Protein 2YT8 (pdb70)

Nearest PDB structures (foldseek):
  2yt8-assembly1_A  TM=9.691E-01  e=4.100E-15  Homo sapiens
  1y7n-assembly1_A  TM=8.977E-01  e=2.865E-09  Homo sapiens
  1u39-assembly1_A  TM=8.922E-01  e=2.865E-09  Homo sapiens
  1u3b-assembly1_A  TM=8.133E-01  e=4.862E-09  Homo sapiens
  1r6j-assembly1_A  TM=8.477E-01  e=3.308E-06  Homo sapiens

InterPro domains:
  IPR001478 PDZ domain [PF00595] (394-477)
  IPR001478 PDZ domain [PF00595] (493-557)
  IPR001478 PDZ domain [PS50106] (394-479)
  IPR001478 PDZ domain [PS50106] (485-561)
  IPR001478 PDZ domain [SM00228] (403-481)
  IPR001478 PDZ domain [SM00228] (495-561)
  IPR006020 PTB/PI domain [PF00640] (221-358)
  IPR006020 PTB/PI domain [PS01179] (217-364)
  IPR006020 PTB/PI domain [SM00462] (216-362)
  IPR011993 PH-like domain superfamily [G3DSA:2.30.29.30] (211-359)
  IPR036034 PDZ superfamily [G3DSA:2.30.42.10] (388-481)
  IPR036034 PDZ superfamily [G3DSA:2.30.42.10] (482-569)
  IPR036034 PDZ superfamily [SSF50156] (380-490)
  IPR036034 PDZ superfamily [SSF50156] (484-567)
  IPR051230 Amyloid-beta A4 Precursor Protein-Binding [PTHR12345] (122-575)

Secondary structure (DSSP, 8-state):
------SSEEEEEEE--SSS--SEEEETTEEEEE-TTSSHHHHT--TTPEEEEETTEE-TTS-HHHHHHHHHH--EEEEEEEE-HHHHHHHTT-

Solvent-accessible surface area: 6339 Å² total; per-residue (Å²): 140,119,118,73,112,126,59,52,63,79,0,50,0,118,20,122,100,60,215,86,125,40,20,14,66,17,102,123,3,57,3,77,64,38,84,224,70,14,38,0,110,207,21,28,3,155,54,52,48,68,3,17,52,1,52,56,100,83,4,51,99,33,87,58,67,126,3,71,103,33,7,59,116,18,104,27,113,1,78,2,75,1,14,34,33,68,58,48,147,145,99,82,59,212

Sequence (94 aa):
GSSGSSGVTTAIIHRPHAREQLGFCVEDGIICSLLRGGIAERGGIRVGHRIIEINGQSVVATPHARIIELLTEAYGEVHIKTMPAATYRLLTGQGSSGSSGVTTAIIHRPHAREQLGFCVEDGIICSLLRGGIAERGGIRVGHRIIEINGQSVVATPHARIIELLTEAYGEVHIKTMPAATYRLLTGQGSSGSSGVTTAIIHRPHAREQLGFCVEDGIICSLLRGGIAERGGIRVGHRIIEINGQSVVATPHARIIELLTEAYGEVHIKTMPAATYRLLTGQGSSGSSGVTTAIIHRPHAREQLGFCVEDGIICSLLRGGIAERGGIRVGHRIIEINGQSVVATPHARIIELLTEAYGEVHIKTMPAATYRLLTGQGSSGSSGVTTAIIHRPHAREQLGFCVEDGIICSLLRGGIAERGGIRVGHRIIEINGQSVVATPHARIIELLTEAYGEVHIKTMPAATYRLLTGQGSSGSSGVTTAIIHRPHAREQLGFCVEDGIICSLLRGGIAERGGIRVGHRIIEINGQSVVATPHARIIELLTEAYGEVHIKTMPAATYRLLTGQGSSGSSGVTTAIIHRPHAREQLGFCVEDGIICSLLRGGIAERGGIRVGHRIIEINGQSVVATPHARIIELLTEAYGEVHIKTMPAATYRLLTGQGSSGSSGVTTAIIHRPHAREQLGFCVEDGIICSLLRGGIAERGGIRVGHRIIEINGQSVVATPHARIIELLTEAYGEVHIKTMPAATYRLLTGQGSSGSSGVTTAIIHRPHAREQLGFCVEDGIICSLLRGGIAERGGIRVGHRIIEINGQSVVATPHARIIELLTEAYGEVHIKTMPAATYRLLTGQGSSGSSGVTTAIIHRPHAREQLGFCVEDGIICSLLRGGIAERGGIRVGHRIIEINGQSVVATPHARIIELLTEAYGEVHIKTMPAATYRLLTGQGSSGSSGVTTAIIHRPHAREQLGFCVEDGIICSLLRGGIAERGGIRVGHRIIEINGQSVVATPHARIIELLTEAYGEVHIKTMPAATYRLLTGQGSSGSSGVTTAIIHRPHAREQLGFCVEDGIICSLLRGGIAERGGIRVGHRIIEINGQSVVATPHARIIELLTEAYGEVHIKTMPAATYRLLTGQGSSGSSGVTTAIIHRPHAREQLGFCVEDGIICSLLRGGIAERGGIRVGHRIIEINGQSVVATPHARIIELLTEAYGEVHIKTMPAATYRLLTGQGSSGSSGVTTAIIHRPHAREQLGFCVEDGIICSLLRGGIAERGGIRVGHRIIEINGQSVVATPHARIIELLTEAYGEVHIKTMPAATYRLLTGQGSSGSSGVTTAIIHRPHAREQLGFCVEDGIICSLLRGGIAERGGIRVGHRIIEINGQSVVATPHARIIELLTEAYGEVHIKTMPAATYRLLTGQGSSGSSGVTTAIIHRPHAREQLGFCVEDGIICSLLRGGIAERGGIRVGHRIIEINGQSVVATPHARIIELLTEAYGEVHIKTMPAATYRLLTGQGSSGSSGVTTAIIHRPHAREQLGFCVEDGIICSLLRGGIAERGGIRVGHRIIEINGQSVVATPHARIIELLTEAYGEVHIKTMPAATYRLLTGQGSSGSSGVTTAIIHRPHAREQLGFCVEDGIICSLLRGGIAERGGIRVGHRIIEINGQSVVATPHARIIELLTEAYGEVHIKTMPAATYRLLTGQGSSGSSGVTTAIIHRPHAREQLGFCVEDGIICSLLRGGIAERGGIRVGHRIIEINGQSVVATPHARIIELLTEAYGEVHIKTMPAATYRLLTGQGSSGSSGVTTAIIHRPHAREQLGFCVEDGIICSLLRGGIAERGGIRVGHRIIEINGQSVVATPHARIIELLTEAYGEVHIKTMPAATYRLLTGQ

Organism: Homo sapiens (NCBI:txid9606)

CATH classification: 2.30.42.10

Radius of gyration: 13.21 Å; Cα contacts (8 Å, |Δi|>4): 154; chains: 1; bounding box: 25×32×44 Å

GO terms:
  GO:0005515 protein binding (F, IPI)
  GO:0004857 enzyme inhibitor activity (F, IDA)
  GO:0048471 perinuclear region of cytoplasm (C, IDA)
  GO:0043086 negative regulation of catalytic activity (P, IDA)
  GO:0019899 enzyme binding (F, IPI)

Structure (mmCIF, N/CA/C/O backbone):
data_2YT8
#
_entry.id   2YT8
#
loop_
_atom_site.group_PDB
_atom_site.id
_atom_site.type_symbol
_atom_site.label_atom_id
_atom_site.label_alt_id
_atom_site.label_comp_id
_atom_site.label_asym_id
_atom_site.label_entity_id
_atom_site.label_seq_id
_atom_site.pdbx_PDB_ins_code
_atom_site.Cartn_x
_atom_site.Cartn_y
_atom_site.Cartn_z
_atom_site.occupancy
_atom_site.B_iso_or_equiv
_atom_site.auth_seq_id
_atom_site.auth_comp_id
_atom_site.auth_asym_id
_atom_site.auth_atom_id
_atom_site.pdbx_PDB_model_num
ATOM 1 N N . GLY A 1 1 ? -7.570 20.904 -5.277 1.00 0.00 1 GLY A N 1
ATOM 2 C CA . GLY A 1 1 ? -6.829 20.905 -6.524 1.00 0.00 1 GLY A CA 1
ATOM 3 C C . GLY A 1 1 ? -7.736 20.902 -7.738 1.00 0.00 1 GLY A C 1
ATOM 4 O O . GLY A 1 1 ? -8.906 20.530 -7.647 1.00 0.00 1 GLY A O 1
ATOM 8 N N . SER A 1 2 ? -7.197 21.320 -8.879 1.00 0.00 2 SER A N 1
ATOM 9 C CA . SER A 1 2 ? -7.968 21.370 -10.116 1.00 0.00 2 SER A CA 1
ATOM 10 C C . SER A 1 2 ? -7.462 20.332 -11.113 1.00 0.00 2 SER A C 1
ATOM 11 O O . SER A 1 2 ? -8.248 19.608 -11.724 1.00 0.00 2 SER A O 1
ATOM 19 N N . SER A 1 3 ? -6.144 20.266 -11.272 1.00 0.00 3 SER A N 1
ATOM 20 C CA . SER A 1 3 ? -5.532 19.320 -12.198 1.00 0.00 3 SER A CA 1
ATOM 21 C C . SER A 1 3 ? -5.491 17.919 -11.595 1.00 0.00 3 SER A C 1
ATOM 22 O O . SER A 1 3 ? -4.606 17.598 -10.804 1.00 0.00 3 SER A O 1
ATOM 30 N N . GLY A 1 4 ? -6.458 17.089 -11.976 1.00 0.00 4 GLY A N 1
ATOM 31 C CA . GLY A 1 4 ? -6.515 15.733 -11.464 1.00 0.00 4 GLY A CA 1
ATOM 32 C C . GLY A 1 4 ? -6.383 14.693 -12.559 1.00 0.00 4 GLY A C 1
ATOM 33 O O . GLY A 1 4 ? -7.158 14.688 -13.515 1.00 0.00 4 GLY A O 1
ATOM 37 N N . SER A 1 5 ? -5.397 13.812 -12.421 1.00 0.00 5 SER A N 1
ATOM 38 C CA . SER A 1 5 ? -5.163 12.766 -13.410 1.00 0.00 5 SER A CA 1
ATOM 39 C C . SER A 1 5 ? -5.630 11.411 -12.888 1.00 0.00 5 SER A C 1
ATOM 40 O O . SER A 1 5 ? -4.839 10.632 -12.356 1.00 0.00 5 SER A O 1
ATOM 48 N N . SER A 1 6 ? -6.921 11.136 -13.046 1.00 0.00 6 SER A N 1
ATOM 49 C CA . SER A 1 6 ? -7.495 9.876 -12.587 1.00 0.00 6 SER A CA 1
ATOM 50 C C . SER A 1 6 ? -6.743 8.688 -13.180 1.00 0.00 6 SER A C 1
ATOM 51 O O . SER A 1 6 ? -6.726 8.494 -14.395 1.00 0.00 6 SER A O 1
ATOM 59 N N . GLY A 1 7 ? -6.121 7.897 -12.312 1.00 0.00 7 GLY A N 1
ATOM 60 C CA . GLY A 1 7 ? -5.375 6.738 -12.767 1.00 0.00 7 GLY A CA 1
ATOM 61 C C . GLY A 1 7 ? -4.936 5.845 -11.623 1.00 0.00 7 GLY A C 1
ATOM 62 O O . GLY A 1 7 ? -5.506 4.776 -11.406 1.00 0.00 7 GLY A O 1
ATOM 66 N N . VAL A 1 8 ? -3.918 6.284 -10.890 1.00 0.00 8 VAL A N 1
ATOM 67 C CA . VAL A 1 8 ? -3.401 5.517 -9.762 1.00 0.00 8 VAL A CA 1
ATOM 68 C C . VAL A 1 8 ? -4.059 5.949 -8.457 1.00 0.00 8 VAL A C 1
ATOM 69 O O . VAL A 1 8 ? -4.156 7.141 -8.162 1.00 0.00 8 VAL A O 1
ATOM 82 N N . THR A 1 9 ? -4.510 4.972 -7.676 1.00 0.00 9 THR A N 1
ATOM 83 C CA . THR A 1 9 ? -5.159 5.251 -6.401 1.00 0.00 9 THR A CA 1
ATOM 84 C C . THR A 1 9 ? -4.132 5.429 -5.288 1.00 0.00 9 THR A C 1
ATOM 85 O O . THR A 1 9 ? -3.245 4.593 -5.108 1.00 0.00 9 THR A O 1
ATOM 96 N N . THR A 1 10 ? -4.258 6.522 -4.542 1.00 0.00 10 THR A N 1
ATOM 97 C CA . THR A 1 10 ? -3.340 6.809 -3.447 1.00 0.00 10 THR A CA 1
ATOM 98 C C . THR A 1 10 ? -4.083 6.913 -2.120 1.00 0.00 10 THR A C 1
ATOM 99 O O . THR A 1 10 ? -5.032 7.686 -1.988 1.00 0.00 10 THR A O 1
ATOM 110 N N . ALA A 1 11 ? -3.646 6.131 -1.139 1.00 0.00 11 ALA A N 1
ATOM 111 C CA . ALA A 1 11 ? -4.268 6.137 0.179 1.00 0.00 11 ALA A CA 1
ATOM 112 C C . ALA A 1 11 ? -3.282 6.589 1.250 1.00 0.00 11 ALA A C 1
ATOM 113 O O . ALA A 1 11 ? -2.068 6.471 1.078 1.00 0.00 11 ALA A O 1
ATOM 120 N N . ILE A 1 12 ? -3.810 7.108 2.353 1.00 0.00 12 ILE A N 1
ATOM 121 C CA . ILE A 1 12 ? -2.975 7.577 3.452 1.00 0.00 12 ILE A CA 1
ATOM 122 C C . ILE A 1 12 ? -3.356 6.896 4.762 1.00 0.00 12 ILE A C 1
ATOM 123 O O . ILE A 1 12 ? -4.472 7.060 5.256 1.00 0.00 12 ILE A O 1
ATOM 139 N N . ILE A 1 13 ? -2.422 6.134 5.320 1.00 0.00 13 ILE A N 1
ATOM 140 C CA . ILE A 1 13 ? -2.660 5.431 6.575 1.00 0.00 13 ILE A CA 1
ATOM 141 C C . ILE A 1 13 ? -2.162 6.246 7.764 1.00 0.00 13 ILE A C 1
ATOM 142 O O . ILE A 1 13 ? -1.079 6.829 7.721 1.00 0.00 13 ILE A O 1
ATOM 158 N N . HIS A 1 14 ? -2.961 6.280 8.826 1.00 0.00 14 HIS A N 1
ATOM 159 C CA . HIS A 1 14 ? -2.601 7.021 10.030 1.00 0.00 14 HIS A CA 1
ATOM 160 C C . HIS A 1 14 ? -2.094 6.078 11.117 1.00 0.00 14 HIS A C 1
ATOM 161 O O . HIS A 1 14 ? -2.881 5.434 11.810 1.00 0.00 14 HIS A O 1
ATOM 175 N N . ARG A 1 15 ? -0.775 6.003 11.260 1.00 0.00 15 ARG A N 1
ATOM 176 C CA . ARG A 1 15 ? -0.163 5.138 12.262 1.00 0.00 15 ARG A CA 1
ATOM 177 C C . ARG A 1 15 ? 0.416 5.960 13.410 1.00 0.00 15 ARG A C 1
ATOM 178 O O . ARG A 1 15 ? 1.610 6.258 13.451 1.00 0.00 15 ARG A O 1
ATOM 199 N N . PRO A 1 16 ? -0.448 6.335 14.364 1.00 0.00 16 PRO A N 1
ATOM 200 C CA . PRO A 1 16 ? -0.045 7.127 15.530 1.00 0.00 16 PRO A CA 1
ATOM 201 C C . PRO A 1 16 ? 0.829 6.334 16.496 1.00 0.00 16 PRO A C 1
ATOM 202 O O . PRO A 1 16 ? 1.614 6.907 17.252 1.00 0.00 16 PRO A O 1
ATOM 213 N N . HIS A 1 17 ? 0.688 5.013 16.465 1.00 0.00 17 HIS A N 1
ATOM 214 C CA . HIS A 1 17 ? 1.466 4.141 17.338 1.00 0.00 17 HIS A CA 1
ATOM 215 C C . HIS A 1 17 ? 2.204 3.079 16.527 1.00 0.00 17 HIS A C 1
ATOM 216 O O . HIS A 1 17 ? 1.778 2.714 15.432 1.00 0.00 17 HIS A O 1
ATOM 230 N N . ALA A 1 18 ? 3.312 2.588 17.073 1.00 0.00 18 ALA A N 1
ATOM 231 C CA . ALA A 1 18 ? 4.107 1.568 16.402 1.00 0.00 18 ALA A CA 1
ATOM 232 C C . ALA A 1 18 ? 3.678 0.169 16.828 1.00 0.00 18 ALA A C 1
ATOM 233 O O . ALA A 1 18 ? 3.745 -0.777 16.042 1.00 0.00 18 ALA A O 1
ATOM 240 N N . ARG A 1 19 ? 3.238 0.044 18.075 1.00 0.00 19 ARG A N 1
ATOM 241 C CA . ARG A 1 19 ? 2.799 -1.242 18.606 1.00 0.00 19 ARG A CA 1
ATOM 242 C C . ARG A 1 19 ? 1.345 -1.516 18.233 1.00 0.00 19 ARG A C 1
ATOM 243 O O . ARG A 1 19 ? 0.629 -2.206 18.958 1.00 0.00 19 ARG A O 1
ATOM 264 N N . GLU A 1 20 ? 0.917 -0.970 17.099 1.00 0.00 20 GLU A N 1
ATOM 265 C CA . GLU A 1 20 ? -0.452 -1.156 16.632 1.00 0.00 20 GLU A CA 1
ATOM 266 C C . GLU A 1 20 ? -0.474 -1.867 15.282 1.00 0.00 20 GLU A C 1
ATOM 267 O O . GLU A 1 20 ? 0.361 -1.606 14.418 1.00 0.00 20 GLU A O 1
ATOM 279 N N . GLN A 1 21 ? -1.437 -2.768 15.111 1.00 0.00 21 GLN A N 1
ATOM 280 C CA . GLN A 1 21 ? -1.567 -3.518 13.867 1.00 0.00 21 GLN A CA 1
ATOM 281 C C . GLN A 1 21 ? -1.816 -2.581 12.690 1.00 0.00 21 GLN A C 1
ATOM 282 O O . GLN A 1 21 ? -1.868 -1.362 12.853 1.00 0.00 21 GLN A O 1
ATOM 296 N N . LEU A 1 22 ? -1.969 -3.159 11.503 1.00 0.00 22 LEU A N 1
ATOM 297 C CA . LEU A 1 22 ? -2.213 -2.375 10.297 1.00 0.00 22 LEU A CA 1
ATOM 298 C C . LEU A 1 22 ? -3.640 -2.575 9.797 1.00 0.00 22 LEU A C 1
ATOM 299 O O . LEU A 1 22 ? -4.288 -1.632 9.346 1.00 0.00 22 LEU A O 1
ATOM 315 N N . GLY A 1 23 ? -4.124 -3.810 9.882 1.00 0.00 23 GLY A N 1
ATOM 316 C CA . GLY A 1 23 ? -5.472 -4.111 9.436 1.00 0.00 23 GLY A CA 1
ATOM 317 C C . GLY A 1 23 ? -5.499 -4.750 8.061 1.00 0.00 23 GLY A C 1
ATOM 318 O O . GLY A 1 23 ? -6.193 -5.743 7.844 1.00 0.00 23 GLY A O 1
ATOM 322 N N . PHE A 1 24 ? -4.743 -4.178 7.130 1.00 0.00 24 PHE A N 1
ATOM 323 C CA . PHE A 1 24 ? -4.685 -4.696 5.768 1.00 0.00 24 PHE A CA 1
ATOM 324 C C . PHE A 1 24 ? -3.594 -5.754 5.634 1.00 0.00 24 PHE A C 1
ATOM 325 O O . PHE A 1 24 ? -2.462 -5.553 6.076 1.00 0.00 24 PHE A O 1
ATOM 342 N N . CYS A 1 25 ? -3.942 -6.881 5.023 1.00 0.00 25 CYS A N 1
ATOM 343 C CA . CYS A 1 25 ? -2.993 -7.972 4.832 1.00 0.00 25 CYS A CA 1
ATOM 344 C C . CYS A 1 25 ? -2.431 -7.961 3.415 1.00 0.00 25 CYS A C 1
ATOM 345 O O . CYS A 1 25 ? -3.177 -8.038 2.439 1.00 0.00 25 CYS A O 1
ATOM 353 N N . VAL A 1 26 ? -1.109 -7.864 3.309 1.00 0.00 26 VAL A N 1
ATOM 354 C CA . VAL A 1 26 ? -0.446 -7.842 2.011 1.00 0.00 26 VAL A CA 1
ATOM 355 C C . VAL A 1 26 ? 0.199 -9.188 1.701 1.00 0.00 26 VAL A C 1
ATOM 356 O O . VAL A 1 26 ? 0.811 -9.809 2.569 1.00 0.00 26 VAL A O 1
ATOM 369 N N . GLU A 1 27 ? 0.057 -9.634 0.456 1.00 0.00 27 GLU A N 1
ATOM 370 C CA . GLU A 1 27 ? 0.626 -10.908 0.032 1.00 0.00 27 GLU A CA 1
ATOM 371 C C . GLU A 1 27 ? 1.380 -10.755 -1.286 1.00 0.00 27 GLU A C 1
ATOM 372 O O . GLU A 1 27 ? 0.782 -10.483 -2.327 1.00 0.00 27 GLU A O 1
ATOM 384 N N . ASP A 1 28 ? 2.695 -10.931 -1.232 1.00 0.00 28 ASP A N 1
ATOM 385 C CA . ASP A 1 28 ? 3.532 -10.813 -2.420 1.00 0.00 28 ASP A CA 1
ATOM 386 C C . ASP A 1 28 ? 3.409 -9.423 -3.037 1.00 0.00 28 ASP A C 1
ATOM 387 O O . ASP A 1 28 ? 3.487 -9.263 -4.254 1.00 0.00 28 ASP A O 1
ATOM 396 N N . GLY A 1 29 ? 3.213 -8.419 -2.187 1.00 0.00 29 GLY A N 1
ATOM 397 C CA . GLY A 1 29 ? 3.080 -7.056 -2.666 1.00 0.00 29 GLY A CA 1
ATOM 398 C C . GLY A 1 29 ? 1.686 -6.755 -3.179 1.00 0.00 29 GLY A C 1
ATOM 399 O O . GLY A 1 29 ? 1.481 -5.781 -3.904 1.00 0.00 29 GLY A O 1
ATOM 403 N N . ILE A 1 30 ? 0.726 -7.594 -2.804 1.00 0.00 30 ILE A N 1
ATOM 404 C CA . ILE A 1 30 ? -0.656 -7.412 -3.231 1.00 0.00 30 ILE A CA 1
ATOM 405 C C . ILE A 1 30 ? -1.625 -7.661 -2.080 1.00 0.00 30 ILE A C 1
ATOM 406 O O . ILE A 1 30 ? -1.683 -8.762 -1.532 1.00 0.00 30 ILE A O 1
ATOM 422 N N . ILE A 1 31 ? -2.384 -6.632 -1.721 1.00 0.00 31 ILE A N 1
ATOM 423 C CA . ILE A 1 31 ? -3.353 -6.741 -0.637 1.00 0.00 31 ILE A CA 1
ATOM 424 C C . ILE A 1 31 ? -4.430 -7.770 -0.963 1.00 0.00 31 ILE A C 1
ATOM 425 O O . ILE A 1 31 ? -4.905 -7.849 -2.096 1.00 0.00 31 ILE A O 1
ATOM 441 N N . CYS A 1 32 ? -4.811 -8.556 0.038 1.00 0.00 32 CYS A N 1
ATOM 442 C CA . CYS A 1 32 ? -5.834 -9.581 -0.142 1.00 0.00 32 CYS A CA 1
ATOM 443 C C . CYS A 1 32 ? -7.031 -9.319 0.766 1.00 0.00 32 CYS A C 1
ATOM 444 O O . CYS A 1 32 ? -8.157 -9.157 0.295 1.00 0.00 32 CYS A O 1
ATOM 452 N N . SER A 1 33 ? -6.781 -9.280 2.071 1.00 0.00 33 SER A N 1
ATOM 453 C CA . SER A 1 33 ? -7.839 -9.044 3.046 1.00 0.00 33 SER A CA 1
ATOM 454 C C . SER A 1 33 ? -7.648 -7.698 3.739 1.00 0.00 33 SER A C 1
ATOM 455 O O . SER A 1 33 ? -6.540 -7.163 3.789 1.00 0.00 33 SER A O 1
ATOM 463 N N . LEU A 1 34 ? -8.737 -7.155 4.273 1.00 0.00 34 LEU A N 1
ATOM 464 C CA . LEU A 1 34 ? -8.692 -5.871 4.964 1.00 0.00 34 LEU A CA 1
ATOM 465 C C . LEU A 1 34 ? -9.471 -5.930 6.274 1.00 0.00 34 LEU A C 1
ATOM 466 O O . LEU A 1 34 ? -10.602 -6.415 6.315 1.00 0.00 34 LEU A O 1
ATOM 482 N N . LEU A 1 35 ? -8.859 -5.433 7.343 1.00 0.00 35 LEU A N 1
ATOM 483 C CA . LEU A 1 35 ? -9.496 -5.427 8.656 1.00 0.00 35 LEU A CA 1
ATOM 484 C C . LEU A 1 35 ? -10.706 -4.498 8.669 1.00 0.00 35 LEU A C 1
ATOM 485 O O . LEU A 1 35 ? -10.584 -3.300 8.415 1.00 0.00 35 LEU A O 1
ATOM 501 N N . ARG A 1 36 ? -11.872 -5.059 8.970 1.00 0.00 36 ARG A N 1
ATOM 502 C CA . ARG A 1 36 ? -13.104 -4.281 9.018 1.00 0.00 36 ARG A CA 1
ATOM 503 C C . ARG A 1 36 ? -13.071 -3.281 10.169 1.00 0.00 36 ARG A C 1
ATOM 504 O O . ARG A 1 36 ? -12.812 -3.646 11.315 1.00 0.00 36 ARG A O 1
ATOM 525 N N . GLY A 1 37 ? -13.334 -2.016 9.855 1.00 0.00 37 GLY A N 1
ATOM 526 C CA . GLY A 1 37 ? -13.328 -0.982 10.873 1.00 0.00 37 GLY A CA 1
ATOM 527 C C . GLY A 1 37 ? -11.934 -0.681 11.386 1.00 0.00 37 GLY A C 1
ATOM 528 O O . GLY A 1 37 ? -11.711 -0.608 12.594 1.00 0.00 37 GLY A O 1
ATOM 532 N N . GLY A 1 38 ? -10.991 -0.506 10.465 1.00 0.00 38 GLY A N 1
ATOM 533 C CA . GLY A 1 38 ? -9.622 -0.216 10.850 1.00 0.00 38 GLY A CA 1
ATOM 534 C C . GLY A 1 38 ? -9.101 1.060 10.219 1.00 0.00 38 GLY A C 1
ATOM 535 O O . GLY A 1 38 ? -9.853 2.015 10.021 1.00 0.00 38 GLY A O 1
ATOM 539 N N . ILE A 1 39 ? -7.810 1.078 9.904 1.00 0.00 39 ILE A N 1
ATOM 540 C CA . ILE A 1 39 ? -7.190 2.246 9.292 1.00 0.00 39 ILE A CA 1
ATOM 541 C C . ILE A 1 39 ? -7.206 2.144 7.771 1.00 0.00 39 ILE A C 1
ATOM 542 O O . ILE A 1 39 ? -7.664 3.055 7.082 1.00 0.00 39 ILE A O 1
ATOM 558 N N . ALA A 1 40 ? -6.703 1.028 7.253 1.00 0.00 40 ALA A N 1
ATOM 559 C CA . ALA A 1 40 ? -6.663 0.805 5.813 1.00 0.00 40 ALA A CA 1
ATOM 560 C C . ALA A 1 40 ? -7.895 1.393 5.132 1.00 0.00 40 ALA A C 1
ATOM 561 O O . ALA A 1 40 ? -7.782 2.274 4.280 1.00 0.00 40 ALA A O 1
ATOM 568 N N . GLU A 1 41 ? -9.069 0.899 5.513 1.00 0.00 41 GLU A N 1
ATOM 569 C CA . GLU A 1 41 ? -10.320 1.375 4.937 1.00 0.00 41 GLU A CA 1
ATOM 570 C C . GLU A 1 41 ? -10.396 2.899 4.983 1.00 0.00 41 GLU A C 1
ATOM 571 O O . GLU A 1 41 ? -10.825 3.539 4.023 1.00 0.00 41 GLU A O 1
ATOM 583 N N . ARG A 1 42 ? -9.976 3.472 6.106 1.00 0.00 42 ARG A N 1
ATOM 584 C CA . ARG A 1 42 ? -9.997 4.919 6.279 1.00 0.00 42 ARG A CA 1
ATOM 585 C C . ARG A 1 42 ? -9.047 5.598 5.297 1.00 0.00 42 ARG A C 1
ATOM 586 O O . ARG A 1 42 ? -9.430 6.531 4.592 1.00 0.00 42 ARG A O 1
ATOM 607 N N . GLY A 1 43 ? -7.806 5.124 5.258 1.00 0.00 43 GLY A N 1
ATOM 608 C CA . GLY A 1 43 ? -6.820 5.697 4.360 1.00 0.00 43 GLY A CA 1
ATOM 609 C C . GLY A 1 43 ? -7.232 5.594 2.905 1.00 0.00 43 GLY A C 1
ATOM 610 O O . GLY A 1 43 ? -7.193 6.580 2.170 1.00 0.00 43 GLY A O 1
ATOM 614 N N . GLY A 1 44 ? -7.627 4.395 2.487 1.00 0.00 44 GLY A N 1
ATOM 615 C CA . GLY A 1 44 ? -8.040 4.189 1.111 1.00 0.00 44 GLY A CA 1
ATOM 616 C C . GLY A 1 44 ? -7.487 2.904 0.526 1.00 0.00 44 GLY A C 1
ATOM 617 O O . GLY A 1 44 ? -7.231 2.821 -0.675 1.00 0.00 44 GLY A O 1
ATOM 621 N N . ILE A 1 45 ? -7.300 1.901 1.377 1.00 0.00 45 ILE A N 1
ATOM 622 C CA . ILE A 1 45 ? -6.773 0.615 0.937 1.00 0.00 45 ILE A CA 1
ATOM 623 C C . ILE A 1 45 ? -7.893 -0.309 0.473 1.00 0.00 45 ILE A C 1
ATOM 624 O O . ILE A 1 45 ? -8.906 -0.465 1.155 1.00 0.00 45 ILE A O 1
ATOM 640 N N . ARG A 1 46 ? -7.704 -0.919 -0.693 1.00 0.00 46 ARG A N 1
ATOM 641 C CA . ARG A 1 46 ? -8.699 -1.829 -1.249 1.00 0.00 46 ARG A CA 1
ATOM 642 C C . ARG A 1 46 ? -8.038 -3.095 -1.785 1.00 0.00 46 ARG A C 1
ATOM 643 O O . ARG A 1 46 ? -7.155 -3.033 -2.640 1.00 0.00 46 ARG A O 1
ATOM 664 N N . VAL A 1 47 ? -8.473 -4.244 -1.277 1.00 0.00 47 VAL A N 1
ATOM 665 C CA . VAL A 1 47 ? -7.924 -5.525 -1.704 1.00 0.00 47 VAL A CA 1
ATOM 666 C C . VAL A 1 47 ? -7.981 -5.668 -3.221 1.00 0.00 47 VAL A C 1
ATOM 667 O O . VAL A 1 47 ? -8.810 -5.046 -3.884 1.00 0.00 47 VAL A O 1
ATOM 680 N N . GLY A 1 48 ? -7.092 -6.494 -3.766 1.00 0.00 48 GLY A N 1
ATOM 681 C CA . GLY A 1 48 ? -7.058 -6.705 -5.201 1.00 0.00 48 GLY 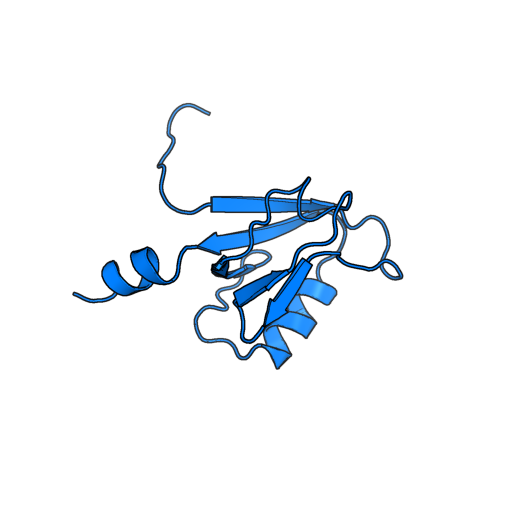A CA 1
ATOM 682 C C . GLY A 1 48 ? -6.017 -5.843 -5.889 1.00 0.00 48 GLY A C 1
ATOM 683 O O . GLY A 1 48 ? -5.431 -6.247 -6.894 1.00 0.00 48 GLY A O 1
ATOM 687 N N . HIS A 1 49 ? -5.788 -4.650 -5.348 1.00 0.00 49 HIS A N 1
ATOM 688 C CA . HIS A 1 49 ? -4.811 -3.728 -5.917 1.00 0.00 49 HIS A CA 1
ATOM 689 C C . HIS A 1 49 ? -3.395 -4.107 -5.494 1.00 0.00 49 HIS A C 1
ATOM 690 O O . HIS A 1 49 ? -3.169 -4.536 -4.363 1.00 0.00 49 HIS A O 1
ATOM 704 N N . ARG A 1 50 ? -2.446 -3.946 -6.411 1.00 0.00 50 ARG A N 1
ATOM 705 C CA . ARG A 1 50 ? -1.053 -4.274 -6.133 1.00 0.00 50 ARG A CA 1
ATOM 706 C C . ARG A 1 50 ? -0.263 -3.021 -5.763 1.00 0.00 50 ARG A C 1
ATOM 707 O O . ARG A 1 50 ? -0.590 -1.918 -6.201 1.00 0.00 50 ARG A O 1
ATOM 728 N N . ILE A 1 51 ? 0.775 -3.200 -4.954 1.00 0.00 51 ILE A N 1
ATOM 729 C CA . ILE A 1 51 ? 1.611 -2.085 -4.526 1.00 0.00 51 ILE A CA 1
ATOM 730 C C . ILE A 1 51 ? 2.742 -1.834 -5.517 1.00 0.00 51 ILE A C 1
ATOM 731 O O . ILE A 1 51 ? 3.433 -2.763 -5.935 1.00 0.00 51 ILE A O 1
ATOM 747 N N . ILE A 1 52 ? 2.926 -0.571 -5.888 1.00 0.00 52 ILE A N 1
ATOM 748 C CA . ILE A 1 52 ? 3.975 -0.197 -6.828 1.00 0.00 52 ILE A CA 1
ATOM 749 C C . ILE A 1 52 ? 4.906 0.850 -6.224 1.00 0.00 52 ILE A C 1
ATOM 750 O O . ILE A 1 52 ? 6.004 1.082 -6.729 1.00 0.00 52 ILE A O 1
ATOM 766 N N . GLU A 1 53 ? 4.459 1.476 -5.140 1.00 0.00 53 GLU A N 1
ATOM 767 C CA . GLU A 1 53 ? 5.254 2.497 -4.467 1.00 0.00 53 GLU A CA 1
ATOM 768 C C . GLU A 1 53 ? 4.755 2.724 -3.043 1.00 0.00 53 GLU A C 1
ATOM 769 O O . GLU A 1 53 ? 3.562 2.598 -2.765 1.00 0.00 53 GLU A O 1
ATOM 781 N N . ILE A 1 54 ? 5.677 3.057 -2.146 1.00 0.00 54 ILE A N 1
ATOM 782 C CA . ILE A 1 54 ? 5.331 3.301 -0.751 1.00 0.00 54 ILE A CA 1
ATOM 783 C C . ILE A 1 54 ? 6.237 4.364 -0.138 1.00 0.00 54 ILE A C 1
ATOM 784 O O . ILE A 1 54 ? 7.437 4.398 -0.404 1.00 0.00 54 ILE A O 1
ATOM 800 N N . ASN A 1 55 ? 5.652 5.228 0.685 1.00 0.00 55 ASN A N 1
ATOM 801 C CA . ASN A 1 55 ? 6.407 6.292 1.337 1.00 0.00 55 ASN A CA 1
ATOM 802 C C . ASN A 1 55 ? 7.374 6.952 0.359 1.00 0.00 55 ASN A C 1
ATOM 803 O O . ASN A 1 55 ? 8.433 7.440 0.751 1.00 0.00 55 ASN A O 1
ATOM 814 N N . GLY A 1 56 ? 7.001 6.963 -0.917 1.00 0.00 56 GLY A N 1
ATOM 815 C CA . GLY A 1 56 ? 7.845 7.566 -1.932 1.00 0.00 56 GLY A CA 1
ATOM 816 C C . GLY A 1 56 ? 9.007 6.674 -2.323 1.00 0.00 56 GLY A C 1
ATOM 817 O O . GLY A 1 56 ? 10.121 7.154 -2.534 1.00 0.00 56 GLY A O 1
ATOM 821 N N . GLN A 1 57 ? 8.748 5.374 -2.419 1.00 0.00 57 GLN A N 1
ATOM 822 C CA . GLN A 1 57 ? 9.782 4.414 -2.785 1.00 0.00 57 GLN A CA 1
ATOM 823 C C . GLN A 1 57 ? 9.226 3.345 -3.720 1.00 0.00 57 GLN A C 1
ATOM 824 O O . GLN A 1 57 ? 8.299 2.618 -3.365 1.00 0.00 57 GLN A O 1
ATOM 838 N N . SER A 1 58 ? 9.799 3.256 -4.916 1.00 0.00 58 SER A N 1
ATOM 839 C CA . SER A 1 58 ? 9.358 2.278 -5.904 1.00 0.00 58 SER A CA 1
ATOM 840 C C . SER A 1 58 ? 9.612 0.856 -5.412 1.00 0.00 58 SER A C 1
ATOM 841 O O . SER A 1 58 ? 10.758 0.447 -5.225 1.00 0.00 58 SER A O 1
ATOM 849 N N . VAL A 1 59 ? 8.534 0.108 -5.203 1.00 0.00 59 VAL A N 1
ATOM 850 C CA . VAL A 1 59 ? 8.638 -1.269 -4.734 1.00 0.00 59 VAL A CA 1
ATOM 851 C C . VAL A 1 59 ? 8.012 -2.238 -5.731 1.00 0.00 59 VAL A C 1
ATOM 852 O O . VAL A 1 59 ? 7.764 -3.400 -5.411 1.00 0.00 59 VAL A O 1
ATOM 865 N N . VAL A 1 60 ? 7.761 -1.752 -6.942 1.00 0.00 60 VAL A N 1
ATOM 866 C CA . VAL A 1 60 ? 7.166 -2.575 -7.988 1.00 0.00 60 VAL A CA 1
ATOM 867 C C . VAL A 1 60 ? 7.985 -3.839 -8.225 1.00 0.00 60 VAL A C 1
ATOM 868 O O . VAL A 1 60 ? 7.434 -4.907 -8.491 1.00 0.00 60 VAL A O 1
ATOM 881 N N . ALA A 1 61 ? 9.304 -3.710 -8.126 1.00 0.00 61 ALA A N 1
ATOM 882 C CA . ALA A 1 61 ? 10.199 -4.842 -8.327 1.00 0.00 61 ALA A CA 1
ATOM 883 C C . ALA A 1 61 ? 10.889 -5.234 -7.025 1.00 0.00 61 ALA A C 1
ATOM 884 O O . ALA A 1 61 ? 11.915 -5.916 -7.034 1.00 0.00 61 ALA A O 1
ATOM 891 N N . THR A 1 62 ? 10.320 -4.800 -5.905 1.00 0.00 62 THR A N 1
ATOM 892 C CA . THR A 1 62 ? 10.881 -5.104 -4.595 1.00 0.00 62 THR A CA 1
ATOM 893 C C . THR A 1 62 ? 10.183 -6.303 -3.963 1.00 0.00 62 THR A C 1
ATOM 894 O O . THR A 1 62 ? 8.962 -6.446 -4.028 1.00 0.00 62 THR A O 1
ATOM 905 N N . PRO A 1 63 ? 10.973 -7.186 -3.335 1.00 0.00 63 PRO A N 1
ATOM 906 C CA . PRO A 1 63 ? 10.452 -8.388 -2.678 1.00 0.00 63 PRO A CA 1
ATOM 907 C C . PRO A 1 63 ? 9.654 -8.061 -1.420 1.00 0.00 63 PRO A C 1
ATOM 908 O O . PRO A 1 63 ? 10.084 -7.259 -0.591 1.00 0.00 63 PRO A O 1
ATOM 919 N N . HIS A 1 64 ? 8.490 -8.688 -1.284 1.00 0.00 64 HIS A N 1
ATOM 920 C CA . HIS A 1 64 ? 7.632 -8.464 -0.126 1.00 0.00 64 HIS A CA 1
ATOM 921 C C . HIS A 1 64 ? 8.464 -8.263 1.136 1.00 0.00 64 HIS A C 1
ATOM 922 O O . HIS A 1 64 ? 8.310 -7.267 1.841 1.00 0.00 64 HIS A O 1
ATOM 936 N N . ALA A 1 65 ? 9.347 -9.217 1.415 1.00 0.00 65 ALA A N 1
ATOM 937 C CA . ALA A 1 65 ? 10.204 -9.144 2.592 1.00 0.00 65 ALA A CA 1
ATOM 938 C C . ALA A 1 65 ? 10.597 -7.703 2.896 1.00 0.00 65 ALA A C 1
ATOM 939 O O . ALA A 1 65 ? 10.321 -7.190 3.980 1.00 0.00 65 ALA A O 1
ATOM 946 N N . ARG A 1 66 ? 11.244 -7.055 1.933 1.00 0.00 66 ARG A N 1
ATOM 947 C CA . ARG A 1 66 ? 11.677 -5.673 2.099 1.00 0.00 66 ARG A CA 1
ATOM 948 C C . ARG A 1 66 ? 10.479 -4.746 2.283 1.00 0.00 66 ARG A C 1
ATOM 949 O O . ARG A 1 66 ? 10.435 -3.951 3.222 1.00 0.00 66 ARG A O 1
ATOM 970 N N . ILE A 1 67 ? 9.511 -4.854 1.380 1.00 0.00 67 ILE A N 1
ATOM 971 C CA . ILE A 1 67 ? 8.312 -4.026 1.443 1.00 0.00 67 ILE A CA 1
ATOM 972 C C . ILE A 1 67 ? 7.796 -3.915 2.874 1.00 0.00 67 ILE A C 1
ATOM 973 O O . ILE A 1 67 ? 7.390 -2.839 3.315 1.00 0.00 67 ILE A O 1
ATOM 989 N N . ILE A 1 68 ? 7.817 -5.032 3.593 1.00 0.00 68 ILE A N 1
ATOM 990 C CA . ILE A 1 68 ? 7.354 -5.058 4.975 1.00 0.00 68 ILE A CA 1
ATOM 991 C C . ILE A 1 68 ? 8.237 -4.193 5.867 1.00 0.00 68 ILE A C 1
ATOM 992 O O . ILE A 1 68 ? 7.740 -3.403 6.669 1.00 0.00 68 ILE A O 1
ATOM 1008 N N . GLU A 1 69 ? 9.549 -4.348 5.721 1.00 0.00 69 GLU A N 1
ATOM 1009 C CA . GLU A 1 69 ? 10.501 -3.579 6.513 1.00 0.00 69 GLU A CA 1
ATOM 1010 C C . GLU A 1 69 ? 10.314 -2.081 6.288 1.00 0.00 69 GLU A C 1
ATOM 1011 O O . GLU A 1 69 ? 10.476 -1.278 7.207 1.00 0.00 69 GLU A O 1
ATOM 1023 N N . LEU A 1 70 ? 9.972 -1.713 5.058 1.00 0.00 70 LEU A N 1
ATOM 1024 C CA . LEU A 1 70 ? 9.763 -0.312 4.709 1.00 0.00 70 LEU A CA 1
ATOM 1025 C C . LEU A 1 70 ? 8.495 0.228 5.363 1.00 0.00 70 LEU A C 1
ATOM 1026 O O . LEU A 1 70 ? 8.555 1.090 6.241 1.00 0.00 70 LEU A O 1
ATOM 1042 N N . LEU A 1 71 ? 7.348 -0.285 4.932 1.00 0.00 71 LEU A N 1
ATOM 1043 C CA . LEU A 1 71 ? 6.065 0.144 5.477 1.00 0.00 71 LEU A CA 1
ATOM 1044 C C . LEU A 1 71 ? 6.136 0.278 6.995 1.00 0.00 71 LEU A C 1
ATOM 1045 O O . LEU A 1 71 ? 5.648 1.254 7.566 1.00 0.00 71 LEU A O 1
ATOM 1061 N N . THR A 1 72 ? 6.748 -0.708 7.643 1.00 0.00 72 THR A N 1
ATOM 1062 C CA . THR A 1 72 ? 6.884 -0.700 9.094 1.00 0.00 72 THR A CA 1
ATOM 1063 C C . THR A 1 72 ? 7.660 0.524 9.567 1.00 0.00 72 THR A C 1
ATOM 1064 O O . THR A 1 72 ? 7.236 1.221 10.487 1.00 0.00 72 THR A O 1
ATOM 1075 N N . GLU A 1 73 ? 8.799 0.778 8.931 1.00 0.00 73 GLU A N 1
ATOM 1076 C CA . GLU A 1 73 ? 9.634 1.919 9.288 1.00 0.00 73 GLU A CA 1
ATOM 1077 C C . GLU A 1 73 ? 8.852 3.224 9.170 1.00 0.00 73 GLU A C 1
ATOM 1078 O O . GLU A 1 73 ? 9.122 4.188 9.886 1.00 0.00 73 GLU A O 1
ATOM 1090 N N . ALA A 1 74 ? 7.882 3.246 8.262 1.00 0.00 74 ALA A N 1
ATOM 1091 C CA . ALA A 1 74 ? 7.060 4.431 8.052 1.00 0.00 74 ALA A CA 1
ATOM 1092 C C . ALA A 1 74 ? 5.917 4.492 9.059 1.00 0.00 74 ALA A C 1
ATOM 1093 O O . ALA A 1 74 ? 5.011 3.658 9.036 1.00 0.00 74 ALA A O 1
ATOM 1100 N N . TYR A 1 75 ? 5.965 5.483 9.942 1.00 0.00 75 TYR A N 1
ATOM 1101 C CA . TYR A 1 75 ? 4.934 5.650 10.960 1.00 0.00 75 TYR A CA 1
ATOM 1102 C C . TYR A 1 75 ? 4.161 6.948 10.745 1.00 0.00 75 TYR A C 1
ATOM 1103 O O . TYR A 1 75 ? 4.564 7.800 9.954 1.00 0.00 75 TYR A O 1
ATOM 1121 N N . GLY A 1 76 ? 3.047 7.091 11.456 1.00 0.00 76 GLY A N 1
ATOM 1122 C CA . GLY A 1 76 ? 2.234 8.286 11.330 1.00 0.00 76 GLY A CA 1
ATOM 1123 C C . GLY A 1 76 ? 1.607 8.419 9.956 1.00 0.00 76 GLY A C 1
ATOM 1124 O O . GLY A 1 76 ? 0.727 7.640 9.592 1.00 0.00 76 GLY A O 1
ATOM 1128 N N . GLU A 1 77 ? 2.060 9.409 9.193 1.00 0.00 77 GLU A N 1
ATOM 1129 C CA . GLU A 1 77 ? 1.534 9.641 7.853 1.00 0.00 77 GLU A CA 1
ATOM 1130 C C . GLU A 1 77 ? 2.208 8.724 6.838 1.00 0.00 77 GLU A C 1
ATOM 1131 O O . GLU A 1 77 ? 3.294 9.022 6.339 1.00 0.00 77 GLU A O 1
ATOM 1143 N N . VAL A 1 78 ? 1.557 7.605 6.536 1.00 0.00 78 VAL A N 1
ATOM 1144 C CA . VAL A 1 78 ? 2.092 6.643 5.580 1.00 0.00 78 VAL A CA 1
ATOM 1145 C C . VAL A 1 78 ? 1.392 6.761 4.231 1.00 0.00 78 VAL A C 1
ATOM 1146 O O . VAL A 1 78 ? 0.167 6.667 4.145 1.00 0.00 78 VAL A O 1
ATOM 1159 N N . HIS A 1 79 ? 2.177 6.967 3.178 1.00 0.00 79 HIS A N 1
ATOM 1160 C CA . HIS A 1 79 ? 1.632 7.097 1.832 1.00 0.00 79 HIS A CA 1
ATOM 1161 C C . HIS A 1 79 ? 1.814 5.803 1.045 1.00 0.00 79 HIS A C 1
ATOM 1162 O O . HIS A 1 79 ? 2.927 5.459 0.645 1.00 0.00 79 HIS A O 1
ATOM 1176 N N . ILE A 1 80 ? 0.714 5.090 0.827 1.00 0.00 80 ILE A N 1
ATOM 1177 C CA . ILE A 1 80 ? 0.753 3.834 0.088 1.00 0.00 80 ILE A CA 1
ATOM 1178 C C . ILE A 1 80 ? 0.103 3.983 -1.284 1.00 0.00 80 ILE A C 1
ATOM 1179 O O . ILE A 1 80 ? -1.102 4.209 -1.391 1.00 0.00 80 ILE A O 1
ATOM 1195 N N . LYS A 1 81 ? 0.910 3.854 -2.332 1.00 0.00 81 LYS A N 1
ATOM 1196 C CA . LYS A 1 81 ? 0.415 3.971 -3.698 1.00 0.00 81 LYS A CA 1
ATOM 1197 C C . LYS A 1 81 ? -0.049 2.617 -4.226 1.00 0.00 81 LYS A C 1
ATOM 1198 O O . LYS A 1 81 ? 0.764 1.737 -4.510 1.00 0.00 81 LYS A O 1
ATOM 1217 N N . THR A 1 82 ? -1.363 2.457 -4.358 1.00 0.00 82 THR A N 1
ATOM 1218 C CA . THR A 1 82 ? -1.935 1.211 -4.852 1.00 0.00 82 THR A CA 1
ATOM 1219 C C . THR A 1 82 ? -2.281 1.315 -6.333 1.00 0.00 82 THR A C 1
ATOM 1220 O O . THR A 1 82 ? -2.604 2.393 -6.831 1.00 0.00 82 THR A O 1
ATOM 1231 N N . MET A 1 83 ? -2.212 0.186 -7.033 1.00 0.00 83 MET A N 1
ATOM 1232 C CA . MET A 1 83 ? -2.520 0.151 -8.458 1.00 0.00 83 MET A CA 1
ATOM 1233 C C . MET A 1 83 ? -2.945 -1.250 -8.887 1.00 0.00 83 MET A C 1
ATOM 1234 O O . MET A 1 83 ? -2.381 -2.255 -8.455 1.00 0.00 83 MET A O 1
ATOM 1248 N N . PRO A 1 84 ? -3.964 -1.319 -9.757 1.00 0.00 84 PRO A N 1
ATOM 1249 C CA . PRO A 1 84 ? -4.487 -2.591 -10.263 1.00 0.00 84 PRO A CA 1
ATOM 1250 C C . PRO A 1 84 ? -3.508 -3.287 -11.203 1.00 0.00 84 PRO A C 1
ATOM 1251 O O . PRO A 1 84 ? -3.206 -2.783 -12.284 1.00 0.00 84 PRO A O 1
ATOM 1262 N N . ALA A 1 85 ? -3.017 -4.449 -10.784 1.00 0.00 85 ALA A N 1
ATOM 1263 C CA . ALA A 1 85 ? -2.074 -5.215 -11.590 1.00 0.00 85 ALA A CA 1
ATOM 1264 C C . ALA A 1 85 ? -2.479 -5.211 -13.060 1.00 0.00 85 ALA A C 1
ATOM 1265 O O . ALA A 1 85 ? -1.634 -5.078 -13.945 1.00 0.00 85 ALA A O 1
ATOM 1272 N N . ALA A 1 86 ? -3.775 -5.357 -13.312 1.00 0.00 86 ALA A N 1
ATOM 1273 C CA . ALA A 1 86 ? -4.291 -5.369 -14.675 1.00 0.00 86 ALA A CA 1
ATOM 1274 C C . ALA A 1 86 ? -3.840 -4.131 -15.444 1.00 0.00 86 ALA A C 1
ATOM 1275 O O . ALA A 1 86 ? -3.093 -4.230 -16.418 1.00 0.00 86 ALA A O 1
ATOM 1282 N N . THR A 1 87 ? -4.299 -2.965 -15.001 1.00 0.00 87 THR A N 1
ATOM 1283 C CA . THR A 1 87 ? -3.944 -1.708 -15.648 1.00 0.00 87 THR A CA 1
ATOM 1284 C C . THR A 1 87 ? -2.432 -1.548 -15.745 1.00 0.00 87 THR A C 1
ATOM 1285 O O . THR A 1 87 ? -1.881 -1.410 -16.837 1.00 0.00 87 THR A O 1
ATOM 1296 N N . TYR A 1 88 ? -1.765 -1.567 -14.596 1.00 0.00 88 TYR A N 1
ATOM 1297 C CA . TYR A 1 88 ? -0.314 -1.422 -14.552 1.00 0.00 88 TYR A CA 1
ATOM 1298 C C . TYR A 1 88 ? 0.349 -2.244 -15.652 1.00 0.00 88 TYR A C 1
ATOM 1299 O O . TYR A 1 88 ? 1.024 -1.702 -16.527 1.00 0.00 88 TYR A O 1
ATOM 1317 N N . ARG A 1 89 ? 0.152 -3.558 -15.601 1.00 0.00 89 ARG A N 1
ATOM 1318 C CA . ARG A 1 89 ? 0.731 -4.457 -16.592 1.00 0.00 89 ARG A CA 1
ATOM 1319 C C . ARG A 1 89 ? 0.419 -3.980 -18.007 1.00 0.00 89 ARG A C 1
ATOM 1320 O O . ARG A 1 89 ? 1.323 -3.775 -18.818 1.00 0.00 89 ARG A O 1
ATOM 1341 N N . LEU A 1 90 ? -0.866 -3.805 -18.297 1.00 0.00 90 LEU A N 1
ATOM 1342 C CA . LEU A 1 90 ? -1.298 -3.353 -19.614 1.00 0.00 90 LEU A CA 1
ATOM 1343 C C . LEU A 1 90 ? -0.563 -2.079 -20.021 1.00 0.00 90 LEU A C 1
ATOM 1344 O O . LEU A 1 90 ? -0.210 -1.899 -21.187 1.00 0.00 90 LEU A O 1
ATOM 1360 N N . LEU A 1 91 ? -0.334 -1.200 -19.052 1.00 0.00 91 LEU A N 1
ATOM 1361 C CA . LEU A 1 91 ? 0.361 0.057 -19.308 1.00 0.00 91 LEU A CA 1
ATOM 1362 C C . LEU A 1 91 ? 1.816 -0.195 -19.692 1.00 0.00 91 LEU A C 1
ATOM 1363 O O . LEU A 1 91 ? 2.302 0.319 -20.700 1.00 0.00 91 LEU A O 1
ATOM 1379 N N . THR A 1 92 ? 2.508 -0.990 -18.881 1.00 0.00 92 THR A N 1
ATOM 1380 C CA . THR A 1 92 ? 3.906 -1.311 -19.136 1.00 0.00 92 THR A CA 1
ATOM 1381 C C . THR A 1 92 ? 4.036 -2.565 -19.993 1.00 0.00 92 THR A C 1
ATOM 1382 O O . THR A 1 92 ? 5.059 -3.247 -19.961 1.00 0.00 92 THR A O 1
ATOM 1393 N N . GLY A 1 93 ? 2.991 -2.864 -20.759 1.00 0.00 93 GLY A N 1
ATOM 1394 C CA . GLY A 1 93 ? 3.009 -4.036 -21.614 1.00 0.00 93 GLY A CA 1
ATOM 1395 C C . GLY A 1 93 ? 3.588 -3.745 -22.984 1.00 0.00 93 GLY A C 1
ATOM 1396 O O . GLY A 1 93 ? 4.377 -4.530 -23.510 1.00 0.00 93 GLY A O 1
ATOM 1400 N N . GLN A 1 94 ? 3.194 -2.616 -23.564 1.00 0.00 94 GLN A N 1
ATOM 1401 C CA . GLN A 1 94 ? 3.679 -2.225 -24.883 1.00 0.00 94 GLN A CA 1
ATOM 1402 C C . GLN A 1 94 ? 5.203 -2.234 -24.927 1.00 0.00 94 GLN A C 1
ATOM 1403 O O . GLN A 1 94 ? 5.806 -1.941 -25.960 1.00 0.00 94 GLN A O 1
ATOM 1417 N N . GLY A 1 1 ? -2.707 27.423 -8.963 1.00 0.00 1 GLY A N 2
ATOM 1418 C CA . GLY A 1 1 ? -3.833 26.667 -9.479 1.00 0.00 1 GLY A CA 2
ATOM 1419 C C . GLY A 1 1 ? -3.841 25.232 -8.991 1.00 0.00 1 GLY A C 2
ATOM 1420 O O . GLY A 1 1 ? -2.824 24.726 -8.514 1.00 0.00 1 GLY A O 2
ATOM 1424 N N . SER A 1 2 ? -4.990 24.575 -9.107 1.00 0.00 2 SER A N 2
ATOM 1425 C CA . SER A 1 2 ? -5.127 23.191 -8.669 1.00 0.00 2 SER A CA 2
ATOM 1426 C C . SER A 1 2 ? -5.900 22.369 -9.696 1.00 0.00 2 SER A C 2
ATOM 1427 O O . SER A 1 2 ? -6.864 22.849 -10.292 1.00 0.00 2 SER A O 2
ATOM 1435 N N . SER A 1 3 ? -5.470 21.128 -9.897 1.00 0.00 3 SER A N 2
ATOM 1436 C CA . SER A 1 3 ? -6.118 20.240 -10.854 1.00 0.00 3 SER A CA 2
ATOM 1437 C C . SER A 1 3 ? -6.022 18.787 -10.399 1.00 0.00 3 SER A C 2
ATOM 1438 O O . SER A 1 3 ? -5.340 18.474 -9.424 1.00 0.00 3 SER A O 2
ATOM 1446 N N . GLY A 1 4 ? -6.711 17.902 -11.114 1.00 0.00 4 GLY A N 2
ATOM 1447 C CA . GLY A 1 4 ? -6.690 16.492 -10.769 1.00 0.00 4 GLY A CA 2
ATOM 1448 C C . GLY A 1 4 ? -6.805 15.596 -11.986 1.00 0.00 4 GLY A C 2
ATOM 1449 O O . GLY A 1 4 ? -7.342 16.002 -13.016 1.00 0.00 4 GLY A O 2
ATOM 1453 N N . SER A 1 5 ? -6.297 14.373 -11.868 1.00 0.00 5 SER A N 2
ATOM 1454 C CA . SER A 1 5 ? -6.340 13.418 -12.969 1.00 0.00 5 SER A CA 2
ATOM 1455 C C . SER A 1 5 ? -6.821 12.053 -12.486 1.00 0.00 5 SER A C 2
ATOM 1456 O O . SER A 1 5 ? -6.915 11.806 -11.284 1.00 0.00 5 SER A O 2
ATOM 1464 N N . SER A 1 6 ? -7.122 11.170 -13.433 1.00 0.00 6 SER A N 2
ATOM 1465 C CA . SER A 1 6 ? -7.597 9.831 -13.105 1.00 0.00 6 SER A CA 2
ATOM 1466 C C . SER A 1 6 ? -6.615 8.771 -13.598 1.00 0.00 6 SER A C 2
ATOM 1467 O O . SER A 1 6 ? -6.180 8.800 -14.748 1.00 0.00 6 SER A O 2
ATOM 1475 N N . GLY A 1 7 ? -6.272 7.836 -12.718 1.00 0.00 7 GLY A N 2
ATOM 1476 C CA . GLY A 1 7 ? -5.344 6.780 -13.081 1.00 0.00 7 GLY A CA 2
ATOM 1477 C C . GLY A 1 7 ? -4.859 5.997 -11.878 1.00 0.00 7 GLY A C 2
ATOM 1478 O O . GLY A 1 7 ? -5.430 4.963 -11.529 1.00 0.00 7 GLY A O 2
ATOM 1482 N N . VAL A 1 8 ? -3.800 6.487 -11.242 1.00 0.00 8 VAL A N 2
ATOM 1483 C CA . VAL A 1 8 ? -3.237 5.825 -10.071 1.00 0.00 8 VAL A CA 2
ATOM 1484 C C . VAL A 1 8 ? -3.996 6.207 -8.805 1.00 0.00 8 VAL A C 2
ATOM 1485 O O . VAL A 1 8 ? -4.235 7.386 -8.542 1.00 0.00 8 VAL A O 2
ATOM 1498 N N . THR A 1 9 ? -4.374 5.201 -8.022 1.00 0.00 9 THR A N 2
ATOM 1499 C CA . THR A 1 9 ? -5.107 5.431 -6.784 1.00 0.00 9 THR A CA 2
ATOM 1500 C C . THR A 1 9 ? -4.158 5.545 -5.596 1.00 0.00 9 THR A C 2
ATOM 1501 O O . THR A 1 9 ? -3.421 4.609 -5.283 1.00 0.00 9 THR A O 2
ATOM 1512 N N . THR A 1 10 ? -4.180 6.698 -4.935 1.00 0.00 10 THR A N 2
ATOM 1513 C CA . THR A 1 10 ? -3.322 6.936 -3.782 1.00 0.00 10 THR A CA 2
ATOM 1514 C C . THR A 1 10 ? -4.104 6.812 -2.480 1.00 0.00 10 THR A C 2
ATOM 1515 O O . THR A 1 10 ? -5.287 7.148 -2.421 1.00 0.00 10 THR A O 2
ATOM 1526 N N . ALA A 1 11 ? -3.436 6.329 -1.437 1.00 0.00 11 ALA A N 2
ATOM 1527 C CA . ALA A 1 11 ? -4.069 6.165 -0.134 1.00 0.00 11 ALA A CA 2
ATOM 1528 C C . ALA A 1 11 ? -3.103 6.512 0.993 1.00 0.00 11 ALA A C 2
ATOM 1529 O O . ALA A 1 11 ? -1.894 6.307 0.873 1.00 0.00 11 ALA A O 2
ATOM 1536 N N . ILE A 1 12 ? -3.642 7.038 2.088 1.00 0.00 12 ILE A N 2
ATOM 1537 C CA . ILE A 1 12 ? -2.827 7.413 3.236 1.00 0.00 12 ILE A CA 2
ATOM 1538 C C . ILE A 1 12 ? -3.310 6.717 4.504 1.00 0.00 12 ILE A C 2
ATOM 1539 O O . ILE A 1 12 ? -4.511 6.647 4.766 1.00 0.00 12 ILE A O 2
ATOM 1555 N N . ILE A 1 13 ? -2.367 6.206 5.288 1.00 0.00 13 ILE A N 2
ATOM 1556 C CA . ILE A 1 13 ? -2.697 5.518 6.530 1.00 0.00 13 ILE A CA 2
ATOM 1557 C C . ILE A 1 13 ? -2.123 6.255 7.736 1.00 0.00 13 ILE A C 2
ATOM 1558 O O . ILE A 1 13 ? -1.060 6.872 7.651 1.00 0.00 13 ILE A O 2
ATOM 1574 N N . HIS A 1 14 ? -2.831 6.184 8.858 1.00 0.00 14 HIS A N 2
ATOM 1575 C CA . HIS A 1 14 ? -2.390 6.843 10.083 1.00 0.00 14 HIS A CA 2
ATOM 1576 C C . HIS A 1 14 ? -1.816 5.829 11.068 1.00 0.00 14 HIS A C 2
ATOM 1577 O O . HIS A 1 14 ? -2.558 5.117 11.744 1.00 0.00 14 HIS A O 2
ATOM 1591 N N . ARG A 1 15 ? -0.490 5.770 11.143 1.00 0.00 15 ARG A N 2
ATOM 1592 C CA . ARG A 1 15 ? 0.183 4.842 12.044 1.00 0.00 15 ARG A CA 2
ATOM 1593 C C . ARG A 1 15 ? 1.005 5.596 13.085 1.00 0.00 15 ARG A C 2
ATOM 1594 O O . ARG A 1 15 ? 2.218 5.765 12.952 1.00 0.00 15 ARG A O 2
ATOM 1615 N N . PRO A 1 16 ? 0.331 6.061 14.148 1.00 0.00 16 PRO A N 2
ATOM 1616 C CA . PRO A 1 16 ? 0.979 6.804 15.232 1.00 0.00 16 PRO A CA 2
ATOM 1617 C C . PRO A 1 16 ? 1.893 5.921 16.075 1.00 0.00 16 PRO A C 2
ATOM 1618 O O . PRO A 1 16 ? 2.797 6.412 16.751 1.00 0.00 16 PRO A O 2
ATOM 1629 N N . HIS A 1 17 ? 1.651 4.615 16.031 1.00 0.00 17 HIS A N 2
ATOM 1630 C CA . HIS A 1 17 ? 2.453 3.662 16.790 1.00 0.00 17 HIS A CA 2
ATOM 1631 C C . HIS A 1 17 ? 3.095 2.633 15.865 1.00 0.00 17 HIS A C 2
ATOM 1632 O O . HIS A 1 17 ? 2.506 2.233 14.862 1.00 0.00 17 HIS A O 2
ATOM 1646 N N . ALA A 1 18 ? 4.307 2.209 16.209 1.00 0.00 18 ALA A N 2
ATOM 1647 C CA . ALA A 1 18 ? 5.028 1.226 15.410 1.00 0.00 18 ALA A CA 2
ATOM 1648 C C . ALA A 1 18 ? 4.678 -0.194 15.840 1.00 0.00 18 ALA A C 2
ATOM 1649 O O . ALA A 1 18 ? 4.588 -1.100 15.011 1.00 0.00 18 ALA A O 2
ATOM 1656 N N . ARG A 1 19 ? 4.482 -0.382 17.141 1.00 0.00 19 ARG A N 2
ATOM 1657 C CA . ARG A 1 19 ? 4.143 -1.694 17.681 1.00 0.00 19 ARG A CA 2
ATOM 1658 C C . ARG A 1 19 ? 2.643 -1.953 17.578 1.00 0.00 19 ARG A C 2
ATOM 1659 O O . ARG A 1 19 ? 2.073 -2.680 18.391 1.00 0.00 19 ARG A O 2
ATOM 1680 N N . GLU A 1 20 ? 2.012 -1.354 16.574 1.00 0.00 20 GLU A N 2
ATOM 1681 C CA . GLU A 1 20 ? 0.578 -1.519 16.367 1.00 0.00 20 GLU A CA 2
ATOM 1682 C C . GLU A 1 20 ? 0.294 -2.145 15.004 1.00 0.00 20 GLU A C 2
ATOM 1683 O O . GLU A 1 20 ? 0.833 -1.710 13.987 1.00 0.00 20 GLU A O 2
ATOM 1695 N N . GLN A 1 21 ? -0.555 -3.167 14.994 1.00 0.00 21 GLN A N 2
ATOM 1696 C CA . GLN A 1 21 ? -0.910 -3.853 13.757 1.00 0.00 21 GLN A CA 2
ATOM 1697 C C . GLN A 1 21 ? -1.218 -2.852 12.648 1.00 0.00 21 GLN A C 2
ATOM 1698 O O . GLN A 1 21 ? -1.309 -1.648 12.892 1.00 0.00 21 GLN A O 2
ATOM 1712 N N . LEU A 1 22 ? -1.376 -3.356 11.430 1.00 0.00 22 LEU A N 2
ATOM 1713 C CA . LEU A 1 22 ? -1.673 -2.506 10.282 1.00 0.00 22 LEU A CA 2
ATOM 1714 C C . LEU A 1 22 ? -3.145 -2.610 9.894 1.00 0.00 22 LEU A C 2
ATOM 1715 O O . LEU A 1 22 ? -3.814 -1.600 9.681 1.00 0.00 22 LEU A O 2
ATOM 1731 N N . GLY A 1 23 ? -3.643 -3.839 9.806 1.00 0.00 23 GLY A N 2
ATOM 1732 C CA . GLY A 1 23 ? -5.033 -4.053 9.447 1.00 0.00 23 GLY A CA 2
ATOM 1733 C C . GLY A 1 23 ? -5.186 -4.733 8.101 1.00 0.00 23 GLY A C 2
ATOM 1734 O O . GLY A 1 23 ? -5.992 -5.651 7.949 1.00 0.00 23 GLY A O 2
ATOM 1738 N N . PHE A 1 24 ? -4.411 -4.282 7.120 1.00 0.00 24 PHE A N 2
ATOM 1739 C CA . PHE A 1 24 ? -4.465 -4.852 5.779 1.00 0.00 24 PHE A CA 2
ATOM 1740 C C . PHE A 1 24 ? -3.355 -5.879 5.579 1.00 0.00 24 PHE A C 2
ATOM 1741 O O . PHE A 1 24 ? -2.233 -5.697 6.054 1.00 0.00 24 PHE A O 2
ATOM 1758 N N . CYS A 1 25 ? -3.675 -6.958 4.873 1.00 0.00 25 CYS A N 2
ATOM 1759 C CA . CYS A 1 25 ? -2.706 -8.016 4.611 1.00 0.00 25 CYS A CA 2
ATOM 1760 C C . CYS A 1 25 ? -2.173 -7.923 3.185 1.00 0.00 25 CYS A C 2
ATOM 1761 O O . CYS A 1 25 ? -2.940 -7.929 2.222 1.00 0.00 25 CYS A O 2
ATOM 1769 N N . VAL A 1 26 ? -0.852 -7.835 3.057 1.00 0.00 26 VAL A N 2
ATOM 1770 C CA . VAL A 1 26 ? -0.216 -7.740 1.748 1.00 0.00 26 VAL A CA 2
ATOM 1771 C C . VAL A 1 26 ? 0.528 -9.026 1.404 1.00 0.00 26 VAL A C 2
ATOM 1772 O O . VAL A 1 26 ? 1.343 -9.511 2.188 1.00 0.00 26 VAL A O 2
ATOM 1785 N N . GLU A 1 27 ? 0.241 -9.572 0.227 1.00 0.00 27 GLU A N 2
ATOM 1786 C CA . GLU A 1 27 ? 0.884 -10.802 -0.220 1.00 0.00 27 GLU A CA 2
ATOM 1787 C C . GLU A 1 27 ? 1.648 -10.575 -1.522 1.00 0.00 27 GLU A C 2
ATOM 1788 O O . GLU A 1 27 ? 1.054 -10.281 -2.559 1.00 0.00 27 GLU A O 2
ATOM 1800 N N . ASP A 1 28 ? 2.967 -10.713 -1.458 1.00 0.00 28 ASP A N 2
ATOM 1801 C CA . ASP A 1 28 ? 3.814 -10.524 -2.630 1.00 0.00 28 ASP A CA 2
ATOM 1802 C C . ASP A 1 28 ? 3.676 -9.106 -3.177 1.00 0.00 28 ASP A C 2
ATOM 1803 O O . ASP A 1 28 ? 3.899 -8.863 -4.362 1.00 0.00 28 ASP A O 2
ATOM 1812 N N . GLY A 1 29 ? 3.305 -8.174 -2.304 1.00 0.00 29 GLY A N 2
ATOM 1813 C CA . GLY A 1 29 ? 3.142 -6.793 -2.718 1.00 0.00 29 GLY A CA 2
ATOM 1814 C C . GLY A 1 29 ? 1.747 -6.503 -3.236 1.00 0.00 29 GLY A C 2
ATOM 1815 O O . GLY A 1 29 ? 1.539 -5.539 -3.972 1.00 0.00 29 GLY A O 2
ATOM 1819 N N . ILE A 1 30 ? 0.790 -7.341 -2.852 1.00 0.00 30 ILE A N 2
ATOM 1820 C CA . ILE A 1 30 ? -0.592 -7.170 -3.283 1.00 0.00 30 ILE A CA 2
ATOM 1821 C C . ILE A 1 30 ? -1.563 -7.456 -2.142 1.00 0.00 30 ILE A C 2
ATOM 1822 O O . ILE A 1 30 ? -1.644 -8.582 -1.650 1.00 0.00 30 ILE A O 2
ATOM 1838 N N . ILE A 1 31 ? -2.299 -6.430 -1.728 1.00 0.00 31 ILE A N 2
ATOM 1839 C CA . ILE A 1 31 ? -3.267 -6.572 -0.648 1.00 0.00 31 ILE A CA 2
ATOM 1840 C C . ILE A 1 31 ? -4.345 -7.589 -1.006 1.00 0.00 31 ILE A C 2
ATOM 1841 O O . ILE A 1 31 ? -4.781 -7.669 -2.155 1.00 0.00 31 ILE A O 2
ATOM 1857 N N . CYS A 1 32 ? -4.773 -8.363 -0.014 1.00 0.00 32 CYS A N 2
ATOM 1858 C CA . CYS A 1 32 ? -5.802 -9.376 -0.224 1.00 0.00 32 CYS A CA 2
ATOM 1859 C C . CYS A 1 32 ? -6.971 -9.169 0.733 1.00 0.00 32 CYS A C 2
ATOM 1860 O O . CYS A 1 32 ? -8.131 -9.170 0.322 1.00 0.00 32 CYS A O 2
ATOM 1868 N N . SER A 1 33 ? -6.657 -8.992 2.013 1.00 0.00 33 SER A N 2
ATOM 1869 C CA . SER A 1 33 ? -7.682 -8.790 3.030 1.00 0.00 33 SER A CA 2
ATOM 1870 C C . SER A 1 33 ? -7.460 -7.475 3.771 1.00 0.00 33 SER A C 2
ATOM 1871 O O . SER A 1 33 ? -6.340 -6.964 3.831 1.00 0.00 33 SER A O 2
ATOM 1879 N N . LEU A 1 34 ? -8.533 -6.932 4.335 1.00 0.00 34 LEU A N 2
ATOM 1880 C CA . LEU A 1 34 ? -8.457 -5.676 5.073 1.00 0.00 34 LEU A CA 2
ATOM 1881 C C . LEU A 1 34 ? -9.223 -5.770 6.389 1.00 0.00 34 LEU A C 2
ATOM 1882 O O . LEU A 1 34 ? -10.338 -6.292 6.434 1.00 0.00 34 LEU A O 2
ATOM 1898 N N . LEU A 1 35 ? -8.619 -5.260 7.457 1.00 0.00 35 LEU A N 2
ATOM 1899 C CA . LEU A 1 35 ? -9.245 -5.285 8.774 1.00 0.00 35 LEU A CA 2
ATOM 1900 C C . LEU A 1 35 ? -10.469 -4.376 8.812 1.00 0.00 35 LEU A C 2
ATOM 1901 O O . LEU A 1 35 ? -10.357 -3.160 8.652 1.00 0.00 35 LEU A O 2
ATOM 1917 N N . ARG A 1 36 ? -11.637 -4.973 9.027 1.00 0.00 36 ARG A N 2
ATOM 1918 C CA . ARG A 1 36 ? -12.882 -4.217 9.087 1.00 0.00 36 ARG A CA 2
ATOM 1919 C C . ARG A 1 36 ? -12.962 -3.403 10.376 1.00 0.00 36 ARG A C 2
ATOM 1920 O O . ARG A 1 36 ? -13.178 -3.952 11.456 1.00 0.00 36 ARG A O 2
ATOM 1941 N N . GLY A 1 37 ? -12.787 -2.091 10.253 1.00 0.00 37 GLY A N 2
ATOM 1942 C CA . GLY A 1 37 ? -12.842 -1.223 11.415 1.00 0.00 37 GLY A CA 2
ATOM 1943 C C . GLY A 1 37 ? -11.466 -0.889 11.956 1.00 0.00 37 GLY A C 2
ATOM 1944 O O . GLY A 1 37 ? -11.247 -0.901 13.166 1.00 0.00 37 GLY A O 2
ATOM 1948 N N . GLY A 1 38 ? -10.534 -0.592 11.055 1.00 0.00 38 GLY A N 2
ATOM 1949 C CA . GLY A 1 38 ? -9.183 -0.260 11.468 1.00 0.00 38 GLY A CA 2
ATOM 1950 C C . GLY A 1 38 ? -8.710 1.062 10.895 1.00 0.00 38 GLY A C 2
ATOM 1951 O O . GLY A 1 38 ? -9.502 1.988 10.718 1.00 0.00 38 GLY A O 2
ATOM 1955 N N . ILE A 1 39 ? -7.417 1.150 10.605 1.00 0.00 39 ILE A N 2
ATOM 1956 C CA . ILE A 1 39 ? -6.840 2.368 10.049 1.00 0.00 39 ILE A CA 2
ATOM 1957 C C . ILE A 1 39 ? -6.909 2.363 8.525 1.00 0.00 39 ILE A C 2
ATOM 1958 O O . ILE A 1 39 ? -7.341 3.337 7.911 1.00 0.00 39 ILE A O 2
ATOM 1974 N N . ALA A 1 40 ? -6.482 1.259 7.923 1.00 0.00 40 ALA A N 2
ATOM 1975 C CA . ALA A 1 40 ? -6.498 1.125 6.471 1.00 0.00 40 ALA A CA 2
ATOM 1976 C C . ALA A 1 40 ? -7.838 1.570 5.894 1.00 0.00 40 ALA A C 2
ATOM 1977 O O . ALA A 1 40 ? -7.906 2.534 5.134 1.00 0.00 40 ALA A O 2
ATOM 1984 N N . GLU A 1 41 ? -8.900 0.860 6.261 1.00 0.00 41 GLU A N 2
ATOM 1985 C CA . GLU A 1 41 ? -10.237 1.182 5.778 1.00 0.00 41 GLU A CA 2
ATOM 1986 C C . GLU A 1 41 ? -10.465 2.691 5.772 1.00 0.00 41 GLU A C 2
ATOM 1987 O O . GLU A 1 41 ? -10.899 3.260 4.770 1.00 0.00 41 GLU A O 2
ATOM 1999 N N . ARG A 1 42 ? -10.170 3.332 6.898 1.00 0.00 42 ARG A N 2
ATOM 2000 C CA . ARG A 1 42 ? -10.344 4.774 7.025 1.00 0.00 42 ARG A CA 2
ATOM 2001 C C . ARG A 1 42 ? -9.387 5.520 6.099 1.00 0.00 42 ARG A C 2
ATOM 2002 O O . ARG A 1 42 ? -9.725 6.572 5.558 1.00 0.00 42 ARG A O 2
ATOM 2023 N N . GLY A 1 43 ? -8.191 4.968 5.924 1.00 0.00 43 GLY A N 2
ATOM 2024 C CA . GLY A 1 43 ? -7.204 5.595 5.064 1.00 0.00 43 GLY A CA 2
ATOM 2025 C C . GLY A 1 43 ? -7.630 5.614 3.610 1.00 0.00 43 GLY A C 2
ATOM 2026 O O . GLY A 1 43 ? -7.523 6.639 2.938 1.00 0.00 43 GLY A O 2
ATOM 2030 N N . GLY A 1 44 ? -8.114 4.476 3.121 1.00 0.00 44 GLY A N 2
ATOM 2031 C CA . GLY A 1 44 ? -8.549 4.388 1.739 1.00 0.00 44 GLY A CA 2
ATOM 2032 C C . GLY A 1 44 ? -7.945 3.200 1.016 1.00 0.00 44 GLY A C 2
ATOM 2033 O O . GLY A 1 44 ? -7.767 3.232 -0.202 1.00 0.00 44 GLY A O 2
ATOM 2037 N N . ILE A 1 45 ? -7.629 2.151 1.767 1.00 0.00 45 ILE A N 2
ATOM 2038 C CA . ILE A 1 45 ? -7.042 0.948 1.190 1.00 0.00 45 ILE A CA 2
ATOM 2039 C C . ILE A 1 45 ? -8.112 0.055 0.573 1.00 0.00 45 ILE A C 2
ATOM 2040 O O . ILE A 1 45 ? -9.216 -0.067 1.106 1.00 0.00 45 ILE A O 2
ATOM 2056 N N . ARG A 1 46 ? -7.779 -0.568 -0.553 1.00 0.00 46 ARG A N 2
ATOM 2057 C CA . ARG A 1 46 ? -8.712 -1.451 -1.242 1.00 0.00 46 ARG A CA 2
ATOM 2058 C C . ARG A 1 46 ? -8.028 -2.752 -1.652 1.00 0.00 46 ARG A C 2
ATOM 2059 O O . ARG A 1 46 ? -7.090 -2.749 -2.449 1.00 0.00 46 ARG A O 2
ATOM 2080 N N . VAL A 1 47 ? -8.503 -3.864 -1.099 1.00 0.00 47 VAL A N 2
ATOM 2081 C CA . VAL A 1 47 ? -7.938 -5.172 -1.407 1.00 0.00 47 VAL A CA 2
ATOM 2082 C C . VAL A 1 47 ? -8.095 -5.505 -2.887 1.00 0.00 47 VAL A C 2
ATOM 2083 O O . VAL A 1 47 ? -9.038 -5.057 -3.537 1.00 0.00 47 VAL A O 2
ATOM 2096 N N . GLY A 1 48 ? -7.164 -6.295 -3.412 1.00 0.00 48 GLY A N 2
ATOM 2097 C CA . GLY A 1 48 ? -7.217 -6.675 -4.812 1.00 0.00 48 GLY A CA 2
ATOM 2098 C C . GLY A 1 48 ? -6.271 -5.859 -5.671 1.00 0.00 48 GLY A C 2
ATOM 2099 O O . GLY A 1 48 ? -6.033 -6.191 -6.832 1.00 0.00 48 GLY A O 2
ATOM 2103 N N . HIS A 1 49 ? -5.732 -4.787 -5.100 1.00 0.00 49 HIS A N 2
ATOM 2104 C CA . HIS A 1 49 ? -4.807 -3.920 -5.822 1.00 0.00 49 HIS A CA 2
ATOM 2105 C C . HIS A 1 49 ? -3.361 -4.335 -5.565 1.00 0.00 49 HIS A C 2
ATOM 2106 O O . HIS A 1 49 ? -3.078 -5.094 -4.638 1.00 0.00 49 HIS A O 2
ATOM 2120 N N . ARG A 1 50 ? -2.450 -3.832 -6.392 1.00 0.00 50 ARG A N 2
ATOM 2121 C CA . ARG A 1 50 ? -1.035 -4.152 -6.255 1.00 0.00 50 ARG A CA 2
ATOM 2122 C C . ARG A 1 50 ? -0.238 -2.922 -5.830 1.00 0.00 50 ARG A C 2
ATOM 2123 O O . ARG A 1 50 ? -0.425 -1.831 -6.371 1.00 0.00 50 ARG A O 2
ATOM 2144 N N . ILE A 1 51 ? 0.650 -3.105 -4.859 1.00 0.00 51 ILE A N 2
ATOM 2145 C CA . ILE A 1 51 ? 1.475 -2.010 -4.362 1.00 0.00 51 ILE A CA 2
ATOM 2146 C C . ILE A 1 51 ? 2.677 -1.773 -5.269 1.00 0.00 51 ILE A C 2
ATOM 2147 O O . ILE A 1 51 ? 3.619 -2.566 -5.288 1.00 0.00 51 ILE A O 2
ATOM 2163 N N . ILE A 1 52 ? 2.640 -0.676 -6.017 1.00 0.00 52 ILE A N 2
ATOM 2164 C CA . ILE A 1 52 ? 3.728 -0.332 -6.924 1.00 0.00 52 ILE A CA 2
ATOM 2165 C C . ILE A 1 52 ? 4.715 0.622 -6.261 1.00 0.00 52 ILE A C 2
ATOM 2166 O O . ILE A 1 52 ? 5.890 0.664 -6.623 1.00 0.00 52 ILE A O 2
ATOM 2182 N N . GLU A 1 53 ? 4.229 1.386 -5.288 1.00 0.00 53 GLU A N 2
ATOM 2183 C CA . GLU A 1 53 ? 5.070 2.340 -4.574 1.00 0.00 53 GLU A CA 2
ATOM 2184 C C . GLU A 1 53 ? 4.589 2.519 -3.136 1.00 0.00 53 GLU A C 2
ATOM 2185 O O . GLU A 1 53 ? 3.424 2.271 -2.825 1.00 0.00 53 GLU A O 2
ATOM 2197 N N . ILE A 1 54 ? 5.495 2.951 -2.266 1.00 0.00 54 ILE A N 2
ATOM 2198 C CA . ILE A 1 54 ? 5.164 3.164 -0.862 1.00 0.00 54 ILE A CA 2
ATOM 2199 C C . ILE A 1 54 ? 5.994 4.297 -0.268 1.00 0.00 54 ILE A C 2
ATOM 2200 O O . ILE A 1 54 ? 7.198 4.389 -0.504 1.00 0.00 54 ILE A O 2
ATOM 2216 N N . ASN A 1 55 ? 5.341 5.158 0.506 1.00 0.00 55 ASN A N 2
ATOM 2217 C CA . ASN A 1 55 ? 6.018 6.285 1.137 1.00 0.00 55 ASN A CA 2
ATOM 2218 C C . ASN A 1 55 ? 7.083 6.867 0.211 1.00 0.00 55 ASN A C 2
ATOM 2219 O O . ASN A 1 55 ? 8.154 7.273 0.658 1.00 0.00 55 ASN A O 2
ATOM 2230 N N . GLY A 1 56 ? 6.778 6.904 -1.083 1.00 0.00 56 GLY A N 2
ATOM 2231 C CA . GLY A 1 56 ? 7.718 7.438 -2.051 1.00 0.00 56 GLY A CA 2
ATOM 2232 C C . GLY A 1 56 ? 8.870 6.491 -2.324 1.00 0.00 56 GLY A C 2
ATOM 2233 O O . GLY A 1 56 ? 10.032 6.896 -2.307 1.00 0.00 56 GLY A O 2
ATOM 2237 N N . GLN A 1 57 ? 8.547 5.226 -2.574 1.00 0.00 57 GLN A N 2
ATOM 2238 C CA . GLN A 1 57 ? 9.565 4.219 -2.849 1.00 0.00 57 GLN A CA 2
ATOM 2239 C C . GLN A 1 57 ? 9.021 3.133 -3.771 1.00 0.00 57 GLN A C 2
ATOM 2240 O O . GLN A 1 57 ? 8.070 2.432 -3.427 1.00 0.00 57 GLN A O 2
ATOM 2254 N N . SER A 1 58 ? 9.632 2.999 -4.944 1.00 0.00 58 SER A N 2
ATOM 2255 C CA . SER A 1 58 ? 9.206 2.001 -5.918 1.00 0.00 58 SER A CA 2
ATOM 2256 C C . SER A 1 58 ? 9.444 0.590 -5.389 1.00 0.00 58 SER A C 2
ATOM 2257 O O . SER A 1 58 ? 10.584 0.180 -5.170 1.00 0.00 58 SER A O 2
ATOM 2265 N N . VAL A 1 59 ? 8.358 -0.150 -5.186 1.00 0.00 59 VAL A N 2
ATOM 2266 C CA . VAL A 1 59 ? 8.447 -1.516 -4.684 1.00 0.00 59 VAL A CA 2
ATOM 2267 C C . VAL A 1 59 ? 7.963 -2.518 -5.726 1.00 0.00 59 VAL A C 2
ATOM 2268 O O . VAL A 1 59 ? 7.966 -3.726 -5.491 1.00 0.00 59 VAL A O 2
ATOM 2281 N N . VAL A 1 60 ? 7.547 -2.007 -6.881 1.00 0.00 60 VAL A N 2
ATOM 2282 C CA . VAL A 1 60 ? 7.060 -2.857 -7.961 1.00 0.00 60 VAL A CA 2
ATOM 2283 C C . VAL A 1 60 ? 7.987 -4.047 -8.184 1.00 0.00 60 VAL A C 2
ATOM 2284 O O . VAL A 1 60 ? 7.571 -5.080 -8.707 1.00 0.00 60 VAL A O 2
ATOM 2297 N N . ALA A 1 61 ? 9.244 -3.894 -7.783 1.00 0.00 61 ALA A N 2
ATOM 2298 C CA . ALA A 1 61 ? 10.230 -4.957 -7.936 1.00 0.00 61 ALA A CA 2
ATOM 2299 C C . ALA A 1 61 ? 10.726 -5.445 -6.579 1.00 0.00 61 ALA A C 2
ATOM 2300 O O . ALA A 1 61 ? 11.087 -6.612 -6.422 1.00 0.00 61 ALA A O 2
ATOM 2307 N N . THR A 1 62 ? 10.742 -4.546 -5.601 1.00 0.00 62 THR A N 2
ATOM 2308 C CA . THR A 1 62 ? 11.195 -4.885 -4.258 1.00 0.00 62 THR A CA 2
ATOM 2309 C C . THR A 1 62 ? 10.435 -6.086 -3.708 1.00 0.00 62 THR A C 2
ATOM 2310 O O . THR A 1 62 ? 9.219 -6.206 -3.864 1.00 0.00 62 THR A O 2
ATOM 2321 N N . PRO A 1 63 ? 11.164 -6.997 -3.047 1.00 0.00 63 PRO A N 2
ATOM 2322 C CA . PRO A 1 63 ? 10.578 -8.205 -2.459 1.00 0.00 63 PRO A CA 2
ATOM 2323 C C . PRO A 1 63 ? 9.696 -7.894 -1.254 1.00 0.00 63 PRO A C 2
ATOM 2324 O O . PRO A 1 63 ? 9.970 -6.963 -0.495 1.00 0.00 63 PRO A O 2
ATOM 2335 N N . HIS A 1 64 ? 8.637 -8.679 -1.084 1.00 0.00 64 HIS A N 2
ATOM 2336 C CA . HIS A 1 64 ? 7.715 -8.487 0.030 1.00 0.00 64 HIS A CA 2
ATOM 2337 C C . HIS A 1 64 ? 8.476 -8.288 1.337 1.00 0.00 64 HIS A C 2
ATOM 2338 O O . HIS A 1 64 ? 8.286 -7.289 2.031 1.00 0.00 64 HIS A O 2
ATOM 2352 N N . ALA A 1 65 ? 9.338 -9.244 1.667 1.00 0.00 65 ALA A N 2
ATOM 2353 C CA . ALA A 1 65 ? 10.128 -9.173 2.889 1.00 0.00 65 ALA A CA 2
ATOM 2354 C C . ALA A 1 65 ? 10.500 -7.731 3.219 1.00 0.00 65 ALA A C 2
ATOM 2355 O O . ALA A 1 65 ? 10.097 -7.197 4.253 1.00 0.00 65 ALA A O 2
ATOM 2362 N N . ARG A 1 66 ? 11.271 -7.107 2.335 1.00 0.00 66 ARG A N 2
ATOM 2363 C CA . ARG A 1 66 ? 11.698 -5.727 2.533 1.00 0.00 66 ARG A CA 2
ATOM 2364 C C . ARG A 1 66 ? 10.495 -4.796 2.648 1.00 0.00 66 ARG A C 2
ATOM 2365 O O . ARG A 1 66 ? 10.387 -4.019 3.597 1.00 0.00 66 ARG A O 2
ATOM 2386 N N . ILE A 1 67 ? 9.593 -4.880 1.676 1.00 0.00 67 ILE A N 2
ATOM 2387 C CA . ILE A 1 67 ? 8.398 -4.046 1.668 1.00 0.00 67 ILE A CA 2
ATOM 2388 C C . ILE A 1 67 ? 7.784 -3.953 3.061 1.00 0.00 67 ILE A C 2
ATOM 2389 O O . ILE A 1 67 ? 7.321 -2.890 3.476 1.00 0.00 67 ILE A O 2
ATOM 2405 N N . ILE A 1 68 ? 7.786 -5.071 3.778 1.00 0.00 68 ILE A N 2
ATOM 2406 C CA . ILE A 1 68 ? 7.232 -5.115 5.126 1.00 0.00 68 ILE A CA 2
ATOM 2407 C C . ILE A 1 68 ? 8.030 -4.231 6.077 1.00 0.00 68 ILE A C 2
ATOM 2408 O O . ILE A 1 68 ? 7.465 -3.573 6.950 1.00 0.00 68 ILE A O 2
ATOM 2424 N N . GLU A 1 69 ? 9.348 -4.220 5.901 1.00 0.00 69 GLU A N 2
ATOM 2425 C CA . GLU A 1 69 ? 10.224 -3.415 6.744 1.00 0.00 69 GLU A CA 2
ATOM 2426 C C . GLU A 1 69 ? 10.001 -1.926 6.495 1.00 0.00 69 GLU A C 2
ATOM 2427 O O . GLU A 1 69 ? 10.009 -1.122 7.428 1.00 0.00 69 GLU A O 2
ATOM 2439 N N . LEU A 1 70 ? 9.804 -1.567 5.232 1.00 0.00 70 LEU A N 2
ATOM 2440 C CA . LEU A 1 70 ? 9.580 -0.174 4.859 1.00 0.00 70 LEU A CA 2
ATOM 2441 C C . LEU A 1 70 ? 8.259 0.335 5.427 1.00 0.00 70 LEU A C 2
ATOM 2442 O O . LEU A 1 70 ? 8.242 1.182 6.322 1.00 0.00 70 LEU A O 2
ATOM 2458 N N . LEU A 1 71 ? 7.155 -0.187 4.904 1.00 0.00 71 LEU A N 2
ATOM 2459 C CA . LEU A 1 71 ? 5.829 0.214 5.361 1.00 0.00 71 LEU A CA 2
ATOM 2460 C C . LEU A 1 71 ? 5.798 0.365 6.879 1.00 0.00 71 LEU A C 2
ATOM 2461 O O . LEU A 1 71 ? 5.388 1.401 7.403 1.00 0.00 71 LEU A O 2
ATOM 2477 N N . THR A 1 72 ? 6.237 -0.675 7.581 1.00 0.00 72 THR A N 2
ATOM 2478 C CA . THR A 1 72 ? 6.261 -0.658 9.038 1.00 0.00 72 THR A CA 2
ATOM 2479 C C . THR A 1 72 ? 7.167 0.451 9.560 1.00 0.00 72 THR A C 2
ATOM 2480 O O . THR A 1 72 ? 6.808 1.169 10.493 1.00 0.00 72 THR A O 2
ATOM 2491 N N . GLU A 1 73 ? 8.341 0.585 8.952 1.00 0.00 73 GLU A N 2
ATOM 2492 C CA . GLU A 1 73 ? 9.298 1.608 9.358 1.00 0.00 73 GLU A CA 2
ATOM 2493 C C . GLU A 1 73 ? 8.675 2.999 9.275 1.00 0.00 73 GLU A C 2
ATOM 2494 O O . GLU A 1 73 ? 9.016 3.890 10.052 1.00 0.00 73 GLU A O 2
ATOM 2506 N N . ALA A 1 74 ? 7.762 3.176 8.326 1.00 0.00 74 ALA A N 2
ATOM 2507 C CA . ALA A 1 74 ? 7.090 4.456 8.142 1.00 0.00 74 ALA A CA 2
ATOM 2508 C C . ALA A 1 74 ? 6.059 4.698 9.239 1.00 0.00 74 ALA A C 2
ATOM 2509 O O . ALA A 1 74 ? 5.130 3.910 9.416 1.00 0.00 74 ALA A O 2
ATOM 2516 N N . TYR A 1 75 ? 6.229 5.792 9.973 1.00 0.00 75 TYR A N 2
ATOM 2517 C CA . TYR A 1 75 ? 5.315 6.136 11.056 1.00 0.00 75 TYR A CA 2
ATOM 2518 C C . TYR A 1 75 ? 4.418 7.305 10.660 1.00 0.00 75 TYR A C 2
ATOM 2519 O O . TYR A 1 75 ? 4.614 7.928 9.618 1.00 0.00 75 TYR A O 2
ATOM 2537 N N . GLY A 1 76 ? 3.431 7.597 11.503 1.00 0.00 76 GLY A N 2
ATOM 2538 C CA . GLY A 1 76 ? 2.518 8.690 11.225 1.00 0.00 76 GLY A CA 2
ATOM 2539 C C . GLY A 1 76 ? 1.903 8.595 9.843 1.00 0.00 76 GLY A C 2
ATOM 2540 O O . GLY A 1 76 ? 1.162 7.658 9.550 1.00 0.00 76 GLY A O 2
ATOM 2544 N N . GLU A 1 77 ? 2.210 9.569 8.992 1.00 0.00 77 GLU A N 2
ATOM 2545 C CA . GLU A 1 77 ? 1.679 9.592 7.634 1.00 0.00 77 GLU A CA 2
ATOM 2546 C C . GLU A 1 77 ? 2.339 8.518 6.774 1.00 0.00 77 GLU A C 2
ATOM 2547 O O . GLU A 1 77 ? 3.520 8.612 6.441 1.00 0.00 77 GLU A O 2
ATOM 2559 N N . VAL A 1 78 ? 1.566 7.496 6.419 1.00 0.00 78 VAL A N 2
ATOM 2560 C CA . VAL A 1 78 ? 2.074 6.403 5.598 1.00 0.00 78 VAL A CA 2
ATOM 2561 C C . VAL A 1 78 ? 1.405 6.388 4.228 1.00 0.00 78 VAL A C 2
ATOM 2562 O O . VAL A 1 78 ? 0.280 5.910 4.080 1.00 0.00 78 VAL A O 2
ATOM 2575 N N . HIS A 1 79 ? 2.105 6.915 3.229 1.00 0.00 79 HIS A N 2
ATOM 2576 C CA . HIS A 1 79 ? 1.580 6.962 1.869 1.00 0.00 79 HIS A CA 2
ATOM 2577 C C . HIS A 1 79 ? 1.700 5.600 1.193 1.00 0.00 79 HIS A C 2
ATOM 2578 O O . HIS A 1 79 ? 2.713 4.914 1.333 1.00 0.00 79 HIS A O 2
ATOM 2592 N N . ILE A 1 80 ? 0.661 5.215 0.460 1.00 0.00 80 ILE A N 2
ATOM 2593 C CA . ILE A 1 80 ? 0.652 3.935 -0.238 1.00 0.00 80 ILE A CA 2
ATOM 2594 C C . ILE A 1 80 ? 0.015 4.066 -1.617 1.00 0.00 80 ILE A C 2
ATOM 2595 O O . ILE A 1 80 ? -1.147 4.453 -1.743 1.00 0.00 80 ILE A O 2
ATOM 2611 N N . LYS A 1 81 ? 0.782 3.737 -2.651 1.00 0.00 81 LYS A N 2
ATOM 2612 C CA . LYS A 1 81 ? 0.293 3.814 -4.023 1.00 0.00 81 LYS A CA 2
ATOM 2613 C C . LYS A 1 81 ? -0.257 2.467 -4.480 1.00 0.00 81 LYS A C 2
ATOM 2614 O O . LYS A 1 81 ? 0.499 1.528 -4.731 1.00 0.00 81 LYS A O 2
ATOM 2633 N N . THR A 1 82 ? -1.579 2.380 -4.589 1.00 0.00 82 THR A N 2
ATOM 2634 C CA . THR A 1 82 ? -2.231 1.148 -5.017 1.00 0.00 82 THR A CA 2
ATOM 2635 C C . THR A 1 82 ? -2.626 1.218 -6.488 1.00 0.00 82 THR A C 2
ATOM 2636 O O . THR A 1 82 ? -3.214 2.201 -6.936 1.00 0.00 82 THR A O 2
ATOM 2647 N N . MET A 1 83 ? -2.300 0.167 -7.234 1.00 0.00 83 MET A N 2
ATOM 2648 C CA . MET A 1 83 ? -2.623 0.109 -8.655 1.00 0.00 83 MET A CA 2
ATOM 2649 C C . MET A 1 83 ? -3.025 -1.304 -9.063 1.00 0.00 83 MET A C 2
ATOM 2650 O O . MET A 1 83 ? -2.437 -2.294 -8.627 1.00 0.00 83 MET A O 2
ATOM 2664 N N . PRO A 1 84 ? -4.052 -1.404 -9.921 1.00 0.00 84 PRO A N 2
ATOM 2665 C CA . PRO A 1 84 ? -4.555 -2.692 -10.407 1.00 0.00 84 PRO A CA 2
ATOM 2666 C C . PRO A 1 84 ? -3.573 -3.379 -11.350 1.00 0.00 84 PRO A C 2
ATOM 2667 O O . PRO A 1 84 ? -3.352 -2.923 -12.471 1.00 0.00 84 PRO A O 2
ATOM 2678 N N . ALA A 1 85 ? -2.988 -4.479 -10.888 1.00 0.00 85 ALA A N 2
ATOM 2679 C CA . ALA A 1 85 ? -2.032 -5.230 -11.692 1.00 0.00 85 ALA A CA 2
ATOM 2680 C C . ALA A 1 85 ? -2.431 -5.230 -13.163 1.00 0.00 85 ALA A C 2
ATOM 2681 O O . ALA A 1 85 ? -1.577 -5.209 -14.048 1.00 0.00 85 ALA A O 2
ATOM 2688 N N . ALA A 1 86 ? -3.736 -5.253 -13.417 1.00 0.00 86 ALA A N 2
ATOM 2689 C CA . ALA A 1 86 ? -4.248 -5.254 -14.782 1.00 0.00 86 ALA A CA 2
ATOM 2690 C C . ALA A 1 86 ? -3.760 -4.032 -15.552 1.00 0.00 86 ALA A C 2
ATOM 2691 O O . ALA A 1 86 ? -2.995 -4.153 -16.510 1.00 0.00 86 ALA A O 2
ATOM 2698 N N . THR A 1 87 ? -4.209 -2.854 -15.130 1.00 0.00 87 THR A N 2
ATOM 2699 C CA . THR A 1 87 ? -3.819 -1.610 -15.781 1.00 0.00 87 THR A CA 2
ATOM 2700 C C . THR A 1 87 ? -2.303 -1.490 -15.876 1.00 0.00 87 THR A C 2
ATOM 2701 O O . THR A 1 87 ? -1.744 -1.409 -16.971 1.00 0.00 87 THR A O 2
ATOM 2712 N N . TYR A 1 88 ? -1.641 -1.480 -14.724 1.00 0.00 88 TYR A N 2
ATOM 2713 C CA . TYR A 1 88 ? -0.188 -1.368 -14.678 1.00 0.00 88 TYR A CA 2
ATOM 2714 C C . TYR A 1 88 ? 0.460 -2.253 -15.739 1.00 0.00 88 TYR A C 2
ATOM 2715 O O . TYR A 1 88 ? 1.195 -1.772 -16.601 1.00 0.00 88 TYR A O 2
ATOM 2733 N N . ARG A 1 89 ? 0.181 -3.551 -15.668 1.00 0.00 89 ARG A N 2
ATOM 2734 C CA . ARG A 1 89 ? 0.736 -4.505 -16.620 1.00 0.00 89 ARG A CA 2
ATOM 2735 C C . ARG A 1 89 ? 0.486 -4.049 -18.055 1.00 0.00 89 ARG A C 2
ATOM 2736 O O . ARG A 1 89 ? 1.405 -4.008 -18.874 1.00 0.00 89 ARG A O 2
ATOM 2757 N N . LEU A 1 90 ? -0.763 -3.708 -18.352 1.00 0.00 90 LEU A N 2
ATOM 2758 C CA . LEU A 1 90 ? -1.135 -3.255 -19.688 1.00 0.00 90 LEU A CA 2
ATOM 2759 C C . LEU A 1 90 ? -0.334 -2.020 -20.087 1.00 0.00 90 LEU A C 2
ATOM 2760 O O . LEU A 1 90 ? 0.036 -1.856 -21.250 1.00 0.00 90 LEU A O 2
ATOM 2776 N N . LEU A 1 91 ? -0.069 -1.154 -19.115 1.00 0.00 91 LEU A N 2
ATOM 2777 C CA . LEU A 1 91 ? 0.690 0.067 -19.364 1.00 0.00 91 LEU A CA 2
ATOM 2778 C C . LEU A 1 91 ? 2.137 -0.256 -19.724 1.00 0.00 91 LEU A C 2
ATOM 2779 O O . LEU A 1 91 ? 2.664 0.233 -20.724 1.00 0.00 91 LEU A O 2
ATOM 2795 N N . THR A 1 92 ? 2.775 -1.085 -18.904 1.00 0.00 92 THR A N 2
ATOM 2796 C CA . THR A 1 92 ? 4.160 -1.474 -19.136 1.00 0.00 92 THR A CA 2
ATOM 2797 C C . THR A 1 92 ? 4.241 -2.728 -19.998 1.00 0.00 92 THR A C 2
ATOM 2798 O O . THR A 1 92 ? 5.243 -3.443 -19.978 1.00 0.00 92 THR A O 2
ATOM 2809 N N . GLY A 1 93 ? 3.181 -2.990 -20.756 1.00 0.00 93 GLY A N 2
ATOM 2810 C CA . GLY A 1 93 ? 3.154 -4.158 -21.616 1.00 0.00 93 GLY A CA 2
ATOM 2811 C C . GLY A 1 93 ? 3.531 -3.834 -23.048 1.00 0.00 93 GLY A C 2
ATOM 2812 O O . GLY A 1 93 ? 4.662 -3.434 -23.322 1.00 0.00 93 GLY A O 2
ATOM 2816 N N . GLN A 1 94 ? 2.582 -4.007 -23.962 1.00 0.00 94 GLN A N 2
ATOM 2817 C CA . GLN A 1 94 ? 2.823 -3.732 -25.373 1.00 0.00 94 GLN A CA 2
ATOM 2818 C C . GLN A 1 94 ? 2.528 -2.272 -25.701 1.00 0.00 94 GLN A C 2
ATOM 2819 O O . GLN A 1 94 ? 1.972 -1.540 -24.881 1.00 0.00 94 GLN A O 2
ATOM 2833 N N . GLY A 1 1 ? 4.325 22.315 -16.213 1.00 0.00 1 GLY A N 3
ATOM 2834 C CA . GLY A 1 1 ? 4.283 21.011 -16.849 1.00 0.00 1 GLY A CA 3
ATOM 2835 C C . GLY A 1 1 ? 2.907 20.672 -17.387 1.00 0.00 1 GLY A C 3
ATOM 2836 O O . GLY A 1 1 ? 2.262 21.501 -18.028 1.00 0.00 1 GLY A O 3
ATOM 2840 N N . SER A 1 2 ? 2.457 19.449 -17.126 1.00 0.00 2 SER A N 3
ATOM 2841 C CA . SER A 1 2 ? 1.150 19.000 -17.593 1.00 0.00 2 SER A CA 3
ATOM 2842 C C . SER A 1 2 ? 0.202 18.773 -16.419 1.00 0.00 2 SER A C 3
ATOM 2843 O O . SER A 1 2 ? 0.631 18.684 -15.269 1.00 0.00 2 SER A O 3
ATOM 2851 N N . SER A 1 3 ? -1.089 18.681 -16.719 1.00 0.00 3 SER A N 3
ATOM 2852 C CA . SER A 1 3 ? -2.100 18.469 -15.690 1.00 0.00 3 SER A CA 3
ATOM 2853 C C . SER A 1 3 ? -2.772 17.110 -15.860 1.00 0.00 3 SER A C 3
ATOM 2854 O O . SER A 1 3 ? -2.872 16.589 -16.970 1.00 0.00 3 SER A O 3
ATOM 2862 N N . GLY A 1 4 ? -3.232 16.541 -14.750 1.00 0.00 4 GLY A N 3
ATOM 2863 C CA . GLY A 1 4 ? -3.888 15.247 -14.796 1.00 0.00 4 GLY A CA 3
ATOM 2864 C C . GLY A 1 4 ? -5.218 15.246 -14.069 1.00 0.00 4 GLY A C 3
ATOM 2865 O O . GLY A 1 4 ? -5.565 16.214 -13.392 1.00 0.00 4 GLY A O 3
ATOM 2869 N N . SER A 1 5 ? -5.967 14.157 -14.211 1.00 0.00 5 SER A N 3
ATOM 2870 C CA . SER A 1 5 ? -7.270 14.035 -13.567 1.00 0.00 5 SER A CA 3
ATOM 2871 C C . SER A 1 5 ? -7.279 12.877 -12.573 1.00 0.00 5 SER A C 3
ATOM 2872 O O . SER A 1 5 ? -7.656 13.043 -11.413 1.00 0.00 5 SER A O 3
ATOM 2880 N N . SER A 1 6 ? -6.861 11.704 -13.038 1.00 0.00 6 SER A N 3
ATOM 2881 C CA . SER A 1 6 ? -6.824 10.517 -12.193 1.00 0.00 6 SER A CA 3
ATOM 2882 C C . SER A 1 6 ? -6.157 9.353 -12.920 1.00 0.00 6 SER A C 3
ATOM 2883 O O . SER A 1 6 ? -6.631 8.903 -13.962 1.00 0.00 6 SER A O 3
ATOM 2891 N N . GLY A 1 7 ? -5.051 8.869 -12.361 1.00 0.00 7 GLY A N 3
ATOM 2892 C CA . GLY A 1 7 ? -4.336 7.763 -12.968 1.00 0.00 7 GLY A CA 3
ATOM 2893 C C . GLY A 1 7 ? -4.027 6.658 -11.977 1.00 0.00 7 GLY A C 3
ATOM 2894 O O . GLY A 1 7 ? -4.163 5.476 -12.292 1.00 0.00 7 GLY A O 3
ATOM 2898 N N . VAL A 1 8 ? -3.609 7.043 -10.776 1.00 0.00 8 VAL A N 3
ATOM 2899 C CA . VAL A 1 8 ? -3.280 6.076 -9.735 1.00 0.00 8 VAL A CA 3
ATOM 2900 C C . VAL A 1 8 ? -4.007 6.399 -8.435 1.00 0.00 8 VAL A C 3
ATOM 2901 O O . VAL A 1 8 ? -4.078 7.557 -8.020 1.00 0.00 8 VAL A O 3
ATOM 2914 N N . THR A 1 9 ? -4.547 5.367 -7.793 1.00 0.00 9 THR A N 3
ATOM 2915 C CA . THR A 1 9 ? -5.270 5.541 -6.539 1.00 0.00 9 THR A CA 3
ATOM 2916 C C . THR A 1 9 ? -4.309 5.644 -5.360 1.00 0.00 9 THR A C 3
ATOM 2917 O O . THR A 1 9 ? -3.753 4.642 -4.908 1.00 0.00 9 THR A O 3
ATOM 2928 N N . THR A 1 10 ? -4.116 6.862 -4.864 1.00 0.00 10 THR A N 3
ATOM 2929 C CA . THR A 1 10 ? -3.222 7.096 -3.737 1.00 0.00 10 THR A CA 3
ATOM 2930 C C . THR A 1 10 ? -3.980 7.055 -2.416 1.00 0.00 10 THR A C 3
ATOM 2931 O O . THR A 1 10 ? -5.011 7.710 -2.260 1.00 0.00 10 THR A O 3
ATOM 2942 N N . ALA A 1 11 ? -3.463 6.282 -1.466 1.00 0.00 11 ALA A N 3
ATOM 2943 C CA . ALA A 1 11 ? -4.091 6.158 -0.156 1.00 0.00 11 ALA A CA 3
ATOM 2944 C C . ALA A 1 11 ? -3.101 6.477 0.959 1.00 0.00 11 ALA A C 3
ATOM 2945 O O . ALA A 1 11 ? -1.908 6.197 0.841 1.00 0.00 11 ALA A O 3
ATOM 2952 N N . ILE A 1 12 ? -3.603 7.065 2.039 1.00 0.00 12 ILE A N 3
ATOM 2953 C CA . ILE A 1 12 ? -2.763 7.421 3.175 1.00 0.00 12 ILE A CA 3
ATOM 2954 C C . ILE A 1 12 ? -3.203 6.687 4.437 1.00 0.00 12 ILE A C 3
ATOM 2955 O O . ILE A 1 12 ? -4.394 6.615 4.742 1.00 0.00 12 ILE A O 3
ATOM 2971 N N . ILE A 1 13 ? -2.235 6.144 5.168 1.00 0.00 13 ILE A N 3
ATOM 2972 C CA . ILE A 1 13 ? -2.522 5.418 6.398 1.00 0.00 13 ILE A CA 3
ATOM 2973 C C . ILE A 1 13 ? -2.069 6.208 7.621 1.00 0.00 13 ILE A C 3
ATOM 2974 O O . ILE A 1 13 ? -0.970 6.762 7.644 1.00 0.00 13 ILE A O 3
ATOM 2990 N N . HIS A 1 14 ? -2.923 6.253 8.639 1.00 0.00 14 HIS A N 3
ATOM 2991 C CA . HIS A 1 14 ? -2.609 6.973 9.868 1.00 0.00 14 HIS A CA 3
ATOM 2992 C C . HIS A 1 14 ? -2.067 6.023 10.932 1.00 0.00 14 HIS A C 3
ATOM 2993 O O . HIS A 1 14 ? -2.826 5.292 11.570 1.00 0.00 14 HIS A O 3
ATOM 3007 N N . ARG A 1 15 ? -0.751 6.037 11.116 1.00 0.00 15 ARG A N 3
ATOM 3008 C CA . ARG A 1 15 ? -0.108 5.175 12.100 1.00 0.00 15 ARG A CA 3
ATOM 3009 C C . ARG A 1 15 ? 0.458 5.996 13.255 1.00 0.00 15 ARG A C 3
ATOM 3010 O O . ARG A 1 15 ? 1.649 6.306 13.304 1.00 0.00 15 ARG A O 3
ATOM 3031 N N . PRO A 1 16 ? -0.415 6.359 14.207 1.00 0.00 16 PRO A N 3
ATOM 3032 C CA . PRO A 1 16 ? -0.025 7.149 15.378 1.00 0.00 16 PRO A CA 3
ATOM 3033 C C . PRO A 1 16 ? 0.851 6.359 16.345 1.00 0.00 16 PRO A C 3
ATOM 3034 O O . PRO A 1 16 ? 1.653 6.933 17.082 1.00 0.00 16 PRO A O 3
ATOM 3045 N N . HIS A 1 17 ? 0.693 5.039 16.336 1.00 0.00 17 HIS A N 3
ATOM 3046 C CA . HIS A 1 17 ? 1.471 4.170 17.212 1.00 0.00 17 HIS A CA 3
ATOM 3047 C C . HIS A 1 17 ? 2.249 3.138 16.401 1.00 0.00 17 HIS A C 3
ATOM 3048 O O . HIS A 1 17 ? 1.802 2.703 15.341 1.00 0.00 17 HIS A O 3
ATOM 3062 N N . ALA A 1 18 ? 3.415 2.751 16.908 1.00 0.00 18 ALA A N 3
ATOM 3063 C CA . ALA A 1 18 ? 4.254 1.769 16.232 1.00 0.00 18 ALA A CA 3
ATOM 3064 C C . ALA A 1 18 ? 3.879 0.350 16.644 1.00 0.00 18 ALA A C 3
ATOM 3065 O O . ALA A 1 18 ? 3.912 -0.572 15.829 1.00 0.00 18 ALA A O 3
ATOM 3072 N N . ARG A 1 19 ? 3.524 0.182 17.914 1.00 0.00 19 ARG A N 3
ATOM 3073 C CA . ARG A 1 19 ? 3.145 -1.126 18.434 1.00 0.00 19 ARG A CA 3
ATOM 3074 C C . ARG A 1 19 ? 1.676 -1.421 18.148 1.00 0.00 19 ARG A C 3
ATOM 3075 O O . ARG A 1 19 ? 1.021 -2.144 18.898 1.00 0.00 19 ARG A O 3
ATOM 3096 N N . GLU A 1 20 ? 1.165 -0.854 17.060 1.00 0.00 20 GLU A N 3
ATOM 3097 C CA . GLU A 1 20 ? -0.227 -1.055 16.676 1.00 0.00 20 GLU A CA 3
ATOM 3098 C C . GLU A 1 20 ? -0.324 -1.767 15.330 1.00 0.00 20 GLU A C 3
ATOM 3099 O O . GLU A 1 20 ? 0.292 -1.350 14.350 1.00 0.00 20 GLU A O 3
ATOM 3111 N N . GLN A 1 21 ? -1.100 -2.845 15.293 1.00 0.00 21 GLN A N 3
ATOM 3112 C CA . GLN A 1 21 ? -1.276 -3.617 14.068 1.00 0.00 21 GLN A CA 3
ATOM 3113 C C . GLN A 1 21 ? -1.609 -2.704 12.892 1.00 0.00 21 GLN A C 3
ATOM 3114 O O . GLN A 1 21 ? -1.744 -1.491 13.054 1.00 0.00 21 GLN A O 3
ATOM 3128 N N . LEU A 1 22 ? -1.741 -3.295 11.710 1.00 0.00 22 LEU A N 3
ATOM 3129 C CA . LEU A 1 22 ? -2.059 -2.535 10.506 1.00 0.00 22 LEU A CA 3
ATOM 3130 C C . LEU A 1 22 ? -3.515 -2.738 10.102 1.00 0.00 22 LEU A C 3
ATOM 3131 O O . LEU A 1 22 ? -4.294 -1.787 10.049 1.00 0.00 22 LEU A O 3
ATOM 3147 N N . GLY A 1 23 ? -3.877 -3.986 9.819 1.00 0.00 23 GLY A N 3
ATOM 3148 C CA . GLY A 1 23 ? -5.240 -4.292 9.426 1.00 0.00 23 GLY A CA 3
ATOM 3149 C C . GLY A 1 23 ? -5.318 -4.925 8.051 1.00 0.00 23 GLY A C 3
ATOM 3150 O O . GLY A 1 23 ? -6.067 -5.879 7.840 1.00 0.00 23 GLY A O 3
ATOM 3154 N N . PHE A 1 24 ? -4.543 -4.393 7.111 1.00 0.00 24 PHE A N 3
ATOM 3155 C CA . PHE A 1 24 ? -4.530 -4.910 5.748 1.00 0.00 24 PHE A CA 3
ATOM 3156 C C . PHE A 1 24 ? -3.458 -5.984 5.584 1.00 0.00 24 PHE A C 3
ATOM 3157 O O . PHE A 1 24 ? -2.315 -5.804 6.004 1.00 0.00 24 PHE A O 3
ATOM 3174 N N . CYS A 1 25 ? -3.836 -7.100 4.971 1.00 0.00 25 CYS A N 3
ATOM 3175 C CA . CYS A 1 25 ? -2.909 -8.204 4.752 1.00 0.00 25 CYS A CA 3
ATOM 3176 C C . CYS A 1 25 ? -2.327 -8.154 3.343 1.00 0.00 25 CYS A C 3
ATOM 3177 O O . CYS A 1 25 ? -3.060 -8.196 2.355 1.00 0.00 25 CYS A O 3
ATOM 3185 N N . VAL A 1 26 ? -1.003 -8.062 3.258 1.00 0.00 26 VAL A N 3
ATOM 3186 C CA . VAL A 1 26 ? -0.322 -8.006 1.971 1.00 0.00 26 VAL A CA 3
ATOM 3187 C C . VAL A 1 26 ? 0.316 -9.347 1.627 1.00 0.00 26 VAL A C 3
ATOM 3188 O O . VAL A 1 26 ? 0.880 -10.016 2.492 1.00 0.00 26 VAL A O 3
ATOM 3201 N N . GLU A 1 27 ? 0.224 -9.733 0.358 1.00 0.00 27 GLU A N 3
ATOM 3202 C CA . GLU A 1 27 ? 0.793 -10.995 -0.099 1.00 0.00 27 GLU A CA 3
ATOM 3203 C C . GLU A 1 27 ? 1.532 -10.811 -1.421 1.00 0.00 27 GLU A C 3
ATOM 3204 O O . GLU A 1 27 ? 0.953 -10.364 -2.411 1.00 0.00 27 GLU A O 3
ATOM 3216 N N . ASP A 1 28 ? 2.814 -11.159 -1.429 1.00 0.00 28 ASP A N 3
ATOM 3217 C CA . ASP A 1 28 ? 3.634 -11.034 -2.628 1.00 0.00 28 ASP A CA 3
ATOM 3218 C C . ASP A 1 28 ? 3.570 -9.614 -3.184 1.00 0.00 28 ASP A C 3
ATOM 3219 O O . ASP A 1 28 ? 3.773 -9.394 -4.377 1.00 0.00 28 ASP A O 3
ATOM 3228 N N . GLY A 1 29 ? 3.287 -8.654 -2.309 1.00 0.00 29 GLY A N 3
ATOM 3229 C CA . GLY A 1 29 ? 3.200 -7.268 -2.731 1.00 0.00 29 GLY A CA 3
ATOM 3230 C C . GLY A 1 29 ? 1.815 -6.897 -3.221 1.00 0.00 29 GLY A C 3
ATOM 3231 O O . GLY A 1 29 ? 1.644 -5.899 -3.922 1.00 0.00 29 GLY A O 3
ATOM 3235 N N . ILE A 1 30 ? 0.823 -7.701 -2.853 1.00 0.00 30 ILE A N 3
ATOM 3236 C CA . ILE A 1 30 ? -0.554 -7.451 -3.260 1.00 0.00 30 ILE A CA 3
ATOM 3237 C C . ILE A 1 30 ? -1.522 -7.700 -2.109 1.00 0.00 30 ILE A C 3
ATOM 3238 O O . ILE A 1 30 ? -1.580 -8.801 -1.560 1.00 0.00 30 ILE A O 3
ATOM 3254 N N . ILE A 1 31 ? -2.281 -6.671 -1.748 1.00 0.00 31 ILE A N 3
ATOM 3255 C CA . ILE A 1 31 ? -3.249 -6.779 -0.664 1.00 0.00 31 ILE A CA 3
ATOM 3256 C C . ILE A 1 31 ? -4.325 -7.810 -0.988 1.00 0.00 31 ILE A C 3
ATOM 3257 O O . ILE A 1 31 ? -4.835 -7.858 -2.108 1.00 0.00 31 ILE A O 3
ATOM 3273 N N . CYS A 1 32 ? -4.666 -8.630 -0.001 1.00 0.00 32 CYS A N 3
ATOM 3274 C CA . CYS A 1 32 ? -5.683 -9.660 -0.180 1.00 0.00 32 CYS A CA 3
ATOM 3275 C C . CYS A 1 32 ? -6.858 -9.435 0.766 1.00 0.00 32 CYS A C 3
ATOM 3276 O O . CYS A 1 32 ? -8.000 -9.290 0.331 1.00 0.00 32 CYS A O 3
ATOM 3284 N N . SER A 1 33 ? -6.569 -9.410 2.063 1.00 0.00 33 SER A N 3
ATOM 3285 C CA . SER A 1 33 ? -7.603 -9.208 3.073 1.00 0.00 33 SER A CA 3
ATOM 3286 C C . SER A 1 33 ? -7.448 -7.847 3.744 1.00 0.00 33 SER A C 3
ATOM 3287 O O . SER A 1 33 ? -6.356 -7.278 3.778 1.00 0.00 33 SER A O 3
ATOM 3295 N N . LEU A 1 34 ? -8.549 -7.329 4.277 1.00 0.00 34 LEU A N 3
ATOM 3296 C CA . LEU A 1 34 ? -8.538 -6.034 4.948 1.00 0.00 34 LEU A CA 3
ATOM 3297 C C . LEU A 1 34 ? -9.323 -6.091 6.254 1.00 0.00 34 LEU A C 3
ATOM 3298 O O . LEU A 1 34 ? -10.465 -6.552 6.286 1.00 0.00 34 LEU A O 3
ATOM 3314 N N . LEU A 1 35 ? -8.705 -5.617 7.331 1.00 0.00 35 LEU A N 3
ATOM 3315 C CA . LEU A 1 35 ? -9.346 -5.612 8.641 1.00 0.00 35 LEU A CA 3
ATOM 3316 C C . LEU A 1 35 ? -10.533 -4.653 8.663 1.00 0.00 35 LEU A C 3
ATOM 3317 O O . LEU A 1 35 ? -10.458 -3.545 8.132 1.00 0.00 35 LEU A O 3
ATOM 3333 N N . ARG A 1 36 ? -11.626 -5.086 9.282 1.00 0.00 36 ARG A N 3
ATOM 3334 C CA . ARG A 1 36 ? -12.827 -4.266 9.374 1.00 0.00 36 ARG A CA 3
ATOM 3335 C C . ARG A 1 36 ? -12.698 -3.236 10.493 1.00 0.00 36 ARG A C 3
ATOM 3336 O O . ARG A 1 36 ? -12.208 -3.542 11.579 1.00 0.00 36 ARG A O 3
ATOM 3357 N N . GLY A 1 37 ? -13.142 -2.013 10.218 1.00 0.00 37 GLY A N 3
ATOM 3358 C CA . GLY A 1 37 ? -13.066 -0.957 11.210 1.00 0.00 37 GLY A CA 3
ATOM 3359 C C . GLY A 1 37 ? -11.645 -0.687 11.663 1.00 0.00 37 GLY A C 3
ATOM 3360 O O . GLY A 1 37 ? -11.385 -0.537 12.856 1.00 0.00 37 GLY A O 3
ATOM 3364 N N . GLY A 1 38 ? -10.722 -0.628 10.708 1.00 0.00 38 GLY A N 3
ATOM 3365 C CA . GLY A 1 38 ? -9.331 -0.377 11.036 1.00 0.00 38 GLY A CA 3
ATOM 3366 C C . GLY A 1 38 ? -8.822 0.924 10.447 1.00 0.00 38 GLY A C 3
ATOM 3367 O O . GLY A 1 38 ? -9.610 1.773 10.027 1.00 0.00 38 GLY A O 3
ATOM 3371 N N . ILE A 1 39 ? -7.503 1.082 10.416 1.00 0.00 39 ILE A N 3
ATOM 3372 C CA . ILE A 1 39 ? -6.891 2.289 9.875 1.00 0.00 39 ILE A CA 3
ATOM 3373 C C . ILE A 1 39 ? -6.842 2.245 8.351 1.00 0.00 39 ILE A C 3
ATOM 3374 O O . ILE A 1 39 ? -7.076 3.251 7.683 1.00 0.00 39 ILE A O 3
ATOM 3390 N N . ALA A 1 40 ? -6.537 1.070 7.809 1.00 0.00 40 ALA A N 3
ATOM 3391 C CA . ALA A 1 40 ? -6.461 0.893 6.364 1.00 0.00 40 ALA A CA 3
ATOM 3392 C C . ALA A 1 40 ? -7.726 1.402 5.681 1.00 0.00 40 ALA A C 3
ATOM 3393 O O . ALA A 1 40 ? -7.701 2.417 4.987 1.00 0.00 40 ALA A O 3
ATOM 3400 N N . GLU A 1 41 ? -8.829 0.688 5.883 1.00 0.00 41 GLU A N 3
ATOM 3401 C CA . GLU A 1 41 ? -10.104 1.068 5.284 1.00 0.00 41 GLU A CA 3
ATOM 3402 C C . GLU A 1 41 ? -10.323 2.575 5.381 1.00 0.00 41 GLU A C 3
ATOM 3403 O O . GLU A 1 41 ? -10.803 3.205 4.439 1.00 0.00 41 GLU A O 3
ATOM 3415 N N . ARG A 1 42 ? -9.968 3.146 6.528 1.00 0.00 42 ARG A N 3
ATOM 3416 C CA . ARG A 1 42 ? -10.127 4.578 6.749 1.00 0.00 42 ARG A CA 3
ATOM 3417 C C . ARG A 1 42 ? -9.144 5.373 5.895 1.00 0.00 42 ARG A C 3
ATOM 3418 O O . ARG A 1 42 ? -9.466 6.455 5.405 1.00 0.00 42 ARG A O 3
ATOM 3439 N N . GLY A 1 43 ? -7.944 4.829 5.720 1.00 0.00 43 GLY A N 3
ATOM 3440 C CA . GLY A 1 43 ? -6.933 5.501 4.925 1.00 0.00 43 GLY A CA 3
ATOM 3441 C C . GLY A 1 43 ? -7.260 5.495 3.445 1.00 0.00 43 GLY A C 3
ATOM 3442 O O . GLY A 1 43 ? -7.072 6.497 2.756 1.00 0.00 43 GLY A O 3
ATOM 3446 N N . GLY A 1 44 ? -7.751 4.361 2.954 1.00 0.00 44 GLY A N 3
ATOM 3447 C CA . GLY A 1 44 ? -8.095 4.249 1.548 1.00 0.00 44 GLY A CA 3
ATOM 3448 C C . GLY A 1 44 ? -7.469 3.035 0.892 1.00 0.00 44 GLY A C 3
ATOM 3449 O O . GLY A 1 44 ? -7.088 3.081 -0.278 1.00 0.00 44 GLY A O 3
ATOM 3453 N N . ILE A 1 45 ? -7.360 1.947 1.647 1.00 0.00 45 ILE A N 3
ATOM 3454 C CA . ILE A 1 45 ? -6.774 0.715 1.132 1.00 0.00 45 ILE A CA 3
ATOM 3455 C C . ILE A 1 45 ? -7.847 -0.207 0.563 1.00 0.00 45 ILE A C 3
ATOM 3456 O O . ILE A 1 45 ? -8.914 -0.374 1.154 1.00 0.00 45 ILE A O 3
ATOM 3472 N N . ARG A 1 46 ? -7.555 -0.806 -0.587 1.00 0.00 46 ARG A N 3
ATOM 3473 C CA . ARG A 1 46 ? -8.494 -1.713 -1.236 1.00 0.00 46 ARG A CA 3
ATOM 3474 C C . ARG A 1 46 ? -7.790 -2.985 -1.700 1.00 0.00 46 ARG A C 3
ATOM 3475 O O . ARG A 1 46 ? -6.924 -2.943 -2.574 1.00 0.00 46 ARG A O 3
ATOM 3496 N N . VAL A 1 47 ? -8.167 -4.114 -1.109 1.00 0.00 47 VAL A N 3
ATOM 3497 C CA . VAL A 1 47 ? -7.572 -5.397 -1.462 1.00 0.00 47 VAL A CA 3
ATOM 3498 C C . VAL A 1 47 ? -7.687 -5.663 -2.959 1.00 0.00 47 VAL A C 3
ATOM 3499 O O . VAL A 1 47 ? -8.615 -5.190 -3.614 1.00 0.00 47 VAL A O 3
ATOM 3512 N N . GLY A 1 48 ? -6.738 -6.425 -3.494 1.00 0.00 48 GLY A N 3
ATOM 3513 C CA . GLY A 1 48 ? -6.751 -6.742 -4.910 1.00 0.00 48 GLY A CA 3
ATOM 3514 C C . GLY A 1 48 ? -5.879 -5.805 -5.722 1.00 0.00 48 GLY A C 3
ATOM 3515 O O . GLY A 1 48 ? -5.477 -6.131 -6.840 1.00 0.00 48 GLY A O 3
ATOM 3519 N N . HIS A 1 49 ? -5.586 -4.636 -5.161 1.00 0.00 49 HIS A N 3
ATOM 3520 C CA . HIS A 1 49 ? -4.757 -3.648 -5.841 1.00 0.00 49 HIS A CA 3
ATOM 3521 C C . HIS A 1 49 ? -3.275 -3.940 -5.624 1.00 0.00 49 HIS A C 3
ATOM 3522 O O . HIS A 1 49 ? -2.843 -4.204 -4.502 1.00 0.00 49 HIS A O 3
ATOM 3536 N N . ARG A 1 50 ? -2.503 -3.892 -6.704 1.00 0.00 50 ARG A N 3
ATOM 3537 C CA . ARG A 1 50 ? -1.070 -4.154 -6.631 1.00 0.00 50 ARG A CA 3
ATOM 3538 C C . ARG A 1 50 ? -0.303 -2.885 -6.270 1.00 0.00 50 ARG A C 3
ATOM 3539 O O . ARG A 1 50 ? -0.506 -1.832 -6.875 1.00 0.00 50 ARG A O 3
ATOM 3560 N N . ILE A 1 51 ? 0.576 -2.993 -5.280 1.00 0.00 51 ILE A N 3
ATOM 3561 C CA . ILE A 1 51 ? 1.373 -1.856 -4.838 1.00 0.00 51 ILE A CA 3
ATOM 3562 C C . ILE A 1 51 ? 2.538 -1.599 -5.788 1.00 0.00 51 ILE A C 3
ATOM 3563 O O . ILE A 1 51 ? 3.199 -2.534 -6.241 1.00 0.00 51 ILE A O 3
ATOM 3579 N N . ILE A 1 52 ? 2.785 -0.327 -6.082 1.00 0.00 52 ILE A N 3
ATOM 3580 C CA . ILE A 1 52 ? 3.873 0.052 -6.975 1.00 0.00 52 ILE A CA 3
ATOM 3581 C C . ILE A 1 52 ? 4.835 1.017 -6.291 1.00 0.00 52 ILE A C 3
ATOM 3582 O O . ILE A 1 52 ? 5.934 1.267 -6.784 1.00 0.00 52 ILE A O 3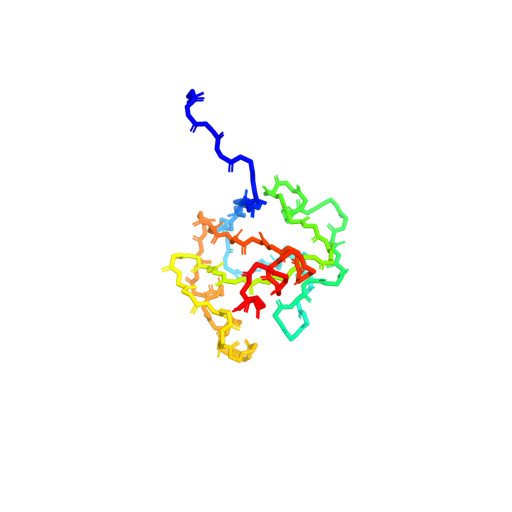
ATOM 3598 N N . GLU A 1 53 ? 4.414 1.554 -5.150 1.00 0.00 53 GLU A N 3
ATOM 3599 C CA . GLU A 1 53 ? 5.240 2.491 -4.397 1.00 0.00 53 GLU A CA 3
ATOM 3600 C C . GLU A 1 53 ? 4.705 2.670 -2.979 1.00 0.00 53 GLU A C 3
ATOM 3601 O O . GLU A 1 53 ? 3.499 2.589 -2.745 1.00 0.00 53 GLU A O 3
ATOM 3613 N N . ILE A 1 54 ? 5.611 2.912 -2.038 1.00 0.00 54 ILE A N 3
ATOM 3614 C CA . ILE A 1 54 ? 5.230 3.103 -0.643 1.00 0.00 54 ILE A CA 3
ATOM 3615 C C . ILE A 1 54 ? 6.151 4.105 0.045 1.00 0.00 54 ILE A C 3
ATOM 3616 O O .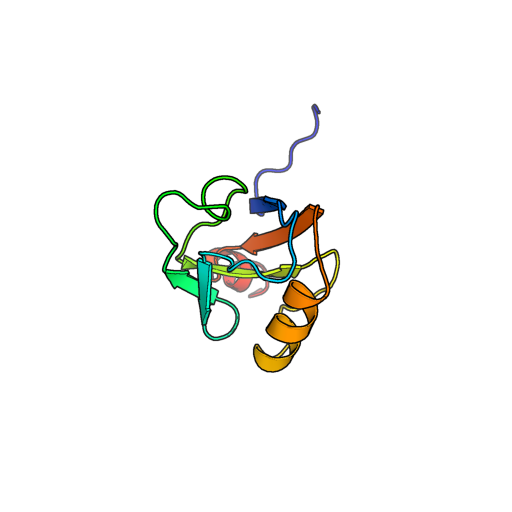 ILE A 1 54 ? 7.373 4.022 -0.071 1.00 0.00 54 ILE A O 3
ATOM 3632 N N . ASN A 1 55 ? 5.555 5.050 0.765 1.00 0.00 55 ASN A N 3
ATOM 3633 C CA . ASN A 1 55 ? 6.321 6.068 1.474 1.00 0.00 55 ASN A CA 3
ATOM 3634 C C . ASN A 1 55 ? 7.353 6.713 0.553 1.00 0.00 55 ASN A C 3
ATOM 3635 O O . ASN A 1 55 ? 8.399 7.177 1.004 1.00 0.00 55 ASN A O 3
ATOM 3646 N N . GLY A 1 56 ? 7.049 6.739 -0.741 1.00 0.00 56 GLY A N 3
ATOM 3647 C CA . GLY A 1 56 ? 7.958 7.329 -1.705 1.00 0.00 56 GLY A CA 3
ATOM 3648 C C . GLY A 1 56 ? 9.095 6.397 -2.076 1.00 0.00 56 GLY A C 3
ATOM 3649 O O . GLY A 1 56 ? 10.238 6.829 -2.220 1.00 0.00 56 GLY A O 3
ATOM 3653 N N . GLN A 1 57 ? 8.781 5.114 -2.228 1.00 0.00 57 GLN A N 3
ATOM 3654 C CA . GLN A 1 57 ? 9.786 4.119 -2.581 1.00 0.00 57 GLN A CA 3
ATOM 3655 C C . GLN A 1 57 ? 9.209 3.077 -3.534 1.00 0.00 57 GLN A C 3
ATOM 3656 O O . GLN A 1 57 ? 8.178 2.466 -3.251 1.00 0.00 57 GLN A O 3
ATOM 3670 N N . SER A 1 58 ? 9.881 2.879 -4.664 1.00 0.00 58 SER A N 3
ATOM 3671 C CA . SER A 1 58 ? 9.432 1.913 -5.660 1.00 0.00 58 SER A CA 3
ATOM 3672 C C . SER A 1 58 ? 9.547 0.488 -5.126 1.00 0.00 58 SER A C 3
ATOM 3673 O O . SER A 1 58 ? 10.645 -0.002 -4.863 1.00 0.00 58 SER A O 3
ATOM 3681 N N . VAL A 1 59 ? 8.404 -0.172 -4.968 1.00 0.00 59 VAL A N 3
ATOM 3682 C CA . VAL A 1 59 ? 8.374 -1.540 -4.467 1.00 0.00 59 VAL A CA 3
ATOM 3683 C C . VAL A 1 59 ? 8.048 -2.527 -5.582 1.00 0.00 59 VAL A C 3
ATOM 3684 O O . VAL A 1 59 ? 8.076 -3.741 -5.379 1.00 0.00 59 VAL A O 3
ATOM 3697 N N . VAL A 1 60 ? 7.740 -1.998 -6.762 1.00 0.00 60 VAL A N 3
ATOM 3698 C CA . VAL A 1 60 ? 7.410 -2.832 -7.911 1.00 0.00 60 VAL A CA 3
ATOM 3699 C C . VAL A 1 60 ? 8.499 -3.867 -8.170 1.00 0.00 60 VAL A C 3
ATOM 3700 O O . VAL A 1 60 ? 8.226 -4.957 -8.672 1.00 0.00 60 VAL A O 3
ATOM 3713 N N . ALA A 1 61 ? 9.733 -3.518 -7.822 1.00 0.00 61 ALA A N 3
ATOM 3714 C CA . ALA A 1 61 ? 10.864 -4.418 -8.015 1.00 0.00 61 ALA A CA 3
ATOM 3715 C C . ALA A 1 61 ? 11.495 -4.799 -6.680 1.00 0.00 61 ALA A C 3
ATOM 3716 O O . ALA A 1 61 ? 12.675 -5.148 -6.616 1.00 0.00 61 ALA A O 3
ATOM 3723 N N . THR A 1 62 ? 10.704 -4.728 -5.614 1.00 0.00 62 THR A N 3
ATOM 3724 C CA . THR A 1 62 ? 11.186 -5.064 -4.280 1.00 0.00 62 THR A CA 3
ATOM 3725 C C . THR A 1 62 ? 10.421 -6.248 -3.701 1.00 0.00 62 THR A C 3
ATOM 3726 O O . THR A 1 62 ? 9.203 -6.361 -3.843 1.00 0.00 62 THR A O 3
ATOM 3737 N N . PRO A 1 63 ? 11.150 -7.153 -3.030 1.00 0.00 63 PRO A N 3
ATOM 3738 C CA . PRO A 1 63 ? 10.559 -8.345 -2.414 1.00 0.00 63 PRO A CA 3
ATOM 3739 C C . PRO A 1 63 ? 9.691 -8.004 -1.207 1.00 0.00 63 PRO A C 3
ATOM 3740 O O . PRO A 1 63 ? 9.952 -7.033 -0.497 1.00 0.00 63 PRO A O 3
ATOM 3751 N N . HIS A 1 64 ? 8.659 -8.810 -0.980 1.00 0.00 64 HIS A N 3
ATOM 3752 C CA . HIS A 1 64 ? 7.753 -8.595 0.142 1.00 0.00 64 HIS A CA 3
ATOM 3753 C C . HIS A 1 64 ? 8.532 -8.303 1.421 1.00 0.00 64 HIS A C 3
ATOM 3754 O O . HIS A 1 64 ? 8.308 -7.287 2.079 1.00 0.00 64 HIS A O 3
ATOM 3768 N N . ALA A 1 65 ? 9.448 -9.202 1.768 1.00 0.00 65 ALA A N 3
ATOM 3769 C CA . ALA A 1 65 ? 10.261 -9.040 2.967 1.00 0.00 65 ALA A CA 3
ATOM 3770 C C . ALA A 1 65 ? 10.593 -7.572 3.212 1.00 0.00 65 ALA A C 3
ATOM 3771 O O . ALA A 1 65 ? 10.303 -7.029 4.278 1.00 0.00 65 ALA A O 3
ATOM 3778 N N . ARG A 1 66 ? 11.205 -6.935 2.218 1.00 0.00 66 ARG A N 3
ATOM 3779 C CA . ARG A 1 66 ? 11.578 -5.530 2.326 1.00 0.00 66 ARG A CA 3
ATOM 3780 C C . ARG A 1 66 ? 10.340 -4.646 2.437 1.00 0.00 66 ARG A C 3
ATOM 3781 O O . ARG A 1 66 ? 10.255 -3.786 3.314 1.00 0.00 66 ARG A O 3
ATOM 3802 N N . ILE A 1 67 ? 9.383 -4.862 1.541 1.00 0.00 67 ILE A N 3
ATOM 3803 C CA . ILE A 1 67 ? 8.150 -4.085 1.538 1.00 0.00 67 ILE A CA 3
ATOM 3804 C C . ILE A 1 67 ? 7.586 -3.943 2.948 1.00 0.00 67 ILE A C 3
ATOM 3805 O O . ILE A 1 67 ? 7.156 -2.861 3.350 1.00 0.00 67 ILE A O 3
ATOM 3821 N N . ILE A 1 68 ? 7.593 -5.042 3.695 1.00 0.00 68 ILE A N 3
ATOM 3822 C CA . ILE A 1 68 ? 7.085 -5.040 5.061 1.00 0.00 68 ILE A CA 3
ATOM 3823 C C . ILE A 1 68 ? 7.946 -4.165 5.966 1.00 0.00 68 ILE A C 3
ATOM 3824 O O . ILE A 1 68 ? 7.430 -3.371 6.751 1.00 0.00 68 ILE A O 3
ATOM 3840 N N . GLU A 1 69 ? 9.261 -4.317 5.848 1.00 0.00 69 GLU A N 3
ATOM 3841 C CA . GLU A 1 69 ? 10.194 -3.539 6.656 1.00 0.00 69 GLU A CA 3
ATOM 3842 C C . GLU A 1 69 ? 10.016 -2.045 6.406 1.00 0.00 69 GLU A C 3
ATOM 3843 O O . GLU A 1 69 ? 10.039 -1.240 7.338 1.00 0.00 69 GLU A O 3
ATOM 3855 N N . LEU A 1 70 ? 9.839 -1.680 5.141 1.00 0.00 70 LEU A N 3
ATOM 3856 C CA . LEU A 1 70 ? 9.657 -0.281 4.766 1.00 0.00 70 LEU A CA 3
ATOM 3857 C C . LEU A 1 70 ? 8.354 0.270 5.336 1.00 0.00 70 LEU A C 3
ATOM 3858 O O . LEU A 1 70 ? 8.365 1.151 6.197 1.00 0.00 70 LEU A O 3
ATOM 3874 N N . LEU A 1 71 ? 7.234 -0.255 4.853 1.00 0.00 71 LEU A N 3
ATOM 3875 C CA . LEU A 1 71 ? 5.922 0.182 5.316 1.00 0.00 71 LEU A CA 3
ATOM 3876 C C . LEU A 1 71 ? 5.905 0.342 6.833 1.00 0.00 71 LEU A C 3
ATOM 3877 O O . LEU A 1 71 ? 5.453 1.361 7.357 1.00 0.00 71 LEU A O 3
ATOM 3893 N N . THR A 1 72 ? 6.402 -0.671 7.536 1.00 0.00 72 THR A N 3
ATOM 3894 C CA . THR A 1 72 ? 6.446 -0.643 8.992 1.00 0.00 72 THR A CA 3
ATOM 3895 C C . THR A 1 72 ? 7.317 0.503 9.494 1.00 0.00 72 THR A C 3
ATOM 3896 O O . THR A 1 72 ? 6.932 1.231 10.408 1.00 0.00 72 THR A O 3
ATOM 3907 N N . GLU A 1 73 ? 8.491 0.656 8.890 1.00 0.00 73 GLU A N 3
ATOM 3908 C CA . GLU A 1 73 ? 9.416 1.715 9.278 1.00 0.00 73 GLU A CA 3
ATOM 3909 C C . GLU A 1 73 ? 8.741 3.082 9.201 1.00 0.00 73 GLU A C 3
ATOM 3910 O O . GLU A 1 73 ? 9.064 3.989 9.967 1.00 0.00 73 GLU A O 3
ATOM 3922 N N . ALA A 1 74 ? 7.803 3.221 8.270 1.00 0.00 74 ALA A N 3
ATOM 3923 C CA . ALA A 1 74 ? 7.082 4.475 8.093 1.00 0.00 74 ALA A CA 3
ATOM 3924 C C . ALA A 1 74 ? 5.925 4.587 9.081 1.00 0.00 74 ALA A C 3
ATOM 3925 O O . ALA A 1 74 ? 5.046 3.726 9.122 1.00 0.00 74 ALA A O 3
ATOM 3932 N N . TYR A 1 75 ? 5.932 5.652 9.874 1.00 0.00 75 TYR A N 3
ATOM 3933 C CA . TYR A 1 75 ? 4.884 5.875 10.864 1.00 0.00 75 TYR A CA 3
ATOM 3934 C C . TYR A 1 75 ? 4.165 7.195 10.608 1.00 0.00 75 TYR A C 3
ATOM 3935 O O . TYR A 1 75 ? 4.637 8.035 9.843 1.00 0.00 75 TYR A O 3
ATOM 3953 N N . GLY A 1 76 ? 3.017 7.371 11.255 1.00 0.00 76 GLY A N 3
ATOM 3954 C CA . GLY A 1 76 ? 2.249 8.591 11.086 1.00 0.00 76 GLY A CA 3
ATOM 3955 C C . GLY A 1 76 ? 1.570 8.666 9.733 1.00 0.00 76 GLY A C 3
ATOM 3956 O O . GLY A 1 76 ? 0.585 7.971 9.487 1.00 0.00 76 GLY A O 3
ATOM 3960 N N . GLU A 1 77 ? 2.097 9.513 8.854 1.00 0.00 77 GLU A N 3
ATOM 3961 C CA . GLU A 1 77 ? 1.532 9.677 7.520 1.00 0.00 77 GLU A CA 3
ATOM 3962 C C . GLU A 1 77 ? 2.262 8.798 6.508 1.00 0.00 77 GLU A C 3
ATOM 3963 O O . GLU A 1 77 ? 3.348 9.141 6.040 1.00 0.00 77 GLU A O 3
ATOM 3975 N N . VAL A 1 78 ? 1.658 7.661 6.176 1.00 0.00 78 VAL A N 3
ATOM 3976 C CA . VAL A 1 78 ? 2.249 6.732 5.221 1.00 0.00 78 VAL A CA 3
ATOM 3977 C C . VAL A 1 78 ? 1.541 6.807 3.872 1.00 0.00 78 VAL A C 3
ATOM 3978 O O . VAL A 1 78 ? 0.350 6.512 3.767 1.00 0.00 78 VAL A O 3
ATOM 3991 N N . HIS A 1 79 ? 2.283 7.203 2.842 1.00 0.00 79 HIS A N 3
ATOM 3992 C CA . HIS A 1 79 ? 1.726 7.316 1.499 1.00 0.00 79 HIS A CA 3
ATOM 3993 C C . HIS A 1 79 ? 1.883 6.005 0.734 1.00 0.00 79 HIS A C 3
ATOM 3994 O O . HIS A 1 79 ? 2.970 5.681 0.255 1.00 0.00 79 HIS A O 3
ATOM 4008 N N . ILE A 1 80 ? 0.792 5.255 0.625 1.00 0.00 80 ILE A N 3
ATOM 4009 C CA . ILE A 1 80 ? 0.809 3.980 -0.082 1.00 0.00 80 ILE A CA 3
ATOM 4010 C C . ILE A 1 80 ? 0.165 4.105 -1.458 1.00 0.00 80 ILE A C 3
ATOM 4011 O O . ILE A 1 80 ? -1.046 4.299 -1.574 1.00 0.00 80 ILE A O 3
ATOM 4027 N N . LYS A 1 81 ? 0.982 3.992 -2.500 1.00 0.00 81 LYS A N 3
ATOM 4028 C CA . LYS A 1 81 ? 0.493 4.090 -3.870 1.00 0.00 81 LYS A CA 3
ATOM 4029 C C . LYS A 1 81 ? 0.003 2.735 -4.371 1.00 0.00 81 LYS A C 3
ATOM 4030 O O . LYS A 1 81 ? 0.800 1.841 -4.657 1.00 0.00 81 LYS A O 3
ATOM 4049 N N . THR A 1 82 ? -1.315 2.588 -4.475 1.00 0.00 82 THR A N 3
ATOM 4050 C CA . THR A 1 82 ? -1.911 1.343 -4.941 1.00 0.00 82 THR A CA 3
ATOM 4051 C C . THR A 1 82 ? -2.268 1.424 -6.421 1.00 0.00 82 THR A C 3
ATOM 4052 O O . THR A 1 82 ? -2.563 2.501 -6.939 1.00 0.00 82 THR A O 3
ATOM 4063 N N . MET A 1 83 ? -2.242 0.280 -7.095 1.00 0.00 83 MET A N 3
ATOM 4064 C CA . MET A 1 83 ? -2.566 0.222 -8.516 1.00 0.00 83 MET A CA 3
ATOM 4065 C C . MET A 1 83 ? -3.036 -1.174 -8.910 1.00 0.00 83 MET A C 3
ATOM 4066 O O . MET A 1 83 ? -2.469 -2.186 -8.498 1.00 0.00 83 MET A O 3
ATOM 4080 N N . PRO A 1 84 ? -4.099 -1.233 -9.727 1.00 0.00 84 PRO A N 3
ATOM 4081 C CA . PRO A 1 84 ? -4.668 -2.500 -10.195 1.00 0.00 84 PRO A CA 3
ATOM 4082 C C . PRO A 1 84 ? -3.750 -3.221 -11.176 1.00 0.00 84 PRO A C 3
ATOM 4083 O O . PRO A 1 84 ? -3.487 -2.726 -12.272 1.00 0.00 84 PRO A O 3
ATOM 4094 N N . ALA A 1 85 ? -3.268 -4.393 -10.776 1.00 0.00 85 ALA A N 3
ATOM 4095 C CA . ALA A 1 85 ? -2.381 -5.182 -11.622 1.00 0.00 85 ALA A CA 3
ATOM 4096 C C . ALA A 1 85 ? -2.809 -5.110 -13.084 1.00 0.00 85 ALA A C 3
ATOM 4097 O O . ALA A 1 85 ? -1.973 -5.136 -13.987 1.00 0.00 85 ALA A O 3
ATOM 4104 N N . ALA A 1 86 ? -4.116 -5.020 -13.310 1.00 0.00 86 ALA A N 3
ATOM 4105 C CA . ALA A 1 86 ? -4.654 -4.943 -14.662 1.00 0.00 86 ALA A CA 3
ATOM 4106 C C . ALA A 1 86 ? -4.055 -3.766 -15.425 1.00 0.00 86 ALA A C 3
ATOM 4107 O O . ALA A 1 86 ? -3.338 -3.950 -16.410 1.00 0.00 86 ALA A O 3
ATOM 4114 N N . THR A 1 87 ? -4.353 -2.555 -14.965 1.00 0.00 87 THR A N 3
ATOM 4115 C CA . THR A 1 87 ? -3.845 -1.348 -15.605 1.00 0.00 87 THR A CA 3
ATOM 4116 C C . THR A 1 87 ? -2.322 -1.352 -15.656 1.00 0.00 87 THR A C 3
ATOM 4117 O O . THR A 1 87 ? -1.727 -1.257 -16.730 1.00 0.00 87 THR A O 3
ATOM 4128 N N . TYR A 1 88 ? -1.696 -1.462 -14.490 1.00 0.00 88 TYR A N 3
ATOM 4129 C CA . TYR A 1 88 ? -0.241 -1.477 -14.402 1.00 0.00 88 TYR A CA 3
ATOM 4130 C C . TYR A 1 88 ? 0.359 -2.410 -15.449 1.00 0.00 88 TYR A C 3
ATOM 4131 O O . TYR A 1 88 ? 1.189 -1.999 -16.260 1.00 0.00 88 TYR A O 3
ATOM 4149 N N . ARG A 1 89 ? -0.068 -3.668 -15.425 1.00 0.00 89 ARG A N 3
ATOM 4150 C CA . ARG A 1 89 ? 0.427 -4.661 -16.372 1.00 0.00 89 ARG A CA 3
ATOM 4151 C C . ARG A 1 89 ? 0.232 -4.187 -17.809 1.00 0.00 89 ARG A C 3
ATOM 4152 O O . ARG A 1 89 ? 1.137 -4.292 -18.637 1.00 0.00 89 ARG A O 3
ATOM 4173 N N . LEU A 1 90 ? -0.955 -3.665 -18.098 1.00 0.00 90 LEU A N 3
ATOM 4174 C CA . LEU A 1 90 ? -1.270 -3.174 -19.435 1.00 0.00 90 LEU A CA 3
ATOM 4175 C C . LEU A 1 90 ? -0.369 -2.002 -19.812 1.00 0.00 90 LEU A C 3
ATOM 4176 O O . LEU A 1 90 ? -0.028 -1.818 -20.981 1.00 0.00 90 LEU A O 3
ATOM 4192 N N . LEU A 1 91 ? 0.015 -1.214 -18.814 1.00 0.00 91 LEU A N 3
ATOM 4193 C CA . LEU A 1 91 ? 0.879 -0.060 -19.039 1.00 0.00 91 LEU A CA 3
ATOM 4194 C C . LEU A 1 91 ? 2.306 -0.501 -19.348 1.00 0.00 91 LEU A C 3
ATOM 4195 O O . LEU A 1 91 ? 2.914 -0.041 -20.315 1.00 0.00 91 LEU A O 3
ATOM 4211 N N . THR A 1 92 ? 2.835 -1.397 -18.521 1.00 0.00 92 THR A N 3
ATOM 4212 C CA . THR A 1 92 ? 4.190 -1.901 -18.705 1.00 0.00 92 THR A CA 3
ATOM 4213 C C . THR A 1 92 ? 4.269 -2.838 -19.905 1.00 0.00 92 THR A C 3
ATOM 4214 O O . THR A 1 92 ? 5.357 -3.196 -20.355 1.00 0.00 92 THR A O 3
ATOM 4225 N N . GLY A 1 93 ? 3.108 -3.233 -20.420 1.00 0.00 93 GLY A N 3
ATOM 4226 C CA . GLY A 1 93 ? 3.069 -4.125 -21.564 1.00 0.00 93 GLY A CA 3
ATOM 4227 C C . GLY A 1 93 ? 3.066 -3.377 -22.882 1.00 0.00 93 GLY A C 3
ATOM 4228 O O . GLY A 1 93 ? 4.107 -3.228 -23.521 1.00 0.00 93 GLY A O 3
ATOM 4232 N N . GLN A 1 94 ? 1.891 -2.907 -23.291 1.00 0.00 94 GLN A N 3
ATOM 4233 C CA . GLN A 1 94 ? 1.757 -2.173 -24.544 1.00 0.00 94 GLN A CA 3
ATOM 4234 C C . GLN A 1 94 ? 2.994 -1.323 -24.812 1.00 0.00 94 GLN A C 3
ATOM 4235 O O . GLN A 1 94 ? 3.161 -0.776 -25.903 1.00 0.00 94 GLN A O 3
ATOM 4249 N N . GLY A 1 1 ? -15.668 17.082 -22.429 1.00 0.00 1 GLY A N 4
ATOM 4250 C CA . GLY A 1 1 ? -14.594 17.458 -21.528 1.00 0.00 1 GLY A CA 4
ATOM 4251 C C . GLY A 1 1 ? -15.056 17.563 -20.088 1.00 0.00 1 GLY A C 4
ATOM 4252 O O . GLY A 1 1 ? -15.036 18.645 -19.501 1.00 0.00 1 GLY A O 4
ATOM 4256 N N . SER A 1 2 ? -15.473 16.438 -19.518 1.00 0.00 2 SER A N 4
ATOM 4257 C CA . SER A 1 2 ? -15.947 16.409 -18.139 1.00 0.00 2 SER A CA 4
ATOM 4258 C C . SER A 1 2 ? -14.802 16.108 -17.177 1.00 0.00 2 SER A C 4
ATOM 4259 O O . SER A 1 2 ? -13.696 15.768 -17.598 1.00 0.00 2 SER A O 4
ATOM 4267 N N . SER A 1 3 ? -15.075 16.235 -15.883 1.00 0.00 3 SER A N 4
ATOM 4268 C CA . SER A 1 3 ? -14.068 15.980 -14.860 1.00 0.00 3 SER A CA 4
ATOM 4269 C C . SER A 1 3 ? -13.730 14.494 -14.789 1.00 0.00 3 SER A C 4
ATOM 4270 O O . SER A 1 3 ? -14.610 13.640 -14.888 1.00 0.00 3 SER A O 4
ATOM 4278 N N . GLY A 1 4 ? -12.446 14.193 -14.615 1.00 0.00 4 GLY A N 4
ATOM 4279 C CA . GLY A 1 4 ? -12.013 12.811 -14.534 1.00 0.00 4 GLY A CA 4
ATOM 4280 C C . GLY A 1 4 ? -10.649 12.668 -13.889 1.00 0.00 4 GLY A C 4
ATOM 4281 O O . GLY A 1 4 ? -10.462 13.035 -12.729 1.00 0.00 4 GLY A O 4
ATOM 4285 N N . SER A 1 5 ? -9.693 12.131 -14.641 1.00 0.00 5 SER A N 4
ATOM 4286 C CA . SER A 1 5 ? -8.340 11.935 -14.133 1.00 0.00 5 SER A CA 4
ATOM 4287 C C . SER A 1 5 ? -8.313 10.843 -13.067 1.00 0.00 5 SER A C 4
ATOM 4288 O O . SER A 1 5 ? -7.674 10.993 -12.026 1.00 0.00 5 SER A O 4
ATOM 4296 N N . SER A 1 6 ? -9.011 9.744 -13.337 1.00 0.00 6 SER A N 4
ATOM 4297 C CA . SER A 1 6 ? -9.071 8.628 -12.400 1.00 0.00 6 SER A CA 4
ATOM 4298 C C . SER A 1 6 ? -8.205 7.468 -12.882 1.00 0.00 6 SER A C 4
ATOM 4299 O O . SER A 1 6 ? -8.641 6.645 -13.687 1.00 0.00 6 SER A O 4
ATOM 4307 N N . GLY A 1 7 ? -6.974 7.409 -12.383 1.00 0.00 7 GLY A N 4
ATOM 4308 C CA . GLY A 1 7 ? -6.065 6.348 -12.774 1.00 0.00 7 GLY A CA 4
ATOM 4309 C C . GLY A 1 7 ? -5.475 5.621 -11.581 1.00 0.00 7 GLY A C 4
ATOM 4310 O O . GLY A 1 7 ? -6.011 4.606 -11.136 1.00 0.00 7 GLY A O 4
ATOM 4314 N N . VAL A 1 8 ? -4.367 6.140 -11.062 1.00 0.00 8 VAL A N 4
ATOM 4315 C CA . VAL A 1 8 ? -3.704 5.534 -9.914 1.00 0.00 8 VAL A CA 4
ATOM 4316 C C . VAL A 1 8 ? -4.374 5.950 -8.609 1.00 0.00 8 VAL A C 4
ATOM 4317 O O . VAL A 1 8 ? -4.504 7.139 -8.315 1.00 0.00 8 VAL A O 4
ATOM 4330 N N . THR A 1 9 ? -4.800 4.962 -7.828 1.00 0.00 9 THR A N 4
ATOM 4331 C CA . THR A 1 9 ? -5.458 5.224 -6.555 1.00 0.00 9 THR A CA 4
ATOM 4332 C C . THR A 1 9 ? -4.439 5.391 -5.433 1.00 0.00 9 THR A C 4
ATOM 4333 O O . THR A 1 9 ? -3.602 4.516 -5.204 1.00 0.00 9 THR A O 4
ATOM 4344 N N . THR A 1 10 ? -4.514 6.519 -4.735 1.00 0.00 10 THR A N 4
ATOM 4345 C CA . THR A 1 10 ? -3.598 6.801 -3.637 1.00 0.00 10 THR A CA 4
ATOM 4346 C C . THR A 1 10 ? -4.321 6.769 -2.295 1.00 0.00 10 THR A C 4
ATOM 4347 O O . THR A 1 10 ? -5.468 7.204 -2.187 1.00 0.00 10 THR A O 4
ATOM 4358 N N . ALA A 1 11 ? -3.644 6.253 -1.275 1.00 0.00 11 ALA A N 4
ATOM 4359 C CA . ALA A 1 11 ? -4.222 6.167 0.060 1.00 0.00 11 ALA A CA 4
ATOM 4360 C C . ALA A 1 11 ? -3.237 6.657 1.117 1.00 0.00 11 ALA A C 4
ATOM 4361 O O . ALA A 1 11 ? -2.024 6.632 0.907 1.00 0.00 11 ALA A O 4
ATOM 4368 N N . ILE A 1 12 ? -3.767 7.103 2.251 1.00 0.00 12 ILE A N 4
ATOM 4369 C CA . ILE A 1 12 ? -2.934 7.598 3.340 1.00 0.00 12 ILE A CA 4
ATOM 4370 C C . ILE A 1 12 ? -3.281 6.908 4.655 1.00 0.00 12 ILE A C 4
ATOM 4371 O O . ILE A 1 12 ? -4.392 7.048 5.166 1.00 0.00 12 ILE A O 4
ATOM 4387 N N . ILE A 1 13 ? -2.322 6.166 5.198 1.00 0.00 13 ILE A N 4
ATOM 4388 C CA . ILE A 1 13 ? -2.525 5.458 6.456 1.00 0.00 13 ILE A CA 4
ATOM 4389 C C . ILE A 1 13 ? -1.893 6.212 7.620 1.00 0.00 13 ILE A C 4
ATOM 4390 O O . ILE A 1 13 ? -0.741 6.640 7.545 1.00 0.00 13 ILE A O 4
ATOM 4406 N N . HIS A 1 14 ? -2.655 6.371 8.699 1.00 0.00 14 HIS A N 4
ATOM 4407 C CA . HIS A 1 14 ? -2.168 7.072 9.882 1.00 0.00 14 HIS A CA 4
ATOM 4408 C C . HIS A 1 14 ? -1.620 6.087 10.910 1.00 0.00 14 HIS A C 4
ATOM 4409 O O . HIS A 1 14 ? -2.379 5.463 11.652 1.00 0.00 14 HIS A O 4
ATOM 4423 N N . ARG A 1 15 ? -0.298 5.951 10.946 1.00 0.00 15 ARG A N 4
ATOM 4424 C CA . ARG A 1 15 ? 0.351 5.041 11.882 1.00 0.00 15 ARG A CA 4
ATOM 4425 C C . ARG A 1 15 ? 1.051 5.814 12.995 1.00 0.00 15 ARG A C 4
ATOM 4426 O O . ARG A 1 15 ? 2.252 6.080 12.940 1.00 0.00 15 ARG A O 4
ATOM 4447 N N . PRO A 1 16 ? 0.284 6.185 14.031 1.00 0.00 16 PRO A N 4
ATOM 4448 C CA . PRO A 1 16 ? 0.809 6.932 15.178 1.00 0.00 16 PRO A CA 4
ATOM 4449 C C . PRO A 1 16 ? 1.740 6.089 16.042 1.00 0.00 16 PRO A C 4
ATOM 4450 O O . PRO A 1 16 ? 2.656 6.612 16.678 1.00 0.00 16 PRO A O 4
ATOM 4461 N N . HIS A 1 17 ? 1.500 4.782 16.061 1.00 0.00 17 HIS A N 4
ATOM 4462 C CA . HIS A 1 17 ? 2.319 3.866 16.848 1.00 0.00 17 HIS A CA 4
ATOM 4463 C C . HIS A 1 17 ? 2.891 2.758 15.969 1.00 0.00 17 HIS A C 4
ATOM 4464 O O . HIS A 1 17 ? 2.209 2.236 15.088 1.00 0.00 17 HIS A O 4
ATOM 4478 N N . ALA A 1 18 ? 4.148 2.403 16.215 1.00 0.00 18 ALA A N 4
ATOM 4479 C CA . ALA A 1 18 ? 4.811 1.357 15.447 1.00 0.00 18 ALA A CA 4
ATOM 4480 C C . ALA A 1 18 ? 4.442 -0.027 15.972 1.00 0.00 18 ALA A C 4
ATOM 4481 O O . ALA A 1 18 ? 4.393 -0.996 15.214 1.00 0.00 18 ALA A O 4
ATOM 4488 N N . ARG A 1 19 ? 4.183 -0.112 17.273 1.00 0.00 19 ARG A N 4
ATOM 4489 C CA . ARG A 1 19 ? 3.820 -1.377 17.898 1.00 0.00 19 ARG A CA 4
ATOM 4490 C C . ARG A 1 19 ? 2.328 -1.654 17.739 1.00 0.00 19 ARG A C 4
ATOM 4491 O O . ARG A 1 19 ? 1.717 -2.317 18.577 1.00 0.00 19 ARG A O 4
ATOM 4512 N N . GLU A 1 20 ? 1.748 -1.141 16.658 1.00 0.00 20 GLU A N 4
ATOM 4513 C CA . GLU A 1 20 ? 0.327 -1.332 16.391 1.00 0.00 20 GLU A CA 4
ATOM 4514 C C . GLU A 1 20 ? 0.115 -2.051 15.062 1.00 0.00 20 GLU A C 4
ATOM 4515 O O . GLU A 1 20 ? 0.778 -1.750 14.070 1.00 0.00 20 GLU A O 4
ATOM 4527 N N . GLN A 1 21 ? -0.812 -3.003 15.051 1.00 0.00 21 GLN A N 4
ATOM 4528 C CA . GLN A 1 21 ? -1.110 -3.765 13.845 1.00 0.00 21 GLN A CA 4
ATOM 4529 C C . GLN A 1 21 ? -1.503 -2.839 12.699 1.00 0.00 21 GLN A C 4
ATOM 4530 O O . GLN A 1 21 ? -1.662 -1.633 12.888 1.00 0.00 21 GLN A O 4
ATOM 4544 N N . LEU A 1 22 ? -1.658 -3.411 11.510 1.00 0.00 22 LEU A N 4
ATOM 4545 C CA . LEU A 1 22 ? -2.032 -2.636 10.331 1.00 0.00 22 LEU A CA 4
ATOM 4546 C C . LEU A 1 22 ? -3.492 -2.878 9.962 1.00 0.00 22 LEU A C 4
ATOM 4547 O O . LEU A 1 22 ? -4.290 -1.944 9.898 1.00 0.00 22 LEU A O 4
ATOM 4563 N N . GLY A 1 23 ? -3.835 -4.140 9.721 1.00 0.00 23 GLY A N 4
ATOM 4564 C CA . GLY A 1 23 ? -5.199 -4.483 9.363 1.00 0.00 23 GLY A CA 4
ATOM 4565 C C . GLY A 1 23 ? -5.308 -5.033 7.955 1.00 0.00 23 GLY A C 4
ATOM 4566 O O . GLY A 1 23 ? -6.077 -5.961 7.701 1.00 0.00 23 GLY A O 4
ATOM 4570 N N . PHE A 1 24 ? -4.539 -4.460 7.036 1.00 0.00 24 PHE A N 4
ATOM 4571 C CA . PHE A 1 24 ? -4.554 -4.897 5.645 1.00 0.00 24 PHE A CA 4
ATOM 4572 C C . PHE A 1 24 ? -3.469 -5.939 5.390 1.00 0.00 24 PHE A C 4
ATOM 4573 O O . PHE A 1 24 ? -2.285 -5.688 5.622 1.00 0.00 24 PHE A O 4
ATOM 4590 N N . CYS A 1 25 ? -3.880 -7.109 4.913 1.00 0.00 25 CYS A N 4
ATOM 4591 C CA . CYS A 1 25 ? -2.944 -8.190 4.628 1.00 0.00 25 CYS A CA 4
ATOM 4592 C C . CYS A 1 25 ? -2.377 -8.060 3.218 1.00 0.00 25 CYS A C 4
ATOM 4593 O O . CYS A 1 25 ? -3.114 -7.830 2.260 1.00 0.00 25 CYS A O 4
ATOM 4601 N N . VAL A 1 26 ? -1.061 -8.208 3.100 1.00 0.00 26 VAL A N 4
ATOM 4602 C CA . VAL A 1 26 ? -0.394 -8.107 1.807 1.00 0.00 26 VAL A CA 4
ATOM 4603 C C . VAL A 1 26 ? 0.387 -9.378 1.491 1.00 0.00 26 VAL A C 4
ATOM 4604 O O . VAL A 1 26 ? 0.961 -10.003 2.382 1.00 0.00 26 VAL A O 4
ATOM 4617 N N . GLU A 1 27 ? 0.404 -9.753 0.215 1.00 0.00 27 GLU A N 4
ATOM 4618 C CA . GLU A 1 27 ? 1.114 -10.951 -0.218 1.00 0.00 27 GLU A CA 4
ATOM 4619 C C . GLU A 1 27 ? 1.757 -10.737 -1.586 1.00 0.00 27 GLU A C 4
ATOM 4620 O O . GLU A 1 27 ? 1.076 -10.420 -2.561 1.00 0.00 27 GLU A O 4
ATOM 4632 N N . ASP A 1 28 ? 3.072 -10.911 -1.648 1.00 0.00 28 ASP A N 4
ATOM 4633 C CA . ASP A 1 28 ? 3.808 -10.738 -2.895 1.00 0.00 28 ASP A CA 4
ATOM 4634 C C . ASP A 1 28 ? 3.579 -9.345 -3.472 1.00 0.00 28 ASP A C 4
ATOM 4635 O O . ASP A 1 28 ? 3.668 -9.140 -4.682 1.00 0.00 28 ASP A O 4
ATOM 4644 N N . GLY A 1 29 ? 3.283 -8.388 -2.597 1.00 0.00 29 GLY A N 4
ATOM 4645 C CA . GLY A 1 29 ? 3.044 -7.027 -3.039 1.00 0.00 29 GLY A CA 4
ATOM 4646 C C . GLY A 1 29 ? 1.616 -6.808 -3.497 1.00 0.00 29 GLY A C 4
ATOM 4647 O O . GLY A 1 29 ? 1.338 -5.888 -4.267 1.00 0.00 29 GLY A O 4
ATOM 4651 N N . ILE A 1 30 ? 0.708 -7.655 -3.024 1.00 0.00 30 ILE A N 4
ATOM 4652 C CA . ILE A 1 30 ? -0.699 -7.549 -3.390 1.00 0.00 30 ILE A CA 4
ATOM 4653 C C . ILE A 1 30 ? -1.601 -7.800 -2.187 1.00 0.00 30 ILE A C 4
ATOM 4654 O O . ILE A 1 30 ? -1.549 -8.865 -1.571 1.00 0.00 30 ILE A O 4
ATOM 4670 N N . ILE A 1 31 ? -2.428 -6.813 -1.858 1.00 0.00 31 ILE A N 4
ATOM 4671 C CA . ILE A 1 31 ? -3.343 -6.927 -0.730 1.00 0.00 31 ILE A CA 4
ATOM 4672 C C . ILE A 1 31 ? -4.424 -7.969 -1.003 1.00 0.00 31 ILE A C 4
ATOM 4673 O O . ILE A 1 31 ? -4.900 -8.103 -2.131 1.00 0.00 31 ILE A O 4
ATOM 4689 N N . CYS A 1 32 ? -4.808 -8.701 0.037 1.00 0.00 32 CYS A N 4
ATOM 4690 C CA . CYS A 1 32 ? -5.834 -9.730 -0.090 1.00 0.00 32 CYS A CA 4
ATOM 4691 C C . CYS A 1 32 ? -7.047 -9.397 0.773 1.00 0.00 32 CYS A C 4
ATOM 4692 O O . CYS A 1 32 ? -8.158 -9.245 0.266 1.00 0.00 32 CYS A O 4
ATOM 4700 N N . SER A 1 33 ? -6.826 -9.286 2.078 1.00 0.00 33 SER A N 4
ATOM 4701 C CA . SER A 1 33 ? -7.902 -8.976 3.012 1.00 0.00 33 SER A CA 4
ATOM 4702 C C . SER A 1 33 ? -7.655 -7.638 3.702 1.00 0.00 33 SER A C 4
ATOM 4703 O O . SER A 1 33 ? -6.534 -7.128 3.710 1.00 0.00 33 SER A O 4
ATOM 4711 N N . LEU A 1 34 ? -8.710 -7.074 4.279 1.00 0.00 34 LEU A N 4
ATOM 4712 C CA . LEU A 1 34 ? -8.610 -5.794 4.972 1.00 0.00 34 LEU A CA 4
ATOM 4713 C C . LEU A 1 34 ? -9.351 -5.836 6.304 1.00 0.00 34 LEU A C 4
ATOM 4714 O O . LEU A 1 34 ? -10.499 -6.279 6.375 1.00 0.00 34 LEU A O 4
ATOM 4730 N N . LEU A 1 35 ? -8.690 -5.372 7.358 1.00 0.00 35 LEU A N 4
ATOM 4731 C CA . LEU A 1 35 ? -9.287 -5.354 8.689 1.00 0.00 35 LEU A CA 4
ATOM 4732 C C . LEU A 1 35 ? -10.405 -4.320 8.771 1.00 0.00 35 LEU A C 4
ATOM 4733 O O . LEU A 1 35 ? -10.149 -3.127 8.930 1.00 0.00 35 LEU A O 4
ATOM 4749 N N . ARG A 1 36 ? -11.644 -4.787 8.664 1.00 0.00 36 ARG A N 4
ATOM 4750 C CA . ARG A 1 36 ? -12.802 -3.903 8.726 1.00 0.00 36 ARG A CA 4
ATOM 4751 C C . ARG A 1 36 ? -12.850 -3.164 10.060 1.00 0.00 36 ARG A C 4
ATOM 4752 O O . ARG A 1 36 ? -12.864 -3.782 11.124 1.00 0.00 36 ARG A O 4
ATOM 4773 N N . GLY A 1 37 ? -12.873 -1.836 9.995 1.00 0.00 37 GLY A N 4
ATOM 4774 C CA . GLY A 1 37 ? -12.918 -1.034 11.203 1.00 0.00 37 GLY A CA 4
ATOM 4775 C C . GLY A 1 37 ? -11.538 -0.633 11.685 1.00 0.00 37 GLY A C 4
ATOM 4776 O O . GLY A 1 37 ? -11.317 -0.456 12.882 1.00 0.00 37 GLY A O 4
ATOM 4780 N N . GLY A 1 38 ? -10.604 -0.492 10.749 1.00 0.00 38 GLY A N 4
ATOM 4781 C CA . GLY A 1 38 ? -9.249 -0.112 11.104 1.00 0.00 38 GLY A CA 4
ATOM 4782 C C . GLY A 1 38 ? -8.801 1.157 10.407 1.00 0.00 38 GLY A C 4
ATOM 4783 O O . GLY A 1 38 ? -9.576 2.104 10.268 1.00 0.00 38 GLY A O 4
ATOM 4787 N N . ILE A 1 39 ? -7.547 1.178 9.969 1.00 0.00 39 ILE A N 4
ATOM 4788 C CA . ILE A 1 39 ? -6.997 2.341 9.283 1.00 0.00 39 ILE A CA 4
ATOM 4789 C C . ILE A 1 39 ? -7.091 2.183 7.770 1.00 0.00 39 ILE A C 4
ATOM 4790 O O . ILE A 1 39 ? -7.579 3.071 7.071 1.00 0.00 39 ILE A O 4
ATOM 4806 N N . ALA A 1 40 ? -6.621 1.044 7.270 1.00 0.00 40 ALA A N 4
ATOM 4807 C CA . ALA A 1 40 ? -6.656 0.767 5.839 1.00 0.00 40 ALA A CA 4
ATOM 4808 C C . ALA A 1 40 ? -7.916 1.339 5.199 1.00 0.00 40 ALA A C 4
ATOM 4809 O O . ALA A 1 40 ? -7.841 2.171 4.296 1.00 0.00 40 ALA A O 4
ATOM 4816 N N . GLU A 1 41 ? -9.073 0.887 5.673 1.00 0.00 41 GLU A N 4
ATOM 4817 C CA . GLU A 1 41 ? -10.349 1.354 5.145 1.00 0.00 41 GLU A CA 4
ATOM 4818 C C . GLU A 1 41 ? -10.423 2.878 5.169 1.00 0.00 41 GLU A C 4
ATOM 4819 O O . GLU A 1 41 ? -10.853 3.505 4.201 1.00 0.00 41 GLU A O 4
ATOM 4831 N N . ARG A 1 42 ? -10.001 3.467 6.283 1.00 0.00 42 ARG A N 4
ATOM 4832 C CA . ARG A 1 42 ? -10.020 4.917 6.436 1.00 0.00 42 ARG A CA 4
ATOM 4833 C C . ARG A 1 42 ? -9.165 5.588 5.365 1.00 0.00 42 ARG A C 4
ATOM 4834 O O . ARG A 1 42 ? -9.636 6.461 4.637 1.00 0.00 42 ARG A O 4
ATOM 4855 N N . GLY A 1 43 ? -7.905 5.173 5.275 1.00 0.00 43 GLY A N 4
ATOM 4856 C CA . GLY A 1 43 ? -7.005 5.745 4.291 1.00 0.00 43 GLY A CA 4
ATOM 4857 C C . GLY A 1 43 ? -7.499 5.553 2.871 1.00 0.00 43 GLY A C 4
ATOM 4858 O O . GLY A 1 43 ? -7.392 6.454 2.041 1.00 0.00 43 GLY A O 4
ATOM 4862 N N . GLY A 1 44 ? -8.042 4.372 2.590 1.00 0.00 44 GLY A N 4
ATOM 4863 C CA . GLY A 1 44 ? -8.545 4.085 1.259 1.00 0.00 44 GLY A CA 4
ATOM 4864 C C . GLY A 1 44 ? -7.886 2.868 0.640 1.00 0.00 44 GLY A C 4
ATOM 4865 O O . GLY A 1 44 ? -7.723 2.795 -0.578 1.00 0.00 44 GLY A O 4
ATOM 4869 N N . ILE A 1 45 ? -7.503 1.913 1.480 1.00 0.00 45 ILE A N 4
ATOM 4870 C CA . ILE A 1 45 ? -6.857 0.694 1.008 1.00 0.00 45 ILE A CA 4
ATOM 4871 C C . ILE A 1 45 ? -7.862 -0.235 0.336 1.00 0.00 45 ILE A C 4
ATOM 4872 O O . ILE A 1 45 ? -8.922 -0.526 0.891 1.00 0.00 45 ILE A O 4
ATOM 4888 N N . ARG A 1 46 ? -7.520 -0.700 -0.861 1.00 0.00 46 ARG A N 4
ATOM 4889 C CA . ARG A 1 46 ? -8.392 -1.598 -1.610 1.00 0.00 46 ARG A CA 4
ATOM 4890 C C . ARG A 1 46 ? -7.669 -2.898 -1.951 1.00 0.00 46 ARG A C 4
ATOM 4891 O O . ARG A 1 46 ? -6.721 -2.906 -2.736 1.00 0.00 46 ARG A O 4
ATOM 4912 N N . VAL A 1 47 ? -8.124 -3.996 -1.356 1.00 0.00 47 VAL A N 4
ATOM 4913 C CA . VAL A 1 47 ? -7.522 -5.302 -1.597 1.00 0.00 47 VAL A CA 4
ATOM 4914 C C . VAL A 1 47 ? -7.506 -5.633 -3.085 1.00 0.00 47 VAL A C 4
ATOM 4915 O O . VAL A 1 47 ? -8.364 -5.182 -3.841 1.00 0.00 47 VAL A O 4
ATOM 4928 N N . GLY A 1 48 ? -6.522 -6.426 -3.498 1.00 0.00 48 GLY A N 4
ATOM 4929 C CA . GLY A 1 48 ? -6.412 -6.806 -4.895 1.00 0.00 48 GLY A CA 4
ATOM 4930 C C . GLY A 1 48 ? -5.509 -5.874 -5.679 1.00 0.00 48 GLY A C 4
ATOM 4931 O O . GLY A 1 48 ? -4.914 -6.273 -6.681 1.00 0.00 48 GLY A O 4
ATOM 4935 N N . HIS A 1 49 ? -5.406 -4.630 -5.224 1.00 0.00 49 HIS A N 4
ATOM 4936 C CA . HIS A 1 49 ? -4.569 -3.639 -5.891 1.00 0.00 49 HIS A CA 4
ATOM 4937 C C . HIS A 1 49 ? -3.092 -3.897 -5.610 1.00 0.00 49 HIS A C 4
ATOM 4938 O O . HIS A 1 49 ? -2.693 -4.091 -4.462 1.00 0.00 49 HIS A O 4
ATOM 4952 N N . ARG A 1 50 ? -2.286 -3.900 -6.667 1.00 0.00 50 ARG A N 4
ATOM 4953 C CA . ARG A 1 50 ? -0.853 -4.138 -6.534 1.00 0.00 50 ARG A CA 4
ATOM 4954 C C . ARG A 1 50 ? -0.119 -2.847 -6.183 1.00 0.00 50 ARG A C 4
ATOM 4955 O O . ARG A 1 50 ? -0.349 -1.804 -6.795 1.00 0.00 50 ARG A O 4
ATOM 4976 N N . ILE A 1 51 ? 0.765 -2.925 -5.194 1.00 0.00 51 ILE A N 4
ATOM 4977 C CA . ILE A 1 51 ? 1.533 -1.764 -4.762 1.00 0.00 51 ILE A CA 4
ATOM 4978 C C . ILE A 1 51 ? 2.649 -1.444 -5.751 1.00 0.00 51 ILE A C 4
ATOM 4979 O O . ILE A 1 51 ? 3.268 -2.346 -6.316 1.00 0.00 51 ILE A O 4
ATOM 4995 N N . ILE A 1 52 ? 2.900 -0.156 -5.954 1.00 0.00 52 ILE A N 4
ATOM 4996 C CA . ILE A 1 52 ? 3.943 0.283 -6.873 1.00 0.00 52 ILE A CA 4
ATOM 4997 C C . ILE A 1 52 ? 4.916 1.235 -6.186 1.00 0.00 52 ILE A C 4
ATOM 4998 O O . ILE A 1 52 ? 6.089 1.308 -6.550 1.00 0.00 52 ILE A O 4
ATOM 5014 N N . GLU A 1 53 ? 4.420 1.961 -5.189 1.00 0.00 53 GLU A N 4
ATOM 5015 C CA . GLU A 1 53 ? 5.247 2.908 -4.450 1.00 0.00 53 GLU A CA 4
ATOM 5016 C C . GLU A 1 53 ? 4.703 3.121 -3.040 1.00 0.00 53 GLU A C 4
ATOM 5017 O O . GLU A 1 53 ? 3.509 3.361 -2.854 1.00 0.00 53 GLU A O 4
ATOM 5029 N N . ILE A 1 54 ? 5.586 3.031 -2.052 1.00 0.00 54 ILE A N 4
ATOM 5030 C CA . ILE A 1 54 ? 5.195 3.214 -0.659 1.00 0.00 54 ILE A CA 4
ATOM 5031 C C . ILE A 1 54 ? 6.016 4.316 0.002 1.00 0.00 54 ILE A C 4
ATOM 5032 O O . ILE A 1 54 ? 7.202 4.476 -0.283 1.00 0.00 54 ILE A O 4
ATOM 5048 N N . ASN A 1 55 ? 5.377 5.072 0.888 1.00 0.00 55 ASN A N 4
ATOM 5049 C CA . ASN A 1 55 ? 6.048 6.158 1.592 1.00 0.00 55 ASN A CA 4
ATOM 5050 C C . ASN A 1 55 ? 7.034 6.874 0.674 1.00 0.00 55 ASN A C 4
ATOM 5051 O O . ASN A 1 55 ? 8.043 7.412 1.128 1.00 0.00 55 ASN A O 4
ATOM 5062 N N . GLY A 1 56 ? 6.734 6.876 -0.621 1.00 0.00 56 GLY A N 4
ATOM 5063 C CA . GLY A 1 56 ? 7.603 7.529 -1.583 1.00 0.00 56 GLY A CA 4
ATOM 5064 C C . GLY A 1 56 ? 8.817 6.690 -1.931 1.00 0.00 56 GLY A C 4
ATOM 5065 O O . GLY A 1 56 ? 9.930 7.206 -2.022 1.00 0.00 56 GLY A O 4
ATOM 5069 N N . GLN A 1 57 ? 8.602 5.392 -2.123 1.00 0.00 57 GLN A N 4
ATOM 5070 C CA . GLN A 1 57 ? 9.689 4.480 -2.459 1.00 0.00 57 GLN A CA 4
ATOM 5071 C C . GLN A 1 57 ? 9.205 3.381 -3.399 1.00 0.00 57 GLN A C 4
ATOM 5072 O O . GLN A 1 57 ? 8.190 2.734 -3.144 1.00 0.00 57 GLN A O 4
ATOM 5086 N N . SER A 1 58 ? 9.940 3.175 -4.488 1.00 0.00 58 SER A N 4
ATOM 5087 C CA . SER A 1 58 ? 9.583 2.156 -5.469 1.00 0.00 58 SER A CA 4
ATOM 5088 C C . SER A 1 58 ? 9.670 0.761 -4.859 1.00 0.00 58 SER A C 4
ATOM 5089 O O . SER A 1 58 ? 10.715 0.356 -4.350 1.00 0.00 58 SER A O 4
ATOM 5097 N N . VAL A 1 59 ? 8.562 0.028 -4.913 1.00 0.00 59 VAL A N 4
ATOM 5098 C CA . VAL A 1 59 ? 8.511 -1.323 -4.367 1.00 0.00 59 VAL A CA 4
ATOM 5099 C C . VAL A 1 59 ? 8.131 -2.336 -5.441 1.00 0.00 59 VAL A C 4
ATOM 5100 O O . VAL A 1 59 ? 8.258 -3.544 -5.243 1.00 0.00 59 VAL A O 4
ATOM 5113 N N . VAL A 1 60 ? 7.664 -1.835 -6.580 1.00 0.00 60 VAL A N 4
ATOM 5114 C CA . VAL A 1 60 ? 7.266 -2.695 -7.688 1.00 0.00 60 VAL A CA 4
ATOM 5115 C C . VAL A 1 60 ? 8.297 -3.793 -7.929 1.00 0.00 60 VAL A C 4
ATOM 5116 O O . VAL A 1 60 ? 7.977 -4.852 -8.466 1.00 0.00 60 VAL A O 4
ATOM 5129 N N . ALA A 1 61 ? 9.536 -3.531 -7.526 1.00 0.00 61 ALA A N 4
ATOM 5130 C CA . ALA A 1 61 ? 10.614 -4.497 -7.695 1.00 0.00 61 ALA A CA 4
ATOM 5131 C C . ALA A 1 61 ? 11.120 -4.998 -6.347 1.00 0.00 61 ALA A C 4
ATOM 5132 O O . ALA A 1 61 ? 11.500 -6.161 -6.207 1.00 0.00 61 ALA A O 4
ATOM 5139 N N . THR A 1 62 ? 11.122 -4.113 -5.355 1.00 0.00 62 THR A N 4
ATOM 5140 C CA . THR A 1 62 ? 11.583 -4.464 -4.018 1.00 0.00 62 THR A CA 4
ATOM 5141 C C . THR A 1 62 ? 10.957 -5.772 -3.547 1.00 0.00 62 THR A C 4
ATOM 5142 O O . THR A 1 62 ? 9.773 -6.035 -3.761 1.00 0.00 62 THR A O 4
ATOM 5153 N N . PRO A 1 63 ? 11.768 -6.614 -2.889 1.00 0.00 63 PRO A N 4
ATOM 5154 C CA . PRO A 1 63 ? 11.314 -7.909 -2.373 1.00 0.00 63 PRO A CA 4
ATOM 5155 C C . PRO A 1 63 ? 10.354 -7.761 -1.198 1.00 0.00 63 PRO A C 4
ATOM 5156 O O . PRO A 1 63 ? 10.596 -6.976 -0.280 1.00 0.00 63 PRO A O 4
ATOM 5167 N N . HIS A 1 64 ? 9.263 -8.519 -1.232 1.00 0.00 64 HIS A N 4
ATOM 5168 C CA . HIS A 1 64 ? 8.266 -8.473 -0.168 1.00 0.00 64 HIS A CA 4
ATOM 5169 C C . HIS A 1 64 ? 8.930 -8.270 1.190 1.00 0.00 64 HIS A C 4
ATOM 5170 O O . HIS A 1 64 ? 8.580 -7.353 1.932 1.00 0.00 64 HIS A O 4
ATOM 5184 N N . ALA A 1 65 ? 9.890 -9.132 1.509 1.00 0.00 65 ALA A N 4
ATOM 5185 C CA . ALA A 1 65 ? 10.603 -9.047 2.777 1.00 0.00 65 ALA A CA 4
ATOM 5186 C C . ALA A 1 65 ? 10.886 -7.596 3.151 1.00 0.00 65 ALA A C 4
ATOM 5187 O O . ALA A 1 65 ? 10.578 -7.159 4.261 1.00 0.00 65 ALA A O 4
ATOM 5194 N N . ARG A 1 66 ? 11.474 -6.853 2.219 1.00 0.00 66 ARG A N 4
ATOM 5195 C CA . ARG A 1 66 ? 11.800 -5.451 2.452 1.00 0.00 66 ARG A CA 4
ATOM 5196 C C . ARG A 1 66 ? 10.534 -4.603 2.523 1.00 0.00 66 ARG A C 4
ATOM 5197 O O . ARG A 1 66 ? 10.376 -3.780 3.426 1.00 0.00 66 ARG A O 4
ATOM 5218 N N . ILE A 1 67 ? 9.635 -4.809 1.567 1.00 0.00 67 ILE A N 4
ATOM 5219 C CA . ILE A 1 67 ? 8.383 -4.064 1.521 1.00 0.00 67 ILE A CA 4
ATOM 5220 C C . ILE A 1 67 ? 7.712 -4.034 2.890 1.00 0.00 67 ILE A C 4
ATOM 5221 O O . ILE A 1 67 ? 7.199 -3.000 3.318 1.00 0.00 67 ILE A O 4
ATOM 5237 N N . ILE A 1 68 ? 7.720 -5.175 3.572 1.00 0.00 68 ILE A N 4
ATOM 5238 C CA . ILE A 1 68 ? 7.115 -5.278 4.894 1.00 0.00 68 ILE A CA 4
ATOM 5239 C C . ILE A 1 68 ? 7.885 -4.451 5.918 1.00 0.00 68 ILE A C 4
ATOM 5240 O O . ILE A 1 68 ? 7.291 -3.797 6.774 1.00 0.00 68 ILE A O 4
ATOM 5256 N N . GLU A 1 69 ? 9.210 -4.485 5.821 1.00 0.00 69 GLU A N 4
ATOM 5257 C CA . GLU A 1 69 ? 10.062 -3.737 6.739 1.00 0.00 69 GLU A CA 4
ATOM 5258 C C . GLU A 1 69 ? 9.844 -2.235 6.582 1.00 0.00 69 GLU A C 4
ATOM 5259 O O . GLU A 1 69 ? 9.736 -1.505 7.569 1.00 0.00 69 GLU A O 4
ATOM 5271 N N . LEU A 1 70 ? 9.780 -1.779 5.336 1.00 0.00 70 LEU A N 4
ATOM 5272 C CA . LEU A 1 70 ? 9.576 -0.364 5.048 1.00 0.00 70 LEU A CA 4
ATOM 5273 C C . LEU A 1 70 ? 8.243 0.119 5.611 1.00 0.00 70 LEU A C 4
ATOM 5274 O O . LEU A 1 70 ? 8.206 0.917 6.549 1.00 0.00 70 LEU A O 4
ATOM 5290 N N . LEU A 1 71 ? 7.151 -0.371 5.035 1.00 0.00 71 LEU A N 4
ATOM 5291 C CA . LEU A 1 71 ? 5.815 0.008 5.481 1.00 0.00 71 LEU A CA 4
ATOM 5292 C C . LEU A 1 71 ? 5.742 0.058 7.004 1.00 0.00 71 LEU A C 4
ATOM 5293 O O . LEU A 1 71 ? 5.194 0.998 7.580 1.00 0.00 71 LEU A O 4
ATOM 5309 N N . THR A 1 72 ? 6.302 -0.959 7.652 1.00 0.00 72 THR A N 4
ATOM 5310 C CA . THR A 1 72 ? 6.302 -1.031 9.107 1.00 0.00 72 THR A CA 4
ATOM 5311 C C . THR A 1 72 ? 7.130 0.097 9.713 1.00 0.00 72 THR A C 4
ATOM 5312 O O . THR A 1 72 ? 6.665 0.811 10.602 1.00 0.00 72 THR A O 4
ATOM 5323 N N . GLU A 1 73 ? 8.357 0.253 9.226 1.00 0.00 73 GLU A N 4
ATOM 5324 C CA . GLU A 1 73 ? 9.248 1.295 9.721 1.00 0.00 73 GLU A CA 4
ATOM 5325 C C . GLU A 1 73 ? 8.603 2.672 9.586 1.00 0.00 73 GLU A C 4
ATOM 5326 O O . GLU A 1 73 ? 8.805 3.549 10.426 1.00 0.00 73 GLU A O 4
ATOM 5338 N N . ALA A 1 74 ? 7.827 2.853 8.522 1.00 0.00 74 ALA A N 4
ATOM 5339 C CA . ALA A 1 74 ? 7.152 4.122 8.277 1.00 0.00 74 ALA A CA 4
ATOM 5340 C C . ALA A 1 74 ? 6.185 4.456 9.407 1.00 0.00 74 ALA A C 4
ATOM 5341 O O . ALA A 1 74 ? 5.322 3.651 9.757 1.00 0.00 74 ALA A O 4
ATOM 5348 N N . TYR A 1 75 ? 6.335 5.648 9.974 1.00 0.00 75 TYR A N 4
ATOM 5349 C CA . TYR A 1 75 ? 5.476 6.087 11.067 1.00 0.00 75 TYR A CA 4
ATOM 5350 C C . TYR A 1 75 ? 4.619 7.276 10.643 1.00 0.00 75 TYR A C 4
ATOM 5351 O O . TYR A 1 75 ? 4.801 7.832 9.561 1.00 0.00 75 TYR A O 4
ATOM 5369 N N . GLY A 1 76 ? 3.682 7.660 11.505 1.00 0.00 76 GLY A N 4
ATOM 5370 C CA . GLY A 1 76 ? 2.811 8.781 11.204 1.00 0.00 76 GLY A CA 4
ATOM 5371 C C . GLY A 1 76 ? 2.135 8.642 9.854 1.00 0.00 76 GLY A C 4
ATOM 5372 O O . GLY A 1 76 ? 1.421 7.670 9.608 1.00 0.00 76 GLY A O 4
ATOM 5376 N N . GLU A 1 77 ? 2.359 9.617 8.978 1.00 0.00 77 GLU A N 4
ATOM 5377 C CA . GLU A 1 77 ? 1.764 9.600 7.647 1.00 0.00 77 GLU A CA 4
ATOM 5378 C C . GLU A 1 77 ? 2.426 8.542 6.769 1.00 0.00 77 GLU A C 4
ATOM 5379 O O . GLU A 1 77 ? 3.652 8.458 6.697 1.00 0.00 77 GLU A O 4
ATOM 5391 N N . VAL A 1 78 ? 1.606 7.737 6.102 1.00 0.00 78 VAL A N 4
ATOM 5392 C CA . VAL A 1 78 ? 2.111 6.685 5.227 1.00 0.00 78 VAL A CA 4
ATOM 5393 C C . VAL A 1 78 ? 1.452 6.749 3.854 1.00 0.00 78 VAL A C 4
ATOM 5394 O O . VAL A 1 78 ? 0.299 6.349 3.687 1.00 0.00 78 VAL A O 4
ATOM 5407 N N . HIS A 1 79 ? 2.191 7.255 2.872 1.00 0.00 79 HIS A N 4
ATOM 5408 C CA . HIS A 1 79 ? 1.679 7.370 1.511 1.00 0.00 79 HIS A CA 4
ATOM 5409 C C . HIS A 1 79 ? 1.825 6.049 0.762 1.00 0.00 79 HIS A C 4
ATOM 5410 O O . HIS A 1 79 ? 2.919 5.688 0.327 1.00 0.00 79 HIS A O 4
ATOM 5424 N N . ILE A 1 80 ? 0.715 5.332 0.615 1.00 0.00 80 ILE A N 4
ATOM 5425 C CA . ILE A 1 80 ? 0.720 4.052 -0.082 1.00 0.00 80 ILE A CA 4
ATOM 5426 C C . ILE A 1 80 ? 0.008 4.155 -1.426 1.00 0.00 80 ILE A C 4
ATOM 5427 O O . ILE A 1 80 ? -1.211 4.314 -1.486 1.00 0.00 80 ILE A O 4
ATOM 5443 N N . LYS A 1 81 ? 0.778 4.062 -2.506 1.00 0.00 81 LYS A N 4
ATOM 5444 C CA . LYS A 1 81 ? 0.222 4.141 -3.851 1.00 0.00 81 LYS A CA 4
ATOM 5445 C C . LYS A 1 81 ? -0.240 2.769 -4.331 1.00 0.00 81 LYS A C 4
ATOM 5446 O O . LYS A 1 81 ? 0.576 1.910 -4.668 1.00 0.00 81 LYS A O 4
ATOM 5465 N N . THR A 1 82 ? -1.554 2.569 -4.361 1.00 0.00 82 THR A N 4
ATOM 5466 C CA . THR A 1 82 ? -2.124 1.301 -4.800 1.00 0.00 82 THR A CA 4
ATOM 5467 C C . THR A 1 82 ? -2.553 1.368 -6.261 1.00 0.00 82 THR A C 4
ATOM 5468 O O . THR A 1 82 ? -3.161 2.345 -6.695 1.00 0.00 82 THR A O 4
ATOM 5479 N N . MET A 1 83 ? -2.231 0.322 -7.016 1.00 0.00 83 MET A N 4
ATOM 5480 C CA . MET A 1 83 ? -2.586 0.262 -8.429 1.00 0.00 83 MET A CA 4
ATOM 5481 C C . MET A 1 83 ? -3.044 -1.141 -8.815 1.00 0.00 83 MET A C 4
ATOM 5482 O O . MET A 1 83 ? -2.487 -2.146 -8.373 1.00 0.00 83 MET A O 4
ATOM 5496 N N . PRO A 1 84 ? -4.084 -1.213 -9.659 1.00 0.00 84 PRO A N 4
ATOM 5497 C CA . PRO A 1 84 ? -4.640 -2.488 -10.124 1.00 0.00 84 PRO A CA 4
ATOM 5498 C C . PRO A 1 84 ? -3.695 -3.222 -11.069 1.00 0.00 84 PRO A C 4
ATOM 5499 O O . PRO A 1 84 ? -3.413 -2.750 -12.170 1.00 0.00 84 PRO A O 4
ATOM 5510 N N . ALA A 1 85 ? -3.210 -4.379 -10.632 1.00 0.00 85 ALA A N 4
ATOM 5511 C CA . ALA A 1 85 ? -2.299 -5.180 -11.441 1.00 0.00 85 ALA A CA 4
ATOM 5512 C C . ALA A 1 85 ? -2.718 -5.175 -12.907 1.00 0.00 85 ALA A C 4
ATOM 5513 O O . ALA A 1 85 ? -1.881 -5.060 -13.801 1.00 0.00 85 ALA A O 4
ATOM 5520 N N . ALA A 1 86 ? -4.020 -5.302 -13.146 1.00 0.00 86 ALA A N 4
ATOM 5521 C CA . ALA A 1 86 ? -4.550 -5.310 -14.504 1.00 0.00 86 ALA A CA 4
ATOM 5522 C C . ALA A 1 86 ? -4.017 -4.129 -15.309 1.00 0.00 86 ALA A C 4
ATOM 5523 O O . ALA A 1 86 ? -3.238 -4.304 -16.246 1.00 0.00 86 ALA A O 4
ATOM 5530 N N . THR A 1 87 ? -4.444 -2.926 -14.938 1.00 0.00 87 THR A N 4
ATOM 5531 C CA . THR A 1 87 ? -4.012 -1.716 -15.626 1.00 0.00 87 THR A CA 4
ATOM 5532 C C . THR A 1 87 ? -2.491 -1.629 -15.682 1.00 0.00 87 THR A C 4
ATOM 5533 O O . THR A 1 87 ? -1.896 -1.672 -16.759 1.00 0.00 87 THR A O 4
ATOM 5544 N N . TYR A 1 88 ? -1.867 -1.507 -14.516 1.00 0.00 88 TYR A N 4
ATOM 5545 C CA . TYR A 1 88 ? -0.415 -1.412 -14.432 1.00 0.00 88 TYR A CA 4
ATOM 5546 C C . TYR A 1 88 ? 0.251 -2.318 -15.463 1.00 0.00 88 TYR A C 4
ATOM 5547 O O . TYR A 1 88 ? 0.965 -1.849 -16.349 1.00 0.00 88 TYR A O 4
ATOM 5565 N N . ARG A 1 89 ? 0.011 -3.619 -15.340 1.00 0.00 89 ARG A N 4
ATOM 5566 C CA . ARG A 1 89 ? 0.586 -4.593 -16.260 1.00 0.00 89 ARG A CA 4
ATOM 5567 C C . ARG A 1 89 ? 0.330 -4.189 -17.709 1.00 0.00 89 ARG A C 4
ATOM 5568 O O . ARG A 1 89 ? 1.240 -4.202 -18.539 1.00 0.00 89 ARG A O 4
ATOM 5589 N N . LEU A 1 90 ? -0.914 -3.832 -18.007 1.00 0.00 90 LEU A N 4
ATOM 5590 C CA . LEU A 1 90 ? -1.292 -3.425 -19.356 1.00 0.00 90 LEU A CA 4
ATOM 5591 C C . LEU A 1 90 ? -0.452 -2.239 -19.822 1.00 0.00 90 LEU A C 4
ATOM 5592 O O . LEU A 1 90 ? -0.046 -2.171 -20.983 1.00 0.00 90 LEU A O 4
ATOM 5608 N N . LEU A 1 91 ? -0.194 -1.309 -18.909 1.00 0.00 91 LEU A N 4
ATOM 5609 C CA . LEU A 1 91 ? 0.600 -0.127 -19.226 1.00 0.00 91 LEU A CA 4
ATOM 5610 C C . LEU A 1 91 ? 2.044 -0.507 -19.536 1.00 0.00 91 LEU A C 4
ATOM 5611 O O . LEU A 1 91 ? 2.575 -0.164 -20.593 1.00 0.00 91 LEU A O 4
ATOM 5627 N N . THR A 1 92 ? 2.675 -1.221 -18.609 1.00 0.00 92 THR A N 4
ATOM 5628 C CA . THR A 1 92 ? 4.057 -1.650 -18.783 1.00 0.00 92 THR A CA 4
ATOM 5629 C C . THR A 1 92 ? 4.128 -3.031 -19.424 1.00 0.00 92 THR A C 4
ATOM 5630 O O . THR A 1 92 ? 5.096 -3.766 -19.234 1.00 0.00 92 THR A O 4
ATOM 5641 N N . GLY A 1 93 ? 3.095 -3.378 -20.186 1.00 0.00 93 GLY A N 4
ATOM 5642 C CA . GLY A 1 93 ? 3.060 -4.671 -20.844 1.00 0.00 93 GLY A CA 4
ATOM 5643 C C . GLY A 1 93 ? 4.382 -5.026 -21.494 1.00 0.00 93 GLY A C 4
ATOM 5644 O O . GLY A 1 93 ? 5.042 -4.169 -22.081 1.00 0.00 93 GLY A O 4
ATOM 5648 N N . GLN A 1 94 ? 4.771 -6.293 -21.388 1.00 0.00 94 GLN A N 4
ATOM 5649 C CA . GLN A 1 94 ? 6.025 -6.758 -21.968 1.00 0.00 94 GLN A CA 4
ATOM 5650 C C . GLN A 1 94 ? 5.803 -8.006 -22.816 1.00 0.00 94 GLN A C 4
ATOM 5651 O O . GLN A 1 94 ? 4.690 -8.528 -22.891 1.00 0.00 94 GLN A O 4
ATOM 5665 N N . GLY A 1 1 ? -4.424 26.375 -6.643 1.00 0.00 1 GLY A N 5
ATOM 5666 C CA . GLY A 1 1 ? -3.685 26.287 -7.889 1.00 0.00 1 GLY A CA 5
ATOM 5667 C C . GLY A 1 1 ? -4.516 25.706 -9.016 1.00 0.00 1 GLY A C 5
ATOM 5668 O O . GLY A 1 1 ? -5.524 26.289 -9.417 1.00 0.00 1 GLY A O 5
ATOM 5672 N N . SER A 1 2 ? -4.093 24.555 -9.529 1.00 0.00 2 SER A N 5
ATOM 5673 C CA . SER A 1 2 ? -4.803 23.898 -10.620 1.00 0.00 2 SER A CA 5
ATOM 5674 C C . SER A 1 2 ? -4.538 22.395 -10.613 1.00 0.00 2 SER A C 5
ATOM 5675 O O . SER A 1 2 ? -3.409 21.952 -10.826 1.00 0.00 2 SER A O 5
ATOM 5683 N N . SER A 1 3 ? -5.587 21.617 -10.366 1.00 0.00 3 SER A N 5
ATOM 5684 C CA . SER A 1 3 ? -5.468 20.164 -10.327 1.00 0.00 3 SER A CA 5
ATOM 5685 C C . SER A 1 3 ? -5.394 19.587 -11.737 1.00 0.00 3 SER A C 5
ATOM 5686 O O . SER A 1 3 ? -6.185 19.945 -12.609 1.00 0.00 3 SER A O 5
ATOM 5694 N N . GLY A 1 4 ? -4.436 18.690 -11.953 1.00 0.00 4 GLY A N 5
ATOM 5695 C CA . GLY A 1 4 ? -4.275 18.077 -13.259 1.00 0.00 4 GLY A CA 5
ATOM 5696 C C . GLY A 1 4 ? -3.567 16.739 -13.188 1.00 0.00 4 GLY A C 5
ATOM 5697 O O . GLY A 1 4 ? -2.522 16.548 -13.809 1.00 0.00 4 GLY A O 5
ATOM 5701 N N . SER A 1 5 ? -4.137 15.810 -12.426 1.00 0.00 5 SER A N 5
ATOM 5702 C CA . SER A 1 5 ? -3.550 14.484 -12.271 1.00 0.00 5 SER A CA 5
ATOM 5703 C C . SER A 1 5 ? -4.623 13.451 -11.941 1.00 0.00 5 SER A C 5
ATOM 5704 O O . SER A 1 5 ? -5.401 13.625 -11.002 1.00 0.00 5 SER A O 5
ATOM 5712 N N . SER A 1 6 ? -4.659 12.374 -12.719 1.00 0.00 6 SER A N 5
ATOM 5713 C CA . SER A 1 6 ? -5.638 11.313 -12.512 1.00 0.00 6 SER A CA 5
ATOM 5714 C C . SER A 1 6 ? -5.162 10.005 -13.136 1.00 0.00 6 SER A C 5
ATOM 5715 O O . SER A 1 6 ? -4.686 9.982 -14.271 1.00 0.00 6 SER A O 5
ATOM 5723 N N . GLY A 1 7 ? -5.294 8.916 -12.385 1.00 0.00 7 GLY A N 5
ATOM 5724 C CA . GLY A 1 7 ? -4.873 7.618 -12.880 1.00 0.00 7 GLY A CA 5
ATOM 5725 C C . GLY A 1 7 ? -4.493 6.667 -11.762 1.00 0.00 7 GLY A C 5
ATOM 5726 O O . GLY A 1 7 ? -5.219 5.716 -11.472 1.00 0.00 7 GLY A O 5
ATOM 5730 N N . VAL A 1 8 ? -3.350 6.922 -11.133 1.00 0.00 8 VAL A N 5
ATOM 5731 C CA . VAL A 1 8 ? -2.874 6.081 -10.041 1.00 0.00 8 VAL A CA 5
ATOM 5732 C C . VAL A 1 8 ? -3.610 6.396 -8.744 1.00 0.00 8 VAL A C 5
ATOM 5733 O O . VAL A 1 8 ? -3.784 7.560 -8.382 1.00 0.00 8 VAL A O 5
ATOM 5746 N N . THR A 1 9 ? -4.040 5.350 -8.045 1.00 0.00 9 THR A N 5
ATOM 5747 C CA . THR A 1 9 ? -4.758 5.515 -6.787 1.00 0.00 9 THR A CA 5
ATOM 5748 C C . THR A 1 9 ? -3.793 5.731 -5.627 1.00 0.00 9 THR A C 5
ATOM 5749 O O . THR A 1 9 ? -2.904 4.914 -5.385 1.00 0.00 9 THR A O 5
ATOM 5760 N N . THR A 1 10 ? -3.973 6.836 -4.911 1.00 0.00 10 THR A N 5
ATOM 5761 C CA . THR A 1 10 ? -3.118 7.160 -3.777 1.00 0.00 10 THR A CA 5
ATOM 5762 C C . THR A 1 10 ? -3.915 7.185 -2.477 1.00 0.00 10 THR A C 5
ATOM 5763 O O . THR A 1 10 ? -4.950 7.843 -2.385 1.00 0.00 10 THR A O 5
ATOM 5774 N N . ALA A 1 11 ? -3.424 6.464 -1.474 1.00 0.00 11 ALA A N 5
ATOM 5775 C CA . ALA A 1 11 ? -4.090 6.405 -0.179 1.00 0.00 11 ALA A CA 5
ATOM 5776 C C . ALA A 1 11 ? -3.098 6.627 0.958 1.00 0.00 11 ALA A C 5
ATOM 5777 O O . ALA A 1 11 ? -1.931 6.247 0.859 1.00 0.00 11 ALA A O 5
ATOM 5784 N N . ILE A 1 12 ? -3.569 7.245 2.036 1.00 0.00 12 ILE A N 5
ATOM 5785 C CA . ILE A 1 12 ? -2.723 7.516 3.192 1.00 0.00 12 ILE A CA 5
ATOM 5786 C C . ILE A 1 12 ? -3.265 6.833 4.443 1.00 0.00 12 ILE A C 5
ATOM 5787 O O . ILE A 1 12 ? -4.476 6.791 4.664 1.00 0.00 12 ILE A O 5
ATOM 5803 N N . ILE A 1 13 ? -2.361 6.302 5.259 1.00 0.00 13 ILE A N 5
ATOM 5804 C CA . ILE A 1 13 ? -2.749 5.624 6.490 1.00 0.00 13 ILE A CA 5
ATOM 5805 C C . ILE A 1 13 ? -2.167 6.328 7.712 1.00 0.00 13 ILE A C 5
ATOM 5806 O O . ILE A 1 13 ? -1.104 6.945 7.639 1.00 0.00 13 ILE A O 5
ATOM 5822 N N . HIS A 1 14 ? -2.871 6.230 8.835 1.00 0.00 14 HIS A N 5
ATOM 5823 C CA . HIS A 1 14 ? -2.423 6.855 10.075 1.00 0.00 14 HIS A CA 5
ATOM 5824 C C . HIS A 1 14 ? -1.838 5.816 11.026 1.00 0.00 14 HIS A C 5
ATOM 5825 O O . HIS A 1 14 ? -2.572 5.088 11.695 1.00 0.00 14 HIS A O 5
ATOM 5839 N N . ARG A 1 15 ? -0.511 5.752 11.081 1.00 0.00 15 ARG A N 5
ATOM 5840 C CA . ARG A 1 15 ? 0.172 4.801 11.949 1.00 0.00 15 ARG A CA 5
ATOM 5841 C C . ARG A 1 15 ? 0.963 5.526 13.035 1.00 0.00 15 ARG A C 5
ATOM 5842 O O . ARG A 1 15 ? 2.166 5.755 12.913 1.00 0.00 15 ARG A O 5
ATOM 5863 N N . PRO A 1 16 ? 0.271 5.897 14.122 1.00 0.00 16 PRO A N 5
ATOM 5864 C CA . PRO A 1 16 ? 0.888 6.602 15.250 1.00 0.00 16 PRO A CA 5
ATOM 5865 C C . PRO A 1 16 ? 1.840 5.710 16.040 1.00 0.00 16 PRO A C 5
ATOM 5866 O O . PRO A 1 16 ? 2.701 6.200 16.772 1.00 0.00 16 PRO A O 5
ATOM 5877 N N . HIS A 1 17 ? 1.681 4.400 15.886 1.00 0.00 17 HIS A N 5
ATOM 5878 C CA . HIS A 1 17 ? 2.528 3.440 16.585 1.00 0.00 17 HIS A CA 5
ATOM 5879 C C . HIS A 1 17 ? 3.137 2.440 15.606 1.00 0.00 17 HIS A C 5
ATOM 5880 O O . HIS A 1 17 ? 2.461 1.952 14.701 1.00 0.00 17 HIS A O 5
ATOM 5894 N N . ALA A 1 18 ? 4.419 2.142 15.794 1.00 0.00 18 ALA A N 5
ATOM 5895 C CA . ALA A 1 18 ? 5.118 1.200 14.929 1.00 0.00 18 ALA A CA 5
ATOM 5896 C C . ALA A 1 18 ? 4.888 -0.238 15.382 1.00 0.00 18 ALA A C 5
ATOM 5897 O O . ALA A 1 18 ? 4.826 -1.155 14.563 1.00 0.00 18 ALA A O 5
ATOM 5904 N N . ARG A 1 19 ? 4.763 -0.427 16.692 1.00 0.00 19 ARG A N 5
ATOM 5905 C CA . ARG A 1 19 ? 4.542 -1.754 17.254 1.00 0.00 19 ARG A CA 5
ATOM 5906 C C . ARG A 1 19 ? 3.061 -2.119 17.220 1.00 0.00 19 ARG A C 5
ATOM 5907 O O . ARG A 1 19 ? 2.579 -2.875 18.063 1.00 0.00 19 ARG A O 5
ATOM 5928 N N . GLU A 1 20 ? 2.345 -1.575 16.240 1.00 0.00 20 GLU A N 5
ATOM 5929 C CA . GLU A 1 20 ? 0.919 -1.843 16.098 1.00 0.00 20 GLU A CA 5
ATOM 5930 C C . GLU A 1 20 ? 0.625 -2.536 14.771 1.00 0.00 20 GLU A C 5
ATOM 5931 O O . GLU A 1 20 ? 1.295 -2.289 13.769 1.00 0.00 20 GLU A O 5
ATOM 5943 N N . GLN A 1 21 ? -0.381 -3.406 14.774 1.00 0.00 21 GLN A N 5
ATOM 5944 C CA . GLN A 1 21 ? -0.762 -4.136 13.571 1.00 0.00 21 GLN A CA 5
ATOM 5945 C C . GLN A 1 21 ? -1.003 -3.180 12.407 1.00 0.00 21 GLN A C 5
ATOM 5946 O O . GLN A 1 21 ? -0.821 -1.968 12.537 1.00 0.00 21 GLN A O 5
ATOM 5960 N N . LEU A 1 22 ? -1.412 -3.731 11.270 1.00 0.00 22 LEU A N 5
ATOM 5961 C CA . LEU A 1 22 ? -1.678 -2.927 10.082 1.00 0.00 22 LEU A CA 5
ATOM 5962 C C . LEU A 1 22 ? -3.144 -3.027 9.674 1.00 0.00 22 LEU A C 5
ATOM 5963 O O . LEU A 1 22 ? -3.814 -2.015 9.475 1.00 0.00 22 LEU A O 5
ATOM 5979 N N . GLY A 1 23 ? -3.637 -4.256 9.552 1.00 0.00 23 GLY A N 5
ATOM 5980 C CA . GLY A 1 23 ? -5.021 -4.466 9.170 1.00 0.00 23 GLY A CA 5
ATOM 5981 C C . GLY A 1 23 ? -5.156 -5.042 7.774 1.00 0.00 23 GLY A C 5
ATOM 5982 O O . GLY A 1 23 ? -5.946 -5.959 7.547 1.00 0.00 23 GLY A O 5
ATOM 5986 N N . PHE A 1 24 ? -4.386 -4.502 6.836 1.00 0.00 24 PHE A N 5
ATOM 5987 C CA . PHE A 1 24 ? -4.425 -4.966 5.454 1.00 0.00 24 PHE A CA 5
ATOM 5988 C C . PHE A 1 24 ? -3.367 -6.038 5.210 1.00 0.00 24 PHE A C 5
ATOM 5989 O O . PHE A 1 24 ? -2.176 -5.812 5.432 1.00 0.00 24 PHE A O 5
ATOM 6006 N N . CYS A 1 25 ? -3.809 -7.204 4.753 1.00 0.00 25 CYS A N 5
ATOM 6007 C CA . CYS A 1 25 ? -2.902 -8.312 4.480 1.00 0.00 25 CYS A CA 5
ATOM 6008 C C . CYS A 1 25 ? -2.299 -8.190 3.084 1.00 0.00 25 CYS A C 5
ATOM 6009 O O . CYS A 1 25 ? -3.019 -8.163 2.086 1.00 0.00 25 CYS A O 5
ATOM 6017 N N . VAL A 1 26 ? -0.973 -8.115 3.022 1.00 0.00 26 VAL A N 5
ATOM 6018 C CA . VAL A 1 26 ? -0.273 -7.995 1.749 1.00 0.00 26 VAL A CA 5
ATOM 6019 C C . VAL A 1 26 ? 0.438 -9.295 1.388 1.00 0.00 26 VAL A C 5
ATOM 6020 O O . VAL A 1 26 ? 1.184 -9.850 2.194 1.00 0.00 26 VAL A O 5
ATOM 6033 N N . GLU A 1 27 ? 0.201 -9.774 0.171 1.00 0.00 27 GLU A N 5
ATOM 6034 C CA . GLU A 1 27 ? 0.819 -11.010 -0.297 1.00 0.00 27 GLU A CA 5
ATOM 6035 C C . GLU A 1 27 ? 1.681 -10.754 -1.530 1.00 0.00 27 GLU A C 5
ATOM 6036 O O . GLU A 1 27 ? 1.169 -10.428 -2.601 1.00 0.00 27 GLU A O 5
ATOM 6048 N N . ASP A 1 28 ? 2.991 -10.904 -1.370 1.00 0.00 28 ASP A N 5
ATOM 6049 C CA . ASP A 1 28 ? 3.925 -10.691 -2.469 1.00 0.00 28 ASP A CA 5
ATOM 6050 C C . ASP A 1 28 ? 3.779 -9.284 -3.041 1.00 0.00 28 ASP A C 5
ATOM 6051 O O . ASP A 1 28 ? 4.027 -9.055 -4.224 1.00 0.00 28 ASP A O 5
ATOM 6060 N N . GLY A 1 29 ? 3.373 -8.345 -2.192 1.00 0.00 29 GLY A N 5
ATOM 6061 C CA . GLY A 1 29 ? 3.200 -6.972 -2.631 1.00 0.00 29 GLY A CA 5
ATOM 6062 C C . GLY A 1 29 ? 1.812 -6.711 -3.182 1.00 0.00 29 GLY A C 5
ATOM 6063 O O . GLY A 1 29 ? 1.589 -5.717 -3.874 1.00 0.00 29 GLY A O 5
ATOM 6067 N N . ILE A 1 30 ? 0.878 -7.606 -2.877 1.00 0.00 30 ILE A N 5
ATOM 6068 C CA . ILE A 1 30 ? -0.494 -7.467 -3.348 1.00 0.00 30 ILE A CA 5
ATOM 6069 C C . ILE A 1 30 ? -1.490 -7.722 -2.221 1.00 0.00 30 ILE A C 5
ATOM 6070 O O . ILE A 1 30 ? -1.597 -8.839 -1.714 1.00 0.00 30 ILE A O 5
ATOM 6086 N N . ILE A 1 31 ? -2.218 -6.679 -1.836 1.00 0.00 31 ILE A N 5
ATOM 6087 C CA . ILE A 1 31 ? -3.208 -6.791 -0.772 1.00 0.00 31 ILE A CA 5
ATOM 6088 C C . ILE A 1 31 ? -4.343 -7.727 -1.172 1.00 0.00 31 ILE A C 5
ATOM 6089 O O . ILE A 1 31 ? -4.917 -7.595 -2.254 1.00 0.00 31 ILE A O 5
ATOM 6105 N N . CYS A 1 32 ? -4.662 -8.671 -0.294 1.00 0.00 32 CYS A N 5
ATOM 6106 C CA . CYS A 1 32 ? -5.731 -9.629 -0.555 1.00 0.00 32 CYS A CA 5
ATOM 6107 C C . CYS A 1 32 ? -6.932 -9.363 0.346 1.00 0.00 32 CYS A C 5
ATOM 6108 O O . CYS A 1 32 ? -8.064 -9.257 -0.127 1.00 0.00 32 CYS A O 5
ATOM 6116 N N . SER A 1 33 ? -6.678 -9.257 1.647 1.00 0.00 33 SER A N 5
ATOM 6117 C CA . SER A 1 33 ? -7.740 -9.009 2.615 1.00 0.00 33 SER A CA 5
ATOM 6118 C C . SER A 1 33 ? -7.486 -7.713 3.379 1.00 0.00 33 SER A C 5
ATOM 6119 O O . SER A 1 33 ? -6.363 -7.209 3.414 1.00 0.00 33 SER A O 5
ATOM 6127 N N . LEU A 1 34 ? -8.537 -7.179 3.991 1.00 0.00 34 LEU A N 5
ATOM 6128 C CA . LEU A 1 34 ? -8.430 -5.942 4.757 1.00 0.00 34 LEU A CA 5
ATOM 6129 C C . LEU A 1 34 ? -9.204 -6.043 6.067 1.00 0.00 34 LEU A C 5
ATOM 6130 O O . LEU A 1 34 ? -10.334 -6.531 6.097 1.00 0.00 34 LEU A O 5
ATOM 6146 N N . LEU A 1 35 ? -8.588 -5.578 7.149 1.00 0.00 35 LEU A N 5
ATOM 6147 C CA . LEU A 1 35 ? -9.220 -5.614 8.463 1.00 0.00 35 LEU A CA 5
ATOM 6148 C C . LEU A 1 35 ? -10.394 -4.642 8.530 1.00 0.00 35 LEU A C 5
ATOM 6149 O O . LEU A 1 35 ? -10.217 -3.429 8.416 1.00 0.00 35 LEU A O 5
ATOM 6165 N N . ARG A 1 36 ? -11.594 -5.184 8.716 1.00 0.00 36 ARG A N 5
ATOM 6166 C CA . ARG A 1 36 ? -12.797 -4.365 8.799 1.00 0.00 36 ARG A CA 5
ATOM 6167 C C . ARG A 1 36 ? -12.865 -3.633 10.136 1.00 0.00 36 ARG A C 5
ATOM 6168 O O . ARG A 1 36 ? -13.069 -4.247 11.182 1.00 0.00 36 ARG A O 5
ATOM 6189 N N . GLY A 1 37 ? -12.693 -2.315 10.092 1.00 0.00 37 GLY A N 5
ATOM 6190 C CA . GLY A 1 37 ? -12.738 -1.521 11.306 1.00 0.00 37 GLY A CA 5
ATOM 6191 C C . GLY A 1 37 ? -11.356 -1.170 11.821 1.00 0.00 37 GLY A C 5
ATOM 6192 O O . GLY A 1 37 ? -11.126 -1.137 13.029 1.00 0.00 37 GLY A O 5
ATOM 6196 N N . GLY A 1 38 ? -10.432 -0.909 10.902 1.00 0.00 38 GLY A N 5
ATOM 6197 C CA . GLY A 1 38 ? -9.076 -0.565 11.289 1.00 0.00 38 GLY A CA 5
ATOM 6198 C C . GLY A 1 38 ? -8.652 0.795 10.770 1.00 0.00 38 GLY A C 5
ATOM 6199 O O . GLY A 1 38 ? -9.480 1.693 10.617 1.00 0.00 38 GLY A O 5
ATOM 6203 N N . ILE A 1 39 ? -7.360 0.947 10.501 1.00 0.00 39 ILE A N 5
ATOM 6204 C CA . ILE A 1 39 ? -6.828 2.207 9.997 1.00 0.00 39 ILE A CA 5
ATOM 6205 C C . ILE A 1 39 ? -6.862 2.247 8.473 1.00 0.00 39 ILE A C 5
ATOM 6206 O O . ILE A 1 39 ? -7.293 3.235 7.878 1.00 0.00 39 ILE A O 5
ATOM 6222 N N . ALA A 1 40 ? -6.407 1.167 7.847 1.00 0.00 40 ALA A N 5
ATOM 6223 C CA . ALA A 1 40 ? -6.389 1.077 6.392 1.00 0.00 40 ALA A CA 5
ATOM 6224 C C . ALA A 1 40 ? -7.741 1.461 5.802 1.00 0.00 40 ALA A C 5
ATOM 6225 O O . ALA A 1 40 ? -7.861 2.467 5.104 1.00 0.00 40 ALA A O 5
ATOM 6232 N N . GLU A 1 41 ? -8.757 0.651 6.086 1.00 0.00 41 GLU A N 5
ATOM 6233 C CA . GLU A 1 41 ? -10.101 0.906 5.580 1.00 0.00 41 GLU A CA 5
ATOM 6234 C C . GLU A 1 41 ? -10.413 2.399 5.595 1.00 0.00 41 GLU A C 5
ATOM 6235 O O . GLU A 1 41 ? -10.941 2.943 4.625 1.00 0.00 41 GLU A O 5
ATOM 6247 N N . ARG A 1 42 ? -10.085 3.055 6.703 1.00 0.00 42 ARG A N 5
ATOM 6248 C CA . ARG A 1 42 ? -10.332 4.485 6.846 1.00 0.00 42 ARG A CA 5
ATOM 6249 C C . ARG A 1 42 ? -9.366 5.292 5.984 1.00 0.00 42 ARG A C 5
ATOM 6250 O O . ARG A 1 42 ? -9.731 6.327 5.427 1.00 0.00 42 ARG A O 5
ATOM 6271 N N . GLY A 1 43 ? -8.131 4.812 5.879 1.00 0.00 43 GLY A N 5
ATOM 6272 C CA . GLY A 1 43 ? -7.132 5.502 5.084 1.00 0.00 43 GLY A CA 5
ATOM 6273 C C . GLY A 1 43 ? -7.485 5.536 3.611 1.00 0.00 43 GLY A C 5
ATOM 6274 O O . GLY A 1 43 ? -7.419 6.586 2.973 1.00 0.00 43 GLY A O 5
ATOM 6278 N N . GLY A 1 44 ? -7.862 4.382 3.067 1.00 0.00 44 GLY A N 5
ATOM 6279 C CA . GLY A 1 44 ? -8.220 4.306 1.663 1.00 0.00 44 GLY A CA 5
ATOM 6280 C C . GLY A 1 44 ? -7.578 3.124 0.964 1.00 0.00 44 GLY A C 5
ATOM 6281 O O . GLY A 1 44 ? -7.249 3.198 -0.220 1.00 0.00 44 GLY A O 5
ATOM 6285 N N . ILE A 1 45 ? -7.399 2.031 1.698 1.00 0.00 45 ILE A N 5
ATOM 6286 C CA . ILE A 1 45 ? -6.792 0.828 1.142 1.00 0.00 45 ILE A CA 5
ATOM 6287 C C . ILE A 1 45 ? -7.855 -0.140 0.635 1.00 0.00 45 ILE A C 5
ATOM 6288 O O . ILE A 1 45 ? -8.834 -0.421 1.326 1.00 0.00 45 ILE A O 5
ATOM 6304 N N . ARG A 1 46 ? -7.654 -0.650 -0.576 1.00 0.00 46 ARG A N 5
ATOM 6305 C CA . ARG A 1 46 ? -8.595 -1.589 -1.176 1.00 0.00 46 ARG A CA 5
ATOM 6306 C C . ARG A 1 46 ? -7.868 -2.818 -1.714 1.00 0.00 46 ARG A C 5
ATOM 6307 O O . ARG A 1 46 ? -6.944 -2.703 -2.519 1.00 0.00 46 ARG A O 5
ATOM 6328 N N . VAL A 1 47 ? -8.292 -3.994 -1.262 1.00 0.00 47 VAL A N 5
ATOM 6329 C CA . VAL A 1 47 ? -7.683 -5.245 -1.698 1.00 0.00 47 VAL A CA 5
ATOM 6330 C C . VAL A 1 47 ? -7.739 -5.384 -3.215 1.00 0.00 47 VAL A C 5
ATOM 6331 O O . VAL A 1 47 ? -8.505 -4.692 -3.885 1.00 0.00 47 VAL A O 5
ATOM 6344 N N . GLY A 1 48 ? -6.921 -6.285 -3.752 1.00 0.00 48 GLY A N 5
ATOM 6345 C CA . GLY A 1 48 ? -6.894 -6.499 -5.187 1.00 0.00 48 GLY A CA 5
ATOM 6346 C C . GLY A 1 48 ? -5.874 -5.621 -5.885 1.00 0.00 48 GLY A C 5
ATOM 6347 O O . GLY A 1 48 ? -5.262 -6.031 -6.872 1.00 0.00 48 GLY A O 5
ATOM 6351 N N . HIS A 1 49 ? -5.691 -4.408 -5.373 1.00 0.00 49 HIS A N 5
ATOM 6352 C CA . HIS A 1 49 ? -4.739 -3.468 -5.955 1.00 0.00 49 HIS A CA 5
ATOM 6353 C C . HIS A 1 49 ? -3.313 -3.806 -5.529 1.00 0.00 49 HIS A C 5
ATOM 6354 O O . HIS A 1 49 ? -3.051 -4.065 -4.354 1.00 0.00 49 HIS A O 5
ATOM 6368 N N . ARG A 1 50 ? -2.396 -3.802 -6.491 1.00 0.00 50 ARG A N 5
ATOM 6369 C CA . ARG A 1 50 ? -0.998 -4.110 -6.215 1.00 0.00 50 ARG A CA 5
ATOM 6370 C C . ARG A 1 50 ? -0.224 -2.845 -5.852 1.00 0.00 50 ARG A C 5
ATOM 6371 O O . ARG A 1 50 ? -0.472 -1.774 -6.406 1.00 0.00 50 ARG A O 5
ATOM 6392 N N . ILE A 1 51 ? 0.712 -2.978 -4.919 1.00 0.00 51 ILE A N 5
ATOM 6393 C CA . ILE A 1 51 ? 1.522 -1.847 -4.483 1.00 0.00 51 ILE A CA 5
ATOM 6394 C C . ILE A 1 51 ? 2.687 -1.606 -5.437 1.00 0.00 51 ILE A C 5
ATOM 6395 O O . ILE A 1 51 ? 3.408 -2.536 -5.800 1.00 0.00 51 ILE A O 5
ATOM 6411 N N . ILE A 1 52 ? 2.867 -0.352 -5.837 1.00 0.00 52 ILE A N 5
ATOM 6412 C CA . ILE A 1 52 ? 3.947 0.012 -6.745 1.00 0.00 52 ILE A CA 5
ATOM 6413 C C . ILE A 1 52 ? 4.851 1.074 -6.128 1.00 0.00 52 ILE A C 5
ATOM 6414 O O . ILE A 1 52 ? 5.941 1.343 -6.630 1.00 0.00 52 ILE A O 5
ATOM 6430 N N . GLU A 1 53 ? 4.390 1.672 -5.034 1.00 0.00 53 GLU A N 5
ATOM 6431 C CA . GLU A 1 53 ? 5.158 2.704 -4.347 1.00 0.00 53 GLU A CA 5
ATOM 6432 C C . GLU A 1 53 ? 4.642 2.911 -2.926 1.00 0.00 53 GLU A C 5
ATOM 6433 O O . GLU A 1 53 ? 3.434 2.978 -2.696 1.00 0.00 53 GLU A O 5
ATOM 6445 N N . ILE A 1 54 ? 5.566 3.010 -1.976 1.00 0.00 54 ILE A N 5
ATOM 6446 C CA . ILE A 1 54 ? 5.205 3.210 -0.578 1.00 0.00 54 ILE A CA 5
ATOM 6447 C C . ILE A 1 54 ? 6.118 4.236 0.085 1.00 0.00 54 ILE A C 5
ATOM 6448 O O . ILE A 1 54 ? 7.302 4.327 -0.236 1.00 0.00 54 ILE A O 5
ATOM 6464 N N . ASN A 1 55 ? 5.559 5.006 1.012 1.00 0.00 55 ASN A N 5
ATOM 6465 C CA . ASN A 1 55 ? 6.323 6.026 1.721 1.00 0.00 55 ASN A CA 5
ATOM 6466 C C . ASN A 1 55 ? 7.308 6.717 0.784 1.00 0.00 55 ASN A C 5
ATOM 6467 O O . ASN A 1 55 ? 8.406 7.096 1.190 1.00 0.00 55 ASN A O 5
ATOM 6478 N N . GLY A 1 56 ? 6.907 6.879 -0.473 1.00 0.00 56 GLY A N 5
ATOM 6479 C CA . GLY A 1 56 ? 7.766 7.525 -1.449 1.00 0.00 56 GLY A CA 5
ATOM 6480 C C . GLY A 1 56 ? 8.942 6.658 -1.851 1.00 0.00 56 GLY A C 5
ATOM 6481 O O . GLY A 1 56 ? 10.067 7.143 -1.968 1.00 0.00 56 GLY A O 5
ATOM 6485 N N . GLN A 1 57 ? 8.681 5.371 -2.061 1.00 0.00 57 GLN A N 5
ATOM 6486 C CA . GLN A 1 57 ? 9.729 4.434 -2.449 1.00 0.00 57 GLN A CA 5
ATOM 6487 C C . GLN A 1 57 ? 9.195 3.398 -3.432 1.00 0.00 57 GLN A C 5
ATOM 6488 O O . GLN A 1 57 ? 8.251 2.668 -3.129 1.00 0.00 57 GLN A O 5
ATOM 6502 N N . SER A 1 58 ? 9.804 3.339 -4.612 1.00 0.00 58 SER A N 5
ATOM 6503 C CA . SER A 1 58 ? 9.387 2.395 -5.642 1.00 0.00 58 SER A CA 5
ATOM 6504 C C . SER A 1 58 ? 9.596 0.957 -5.178 1.00 0.00 58 SER A C 5
ATOM 6505 O O . SER A 1 58 ? 10.729 0.510 -4.995 1.00 0.00 58 SER A O 5
ATOM 6513 N N . VAL A 1 59 ? 8.496 0.237 -4.988 1.00 0.00 59 VAL A N 5
ATOM 6514 C CA . VAL A 1 59 ? 8.557 -1.151 -4.546 1.00 0.00 59 VAL A CA 5
ATOM 6515 C C . VAL A 1 59 ? 7.944 -2.086 -5.583 1.00 0.00 59 VAL A C 5
ATOM 6516 O O . VAL A 1 59 ? 7.728 -3.269 -5.318 1.00 0.00 59 VAL A O 5
ATOM 6529 N N . VAL A 1 60 ? 7.666 -1.548 -6.766 1.00 0.00 60 VAL A N 5
ATOM 6530 C CA . VAL A 1 60 ? 7.078 -2.333 -7.845 1.00 0.00 60 VAL A CA 5
ATOM 6531 C C . VAL A 1 60 ? 7.847 -3.633 -8.059 1.00 0.00 60 VAL A C 5
ATOM 6532 O O . VAL A 1 60 ? 7.295 -4.618 -8.548 1.00 0.00 60 VAL A O 5
ATOM 6545 N N . ALA A 1 61 ? 9.123 -3.627 -7.689 1.00 0.00 61 ALA A N 5
ATOM 6546 C CA . ALA A 1 61 ? 9.967 -4.805 -7.839 1.00 0.00 61 ALA A CA 5
ATOM 6547 C C . ALA A 1 61 ? 10.447 -5.313 -6.483 1.00 0.00 61 ALA A C 5
ATOM 6548 O O . ALA A 1 61 ? 10.539 -6.520 -6.257 1.00 0.00 61 ALA A O 5
ATOM 6555 N N . THR A 1 62 ? 10.752 -4.383 -5.583 1.00 0.00 62 THR A N 5
ATOM 6556 C CA . THR A 1 62 ? 11.224 -4.736 -4.250 1.00 0.00 62 THR A CA 5
ATOM 6557 C C . THR A 1 62 ? 10.501 -5.969 -3.719 1.00 0.00 62 THR A C 5
ATOM 6558 O O . THR A 1 62 ? 9.292 -6.129 -3.887 1.00 0.00 62 THR A O 5
ATOM 6569 N N . PRO A 1 63 ? 11.257 -6.862 -3.062 1.00 0.00 63 PRO A N 5
ATOM 6570 C CA . PRO A 1 63 ? 10.708 -8.096 -2.492 1.00 0.00 63 PRO A CA 5
ATOM 6571 C C . PRO A 1 63 ? 9.806 -7.829 -1.292 1.00 0.00 63 PRO A C 5
ATOM 6572 O O . PRO A 1 63 ? 10.104 -6.975 -0.456 1.00 0.00 63 PRO A O 5
ATOM 6583 N N . HIS A 1 64 ? 8.702 -8.564 -1.212 1.00 0.00 64 HIS A N 5
ATOM 6584 C CA . HIS A 1 64 ? 7.756 -8.407 -0.112 1.00 0.00 64 HIS A CA 5
ATOM 6585 C C . HIS A 1 64 ? 8.490 -8.207 1.211 1.00 0.00 64 HIS A C 5
ATOM 6586 O O . HIS A 1 64 ? 8.286 -7.209 1.900 1.00 0.00 64 HIS A O 5
ATOM 6600 N N . ALA A 1 65 ? 9.344 -9.164 1.558 1.00 0.00 65 ALA A N 5
ATOM 6601 C CA . ALA A 1 65 ? 10.109 -9.093 2.797 1.00 0.00 65 ALA A CA 5
ATOM 6602 C C . ALA A 1 65 ? 10.508 -7.655 3.114 1.00 0.00 65 ALA A C 5
ATOM 6603 O O . ALA A 1 65 ? 10.188 -7.133 4.182 1.00 0.00 65 ALA A O 5
ATOM 6610 N N . ARG A 1 66 ? 11.208 -7.021 2.179 1.00 0.00 66 ARG A N 5
ATOM 6611 C CA . ARG A 1 66 ? 11.652 -5.644 2.360 1.00 0.00 66 ARG A CA 5
ATOM 6612 C C . ARG A 1 66 ? 10.460 -4.701 2.494 1.00 0.00 66 ARG A C 5
ATOM 6613 O O . ARG A 1 66 ? 10.423 -3.855 3.388 1.00 0.00 66 ARG A O 5
ATOM 6634 N N . ILE A 1 67 ? 9.489 -4.853 1.600 1.00 0.00 67 ILE A N 5
ATOM 6635 C CA . ILE A 1 67 ? 8.296 -4.016 1.619 1.00 0.00 67 ILE A CA 5
ATOM 6636 C C . ILE A 1 67 ? 7.730 -3.898 3.030 1.00 0.00 67 ILE A C 5
ATOM 6637 O O . ILE A 1 67 ? 7.358 -2.810 3.471 1.00 0.00 67 ILE A O 5
ATOM 6653 N N . ILE A 1 68 ? 7.668 -5.024 3.732 1.00 0.00 68 ILE A N 5
ATOM 6654 C CA . ILE A 1 68 ? 7.150 -5.047 5.095 1.00 0.00 68 ILE A CA 5
ATOM 6655 C C . ILE A 1 68 ? 8.004 -4.190 6.022 1.00 0.00 68 ILE A C 5
ATOM 6656 O O . ILE A 1 68 ? 7.482 -3.447 6.853 1.00 0.00 68 ILE A O 5
ATOM 6672 N N . GLU A 1 69 ? 9.321 -4.297 5.872 1.00 0.00 69 GLU A N 5
ATOM 6673 C CA . GLU A 1 69 ? 10.248 -3.531 6.696 1.00 0.00 69 GLU A CA 5
ATOM 6674 C C . GLU A 1 69 ? 10.045 -2.032 6.493 1.00 0.00 69 GLU A C 5
ATOM 6675 O O . GLU A 1 69 ? 10.133 -1.248 7.439 1.00 0.00 69 GLU A O 5
ATOM 6687 N N . LEU A 1 70 ? 9.774 -1.640 5.253 1.00 0.00 70 LEU A N 5
ATOM 6688 C CA . LEU A 1 70 ? 9.559 -0.236 4.924 1.00 0.00 70 LEU A CA 5
ATOM 6689 C C . LEU A 1 70 ? 8.243 0.266 5.510 1.00 0.00 70 LEU A C 5
ATOM 6690 O O . LEU A 1 70 ? 8.231 1.114 6.402 1.00 0.00 70 LEU A O 5
ATOM 6706 N N . LEU A 1 71 ? 7.135 -0.266 5.003 1.00 0.00 71 LEU A N 5
ATOM 6707 C CA . LEU A 1 71 ? 5.813 0.126 5.477 1.00 0.00 71 LEU A CA 5
ATOM 6708 C C . LEU A 1 71 ? 5.791 0.240 6.998 1.00 0.00 71 LEU A C 5
ATOM 6709 O O . LEU A 1 71 ? 5.204 1.169 7.554 1.00 0.00 71 LEU A O 5
ATOM 6725 N N . THR A 1 72 ? 6.437 -0.710 7.667 1.00 0.00 72 THR A N 5
ATOM 6726 C CA . THR A 1 72 ? 6.493 -0.716 9.123 1.00 0.00 72 THR A CA 5
ATOM 6727 C C . THR A 1 72 ? 7.262 0.491 9.649 1.00 0.00 72 THR A C 5
ATOM 6728 O O . THR A 1 72 ? 6.796 1.191 10.548 1.00 0.00 72 THR A O 5
ATOM 6739 N N . GLU A 1 73 ? 8.440 0.729 9.082 1.00 0.00 73 GLU A N 5
ATOM 6740 C CA . GLU A 1 73 ? 9.273 1.853 9.495 1.00 0.00 73 GLU A CA 5
ATOM 6741 C C . GLU A 1 73 ? 8.515 3.170 9.357 1.00 0.00 73 GLU A C 5
ATOM 6742 O O . GLU A 1 73 ? 8.698 4.090 10.154 1.00 0.00 73 GLU A O 5
ATOM 6754 N N . ALA A 1 74 ? 7.665 3.254 8.339 1.00 0.00 74 ALA A N 5
ATOM 6755 C CA . ALA A 1 74 ? 6.879 4.457 8.097 1.00 0.00 74 ALA A CA 5
ATOM 6756 C C . ALA A 1 74 ? 5.933 4.738 9.259 1.00 0.00 74 ALA A C 5
ATOM 6757 O O . ALA A 1 74 ? 5.010 3.966 9.522 1.00 0.00 74 ALA A O 5
ATOM 6764 N N . TYR A 1 75 ? 6.168 5.846 9.952 1.00 0.00 75 TYR A N 5
ATOM 6765 C CA . TYR A 1 75 ? 5.338 6.227 11.089 1.00 0.00 75 TYR A CA 5
ATOM 6766 C C . TYR A 1 75 ? 4.427 7.397 10.730 1.00 0.00 75 TYR A C 5
ATOM 6767 O O . TYR A 1 75 ? 4.641 8.083 9.731 1.00 0.00 75 TYR A O 5
ATOM 6785 N N . GLY A 1 76 ? 3.408 7.620 11.555 1.00 0.00 76 GLY A N 5
ATOM 6786 C CA . GLY A 1 76 ? 2.479 8.707 11.310 1.00 0.00 76 GLY A CA 5
ATOM 6787 C C . GLY A 1 76 ? 1.886 8.660 9.916 1.00 0.00 76 GLY A C 5
ATOM 6788 O O . GLY A 1 76 ? 1.096 7.771 9.600 1.00 0.00 76 GLY A O 5
ATOM 6792 N N . GLU A 1 77 ? 2.268 9.621 9.080 1.00 0.00 77 GLU A N 5
ATOM 6793 C CA . GLU A 1 77 ? 1.766 9.686 7.712 1.00 0.00 77 GLU A CA 5
ATOM 6794 C C . GLU A 1 77 ? 2.390 8.592 6.851 1.00 0.00 77 GLU A C 5
ATOM 6795 O O . GLU A 1 77 ? 3.613 8.488 6.749 1.00 0.00 77 GLU A O 5
ATOM 6807 N N . VAL A 1 78 ? 1.541 7.777 6.232 1.00 0.00 78 VAL A N 5
ATOM 6808 C CA . VAL A 1 78 ? 2.008 6.691 5.380 1.00 0.00 78 VAL A CA 5
ATOM 6809 C C . VAL A 1 78 ? 1.381 6.773 3.992 1.00 0.00 78 VAL A C 5
ATOM 6810 O O . VAL A 1 78 ? 0.207 6.445 3.809 1.00 0.00 78 VAL A O 5
ATOM 6823 N N . HIS A 1 79 ? 2.170 7.211 3.017 1.00 0.00 79 HIS A N 5
ATOM 6824 C CA . HIS A 1 79 ? 1.692 7.335 1.644 1.00 0.00 79 HIS A CA 5
ATOM 6825 C C . HIS A 1 79 ? 1.841 6.014 0.896 1.00 0.00 79 HIS A C 5
ATOM 6826 O O . HIS A 1 79 ? 2.954 5.590 0.582 1.00 0.00 79 HIS A O 5
ATOM 6840 N N . ILE A 1 80 ? 0.714 5.369 0.614 1.00 0.00 80 ILE A N 5
ATOM 6841 C CA . ILE A 1 80 ? 0.720 4.097 -0.098 1.00 0.00 80 ILE A CA 5
ATOM 6842 C C . ILE A 1 80 ? 0.102 4.239 -1.484 1.00 0.00 80 ILE A C 5
ATOM 6843 O O . ILE A 1 80 ? -1.089 4.519 -1.619 1.00 0.00 80 ILE A O 5
ATOM 6859 N N . LYS A 1 81 ? 0.919 4.043 -2.513 1.00 0.00 81 LYS A N 5
ATOM 6860 C CA . LYS A 1 81 ? 0.453 4.146 -3.891 1.00 0.00 81 LYS A CA 5
ATOM 6861 C C . LYS A 1 81 ? -0.056 2.800 -4.395 1.00 0.00 81 LYS A C 5
ATOM 6862 O O . LYS A 1 81 ? 0.728 1.892 -4.675 1.00 0.00 81 LYS A O 5
ATOM 6881 N N . THR A 1 82 ? -1.375 2.677 -4.511 1.00 0.00 82 THR A N 5
ATOM 6882 C CA . THR A 1 82 ? -1.989 1.442 -4.982 1.00 0.00 82 THR A CA 5
ATOM 6883 C C . THR A 1 82 ? -2.285 1.510 -6.476 1.00 0.00 82 THR A C 5
ATOM 6884 O O . THR A 1 82 ? -2.611 2.572 -7.006 1.00 0.00 82 THR A O 5
ATOM 6895 N N . MET A 1 83 ? -2.170 0.370 -7.150 1.00 0.00 83 MET A N 5
ATOM 6896 C CA . MET A 1 83 ? -2.428 0.301 -8.584 1.00 0.00 83 MET A CA 5
ATOM 6897 C C . MET A 1 83 ? -3.029 -1.048 -8.964 1.00 0.00 83 MET A C 5
ATOM 6898 O O . MET A 1 83 ? -2.588 -2.102 -8.505 1.00 0.00 83 MET A O 5
ATOM 6912 N N . PRO A 1 84 ? -4.060 -1.017 -9.821 1.00 0.00 84 PRO A N 5
ATOM 6913 C CA . PRO A 1 84 ? -4.744 -2.230 -10.282 1.00 0.00 84 PRO A CA 5
ATOM 6914 C C . PRO A 1 84 ? -3.872 -3.070 -11.208 1.00 0.00 84 PRO A C 5
ATOM 6915 O O . PRO A 1 84 ? -3.415 -2.595 -12.247 1.00 0.00 84 PRO A O 5
ATOM 6926 N N . ALA A 1 85 ? -3.644 -4.322 -10.824 1.00 0.00 85 ALA A N 5
ATOM 6927 C CA . ALA A 1 85 ? -2.829 -5.230 -11.622 1.00 0.00 85 ALA A CA 5
ATOM 6928 C C . ALA A 1 85 ? -3.206 -5.153 -13.097 1.00 0.00 85 ALA A C 5
ATOM 6929 O O . ALA A 1 85 ? -2.342 -5.203 -13.972 1.00 0.00 85 ALA A O 5
ATOM 6936 N N . ALA A 1 86 ? -4.502 -5.032 -13.367 1.00 0.00 86 ALA A N 5
ATOM 6937 C CA . ALA A 1 86 ? -4.993 -4.948 -14.736 1.00 0.00 86 ALA A CA 5
ATOM 6938 C C . ALA A 1 86 ? -4.287 -3.836 -15.505 1.00 0.00 86 ALA A C 5
ATOM 6939 O O . ALA A 1 86 ? -3.507 -4.098 -16.421 1.00 0.00 86 ALA A O 5
ATOM 6946 N N . THR A 1 87 ? -4.565 -2.592 -15.127 1.00 0.00 87 THR A N 5
ATOM 6947 C CA . THR A 1 87 ? -3.958 -1.440 -15.781 1.00 0.00 87 THR A CA 5
ATOM 6948 C C . THR A 1 87 ? -2.440 -1.572 -15.830 1.00 0.00 87 THR A C 5
ATOM 6949 O O . THR A 1 87 ? -1.848 -1.660 -16.906 1.00 0.00 87 THR A O 5
ATOM 6960 N N . TYR A 1 88 ? -1.815 -1.585 -14.658 1.00 0.00 88 TYR A N 5
ATOM 6961 C CA . TYR A 1 88 ? -0.364 -1.704 -14.567 1.00 0.00 88 TYR A CA 5
ATOM 6962 C C . TYR A 1 88 ? 0.156 -2.774 -15.522 1.00 0.00 88 TYR A C 5
ATOM 6963 O O . TYR A 1 88 ? 0.989 -2.500 -16.385 1.00 0.00 88 TYR A O 5
ATOM 6981 N N . ARG A 1 89 ? -0.344 -3.995 -15.360 1.00 0.00 89 ARG A N 5
ATOM 6982 C CA . ARG A 1 89 ? 0.069 -5.108 -16.207 1.00 0.00 89 ARG A CA 5
ATOM 6983 C C . ARG A 1 89 ? 0.019 -4.717 -17.681 1.00 0.00 89 ARG A C 5
ATOM 6984 O O . ARG A 1 89 ? 0.959 -4.973 -18.435 1.00 0.00 89 ARG A O 5
ATOM 7005 N N . LEU A 1 90 ? -1.084 -4.097 -18.086 1.00 0.00 90 LEU A N 5
ATOM 7006 C CA . LEU A 1 90 ? -1.258 -3.671 -19.470 1.00 0.00 90 LEU A CA 5
ATOM 7007 C C . LEU A 1 90 ? -0.174 -2.676 -19.874 1.00 0.00 90 LEU A C 5
ATOM 7008 O O . LEU A 1 90 ? 0.324 -2.707 -21.001 1.00 0.00 90 LEU A O 5
ATOM 7024 N N . LEU A 1 91 ? 0.190 -1.797 -18.948 1.00 0.00 91 LEU A N 5
ATOM 7025 C CA . LEU A 1 91 ? 1.217 -0.794 -19.206 1.00 0.00 91 LEU A CA 5
ATOM 7026 C C . LEU A 1 91 ? 2.594 -1.441 -19.320 1.00 0.00 91 LEU A C 5
ATOM 7027 O O . LEU A 1 91 ? 3.430 -1.013 -20.116 1.00 0.00 91 LEU A O 5
ATOM 7043 N N . THR A 1 92 ? 2.822 -2.478 -18.520 1.00 0.00 92 THR A N 5
ATOM 7044 C CA . THR A 1 92 ? 4.096 -3.186 -18.532 1.00 0.00 92 THR A CA 5
ATOM 7045 C C . THR A 1 92 ? 4.049 -4.387 -19.469 1.00 0.00 92 THR A C 5
ATOM 7046 O O . THR A 1 92 ? 4.893 -5.280 -19.393 1.00 0.00 92 THR A O 5
ATOM 7057 N N . GLY A 1 93 ? 3.058 -4.403 -20.355 1.00 0.00 93 GLY A N 5
ATOM 7058 C CA . GLY A 1 93 ? 2.920 -5.500 -21.295 1.00 0.00 93 GLY A CA 5
ATOM 7059 C C . GLY A 1 93 ? 4.198 -5.767 -22.065 1.00 0.00 93 GLY A C 5
ATOM 7060 O O . GLY A 1 93 ? 5.221 -5.127 -21.822 1.00 0.00 93 GLY A O 5
ATOM 7064 N N . GLN A 1 94 ? 4.139 -6.715 -22.995 1.00 0.00 94 GLN A N 5
ATOM 7065 C CA . GLN A 1 94 ? 5.302 -7.066 -23.801 1.00 0.00 94 GLN A CA 5
ATOM 7066 C C . GLN A 1 94 ? 5.971 -5.817 -24.366 1.00 0.00 94 GLN A C 5
ATOM 7067 O O . GLN A 1 94 ? 7.069 -5.884 -24.920 1.00 0.00 94 GLN A O 5
ATOM 7081 N N . GLY A 1 1 ? -1.130 20.077 -17.461 1.00 0.00 1 GLY A N 6
ATOM 7082 C CA . GLY A 1 1 ? -2.037 19.220 -16.721 1.00 0.00 1 GLY A CA 6
ATOM 7083 C C . GLY A 1 1 ? -2.157 19.623 -15.265 1.00 0.00 1 GLY A C 6
ATOM 7084 O O . GLY A 1 1 ? -1.155 19.720 -14.556 1.00 0.00 1 GLY A O 6
ATOM 7088 N N . SER A 1 2 ? -3.385 19.859 -14.816 1.00 0.00 2 SER A N 6
ATOM 7089 C CA . SER A 1 2 ? -3.632 20.259 -13.436 1.00 0.00 2 SER A CA 6
ATOM 7090 C C . SER A 1 2 ? -4.656 19.339 -12.778 1.00 0.00 2 SER A C 6
ATOM 7091 O O . SER A 1 2 ? -5.545 19.795 -12.059 1.00 0.00 2 SER A O 6
ATOM 7099 N N . SER A 1 3 ? -4.525 18.041 -13.031 1.00 0.00 3 SER A N 6
ATOM 7100 C CA . SER A 1 3 ? -5.440 17.056 -12.468 1.00 0.00 3 SER A CA 6
ATOM 7101 C C . SER A 1 3 ? -4.965 16.596 -11.093 1.00 0.00 3 SER A C 6
ATOM 7102 O O . SER A 1 3 ? -3.901 16.999 -10.625 1.00 0.00 3 SER A O 6
ATOM 7110 N N . GLY A 1 4 ? -5.762 15.747 -10.451 1.00 0.00 4 GLY A N 6
ATOM 7111 C CA . GLY A 1 4 ? -5.407 15.246 -9.136 1.00 0.00 4 GLY A CA 6
ATOM 7112 C C . GLY A 1 4 ? -5.044 13.774 -9.156 1.00 0.00 4 GLY A C 6
ATOM 7113 O O . GLY A 1 4 ? -3.941 13.406 -9.559 1.00 0.00 4 GLY A O 6
ATOM 7117 N N . SER A 1 5 ? -5.973 12.931 -8.717 1.00 0.00 5 SER A N 6
ATOM 7118 C CA . SER A 1 5 ? -5.742 11.492 -8.681 1.00 0.00 5 SER A CA 6
ATOM 7119 C C . SER A 1 5 ? -6.393 10.807 -9.879 1.00 0.00 5 SER A C 6
ATOM 7120 O O . SER A 1 5 ? -7.613 10.643 -9.927 1.00 0.00 5 SER A O 6
ATOM 7128 N N . SER A 1 6 ? -5.571 10.408 -10.843 1.00 0.00 6 SER A N 6
ATOM 7129 C CA . SER A 1 6 ? -6.066 9.744 -12.044 1.00 0.00 6 SER A CA 6
ATOM 7130 C C . SER A 1 6 ? -5.141 8.601 -12.453 1.00 0.00 6 SER A C 6
ATOM 7131 O O . SER A 1 6 ? -3.921 8.755 -12.482 1.00 0.00 6 SER A O 6
ATOM 7139 N N . GLY A 1 7 ? -5.733 7.453 -12.769 1.00 0.00 7 GLY A N 6
ATOM 7140 C CA . GLY A 1 7 ? -4.948 6.301 -13.172 1.00 0.00 7 GLY A CA 6
ATOM 7141 C C . GLY A 1 7 ? -4.378 5.545 -11.988 1.00 0.00 7 GLY A C 6
ATOM 7142 O O . GLY A 1 7 ? -4.631 4.352 -11.824 1.00 0.00 7 GLY A O 6
ATOM 7146 N N . VAL A 1 8 ? -3.604 6.240 -11.161 1.00 0.00 8 VAL A N 6
ATOM 7147 C CA . VAL A 1 8 ? -2.995 5.627 -9.987 1.00 0.00 8 VAL A CA 6
ATOM 7148 C C . VAL A 1 8 ? -3.720 6.042 -8.712 1.00 0.00 8 VAL A C 6
ATOM 7149 O O . VAL A 1 8 ? -3.812 7.229 -8.394 1.00 0.00 8 VAL A O 6
ATOM 7162 N N . THR A 1 9 ? -4.236 5.057 -7.983 1.00 0.00 9 THR A N 6
ATOM 7163 C CA . THR A 1 9 ? -4.954 5.319 -6.743 1.00 0.00 9 THR A CA 6
ATOM 7164 C C . THR A 1 9 ? -3.989 5.534 -5.583 1.00 0.00 9 THR A C 6
ATOM 7165 O O . THR A 1 9 ? -3.219 4.640 -5.228 1.00 0.00 9 THR A O 6
ATOM 7176 N N . THR A 1 10 ? -4.034 6.725 -4.994 1.00 0.00 10 THR A N 6
ATOM 7177 C CA . THR A 1 10 ? -3.163 7.057 -3.874 1.00 0.00 10 THR A CA 6
ATOM 7178 C C . THR A 1 10 ? -3.931 7.046 -2.558 1.00 0.00 10 THR A C 6
ATOM 7179 O O . THR A 1 10 ? -4.947 7.726 -2.416 1.00 0.00 10 THR A O 6
ATOM 7190 N N . ALA A 1 11 ? -3.439 6.271 -1.597 1.00 0.00 11 ALA A N 6
ATOM 7191 C CA . ALA A 1 11 ? -4.079 6.175 -0.291 1.00 0.00 11 ALA A CA 6
ATOM 7192 C C . ALA A 1 11 ? -3.094 6.500 0.828 1.00 0.00 11 ALA A C 6
ATOM 7193 O O . ALA A 1 11 ? -1.895 6.248 0.705 1.00 0.00 11 ALA A O 6
ATOM 7200 N N . ILE A 1 12 ? -3.608 7.060 1.918 1.00 0.00 12 ILE A N 6
ATOM 7201 C CA . ILE A 1 12 ? -2.773 7.419 3.058 1.00 0.00 12 ILE A CA 6
ATOM 7202 C C . ILE A 1 12 ? -3.277 6.760 4.337 1.00 0.00 12 ILE A C 6
ATOM 7203 O O . ILE A 1 12 ? -4.476 6.763 4.618 1.00 0.00 12 ILE A O 6
ATOM 7219 N N . ILE A 1 13 ? -2.354 6.196 5.109 1.00 0.00 13 ILE A N 6
ATOM 7220 C CA . ILE A 1 13 ? -2.705 5.536 6.360 1.00 0.00 13 ILE A CA 6
ATOM 7221 C C . ILE A 1 13 ? -2.114 6.275 7.556 1.00 0.00 13 ILE A C 6
ATOM 7222 O O . ILE A 1 13 ? -1.078 6.932 7.444 1.00 0.00 13 ILE A O 6
ATOM 7238 N N . HIS A 1 14 ? -2.779 6.162 8.702 1.00 0.00 14 HIS A N 6
ATOM 7239 C CA . HIS A 1 14 ? -2.318 6.817 9.921 1.00 0.00 14 HIS A CA 6
ATOM 7240 C C . HIS A 1 14 ? -1.823 5.791 10.936 1.00 0.00 14 HIS A C 6
ATOM 7241 O O . HIS A 1 14 ? -2.618 5.098 11.570 1.00 0.00 14 HIS A O 6
ATOM 7255 N N . ARG A 1 15 ? -0.505 5.700 11.083 1.00 0.00 15 ARG A N 6
ATOM 7256 C CA . ARG A 1 15 ? 0.095 4.757 12.019 1.00 0.00 15 ARG A CA 6
ATOM 7257 C C . ARG A 1 15 ? 0.857 5.493 13.118 1.00 0.00 15 ARG A C 6
ATOM 7258 O O . ARG A 1 15 ? 2.059 5.738 13.017 1.00 0.00 15 ARG A O 6
ATOM 7279 N N . PRO A 1 16 ? 0.141 5.854 14.194 1.00 0.00 16 PRO A N 6
ATOM 7280 C CA . PRO A 1 16 ? 0.729 6.567 15.332 1.00 0.00 16 PRO A CA 6
ATOM 7281 C C . PRO A 1 16 ? 1.680 5.688 16.138 1.00 0.00 16 PRO A C 6
ATOM 7282 O O . PRO A 1 16 ? 2.691 6.163 16.656 1.00 0.00 16 PRO A O 6
ATOM 7293 N N . HIS A 1 17 ? 1.350 4.405 16.239 1.00 0.00 17 HIS A N 6
ATOM 7294 C CA . HIS A 1 17 ? 2.176 3.459 16.982 1.00 0.00 17 HIS A CA 6
ATOM 7295 C C . HIS A 1 17 ? 2.755 2.397 16.052 1.00 0.00 17 HIS A C 6
ATOM 7296 O O . HIS A 1 17 ? 2.145 2.042 15.044 1.00 0.00 17 HIS A O 6
ATOM 7310 N N . ALA A 1 18 ? 3.936 1.896 16.397 1.00 0.00 18 ALA A N 6
ATOM 7311 C CA . ALA A 1 18 ? 4.597 0.874 15.595 1.00 0.00 18 ALA A CA 6
ATOM 7312 C C . ALA A 1 18 ? 4.177 -0.525 16.032 1.00 0.00 18 ALA A C 6
ATOM 7313 O O . ALA A 1 18 ? 4.133 -1.452 15.223 1.00 0.00 18 ALA A O 6
ATOM 7320 N N . ARG A 1 19 ? 3.870 -0.670 17.317 1.00 0.00 19 ARG A N 6
ATOM 7321 C CA . ARG A 1 19 ? 3.455 -1.957 17.862 1.00 0.00 19 ARG A CA 6
ATOM 7322 C C . ARG A 1 19 ? 1.963 -2.186 17.642 1.00 0.00 19 ARG A C 6
ATOM 7323 O O . ARG A 1 19 ? 1.309 -2.875 18.424 1.00 0.00 19 ARG A O 6
ATOM 7344 N N . GLU A 1 20 ? 1.431 -1.601 16.573 1.00 0.00 20 GLU A N 6
ATOM 7345 C CA . GLU A 1 20 ? 0.016 -1.741 16.252 1.00 0.00 20 GLU A CA 6
ATOM 7346 C C . GLU A 1 20 ? -0.170 -2.337 14.860 1.00 0.00 20 GLU A C 6
ATOM 7347 O O . GLU A 1 20 ? 0.372 -1.829 13.879 1.00 0.00 20 GLU A O 6
ATOM 7359 N N . GLN A 1 21 ? -0.940 -3.418 14.783 1.00 0.00 21 GLN A N 6
ATOM 7360 C CA . GLN A 1 21 ? -1.197 -4.084 13.512 1.00 0.00 21 GLN A CA 6
ATOM 7361 C C . GLN A 1 21 ? -1.534 -3.070 12.424 1.00 0.00 21 GLN A C 6
ATOM 7362 O O . GLN A 1 21 ? -1.753 -1.891 12.706 1.00 0.00 21 GLN A O 6
ATOM 7376 N N . LEU A 1 22 ? -1.574 -3.535 11.180 1.00 0.00 22 LEU A N 6
ATOM 7377 C CA . LEU A 1 22 ? -1.885 -2.669 10.049 1.00 0.00 22 LEU A CA 6
ATOM 7378 C C . LEU A 1 22 ? -3.342 -2.826 9.626 1.00 0.00 22 LEU A C 6
ATOM 7379 O O . LEU A 1 22 ? -4.048 -1.841 9.416 1.00 0.00 22 LEU A O 6
ATOM 7395 N N . GLY A 1 23 ? -3.786 -4.074 9.505 1.00 0.00 23 GLY A N 6
ATOM 7396 C CA . GLY A 1 23 ? -5.157 -4.338 9.110 1.00 0.00 23 GLY A CA 6
ATOM 7397 C C . GLY A 1 23 ? -5.254 -4.966 7.734 1.00 0.00 23 GLY A C 6
ATOM 7398 O O . GLY A 1 23 ? -6.002 -5.923 7.532 1.00 0.00 23 GLY A O 6
ATOM 7402 N N . PHE A 1 24 ? -4.496 -4.427 6.785 1.00 0.00 24 PHE A N 6
ATOM 7403 C CA . PHE A 1 24 ? -4.502 -4.939 5.420 1.00 0.00 24 PHE A CA 6
ATOM 7404 C C . PHE A 1 24 ? -3.438 -6.018 5.240 1.00 0.00 24 PHE A C 6
ATOM 7405 O O . PHE A 1 24 ? -2.289 -5.847 5.651 1.00 0.00 24 PHE A O 6
ATOM 7422 N N . CYS A 1 25 ? -3.828 -7.128 4.623 1.00 0.00 25 CYS A N 6
ATOM 7423 C CA . CYS A 1 25 ? -2.909 -8.237 4.390 1.00 0.00 25 CYS A CA 6
ATOM 7424 C C . CYS A 1 25 ? -2.305 -8.157 2.991 1.00 0.00 25 CYS A C 6
ATOM 7425 O O . CYS A 1 25 ? -3.021 -8.203 1.991 1.00 0.00 25 CYS A O 6
ATOM 7433 N N . VAL A 1 26 ? -0.983 -8.034 2.929 1.00 0.00 26 VAL A N 6
ATOM 7434 C CA . VAL A 1 26 ? -0.282 -7.947 1.653 1.00 0.00 26 VAL A CA 6
ATOM 7435 C C . VAL A 1 26 ? 0.521 -9.213 1.380 1.00 0.00 26 VAL A C 6
ATOM 7436 O O . VAL A 1 26 ? 1.191 -9.738 2.268 1.00 0.00 26 VAL A O 6
ATOM 7449 N N . GLU A 1 27 ? 0.448 -9.698 0.144 1.00 0.00 27 GLU A N 6
ATOM 7450 C CA . GLU A 1 27 ? 1.169 -10.904 -0.246 1.00 0.00 27 GLU A CA 6
ATOM 7451 C C . GLU A 1 27 ? 1.969 -10.670 -1.524 1.00 0.00 27 GLU A C 6
ATOM 7452 O O . GLU A 1 27 ? 1.401 -10.508 -2.604 1.00 0.00 27 GLU A O 6
ATOM 7464 N N . ASP A 1 28 ? 3.291 -10.653 -1.392 1.00 0.00 28 ASP A N 6
ATOM 7465 C CA . ASP A 1 28 ? 4.171 -10.439 -2.535 1.00 0.00 28 ASP A CA 6
ATOM 7466 C C . ASP A 1 28 ? 3.935 -9.064 -3.153 1.00 0.00 28 ASP A C 6
ATOM 7467 O O . ASP A 1 28 ? 4.127 -8.870 -4.353 1.00 0.00 28 ASP A O 6
ATOM 7476 N N . GLY A 1 29 ? 3.515 -8.112 -2.325 1.00 0.00 29 GLY A N 6
ATOM 7477 C CA . GLY A 1 29 ? 3.258 -6.768 -2.808 1.00 0.00 29 GLY A CA 6
ATOM 7478 C C . GLY A 1 29 ? 1.864 -6.615 -3.382 1.00 0.00 29 GLY A C 6
ATOM 7479 O O . GLY A 1 29 ? 1.616 -5.728 -4.199 1.00 0.00 29 GLY A O 6
ATOM 7483 N N . ILE A 1 30 ? 0.952 -7.482 -2.956 1.00 0.00 30 ILE A N 6
ATOM 7484 C CA . ILE A 1 30 ? -0.425 -7.439 -3.433 1.00 0.00 30 ILE A CA 6
ATOM 7485 C C . ILE A 1 30 ? -1.409 -7.689 -2.296 1.00 0.00 30 ILE A C 6
ATOM 7486 O O . ILE A 1 30 ? -1.429 -8.769 -1.705 1.00 0.00 30 ILE A O 6
ATOM 7502 N N . ILE A 1 31 ? -2.226 -6.685 -1.996 1.00 0.00 31 ILE A N 6
ATOM 7503 C CA . ILE A 1 31 ? -3.215 -6.797 -0.932 1.00 0.00 31 ILE A CA 6
ATOM 7504 C C . ILE A 1 31 ? -4.317 -7.782 -1.308 1.00 0.00 31 ILE A C 6
ATOM 7505 O O . ILE A 1 31 ? -4.731 -7.854 -2.466 1.00 0.00 31 ILE A O 6
ATOM 7521 N N . CYS A 1 32 ? -4.789 -8.537 -0.322 1.00 0.00 32 CYS A N 6
ATOM 7522 C CA . CYS A 1 32 ? -5.845 -9.517 -0.549 1.00 0.00 32 CYS A CA 6
ATOM 7523 C C . CYS A 1 32 ? -7.000 -9.307 0.425 1.00 0.00 32 CYS A C 6
ATOM 7524 O O . CYS A 1 32 ? -8.165 -9.290 0.027 1.00 0.00 32 CYS A O 6
ATOM 7532 N N . SER A 1 33 ? -6.670 -9.150 1.702 1.00 0.00 33 SER A N 6
ATOM 7533 C CA . SER A 1 33 ? -7.680 -8.946 2.734 1.00 0.00 33 SER A CA 6
ATOM 7534 C C . SER A 1 33 ? -7.499 -7.592 3.412 1.00 0.00 33 SER A C 6
ATOM 7535 O O . SER A 1 33 ? -6.435 -6.977 3.323 1.00 0.00 33 SER A O 6
ATOM 7543 N N . LEU A 1 34 ? -8.545 -7.132 4.089 1.00 0.00 34 LEU A N 6
ATOM 7544 C CA . LEU A 1 34 ? -8.504 -5.850 4.783 1.00 0.00 34 LEU A CA 6
ATOM 7545 C C . LEU A 1 34 ? -9.266 -5.920 6.103 1.00 0.00 34 LEU A C 6
ATOM 7546 O O . LEU A 1 34 ? -10.399 -6.401 6.153 1.00 0.00 34 LEU A O 6
ATOM 7562 N N . LEU A 1 35 ? -8.638 -5.435 7.169 1.00 0.00 35 LEU A N 6
ATOM 7563 C CA . LEU A 1 35 ? -9.258 -5.440 8.490 1.00 0.00 35 LEU A CA 6
ATOM 7564 C C . LEU A 1 35 ? -10.466 -4.511 8.528 1.00 0.00 35 LEU A C 6
ATOM 7565 O O . LEU A 1 35 ? -10.323 -3.288 8.492 1.00 0.00 35 LEU A O 6
ATOM 7581 N N . ARG A 1 36 ? -11.656 -5.098 8.603 1.00 0.00 36 ARG A N 6
ATOM 7582 C CA . ARG A 1 36 ? -12.890 -4.322 8.648 1.00 0.00 36 ARG A CA 6
ATOM 7583 C C . ARG A 1 36 ? -13.001 -3.553 9.961 1.00 0.00 36 ARG A C 6
ATOM 7584 O O . ARG A 1 36 ? -13.287 -4.130 11.008 1.00 0.00 36 ARG A O 6
ATOM 7605 N N . GLY A 1 37 ? -12.772 -2.244 9.895 1.00 0.00 37 GLY A N 6
ATOM 7606 C CA . GLY A 1 37 ? -12.851 -1.417 11.085 1.00 0.00 37 GLY A CA 6
ATOM 7607 C C . GLY A 1 37 ? -11.484 -1.049 11.626 1.00 0.00 37 GLY A C 6
ATOM 7608 O O . GLY A 1 37 ? -11.263 -1.063 12.836 1.00 0.00 37 GLY A O 6
ATOM 7612 N N . GLY A 1 38 ? -10.562 -0.719 10.727 1.00 0.00 38 GLY A N 6
ATOM 7613 C CA . GLY A 1 38 ? -9.220 -0.351 11.140 1.00 0.00 38 GLY A CA 6
ATOM 7614 C C . GLY A 1 38 ? -8.794 0.997 10.593 1.00 0.00 38 GLY A C 6
ATOM 7615 O O . GLY A 1 38 ? -9.623 1.888 10.405 1.00 0.00 38 GLY A O 6
ATOM 7619 N N . ILE A 1 39 ? -7.498 1.148 10.340 1.00 0.00 39 ILE A N 6
ATOM 7620 C CA . ILE A 1 39 ? -6.964 2.397 9.813 1.00 0.00 39 ILE A CA 6
ATOM 7621 C C . ILE A 1 39 ? -6.991 2.407 8.288 1.00 0.00 39 ILE A C 6
ATOM 7622 O O . ILE A 1 39 ? -7.356 3.407 7.670 1.00 0.00 39 ILE A O 6
ATOM 7638 N N . ALA A 1 40 ? -6.605 1.286 7.688 1.00 0.00 40 ALA A N 6
ATOM 7639 C CA . ALA A 1 40 ? -6.589 1.164 6.235 1.00 0.00 40 ALA A CA 6
ATOM 7640 C C . ALA A 1 40 ? -7.907 1.634 5.630 1.00 0.00 40 ALA A C 6
ATOM 7641 O O . ALA A 1 40 ? -7.959 2.665 4.960 1.00 0.00 40 ALA A O 6
ATOM 7648 N N . GLU A 1 41 ? -8.969 0.872 5.870 1.00 0.00 41 GLU A N 6
ATOM 7649 C CA . GLU A 1 41 ? -10.287 1.211 5.347 1.00 0.00 41 GLU A CA 6
ATOM 7650 C C . GLU A 1 41 ? -10.505 2.721 5.361 1.00 0.00 41 GLU A C 6
ATOM 7651 O O . GLU A 1 41 ? -10.918 3.309 4.361 1.00 0.00 41 GLU A O 6
ATOM 7663 N N . ARG A 1 42 ? -10.226 3.343 6.502 1.00 0.00 42 ARG A N 6
ATOM 7664 C CA . ARG A 1 42 ? -10.393 4.784 6.648 1.00 0.00 42 ARG A CA 6
ATOM 7665 C C . ARG A 1 42 ? -9.400 5.538 5.769 1.00 0.00 42 ARG A C 6
ATOM 7666 O O . ARG A 1 42 ? -9.728 6.575 5.193 1.00 0.00 42 ARG A O 6
ATOM 7687 N N . GLY A 1 43 ? -8.184 5.011 5.672 1.00 0.00 43 GLY A N 6
ATOM 7688 C CA . GLY A 1 43 ? -7.161 5.648 4.863 1.00 0.00 43 GLY A CA 6
ATOM 7689 C C . GLY A 1 43 ? -7.522 5.678 3.391 1.00 0.00 43 GLY A C 6
ATOM 7690 O O . GLY A 1 43 ? -7.411 6.714 2.738 1.00 0.00 43 GLY A O 6
ATOM 7694 N N . GLY A 1 44 ? -7.955 4.535 2.866 1.00 0.00 44 GLY A N 6
ATOM 7695 C CA . GLY A 1 44 ? -8.325 4.456 1.465 1.00 0.00 44 GLY A CA 6
ATOM 7696 C C . GLY A 1 44 ? -7.723 3.249 0.774 1.00 0.00 44 GLY A C 6
ATOM 7697 O O . GLY A 1 44 ? -7.489 3.270 -0.435 1.00 0.00 44 GLY A O 6
ATOM 7701 N N . ILE A 1 45 ? -7.471 2.194 1.542 1.00 0.00 45 ILE A N 6
ATOM 7702 C CA . ILE A 1 45 ? -6.892 0.973 0.995 1.00 0.00 45 ILE A CA 6
ATOM 7703 C C . ILE A 1 45 ? -7.958 0.108 0.331 1.00 0.00 45 ILE A C 6
ATOM 7704 O O . ILE A 1 45 ? -9.090 0.024 0.809 1.00 0.00 45 ILE A O 6
ATOM 7720 N N . ARG A 1 46 ? -7.589 -0.534 -0.772 1.00 0.00 46 ARG A N 6
ATOM 7721 C CA . ARG A 1 46 ? -8.514 -1.393 -1.502 1.00 0.00 46 ARG A CA 6
ATOM 7722 C C . ARG A 1 46 ? -7.833 -2.693 -1.920 1.00 0.00 46 ARG A C 6
ATOM 7723 O O . ARG A 1 46 ? -6.920 -2.691 -2.746 1.00 0.00 46 ARG A O 6
ATOM 7744 N N . VAL A 1 47 ? -8.283 -3.803 -1.343 1.00 0.00 47 VAL A N 6
ATOM 7745 C CA . VAL A 1 47 ? -7.718 -5.110 -1.655 1.00 0.00 47 VAL A CA 6
ATOM 7746 C C . VAL A 1 47 ? -7.752 -5.379 -3.156 1.00 0.00 47 VAL A C 6
ATOM 7747 O O . VAL A 1 47 ? -8.506 -4.746 -3.893 1.00 0.00 47 VAL A O 6
ATOM 7760 N N . GLY A 1 48 ? -6.929 -6.324 -3.601 1.00 0.00 48 GLY A N 6
ATOM 7761 C CA . GLY A 1 48 ? -6.881 -6.661 -5.012 1.00 0.00 48 GLY A CA 6
ATOM 7762 C C . GLY A 1 48 ? -5.960 -5.746 -5.795 1.00 0.00 48 GLY A C 6
ATOM 7763 O O . GLY A 1 48 ? -5.631 -6.025 -6.948 1.00 0.00 48 GLY A O 6
ATOM 7767 N N . HIS A 1 49 ? -5.545 -4.650 -5.169 1.00 0.00 49 HIS A N 6
ATOM 7768 C CA . HIS A 1 49 ? -4.658 -3.690 -5.816 1.00 0.00 49 HIS A CA 6
ATOM 7769 C C . HIS A 1 49 ? -3.202 -3.964 -5.451 1.00 0.00 49 HIS A C 6
ATOM 7770 O O . HIS A 1 49 ? -2.873 -4.169 -4.283 1.00 0.00 49 HIS A O 6
ATOM 7784 N N . ARG A 1 50 ? -2.335 -3.968 -6.458 1.00 0.00 50 ARG A N 6
ATOM 7785 C CA . ARG A 1 50 ? -0.915 -4.219 -6.243 1.00 0.00 50 ARG A CA 6
ATOM 7786 C C . ARG A 1 50 ? -0.187 -2.934 -5.862 1.00 0.00 50 ARG A C 6
ATOM 7787 O O . ARG A 1 50 ? -0.492 -1.859 -6.380 1.00 0.00 50 ARG A O 6
ATOM 7808 N N . ILE A 1 51 ? 0.776 -3.052 -4.954 1.00 0.00 51 ILE A N 6
ATOM 7809 C CA . ILE A 1 51 ? 1.547 -1.900 -4.504 1.00 0.00 51 ILE A CA 6
ATOM 7810 C C . ILE A 1 51 ? 2.744 -1.650 -5.415 1.00 0.00 51 ILE A C 6
ATOM 7811 O O . ILE A 1 51 ? 3.465 -2.580 -5.779 1.00 0.00 51 ILE A O 6
ATOM 7827 N N . ILE A 1 52 ? 2.951 -0.389 -5.779 1.00 0.00 52 ILE A N 6
ATOM 7828 C CA . ILE A 1 52 ? 4.062 -0.017 -6.645 1.00 0.00 52 ILE A CA 6
ATOM 7829 C C . ILE A 1 52 ? 4.944 1.038 -5.986 1.00 0.00 52 ILE A C 6
ATOM 7830 O O . ILE A 1 52 ? 6.074 1.272 -6.413 1.00 0.00 52 ILE A O 6
ATOM 7846 N N . GLU A 1 53 ? 4.419 1.671 -4.941 1.00 0.00 53 GLU A N 6
ATOM 7847 C CA . GLU A 1 53 ? 5.160 2.701 -4.221 1.00 0.00 53 GLU A CA 6
ATOM 7848 C C . GLU A 1 53 ? 4.660 2.827 -2.785 1.00 0.00 53 GLU A C 6
ATOM 7849 O O . GLU A 1 53 ? 3.467 2.681 -2.517 1.00 0.00 53 GLU A O 6
ATOM 7861 N N . ILE A 1 54 ? 5.581 3.099 -1.866 1.00 0.00 54 ILE A N 6
ATOM 7862 C CA . ILE A 1 54 ? 5.234 3.245 -0.458 1.00 0.00 54 ILE A CA 6
ATOM 7863 C C . ILE A 1 54 ? 6.100 4.305 0.214 1.00 0.00 54 ILE A C 6
ATOM 7864 O O . ILE A 1 54 ? 7.290 4.423 -0.075 1.00 0.00 54 ILE A O 6
ATOM 7880 N N . ASN A 1 55 ? 5.494 5.074 1.113 1.00 0.00 55 ASN A N 6
ATOM 7881 C CA . ASN A 1 55 ? 6.210 6.125 1.827 1.00 0.00 55 ASN A CA 6
ATOM 7882 C C . ASN A 1 55 ? 7.229 6.804 0.918 1.00 0.00 55 ASN A C 6
ATOM 7883 O O . ASN A 1 55 ? 8.327 7.152 1.350 1.00 0.00 55 ASN A O 6
ATOM 7894 N N . GLY A 1 56 ? 6.857 6.989 -0.345 1.00 0.00 56 GLY A N 6
ATOM 7895 C CA . GLY A 1 56 ? 7.749 7.626 -1.296 1.00 0.00 56 GLY A CA 6
ATOM 7896 C C . GLY A 1 56 ? 8.926 6.746 -1.666 1.00 0.00 56 GLY A C 6
ATOM 7897 O O . GLY A 1 56 ? 10.075 7.184 -1.622 1.00 0.00 56 GLY A O 6
ATOM 7901 N N . GLN A 1 57 ? 8.639 5.500 -2.031 1.00 0.00 57 GLN A N 6
ATOM 7902 C CA . GLN A 1 57 ? 9.683 4.555 -2.409 1.00 0.00 57 GLN A CA 6
ATOM 7903 C C . GLN A 1 57 ? 9.169 3.561 -3.445 1.00 0.00 57 GLN A C 6
ATOM 7904 O O . GLN A 1 57 ? 8.167 2.881 -3.223 1.00 0.00 57 GLN A O 6
ATOM 7918 N N . SER A 1 58 ? 9.862 3.482 -4.577 1.00 0.00 58 SER A N 6
ATOM 7919 C CA . SER A 1 58 ? 9.473 2.574 -5.649 1.00 0.00 58 SER A CA 6
ATOM 7920 C C . SER A 1 58 ? 9.666 1.120 -5.226 1.00 0.00 58 SER A C 6
ATOM 7921 O O . SER A 1 58 ? 10.786 0.610 -5.209 1.00 0.00 58 SER A O 6
ATOM 7929 N N . VAL A 1 59 ? 8.564 0.459 -4.885 1.00 0.00 59 VAL A N 6
ATOM 7930 C CA . VAL A 1 59 ? 8.610 -0.936 -4.464 1.00 0.00 59 VAL A CA 6
ATOM 7931 C C . VAL A 1 59 ? 7.977 -1.848 -5.509 1.00 0.00 59 VAL A C 6
ATOM 7932 O O . VAL A 1 59 ? 7.724 -3.024 -5.251 1.00 0.00 59 VAL A O 6
ATOM 7945 N N . VAL A 1 60 ? 7.724 -1.296 -6.692 1.00 0.00 60 VAL A N 6
ATOM 7946 C CA . VAL A 1 60 ? 7.122 -2.059 -7.778 1.00 0.00 60 VAL A CA 6
ATOM 7947 C C . VAL A 1 60 ? 7.898 -3.345 -8.042 1.00 0.00 60 VAL A C 6
ATOM 7948 O O . VAL A 1 60 ? 7.342 -4.329 -8.530 1.00 0.00 60 VAL A O 6
ATOM 7961 N N . ALA A 1 61 ? 9.186 -3.330 -7.716 1.00 0.00 61 ALA A N 6
ATOM 7962 C CA . ALA A 1 61 ? 10.039 -4.495 -7.915 1.00 0.00 61 ALA A CA 6
ATOM 7963 C C . ALA A 1 61 ? 10.549 -5.036 -6.584 1.00 0.00 61 ALA A C 6
ATOM 7964 O O . ALA A 1 61 ? 10.727 -6.244 -6.420 1.00 0.00 61 ALA A O 6
ATOM 7971 N N . THR A 1 62 ? 10.783 -4.135 -5.635 1.00 0.00 62 THR A N 6
ATOM 7972 C CA . THR A 1 62 ? 11.275 -4.522 -4.319 1.00 0.00 62 THR A CA 6
ATOM 7973 C C . THR A 1 62 ? 10.520 -5.734 -3.784 1.00 0.00 62 THR A C 6
ATOM 7974 O O . THR A 1 62 ? 9.301 -5.844 -3.917 1.00 0.00 62 THR A O 6
ATOM 7985 N N . PRO A 1 63 ? 11.259 -6.665 -3.163 1.00 0.00 63 PRO A N 6
ATOM 7986 C CA . PRO A 1 63 ? 10.679 -7.886 -2.594 1.00 0.00 63 PRO A CA 6
ATOM 7987 C C . PRO A 1 63 ? 9.825 -7.603 -1.364 1.00 0.00 63 PRO A C 6
ATOM 7988 O O . PRO A 1 63 ? 10.190 -6.788 -0.516 1.00 0.00 63 PRO A O 6
ATOM 7999 N N . HIS A 1 64 ? 8.685 -8.281 -1.271 1.00 0.00 64 HIS A N 6
ATOM 8000 C CA . HIS A 1 64 ? 7.779 -8.102 -0.142 1.00 0.00 64 HIS A CA 6
ATOM 8001 C C . HIS A 1 64 ? 8.557 -7.965 1.163 1.00 0.00 64 HIS A C 6
ATOM 8002 O O . HIS A 1 64 ? 8.329 -7.036 1.938 1.00 0.00 64 HIS A O 6
ATOM 8016 N N . ALA A 1 65 ? 9.476 -8.896 1.399 1.00 0.00 65 ALA A N 6
ATOM 8017 C CA . ALA A 1 65 ? 10.288 -8.877 2.609 1.00 0.00 65 ALA A CA 6
ATOM 8018 C C . ALA A 1 65 ? 10.663 -7.451 2.998 1.00 0.00 65 ALA A C 6
ATOM 8019 O O . ALA A 1 65 ? 10.421 -7.021 4.126 1.00 0.00 65 ALA A O 6
ATOM 8026 N N . ARG A 1 66 ? 11.254 -6.722 2.057 1.00 0.00 66 ARG A N 6
ATOM 8027 C CA . ARG A 1 66 ? 11.664 -5.345 2.302 1.00 0.00 66 ARG A CA 6
ATOM 8028 C C . ARG A 1 66 ? 10.448 -4.443 2.500 1.00 0.00 66 ARG A C 6
ATOM 8029 O O . ARG A 1 66 ? 10.438 -3.584 3.381 1.00 0.00 66 ARG A O 6
ATOM 8050 N N . ILE A 1 67 ? 9.427 -4.646 1.675 1.00 0.00 67 ILE A N 6
ATOM 8051 C CA . ILE A 1 67 ? 8.208 -3.852 1.760 1.00 0.00 67 ILE A CA 6
ATOM 8052 C C . ILE A 1 67 ? 7.676 -3.813 3.189 1.00 0.00 67 ILE A C 6
ATOM 8053 O O . ILE A 1 67 ? 7.237 -2.768 3.669 1.00 0.00 67 ILE A O 6
ATOM 8069 N N . ILE A 1 68 ? 7.721 -4.957 3.863 1.00 0.00 68 ILE A N 6
ATOM 8070 C CA . ILE A 1 68 ? 7.247 -5.052 5.238 1.00 0.00 68 ILE A CA 6
ATOM 8071 C C . ILE A 1 68 ? 8.102 -4.205 6.174 1.00 0.00 68 ILE A C 6
ATOM 8072 O O . ILE A 1 68 ? 7.580 -3.484 7.023 1.00 0.00 68 ILE A O 6
ATOM 8088 N N . GLU A 1 69 ? 9.418 -4.297 6.010 1.00 0.00 69 GLU A N 6
ATOM 8089 C CA . GLU A 1 69 ? 10.345 -3.537 6.841 1.00 0.00 69 GLU A CA 6
ATOM 8090 C C . GLU A 1 69 ? 10.125 -2.037 6.670 1.00 0.00 69 GLU A C 6
ATOM 8091 O O . GLU A 1 69 ? 10.153 -1.279 7.640 1.00 0.00 69 GLU A O 6
ATOM 8103 N N . LEU A 1 70 ? 9.907 -1.615 5.429 1.00 0.00 70 LEU A N 6
ATOM 8104 C CA . LEU A 1 70 ? 9.682 -0.205 5.129 1.00 0.00 70 LEU A CA 6
ATOM 8105 C C . LEU A 1 70 ? 8.337 0.260 5.676 1.00 0.00 70 LEU A C 6
ATOM 8106 O O . LEU A 1 70 ? 8.277 1.082 6.591 1.00 0.00 70 LEU A O 6
ATOM 8122 N N . LEU A 1 71 ? 7.259 -0.272 5.111 1.00 0.00 71 LEU A N 6
ATOM 8123 C CA . LEU A 1 71 ? 5.912 0.087 5.543 1.00 0.00 71 LEU A CA 6
ATOM 8124 C C . LEU A 1 71 ? 5.821 0.125 7.065 1.00 0.00 71 LEU A C 6
ATOM 8125 O O . LEU A 1 71 ? 5.386 1.119 7.648 1.00 0.00 71 LEU A O 6
ATOM 8141 N N . THR A 1 72 ? 6.235 -0.965 7.705 1.00 0.00 72 THR A N 6
ATOM 8142 C CA . THR A 1 72 ? 6.201 -1.057 9.159 1.00 0.00 72 THR A CA 6
ATOM 8143 C C . THR A 1 72 ? 7.049 0.036 9.799 1.00 0.00 72 THR A C 6
ATOM 8144 O O . THR A 1 72 ? 6.620 0.692 10.747 1.00 0.00 72 THR A O 6
ATOM 8155 N N . GLU A 1 73 ? 8.255 0.227 9.273 1.00 0.00 73 GLU A N 6
ATOM 8156 C CA . GLU A 1 73 ? 9.164 1.241 9.795 1.00 0.00 73 GLU A CA 6
ATOM 8157 C C . GLU A 1 73 ? 8.593 2.641 9.587 1.00 0.00 73 GLU A C 6
ATOM 8158 O O . GLU A 1 73 ? 9.024 3.600 10.227 1.00 0.00 73 GLU A O 6
ATOM 8170 N N . ALA A 1 74 ? 7.622 2.750 8.686 1.00 0.00 74 ALA A N 6
ATOM 8171 C CA . ALA A 1 74 ? 6.991 4.031 8.394 1.00 0.00 74 ALA A CA 6
ATOM 8172 C C . ALA A 1 74 ? 5.936 4.375 9.440 1.00 0.00 74 ALA A C 6
ATOM 8173 O O . ALA A 1 74 ? 4.910 3.701 9.546 1.00 0.00 74 ALA A O 6
ATOM 8180 N N . TYR A 1 75 ? 6.194 5.425 10.211 1.00 0.00 75 TYR A N 6
ATOM 8181 C CA . TYR A 1 75 ? 5.267 5.856 11.251 1.00 0.00 75 TYR A CA 6
ATOM 8182 C C . TYR A 1 75 ? 4.535 7.129 10.836 1.00 0.00 75 TYR A C 6
ATOM 8183 O O . TYR A 1 75 ? 4.906 7.781 9.861 1.00 0.00 75 TYR A O 6
ATOM 8201 N N . GLY A 1 76 ? 3.493 7.475 11.585 1.00 0.00 76 GLY A N 6
ATOM 8202 C CA . GLY A 1 76 ? 2.725 8.668 11.280 1.00 0.00 76 GLY A CA 6
ATOM 8203 C C . GLY A 1 76 ? 2.056 8.596 9.922 1.00 0.00 76 GLY A C 6
ATOM 8204 O O . GLY A 1 76 ? 1.225 7.722 9.679 1.00 0.00 76 GLY A O 6
ATOM 8208 N N . GLU A 1 77 ? 2.418 9.519 9.036 1.00 0.00 77 GLU A N 6
ATOM 8209 C CA . GLU A 1 77 ? 1.844 9.557 7.696 1.00 0.00 77 GLU A CA 6
ATOM 8210 C C . GLU A 1 77 ? 2.488 8.505 6.798 1.00 0.00 77 GLU A C 6
ATOM 8211 O O . GLU A 1 77 ? 3.698 8.522 6.572 1.00 0.00 77 GLU A O 6
ATOM 8223 N N . VAL A 1 78 ? 1.670 7.588 6.290 1.00 0.00 78 VAL A N 6
ATOM 8224 C CA . VAL A 1 78 ? 2.159 6.528 5.417 1.00 0.00 78 VAL A CA 6
ATOM 8225 C C . VAL A 1 78 ? 1.548 6.638 4.024 1.00 0.00 78 VAL A C 6
ATOM 8226 O O . VAL A 1 78 ? 0.412 6.222 3.797 1.00 0.00 78 VAL A O 6
ATOM 8239 N N . HIS A 1 79 ? 2.311 7.202 3.092 1.00 0.00 79 HIS A N 6
ATOM 8240 C CA . HIS A 1 79 ? 1.846 7.366 1.720 1.00 0.00 79 HIS A CA 6
ATOM 8241 C C . HIS A 1 79 ? 1.987 6.063 0.939 1.00 0.00 79 HIS A C 6
ATOM 8242 O O . HIS A 1 79 ? 3.089 5.682 0.542 1.00 0.00 79 HIS A O 6
ATOM 8256 N N . ILE A 1 80 ? 0.865 5.384 0.723 1.00 0.00 80 ILE A N 6
ATOM 8257 C CA . ILE A 1 80 ? 0.865 4.124 -0.011 1.00 0.00 80 ILE A CA 6
ATOM 8258 C C . ILE A 1 80 ? 0.240 4.293 -1.392 1.00 0.00 80 ILE A C 6
ATOM 8259 O O . ILE A 1 80 ? -0.910 4.713 -1.518 1.00 0.00 80 ILE A O 6
ATOM 8275 N N . LYS A 1 81 ? 1.005 3.960 -2.426 1.00 0.00 81 LYS A N 6
ATOM 8276 C CA . LYS A 1 81 ? 0.527 4.070 -3.799 1.00 0.00 81 LYS A CA 6
ATOM 8277 C C . LYS A 1 81 ? 0.046 2.719 -4.318 1.00 0.00 81 LYS A C 6
ATOM 8278 O O . LYS A 1 81 ? 0.850 1.835 -4.618 1.00 0.00 81 LYS A O 6
ATOM 8297 N N . THR A 1 82 ? -1.270 2.565 -4.423 1.00 0.00 82 THR A N 6
ATOM 8298 C CA . THR A 1 82 ? -1.858 1.322 -4.907 1.00 0.00 82 THR A CA 6
ATOM 8299 C C . THR A 1 82 ? -2.199 1.415 -6.390 1.00 0.00 82 THR A C 6
ATOM 8300 O O . THR A 1 82 ? -2.448 2.501 -6.911 1.00 0.00 82 THR A O 6
ATOM 8311 N N . MET A 1 83 ? -2.208 0.270 -7.063 1.00 0.00 83 MET A N 6
ATOM 8312 C CA . MET A 1 83 ? -2.521 0.223 -8.486 1.00 0.00 83 MET A CA 6
ATOM 8313 C C . MET A 1 83 ? -3.101 -1.134 -8.871 1.00 0.00 83 MET A C 6
ATOM 8314 O O . MET A 1 83 ? -2.657 -2.182 -8.401 1.00 0.00 83 MET A O 6
ATOM 8328 N N . PRO A 1 84 ? -4.117 -1.118 -9.747 1.00 0.00 84 PRO A N 6
ATOM 8329 C CA . PRO A 1 84 ? -4.779 -2.340 -10.214 1.00 0.00 84 PRO A CA 6
ATOM 8330 C C . PRO A 1 84 ? -3.882 -3.175 -11.121 1.00 0.00 84 PRO A C 6
ATOM 8331 O O . PRO A 1 84 ? -3.429 -2.704 -12.164 1.00 0.00 84 PRO A O 6
ATOM 8342 N N . ALA A 1 85 ? -3.630 -4.415 -10.718 1.00 0.00 85 ALA A N 6
ATOM 8343 C CA . ALA A 1 85 ? -2.789 -5.316 -11.496 1.00 0.00 85 ALA A CA 6
ATOM 8344 C C . ALA A 1 85 ? -3.154 -5.266 -12.976 1.00 0.00 85 ALA A C 6
ATOM 8345 O O . ALA A 1 85 ? -2.279 -5.290 -13.841 1.00 0.00 85 ALA A O 6
ATOM 8352 N N . ALA A 1 86 ? -4.450 -5.196 -13.259 1.00 0.00 86 ALA A N 6
ATOM 8353 C CA . ALA A 1 86 ? -4.930 -5.141 -14.635 1.00 0.00 86 ALA A CA 6
ATOM 8354 C C . ALA A 1 86 ? -4.264 -4.004 -15.403 1.00 0.00 86 ALA A C 6
ATOM 8355 O O . ALA A 1 86 ? -3.505 -4.238 -16.345 1.00 0.00 86 ALA A O 6
ATOM 8362 N N . THR A 1 87 ? -4.553 -2.772 -14.996 1.00 0.00 87 THR A N 6
ATOM 8363 C CA . THR A 1 87 ? -3.983 -1.599 -15.648 1.00 0.00 87 THR A CA 6
ATOM 8364 C C . THR A 1 87 ? -2.468 -1.716 -15.765 1.00 0.00 87 THR A C 6
ATOM 8365 O O . THR A 1 87 ? -1.929 -1.846 -16.864 1.00 0.00 87 THR A O 6
ATOM 8376 N N . TYR A 1 88 ? -1.786 -1.670 -14.626 1.00 0.00 88 TYR A N 6
ATOM 8377 C CA . TYR A 1 88 ? -0.332 -1.770 -14.601 1.00 0.00 88 TYR A CA 6
ATOM 8378 C C . TYR A 1 88 ? 0.163 -2.778 -15.633 1.00 0.00 88 TYR A C 6
ATOM 8379 O O . TYR A 1 88 ? 0.931 -2.436 -16.533 1.00 0.00 88 TYR A O 6
ATOM 8397 N N . ARG A 1 89 ? -0.283 -4.022 -15.497 1.00 0.00 89 ARG A N 6
ATOM 8398 C CA . ARG A 1 89 ? 0.113 -5.081 -16.417 1.00 0.00 89 ARG A CA 6
ATOM 8399 C C . ARG A 1 89 ? -0.125 -4.662 -17.864 1.00 0.00 89 ARG A C 6
ATOM 8400 O O . ARG A 1 89 ? 0.706 -4.911 -18.739 1.00 0.00 89 ARG A O 6
ATOM 8421 N N . LEU A 1 90 ? -1.264 -4.024 -18.110 1.00 0.00 90 LEU A N 6
ATOM 8422 C CA . LEU A 1 90 ? -1.612 -3.570 -19.452 1.00 0.00 90 LEU A CA 6
ATOM 8423 C C . LEU A 1 90 ? -0.677 -2.455 -19.910 1.00 0.00 90 LEU A C 6
ATOM 8424 O O . LEU A 1 90 ? -0.387 -2.322 -21.099 1.00 0.00 90 LEU A O 6
ATOM 8440 N N . LEU A 1 91 ? -0.206 -1.658 -18.957 1.00 0.00 91 LEU A N 6
ATOM 8441 C CA . LEU A 1 91 ? 0.699 -0.555 -19.262 1.00 0.00 91 LEU A CA 6
ATOM 8442 C C . LEU A 1 91 ? 2.100 -1.071 -19.576 1.00 0.00 91 LEU A C 6
ATOM 8443 O O . LEU A 1 91 ? 2.811 -0.504 -20.406 1.00 0.00 91 LEU A O 6
ATOM 8459 N N . THR A 1 92 ? 2.490 -2.152 -18.908 1.00 0.00 92 THR A N 6
ATOM 8460 C CA . THR A 1 92 ? 3.805 -2.745 -19.116 1.00 0.00 92 THR A CA 6
ATOM 8461 C C . THR A 1 92 ? 3.746 -3.863 -20.151 1.00 0.00 92 THR A C 6
ATOM 8462 O O . THR A 1 92 ? 4.594 -4.754 -20.166 1.00 0.00 92 THR A O 6
ATOM 8473 N N . GLY A 1 93 ? 2.739 -3.808 -21.018 1.00 0.00 93 GLY A N 6
ATOM 8474 C CA . GLY A 1 93 ? 2.589 -4.822 -22.046 1.00 0.00 93 GLY A CA 6
ATOM 8475 C C . GLY A 1 93 ? 3.003 -4.324 -23.416 1.00 0.00 93 GLY A C 6
ATOM 8476 O O . GLY A 1 93 ? 4.097 -4.631 -23.890 1.00 0.00 93 GLY A O 6
ATOM 8480 N N . GLN A 1 94 ? 2.127 -3.554 -24.054 1.00 0.00 94 GLN A N 6
ATOM 8481 C CA . GLN A 1 94 ? 2.408 -3.015 -25.380 1.00 0.00 94 GLN A CA 6
ATOM 8482 C C . GLN A 1 94 ? 3.713 -2.225 -25.381 1.00 0.00 94 GLN A C 6
ATOM 8483 O O . GLN A 1 94 ? 4.127 -1.690 -24.352 1.00 0.00 94 GLN A O 6
ATOM 8497 N N . GLY A 1 1 ? -0.100 23.386 -4.635 1.00 0.00 1 GLY A N 7
ATOM 8498 C CA . GLY A 1 1 ? -1.471 23.547 -4.188 1.00 0.00 1 GLY A CA 7
ATOM 8499 C C . GLY A 1 1 ? -2.274 22.267 -4.309 1.00 0.00 1 GLY A C 7
ATOM 8500 O O . GLY A 1 1 ? -2.092 21.335 -3.525 1.00 0.00 1 GLY A O 7
ATOM 8504 N N . SER A 1 2 ? -3.167 22.222 -5.292 1.00 0.00 2 SER A N 7
ATOM 8505 C CA . SER A 1 2 ? -4.006 21.048 -5.509 1.00 0.00 2 SER A CA 7
ATOM 8506 C C . SER A 1 2 ? -3.344 20.081 -6.486 1.00 0.00 2 SER A C 7
ATOM 8507 O O . SER A 1 2 ? -3.346 20.305 -7.696 1.00 0.00 2 SER A O 7
ATOM 8515 N N . SER A 1 3 ? -2.778 19.004 -5.951 1.00 0.00 3 SER A N 7
ATOM 8516 C CA . SER A 1 3 ? -2.108 18.004 -6.773 1.00 0.00 3 SER A CA 7
ATOM 8517 C C . SER A 1 3 ? -2.809 16.653 -6.664 1.00 0.00 3 SER A C 7
ATOM 8518 O O . SER A 1 3 ? -3.327 16.293 -5.608 1.00 0.00 3 SER A O 7
ATOM 8526 N N . GLY A 1 4 ? -2.821 15.909 -7.766 1.00 0.00 4 GLY A N 7
ATOM 8527 C CA . GLY A 1 4 ? -3.461 14.606 -7.774 1.00 0.00 4 GLY A CA 7
ATOM 8528 C C . GLY A 1 4 ? -3.554 14.015 -9.166 1.00 0.00 4 GLY A C 7
ATOM 8529 O O . GLY A 1 4 ? -4.454 14.355 -9.934 1.00 0.00 4 GLY A O 7
ATOM 8533 N N . SER A 1 5 ? -2.621 13.127 -9.494 1.00 0.00 5 SER A N 7
ATOM 8534 C CA . SER A 1 5 ? -2.598 12.491 -10.806 1.00 0.00 5 SER A CA 7
ATOM 8535 C C . SER A 1 5 ? -3.953 11.871 -11.133 1.00 0.00 5 SER A C 7
ATOM 8536 O O . SER A 1 5 ? -4.831 11.782 -10.274 1.00 0.00 5 SER A O 7
ATOM 8544 N N . SER A 1 6 ? -4.117 11.445 -12.381 1.00 0.00 6 SER A N 7
ATOM 8545 C CA . SER A 1 6 ? -5.366 10.838 -12.825 1.00 0.00 6 SER A CA 7
ATOM 8546 C C . SER A 1 6 ? -5.112 9.472 -13.457 1.00 0.00 6 SER A C 7
ATOM 8547 O O . SER A 1 6 ? -5.621 9.171 -14.535 1.00 0.00 6 SER A O 7
ATOM 8555 N N . GLY A 1 7 ? -4.319 8.650 -12.776 1.00 0.00 7 GLY A N 7
ATOM 8556 C CA . GLY A 1 7 ? -4.010 7.327 -13.285 1.00 0.00 7 GLY A CA 7
ATOM 8557 C C . GLY A 1 7 ? -3.741 6.328 -12.177 1.00 0.00 7 GLY A C 7
ATOM 8558 O O . GLY A 1 7 ? -4.247 5.206 -12.207 1.00 0.00 7 GLY A O 7
ATOM 8562 N N . VAL A 1 8 ? -2.941 6.734 -11.197 1.00 0.00 8 VAL A N 7
ATOM 8563 C CA . VAL A 1 8 ? -2.605 5.866 -10.074 1.00 0.00 8 VAL A CA 7
ATOM 8564 C C . VAL A 1 8 ? -3.381 6.261 -8.823 1.00 0.00 8 VAL A C 7
ATOM 8565 O O . VAL A 1 8 ? -3.538 7.445 -8.522 1.00 0.00 8 VAL A O 7
ATOM 8578 N N . THR A 1 9 ? -3.867 5.260 -8.094 1.00 0.00 9 THR A N 7
ATOM 8579 C CA . THR A 1 9 ? -4.628 5.502 -6.875 1.00 0.00 9 THR A CA 7
ATOM 8580 C C . THR A 1 9 ? -3.703 5.682 -5.677 1.00 0.00 9 THR A C 7
ATOM 8581 O O . THR A 1 9 ? -2.821 4.859 -5.430 1.00 0.00 9 THR A O 7
ATOM 8592 N N . THR A 1 10 ? -3.911 6.764 -4.932 1.00 0.00 10 THR A N 7
ATOM 8593 C CA . THR A 1 10 ? -3.096 7.052 -3.759 1.00 0.00 10 THR A CA 7
ATOM 8594 C C . THR A 1 10 ? -3.912 6.925 -2.478 1.00 0.00 10 THR A C 7
ATOM 8595 O O . THR A 1 10 ? -5.010 7.471 -2.373 1.00 0.00 10 THR A O 7
ATOM 8606 N N . ALA A 1 11 ? -3.368 6.202 -1.504 1.00 0.00 11 ALA A N 7
ATOM 8607 C CA . ALA A 1 11 ? -4.045 6.006 -0.228 1.00 0.00 11 ALA A CA 7
ATOM 8608 C C . ALA A 1 11 ? -3.110 6.300 0.940 1.00 0.00 11 ALA A C 7
ATOM 8609 O O . ALA A 1 11 ? -2.015 5.743 1.026 1.00 0.00 11 ALA A O 7
ATOM 8616 N N . ILE A 1 12 ? -3.548 7.177 1.836 1.00 0.00 12 ILE A N 7
ATOM 8617 C CA . ILE A 1 12 ? -2.750 7.544 3.000 1.00 0.00 12 ILE A CA 7
ATOM 8618 C C . ILE A 1 12 ? -3.301 6.903 4.269 1.00 0.00 12 ILE A C 7
ATOM 8619 O O . ILE A 1 12 ? -4.509 6.917 4.510 1.00 0.00 12 ILE A O 7
ATOM 8635 N N . ILE A 1 13 ? -2.408 6.342 5.078 1.00 0.00 13 ILE A N 7
ATOM 8636 C CA . ILE A 1 13 ? -2.805 5.699 6.324 1.00 0.00 13 ILE A CA 7
ATOM 8637 C C . ILE A 1 13 ? -2.311 6.487 7.532 1.00 0.00 13 ILE A C 7
ATOM 8638 O O . ILE A 1 13 ? -1.323 7.217 7.448 1.00 0.00 13 ILE A O 7
ATOM 8654 N N . HIS A 1 14 ? -3.003 6.334 8.656 1.00 0.00 14 HIS A N 7
ATOM 8655 C CA . HIS A 1 14 ? -2.633 7.030 9.883 1.00 0.00 14 HIS A CA 7
ATOM 8656 C C . HIS A 1 14 ? -2.032 6.062 10.897 1.00 0.00 14 HIS A C 7
ATOM 8657 O O . HIS A 1 14 ? -2.754 5.339 11.584 1.00 0.00 14 HIS A O 7
ATOM 8671 N N . ARG A 1 15 ? -0.706 6.052 10.984 1.00 0.00 15 ARG A N 7
ATOM 8672 C CA . ARG A 1 15 ? -0.007 5.171 11.912 1.00 0.00 15 ARG A CA 7
ATOM 8673 C C . ARG A 1 15 ? 0.648 5.972 13.033 1.00 0.00 15 ARG A C 7
ATOM 8674 O O . ARG A 1 15 ? 1.847 6.250 13.012 1.00 0.00 15 ARG A O 7
ATOM 8695 N N . PRO A 1 16 ? -0.157 6.352 14.037 1.00 0.00 16 PRO A N 7
ATOM 8696 C CA . PRO A 1 16 ? 0.322 7.126 15.186 1.00 0.00 16 PRO A CA 7
ATOM 8697 C C . PRO A 1 16 ? 1.234 6.310 16.096 1.00 0.00 16 PRO A C 7
ATOM 8698 O O . PRO A 1 16 ? 1.910 6.857 16.967 1.00 0.00 16 PRO A O 7
ATOM 8709 N N . HIS A 1 17 ? 1.248 4.997 15.887 1.00 0.00 17 HIS A N 7
ATOM 8710 C CA . HIS A 1 17 ? 2.078 4.104 16.689 1.00 0.00 17 HIS A CA 7
ATOM 8711 C C . HIS A 1 17 ? 2.476 2.868 15.888 1.00 0.00 17 HIS A C 7
ATOM 8712 O O . HIS A 1 17 ? 1.701 2.368 15.074 1.00 0.00 17 HIS A O 7
ATOM 8726 N N . ALA A 1 18 ? 3.689 2.381 16.126 1.00 0.00 18 ALA A N 7
ATOM 8727 C CA . ALA A 1 18 ? 4.190 1.203 15.428 1.00 0.00 18 ALA A CA 7
ATOM 8728 C C . ALA A 1 18 ? 3.590 -0.074 16.008 1.00 0.00 18 ALA A C 7
ATOM 8729 O O . ALA A 1 18 ? 2.927 -0.835 15.303 1.00 0.00 18 ALA A O 7
ATOM 8736 N N . ARG A 1 19 ? 3.829 -0.303 17.295 1.00 0.00 19 ARG A N 7
ATOM 8737 C CA . ARG A 1 19 ? 3.314 -1.489 17.969 1.00 0.00 19 ARG A CA 7
ATOM 8738 C C . ARG A 1 19 ? 1.948 -1.880 17.413 1.00 0.00 19 ARG A C 7
ATOM 8739 O O . ARG A 1 19 ? 1.604 -3.060 17.357 1.00 0.00 19 ARG A O 7
ATOM 8760 N N . GLU A 1 20 ? 1.173 -0.880 17.005 1.00 0.00 20 GLU A N 7
ATOM 8761 C CA . GLU A 1 20 ? -0.156 -1.119 16.455 1.00 0.00 20 GLU A CA 7
ATOM 8762 C C . GLU A 1 20 ? -0.073 -1.530 14.988 1.00 0.00 20 GLU A C 7
ATOM 8763 O O . GLU A 1 20 ? 0.619 -0.893 14.194 1.00 0.00 20 GLU A O 7
ATOM 8775 N N . GLN A 1 21 ? -0.781 -2.598 14.637 1.00 0.00 21 GLN A N 7
ATOM 8776 C CA . GLN A 1 21 ? -0.786 -3.094 13.266 1.00 0.00 21 GLN A CA 7
ATOM 8777 C C . GLN A 1 21 ? -1.467 -2.100 12.330 1.00 0.00 21 GLN A C 7
ATOM 8778 O O . GLN A 1 21 ? -1.840 -1.001 12.740 1.00 0.00 21 GLN A O 7
ATOM 8792 N N . LEU A 1 22 ? -1.625 -2.494 11.071 1.00 0.00 22 LEU A N 7
ATOM 8793 C CA . LEU A 1 22 ? -2.260 -1.638 10.075 1.00 0.00 22 LEU A CA 7
ATOM 8794 C C . LEU A 1 22 ? -3.680 -2.110 9.778 1.00 0.00 22 LEU A C 7
ATOM 8795 O O . LEU A 1 22 ? -4.602 -1.303 9.663 1.00 0.00 22 LEU A O 7
ATOM 8811 N N . GLY A 1 23 ? -3.849 -3.423 9.657 1.00 0.00 23 GLY A N 7
ATOM 8812 C CA . GLY A 1 23 ? -5.159 -3.980 9.376 1.00 0.00 23 GLY A CA 7
ATOM 8813 C C . GLY A 1 23 ? -5.209 -4.702 8.044 1.00 0.00 23 GLY A C 7
ATOM 8814 O O . GLY A 1 23 ? -5.814 -5.769 7.930 1.00 0.00 23 GLY A O 7
ATOM 8818 N N . PHE A 1 24 ? -4.574 -4.120 7.033 1.00 0.00 24 PHE A N 7
ATOM 8819 C CA . PHE A 1 24 ? -4.551 -4.713 5.701 1.00 0.00 24 PHE A CA 7
ATOM 8820 C C . PHE A 1 24 ? -3.390 -5.694 5.563 1.00 0.00 24 PHE A C 7
ATOM 8821 O O . PHE A 1 24 ? -2.263 -5.399 5.960 1.00 0.00 24 PHE A O 7
ATOM 8838 N N . CYS A 1 25 ? -3.675 -6.862 4.998 1.00 0.00 25 CYS A N 7
ATOM 8839 C CA . CYS A 1 25 ? -2.656 -7.889 4.809 1.00 0.00 25 CYS A CA 7
ATOM 8840 C C . CYS A 1 25 ? -2.171 -7.913 3.363 1.00 0.00 25 CYS A C 7
ATOM 8841 O O . CYS A 1 25 ? -2.970 -7.995 2.430 1.00 0.00 25 CYS A O 7
ATOM 8849 N N . VAL A 1 26 ? -0.856 -7.838 3.184 1.00 0.00 26 VAL A N 7
ATOM 8850 C CA . VAL A 1 26 ? -0.264 -7.850 1.852 1.00 0.00 26 VAL A CA 7
ATOM 8851 C C . VAL A 1 26 ? 0.365 -9.204 1.543 1.00 0.00 26 VAL A C 7
ATOM 8852 O O . VAL A 1 26 ? 1.156 -9.726 2.328 1.00 0.00 26 VAL A O 7
ATOM 8865 N N . GLU A 1 27 ? 0.007 -9.768 0.393 1.00 0.00 27 GLU A N 7
ATOM 8866 C CA . GLU A 1 27 ? 0.537 -11.062 -0.020 1.00 0.00 27 GLU A CA 7
ATOM 8867 C C . GLU A 1 27 ? 1.168 -10.975 -1.407 1.00 0.00 27 GLU A C 7
ATOM 8868 O O . GLU A 1 27 ? 0.467 -10.941 -2.418 1.00 0.00 27 GLU A O 7
ATOM 8880 N N . ASP A 1 28 ? 2.495 -10.937 -1.444 1.00 0.00 28 ASP A N 7
ATOM 8881 C CA . ASP A 1 28 ? 3.222 -10.854 -2.706 1.00 0.00 28 ASP A CA 7
ATOM 8882 C C . ASP A 1 28 ? 3.118 -9.454 -3.302 1.00 0.00 28 ASP A C 7
ATOM 8883 O O . ASP A 1 28 ? 3.026 -9.291 -4.518 1.00 0.00 28 ASP A O 7
ATOM 8892 N N . GLY A 1 29 ? 3.133 -8.445 -2.436 1.00 0.00 29 GLY A N 7
ATOM 8893 C CA . GLY A 1 29 ? 3.038 -7.072 -2.895 1.00 0.00 29 GLY A CA 7
ATOM 8894 C C . GLY A 1 29 ? 1.636 -6.705 -3.341 1.00 0.00 29 GLY A C 7
ATOM 8895 O O . GLY A 1 29 ? 1.443 -5.720 -4.054 1.00 0.00 29 GLY A O 7
ATOM 8899 N N . ILE A 1 30 ? 0.657 -7.499 -2.921 1.00 0.00 30 ILE A N 7
ATOM 8900 C CA . ILE A 1 30 ? -0.733 -7.252 -3.282 1.00 0.00 30 ILE A CA 7
ATOM 8901 C C . ILE A 1 30 ? -1.662 -7.512 -2.101 1.00 0.00 30 ILE A C 7
ATOM 8902 O O . ILE A 1 30 ? -1.720 -8.625 -1.577 1.00 0.00 30 ILE A O 7
ATOM 8918 N N . ILE A 1 31 ? -2.389 -6.479 -1.688 1.00 0.00 31 ILE A N 7
ATOM 8919 C CA . ILE A 1 31 ? -3.317 -6.596 -0.571 1.00 0.00 31 ILE A CA 7
ATOM 8920 C C . ILE A 1 31 ? -4.411 -7.615 -0.870 1.00 0.00 31 ILE A C 7
ATOM 8921 O O . ILE A 1 31 ? -4.936 -7.669 -1.983 1.00 0.00 31 ILE A O 7
ATOM 8937 N N . CYS A 1 32 ? -4.752 -8.420 0.130 1.00 0.00 32 CYS A N 7
ATOM 8938 C CA . CYS A 1 32 ? -5.785 -9.438 -0.025 1.00 0.00 32 CYS A CA 7
ATOM 8939 C C . CYS A 1 32 ? -6.980 -9.142 0.876 1.00 0.00 32 CYS A C 7
ATOM 8940 O O . CYS A 1 32 ? -8.083 -8.882 0.396 1.00 0.00 32 CYS A O 7
ATOM 8948 N N . SER A 1 33 ? -6.752 -9.185 2.185 1.00 0.00 33 SER A N 7
ATOM 8949 C CA . SER A 1 33 ? -7.810 -8.927 3.154 1.00 0.00 33 SER A CA 7
ATOM 8950 C C . SER A 1 33 ? -7.558 -7.619 3.898 1.00 0.00 33 SER A C 7
ATOM 8951 O O . SER A 1 33 ? -6.424 -7.146 3.979 1.00 0.00 33 SER A O 7
ATOM 8959 N N . LEU A 1 34 ? -8.624 -7.040 4.441 1.00 0.00 34 LEU A N 7
ATOM 8960 C CA . LEU A 1 34 ? -8.520 -5.787 5.180 1.00 0.00 34 LEU A CA 7
ATOM 8961 C C . LEU A 1 34 ? -9.198 -5.899 6.541 1.00 0.00 34 LEU A C 7
ATOM 8962 O O . LEU A 1 34 ? -10.328 -6.380 6.647 1.00 0.00 34 LEU A O 7
ATOM 8978 N N . LEU A 1 35 ? -8.504 -5.451 7.581 1.00 0.00 35 LEU A N 7
ATOM 8979 C CA . LEU A 1 35 ? -9.040 -5.499 8.937 1.00 0.00 35 LEU A CA 7
ATOM 8980 C C . LEU A 1 35 ? -10.203 -4.525 9.098 1.00 0.00 35 LEU A C 7
ATOM 8981 O O . LEU A 1 35 ? -10.109 -3.361 8.709 1.00 0.00 35 LEU A O 7
ATOM 8997 N N . ARG A 1 36 ? -11.298 -5.009 9.676 1.00 0.00 36 ARG A N 7
ATOM 8998 C CA . ARG A 1 36 ? -12.479 -4.181 9.889 1.00 0.00 36 ARG A CA 7
ATOM 8999 C C . ARG A 1 36 ? -12.290 -3.266 11.095 1.00 0.00 36 ARG A C 7
ATOM 9000 O O . ARG A 1 36 ? -11.590 -3.611 12.046 1.00 0.00 36 ARG A O 7
ATOM 9021 N N . GLY A 1 37 ? -12.920 -2.096 11.048 1.00 0.00 37 GLY A N 7
ATOM 9022 C CA . GLY A 1 37 ? -12.809 -1.148 12.142 1.00 0.00 37 GLY A CA 7
ATOM 9023 C C . GLY A 1 37 ? -11.368 -0.865 12.519 1.00 0.00 37 GLY A C 7
ATOM 9024 O O . GLY A 1 37 ? -11.041 -0.739 13.698 1.00 0.00 37 GLY A O 7
ATOM 9028 N N . GLY A 1 38 ? -10.503 -0.767 11.514 1.00 0.00 38 GLY A N 7
ATOM 9029 C CA . GLY A 1 38 ? -9.099 -0.499 11.767 1.00 0.00 38 GLY A CA 7
ATOM 9030 C C . GLY A 1 38 ? -8.654 0.838 11.209 1.00 0.00 38 GLY A C 7
ATOM 9031 O O . GLY A 1 38 ? -9.426 1.798 11.190 1.00 0.00 38 GLY A O 7
ATOM 9035 N N . ILE A 1 39 ? -7.407 0.903 10.756 1.00 0.00 39 ILE A N 7
ATOM 9036 C CA . ILE A 1 39 ? -6.861 2.132 10.196 1.00 0.00 39 ILE A CA 7
ATOM 9037 C C . ILE A 1 39 ? -6.974 2.142 8.675 1.00 0.00 39 ILE A C 7
ATOM 9038 O O . ILE A 1 39 ? -7.351 3.149 8.077 1.00 0.00 39 ILE A O 7
ATOM 9054 N N . ALA A 1 40 ? -6.647 1.013 8.056 1.00 0.00 40 ALA A N 7
ATOM 9055 C CA . ALA A 1 40 ? -6.716 0.889 6.605 1.00 0.00 40 ALA A CA 7
ATOM 9056 C C . ALA A 1 40 ? -8.061 1.376 6.076 1.00 0.00 40 ALA A C 7
ATOM 9057 O O . ALA A 1 40 ? -8.130 2.369 5.352 1.00 0.00 40 ALA A O 7
ATOM 9064 N N . GLU A 1 41 ? -9.126 0.670 6.441 1.00 0.00 41 GLU A N 7
ATOM 9065 C CA . GLU A 1 41 ? -10.469 1.031 6.001 1.00 0.00 41 GLU A CA 7
ATOM 9066 C C . GLU A 1 41 ? -10.654 2.546 6.006 1.00 0.00 41 GLU A C 7
ATOM 9067 O O . GLU A 1 41 ? -11.097 3.131 5.018 1.00 0.00 41 GLU A O 7
ATOM 9079 N N . ARG A 1 42 ? -10.313 3.174 7.127 1.00 0.00 42 ARG A N 7
ATOM 9080 C CA . ARG A 1 42 ? -10.443 4.620 7.262 1.00 0.00 42 ARG A CA 7
ATOM 9081 C C . ARG A 1 42 ? -9.568 5.342 6.243 1.00 0.00 42 ARG A C 7
ATOM 9082 O O . ARG A 1 42 ? -9.968 6.356 5.673 1.00 0.00 42 ARG A O 7
ATOM 9103 N N . GLY A 1 43 ? -8.369 4.812 6.019 1.00 0.00 43 GLY A N 7
ATOM 9104 C CA . GLY A 1 43 ? -7.455 5.420 5.069 1.00 0.00 43 GLY A CA 7
ATOM 9105 C C . GLY A 1 43 ? -7.972 5.357 3.646 1.00 0.00 43 GLY A C 7
ATOM 9106 O O . GLY A 1 43 ? -7.960 6.357 2.929 1.00 0.00 43 GLY A O 7
ATOM 9110 N N . GLY A 1 44 ? -8.425 4.177 3.234 1.00 0.00 44 GLY A N 7
ATOM 9111 C CA . GLY A 1 44 ? -8.940 4.009 1.887 1.00 0.00 44 GLY A CA 7
ATOM 9112 C C . GLY A 1 44 ? -8.325 2.821 1.175 1.00 0.00 44 GLY A C 7
ATOM 9113 O O . GLY A 1 44 ? -8.535 2.631 -0.024 1.00 0.00 44 GLY A O 7
ATOM 9117 N N . ILE A 1 45 ? -7.563 2.021 1.913 1.00 0.00 45 ILE A N 7
ATOM 9118 C CA . ILE A 1 45 ? -6.916 0.845 1.343 1.00 0.00 45 ILE A CA 7
ATOM 9119 C C . ILE A 1 45 ? -7.937 -0.090 0.705 1.00 0.00 45 ILE A C 7
ATOM 9120 O O . ILE A 1 45 ? -8.966 -0.404 1.304 1.00 0.00 45 ILE A O 7
ATOM 9136 N N . ARG A 1 46 ? -7.644 -0.534 -0.513 1.00 0.00 46 ARG A N 7
ATOM 9137 C CA . ARG A 1 46 ? -8.536 -1.435 -1.232 1.00 0.00 46 ARG A CA 7
ATOM 9138 C C . ARG A 1 46 ? -7.797 -2.694 -1.675 1.00 0.00 46 ARG A C 7
ATOM 9139 O O . ARG A 1 46 ? -6.865 -2.630 -2.477 1.00 0.00 46 ARG A O 7
ATOM 9160 N N . VAL A 1 47 ? -8.218 -3.839 -1.146 1.00 0.00 47 VAL A N 7
ATOM 9161 C CA . VAL A 1 47 ? -7.597 -5.113 -1.487 1.00 0.00 47 VAL A CA 7
ATOM 9162 C C . VAL A 1 47 ? -7.636 -5.359 -2.991 1.00 0.00 47 VAL A C 7
ATOM 9163 O O . VAL A 1 47 ? -8.329 -4.658 -3.727 1.00 0.00 47 VAL A O 7
ATOM 9176 N N . GLY A 1 48 ? -6.887 -6.361 -3.441 1.00 0.00 48 GLY A N 7
ATOM 9177 C CA . GLY A 1 48 ? -6.851 -6.683 -4.855 1.00 0.00 48 GLY A CA 7
ATOM 9178 C C . GLY A 1 48 ? -5.861 -5.826 -5.619 1.00 0.00 48 GLY A C 7
ATOM 9179 O O . GLY A 1 48 ? -5.186 -6.307 -6.530 1.00 0.00 48 GLY A O 7
ATOM 9183 N N . HIS A 1 49 ? -5.774 -4.552 -5.250 1.00 0.00 49 HIS A N 7
ATOM 9184 C CA . HIS A 1 49 ? -4.860 -3.626 -5.908 1.00 0.00 49 HIS A CA 7
ATOM 9185 C C . HIS A 1 49 ? -3.416 -3.912 -5.509 1.00 0.00 49 HIS A C 7
ATOM 9186 O O . HIS A 1 49 ? -3.122 -4.158 -4.339 1.00 0.00 49 HIS A O 7
ATOM 9200 N N . ARG A 1 50 ? -2.518 -3.878 -6.488 1.00 0.00 50 ARG A N 7
ATOM 9201 C CA . ARG A 1 50 ? -1.105 -4.136 -6.239 1.00 0.00 50 ARG A CA 7
ATOM 9202 C C . ARG A 1 50 ? -0.365 -2.841 -5.914 1.00 0.00 50 ARG A C 7
ATOM 9203 O O . ARG A 1 50 ? -0.641 -1.794 -6.501 1.00 0.00 50 ARG A O 7
ATOM 9224 N N . ILE A 1 51 ? 0.574 -2.921 -4.977 1.00 0.00 51 ILE A N 7
ATOM 9225 C CA . ILE A 1 51 ? 1.353 -1.756 -4.576 1.00 0.00 51 ILE A CA 7
ATOM 9226 C C . ILE A 1 51 ? 2.488 -1.489 -5.558 1.00 0.00 51 ILE A C 7
ATOM 9227 O O . ILE A 1 51 ? 3.210 -2.406 -5.952 1.00 0.00 51 ILE A O 7
ATOM 9243 N N . ILE A 1 52 ? 2.641 -0.229 -5.949 1.00 0.00 52 ILE A N 7
ATOM 9244 C CA . ILE A 1 52 ? 3.691 0.159 -6.883 1.00 0.00 52 ILE A CA 7
ATOM 9245 C C . ILE A 1 52 ? 4.674 1.127 -6.234 1.00 0.00 52 ILE A C 7
ATOM 9246 O O . ILE A 1 52 ? 5.836 1.206 -6.631 1.00 0.00 52 ILE A O 7
ATOM 9262 N N . GLU A 1 53 ? 4.200 1.861 -5.232 1.00 0.00 53 GLU A N 7
ATOM 9263 C CA . GLU A 1 53 ? 5.038 2.823 -4.527 1.00 0.00 53 GLU A CA 7
ATOM 9264 C C . GLU A 1 53 ? 4.668 2.887 -3.047 1.00 0.00 53 GLU A C 7
ATOM 9265 O O . GLU A 1 53 ? 3.553 2.536 -2.661 1.00 0.00 53 GLU A O 7
ATOM 9277 N N . ILE A 1 54 ? 5.611 3.335 -2.226 1.00 0.00 54 ILE A N 7
ATOM 9278 C CA . ILE A 1 54 ? 5.385 3.444 -0.791 1.00 0.00 54 ILE A CA 7
ATOM 9279 C C . ILE A 1 54 ? 6.264 4.529 -0.177 1.00 0.00 54 ILE A C 7
ATOM 9280 O O . ILE A 1 54 ? 7.478 4.544 -0.375 1.00 0.00 54 ILE A O 7
ATOM 9296 N N . ASN A 1 55 ? 5.641 5.434 0.571 1.00 0.00 55 ASN A N 7
ATOM 9297 C CA . ASN A 1 55 ? 6.367 6.523 1.216 1.00 0.00 55 ASN A CA 7
ATOM 9298 C C . ASN A 1 55 ? 7.393 7.130 0.265 1.00 0.00 55 ASN A C 7
ATOM 9299 O O . ASN A 1 55 ? 8.468 7.557 0.686 1.00 0.00 55 ASN A O 7
ATOM 9310 N N . GLY A 1 56 ? 7.054 7.167 -1.020 1.00 0.00 56 GLY A N 7
ATOM 9311 C CA . GLY A 1 56 ? 7.956 7.724 -2.010 1.00 0.00 56 GLY A CA 7
ATOM 9312 C C . GLY A 1 56 ? 9.087 6.779 -2.361 1.00 0.00 56 GLY A C 7
ATOM 9313 O O . GLY A 1 56 ? 10.235 7.201 -2.504 1.00 0.00 56 GLY A O 7
ATOM 9317 N N . GLN A 1 57 ? 8.764 5.497 -2.498 1.00 0.00 57 GLN A N 7
ATOM 9318 C CA . GLN A 1 57 ? 9.764 4.489 -2.832 1.00 0.00 57 GLN A CA 7
ATOM 9319 C C . GLN A 1 57 ? 9.194 3.455 -3.797 1.00 0.00 57 GLN A C 7
ATOM 9320 O O . GLN A 1 57 ? 8.079 2.968 -3.612 1.00 0.00 57 GLN A O 7
ATOM 9334 N N . SER A 1 58 ? 9.966 3.125 -4.828 1.00 0.00 58 SER A N 7
ATOM 9335 C CA . SER A 1 58 ? 9.535 2.152 -5.824 1.00 0.00 58 SER A CA 7
ATOM 9336 C C . SER A 1 58 ? 9.542 0.741 -5.244 1.00 0.00 58 SER A C 7
ATOM 9337 O O . SER A 1 58 ? 10.596 0.202 -4.905 1.00 0.00 58 SER A O 7
ATOM 9345 N N . VAL A 1 59 ? 8.358 0.147 -5.133 1.00 0.00 59 VAL A N 7
ATOM 9346 C CA . VAL A 1 59 ? 8.226 -1.201 -4.595 1.00 0.00 59 VAL A CA 7
ATOM 9347 C C . VAL A 1 59 ? 7.892 -2.202 -5.696 1.00 0.00 59 VAL A C 7
ATOM 9348 O O . VAL A 1 59 ? 7.960 -3.414 -5.490 1.00 0.00 59 VAL A O 7
ATOM 9361 N N . VAL A 1 60 ? 7.531 -1.686 -6.867 1.00 0.00 60 VAL A N 7
ATOM 9362 C CA . VAL A 1 60 ? 7.187 -2.534 -8.002 1.00 0.00 60 VAL A CA 7
ATOM 9363 C C . VAL A 1 60 ? 8.241 -3.614 -8.220 1.00 0.00 60 VAL A C 7
ATOM 9364 O O . VAL A 1 60 ? 7.961 -4.661 -8.803 1.00 0.00 60 VAL A O 7
ATOM 9377 N N . ALA A 1 61 ? 9.455 -3.352 -7.747 1.00 0.00 61 ALA A N 7
ATOM 9378 C CA . ALA A 1 61 ? 10.551 -4.303 -7.888 1.00 0.00 61 ALA A CA 7
ATOM 9379 C C . ALA A 1 61 ? 11.038 -4.785 -6.525 1.00 0.00 61 ALA A C 7
ATOM 9380 O O . ALA A 1 61 ? 11.530 -5.906 -6.391 1.00 0.00 61 ALA A O 7
ATOM 9387 N N . THR A 1 62 ? 10.899 -3.931 -5.516 1.00 0.00 62 THR A N 7
ATOM 9388 C CA . THR A 1 62 ? 11.326 -4.270 -4.164 1.00 0.00 62 THR A CA 7
ATOM 9389 C C . THR A 1 62 ? 10.794 -5.635 -3.745 1.00 0.00 62 THR A C 7
ATOM 9390 O O . THR A 1 62 ? 9.647 -5.992 -4.017 1.00 0.00 62 THR A O 7
ATOM 9401 N N . PRO A 1 63 ? 11.644 -6.419 -3.065 1.00 0.00 63 PRO A N 7
ATOM 9402 C CA . PRO A 1 63 ? 11.280 -7.758 -2.592 1.00 0.00 63 PRO A CA 7
ATOM 9403 C C . PRO A 1 63 ? 10.259 -7.716 -1.460 1.00 0.00 63 PRO A C 7
ATOM 9404 O O . PRO A 1 63 ? 10.403 -6.945 -0.510 1.00 0.00 63 PRO A O 7
ATOM 9415 N N . HIS A 1 64 ? 9.229 -8.548 -1.567 1.00 0.00 64 HIS A N 7
ATOM 9416 C CA . HIS A 1 64 ? 8.184 -8.606 -0.550 1.00 0.00 64 HIS A CA 7
ATOM 9417 C C . HIS A 1 64 ? 8.764 -8.365 0.840 1.00 0.00 64 HIS A C 7
ATOM 9418 O O . HIS A 1 64 ? 8.252 -7.546 1.603 1.00 0.00 64 HIS A O 7
ATOM 9432 N N . ALA A 1 65 ? 9.835 -9.083 1.161 1.00 0.00 65 ALA A N 7
ATOM 9433 C CA . ALA A 1 65 ? 10.486 -8.945 2.459 1.00 0.00 65 ALA A CA 7
ATOM 9434 C C . ALA A 1 65 ? 10.653 -7.477 2.836 1.00 0.00 65 ALA A C 7
ATOM 9435 O O . ALA A 1 65 ? 10.005 -6.988 3.762 1.00 0.00 65 ALA A O 7
ATOM 9442 N N . ARG A 1 66 ? 11.525 -6.781 2.115 1.00 0.00 66 ARG A N 7
ATOM 9443 C CA . ARG A 1 66 ? 11.778 -5.369 2.376 1.00 0.00 66 ARG A CA 7
ATOM 9444 C C . ARG A 1 66 ? 10.468 -4.593 2.484 1.00 0.00 66 ARG A C 7
ATOM 9445 O O . ARG A 1 66 ? 10.245 -3.864 3.451 1.00 0.00 66 ARG A O 7
ATOM 9466 N N . ILE A 1 67 ? 9.607 -4.754 1.485 1.00 0.00 67 ILE A N 7
ATOM 9467 C CA . ILE A 1 67 ? 8.321 -4.070 1.468 1.00 0.00 67 ILE A CA 7
ATOM 9468 C C . ILE A 1 67 ? 7.677 -4.073 2.850 1.00 0.00 67 ILE A C 7
ATOM 9469 O O . ILE A 1 67 ? 7.088 -3.079 3.275 1.00 0.00 67 ILE A O 7
ATOM 9485 N N . ILE A 1 68 ? 7.796 -5.197 3.549 1.00 0.00 68 ILE A N 7
ATOM 9486 C CA . ILE A 1 68 ? 7.229 -5.329 4.885 1.00 0.00 68 ILE A CA 7
ATOM 9487 C C . ILE A 1 68 ? 7.994 -4.479 5.894 1.00 0.00 68 ILE A C 7
ATOM 9488 O O . ILE A 1 68 ? 7.396 -3.772 6.703 1.00 0.00 68 ILE A O 7
ATOM 9504 N N . GLU A 1 69 ? 9.320 -4.552 5.836 1.00 0.00 69 GLU A N 7
ATOM 9505 C CA . GLU A 1 69 ? 10.167 -3.787 6.745 1.00 0.00 69 GLU A CA 7
ATOM 9506 C C . GLU A 1 69 ? 9.951 -2.288 6.557 1.00 0.00 69 GLU A C 7
ATOM 9507 O O . GLU A 1 69 ? 9.937 -1.526 7.524 1.00 0.00 69 GLU A O 7
ATOM 9519 N N . LEU A 1 70 ? 9.783 -1.873 5.307 1.00 0.00 70 LEU A N 7
ATOM 9520 C CA . LEU A 1 70 ? 9.568 -0.465 4.990 1.00 0.00 70 LEU A CA 7
ATOM 9521 C C . LEU A 1 70 ? 8.231 0.019 5.542 1.00 0.00 70 LEU A C 7
ATOM 9522 O O . LEU A 1 70 ? 8.186 0.802 6.492 1.00 0.00 70 LEU A O 7
ATOM 9538 N N . LEU A 1 71 ? 7.144 -0.453 4.942 1.00 0.00 71 LEU A N 7
ATOM 9539 C CA . LEU A 1 71 ? 5.804 -0.070 5.375 1.00 0.00 71 LEU A CA 7
ATOM 9540 C C . LEU A 1 71 ? 5.728 0.019 6.896 1.00 0.00 71 LEU A C 7
ATOM 9541 O O . LEU A 1 71 ? 5.218 0.994 7.447 1.00 0.00 71 LEU A O 7
ATOM 9557 N N . THR A 1 72 ? 6.240 -1.006 7.570 1.00 0.00 72 THR A N 7
ATOM 9558 C CA . THR A 1 72 ? 6.231 -1.044 9.026 1.00 0.00 72 THR A CA 7
ATOM 9559 C C . THR A 1 72 ? 7.055 0.097 9.611 1.00 0.00 72 THR A C 7
ATOM 9560 O O . THR A 1 72 ? 6.593 0.819 10.494 1.00 0.00 72 THR A O 7
ATOM 9571 N N . GLU A 1 73 ? 8.278 0.254 9.113 1.00 0.00 73 GLU A N 7
ATOM 9572 C CA . GLU A 1 73 ? 9.166 1.309 9.588 1.00 0.00 73 GLU A CA 7
ATOM 9573 C C . GLU A 1 73 ? 8.521 2.681 9.416 1.00 0.00 73 GLU A C 7
ATOM 9574 O O . GLU A 1 73 ? 8.696 3.570 10.250 1.00 0.00 73 GLU A O 7
ATOM 9586 N N . ALA A 1 74 ? 7.774 2.846 8.329 1.00 0.00 74 ALA A N 7
ATOM 9587 C CA . ALA A 1 74 ? 7.102 4.108 8.048 1.00 0.00 74 ALA A CA 7
ATOM 9588 C C . ALA A 1 74 ? 6.055 4.421 9.112 1.00 0.00 74 ALA A C 7
ATOM 9589 O O . ALA A 1 74 ? 5.054 3.716 9.238 1.00 0.00 74 ALA A O 7
ATOM 9596 N N . TYR A 1 75 ? 6.293 5.482 9.875 1.00 0.00 75 TYR A N 7
ATOM 9597 C CA . TYR A 1 75 ? 5.372 5.887 10.930 1.00 0.00 75 TYR A CA 7
ATOM 9598 C C . TYR A 1 75 ? 4.650 7.178 10.558 1.00 0.00 75 TYR A C 7
ATOM 9599 O O . TYR A 1 75 ? 5.094 7.921 9.683 1.00 0.00 75 TYR A O 7
ATOM 9617 N N . GLY A 1 76 ? 3.533 7.440 11.231 1.00 0.00 76 GLY A N 7
ATOM 9618 C CA . GLY A 1 76 ? 2.767 8.642 10.958 1.00 0.00 76 GLY A CA 7
ATOM 9619 C C . GLY A 1 76 ? 2.061 8.588 9.618 1.00 0.00 76 GLY A C 7
ATOM 9620 O O . GLY A 1 76 ? 1.271 7.679 9.362 1.00 0.00 76 GLY A O 7
ATOM 9624 N N . GLU A 1 77 ? 2.345 9.564 8.761 1.00 0.00 77 GLU A N 7
ATOM 9625 C CA . GLU A 1 77 ? 1.729 9.624 7.441 1.00 0.00 77 GLU A CA 7
ATOM 9626 C C . GLU A 1 77 ? 2.343 8.586 6.506 1.00 0.00 77 GLU A C 7
ATOM 9627 O O . GLU A 1 77 ? 3.457 8.760 6.013 1.00 0.00 77 GLU A O 7
ATOM 9639 N N . VAL A 1 78 ? 1.607 7.505 6.266 1.00 0.00 78 VAL A N 7
ATOM 9640 C CA . VAL A 1 78 ? 2.078 6.439 5.390 1.00 0.00 78 VAL A CA 7
ATOM 9641 C C . VAL A 1 78 ? 1.398 6.507 4.028 1.00 0.00 78 VAL A C 7
ATOM 9642 O O . VAL A 1 78 ? 0.268 6.047 3.862 1.00 0.00 78 VAL A O 7
ATOM 9655 N N . HIS A 1 79 ? 2.094 7.083 3.053 1.00 0.00 79 HIS A N 7
ATOM 9656 C CA . HIS A 1 79 ? 1.558 7.210 1.702 1.00 0.00 79 HIS A CA 7
ATOM 9657 C C . HIS A 1 79 ? 1.727 5.907 0.926 1.00 0.00 79 HIS A C 7
ATOM 9658 O O . HIS A 1 79 ? 2.831 5.565 0.502 1.00 0.00 79 HIS A O 7
ATOM 9672 N N . ILE A 1 80 ? 0.626 5.185 0.745 1.00 0.00 80 ILE A N 7
ATOM 9673 C CA . ILE A 1 80 ? 0.653 3.921 0.020 1.00 0.00 80 ILE A CA 7
ATOM 9674 C C . ILE A 1 80 ? 0.042 4.071 -1.370 1.00 0.00 80 ILE A C 7
ATOM 9675 O O . ILE A 1 80 ? -1.142 4.378 -1.510 1.00 0.00 80 ILE A O 7
ATOM 9691 N N . LYS A 1 81 ? 0.858 3.851 -2.395 1.00 0.00 81 LYS A N 7
ATOM 9692 C CA . LYS A 1 81 ? 0.399 3.959 -3.775 1.00 0.00 81 LYS A CA 7
ATOM 9693 C C . LYS A 1 81 ? -0.139 2.622 -4.275 1.00 0.00 81 LYS A C 7
ATOM 9694 O O . LYS A 1 81 ? 0.621 1.679 -4.500 1.00 0.00 81 LYS A O 7
ATOM 9713 N N . THR A 1 82 ? -1.455 2.546 -4.449 1.00 0.00 82 THR A N 7
ATOM 9714 C CA . THR A 1 82 ? -2.094 1.325 -4.922 1.00 0.00 82 THR A CA 7
ATOM 9715 C C . THR A 1 82 ? -2.384 1.400 -6.417 1.00 0.00 82 THR A C 7
ATOM 9716 O O . THR A 1 82 ? -2.639 2.477 -6.955 1.00 0.00 82 THR A O 7
ATOM 9727 N N . MET A 1 83 ? -2.343 0.250 -7.082 1.00 0.00 83 MET A N 7
ATOM 9728 C CA . MET A 1 83 ? -2.603 0.187 -8.515 1.00 0.00 83 MET A CA 7
ATOM 9729 C C . MET A 1 83 ? -3.059 -1.210 -8.924 1.00 0.00 83 MET A C 7
ATOM 9730 O O . MET A 1 83 ? -2.546 -2.222 -8.444 1.00 0.00 83 MET A O 7
ATOM 9744 N N . PRO A 1 84 ? -4.045 -1.271 -9.831 1.00 0.00 84 PRO A N 7
ATOM 9745 C CA . PRO A 1 84 ? -4.591 -2.539 -10.324 1.00 0.00 84 PRO A CA 7
ATOM 9746 C C . PRO A 1 84 ? -3.601 -3.292 -11.205 1.00 0.00 84 PRO A C 7
ATOM 9747 O O . PRO A 1 84 ? -3.109 -2.758 -12.199 1.00 0.00 84 PRO A O 7
ATOM 9758 N N . ALA A 1 85 ? -3.313 -4.536 -10.835 1.00 0.00 85 ALA A N 7
ATOM 9759 C CA . ALA A 1 85 ? -2.384 -5.363 -11.594 1.00 0.00 85 ALA A CA 7
ATOM 9760 C C . ALA A 1 85 ? -2.686 -5.299 -13.088 1.00 0.00 85 ALA A C 7
ATOM 9761 O O . ALA A 1 85 ? -1.775 -5.227 -13.912 1.00 0.00 85 ALA A O 7
ATOM 9768 N N . ALA A 1 86 ? -3.970 -5.328 -13.429 1.00 0.00 86 ALA A N 7
ATOM 9769 C CA . ALA A 1 86 ? -4.391 -5.271 -14.823 1.00 0.00 86 ALA A CA 7
ATOM 9770 C C . ALA A 1 86 ? -3.809 -4.048 -15.524 1.00 0.00 86 ALA A C 7
ATOM 9771 O O . ALA A 1 86 ? -2.946 -4.169 -16.394 1.00 0.00 86 ALA A O 7
ATOM 9778 N N . THR A 1 87 ? -4.287 -2.869 -15.140 1.00 0.00 87 THR A N 7
ATOM 9779 C CA . THR A 1 87 ? -3.816 -1.623 -15.732 1.00 0.00 87 THR A CA 7
ATOM 9780 C C . THR A 1 87 ? -2.293 -1.581 -15.785 1.00 0.00 87 THR A C 7
ATOM 9781 O O . THR A 1 87 ? -1.702 -1.512 -16.863 1.00 0.00 87 THR A O 7
ATOM 9792 N N . TYR A 1 88 ? -1.664 -1.625 -14.616 1.00 0.00 88 TYR A N 7
ATOM 9793 C CA . TYR A 1 88 ? -0.209 -1.590 -14.530 1.00 0.00 88 TYR A CA 7
ATOM 9794 C C . TYR A 1 88 ? 0.422 -2.464 -15.610 1.00 0.00 88 TYR A C 7
ATOM 9795 O O . TYR A 1 88 ? 1.153 -1.976 -16.471 1.00 0.00 88 TYR A O 7
ATOM 9813 N N . ARG A 1 89 ? 0.132 -3.760 -15.557 1.00 0.00 89 ARG A N 7
ATOM 9814 C CA . ARG A 1 89 ? 0.671 -4.704 -16.529 1.00 0.00 89 ARG A CA 7
ATOM 9815 C C . ARG A 1 89 ? 0.519 -4.167 -17.949 1.00 0.00 89 ARG A C 7
ATOM 9816 O O . ARG A 1 89 ? 1.497 -4.059 -18.691 1.00 0.00 89 ARG A O 7
ATOM 9837 N N . LEU A 1 90 ? -0.711 -3.833 -18.322 1.00 0.00 90 LEU A N 7
ATOM 9838 C CA . LEU A 1 90 ? -0.992 -3.308 -19.653 1.00 0.00 90 LEU A CA 7
ATOM 9839 C C . LEU A 1 90 ? -0.072 -2.136 -19.981 1.00 0.00 90 LEU A C 7
ATOM 9840 O O . LEU A 1 90 ? 0.362 -1.974 -21.122 1.00 0.00 90 LEU A O 7
ATOM 9856 N N . LEU A 1 91 ? 0.222 -1.322 -18.973 1.00 0.00 91 LEU A N 7
ATOM 9857 C CA . LEU A 1 91 ? 1.093 -0.166 -19.153 1.00 0.00 91 LEU A CA 7
ATOM 9858 C C . LEU A 1 91 ? 2.525 -0.602 -19.447 1.00 0.00 91 LEU A C 7
ATOM 9859 O O . LEU A 1 91 ? 3.122 -0.184 -20.439 1.00 0.00 91 LEU A O 7
ATOM 9875 N N . THR A 1 92 ? 3.070 -1.448 -18.578 1.00 0.00 92 THR A N 7
ATOM 9876 C CA . THR A 1 92 ? 4.431 -1.943 -18.744 1.00 0.00 92 THR A CA 7
ATOM 9877 C C . THR A 1 92 ? 4.451 -3.238 -19.547 1.00 0.00 92 THR A C 7
ATOM 9878 O O . THR A 1 92 ? 5.350 -4.063 -19.391 1.00 0.00 92 THR A O 7
ATOM 9889 N N . GLY A 1 93 ? 3.453 -3.411 -20.409 1.00 0.00 93 GLY A N 7
ATOM 9890 C CA . GLY A 1 93 ? 3.376 -4.609 -21.225 1.00 0.00 93 GLY A CA 7
ATOM 9891 C C . GLY A 1 93 ? 3.832 -4.370 -22.650 1.00 0.00 93 GLY A C 7
ATOM 9892 O O . GLY A 1 93 ? 4.087 -3.232 -23.044 1.00 0.00 93 GLY A O 7
ATOM 9896 N N . GLN A 1 94 ? 3.937 -5.445 -23.424 1.00 0.00 94 GLN A N 7
ATOM 9897 C CA . GLN A 1 94 ? 4.368 -5.346 -24.814 1.00 0.00 94 GLN A CA 7
ATOM 9898 C C . GLN A 1 94 ? 3.280 -4.717 -25.678 1.00 0.00 94 GLN A C 7
ATOM 9899 O O . GLN A 1 94 ? 2.207 -4.366 -25.186 1.00 0.00 94 GLN A O 7
ATOM 9913 N N . GLY A 1 1 ? -8.220 15.280 -7.799 1.00 0.00 1 GLY A N 8
ATOM 9914 C CA . GLY A 1 1 ? -8.674 15.993 -8.978 1.00 0.00 1 GLY A CA 8
ATOM 9915 C C . GLY A 1 1 ? -10.183 15.969 -9.125 1.00 0.00 1 GLY A C 8
ATOM 9916 O O . GLY A 1 1 ? -10.902 16.555 -8.316 1.00 0.00 1 GLY A O 8
ATOM 9920 N N . SER A 1 2 ? -10.664 15.290 -10.162 1.00 0.00 2 SER A N 8
ATOM 9921 C CA . SER A 1 2 ? -12.097 15.197 -10.416 1.00 0.00 2 SER A CA 8
ATOM 9922 C C . SER A 1 2 ? -12.669 13.909 -9.831 1.00 0.00 2 SER A C 8
ATOM 9923 O O . SER A 1 2 ? -11.951 12.928 -9.641 1.00 0.00 2 SER A O 8
ATOM 9931 N N . SER A 1 3 ? -13.968 13.921 -9.549 1.00 0.00 3 SER A N 8
ATOM 9932 C CA . SER A 1 3 ? -14.637 12.756 -8.982 1.00 0.00 3 SER A CA 8
ATOM 9933 C C . SER A 1 3 ? -15.024 11.766 -10.077 1.00 0.00 3 SER A C 8
ATOM 9934 O O . SER A 1 3 ? -15.736 12.111 -11.019 1.00 0.00 3 SER A O 8
ATOM 9942 N N . GLY A 1 4 ? -14.549 10.531 -9.944 1.00 0.00 4 GLY A N 8
ATOM 9943 C CA . GLY A 1 4 ? -14.854 9.509 -10.928 1.00 0.00 4 GLY A CA 8
ATOM 9944 C C . GLY A 1 4 ? -13.703 8.546 -11.140 1.00 0.00 4 GLY A C 8
ATOM 9945 O O . GLY A 1 4 ? -13.336 7.797 -10.235 1.00 0.00 4 GLY A O 8
ATOM 9949 N N . SER A 1 5 ? -13.132 8.564 -12.340 1.00 0.00 5 SER A N 8
ATOM 9950 C CA . SER A 1 5 ? -12.019 7.682 -12.671 1.00 0.00 5 SER A CA 8
ATOM 9951 C C . SER A 1 5 ? -10.689 8.310 -12.265 1.00 0.00 5 SER A C 8
ATOM 9952 O O . SER A 1 5 ? -10.562 9.532 -12.199 1.00 0.00 5 SER A O 8
ATOM 9960 N N . SER A 1 6 ? -9.701 7.463 -11.993 1.00 0.00 6 SER A N 8
ATOM 9961 C CA . SER A 1 6 ? -8.381 7.934 -11.590 1.00 0.00 6 SER A CA 8
ATOM 9962 C C . SER A 1 6 ? -7.303 6.926 -11.977 1.00 0.00 6 SER A C 8
ATOM 9963 O O . SER A 1 6 ? -7.368 5.756 -11.602 1.00 0.00 6 SER A O 8
ATOM 9971 N N . GLY A 1 7 ? -6.312 7.390 -12.732 1.00 0.00 7 GLY A N 8
ATOM 9972 C CA . GLY A 1 7 ? -5.233 6.517 -13.159 1.00 0.00 7 GLY A CA 8
ATOM 9973 C C . GLY A 1 7 ? -4.701 5.658 -12.029 1.00 0.00 7 GLY A C 8
ATOM 9974 O O . GLY A 1 7 ? -4.917 4.446 -12.007 1.00 0.00 7 GLY A O 8
ATOM 9978 N N . VAL A 1 8 ? -4.002 6.286 -11.089 1.00 0.00 8 VAL A N 8
ATOM 9979 C CA . VAL A 1 8 ? -3.437 5.570 -9.951 1.00 0.00 8 VAL A CA 8
ATOM 9980 C C . VAL A 1 8 ? -4.128 5.970 -8.652 1.00 0.00 8 VAL A C 8
ATOM 9981 O O . VAL A 1 8 ? -4.235 7.155 -8.331 1.00 0.00 8 VAL A O 8
ATOM 9994 N N . THR A 1 9 ? -4.595 4.974 -7.906 1.00 0.00 9 THR A N 8
ATOM 9995 C CA . THR A 1 9 ? -5.277 5.221 -6.641 1.00 0.00 9 THR A CA 8
ATOM 9996 C C . THR A 1 9 ? -4.278 5.401 -5.504 1.00 0.00 9 THR A C 8
ATOM 9997 O O . THR A 1 9 ? -3.514 4.490 -5.184 1.00 0.00 9 THR A O 8
ATOM 10008 N N . THR A 1 10 ? -4.288 6.583 -4.895 1.00 0.00 10 THR A N 8
ATOM 10009 C CA . THR A 1 10 ? -3.382 6.883 -3.793 1.00 0.00 10 THR A CA 8
ATOM 10010 C C . THR A 1 10 ? -4.107 6.822 -2.454 1.00 0.00 10 THR A C 8
ATOM 10011 O O . THR A 1 10 ? -5.208 7.352 -2.309 1.00 0.00 10 THR A O 8
ATOM 10022 N N . ALA A 1 11 ? -3.481 6.174 -1.476 1.00 0.00 11 ALA A N 8
ATOM 10023 C CA . ALA A 1 11 ? -4.066 6.048 -0.147 1.00 0.00 11 ALA A CA 8
ATOM 10024 C C . ALA A 1 11 ? -3.073 6.465 0.932 1.00 0.00 11 ALA A C 8
ATOM 10025 O O . ALA A 1 11 ? -1.863 6.297 0.773 1.00 0.00 11 ALA A O 8
ATOM 10032 N N . ILE A 1 12 ? -3.590 7.009 2.028 1.00 0.00 12 ILE A N 8
ATOM 10033 C CA . ILE A 1 12 ? -2.748 7.449 3.133 1.00 0.00 12 ILE A CA 8
ATOM 10034 C C . ILE A 1 12 ? -3.176 6.798 4.444 1.00 0.00 12 ILE A C 8
ATOM 10035 O O . ILE A 1 12 ? -4.342 6.870 4.833 1.00 0.00 12 ILE A O 8
ATOM 10051 N N . ILE A 1 13 ? -2.224 6.164 5.121 1.00 0.00 13 ILE A N 8
ATOM 10052 C CA . ILE A 1 13 ? -2.502 5.502 6.389 1.00 0.00 13 ILE A CA 8
ATOM 10053 C C . ILE A 1 13 ? -1.944 6.303 7.561 1.00 0.00 13 ILE A C 8
ATOM 10054 O O . ILE A 1 13 ? -1.023 7.104 7.396 1.00 0.00 13 ILE A O 8
ATOM 10070 N N . HIS A 1 14 ? -2.506 6.081 8.745 1.00 0.00 14 HIS A N 8
ATOM 10071 C CA . HIS A 1 14 ? -2.062 6.780 9.945 1.00 0.00 14 HIS A CA 8
ATOM 10072 C C . HIS A 1 14 ? -1.689 5.790 11.044 1.00 0.00 14 HIS A C 8
ATOM 10073 O O . HIS A 1 14 ? -2.559 5.173 11.659 1.00 0.00 14 HIS A O 8
ATOM 10087 N N . ARG A 1 15 ? -0.390 5.642 11.285 1.00 0.00 15 ARG A N 8
ATOM 10088 C CA . ARG A 1 15 ? 0.098 4.726 12.308 1.00 0.00 15 ARG A CA 8
ATOM 10089 C C . ARG A 1 15 ? 0.808 5.485 13.425 1.00 0.00 15 ARG A C 8
ATOM 10090 O O . ARG A 1 15 ? 2.007 5.756 13.360 1.00 0.00 15 ARG A O 8
ATOM 10111 N N . PRO A 1 16 ? 0.050 5.839 14.474 1.00 0.00 16 PRO A N 8
ATOM 10112 C CA . PRO A 1 16 ? 0.586 6.572 15.625 1.00 0.00 16 PRO A CA 8
ATOM 10113 C C . PRO A 1 16 ? 1.528 5.721 16.468 1.00 0.00 16 PRO A C 8
ATOM 10114 O O . PRO A 1 16 ? 2.300 6.242 17.273 1.00 0.00 16 PRO A O 8
ATOM 10125 N N . HIS A 1 17 ? 1.462 4.407 16.277 1.00 0.00 17 HIS A N 8
ATOM 10126 C CA . HIS A 1 17 ? 2.311 3.482 17.019 1.00 0.00 17 HIS A CA 8
ATOM 10127 C C . HIS A 1 17 ? 2.874 2.404 16.099 1.00 0.00 17 HIS A C 8
ATOM 10128 O O . HIS A 1 17 ? 2.224 1.990 15.140 1.00 0.00 17 HIS A O 8
ATOM 10142 N N . ALA A 1 18 ? 4.088 1.953 16.398 1.00 0.00 18 ALA A N 8
ATOM 10143 C CA . ALA A 1 18 ? 4.739 0.922 15.598 1.00 0.00 18 ALA A CA 8
ATOM 10144 C C . ALA A 1 18 ? 4.354 -0.472 16.082 1.00 0.00 18 ALA A C 8
ATOM 10145 O O . ALA A 1 18 ? 4.276 -1.414 15.293 1.00 0.00 18 ALA A O 8
ATOM 10152 N N . ARG A 1 19 ? 4.116 -0.597 17.384 1.00 0.00 19 ARG A N 8
ATOM 10153 C CA . ARG A 1 19 ? 3.742 -1.877 17.973 1.00 0.00 19 ARG A CA 8
ATOM 10154 C C . ARG A 1 19 ? 2.241 -2.120 17.836 1.00 0.00 19 ARG A C 8
ATOM 10155 O O . ARG A 1 19 ? 1.636 -2.800 18.663 1.00 0.00 19 ARG A O 8
ATOM 10176 N N . GLU A 1 20 ? 1.649 -1.559 16.786 1.00 0.00 20 GLU A N 8
ATOM 10177 C CA . GLU A 1 20 ? 0.220 -1.714 16.543 1.00 0.00 20 GLU A CA 8
ATOM 10178 C C . GLU A 1 20 ? -0.036 -2.295 15.155 1.00 0.00 20 GLU A C 8
ATOM 10179 O O . GLU A 1 20 ? 0.591 -1.889 14.177 1.00 0.00 20 GLU A O 8
ATOM 10191 N N . GLN A 1 21 ? -0.960 -3.247 15.079 1.00 0.00 21 GLN A N 8
ATOM 10192 C CA . GLN A 1 21 ? -1.298 -3.884 13.812 1.00 0.00 21 GLN A CA 8
ATOM 10193 C C . GLN A 1 21 ? -1.573 -2.841 12.734 1.00 0.00 21 GLN A C 8
ATOM 10194 O O . GLN A 1 21 ? -1.654 -1.645 13.019 1.00 0.00 21 GLN A O 8
ATOM 10208 N N . LEU A 1 22 ? -1.716 -3.300 11.496 1.00 0.00 22 LEU A N 8
ATOM 10209 C CA . LEU A 1 22 ? -1.983 -2.406 10.375 1.00 0.00 22 LEU A CA 8
ATOM 10210 C C . LEU A 1 22 ? -3.423 -2.550 9.894 1.00 0.00 22 LEU A C 8
ATOM 10211 O O . LEU A 1 22 ? -4.119 -1.558 9.679 1.00 0.00 22 LEU A O 8
ATOM 10227 N N . GLY A 1 23 ? -3.866 -3.793 9.729 1.00 0.00 23 GLY A N 8
ATOM 10228 C CA . GLY A 1 23 ? -5.222 -4.044 9.277 1.00 0.00 23 GLY A CA 8
ATOM 10229 C C . GLY A 1 23 ? -5.267 -4.649 7.888 1.00 0.00 23 GLY A C 8
ATOM 10230 O O . GLY A 1 23 ? -5.991 -5.615 7.646 1.00 0.00 23 GLY A O 8
ATOM 10234 N N . PHE A 1 24 ? -4.493 -4.078 6.970 1.00 0.00 24 PHE A N 8
ATOM 10235 C CA . PHE A 1 24 ? -4.450 -4.565 5.596 1.00 0.00 24 PHE A CA 8
ATOM 10236 C C . PHE A 1 24 ? -3.414 -5.676 5.445 1.00 0.00 24 PHE A C 8
ATOM 10237 O O . PHE A 1 24 ? -2.292 -5.564 5.940 1.00 0.00 24 PHE A O 8
ATOM 10254 N N . CYS A 1 25 ? -3.800 -6.746 4.760 1.00 0.00 25 CYS A N 8
ATOM 10255 C CA . CYS A 1 25 ? -2.906 -7.879 4.544 1.00 0.00 25 CYS A CA 8
ATOM 10256 C C . CYS A 1 25 ? -2.327 -7.853 3.133 1.00 0.00 25 CYS A C 8
ATOM 10257 O O . CYS A 1 25 ? -3.065 -7.849 2.148 1.00 0.00 25 CYS A O 8
ATOM 10265 N N . VAL A 1 26 ? -1.001 -7.834 3.044 1.00 0.00 26 VAL A N 8
ATOM 10266 C CA . VAL A 1 26 ? -0.322 -7.808 1.754 1.00 0.00 26 VAL A CA 8
ATOM 10267 C C . VAL A 1 26 ? 0.346 -9.146 1.457 1.00 0.00 26 VAL A C 8
ATOM 10268 O O . VAL A 1 26 ? 0.997 -9.731 2.322 1.00 0.00 26 VAL A O 8
ATOM 10281 N N . GLU A 1 27 ? 0.180 -9.625 0.228 1.00 0.00 27 GLU A N 8
ATOM 10282 C CA . GLU A 1 27 ? 0.767 -10.895 -0.182 1.00 0.00 27 GLU A CA 8
ATOM 10283 C C . GLU A 1 27 ? 1.591 -10.727 -1.456 1.00 0.00 27 GLU A C 8
ATOM 10284 O O . GLU A 1 27 ? 1.059 -10.381 -2.511 1.00 0.00 27 GLU A O 8
ATOM 10296 N N . ASP A 1 28 ? 2.892 -10.975 -1.348 1.00 0.00 28 ASP A N 8
ATOM 10297 C CA . ASP A 1 28 ? 3.790 -10.852 -2.490 1.00 0.00 28 ASP A CA 8
ATOM 10298 C C . ASP A 1 28 ? 3.696 -9.461 -3.109 1.00 0.00 28 ASP A C 8
ATOM 10299 O O . ASP A 1 28 ? 3.978 -9.276 -4.292 1.00 0.00 28 ASP A O 8
ATOM 10308 N N . GLY A 1 29 ? 3.296 -8.484 -2.300 1.00 0.00 29 GLY A N 8
ATOM 10309 C CA . GLY A 1 29 ? 3.170 -7.123 -2.786 1.00 0.00 29 GLY A CA 8
ATOM 10310 C C . GLY A 1 29 ? 1.790 -6.830 -3.339 1.00 0.00 29 GLY A C 8
ATOM 10311 O O . GLY A 1 29 ? 1.612 -5.892 -4.117 1.00 0.00 29 GLY A O 8
ATOM 10315 N N . ILE A 1 30 ? 0.811 -7.634 -2.938 1.00 0.00 30 ILE A N 8
ATOM 10316 C CA . ILE A 1 30 ? -0.560 -7.456 -3.400 1.00 0.00 30 ILE A CA 8
ATOM 10317 C C . ILE A 1 30 ? -1.555 -7.663 -2.262 1.00 0.00 30 ILE A C 8
ATOM 10318 O O . ILE A 1 30 ? -1.685 -8.767 -1.732 1.00 0.00 30 ILE A O 8
ATOM 10334 N N . ILE A 1 31 ? -2.255 -6.596 -1.894 1.00 0.00 31 ILE A N 8
ATOM 10335 C CA . ILE A 1 31 ? -3.240 -6.662 -0.821 1.00 0.00 31 ILE A CA 8
ATOM 10336 C C . ILE A 1 31 ? -4.361 -7.637 -1.164 1.00 0.00 31 ILE A C 8
ATOM 10337 O O . ILE A 1 31 ? -4.832 -7.683 -2.301 1.00 0.00 31 ILE A O 8
ATOM 10353 N N . CYS A 1 32 ? -4.784 -8.414 -0.173 1.00 0.00 32 CYS A N 8
ATOM 10354 C CA . CYS A 1 32 ? -5.851 -9.389 -0.369 1.00 0.00 32 CYS A CA 8
ATOM 10355 C C . CYS A 1 32 ? -7.014 -9.120 0.581 1.00 0.00 32 CYS A C 8
ATOM 10356 O O . CYS A 1 32 ? -8.175 -9.120 0.172 1.00 0.00 32 CYS A O 8
ATOM 10364 N N . SER A 1 33 ? -6.694 -8.892 1.851 1.00 0.00 33 SER A N 8
ATOM 10365 C CA . SER A 1 33 ? -7.713 -8.627 2.860 1.00 0.00 33 SER A CA 8
ATOM 10366 C C . SER A 1 33 ? -7.466 -7.284 3.541 1.00 0.00 33 SER A C 8
ATOM 10367 O O . SER A 1 33 ? -6.342 -6.781 3.559 1.00 0.00 33 SER A O 8
ATOM 10375 N N . LEU A 1 34 ? -8.525 -6.709 4.101 1.00 0.00 34 LEU A N 8
ATOM 10376 C CA . LEU A 1 34 ? -8.425 -5.424 4.784 1.00 0.00 34 LEU A CA 8
ATOM 10377 C C . LEU A 1 34 ? -9.234 -5.431 6.077 1.00 0.00 34 LEU A C 8
ATOM 10378 O O . LEU A 1 34 ? -10.418 -5.770 6.079 1.00 0.00 34 LEU A O 8
ATOM 10394 N N . LEU A 1 35 ? -8.589 -5.052 7.175 1.00 0.00 35 LEU A N 8
ATOM 10395 C CA . LEU A 1 35 ? -9.249 -5.011 8.475 1.00 0.00 35 LEU A CA 8
ATOM 10396 C C . LEU A 1 35 ? -10.315 -3.921 8.511 1.00 0.00 35 LEU A C 8
ATOM 10397 O O . LEU A 1 35 ? -10.018 -2.758 8.787 1.00 0.00 35 LEU A O 8
ATOM 10413 N N . ARG A 1 36 ? -11.556 -4.305 8.232 1.00 0.00 36 ARG A N 8
ATOM 10414 C CA . ARG A 1 36 ? -12.666 -3.360 8.234 1.00 0.00 36 ARG A CA 8
ATOM 10415 C C . ARG A 1 36 ? -12.864 -2.756 9.621 1.00 0.00 36 ARG A C 8
ATOM 10416 O O . ARG A 1 36 ? -13.226 -3.454 10.567 1.00 0.00 36 ARG A O 8
ATOM 10437 N N . GLY A 1 37 ? -12.624 -1.453 9.734 1.00 0.00 37 GLY A N 8
ATOM 10438 C CA . GLY A 1 37 ? -12.780 -0.778 11.009 1.00 0.00 37 GLY A CA 8
ATOM 10439 C C . GLY A 1 37 ? -11.457 -0.316 11.587 1.00 0.00 37 GLY A C 8
ATOM 10440 O O . GLY A 1 37 ? -11.425 0.480 12.524 1.00 0.00 37 GLY A O 8
ATOM 10444 N N . GLY A 1 38 ? -10.361 -0.820 11.028 1.00 0.00 38 GLY A N 8
ATOM 10445 C CA . GLY A 1 38 ? -9.044 -0.444 11.508 1.00 0.00 38 GLY A CA 8
ATOM 10446 C C . GLY A 1 38 ? -8.577 0.883 10.942 1.00 0.00 38 GLY A C 8
ATOM 10447 O O . GLY A 1 38 ? -9.374 1.806 10.770 1.00 0.00 38 GLY A O 8
ATOM 10451 N N . ILE A 1 39 ? -7.283 0.979 10.655 1.00 0.00 39 ILE A N 8
ATOM 10452 C CA . ILE A 1 39 ? -6.713 2.204 10.107 1.00 0.00 39 ILE A CA 8
ATOM 10453 C C . ILE A 1 39 ? -6.768 2.201 8.583 1.00 0.00 39 ILE A C 8
ATOM 10454 O O . ILE A 1 39 ? -7.061 3.222 7.961 1.00 0.00 39 ILE A O 8
ATOM 10470 N N . ALA A 1 40 ? -6.485 1.047 7.988 1.00 0.00 40 ALA A N 8
ATOM 10471 C CA . ALA A 1 40 ? -6.506 0.911 6.537 1.00 0.00 40 ALA A CA 8
ATOM 10472 C C . ALA A 1 40 ? -7.824 1.412 5.957 1.00 0.00 40 ALA A C 8
ATOM 10473 O O . ALA A 1 40 ? -7.847 2.361 5.175 1.00 0.00 40 ALA A O 8
ATOM 10480 N N . GLU A 1 41 ? -8.920 0.767 6.347 1.00 0.00 41 GLU A N 8
ATOM 10481 C CA . GLU A 1 41 ? -10.242 1.148 5.864 1.00 0.00 41 GLU A CA 8
ATOM 10482 C C . GLU A 1 41 ? -10.438 2.658 5.950 1.00 0.00 41 GLU A C 8
ATOM 10483 O O . GLU A 1 41 ? -10.967 3.280 5.028 1.00 0.00 41 GLU A O 8
ATOM 10495 N N . ARG A 1 42 ? -10.009 3.243 7.063 1.00 0.00 42 ARG A N 8
ATOM 10496 C CA . ARG A 1 42 ? -10.139 4.680 7.271 1.00 0.00 42 ARG A CA 8
ATOM 10497 C C . ARG A 1 42 ? -9.157 5.447 6.391 1.00 0.00 42 ARG A C 8
ATOM 10498 O O . ARG A 1 42 ? -9.358 6.626 6.101 1.00 0.00 42 ARG A O 8
ATOM 10519 N N . GLY A 1 43 ? -8.094 4.770 5.969 1.00 0.00 43 GLY A N 8
ATOM 10520 C CA . GLY A 1 43 ? -7.097 5.404 5.127 1.00 0.00 43 GLY A CA 8
ATOM 10521 C C . GLY A 1 43 ? -7.526 5.478 3.675 1.00 0.00 43 GLY A C 8
ATOM 10522 O O . GLY A 1 43 ? -7.406 6.523 3.037 1.00 0.00 43 GLY A O 8
ATOM 10526 N N . GLY A 1 44 ? -8.027 4.364 3.150 1.00 0.00 44 GLY A N 8
ATOM 10527 C CA . GLY A 1 44 ? -8.466 4.327 1.767 1.00 0.00 44 GLY A CA 8
ATOM 10528 C C . GLY A 1 44 ? -7.853 3.177 0.994 1.00 0.00 44 GLY A C 8
ATOM 10529 O O . GLY A 1 44 ? -7.813 3.198 -0.236 1.00 0.00 44 GLY A O 8
ATOM 10533 N N . ILE A 1 45 ? -7.373 2.170 1.717 1.00 0.00 45 ILE A N 8
ATOM 10534 C CA . ILE A 1 45 ? -6.758 1.006 1.090 1.00 0.00 45 ILE A CA 8
ATOM 10535 C C . ILE A 1 45 ? -7.811 0.097 0.467 1.00 0.00 45 ILE A C 8
ATOM 10536 O O . ILE A 1 45 ? -8.907 -0.061 1.006 1.00 0.00 45 ILE A O 8
ATOM 10552 N N . ARG A 1 46 ? -7.471 -0.500 -0.671 1.00 0.00 46 ARG A N 8
ATOM 10553 C CA . ARG A 1 46 ? -8.388 -1.395 -1.368 1.00 0.00 46 ARG A CA 8
ATOM 10554 C C . ARG A 1 46 ? -7.706 -2.718 -1.703 1.00 0.00 46 ARG A C 8
ATOM 10555 O O . ARG A 1 46 ? -6.604 -2.739 -2.253 1.00 0.00 46 ARG A O 8
ATOM 10576 N N . VAL A 1 47 ? -8.367 -3.821 -1.368 1.00 0.00 47 VAL A N 8
ATOM 10577 C CA . VAL A 1 47 ? -7.826 -5.148 -1.634 1.00 0.00 47 VAL A CA 8
ATOM 10578 C C . VAL A 1 47 ? -7.789 -5.437 -3.131 1.00 0.00 47 VAL A C 8
ATOM 10579 O O . VAL A 1 47 ? -8.454 -4.766 -3.920 1.00 0.00 47 VAL A O 8
ATOM 10592 N N . GLY A 1 48 ? -7.006 -6.440 -3.516 1.00 0.00 48 GLY A N 8
ATOM 10593 C CA . GLY A 1 48 ? -6.897 -6.801 -4.917 1.00 0.00 48 GLY A CA 8
ATOM 10594 C C . GLY A 1 48 ? -5.938 -5.903 -5.674 1.00 0.00 48 GLY A C 8
ATOM 10595 O O . GLY A 1 48 ? -5.493 -6.242 -6.771 1.00 0.00 48 GLY A O 8
ATOM 10599 N N . HIS A 1 49 ? -5.619 -4.753 -5.088 1.00 0.00 49 HIS A N 8
ATOM 10600 C CA . HIS A 1 49 ? -4.708 -3.803 -5.715 1.00 0.00 49 HIS A CA 8
ATOM 10601 C C . HIS A 1 49 ? -3.259 -4.124 -5.359 1.00 0.00 49 HIS A C 8
ATOM 10602 O O . HIS A 1 49 ? -2.967 -4.569 -4.249 1.00 0.00 49 HIS A O 8
ATOM 10616 N N . ARG A 1 50 ? -2.357 -3.896 -6.308 1.00 0.00 50 ARG A N 8
ATOM 10617 C CA . ARG A 1 50 ? -0.940 -4.163 -6.095 1.00 0.00 50 ARG A CA 8
ATOM 10618 C C . ARG A 1 50 ? -0.184 -2.873 -5.788 1.00 0.00 50 ARG A C 8
ATOM 10619 O O . ARG A 1 50 ? -0.465 -1.824 -6.368 1.00 0.00 50 ARG A O 8
ATOM 10640 N N . ILE A 1 51 ? 0.776 -2.960 -4.873 1.00 0.00 51 ILE A N 8
ATOM 10641 C CA . ILE A 1 51 ? 1.572 -1.800 -4.490 1.00 0.00 51 ILE A CA 8
ATOM 10642 C C . ILE A 1 51 ? 2.717 -1.571 -5.472 1.00 0.00 51 ILE A C 8
ATOM 10643 O O . ILE A 1 51 ? 3.430 -2.506 -5.838 1.00 0.00 51 ILE A O 8
ATOM 10659 N N . ILE A 1 52 ? 2.887 -0.322 -5.892 1.00 0.00 52 ILE A N 8
ATOM 10660 C CA . ILE A 1 52 ? 3.947 0.030 -6.829 1.00 0.00 52 ILE A CA 8
ATOM 10661 C C . ILE A 1 52 ? 4.881 1.078 -6.233 1.00 0.00 52 ILE A C 8
ATOM 10662 O O . ILE A 1 52 ? 5.966 1.326 -6.758 1.00 0.00 52 ILE A O 8
ATOM 10678 N N . GLU A 1 53 ? 4.452 1.688 -5.133 1.00 0.00 53 GLU A N 8
ATOM 10679 C CA . GLU A 1 53 ? 5.252 2.709 -4.465 1.00 0.00 53 GLU A CA 8
ATOM 10680 C C . GLU A 1 53 ? 4.813 2.880 -3.014 1.00 0.00 53 GLU A C 8
ATOM 10681 O O . GLU A 1 53 ? 3.647 2.671 -2.678 1.00 0.00 53 GLU A O 8
ATOM 10693 N N . ILE A 1 54 ? 5.755 3.262 -2.158 1.00 0.00 54 ILE A N 8
ATOM 10694 C CA . ILE A 1 54 ? 5.466 3.462 -0.744 1.00 0.00 54 ILE A CA 8
ATOM 10695 C C . ILE A 1 54 ? 6.357 4.548 -0.149 1.00 0.00 54 ILE A C 8
ATOM 10696 O O . ILE A 1 54 ? 7.566 4.565 -0.374 1.00 0.00 54 ILE A O 8
ATOM 10712 N N . ASN A 1 55 ? 5.750 5.452 0.613 1.00 0.00 55 ASN A N 8
ATOM 10713 C CA . ASN A 1 55 ? 6.488 6.541 1.242 1.00 0.00 55 ASN A CA 8
ATOM 10714 C C . ASN A 1 55 ? 7.497 7.146 0.271 1.00 0.00 55 ASN A C 8
ATOM 10715 O O . ASN A 1 55 ? 8.569 7.597 0.674 1.00 0.00 55 ASN A O 8
ATOM 10726 N N . GLY A 1 56 ? 7.146 7.153 -1.012 1.00 0.00 56 GLY A N 8
ATOM 10727 C CA . GLY A 1 56 ? 8.032 7.705 -2.020 1.00 0.00 56 GLY A CA 8
ATOM 10728 C C . GLY A 1 56 ? 9.141 6.746 -2.406 1.00 0.00 56 GLY A C 8
ATOM 10729 O O . GLY A 1 56 ? 10.251 7.169 -2.726 1.00 0.00 56 GLY A O 8
ATOM 10733 N N . GLN A 1 57 ? 8.840 5.452 -2.373 1.00 0.00 57 GLN A N 8
ATOM 10734 C CA . GLN A 1 57 ? 9.822 4.431 -2.720 1.00 0.00 57 GLN A CA 8
ATOM 10735 C C . GLN A 1 57 ? 9.217 3.390 -3.656 1.00 0.00 57 GLN A C 8
ATOM 10736 O O . GLN A 1 57 ? 8.225 2.742 -3.322 1.00 0.00 57 GLN A O 8
ATOM 10750 N N . SER A 1 58 ? 9.821 3.233 -4.829 1.00 0.00 58 SER A N 8
ATOM 10751 C CA . SER A 1 58 ? 9.340 2.273 -5.815 1.00 0.00 58 SER A CA 8
ATOM 10752 C C . SER A 1 58 ? 9.381 0.854 -5.257 1.00 0.00 58 SER A C 8
ATOM 10753 O O . SER A 1 58 ? 10.449 0.329 -4.942 1.00 0.00 58 SER A O 8
ATOM 10761 N N . VAL A 1 59 ? 8.210 0.238 -5.137 1.00 0.00 59 VAL A N 8
ATOM 10762 C CA . VAL A 1 59 ? 8.110 -1.121 -4.618 1.00 0.00 59 VAL A CA 8
ATOM 10763 C C . VAL A 1 59 ? 7.752 -2.107 -5.724 1.00 0.00 59 VAL A C 8
ATOM 10764 O O . VAL A 1 59 ? 7.720 -3.318 -5.505 1.00 0.00 59 VAL A O 8
ATOM 10777 N N . VAL A 1 60 ? 7.484 -1.581 -6.915 1.00 0.00 60 VAL A N 8
ATOM 10778 C CA . VAL A 1 60 ? 7.130 -2.415 -8.057 1.00 0.00 60 VAL A CA 8
ATOM 10779 C C . VAL A 1 60 ? 8.151 -3.528 -8.263 1.00 0.00 60 VAL A C 8
ATOM 10780 O O . VAL A 1 60 ? 7.853 -4.552 -8.876 1.00 0.00 60 VAL A O 8
ATOM 10793 N N . ALA A 1 61 ? 9.357 -3.319 -7.746 1.00 0.00 61 ALA A N 8
ATOM 10794 C CA . ALA A 1 61 ? 10.423 -4.306 -7.870 1.00 0.00 61 ALA A CA 8
ATOM 10795 C C . ALA A 1 61 ? 10.899 -4.776 -6.500 1.00 0.00 61 ALA A C 8
ATOM 10796 O O . ALA A 1 61 ? 11.363 -5.906 -6.345 1.00 0.00 61 ALA A O 8
ATOM 10803 N N . THR A 1 62 ? 10.783 -3.900 -5.506 1.00 0.00 62 THR A N 8
ATOM 10804 C CA . THR A 1 62 ? 11.203 -4.225 -4.149 1.00 0.00 62 THR A CA 8
ATOM 10805 C C . THR A 1 62 ? 10.663 -5.583 -3.715 1.00 0.00 62 THR A C 8
ATOM 10806 O O . THR A 1 62 ? 9.517 -5.938 -3.990 1.00 0.00 62 THR A O 8
ATOM 10817 N N . PRO A 1 63 ? 11.506 -6.362 -3.021 1.00 0.00 63 PRO A N 8
ATOM 10818 C CA . PRO A 1 63 ? 11.133 -7.693 -2.534 1.00 0.00 63 PRO A CA 8
ATOM 10819 C C . PRO A 1 63 ? 10.107 -7.633 -1.408 1.00 0.00 63 PRO A C 8
ATOM 10820 O O . PRO A 1 63 ? 10.178 -6.767 -0.535 1.00 0.00 63 PRO A O 8
ATOM 10831 N N . HIS A 1 64 ? 9.152 -8.557 -1.433 1.00 0.00 64 HIS A N 8
ATOM 10832 C CA . HIS A 1 64 ? 8.111 -8.609 -0.413 1.00 0.00 64 HIS A CA 8
ATOM 10833 C C . HIS A 1 64 ? 8.668 -8.218 0.952 1.00 0.00 64 HIS A C 8
ATOM 10834 O O . HIS A 1 64 ? 8.138 -7.329 1.617 1.00 0.00 64 HIS A O 8
ATOM 10848 N N . ALA A 1 65 ? 9.738 -8.890 1.364 1.00 0.00 65 ALA A N 8
ATOM 10849 C CA . ALA A 1 65 ? 10.367 -8.612 2.649 1.00 0.00 65 ALA A CA 8
ATOM 10850 C C . ALA A 1 65 ? 10.434 -7.112 2.914 1.00 0.00 65 ALA A C 8
ATOM 10851 O O . ALA A 1 65 ? 9.780 -6.603 3.824 1.00 0.00 65 ALA A O 8
ATOM 10858 N N . ARG A 1 66 ? 11.230 -6.409 2.114 1.00 0.00 66 ARG A N 8
ATOM 10859 C CA . ARG A 1 66 ? 11.384 -4.967 2.264 1.00 0.00 66 ARG A CA 8
ATOM 10860 C C . ARG A 1 66 ? 10.024 -4.285 2.385 1.00 0.00 66 ARG A C 8
ATOM 10861 O O . ARG A 1 66 ? 9.753 -3.589 3.364 1.00 0.00 66 ARG A O 8
ATOM 10882 N N . ILE A 1 67 ? 9.174 -4.489 1.385 1.00 0.00 67 ILE A N 8
ATOM 10883 C CA . ILE A 1 67 ? 7.843 -3.895 1.380 1.00 0.00 67 ILE A CA 8
ATOM 10884 C C . ILE A 1 67 ? 7.217 -3.938 2.770 1.00 0.00 67 ILE A C 8
ATOM 10885 O O . ILE A 1 67 ? 6.520 -3.008 3.177 1.00 0.00 67 ILE A O 8
ATOM 10901 N N . ILE A 1 68 ? 7.471 -5.023 3.494 1.00 0.00 68 ILE A N 8
ATOM 10902 C CA . ILE A 1 68 ? 6.935 -5.186 4.840 1.00 0.00 68 ILE A CA 8
ATOM 10903 C C . ILE A 1 68 ? 7.696 -4.325 5.842 1.00 0.00 68 ILE A C 8
ATOM 10904 O O . ILE A 1 68 ? 7.099 -3.538 6.577 1.00 0.00 68 ILE A O 8
ATOM 10920 N N . GLU A 1 69 ? 9.016 -4.479 5.865 1.00 0.00 69 GLU A N 8
ATOM 10921 C CA . GLU A 1 69 ? 9.858 -3.714 6.778 1.00 0.00 69 GLU A CA 8
ATOM 10922 C C . GLU A 1 69 ? 9.654 -2.215 6.579 1.00 0.00 69 GLU A C 8
ATOM 10923 O O . GLU A 1 69 ? 9.296 -1.496 7.512 1.00 0.00 69 GLU A O 8
ATOM 10935 N N . LEU A 1 70 ? 9.886 -1.750 5.356 1.00 0.00 70 LEU A N 8
ATOM 10936 C CA . LEU A 1 70 ? 9.729 -0.336 5.033 1.00 0.00 70 LEU A CA 8
ATOM 10937 C C . LEU A 1 70 ? 8.410 0.203 5.576 1.00 0.00 70 LEU A C 8
ATOM 10938 O O . LEU A 1 70 ? 8.394 1.059 6.461 1.00 0.00 70 LEU A O 8
ATOM 10954 N N . LEU A 1 71 ? 7.304 -0.304 5.042 1.00 0.00 71 LEU A N 8
ATOM 10955 C CA . LEU A 1 71 ? 5.979 0.125 5.475 1.00 0.00 71 LEU A CA 8
ATOM 10956 C C . LEU A 1 71 ? 5.901 0.200 6.996 1.00 0.00 71 LEU A C 8
ATOM 10957 O O . LEU A 1 71 ? 5.748 1.279 7.569 1.00 0.00 71 LEU A O 8
ATOM 10973 N N . THR A 1 72 ? 6.008 -0.954 7.647 1.00 0.00 72 THR A N 8
ATOM 10974 C CA . THR A 1 72 ? 5.951 -1.020 9.102 1.00 0.00 72 THR A CA 8
ATOM 10975 C C . THR A 1 72 ? 6.803 0.074 9.735 1.00 0.00 72 THR A C 8
ATOM 10976 O O . THR A 1 72 ? 6.361 0.762 10.655 1.00 0.00 72 THR A O 8
ATOM 10987 N N . GLU A 1 73 ? 8.026 0.228 9.237 1.00 0.00 73 GLU A N 8
ATOM 10988 C CA . GLU A 1 73 ? 8.939 1.239 9.757 1.00 0.00 73 GLU A CA 8
ATOM 10989 C C . GLU A 1 73 ? 8.330 2.633 9.641 1.00 0.00 73 GLU A C 8
ATOM 10990 O O . GLU A 1 73 ? 8.571 3.499 10.482 1.00 0.00 73 GLU A O 8
ATOM 11002 N N . ALA A 1 74 ? 7.540 2.843 8.593 1.00 0.00 74 ALA A N 8
ATOM 11003 C CA . ALA A 1 74 ? 6.895 4.130 8.368 1.00 0.00 74 ALA A CA 8
ATOM 11004 C C . ALA A 1 74 ? 5.852 4.417 9.443 1.00 0.00 74 ALA A C 8
ATOM 11005 O O . ALA A 1 74 ? 4.871 3.687 9.581 1.00 0.00 74 ALA A O 8
ATOM 11012 N N . TYR A 1 75 ? 6.072 5.484 10.203 1.00 0.00 75 TYR A N 8
ATOM 11013 C CA . TYR A 1 75 ? 5.153 5.866 11.269 1.00 0.00 75 TYR A CA 8
ATOM 11014 C C . TYR A 1 75 ? 4.287 7.049 10.844 1.00 0.00 75 TYR A C 8
ATOM 11015 O O . TYR A 1 75 ? 4.519 7.660 9.801 1.00 0.00 75 TYR A O 8
ATOM 11033 N N . GLY A 1 76 ? 3.288 7.366 11.661 1.00 0.00 76 GLY A N 8
ATOM 11034 C CA . GLY A 1 76 ? 2.402 8.474 11.355 1.00 0.00 76 GLY A CA 8
ATOM 11035 C C . GLY A 1 76 ? 1.827 8.386 9.955 1.00 0.00 76 GLY A C 8
ATOM 11036 O O . GLY A 1 76 ? 1.171 7.405 9.608 1.00 0.00 76 GLY A O 8
ATOM 11040 N N . GLU A 1 77 ? 2.071 9.416 9.151 1.00 0.00 77 GLU A N 8
ATOM 11041 C CA . GLU A 1 77 ? 1.570 9.451 7.782 1.00 0.00 77 GLU A CA 8
ATOM 11042 C C . GLU A 1 77 ? 2.351 8.489 6.891 1.00 0.00 77 GLU A C 8
ATOM 11043 O O . GLU A 1 77 ? 3.582 8.503 6.873 1.00 0.00 77 GLU A O 8
ATOM 11055 N N . VAL A 1 78 ? 1.626 7.653 6.154 1.00 0.00 78 VAL A N 8
ATOM 11056 C CA . VAL A 1 78 ? 2.250 6.684 5.261 1.00 0.00 78 VAL A CA 8
ATOM 11057 C C . VAL A 1 78 ? 1.581 6.690 3.891 1.00 0.00 78 VAL A C 8
ATOM 11058 O O . VAL A 1 78 ? 0.469 6.184 3.729 1.00 0.00 78 VAL A O 8
ATOM 11071 N N . HIS A 1 79 ? 2.265 7.264 2.907 1.00 0.00 79 HIS A N 8
ATOM 11072 C CA . HIS A 1 79 ? 1.737 7.334 1.549 1.00 0.00 79 HIS A CA 8
ATOM 11073 C C . HIS A 1 79 ? 1.882 5.991 0.839 1.00 0.00 79 HIS A C 8
ATOM 11074 O O . HIS A 1 79 ? 2.995 5.531 0.583 1.00 0.00 79 HIS A O 8
ATOM 11088 N N . ILE A 1 80 ? 0.751 5.368 0.526 1.00 0.00 80 ILE A N 8
ATOM 11089 C CA . ILE A 1 80 ? 0.753 4.079 -0.154 1.00 0.00 80 ILE A CA 8
ATOM 11090 C C . ILE A 1 80 ? 0.103 4.181 -1.529 1.00 0.00 80 ILE A C 8
ATOM 11091 O O . ILE A 1 80 ? -1.108 4.372 -1.643 1.00 0.00 80 ILE A O 8
ATOM 11107 N N . LYS A 1 81 ? 0.915 4.052 -2.573 1.00 0.00 81 LYS A N 8
ATOM 11108 C CA . LYS A 1 81 ? 0.420 4.127 -3.942 1.00 0.00 81 LYS A CA 8
ATOM 11109 C C . LYS A 1 81 ? -0.095 2.769 -4.409 1.00 0.00 81 LYS A C 8
ATOM 11110 O O . LYS A 1 81 ? 0.687 1.856 -4.679 1.00 0.00 81 LYS A O 8
ATOM 11129 N N . THR A 1 82 ? -1.415 2.642 -4.505 1.00 0.00 82 THR A N 8
ATOM 11130 C CA . THR A 1 82 ? -2.033 1.397 -4.940 1.00 0.00 82 THR A CA 8
ATOM 11131 C C . THR A 1 82 ? -2.357 1.434 -6.429 1.00 0.00 82 THR A C 8
ATOM 11132 O O . THR A 1 82 ? -2.703 2.483 -6.972 1.00 0.00 82 THR A O 8
ATOM 11143 N N . MET A 1 83 ? -2.242 0.283 -7.084 1.00 0.00 83 MET A N 8
ATOM 11144 C CA . MET A 1 83 ? -2.525 0.185 -8.511 1.00 0.00 83 MET A CA 8
ATOM 11145 C C . MET A 1 83 ? -2.958 -1.229 -8.884 1.00 0.00 83 MET A C 8
ATOM 11146 O O . MET A 1 83 ? -2.419 -2.220 -8.389 1.00 0.00 83 MET A O 8
ATOM 11160 N N . PRO A 1 84 ? -3.954 -1.328 -9.776 1.00 0.00 84 PRO A N 8
ATOM 11161 C CA . PRO A 1 84 ? -4.481 -2.617 -10.235 1.00 0.00 84 PRO A CA 8
ATOM 11162 C C . PRO A 1 84 ? -3.488 -3.370 -11.113 1.00 0.00 84 PRO A C 8
ATOM 11163 O O . PRO A 1 84 ? -2.877 -2.792 -12.011 1.00 0.00 84 PRO A O 8
ATOM 11174 N N . ALA A 1 85 ? -3.332 -4.663 -10.848 1.00 0.00 85 ALA A N 8
ATOM 11175 C CA . ALA A 1 85 ? -2.414 -5.495 -11.616 1.00 0.00 85 ALA A CA 8
ATOM 11176 C C . ALA A 1 85 ? -2.755 -5.460 -13.102 1.00 0.00 85 ALA A C 8
ATOM 11177 O O . ALA A 1 85 ? -1.866 -5.413 -13.952 1.00 0.00 85 ALA A O 8
ATOM 11184 N N . ALA A 1 86 ? -4.048 -5.485 -13.409 1.00 0.00 86 ALA A N 8
ATOM 11185 C CA . ALA A 1 86 ? -4.506 -5.455 -14.792 1.00 0.00 86 ALA A CA 8
ATOM 11186 C C . ALA A 1 86 ? -3.926 -4.257 -15.537 1.00 0.00 86 ALA A C 8
ATOM 11187 O O . ALA A 1 86 ? -3.172 -4.415 -16.498 1.00 0.00 86 ALA A O 8
ATOM 11194 N N . THR A 1 87 ? -4.282 -3.057 -15.087 1.00 0.00 87 THR A N 8
ATOM 11195 C CA . THR A 1 87 ? -3.798 -1.833 -15.712 1.00 0.00 87 THR A CA 8
ATOM 11196 C C . THR A 1 87 ? -2.276 -1.825 -15.801 1.00 0.00 87 THR A C 8
ATOM 11197 O O . THR A 1 87 ? -1.708 -1.913 -16.890 1.00 0.00 87 THR A O 8
ATOM 11208 N N . TYR A 1 88 ? -1.621 -1.720 -14.650 1.00 0.00 88 TYR A N 8
ATOM 11209 C CA . TYR A 1 88 ? -0.164 -1.699 -14.599 1.00 0.00 88 TYR A CA 8
ATOM 11210 C C . TYR A 1 88 ? 0.431 -2.656 -15.627 1.00 0.00 88 TYR A C 8
ATOM 11211 O O . TYR A 1 88 ? 1.266 -2.267 -16.444 1.00 0.00 88 TYR A O 8
ATOM 11229 N N . ARG A 1 89 ? -0.007 -3.910 -15.581 1.00 0.00 89 ARG A N 8
ATOM 11230 C CA . ARG A 1 89 ? 0.482 -4.925 -16.507 1.00 0.00 89 ARG A CA 8
ATOM 11231 C C . ARG A 1 89 ? 0.237 -4.503 -17.953 1.00 0.00 89 ARG A C 8
ATOM 11232 O O . ARG A 1 89 ? 1.086 -4.708 -18.823 1.00 0.00 89 ARG A O 8
ATOM 11253 N N . LEU A 1 90 ? -0.927 -3.914 -18.204 1.00 0.00 90 LEU A N 8
ATOM 11254 C CA . LEU A 1 90 ? -1.283 -3.464 -19.545 1.00 0.00 90 LEU A CA 8
ATOM 11255 C C . LEU A 1 90 ? -0.413 -2.287 -19.974 1.00 0.00 90 LEU A C 8
ATOM 11256 O O . LEU A 1 90 ? -0.183 -2.073 -21.165 1.00 0.00 90 LEU A O 8
ATOM 11272 N N . LEU A 1 91 ? 0.071 -1.529 -18.996 1.00 0.00 91 LEU A N 8
ATOM 11273 C CA . LEU A 1 91 ? 0.920 -0.375 -19.272 1.00 0.00 91 LEU A CA 8
ATOM 11274 C C . LEU A 1 91 ? 2.331 -0.814 -19.647 1.00 0.00 91 LEU A C 8
ATOM 11275 O O . LEU A 1 91 ? 2.896 -0.348 -20.638 1.00 0.00 91 LEU A O 8
ATOM 11291 N N . THR A 1 92 ? 2.897 -1.715 -18.851 1.00 0.00 92 THR A N 8
ATOM 11292 C CA . THR A 1 92 ? 4.242 -2.218 -19.099 1.00 0.00 92 THR A CA 8
ATOM 11293 C C . THR A 1 92 ? 4.263 -3.166 -20.293 1.00 0.00 92 THR A C 8
ATOM 11294 O O . THR A 1 92 ? 5.327 -3.530 -20.791 1.00 0.00 92 THR A O 8
ATOM 11305 N N . GLY A 1 93 ? 3.078 -3.561 -20.750 1.00 0.00 93 GLY A N 8
ATOM 11306 C CA . GLY A 1 93 ? 2.983 -4.462 -21.884 1.00 0.00 93 GLY A CA 8
ATOM 11307 C C . GLY A 1 93 ? 2.452 -3.777 -23.127 1.00 0.00 93 GLY A C 8
ATOM 11308 O O . GLY A 1 93 ? 1.295 -3.967 -23.501 1.00 0.00 93 GLY A O 8
ATOM 11312 N N . GLN A 1 94 ? 3.298 -2.976 -23.766 1.00 0.00 94 GLN A N 8
ATOM 11313 C CA . GLN A 1 94 ? 2.906 -2.258 -24.973 1.00 0.00 94 GLN A CA 8
ATOM 11314 C C . GLN A 1 94 ? 3.772 -2.671 -26.159 1.00 0.00 94 GLN A C 8
ATOM 11315 O O . GLN A 1 94 ? 4.676 -3.496 -26.023 1.00 0.00 94 GLN A O 8
ATOM 11329 N N . GLY A 1 1 ? -3.888 24.526 -17.117 1.00 0.00 1 GLY A N 9
ATOM 11330 C CA . GLY A 1 1 ? -4.297 25.396 -16.030 1.00 0.00 1 GLY A CA 9
ATOM 11331 C C . GLY A 1 1 ? -4.201 24.719 -14.677 1.00 0.00 1 GLY A C 9
ATOM 11332 O O . GLY A 1 1 ? -3.147 24.203 -14.307 1.00 0.00 1 GLY A O 9
ATOM 11336 N N . SER A 1 2 ? -5.305 24.722 -13.936 1.00 0.00 2 SER A N 9
ATOM 11337 C CA . SER A 1 2 ? -5.339 24.108 -12.614 1.00 0.00 2 SER A CA 9
ATOM 11338 C C . SER A 1 2 ? -6.202 22.849 -12.622 1.00 0.00 2 SER A C 9
ATOM 11339 O O . SER A 1 2 ? -7.406 22.910 -12.868 1.00 0.00 2 SER A O 9
ATOM 11347 N N . SER A 1 3 ? -5.575 21.709 -12.351 1.00 0.00 3 SER A N 9
ATOM 11348 C CA . SER A 1 3 ? -6.283 20.434 -12.330 1.00 0.00 3 SER A CA 9
ATOM 11349 C C . SER A 1 3 ? -5.379 19.319 -11.812 1.00 0.00 3 SER A C 9
ATOM 11350 O O . SER A 1 3 ? -4.286 19.099 -12.331 1.00 0.00 3 SER A O 9
ATOM 11358 N N . GLY A 1 4 ? -5.846 18.617 -10.783 1.00 0.00 4 GLY A N 9
ATOM 11359 C CA . GLY A 1 4 ? -5.068 17.534 -10.211 1.00 0.00 4 GLY A CA 9
ATOM 11360 C C . GLY A 1 4 ? -4.800 16.423 -11.207 1.00 0.00 4 GLY A C 9
ATOM 11361 O O . GLY A 1 4 ? -5.089 16.564 -12.396 1.00 0.00 4 GLY A O 9
ATOM 11365 N N . SER A 1 5 ? -4.245 15.317 -10.723 1.00 0.00 5 SER A N 9
ATOM 11366 C CA . SER A 1 5 ? -3.933 14.180 -11.581 1.00 0.00 5 SER A CA 9
ATOM 11367 C C . SER A 1 5 ? -4.903 13.029 -11.332 1.00 0.00 5 SER A C 9
ATOM 11368 O O . SER A 1 5 ? -5.573 12.980 -10.301 1.00 0.00 5 SER A O 9
ATOM 11376 N N . SER A 1 6 ? -4.972 12.106 -12.285 1.00 0.00 6 SER A N 9
ATOM 11377 C CA . SER A 1 6 ? -5.863 10.956 -12.173 1.00 0.00 6 SER A CA 9
ATOM 11378 C C . SER A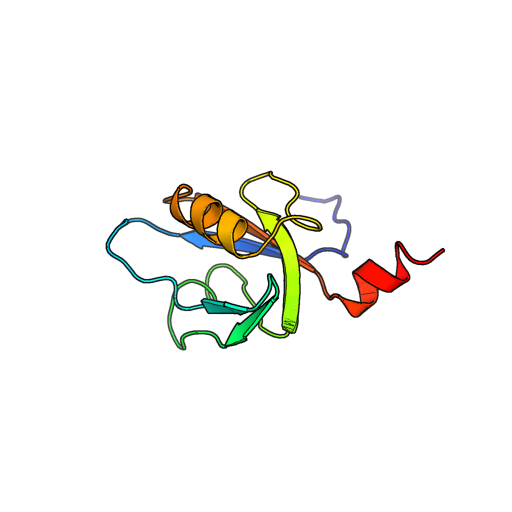 1 6 ? -5.237 9.720 -12.810 1.00 0.00 6 SER A C 9
ATOM 11379 O O . SER A 1 6 ? -4.544 9.812 -13.823 1.00 0.00 6 SER A O 9
ATOM 11387 N N . GLY A 1 7 ? -5.487 8.560 -12.209 1.00 0.00 7 GLY A N 9
ATOM 11388 C CA . GLY A 1 7 ? -4.942 7.321 -12.731 1.00 0.00 7 GLY A CA 9
ATOM 11389 C C . GLY A 1 7 ? -4.540 6.357 -11.632 1.00 0.00 7 GLY A C 9
ATOM 11390 O O . GLY A 1 7 ? -5.205 5.345 -11.410 1.00 0.00 7 GLY A O 9
ATOM 11394 N N . VAL A 1 8 ? -3.447 6.669 -10.944 1.00 0.00 8 VAL A N 9
ATOM 11395 C CA . VAL A 1 8 ? -2.956 5.822 -9.863 1.00 0.00 8 VAL A CA 9
ATOM 11396 C C . VAL A 1 8 ? -3.722 6.082 -8.570 1.00 0.00 8 VAL A C 9
ATOM 11397 O O . VAL A 1 8 ? -3.909 7.230 -8.166 1.00 0.00 8 VAL A O 9
ATOM 11410 N N . THR A 1 9 ? -4.164 5.007 -7.924 1.00 0.00 9 THR A N 9
ATOM 11411 C CA . THR A 1 9 ? -4.911 5.118 -6.678 1.00 0.00 9 THR A CA 9
ATOM 11412 C C . THR A 1 9 ? -3.977 5.357 -5.497 1.00 0.00 9 THR A C 9
ATOM 11413 O O . THR A 1 9 ? -3.157 4.504 -5.157 1.00 0.00 9 THR A O 9
ATOM 11424 N N . THR A 1 10 ? -4.106 6.524 -4.873 1.00 0.00 10 THR A N 9
ATOM 11425 C CA . THR A 1 10 ? -3.273 6.875 -3.729 1.00 0.00 10 THR A CA 9
ATOM 11426 C C . THR A 1 10 ? -4.078 6.857 -2.436 1.00 0.00 10 THR A C 9
ATOM 11427 O O . THR A 1 10 ? -5.238 7.267 -2.410 1.00 0.00 10 THR A O 9
ATOM 11438 N N . ALA A 1 11 ? -3.456 6.379 -1.363 1.00 0.00 11 ALA A N 9
ATOM 11439 C CA . ALA A 1 11 ? -4.115 6.310 -0.065 1.00 0.00 11 ALA A CA 9
ATOM 11440 C C . ALA A 1 11 ? -3.146 6.654 1.062 1.00 0.00 11 ALA A C 9
ATOM 11441 O O . ALA A 1 11 ? -1.966 6.307 1.006 1.00 0.00 11 ALA A O 9
ATOM 11448 N N . ILE A 1 12 ? -3.652 7.339 2.082 1.00 0.00 12 ILE A N 9
ATOM 11449 C CA . ILE A 1 12 ? -2.831 7.729 3.221 1.00 0.00 12 ILE A CA 9
ATOM 11450 C C . ILE A 1 12 ? -3.324 7.071 4.505 1.00 0.00 12 ILE A C 9
ATOM 11451 O O . ILE A 1 12 ? -4.507 7.147 4.839 1.00 0.00 12 ILE A O 9
ATOM 11467 N N . ILE A 1 13 ? -2.409 6.428 5.223 1.00 0.00 13 ILE A N 9
ATOM 11468 C CA . ILE A 1 13 ? -2.751 5.759 6.472 1.00 0.00 13 ILE A CA 9
ATOM 11469 C C . ILE A 1 13 ? -2.264 6.560 7.675 1.00 0.00 13 ILE A C 9
ATOM 11470 O O . ILE A 1 13 ? -1.297 7.317 7.581 1.00 0.00 13 ILE A O 9
ATOM 11486 N N . HIS A 1 14 ? -2.939 6.387 8.807 1.00 0.00 14 HIS A N 9
ATOM 11487 C CA . HIS A 1 14 ? -2.574 7.092 10.031 1.00 0.00 14 HIS A CA 9
ATOM 11488 C C . HIS A 1 14 ? -2.075 6.116 11.092 1.00 0.00 14 HIS A C 9
ATOM 11489 O O . HIS A 1 14 ? -2.866 5.427 11.737 1.00 0.00 14 HIS A O 9
ATOM 11503 N N . ARG A 1 15 ? -0.759 6.062 11.267 1.00 0.00 15 ARG A N 9
ATOM 11504 C CA . ARG A 1 15 ? -0.155 5.169 12.249 1.00 0.00 15 ARG A CA 9
ATOM 11505 C C . ARG A 1 15 ? 0.429 5.960 13.416 1.00 0.00 15 ARG A C 9
ATOM 11506 O O . ARG A 1 15 ? 1.630 6.222 13.481 1.00 0.00 15 ARG A O 9
ATOM 11527 N N . PRO A 1 16 ? -0.440 6.349 14.361 1.00 0.00 16 PRO A N 9
ATOM 11528 C CA . PRO A 1 16 ? -0.033 7.115 15.543 1.00 0.00 16 PRO A CA 9
ATOM 11529 C C . PRO A 1 16 ? 0.801 6.285 16.513 1.00 0.00 16 PRO A C 9
ATOM 11530 O O . PRO A 1 16 ? 1.389 6.817 17.455 1.00 0.00 16 PRO A O 9
ATOM 11541 N N . HIS A 1 17 ? 0.849 4.978 16.276 1.00 0.00 17 HIS A N 9
ATOM 11542 C CA . HIS A 1 17 ? 1.612 4.074 17.129 1.00 0.00 17 HIS A CA 9
ATOM 11543 C C . HIS A 1 17 ? 1.999 2.808 16.371 1.00 0.00 17 HIS A C 9
ATOM 11544 O O . HIS A 1 17 ? 1.225 2.296 15.562 1.00 0.00 17 HIS A O 9
ATOM 11558 N N . ALA A 1 18 ? 3.201 2.308 16.637 1.00 0.00 18 ALA A N 9
ATOM 11559 C CA . ALA A 1 18 ? 3.689 1.102 15.981 1.00 0.00 18 ALA A CA 9
ATOM 11560 C C . ALA A 1 18 ? 3.068 -0.148 16.595 1.00 0.00 18 ALA A C 9
ATOM 11561 O O . ALA A 1 18 ? 2.434 -0.943 15.901 1.00 0.00 18 ALA A O 9
ATOM 11568 N N . ARG A 1 19 ? 3.254 -0.315 17.900 1.00 0.00 19 ARG A N 9
ATOM 11569 C CA . ARG A 1 19 ? 2.712 -1.470 18.607 1.00 0.00 19 ARG A CA 9
ATOM 11570 C C . ARG A 1 19 ? 1.367 -1.885 18.020 1.00 0.00 19 ARG A C 9
ATOM 11571 O O . ARG A 1 19 ? 1.022 -3.066 18.009 1.00 0.00 19 ARG A O 9
ATOM 11592 N N . GLU A 1 20 ? 0.612 -0.905 17.533 1.00 0.00 20 GLU A N 9
ATOM 11593 C CA . GLU A 1 20 ? -0.696 -1.170 16.946 1.00 0.00 20 GLU A CA 9
ATOM 11594 C C . GLU A 1 20 ? -0.558 -1.654 15.505 1.00 0.00 20 GLU A C 9
ATOM 11595 O O . GLU A 1 20 ? 0.306 -1.186 14.764 1.00 0.00 20 GLU A O 9
ATOM 11607 N N . GLN A 1 21 ? -1.415 -2.593 15.117 1.00 0.00 21 GLN A N 9
ATOM 11608 C CA . GLN A 1 21 ? -1.387 -3.141 13.766 1.00 0.00 21 GLN A CA 9
ATOM 11609 C C . GLN A 1 21 ? -1.902 -2.121 12.755 1.00 0.00 21 GLN A C 9
ATOM 11610 O O . GLN A 1 21 ? -2.184 -0.974 13.103 1.00 0.00 21 GLN A O 9
ATOM 11624 N N . LEU A 1 22 ? -2.020 -2.547 11.502 1.00 0.00 22 LEU A N 9
ATOM 11625 C CA . LEU A 1 22 ? -2.501 -1.671 10.439 1.00 0.00 22 LEU A CA 9
ATOM 11626 C C . LEU A 1 22 ? -3.913 -2.056 10.012 1.00 0.00 22 LEU A C 9
ATOM 11627 O O . LEU A 1 22 ? -4.786 -1.200 9.872 1.00 0.00 22 LEU A O 9
ATOM 11643 N N . GLY A 1 23 ? -4.132 -3.352 9.809 1.00 0.00 23 GLY A N 9
ATOM 11644 C CA . GLY A 1 23 ? -5.441 -3.829 9.403 1.00 0.00 23 GLY A CA 9
ATOM 11645 C C . GLY A 1 23 ? -5.410 -4.538 8.063 1.00 0.00 23 GLY A C 9
ATOM 11646 O O . GLY A 1 23 ? -5.992 -5.612 7.908 1.00 0.00 23 GLY A O 9
ATOM 11650 N N . PHE A 1 24 ? -4.732 -3.935 7.093 1.00 0.00 24 PHE A N 9
ATOM 11651 C CA . PHE A 1 24 ? -4.629 -4.514 5.758 1.00 0.00 24 PHE A CA 9
ATOM 11652 C C . PHE A 1 24 ? -3.469 -5.503 5.682 1.00 0.00 24 PHE A C 9
ATOM 11653 O O . PHE A 1 24 ? -2.430 -5.306 6.312 1.00 0.00 24 PHE A O 9
ATOM 11670 N N . CYS A 1 25 ? -3.656 -6.565 4.906 1.00 0.00 25 CYS A N 9
ATOM 11671 C CA . CYS A 1 25 ? -2.626 -7.586 4.748 1.00 0.00 25 CYS A CA 9
ATOM 11672 C C . CYS A 1 25 ? -2.094 -7.604 3.319 1.00 0.00 25 CYS A C 9
ATOM 11673 O O . CYS A 1 25 ? -2.858 -7.731 2.362 1.00 0.00 25 CYS A O 9
ATOM 11681 N N . VAL A 1 26 ? -0.778 -7.475 3.181 1.00 0.00 26 VAL A N 9
ATOM 11682 C CA . VAL A 1 26 ? -0.143 -7.476 1.868 1.00 0.00 26 VAL A CA 9
ATOM 11683 C C . VAL A 1 26 ? 0.495 -8.828 1.568 1.00 0.00 26 VAL A C 9
ATOM 11684 O O . VAL A 1 26 ? 1.156 -9.416 2.423 1.00 0.00 26 VAL A O 9
ATOM 11697 N N . GLU A 1 27 ? 0.294 -9.313 0.347 1.00 0.00 27 GLU A N 9
ATOM 11698 C CA . GLU A 1 27 ? 0.850 -10.596 -0.066 1.00 0.00 27 GLU A CA 9
ATOM 11699 C C . GLU A 1 27 ? 1.615 -10.460 -1.380 1.00 0.00 27 GLU A C 9
ATOM 11700 O O . GLU A 1 27 ? 1.028 -10.182 -2.426 1.00 0.00 27 GLU A O 9
ATOM 11712 N N . ASP A 1 28 ? 2.927 -10.658 -1.317 1.00 0.00 28 ASP A N 9
ATOM 11713 C CA . ASP A 1 28 ? 3.773 -10.558 -2.501 1.00 0.00 28 ASP A CA 9
ATOM 11714 C C . ASP A 1 28 ? 3.642 -9.183 -3.148 1.00 0.00 28 ASP A C 9
ATOM 11715 O O . ASP A 1 28 ? 3.817 -9.035 -4.357 1.00 0.00 28 ASP A O 9
ATOM 11724 N N . GLY A 1 29 ? 3.331 -8.178 -2.334 1.00 0.00 29 GLY A N 9
ATOM 11725 C CA . GLY A 1 29 ? 3.180 -6.828 -2.846 1.00 0.00 29 GLY A CA 9
ATOM 11726 C C . GLY A 1 29 ? 1.771 -6.545 -3.328 1.00 0.00 29 GLY A C 9
ATOM 11727 O O . GLY A 1 29 ? 1.544 -5.593 -4.076 1.00 0.00 29 GLY A O 9
ATOM 11731 N N . ILE A 1 30 ? 0.824 -7.373 -2.901 1.00 0.00 30 ILE A N 9
ATOM 11732 C CA . ILE A 1 30 ? -0.570 -7.206 -3.294 1.00 0.00 30 ILE A CA 9
ATOM 11733 C C . ILE A 1 30 ? -1.508 -7.482 -2.125 1.00 0.00 30 ILE A C 9
ATOM 11734 O O . ILE A 1 30 ? -1.530 -8.586 -1.580 1.00 0.00 30 ILE A O 9
ATOM 11750 N N . ILE A 1 31 ? -2.283 -6.472 -1.744 1.00 0.00 31 ILE A N 9
ATOM 11751 C CA . ILE A 1 31 ? -3.226 -6.606 -0.641 1.00 0.00 31 ILE A CA 9
ATOM 11752 C C . ILE A 1 31 ? -4.238 -7.715 -0.915 1.00 0.00 31 ILE A C 9
ATOM 11753 O O . ILE A 1 31 ? -4.752 -7.839 -2.027 1.00 0.00 31 ILE A O 9
ATOM 11769 N N . CYS A 1 32 ? -4.519 -8.516 0.107 1.00 0.00 32 CYS A N 9
ATOM 11770 C CA . CYS A 1 32 ? -5.470 -9.614 -0.023 1.00 0.00 32 CYS A CA 9
ATOM 11771 C C . CYS A 1 32 ? -6.714 -9.359 0.823 1.00 0.00 32 CYS A C 9
ATOM 11772 O O . CYS A 1 32 ? -7.822 -9.249 0.298 1.00 0.00 32 CYS A O 9
ATOM 11780 N N . SER A 1 33 ? -6.522 -9.267 2.135 1.00 0.00 33 SER A N 9
ATOM 11781 C CA . SER A 1 33 ? -7.628 -9.031 3.055 1.00 0.00 33 SER A CA 9
ATOM 11782 C C . SER A 1 33 ? -7.460 -7.696 3.775 1.00 0.00 33 SER A C 9
ATOM 11783 O O . SER A 1 33 ? -6.347 -7.188 3.914 1.00 0.00 33 SER A O 9
ATOM 11791 N N . LEU A 1 34 ? -8.574 -7.133 4.230 1.00 0.00 34 LEU A N 9
ATOM 11792 C CA . LEU A 1 34 ? -8.552 -5.856 4.936 1.00 0.00 34 LEU A CA 9
ATOM 11793 C C . LEU A 1 34 ? -9.300 -5.955 6.262 1.00 0.00 34 LEU A C 9
ATOM 11794 O O . LEU A 1 34 ? -10.420 -6.463 6.319 1.00 0.00 34 LEU A O 9
ATOM 11810 N N . LEU A 1 35 ? -8.674 -5.464 7.326 1.00 0.00 35 LEU A N 9
ATOM 11811 C CA . LEU A 1 35 ? -9.281 -5.494 8.652 1.00 0.00 35 LEU A CA 9
ATOM 11812 C C . LEU A 1 35 ? -10.455 -4.524 8.736 1.00 0.00 35 LEU A C 9
ATOM 11813 O O . LEU A 1 35 ? -10.272 -3.307 8.688 1.00 0.00 35 LEU A O 9
ATOM 11829 N N . ARG A 1 36 ? -11.660 -5.070 8.865 1.00 0.00 36 ARG A N 9
ATOM 11830 C CA . ARG A 1 36 ? -12.863 -4.253 8.957 1.00 0.00 36 ARG A CA 9
ATOM 11831 C C . ARG A 1 36 ? -12.879 -3.451 10.255 1.00 0.00 36 ARG A C 9
ATOM 11832 O O . ARG A 1 36 ? -12.789 -4.014 11.345 1.00 0.00 36 ARG A O 9
ATOM 11853 N N . GLY A 1 37 ? -12.991 -2.133 10.129 1.00 0.00 37 GLY A N 9
ATOM 11854 C CA . GLY A 1 37 ? -13.015 -1.275 11.300 1.00 0.00 37 GLY A CA 9
ATOM 11855 C C . GLY A 1 37 ? -11.625 -0.922 11.788 1.00 0.00 37 GLY A C 9
ATOM 11856 O O . GLY A 1 37 ? -11.381 -0.851 12.992 1.00 0.00 37 GLY A O 9
ATOM 11860 N N . GLY A 1 38 ? -10.708 -0.701 10.851 1.00 0.00 38 GLY A N 9
ATOM 11861 C CA . GLY A 1 38 ? -9.345 -0.358 11.212 1.00 0.00 38 GLY A CA 9
ATOM 11862 C C . GLY A 1 38 ? -8.901 0.962 10.614 1.00 0.00 38 GLY A C 9
ATOM 11863 O O . GLY A 1 38 ? -9.717 1.857 10.393 1.00 0.00 38 GLY A O 9
ATOM 11867 N N . ILE A 1 39 ? -7.604 1.085 10.353 1.00 0.00 39 ILE A N 9
ATOM 11868 C CA . ILE A 1 39 ? -7.053 2.305 9.777 1.00 0.00 39 ILE A CA 9
ATOM 11869 C C . ILE A 1 39 ? -7.066 2.249 8.253 1.00 0.00 39 ILE A C 9
ATOM 11870 O O . ILE A 1 39 ? -7.343 3.247 7.588 1.00 0.00 39 ILE A O 9
ATOM 11886 N N . ALA A 1 40 ? -6.767 1.075 7.707 1.00 0.00 40 ALA A N 9
ATOM 11887 C CA . ALA A 1 40 ? -6.748 0.887 6.262 1.00 0.00 40 ALA A CA 9
ATOM 11888 C C . ALA A 1 40 ? -8.037 1.395 5.625 1.00 0.00 40 ALA A C 9
ATOM 11889 O O . ALA A 1 40 ? -8.019 2.337 4.833 1.00 0.00 40 ALA A O 9
ATOM 11896 N N . GLU A 1 41 ? -9.154 0.766 5.977 1.00 0.00 41 GLU A N 9
ATOM 11897 C CA . GLU A 1 41 ? -10.451 1.154 5.438 1.00 0.00 41 GLU A CA 9
ATOM 11898 C C . GLU A 1 41 ? -10.636 2.668 5.502 1.00 0.00 41 GLU A C 9
ATOM 11899 O O . GLU A 1 41 ? -11.182 3.276 4.581 1.00 0.00 41 GLU A O 9
ATOM 11911 N N . ARG A 1 42 ? -10.178 3.268 6.595 1.00 0.00 42 ARG A N 9
ATOM 11912 C CA . ARG A 1 42 ? -10.294 4.710 6.781 1.00 0.00 42 ARG A CA 9
ATOM 11913 C C . ARG A 1 42 ? -9.406 5.458 5.791 1.00 0.00 42 ARG A C 9
ATOM 11914 O O . ARG A 1 42 ? -9.821 6.452 5.197 1.00 0.00 42 ARG A O 9
ATOM 11935 N N . GLY A 1 43 ? -8.180 4.973 5.619 1.00 0.00 43 GLY A N 9
ATOM 11936 C CA . GLY A 1 43 ? -7.252 5.609 4.702 1.00 0.00 43 GLY A CA 9
ATOM 11937 C C . GLY A 1 43 ? -7.711 5.519 3.259 1.00 0.00 43 GLY A C 9
ATOM 11938 O O . GLY A 1 43 ? -7.620 6.491 2.510 1.00 0.00 43 GLY A O 9
ATOM 11942 N N . GLY A 1 44 ? -8.204 4.348 2.868 1.00 0.00 44 GLY A N 9
ATOM 11943 C CA . GLY A 1 44 ? -8.669 4.156 1.507 1.00 0.00 44 GLY A CA 9
ATOM 11944 C C . GLY A 1 44 ? -8.016 2.966 0.833 1.00 0.00 44 GLY A C 9
ATOM 11945 O O . GLY A 1 44 ? -7.870 2.939 -0.389 1.00 0.00 44 GLY A O 9
ATOM 11949 N N . ILE A 1 45 ? -7.622 1.979 1.631 1.00 0.00 45 ILE A N 9
ATOM 11950 C CA . ILE A 1 45 ? -6.981 0.781 1.105 1.00 0.00 45 ILE A CA 9
ATOM 11951 C C . ILE A 1 45 ? -8.016 -0.227 0.617 1.00 0.00 45 ILE A C 9
ATOM 11952 O O . ILE A 1 45 ? -9.046 -0.434 1.259 1.00 0.00 45 ILE A O 9
ATOM 11968 N N . ARG A 1 46 ? -7.734 -0.853 -0.521 1.00 0.00 46 ARG A N 9
ATOM 11969 C CA . ARG A 1 46 ? -8.640 -1.840 -1.095 1.00 0.00 46 ARG A CA 9
ATOM 11970 C C . ARG A 1 46 ? -7.870 -3.058 -1.598 1.00 0.00 46 ARG A C 9
ATOM 11971 O O . ARG A 1 46 ? -6.912 -2.928 -2.360 1.00 0.00 46 ARG A O 9
ATOM 11992 N N . VAL A 1 47 ? -8.295 -4.240 -1.165 1.00 0.00 47 VAL A N 9
ATOM 11993 C CA . VAL A 1 47 ? -7.646 -5.481 -1.571 1.00 0.00 47 VAL A CA 9
ATOM 11994 C C . VAL A 1 47 ? -7.690 -5.654 -3.085 1.00 0.00 47 VAL A C 9
ATOM 11995 O O . VAL A 1 47 ? -8.371 -4.907 -3.787 1.00 0.00 47 VAL A O 9
ATOM 12008 N N . GLY A 1 48 ? -6.958 -6.646 -3.584 1.00 0.00 48 GLY A N 9
ATOM 12009 C CA . GLY A 1 48 ? -6.927 -6.901 -5.012 1.00 0.00 48 GLY A CA 9
ATOM 12010 C C . GLY A 1 48 ? -5.944 -6.005 -5.739 1.00 0.00 48 GLY A C 9
ATOM 12011 O O . GLY A 1 48 ? -5.355 -6.405 -6.744 1.00 0.00 48 GLY A O 9
ATOM 12015 N N . HIS A 1 49 ? -5.765 -4.790 -5.232 1.00 0.00 49 HIS A N 9
ATOM 12016 C CA . HIS A 1 49 ? -4.846 -3.835 -5.841 1.00 0.00 49 HIS A CA 9
ATOM 12017 C C . HIS A 1 49 ? -3.404 -4.146 -5.454 1.00 0.00 49 HIS A C 9
ATOM 12018 O O . HIS A 1 49 ? -3.126 -4.542 -4.321 1.00 0.00 49 HIS A O 9
ATOM 12032 N N . ARG A 1 50 ? -2.489 -3.965 -6.401 1.00 0.00 50 ARG A N 9
ATOM 12033 C CA . ARG A 1 50 ? -1.076 -4.229 -6.159 1.00 0.00 50 ARG A CA 9
ATOM 12034 C C . ARG A 1 50 ? -0.339 -2.945 -5.789 1.00 0.00 50 ARG A C 9
ATOM 12035 O O . ARG A 1 50 ? -0.757 -1.848 -6.162 1.00 0.00 50 ARG A O 9
ATOM 12056 N N . ILE A 1 51 ? 0.757 -3.090 -5.052 1.00 0.00 51 ILE A N 9
ATOM 12057 C CA . ILE A 1 51 ? 1.552 -1.942 -4.632 1.00 0.00 51 ILE A CA 9
ATOM 12058 C C . ILE A 1 51 ? 2.646 -1.630 -5.647 1.00 0.00 51 ILE A C 9
ATOM 12059 O O . ILE A 1 51 ? 3.337 -2.529 -6.126 1.00 0.00 51 ILE A O 9
ATOM 12075 N N . ILE A 1 52 ? 2.798 -0.350 -5.969 1.00 0.00 52 ILE A N 9
ATOM 12076 C CA . ILE A 1 52 ? 3.811 0.082 -6.925 1.00 0.00 52 ILE A CA 9
ATOM 12077 C C . ILE A 1 52 ? 4.760 1.098 -6.300 1.00 0.00 52 ILE A C 9
ATOM 12078 O O . ILE A 1 52 ? 5.871 1.305 -6.786 1.00 0.00 52 ILE A O 9
ATOM 12094 N N . GLU A 1 53 ? 4.314 1.728 -5.218 1.00 0.00 53 GLU A N 9
ATOM 12095 C CA . GLU A 1 53 ? 5.125 2.723 -4.525 1.00 0.00 53 GLU A CA 9
ATOM 12096 C C . GLU A 1 53 ? 4.695 2.855 -3.067 1.00 0.00 53 GLU A C 9
ATOM 12097 O O . GLU A 1 53 ? 3.544 2.588 -2.721 1.00 0.00 53 GLU A O 9
ATOM 12109 N N . ILE A 1 54 ? 5.629 3.268 -2.216 1.00 0.00 54 ILE A N 9
ATOM 12110 C CA . ILE A 1 54 ? 5.348 3.436 -0.796 1.00 0.00 54 ILE A CA 9
ATOM 12111 C C . ILE A 1 54 ? 6.213 4.536 -0.190 1.00 0.00 54 ILE A C 9
ATOM 12112 O O . ILE A 1 54 ? 7.415 4.602 -0.442 1.00 0.00 54 ILE A O 9
ATOM 12128 N N . ASN A 1 55 ? 5.593 5.396 0.611 1.00 0.00 55 ASN A N 9
ATOM 12129 C CA . ASN A 1 55 ? 6.307 6.493 1.254 1.00 0.00 55 ASN A CA 9
ATOM 12130 C C . ASN A 1 55 ? 7.368 7.071 0.323 1.00 0.00 55 ASN A C 9
ATOM 12131 O O . ASN A 1 55 ? 8.426 7.512 0.769 1.00 0.00 55 ASN A O 9
ATOM 12142 N N . GLY A 1 56 ? 7.077 7.065 -0.974 1.00 0.00 56 GLY A N 9
ATOM 12143 C CA . GLY A 1 56 ? 8.015 7.592 -1.948 1.00 0.00 56 GLY A CA 9
ATOM 12144 C C . GLY A 1 56 ? 9.116 6.605 -2.285 1.00 0.00 56 GLY A C 9
ATOM 12145 O O . GLY A 1 56 ? 10.271 6.991 -2.459 1.00 0.00 56 GLY A O 9
ATOM 12149 N N . GLN A 1 57 ? 8.757 5.329 -2.375 1.00 0.00 57 GLN A N 9
ATOM 12150 C CA . GLN A 1 57 ? 9.724 4.284 -2.690 1.00 0.00 57 GLN A CA 9
ATOM 12151 C C . GLN A 1 57 ? 9.116 3.246 -3.628 1.00 0.00 57 GLN A C 9
ATOM 12152 O O . GLN A 1 57 ? 8.093 2.637 -3.317 1.00 0.00 57 GLN A O 9
ATOM 12166 N N . SER A 1 58 ? 9.754 3.049 -4.778 1.00 0.00 58 SER A N 9
ATOM 12167 C CA . SER A 1 58 ? 9.275 2.087 -5.763 1.00 0.00 58 SER A CA 9
ATOM 12168 C C . SER A 1 58 ? 9.504 0.657 -5.283 1.00 0.00 58 SER A C 9
ATOM 12169 O O . SER A 1 58 ? 10.644 0.218 -5.127 1.00 0.00 58 SER A O 9
ATOM 12177 N N . VAL A 1 59 ? 8.413 -0.065 -5.050 1.00 0.00 59 VAL A N 9
ATOM 12178 C CA . VAL A 1 59 ? 8.493 -1.445 -4.589 1.00 0.00 59 VAL A CA 9
ATOM 12179 C C . VAL A 1 59 ? 8.041 -2.415 -5.675 1.00 0.00 59 VAL A C 9
ATOM 12180 O O . VAL A 1 59 ? 7.918 -3.617 -5.438 1.00 0.00 59 VAL A O 9
ATOM 12193 N N . VAL A 1 60 ? 7.796 -1.885 -6.869 1.00 0.00 60 VAL A N 9
ATOM 12194 C CA . VAL A 1 60 ? 7.359 -2.703 -7.994 1.00 0.00 60 VAL A CA 9
ATOM 12195 C C . VAL A 1 60 ? 8.376 -3.796 -8.306 1.00 0.00 60 VAL A C 9
ATOM 12196 O O . VAL A 1 60 ? 8.049 -4.800 -8.938 1.00 0.00 60 VAL A O 9
ATOM 12209 N N . ALA A 1 61 ? 9.610 -3.593 -7.858 1.00 0.00 61 ALA A N 9
ATOM 12210 C CA . ALA A 1 61 ? 10.675 -4.563 -8.087 1.00 0.00 61 ALA A CA 9
ATOM 12211 C C . ALA A 1 61 ? 11.211 -5.111 -6.769 1.00 0.00 61 ALA A C 9
ATOM 12212 O O . ALA A 1 61 ? 11.808 -6.187 -6.729 1.00 0.00 61 ALA A O 9
ATOM 12219 N N . THR A 1 62 ? 10.994 -4.364 -5.690 1.00 0.00 62 THR A N 9
ATOM 12220 C CA . THR A 1 62 ? 11.457 -4.774 -4.371 1.00 0.00 62 THR A CA 9
ATOM 12221 C C . THR A 1 62 ? 10.687 -5.992 -3.872 1.00 0.00 62 THR A C 9
ATOM 12222 O O . THR A 1 62 ? 9.472 -6.100 -4.040 1.00 0.00 62 THR A O 9
ATOM 12233 N N . PRO A 1 63 ? 11.408 -6.932 -3.243 1.00 0.00 63 PRO A N 9
ATOM 12234 C CA . PRO A 1 63 ? 10.812 -8.159 -2.706 1.00 0.00 63 PRO A CA 9
ATOM 12235 C C . PRO A 1 63 ? 9.924 -7.890 -1.495 1.00 0.00 63 PRO A C 9
ATOM 12236 O O . PRO A 1 63 ? 10.259 -7.073 -0.637 1.00 0.00 63 PRO A O 9
ATOM 12247 N N . HIS A 1 64 ? 8.792 -8.583 -1.432 1.00 0.00 64 HIS A N 9
ATOM 12248 C CA . HIS A 1 64 ? 7.856 -8.420 -0.325 1.00 0.00 64 HIS A CA 9
ATOM 12249 C C . HIS A 1 64 ? 8.597 -8.345 1.006 1.00 0.00 64 HIS A C 9
ATOM 12250 O O . HIS A 1 64 ? 8.395 -7.418 1.789 1.00 0.00 64 HIS A O 9
ATOM 12264 N N . ALA A 1 65 ? 9.456 -9.328 1.255 1.00 0.00 65 ALA A N 9
ATOM 12265 C CA . ALA A 1 65 ? 10.228 -9.373 2.491 1.00 0.00 65 ALA A CA 9
ATOM 12266 C C . ALA A 1 65 ? 10.617 -7.971 2.947 1.00 0.00 65 ALA A C 9
ATOM 12267 O O . ALA A 1 65 ? 10.331 -7.574 4.077 1.00 0.00 65 ALA A O 9
ATOM 12274 N N . ARG A 1 66 ? 11.271 -7.226 2.062 1.00 0.00 66 ARG A N 9
ATOM 12275 C CA . ARG A 1 66 ? 11.700 -5.868 2.374 1.00 0.00 66 ARG A CA 9
ATOM 12276 C C . ARG A 1 66 ? 10.499 -4.939 2.526 1.00 0.00 66 ARG A C 9
ATOM 12277 O O . ARG A 1 66 ? 10.449 -4.118 3.442 1.00 0.00 66 ARG A O 9
ATOM 12298 N N . ILE A 1 67 ? 9.535 -5.075 1.622 1.00 0.00 67 ILE A N 9
ATOM 12299 C CA . ILE A 1 67 ? 8.335 -4.249 1.655 1.00 0.00 67 ILE A CA 9
ATOM 12300 C C . ILE A 1 67 ? 7.747 -4.191 3.061 1.00 0.00 67 ILE A C 9
ATOM 12301 O O . ILE A 1 67 ? 7.218 -3.161 3.482 1.00 0.00 67 ILE A O 9
ATOM 12317 N N . ILE A 1 68 ? 7.843 -5.302 3.783 1.00 0.00 68 ILE A N 9
ATOM 12318 C CA . ILE A 1 68 ? 7.324 -5.377 5.143 1.00 0.00 68 ILE A CA 9
ATOM 12319 C C . ILE A 1 68 ? 8.128 -4.491 6.088 1.00 0.00 68 ILE A C 9
ATOM 12320 O O . ILE A 1 68 ? 7.569 -3.839 6.970 1.00 0.00 68 ILE A O 9
ATOM 12336 N N . GLU A 1 69 ? 9.443 -4.472 5.897 1.00 0.00 69 GLU A N 9
ATOM 12337 C CA . GLU A 1 69 ? 10.324 -3.665 6.733 1.00 0.00 69 GLU A CA 9
ATOM 12338 C C . GLU A 1 69 ? 10.110 -2.176 6.470 1.00 0.00 69 GLU A C 9
ATOM 12339 O O . GLU A 1 69 ? 10.192 -1.355 7.385 1.00 0.00 69 GLU A O 9
ATOM 12351 N N . LEU A 1 70 ? 9.837 -1.836 5.216 1.00 0.00 70 LEU A N 9
ATOM 12352 C CA . LEU A 1 70 ? 9.612 -0.447 4.831 1.00 0.00 70 LEU A CA 9
ATOM 12353 C C . LEU A 1 70 ? 8.302 0.073 5.415 1.00 0.00 70 LEU A C 9
ATOM 12354 O O . LEU A 1 70 ? 8.301 0.945 6.285 1.00 0.00 70 LEU A O 9
ATOM 12370 N N . LEU A 1 71 ? 7.189 -0.467 4.931 1.00 0.00 71 LEU A N 9
ATOM 12371 C CA . LEU A 1 71 ? 5.871 -0.059 5.406 1.00 0.00 71 LEU A CA 9
ATOM 12372 C C . LEU A 1 71 ? 5.858 0.077 6.925 1.00 0.00 71 LEU A C 9
ATOM 12373 O O . LEU A 1 71 ? 5.361 1.064 7.468 1.00 0.00 71 LEU A O 9
ATOM 12389 N N . THR A 1 72 ? 6.410 -0.921 7.608 1.00 0.00 72 THR A N 9
ATOM 12390 C CA . THR A 1 72 ? 6.463 -0.914 9.065 1.00 0.00 72 THR A CA 9
ATOM 12391 C C . THR A 1 72 ? 7.410 0.167 9.575 1.00 0.00 72 THR A C 9
ATOM 12392 O O . THR A 1 72 ? 7.161 0.783 10.610 1.00 0.00 72 THR A O 9
ATOM 12403 N N . GLU A 1 73 ? 8.495 0.391 8.841 1.00 0.00 73 GLU A N 9
ATOM 12404 C CA . GLU A 1 73 ? 9.479 1.398 9.221 1.00 0.00 73 GLU A CA 9
ATOM 12405 C C . GLU A 1 73 ? 8.882 2.800 9.138 1.00 0.00 73 GLU A C 9
ATOM 12406 O O . GLU A 1 73 ? 9.411 3.747 9.719 1.00 0.00 73 GLU A O 9
ATOM 12418 N N . ALA A 1 74 ? 7.777 2.924 8.410 1.00 0.00 74 ALA A N 9
ATOM 12419 C CA . ALA A 1 74 ? 7.107 4.209 8.252 1.00 0.00 74 ALA A CA 9
ATOM 12420 C C . ALA A 1 74 ? 5.957 4.354 9.242 1.00 0.00 74 ALA A C 9
ATOM 12421 O O . ALA A 1 74 ? 4.986 3.598 9.195 1.00 0.00 74 ALA A O 9
ATOM 12428 N N . TYR A 1 75 ? 6.072 5.328 10.137 1.00 0.00 75 TYR A N 9
ATOM 12429 C CA . TYR A 1 75 ? 5.043 5.570 11.141 1.00 0.00 75 TYR A CA 9
ATOM 12430 C C . TYR A 1 75 ? 4.260 6.840 10.824 1.00 0.00 75 TYR A C 9
ATOM 12431 O O . TYR A 1 75 ? 4.658 7.632 9.970 1.00 0.00 75 TYR A O 9
ATOM 12449 N N . GLY A 1 76 ? 3.142 7.029 11.519 1.00 0.00 76 GLY A N 9
ATOM 12450 C CA . GLY A 1 76 ? 2.320 8.204 11.299 1.00 0.00 76 GLY A CA 9
ATOM 12451 C C . GLY A 1 76 ? 1.760 8.263 9.891 1.00 0.00 76 GLY A C 9
ATOM 12452 O O . GLY A 1 76 ? 1.019 7.374 9.474 1.00 0.00 76 GLY A O 9
ATOM 12456 N N . GLU A 1 77 ? 2.113 9.315 9.159 1.00 0.00 77 GLU A N 9
ATOM 12457 C CA . GLU A 1 77 ? 1.637 9.487 7.792 1.00 0.00 77 GLU A CA 9
ATOM 12458 C C . GLU A 1 77 ? 2.319 8.499 6.850 1.00 0.00 77 GLU A C 9
ATOM 12459 O O . GLU A 1 77 ? 3.540 8.520 6.688 1.00 0.00 77 GLU A O 9
ATOM 12471 N N . VAL A 1 78 ? 1.522 7.634 6.231 1.00 0.00 78 VAL A N 9
ATOM 12472 C CA . VAL A 1 78 ? 2.048 6.638 5.305 1.00 0.00 78 VAL A CA 9
ATOM 12473 C C . VAL A 1 78 ? 1.386 6.758 3.936 1.00 0.00 78 VAL A C 9
ATOM 12474 O O . VAL A 1 78 ? 0.197 6.477 3.782 1.00 0.00 78 VAL A O 9
ATOM 12487 N N . HIS A 1 79 ? 2.165 7.176 2.943 1.00 0.00 79 HIS A N 9
ATOM 12488 C CA . HIS A 1 79 ? 1.655 7.332 1.586 1.00 0.00 79 HIS A CA 9
ATOM 12489 C C . HIS A 1 79 ? 1.819 6.039 0.792 1.00 0.00 79 HIS A C 9
ATOM 12490 O O . HIS A 1 79 ? 2.912 5.721 0.323 1.00 0.00 79 HIS A O 9
ATOM 12504 N N . ILE A 1 80 ? 0.726 5.297 0.647 1.00 0.00 80 ILE A N 9
ATOM 12505 C CA . ILE A 1 80 ? 0.749 4.039 -0.089 1.00 0.00 80 ILE A CA 9
ATOM 12506 C C . ILE A 1 80 ? 0.120 4.199 -1.469 1.00 0.00 80 ILE A C 9
ATOM 12507 O O . ILE A 1 80 ? -1.012 4.666 -1.598 1.00 0.00 80 ILE A O 9
ATOM 12523 N N . LYS A 1 81 ? 0.861 3.807 -2.500 1.00 0.00 81 LYS A N 9
ATOM 12524 C CA . LYS A 1 81 ? 0.376 3.903 -3.872 1.00 0.00 81 LYS A CA 9
ATOM 12525 C C . LYS A 1 81 ? -0.115 2.548 -4.371 1.00 0.00 81 LYS A C 9
ATOM 12526 O O . LYS A 1 81 ? 0.683 1.656 -4.666 1.00 0.00 81 LYS A O 9
ATOM 12545 N N . THR A 1 82 ? -1.432 2.399 -4.466 1.00 0.00 82 THR A N 9
ATOM 12546 C CA . THR A 1 82 ? -2.029 1.153 -4.931 1.00 0.00 82 THR A CA 9
ATOM 12547 C C . THR A 1 82 ? -2.410 1.241 -6.404 1.00 0.00 82 THR A C 9
ATOM 12548 O O . THR A 1 82 ? -2.728 2.318 -6.909 1.00 0.00 82 THR A O 9
ATOM 12559 N N . MET A 1 83 ? -2.377 0.103 -7.088 1.00 0.00 83 MET A N 9
ATOM 12560 C CA . MET A 1 83 ? -2.721 0.052 -8.505 1.00 0.00 83 MET A CA 9
ATOM 12561 C C . MET A 1 83 ? -3.101 -1.365 -8.922 1.00 0.00 83 MET A C 9
ATOM 12562 O O . MET A 1 83 ? -2.489 -2.347 -8.501 1.00 0.00 83 MET A O 9
ATOM 12576 N N . PRO A 1 84 ? -4.136 -1.476 -9.768 1.00 0.00 84 PRO A N 9
ATOM 12577 C CA . PRO A 1 84 ? -4.621 -2.769 -10.260 1.00 0.00 84 PRO A CA 9
ATOM 12578 C C . PRO A 1 84 ? -3.638 -3.429 -11.220 1.00 0.00 84 PRO A C 9
ATOM 12579 O O . PRO A 1 84 ? -3.379 -2.916 -12.308 1.00 0.00 84 PRO A O 9
ATOM 12590 N N . ALA A 1 85 ? -3.093 -4.571 -10.811 1.00 0.00 85 ALA A N 9
ATOM 12591 C CA . ALA A 1 85 ? -2.141 -5.302 -11.637 1.00 0.00 85 ALA A CA 9
ATOM 12592 C C . ALA A 1 85 ? -2.554 -5.278 -13.105 1.00 0.00 85 ALA A C 9
ATOM 12593 O O . ALA A 1 85 ? -1.713 -5.162 -13.995 1.00 0.00 85 ALA A O 9
ATOM 12600 N N . ALA A 1 86 ? -3.856 -5.388 -13.350 1.00 0.00 86 ALA A N 9
ATOM 12601 C CA . ALA A 1 86 ? -4.381 -5.377 -14.709 1.00 0.00 86 ALA A CA 9
ATOM 12602 C C . ALA A 1 86 ? -3.886 -4.158 -15.479 1.00 0.00 86 ALA A C 9
ATOM 12603 O O . ALA A 1 86 ? -3.086 -4.279 -16.408 1.00 0.00 86 ALA A O 9
ATOM 12610 N N . THR A 1 87 ? -4.366 -2.982 -15.089 1.00 0.00 87 THR A N 9
ATOM 12611 C CA . THR A 1 87 ? -3.974 -1.740 -15.743 1.00 0.00 87 THR A CA 9
ATOM 12612 C C . THR A 1 87 ? -2.457 -1.611 -15.813 1.00 0.00 87 THR A C 9
ATOM 12613 O O . THR A 1 87 ? -1.873 -1.609 -16.897 1.00 0.00 87 THR A O 9
ATOM 12624 N N . TYR A 1 88 ? -1.823 -1.504 -14.650 1.00 0.00 88 TYR A N 9
ATOM 12625 C CA . TYR A 1 88 ? -0.373 -1.372 -14.579 1.00 0.00 88 TYR A CA 9
ATOM 12626 C C . TYR A 1 88 ? 0.305 -2.238 -15.637 1.00 0.00 88 TYR A C 9
ATOM 12627 O O . TYR A 1 88 ? 0.943 -1.727 -16.558 1.00 0.00 88 TYR A O 9
ATOM 12645 N N . ARG A 1 89 ? 0.161 -3.552 -15.498 1.00 0.00 89 ARG A N 9
ATOM 12646 C CA . ARG A 1 89 ? 0.759 -4.490 -16.441 1.00 0.00 89 ARG A CA 9
ATOM 12647 C C . ARG A 1 89 ? 0.454 -4.083 -17.880 1.00 0.00 89 ARG A C 9
ATOM 12648 O O . ARG A 1 89 ? 1.337 -4.093 -18.739 1.00 0.00 89 ARG A O 9
ATOM 12669 N N . LEU A 1 90 ? -0.799 -3.726 -18.135 1.00 0.00 90 LEU A N 9
ATOM 12670 C CA . LEU A 1 90 ? -1.221 -3.317 -19.470 1.00 0.00 90 LEU A CA 9
ATOM 12671 C C . LEU A 1 90 ? -0.504 -2.042 -19.901 1.00 0.00 90 LEU A C 9
ATOM 12672 O O . LEU A 1 90 ? -0.294 -1.806 -21.091 1.00 0.00 90 LEU A O 9
ATOM 12688 N N . LEU A 1 91 ? -0.127 -1.223 -18.925 1.00 0.00 91 LEU A N 9
ATOM 12689 C CA . LEU A 1 91 ? 0.570 0.029 -19.202 1.00 0.00 91 LEU A CA 9
ATOM 12690 C C . LEU A 1 91 ? 2.044 -0.224 -19.503 1.00 0.00 91 LEU A C 9
ATOM 12691 O O . LEU A 1 91 ? 2.585 0.285 -20.485 1.00 0.00 91 LEU A O 9
ATOM 12707 N N . THR A 1 92 ? 2.689 -1.016 -18.651 1.00 0.00 92 THR A N 9
ATOM 12708 C CA . THR A 1 92 ? 4.099 -1.338 -18.826 1.00 0.00 92 THR A CA 9
ATOM 12709 C C . THR A 1 92 ? 4.311 -2.246 -20.031 1.00 0.00 92 THR A C 9
ATOM 12710 O O . THR A 1 92 ? 5.375 -2.236 -20.649 1.00 0.00 92 THR A O 9
ATOM 12721 N N . GLY A 1 93 ? 3.290 -3.032 -20.361 1.00 0.00 93 GLY A N 9
ATOM 12722 C CA . GLY A 1 93 ? 3.385 -3.936 -21.492 1.00 0.00 93 GLY A CA 9
ATOM 12723 C C . GLY A 1 93 ? 3.768 -3.222 -22.774 1.00 0.00 93 GLY A C 9
ATOM 12724 O O . GLY A 1 93 ? 4.851 -3.445 -23.315 1.00 0.00 93 GLY A O 9
ATOM 12728 N N . GLN A 1 94 ? 2.878 -2.364 -23.260 1.00 0.00 94 GLN A N 9
ATOM 12729 C CA . GLN A 1 94 ? 3.128 -1.618 -24.488 1.00 0.00 94 GLN A CA 9
ATOM 12730 C C . GLN A 1 94 ? 4.543 -1.049 -24.500 1.00 0.00 94 GLN A C 9
ATOM 12731 O O . GLN A 1 94 ? 4.987 -0.440 -23.526 1.00 0.00 94 GLN A O 9
ATOM 12745 N N . GLY A 1 1 ? -5.901 25.580 -15.798 1.00 0.00 1 GLY A N 10
ATOM 12746 C CA . GLY A 1 1 ? -6.903 24.726 -15.189 1.00 0.00 1 GLY A CA 10
ATOM 12747 C C . GLY A 1 1 ? -7.233 23.518 -16.044 1.00 0.00 1 GLY A C 10
ATOM 12748 O O . GLY A 1 1 ? -6.417 23.084 -16.857 1.00 0.00 1 GLY A O 10
ATOM 12752 N N . SER A 1 2 ? -8.431 22.973 -15.860 1.00 0.00 2 SER A N 10
ATOM 12753 C CA . SER A 1 2 ? -8.864 21.805 -16.617 1.00 0.00 2 SER A CA 10
ATOM 12754 C C . SER A 1 2 ? -7.771 20.741 -16.647 1.00 0.00 2 SER A C 10
ATOM 12755 O O . SER A 1 2 ? -7.519 20.122 -17.681 1.00 0.00 2 SER A O 10
ATOM 12763 N N . SER A 1 3 ? -7.125 20.534 -15.504 1.00 0.00 3 SER A N 10
ATOM 12764 C CA . SER A 1 3 ? -6.056 19.547 -15.399 1.00 0.00 3 SER A CA 10
ATOM 12765 C C . SER A 1 3 ? -6.510 18.339 -14.586 1.00 0.00 3 SER A C 10
ATOM 12766 O O . SER A 1 3 ? -7.521 18.391 -13.887 1.00 0.00 3 SER A O 10
ATOM 12774 N N . GLY A 1 4 ? -5.753 17.249 -14.684 1.00 0.00 4 GLY A N 10
ATOM 12775 C CA . GLY A 1 4 ? -6.093 16.042 -13.954 1.00 0.00 4 GLY A CA 10
ATOM 12776 C C . GLY A 1 4 ? -5.200 14.873 -14.319 1.00 0.00 4 GLY A C 10
ATOM 12777 O O . GLY A 1 4 ? -4.984 14.593 -15.497 1.00 0.00 4 GLY A O 10
ATOM 12781 N N . SER A 1 5 ? -4.679 14.190 -13.305 1.00 0.00 5 SER A N 10
ATOM 12782 C CA . SER A 1 5 ? -3.799 13.048 -13.525 1.00 0.00 5 SER A CA 10
ATOM 12783 C C . SER A 1 5 ? -4.504 11.743 -13.168 1.00 0.00 5 SER A C 10
ATOM 12784 O O . SER A 1 5 ? -3.902 10.837 -12.591 1.00 0.00 5 SER A O 10
ATOM 12792 N N . SER A 1 6 ? -5.784 11.655 -13.515 1.00 0.00 6 SER A N 10
ATOM 12793 C CA . SER A 1 6 ? -6.573 10.462 -13.228 1.00 0.00 6 SER A CA 10
ATOM 12794 C C . SER A 1 6 ? -5.922 9.222 -13.831 1.00 0.00 6 SER A C 10
ATOM 12795 O O . SER A 1 6 ? -6.066 8.948 -15.022 1.00 0.00 6 SER A O 10
ATOM 12803 N N . GLY A 1 7 ? -5.204 8.473 -12.999 1.00 0.00 7 GLY A N 10
ATOM 12804 C CA . GLY A 1 7 ? -4.541 7.271 -13.467 1.00 0.00 7 GLY A CA 10
ATOM 12805 C C . GLY A 1 7 ? -4.189 6.325 -12.336 1.00 0.00 7 GLY A C 10
ATOM 12806 O O . GLY A 1 7 ? -4.600 5.165 -12.336 1.00 0.00 7 GLY A O 10
ATOM 12810 N N . VAL A 1 8 ? -3.423 6.821 -11.369 1.00 0.00 8 VAL A N 10
ATOM 12811 C CA . VAL A 1 8 ? -3.015 6.012 -10.226 1.00 0.00 8 VAL A CA 10
ATOM 12812 C C . VAL A 1 8 ? -3.779 6.411 -8.969 1.00 0.00 8 VAL A C 10
ATOM 12813 O O . VAL A 1 8 ? -4.102 7.583 -8.770 1.00 0.00 8 VAL A O 10
ATOM 12826 N N . THR A 1 9 ? -4.067 5.428 -8.121 1.00 0.00 9 THR A N 10
ATOM 12827 C CA . THR A 1 9 ? -4.794 5.676 -6.882 1.00 0.00 9 THR A CA 10
ATOM 12828 C C . THR A 1 9 ? -3.838 5.823 -5.704 1.00 0.00 9 THR A C 10
ATOM 12829 O O . THR A 1 9 ? -2.854 5.091 -5.594 1.00 0.00 9 THR A O 10
ATOM 12840 N N . THR A 1 10 ? -4.135 6.773 -4.822 1.00 0.00 10 THR A N 10
ATOM 12841 C CA . THR A 1 10 ? -3.302 7.016 -3.652 1.00 0.00 10 THR A CA 10
ATOM 12842 C C . THR A 1 10 ? -4.118 6.923 -2.367 1.00 0.00 10 THR A C 10
ATOM 12843 O O . THR A 1 10 ? -5.296 7.277 -2.343 1.00 0.00 10 THR A O 10
ATOM 12854 N N . ALA A 1 11 ? -3.483 6.446 -1.302 1.00 0.00 11 ALA A N 10
ATOM 12855 C CA . ALA A 1 11 ? -4.151 6.310 -0.013 1.00 0.00 11 ALA A CA 10
ATOM 12856 C C . ALA A 1 11 ? -3.174 6.534 1.137 1.00 0.00 11 ALA A C 10
ATOM 12857 O O . ALA A 1 11 ? -2.026 6.094 1.083 1.00 0.00 11 ALA A O 10
ATOM 12864 N N . ILE A 1 12 ? -3.638 7.221 2.175 1.00 0.00 12 ILE A N 10
ATOM 12865 C CA . ILE A 1 12 ? -2.806 7.503 3.338 1.00 0.00 12 ILE A CA 10
ATOM 12866 C C . ILE A 1 12 ? -3.319 6.770 4.572 1.00 0.00 12 ILE A C 10
ATOM 12867 O O . ILE A 1 12 ? -4.525 6.599 4.749 1.00 0.00 12 ILE A O 10
ATOM 12883 N N . ILE A 1 13 ? -2.394 6.339 5.425 1.00 0.00 13 ILE A N 10
ATOM 12884 C CA . ILE A 1 13 ? -2.754 5.627 6.644 1.00 0.00 13 ILE A CA 10
ATOM 12885 C C . ILE A 1 13 ? -2.242 6.359 7.880 1.00 0.00 13 ILE A C 10
ATOM 12886 O O . ILE A 1 13 ? -1.256 7.094 7.815 1.00 0.00 13 ILE A O 10
ATOM 12902 N N . HIS A 1 14 ? -2.918 6.153 9.006 1.00 0.00 14 HIS A N 10
ATOM 12903 C CA . HIS A 1 14 ? -2.530 6.792 10.258 1.00 0.00 14 HIS A CA 10
ATOM 12904 C C . HIS A 1 14 ? -1.926 5.776 11.223 1.00 0.00 14 HIS A C 10
ATOM 12905 O O . HIS A 1 14 ? -2.648 5.025 11.880 1.00 0.00 14 HIS A O 10
ATOM 12919 N N . ARG A 1 15 ? -0.600 5.757 11.302 1.00 0.00 15 ARG A N 10
ATOM 12920 C CA . ARG A 1 15 ? 0.100 4.831 12.184 1.00 0.00 15 ARG A CA 10
ATOM 12921 C C . ARG A 1 15 ? 0.855 5.586 13.275 1.00 0.00 15 ARG A C 10
ATOM 12922 O O . ARG A 1 15 ? 2.037 5.902 13.140 1.00 0.00 15 ARG A O 10
ATOM 12943 N N . PRO A 1 16 ? 0.157 5.882 14.381 1.00 0.00 16 PRO A N 10
ATOM 12944 C CA . PRO A 1 16 ? 0.742 6.602 15.516 1.00 0.00 16 PRO A CA 10
ATOM 12945 C C . PRO A 1 16 ? 1.768 5.763 16.270 1.00 0.00 16 PRO A C 10
ATOM 12946 O O . PRO A 1 16 ? 2.629 6.297 16.969 1.00 0.00 16 PRO A O 10
ATOM 12957 N N . HIS A 1 17 ? 1.671 4.445 16.123 1.00 0.00 17 HIS A N 10
ATOM 12958 C CA . HIS A 1 17 ? 2.592 3.531 16.789 1.00 0.00 17 HIS A CA 10
ATOM 12959 C C . HIS A 1 17 ? 3.209 2.557 15.789 1.00 0.00 17 HIS A C 10
ATOM 12960 O O . HIS A 1 17 ? 2.527 2.053 14.898 1.00 0.00 17 HIS A O 10
ATOM 12974 N N . ALA A 1 18 ? 4.503 2.298 15.945 1.00 0.00 18 ALA A N 10
ATOM 12975 C CA . ALA A 1 18 ? 5.211 1.384 15.057 1.00 0.00 18 ALA A CA 10
ATOM 12976 C C . ALA A 1 18 ? 4.965 -0.067 15.454 1.00 0.00 18 ALA A C 10
ATOM 12977 O O . ALA A 1 18 ? 4.903 -0.952 14.601 1.00 0.00 18 ALA A O 10
ATOM 12984 N N . ARG A 1 19 ? 4.826 -0.305 16.754 1.00 0.00 19 ARG A N 10
ATOM 12985 C CA . ARG A 1 19 ? 4.589 -1.650 17.264 1.00 0.00 19 ARG A CA 10
ATOM 12986 C C . ARG A 1 19 ? 3.105 -2.001 17.203 1.00 0.00 19 ARG A C 10
ATOM 12987 O O . ARG A 1 19 ? 2.610 -2.786 18.010 1.00 0.00 19 ARG A O 10
ATOM 13008 N N . GLU A 1 20 ? 2.402 -1.412 16.241 1.00 0.00 20 GLU A N 10
ATOM 13009 C CA . GLU A 1 20 ? 0.975 -1.661 16.076 1.00 0.00 20 GLU A CA 10
ATOM 13010 C C . GLU A 1 20 ? 0.678 -2.232 14.692 1.00 0.00 20 GLU A C 10
ATOM 13011 O O . GLU A 1 20 ? 1.201 -1.751 13.687 1.00 0.00 20 GLU A O 10
ATOM 13023 N N . GLN A 1 21 ? -0.163 -3.260 14.650 1.00 0.00 21 GLN A N 10
ATOM 13024 C CA . GLN A 1 21 ? -0.527 -3.897 13.390 1.00 0.00 21 GLN A CA 10
ATOM 13025 C C . GLN A 1 21 ? -0.909 -2.855 12.344 1.00 0.00 21 GLN A C 10
ATOM 13026 O O . GLN A 1 21 ? -0.954 -1.658 12.632 1.00 0.00 21 GLN A O 10
ATOM 13040 N N . LEU A 1 22 ? -1.182 -3.317 11.129 1.00 0.00 22 LEU A N 10
ATOM 13041 C CA . LEU A 1 22 ? -1.559 -2.425 10.038 1.00 0.00 22 LEU A CA 10
ATOM 13042 C C . LEU A 1 22 ? -3.045 -2.554 9.718 1.00 0.00 22 LEU A C 10
ATOM 13043 O O . LEU A 1 22 ? -3.751 -1.555 9.583 1.00 0.00 22 LEU A O 10
ATOM 13059 N N . GLY A 1 23 ? -3.515 -3.792 9.601 1.00 0.00 23 GLY A N 10
ATOM 13060 C CA . GLY A 1 23 ? -4.915 -4.030 9.301 1.00 0.00 23 GLY A CA 10
ATOM 13061 C C . GLY A 1 23 ? -5.116 -4.657 7.935 1.00 0.00 23 GLY A C 10
ATOM 13062 O O . GLY A 1 23 ? -5.883 -5.609 7.788 1.00 0.00 23 GLY A O 10
ATOM 13066 N N . PHE A 1 24 ? -4.428 -4.121 6.933 1.00 0.00 24 PHE A N 10
ATOM 13067 C CA . PHE A 1 24 ? -4.537 -4.632 5.571 1.00 0.00 24 PHE A CA 10
ATOM 13068 C C . PHE A 1 24 ? -3.509 -5.731 5.319 1.00 0.00 24 PHE A C 10
ATOM 13069 O O . PHE A 1 24 ? -2.306 -5.518 5.474 1.00 0.00 24 PHE A O 10
ATOM 13086 N N . CYS A 1 25 ? -3.992 -6.906 4.930 1.00 0.00 25 CYS A N 10
ATOM 13087 C CA . CYS A 1 25 ? -3.116 -8.040 4.657 1.00 0.00 25 CYS A CA 10
ATOM 13088 C C . CYS A 1 25 ? -2.530 -7.949 3.252 1.00 0.00 25 CYS A C 10
ATOM 13089 O O . CYS A 1 25 ? -3.264 -7.904 2.264 1.00 0.00 25 CYS A O 10
ATOM 13097 N N . VAL A 1 26 ? -1.204 -7.921 3.169 1.00 0.00 26 VAL A N 10
ATOM 13098 C CA . VAL A 1 26 ? -0.519 -7.835 1.885 1.00 0.00 26 VAL A CA 10
ATOM 13099 C C . VAL A 1 26 ? 0.213 -9.133 1.564 1.00 0.00 26 VAL A C 10
ATOM 13100 O O . VAL A 1 26 ? 0.886 -9.705 2.421 1.00 0.00 26 VAL A O 10
ATOM 13113 N N . GLU A 1 27 ? 0.077 -9.592 0.324 1.00 0.00 27 GLU A N 10
ATOM 13114 C CA . GLU A 1 27 ? 0.726 -10.824 -0.109 1.00 0.00 27 GLU A CA 10
ATOM 13115 C C . GLU A 1 27 ? 1.570 -10.583 -1.358 1.00 0.00 27 GLU A C 10
ATOM 13116 O O . GLU A 1 27 ? 1.058 -10.162 -2.395 1.00 0.00 27 GLU A O 10
ATOM 13128 N N . ASP A 1 28 ? 2.866 -10.853 -1.249 1.00 0.00 28 ASP A N 10
ATOM 13129 C CA . ASP A 1 28 ? 3.783 -10.668 -2.368 1.00 0.00 28 ASP A CA 10
ATOM 13130 C C . ASP A 1 28 ? 3.629 -9.275 -2.971 1.00 0.00 28 ASP A C 10
ATOM 13131 O O . ASP A 1 28 ? 3.899 -9.065 -4.152 1.00 0.00 28 ASP A O 10
ATOM 13140 N N . GLY A 1 29 ? 3.192 -8.325 -2.149 1.00 0.00 29 GLY A N 10
ATOM 13141 C CA . GLY A 1 29 ? 3.009 -6.964 -2.619 1.00 0.00 29 GLY A CA 10
ATOM 13142 C C . GLY A 1 29 ? 1.619 -6.725 -3.175 1.00 0.00 29 GLY A C 10
ATOM 13143 O O . GLY A 1 29 ? 1.400 -5.779 -3.933 1.00 0.00 29 GLY A O 10
ATOM 13147 N N . ILE A 1 30 ? 0.677 -7.584 -2.798 1.00 0.00 30 ILE A N 10
ATOM 13148 C CA . ILE A 1 30 ? -0.698 -7.461 -3.265 1.00 0.00 30 ILE A CA 10
ATOM 13149 C C . ILE A 1 30 ? -1.687 -7.701 -2.129 1.00 0.00 30 ILE A C 10
ATOM 13150 O O . ILE A 1 30 ? -1.754 -8.798 -1.572 1.00 0.00 30 ILE A O 10
ATOM 13166 N N . ILE A 1 31 ? -2.455 -6.670 -1.792 1.00 0.00 31 ILE A N 10
ATOM 13167 C CA . ILE A 1 31 ? -3.442 -6.771 -0.725 1.00 0.00 31 ILE A CA 10
ATOM 13168 C C . ILE A 1 31 ? -4.515 -7.800 -1.063 1.00 0.00 31 ILE A C 10
ATOM 13169 O O . ILE A 1 31 ? -4.959 -7.895 -2.209 1.00 0.00 31 ILE A O 10
ATOM 13185 N N . CYS A 1 32 ? -4.929 -8.566 -0.061 1.00 0.00 32 CYS A N 10
ATOM 13186 C CA . CYS A 1 32 ? -5.952 -9.589 -0.252 1.00 0.00 32 CYS A CA 10
ATOM 13187 C C . CYS A 1 32 ? -7.120 -9.375 0.706 1.00 0.00 32 CYS A C 10
ATOM 13188 O O . CYS A 1 32 ? -8.282 -9.434 0.306 1.00 0.00 32 CYS A O 10
ATOM 13196 N N . SER A 1 33 ? -6.802 -9.129 1.973 1.00 0.00 33 SER A N 10
ATOM 13197 C CA . SER A 1 33 ? -7.824 -8.912 2.989 1.00 0.00 33 SER A CA 10
ATOM 13198 C C . SER A 1 33 ? -7.601 -7.587 3.711 1.00 0.00 33 SER A C 10
ATOM 13199 O O . SER A 1 33 ? -6.505 -7.025 3.676 1.00 0.00 33 SER A O 10
ATOM 13207 N N . LEU A 1 34 ? -8.646 -7.093 4.365 1.00 0.00 34 LEU A N 10
ATOM 13208 C CA . LEU A 1 34 ? -8.566 -5.834 5.097 1.00 0.00 34 LEU A CA 10
ATOM 13209 C C . LEU A 1 34 ? -9.221 -5.958 6.469 1.00 0.00 34 LEU A C 10
ATOM 13210 O O . LEU A 1 34 ? -10.301 -6.535 6.603 1.00 0.00 34 LEU A O 10
ATOM 13226 N N . LEU A 1 35 ? -8.562 -5.411 7.484 1.00 0.00 35 LEU A N 10
ATOM 13227 C CA . LEU A 1 35 ? -9.081 -5.458 8.847 1.00 0.00 35 LEU A CA 10
ATOM 13228 C C . LEU A 1 35 ? -10.310 -4.566 8.993 1.00 0.00 35 LEU A C 10
ATOM 13229 O O . LEU A 1 35 ? -10.214 -3.342 8.904 1.00 0.00 35 LEU A O 10
ATOM 13245 N N . ARG A 1 36 ? -11.462 -5.187 9.219 1.00 0.00 36 ARG A N 10
ATOM 13246 C CA . ARG A 1 36 ? -12.709 -4.449 9.379 1.00 0.00 36 ARG A CA 10
ATOM 13247 C C . ARG A 1 36 ? -12.585 -3.404 10.484 1.00 0.00 36 ARG A C 10
ATOM 13248 O O . ARG A 1 36 ? -12.029 -3.674 11.548 1.00 0.00 36 ARG A O 10
ATOM 13269 N N . GLY A 1 37 ? -13.107 -2.209 10.223 1.00 0.00 37 GLY A N 10
ATOM 13270 C CA . GLY A 1 37 ? -13.044 -1.142 11.204 1.00 0.00 37 GLY A CA 10
ATOM 13271 C C . GLY A 1 37 ? -11.634 -0.895 11.702 1.00 0.00 37 GLY A C 10
ATOM 13272 O O . GLY A 1 37 ? -11.385 -0.891 12.907 1.00 0.00 37 GLY A O 10
ATOM 13276 N N . GLY A 1 38 ? -10.706 -0.691 10.772 1.00 0.00 38 GLY A N 10
ATOM 13277 C CA . GLY A 1 38 ? -9.324 -0.447 11.142 1.00 0.00 38 GLY A CA 10
ATOM 13278 C C . GLY A 1 38 ? -8.821 0.896 10.653 1.00 0.00 38 GLY A C 10
ATOM 13279 O O . GLY A 1 38 ? -9.603 1.827 10.461 1.00 0.00 38 GLY A O 10
ATOM 13283 N N . ILE A 1 39 ? -7.511 0.998 10.451 1.00 0.00 39 ILE A N 10
ATOM 13284 C CA . ILE A 1 39 ? -6.905 2.237 9.981 1.00 0.00 39 ILE A CA 10
ATOM 13285 C C . ILE A 1 39 ? -6.955 2.331 8.460 1.00 0.00 39 ILE A C 10
ATOM 13286 O O . ILE A 1 39 ? -7.336 3.361 7.904 1.00 0.00 39 ILE A O 10
ATOM 13302 N N . ALA A 1 40 ? -6.569 1.249 7.793 1.00 0.00 40 ALA A N 10
ATOM 13303 C CA . ALA A 1 40 ? -6.573 1.208 6.336 1.00 0.00 40 ALA A CA 10
ATOM 13304 C C . ALA A 1 40 ? -7.917 1.663 5.777 1.00 0.00 40 ALA A C 10
ATOM 13305 O O . ALA A 1 40 ? -7.997 2.665 5.069 1.00 0.00 40 ALA A O 10
ATOM 13312 N N . GLU A 1 41 ? -8.969 0.918 6.101 1.00 0.00 41 GLU A N 10
ATOM 13313 C CA . GLU A 1 41 ? -10.310 1.245 5.630 1.00 0.00 41 GLU A CA 10
ATOM 13314 C C . GLU A 1 41 ? -10.546 2.752 5.665 1.00 0.00 41 GLU A C 10
ATOM 13315 O O . GLU A 1 41 ? -11.121 3.322 4.737 1.00 0.00 41 GLU A O 10
ATOM 13327 N N . ARG A 1 42 ? -10.100 3.390 6.742 1.00 0.00 42 ARG A N 10
ATOM 13328 C CA . ARG A 1 42 ? -10.264 4.830 6.899 1.00 0.00 42 ARG A CA 10
ATOM 13329 C C . ARG A 1 42 ? -9.302 5.590 5.990 1.00 0.00 42 ARG A C 10
ATOM 13330 O O . ARG A 1 42 ? -9.639 6.645 5.455 1.00 0.00 42 ARG A O 10
ATOM 13351 N N . GLY A 1 43 ? -8.101 5.045 5.821 1.00 0.00 43 GLY A N 10
ATOM 13352 C CA . GLY A 1 43 ? -7.109 5.684 4.977 1.00 0.00 43 GLY A CA 10
ATOM 13353 C C . GLY A 1 43 ? -7.498 5.672 3.512 1.00 0.00 43 GLY A C 10
ATOM 13354 O O . GLY A 1 43 ? -7.387 6.686 2.824 1.00 0.00 43 GLY A O 10
ATOM 13358 N N . GLY A 1 44 ? -7.955 4.519 3.032 1.00 0.00 44 GLY A N 10
ATOM 13359 C CA . GLY A 1 44 ? -8.353 4.399 1.642 1.00 0.00 44 GLY A CA 10
ATOM 13360 C C . GLY A 1 44 ? -7.760 3.176 0.972 1.00 0.00 44 GLY A C 10
ATOM 13361 O O . GLY A 1 44 ? -7.542 3.168 -0.240 1.00 0.00 44 GLY A O 10
ATOM 13365 N N . ILE A 1 45 ? -7.496 2.140 1.761 1.00 0.00 45 ILE A N 10
ATOM 13366 C CA . ILE A 1 45 ? -6.923 0.907 1.237 1.00 0.00 45 ILE A CA 10
ATOM 13367 C C . ILE A 1 45 ? -7.995 0.033 0.594 1.00 0.00 45 ILE A C 10
ATOM 13368 O O . ILE A 1 45 ? -9.073 -0.159 1.156 1.00 0.00 45 ILE A O 10
ATOM 13384 N N . ARG A 1 46 ? -7.691 -0.495 -0.587 1.00 0.00 46 ARG A N 10
ATOM 13385 C CA . ARG A 1 46 ? -8.628 -1.349 -1.307 1.00 0.00 46 ARG A CA 10
ATOM 13386 C C . ARG A 1 46 ? -7.960 -2.655 -1.728 1.00 0.00 46 ARG A C 10
ATOM 13387 O O . ARG A 1 46 ? -7.019 -2.656 -2.522 1.00 0.00 46 ARG A O 10
ATOM 13408 N N . VAL A 1 47 ? -8.453 -3.766 -1.189 1.00 0.00 47 VAL A N 10
ATOM 13409 C CA . VAL A 1 47 ? -7.905 -5.078 -1.509 1.00 0.00 47 VAL A CA 10
ATOM 13410 C C . VAL A 1 47 ? -7.958 -5.346 -3.009 1.00 0.00 47 VAL A C 10
ATOM 13411 O O . VAL A 1 47 ? -8.779 -4.773 -3.724 1.00 0.00 47 VAL A O 10
ATOM 13424 N N . GLY A 1 48 ? -7.075 -6.222 -3.480 1.00 0.00 48 GLY A N 10
ATOM 13425 C CA . GLY A 1 48 ? -7.038 -6.550 -4.893 1.00 0.00 48 GLY A CA 10
ATOM 13426 C C . GLY A 1 48 ? -5.990 -5.755 -5.646 1.00 0.00 48 GLY A C 10
ATOM 13427 O O . GLY A 1 48 ? -5.360 -6.266 -6.572 1.00 0.00 48 GLY A O 10
ATOM 13431 N N . HIS A 1 49 ? -5.804 -4.500 -5.249 1.00 0.00 49 HIS A N 10
ATOM 13432 C CA . HIS A 1 49 ? -4.825 -3.632 -5.894 1.00 0.00 49 HIS A CA 10
ATOM 13433 C C . HIS A 1 49 ? -3.412 -3.963 -5.424 1.00 0.00 49 HIS A C 10
ATOM 13434 O O . HIS A 1 49 ? -3.189 -4.246 -4.246 1.00 0.00 49 HIS A O 10
ATOM 13448 N N . ARG A 1 50 ? -2.461 -3.927 -6.352 1.00 0.00 50 ARG A N 10
ATOM 13449 C CA . ARG A 1 50 ? -1.070 -4.225 -6.032 1.00 0.00 50 ARG A CA 10
ATOM 13450 C C . ARG A 1 50 ? -0.319 -2.957 -5.635 1.00 0.00 50 ARG A C 10
ATOM 13451 O O . ARG A 1 50 ? -0.587 -1.875 -6.159 1.00 0.00 50 ARG A O 10
ATOM 13472 N N . ILE A 1 51 ? 0.620 -3.098 -4.705 1.00 0.00 51 ILE A N 10
ATOM 13473 C CA . ILE A 1 51 ? 1.408 -1.965 -4.238 1.00 0.00 51 ILE A CA 10
ATOM 13474 C C . ILE A 1 51 ? 2.629 -1.742 -5.124 1.00 0.00 51 ILE A C 10
ATOM 13475 O O . ILE A 1 51 ? 3.480 -2.622 -5.258 1.00 0.00 51 ILE A O 10
ATOM 13491 N N . ILE A 1 52 ? 2.709 -0.561 -5.727 1.00 0.00 52 ILE A N 10
ATOM 13492 C CA . ILE A 1 52 ? 3.827 -0.222 -6.598 1.00 0.00 52 ILE A CA 10
ATOM 13493 C C . ILE A 1 52 ? 4.756 0.788 -5.932 1.00 0.00 52 ILE A C 10
ATOM 13494 O O . ILE A 1 52 ? 5.940 0.867 -6.260 1.00 0.00 52 ILE A O 10
ATOM 13510 N N . GLU A 1 53 ? 4.211 1.557 -4.995 1.00 0.00 53 GLU A N 10
ATOM 13511 C CA . GLU A 1 53 ? 4.992 2.562 -4.282 1.00 0.00 53 GLU A CA 10
ATOM 13512 C C . GLU A 1 53 ? 4.493 2.723 -2.849 1.00 0.00 53 GLU A C 10
ATOM 13513 O O . GLU A 1 53 ? 3.306 2.549 -2.571 1.00 0.00 53 GLU A O 10
ATOM 13525 N N . ILE A 1 54 ? 5.407 3.056 -1.944 1.00 0.00 54 ILE A N 10
ATOM 13526 C CA . ILE A 1 54 ? 5.061 3.241 -0.541 1.00 0.00 54 ILE A CA 10
ATOM 13527 C C . ILE A 1 54 ? 5.927 4.318 0.102 1.00 0.00 54 ILE A C 10
ATOM 13528 O O . ILE A 1 54 ? 7.138 4.365 -0.111 1.00 0.00 54 ILE A O 10
ATOM 13544 N N . ASN A 1 55 ? 5.298 5.183 0.892 1.00 0.00 55 ASN A N 10
ATOM 13545 C CA . ASN A 1 55 ? 6.012 6.260 1.567 1.00 0.00 55 ASN A CA 10
ATOM 13546 C C . ASN A 1 55 ? 7.024 6.913 0.631 1.00 0.00 55 ASN A C 10
ATOM 13547 O O . ASN A 1 55 ? 8.141 7.235 1.034 1.00 0.00 55 ASN A O 10
ATOM 13558 N N . GLY A 1 56 ? 6.624 7.107 -0.622 1.00 0.00 56 GLY A N 10
ATOM 13559 C CA . GLY A 1 56 ? 7.507 7.721 -1.596 1.00 0.00 56 GLY A CA 10
ATOM 13560 C C . GLY A 1 56 ? 8.674 6.828 -1.965 1.00 0.00 56 GLY A C 10
ATOM 13561 O O . GLY A 1 56 ? 9.810 7.291 -2.064 1.00 0.00 56 GLY A O 10
ATOM 13565 N N . GLN A 1 57 ? 8.395 5.544 -2.166 1.00 0.00 57 GLN A N 10
ATOM 13566 C CA . GLN A 1 57 ? 9.432 4.584 -2.523 1.00 0.00 57 GLN A CA 10
ATOM 13567 C C . GLN A 1 57 ? 8.919 3.586 -3.556 1.00 0.00 57 GLN A C 10
ATOM 13568 O O . GLN A 1 57 ? 7.906 2.920 -3.340 1.00 0.00 57 GLN A O 10
ATOM 13582 N N . SER A 1 58 ? 9.623 3.489 -4.679 1.00 0.00 58 SER A N 10
ATOM 13583 C CA . SER A 1 58 ? 9.235 2.575 -5.747 1.00 0.00 58 SER A CA 10
ATOM 13584 C C . SER A 1 58 ? 9.479 1.126 -5.338 1.00 0.00 58 SER A C 10
ATOM 13585 O O . SER A 1 58 ? 10.622 0.686 -5.217 1.00 0.00 58 SER A O 10
ATOM 13593 N N . VAL A 1 59 ? 8.394 0.387 -5.125 1.00 0.00 59 VAL A N 10
ATOM 13594 C CA . VAL A 1 59 ? 8.488 -1.013 -4.729 1.00 0.00 59 VAL A CA 10
ATOM 13595 C C . VAL A 1 59 ? 7.650 -1.899 -5.644 1.00 0.00 59 VAL A C 10
ATOM 13596 O O . VAL A 1 59 ? 7.053 -2.880 -5.200 1.00 0.00 59 VAL A O 10
ATOM 13609 N N . VAL A 1 60 ? 7.610 -1.548 -6.925 1.00 0.00 60 VAL A N 10
ATOM 13610 C CA . VAL A 1 60 ? 6.846 -2.312 -7.904 1.00 0.00 60 VAL A CA 10
ATOM 13611 C C . VAL A 1 60 ? 7.460 -3.690 -8.125 1.00 0.00 60 VAL A C 10
ATOM 13612 O O . VAL A 1 60 ? 6.785 -4.616 -8.575 1.00 0.00 60 VAL A O 10
ATOM 13625 N N . ALA A 1 61 ? 8.743 -3.819 -7.805 1.00 0.00 61 ALA A N 10
ATOM 13626 C CA . ALA A 1 61 ? 9.448 -5.085 -7.965 1.00 0.00 61 ALA A CA 10
ATOM 13627 C C . ALA A 1 61 ? 9.924 -5.622 -6.620 1.00 0.00 61 ALA A C 10
ATOM 13628 O O . ALA A 1 61 ? 9.845 -6.823 -6.355 1.00 0.00 61 ALA A O 10
ATOM 13635 N N . THR A 1 62 ? 10.421 -4.727 -5.773 1.00 0.00 62 THR A N 10
ATOM 13636 C CA . THR A 1 62 ? 10.913 -5.111 -4.456 1.00 0.00 62 THR A CA 10
ATOM 13637 C C . THR A 1 62 ? 10.097 -6.262 -3.879 1.00 0.00 62 THR A C 10
ATOM 13638 O O . THR A 1 62 ? 8.869 -6.291 -3.968 1.00 0.00 62 THR A O 10
ATOM 13649 N N . PRO A 1 63 ? 10.792 -7.236 -3.271 1.00 0.00 63 PRO A N 10
ATOM 13650 C CA . PRO A 1 63 ? 10.151 -8.407 -2.666 1.00 0.00 63 PRO A CA 10
ATOM 13651 C C . PRO A 1 63 ? 9.362 -8.052 -1.411 1.00 0.00 63 PRO A C 10
ATOM 13652 O O . PRO A 1 63 ? 9.797 -7.230 -0.604 1.00 0.00 63 PRO A O 10
ATOM 13663 N N . HIS A 1 64 ? 8.200 -8.678 -1.251 1.00 0.00 64 HIS A N 10
ATOM 13664 C CA . HIS A 1 64 ? 7.351 -8.428 -0.091 1.00 0.00 64 HIS A CA 10
ATOM 13665 C C . HIS A 1 64 ? 8.190 -8.275 1.174 1.00 0.00 64 HIS A C 10
ATOM 13666 O O . HIS A 1 64 ? 8.088 -7.272 1.880 1.00 0.00 64 HIS A O 10
ATOM 13680 N N . ALA A 1 65 ? 9.017 -9.276 1.454 1.00 0.00 65 ALA A N 10
ATOM 13681 C CA . ALA A 1 65 ? 9.874 -9.252 2.633 1.00 0.00 65 ALA A CA 10
ATOM 13682 C C . ALA A 1 65 ? 10.412 -7.848 2.892 1.00 0.00 65 ALA A C 10
ATOM 13683 O O . ALA A 1 65 ? 10.263 -7.309 3.989 1.00 0.00 65 ALA A O 10
ATOM 13690 N N . ARG A 1 66 ? 11.037 -7.262 1.876 1.00 0.00 66 ARG A N 10
ATOM 13691 C CA . ARG A 1 66 ? 11.598 -5.922 1.995 1.00 0.00 66 ARG A CA 10
ATOM 13692 C C . ARG A 1 66 ? 10.492 -4.877 2.102 1.00 0.00 66 ARG A C 10
ATOM 13693 O O . ARG A 1 66 ? 10.534 -4.000 2.966 1.00 0.00 66 ARG A O 10
ATOM 13714 N N . ILE A 1 67 ? 9.504 -4.976 1.219 1.00 0.00 67 ILE A N 10
ATOM 13715 C CA . ILE A 1 67 ? 8.387 -4.039 1.214 1.00 0.00 67 ILE A CA 10
ATOM 13716 C C . ILE A 1 67 ? 7.851 -3.817 2.624 1.00 0.00 67 ILE A C 10
ATOM 13717 O O . ILE A 1 67 ? 7.532 -2.691 3.007 1.00 0.00 67 ILE A O 10
ATOM 13733 N N . ILE A 1 68 ? 7.757 -4.896 3.393 1.00 0.00 68 ILE A N 10
ATOM 13734 C CA . ILE A 1 68 ? 7.263 -4.818 4.762 1.00 0.00 68 ILE A CA 10
ATOM 13735 C C . ILE A 1 68 ? 8.173 -3.952 5.627 1.00 0.00 68 ILE A C 10
ATOM 13736 O O . ILE A 1 68 ? 7.712 -3.036 6.306 1.00 0.00 68 ILE A O 10
ATOM 13752 N N . GLU A 1 69 ? 9.469 -4.248 5.594 1.00 0.00 69 GLU A N 10
ATOM 13753 C CA . GLU A 1 69 ? 10.444 -3.495 6.374 1.00 0.00 69 GLU A CA 10
ATOM 13754 C C . GLU A 1 69 ? 10.316 -1.998 6.106 1.00 0.00 69 GLU A C 10
ATOM 13755 O O . GLU A 1 69 ? 10.534 -1.176 6.997 1.00 0.00 69 GLU A O 10
ATOM 13767 N N . LEU A 1 70 ? 9.961 -1.652 4.874 1.00 0.00 70 LEU A N 10
ATOM 13768 C CA . LEU A 1 70 ? 9.804 -0.254 4.487 1.00 0.00 70 LEU A CA 10
ATOM 13769 C C . LEU A 1 70 ? 8.585 0.364 5.163 1.00 0.00 70 LEU A C 10
ATOM 13770 O O . LEU A 1 70 ? 8.705 1.324 5.925 1.00 0.00 70 LEU A O 10
ATOM 13786 N N . LEU A 1 71 ? 7.412 -0.193 4.881 1.00 0.00 71 LEU A N 10
ATOM 13787 C CA . LEU A 1 71 ? 6.170 0.302 5.464 1.00 0.00 71 LEU A CA 10
ATOM 13788 C C . LEU A 1 71 ? 6.289 0.420 6.980 1.00 0.00 71 LEU A C 10
ATOM 13789 O O . LEU A 1 71 ? 5.918 1.438 7.566 1.00 0.00 71 LEU A O 10
ATOM 13805 N N . THR A 1 72 ? 6.811 -0.627 7.611 1.00 0.00 72 THR A N 10
ATOM 13806 C CA . THR A 1 72 ? 6.981 -0.641 9.058 1.00 0.00 72 THR A CA 10
ATOM 13807 C C . THR A 1 72 ? 7.804 0.553 9.527 1.00 0.00 72 THR A C 10
ATOM 13808 O O . THR A 1 72 ? 7.493 1.171 10.545 1.00 0.00 72 THR A O 10
ATOM 13819 N N . GLU A 1 73 ? 8.854 0.873 8.778 1.00 0.00 73 GLU A N 10
ATOM 13820 C CA . GLU A 1 73 ? 9.722 1.994 9.119 1.00 0.00 73 GLU A CA 10
ATOM 13821 C C . GLU A 1 73 ? 8.948 3.309 9.090 1.00 0.00 73 GLU A C 10
ATOM 13822 O O . GLU A 1 73 ? 9.324 4.277 9.750 1.00 0.00 73 GLU A O 10
ATOM 13834 N N . ALA A 1 74 ? 7.865 3.335 8.321 1.00 0.00 74 ALA A N 10
ATOM 13835 C CA . ALA A 1 74 ? 7.037 4.529 8.207 1.00 0.00 74 ALA A CA 10
ATOM 13836 C C . ALA A 1 74 ? 6.167 4.714 9.446 1.00 0.00 74 ALA A C 10
ATOM 13837 O O . ALA A 1 74 ? 5.556 3.764 9.934 1.00 0.00 74 ALA A O 10
ATOM 13844 N N . TYR A 1 75 ? 6.117 5.943 9.949 1.00 0.00 75 TYR A N 10
ATOM 13845 C CA . TYR A 1 75 ? 5.325 6.252 11.133 1.00 0.00 75 TYR A CA 10
ATOM 13846 C C . TYR A 1 75 ? 4.264 7.302 10.820 1.00 0.00 75 TYR A C 10
ATOM 13847 O O . TYR A 1 75 ? 4.283 7.923 9.758 1.00 0.00 75 TYR A O 10
ATOM 13865 N N . GLY A 1 76 ? 3.339 7.497 11.755 1.00 0.00 76 GLY A N 10
ATOM 13866 C CA . GLY A 1 76 ? 2.283 8.473 11.562 1.00 0.00 76 GLY A CA 10
ATOM 13867 C C . GLY A 1 76 ? 1.700 8.427 10.163 1.00 0.00 76 GLY A C 10
ATOM 13868 O O . GLY A 1 76 ? 0.978 7.493 9.816 1.00 0.00 76 GLY A O 10
ATOM 13872 N N . GLU A 1 77 ? 2.012 9.439 9.360 1.00 0.00 77 GLU A N 10
ATOM 13873 C CA . GLU A 1 77 ? 1.511 9.511 7.992 1.00 0.00 77 GLU A CA 10
ATOM 13874 C C . GLU A 1 77 ? 2.214 8.490 7.102 1.00 0.00 77 GLU A C 10
ATOM 13875 O O . GLU A 1 77 ? 3.381 8.657 6.748 1.00 0.00 77 GLU A O 10
ATOM 13887 N N . VAL A 1 78 ? 1.494 7.431 6.743 1.00 0.00 78 VAL A N 10
ATOM 13888 C CA . VAL A 1 78 ? 2.046 6.383 5.894 1.00 0.00 78 VAL A CA 10
ATOM 13889 C C . VAL A 1 78 ? 1.390 6.388 4.518 1.00 0.00 78 VAL A C 10
ATOM 13890 O O . VAL A 1 78 ? 0.268 5.906 4.352 1.00 0.00 78 VAL A O 10
ATOM 13903 N N . HIS A 1 79 ? 2.096 6.934 3.533 1.00 0.00 79 HIS A N 10
ATOM 13904 C CA . HIS A 1 79 ? 1.582 7.000 2.169 1.00 0.00 79 HIS A CA 10
ATOM 13905 C C . HIS A 1 79 ? 1.685 5.641 1.483 1.00 0.00 79 HIS A C 10
ATOM 13906 O O . HIS A 1 79 ? 2.653 4.907 1.683 1.00 0.00 79 HIS A O 10
ATOM 13920 N N . ILE A 1 80 ? 0.682 5.314 0.676 1.00 0.00 80 ILE A N 10
ATOM 13921 C CA . ILE A 1 80 ? 0.661 4.044 -0.040 1.00 0.00 80 ILE A CA 10
ATOM 13922 C C . ILE A 1 80 ? -0.022 4.188 -1.395 1.00 0.00 80 ILE A C 10
ATOM 13923 O O . ILE A 1 80 ? -1.228 4.426 -1.473 1.00 0.00 80 ILE A O 10
ATOM 13939 N N . LYS A 1 81 ? 0.755 4.040 -2.462 1.00 0.00 81 LYS A N 10
ATOM 13940 C CA . LYS A 1 81 ? 0.226 4.149 -3.817 1.00 0.00 81 LYS A CA 10
ATOM 13941 C C . LYS A 1 81 ? -0.255 2.794 -4.324 1.00 0.00 81 LYS A C 10
ATOM 13942 O O . LYS A 1 81 ? 0.547 1.902 -4.601 1.00 0.00 81 LYS A O 10
ATOM 13961 N N . THR A 1 82 ? -1.571 2.646 -4.445 1.00 0.00 82 THR A N 10
ATOM 13962 C CA . THR A 1 82 ? -2.159 1.400 -4.920 1.00 0.00 82 THR A CA 10
ATOM 13963 C C . THR A 1 82 ? -2.427 1.454 -6.419 1.00 0.00 82 THR A C 10
ATOM 13964 O O . THR A 1 82 ? -2.804 2.495 -6.955 1.00 0.00 82 THR A O 10
ATOM 13975 N N . MET A 1 83 ? -2.229 0.325 -7.092 1.00 0.00 83 MET A N 10
ATOM 13976 C CA . MET A 1 83 ? -2.451 0.244 -8.531 1.00 0.00 83 MET A CA 10
ATOM 13977 C C . MET A 1 83 ? -2.846 -1.171 -8.942 1.00 0.00 83 MET A C 10
ATOM 13978 O O . MET A 1 83 ? -2.276 -2.159 -8.479 1.00 0.00 83 MET A O 10
ATOM 13992 N N . PRO A 1 84 ? -3.845 -1.273 -9.831 1.00 0.00 84 PRO A N 10
ATOM 13993 C CA . PRO A 1 84 ? -4.338 -2.563 -10.323 1.00 0.00 84 PRO A CA 10
ATOM 13994 C C . PRO A 1 84 ? -3.330 -3.261 -11.229 1.00 0.00 84 PRO A C 10
ATOM 13995 O O . PRO A 1 84 ? -2.896 -2.703 -12.236 1.00 0.00 84 PRO A O 10
ATOM 14006 N N . ALA A 1 85 ? -2.962 -4.485 -10.865 1.00 0.00 85 ALA A N 10
ATOM 14007 C CA . ALA A 1 85 ? -2.007 -5.260 -11.646 1.00 0.00 85 ALA A CA 10
ATOM 14008 C C . ALA A 1 85 ? -2.378 -5.258 -13.125 1.00 0.00 85 ALA A C 10
ATOM 14009 O O . ALA A 1 85 ? -1.519 -5.089 -13.990 1.00 0.00 85 ALA A O 10
ATOM 14016 N N . ALA A 1 86 ? -3.663 -5.448 -13.409 1.00 0.00 86 ALA A N 10
ATOM 14017 C CA . ALA A 1 86 ? -4.147 -5.467 -14.783 1.00 0.00 86 ALA A CA 10
ATOM 14018 C C . ALA A 1 86 ? -3.611 -4.276 -15.571 1.00 0.00 86 ALA A C 10
ATOM 14019 O O . ALA A 1 86 ? -2.827 -4.439 -16.507 1.00 0.00 86 ALA A O 10
ATOM 14026 N N . THR A 1 87 ? -4.038 -3.077 -15.186 1.00 0.00 87 THR A N 10
ATOM 14027 C CA . THR A 1 87 ? -3.602 -1.859 -15.857 1.00 0.00 87 THR A CA 10
ATOM 14028 C C . THR A 1 87 ? -2.095 -1.865 -16.082 1.00 0.00 87 THR A C 10
ATOM 14029 O O . THR A 1 87 ? -1.627 -1.856 -17.221 1.00 0.00 87 THR A O 10
ATOM 14040 N N . TYR A 1 88 ? -1.339 -1.879 -14.990 1.00 0.00 88 TYR A N 10
ATOM 14041 C CA . TYR A 1 88 ? 0.117 -1.884 -15.069 1.00 0.00 88 TYR A CA 10
ATOM 14042 C C . TYR A 1 88 ? 0.600 -2.812 -16.179 1.00 0.00 88 TYR A C 10
ATOM 14043 O O . TYR A 1 88 ? 1.245 -2.375 -17.132 1.00 0.00 88 TYR A O 10
ATOM 14061 N N . ARG A 1 89 ? 0.281 -4.095 -16.049 1.00 0.00 89 ARG A N 10
ATOM 14062 C CA . ARG A 1 89 ? 0.682 -5.087 -17.040 1.00 0.00 89 ARG A CA 10
ATOM 14063 C C . ARG A 1 89 ? 0.347 -4.611 -18.451 1.00 0.00 89 ARG A C 10
ATOM 14064 O O . ARG A 1 89 ? 1.141 -4.775 -19.378 1.00 0.00 89 ARG A O 10
ATOM 14085 N N . LEU A 1 90 ? -0.833 -4.022 -18.606 1.00 0.00 90 LEU A N 10
ATOM 14086 C CA . LEU A 1 90 ? -1.274 -3.522 -19.904 1.00 0.00 90 LEU A CA 10
ATOM 14087 C C . LEU A 1 90 ? -0.494 -2.273 -20.300 1.00 0.00 90 LEU A C 10
ATOM 14088 O O . LEU A 1 90 ? -0.417 -1.924 -21.479 1.00 0.00 90 LEU A O 10
ATOM 14104 N N . LEU A 1 91 ? 0.085 -1.604 -19.309 1.00 0.00 91 LEU A N 10
ATOM 14105 C CA . LEU A 1 91 ? 0.862 -0.394 -19.554 1.00 0.00 91 LEU A CA 10
ATOM 14106 C C . LEU A 1 91 ? 2.250 -0.736 -20.084 1.00 0.00 91 LEU A C 10
ATOM 14107 O O . LEU A 1 91 ? 2.632 -0.315 -21.176 1.00 0.00 91 LEU A O 10
ATOM 14123 N N . THR A 1 92 ? 3.003 -1.506 -19.304 1.00 0.00 92 THR A N 10
ATOM 14124 C CA . THR A 1 92 ? 4.349 -1.907 -19.694 1.00 0.00 92 THR A CA 10
ATOM 14125 C C . THR A 1 92 ? 4.312 -2.922 -20.831 1.00 0.00 92 THR A C 10
ATOM 14126 O O . THR A 1 92 ? 5.352 -3.393 -21.289 1.00 0.00 92 THR A O 10
ATOM 14137 N N . GLY A 1 93 ? 3.106 -3.255 -21.282 1.00 0.00 93 GLY A N 10
ATOM 14138 C CA . GLY A 1 93 ? 2.957 -4.212 -22.363 1.00 0.00 93 GLY A CA 10
ATOM 14139 C C . GLY A 1 93 ? 3.272 -3.611 -23.718 1.00 0.00 93 GLY A C 10
ATOM 14140 O O . GLY A 1 93 ? 4.173 -4.075 -24.416 1.00 0.00 93 GLY A O 10
ATOM 14144 N N . GLN A 1 94 ? 2.526 -2.576 -24.092 1.00 0.00 94 GLN A N 10
ATOM 14145 C CA . GLN A 1 94 ? 2.729 -1.913 -25.374 1.00 0.00 94 GLN A CA 10
ATOM 14146 C C . GLN A 1 94 ? 3.136 -0.456 -25.175 1.00 0.00 94 GLN A C 10
ATOM 14147 O O . GLN A 1 94 ? 2.562 0.252 -24.347 1.00 0.00 94 GLN A O 10
ATOM 14161 N N . GLY A 1 1 ? 5.093 17.916 -10.067 1.00 0.00 1 GLY A N 11
ATOM 14162 C CA . GLY A 1 1 ? 4.468 19.041 -9.398 1.00 0.00 1 GLY A CA 11
ATOM 14163 C C . GLY A 1 1 ? 3.093 19.355 -9.954 1.00 0.00 1 GLY A C 11
ATOM 14164 O O . GLY A 1 1 ? 2.826 19.125 -11.133 1.00 0.00 1 GLY A O 11
ATOM 14168 N N . SER A 1 2 ? 2.218 19.881 -9.103 1.00 0.00 2 SER A N 11
ATOM 14169 C CA . SER A 1 2 ? 0.861 20.222 -9.514 1.00 0.00 2 SER A CA 11
ATOM 14170 C C . SER A 1 2 ? 0.220 19.068 -10.280 1.00 0.00 2 SER A C 11
ATOM 14171 O O . SER A 1 2 ? -0.450 19.277 -11.291 1.00 0.00 2 SER A O 11
ATOM 14179 N N . SER A 1 3 ? 0.431 17.851 -9.789 1.00 0.00 3 SER A N 11
ATOM 14180 C CA . SER A 1 3 ? -0.123 16.663 -10.428 1.00 0.00 3 SER A CA 11
ATOM 14181 C C . SER A 1 3 ? -1.572 16.443 -10.003 1.00 0.00 3 SER A C 11
ATOM 14182 O O . SER A 1 3 ? -2.066 17.092 -9.081 1.00 0.00 3 SER A O 11
ATOM 14190 N N . GLY A 1 4 ? -2.248 15.522 -10.683 1.00 0.00 4 GLY A N 11
ATOM 14191 C CA . GLY A 1 4 ? -3.634 15.232 -10.362 1.00 0.00 4 GLY A CA 11
ATOM 14192 C C . GLY A 1 4 ? -4.258 14.246 -11.329 1.00 0.00 4 GLY A C 11
ATOM 14193 O O . GLY A 1 4 ? -5.273 14.543 -11.960 1.00 0.00 4 GLY A O 11
ATOM 14197 N N . SER A 1 5 ? -3.650 13.070 -11.448 1.00 0.00 5 SER A N 11
ATOM 14198 C CA . SER A 1 5 ? -4.150 12.038 -12.349 1.00 0.00 5 SER A CA 11
ATOM 14199 C C . SER A 1 5 ? -5.254 11.222 -11.683 1.00 0.00 5 SER A C 11
ATOM 14200 O O . SER A 1 5 ? -5.349 11.171 -10.457 1.00 0.00 5 SER A O 11
ATOM 14208 N N . SER A 1 6 ? -6.086 10.585 -12.501 1.00 0.00 6 SER A N 11
ATOM 14209 C CA . SER A 1 6 ? -7.186 9.774 -11.992 1.00 0.00 6 SER A CA 11
ATOM 14210 C C . SER A 1 6 ? -7.046 8.324 -12.444 1.00 0.00 6 SER A C 11
ATOM 14211 O O . SER A 1 6 ? -8.033 7.666 -12.771 1.00 0.00 6 SER A O 11
ATOM 14219 N N . GLY A 1 7 ? -5.810 7.832 -12.461 1.00 0.00 7 GLY A N 11
ATOM 14220 C CA . GLY A 1 7 ? -5.562 6.464 -12.875 1.00 0.00 7 GLY A CA 11
ATOM 14221 C C . GLY A 1 7 ? -4.978 5.618 -11.761 1.00 0.00 7 GLY A C 11
ATOM 14222 O O . GLY A 1 7 ? -5.333 4.450 -11.607 1.00 0.00 7 GLY A O 11
ATOM 14226 N N . VAL A 1 8 ? -4.076 6.208 -10.983 1.00 0.00 8 VAL A N 11
ATOM 14227 C CA . VAL A 1 8 ? -3.440 5.501 -9.878 1.00 0.00 8 VAL A CA 11
ATOM 14228 C C . VAL A 1 8 ? -4.171 5.761 -8.566 1.00 0.00 8 VAL A C 11
ATOM 14229 O O . VAL A 1 8 ? -4.390 6.910 -8.180 1.00 0.00 8 VAL A O 11
ATOM 14242 N N . THR A 1 9 ? -4.548 4.685 -7.882 1.00 0.00 9 THR A N 11
ATOM 14243 C CA . THR A 1 9 ? -5.255 4.796 -6.612 1.00 0.00 9 THR A CA 11
ATOM 14244 C C . THR A 1 9 ? -4.288 5.061 -5.465 1.00 0.00 9 THR A C 11
ATOM 14245 O O . THR A 1 9 ? -3.451 4.218 -5.136 1.00 0.00 9 THR A O 11
ATOM 14256 N N . THR A 1 10 ? -4.406 6.236 -4.856 1.00 0.00 10 THR A N 11
ATOM 14257 C CA . THR A 1 10 ? -3.542 6.612 -3.744 1.00 0.00 10 THR A CA 11
ATOM 14258 C C . THR A 1 10 ? -4.303 6.590 -2.424 1.00 0.00 10 THR A C 11
ATOM 14259 O O . THR A 1 10 ? -5.476 6.957 -2.366 1.00 0.00 10 THR A O 11
ATOM 14270 N N . ALA A 1 11 ? -3.627 6.159 -1.364 1.00 0.00 11 ALA A N 11
ATOM 14271 C CA . ALA A 1 11 ? -4.239 6.092 -0.043 1.00 0.00 11 ALA A CA 11
ATOM 14272 C C . ALA A 1 11 ? -3.238 6.464 1.046 1.00 0.00 11 ALA A C 11
ATOM 14273 O O . ALA A 1 11 ? -2.039 6.218 0.910 1.00 0.00 11 ALA A O 11
ATOM 14280 N N . ILE A 1 12 ? -3.737 7.059 2.124 1.00 0.00 12 ILE A N 11
ATOM 14281 C CA . ILE A 1 12 ? -2.886 7.464 3.236 1.00 0.00 12 ILE A CA 11
ATOM 14282 C C . ILE A 1 12 ? -3.349 6.830 4.543 1.00 0.00 12 ILE A C 11
ATOM 14283 O O . ILE A 1 12 ? -4.531 6.880 4.884 1.00 0.00 12 ILE A O 11
ATOM 14299 N N . ILE A 1 13 ? -2.410 6.235 5.270 1.00 0.00 13 ILE A N 11
ATOM 14300 C CA . ILE A 1 13 ? -2.721 5.593 6.541 1.00 0.00 13 ILE A CA 11
ATOM 14301 C C . ILE A 1 13 ? -2.110 6.361 7.709 1.00 0.00 13 ILE A C 11
ATOM 14302 O O . ILE A 1 13 ? -1.167 7.133 7.532 1.00 0.00 13 ILE A O 11
ATOM 14318 N N . HIS A 1 14 ? -2.652 6.142 8.902 1.00 0.00 14 HIS A N 11
ATOM 14319 C CA . HIS A 1 14 ? -2.158 6.811 10.101 1.00 0.00 14 HIS A CA 11
ATOM 14320 C C . HIS A 1 14 ? -1.817 5.797 11.188 1.00 0.00 14 HIS A C 11
ATOM 14321 O O . HIS A 1 14 ? -2.703 5.288 11.875 1.00 0.00 14 HIS A O 11
ATOM 14335 N N . ARG A 1 15 ? -0.529 5.507 11.338 1.00 0.00 15 ARG A N 11
ATOM 14336 C CA . ARG A 1 15 ? -0.071 4.553 12.340 1.00 0.00 15 ARG A CA 11
ATOM 14337 C C . ARG A 1 15 ? 0.721 5.255 13.438 1.00 0.00 15 ARG A C 11
ATOM 14338 O O . ARG A 1 15 ? 1.943 5.389 13.367 1.00 0.00 15 ARG A O 11
ATOM 14359 N N . PRO A 1 16 ? 0.011 5.716 14.479 1.00 0.00 16 PRO A N 11
ATOM 14360 C CA . PRO A 1 16 ? 0.627 6.412 15.612 1.00 0.00 16 PRO A CA 11
ATOM 14361 C C . PRO A 1 16 ? 1.472 5.481 16.475 1.00 0.00 16 PRO A C 11
ATOM 14362 O O . PRO A 1 16 ? 2.370 5.926 17.190 1.00 0.00 16 PRO A O 11
ATOM 14373 N N . HIS A 1 17 ? 1.178 4.187 16.403 1.00 0.00 17 HIS A N 11
ATOM 14374 C CA . HIS A 1 17 ? 1.911 3.192 17.178 1.00 0.00 17 HIS A CA 11
ATOM 14375 C C . HIS A 1 17 ? 2.512 2.127 16.265 1.00 0.00 17 HIS A C 11
ATOM 14376 O O . HIS A 1 17 ? 1.901 1.730 15.274 1.00 0.00 17 HIS A O 11
ATOM 14390 N N . ALA A 1 18 ? 3.712 1.670 16.607 1.00 0.00 18 ALA A N 11
ATOM 14391 C CA . ALA A 1 18 ? 4.394 0.651 15.819 1.00 0.00 18 ALA A CA 11
ATOM 14392 C C . ALA A 1 18 ? 3.957 -0.749 16.236 1.00 0.00 18 ALA A C 11
ATOM 14393 O O . ALA A 1 18 ? 3.857 -1.652 15.405 1.00 0.00 18 ALA A O 11
ATOM 14400 N N . ARG A 1 19 ? 3.698 -0.923 17.528 1.00 0.00 19 ARG A N 11
ATOM 14401 C CA . ARG A 1 19 ? 3.273 -2.214 18.055 1.00 0.00 19 ARG A CA 11
ATOM 14402 C C . ARG A 1 19 ? 1.768 -2.401 17.888 1.00 0.00 19 ARG A C 11
ATOM 14403 O O . ARG A 1 19 ? 1.129 -3.096 18.676 1.00 0.00 19 ARG A O 11
ATOM 14424 N N . GLU A 1 20 ? 1.210 -1.775 16.856 1.00 0.00 20 GLU A N 11
ATOM 14425 C CA . GLU A 1 20 ? -0.220 -1.872 16.588 1.00 0.00 20 GLU A CA 11
ATOM 14426 C C . GLU A 1 20 ? -0.474 -2.456 15.201 1.00 0.00 20 GLU A C 11
ATOM 14427 O O . GLU A 1 20 ? 0.201 -2.104 14.235 1.00 0.00 20 GLU A O 11
ATOM 14439 N N . GLN A 1 21 ? -1.454 -3.351 15.113 1.00 0.00 21 GLN A N 11
ATOM 14440 C CA . GLN A 1 21 ? -1.797 -3.985 13.845 1.00 0.00 21 GLN A CA 11
ATOM 14441 C C . GLN A 1 21 ? -1.986 -2.942 12.749 1.00 0.00 21 GLN A C 11
ATOM 14442 O O . GLN A 1 21 ? -2.083 -1.746 13.025 1.00 0.00 21 GLN A O 11
ATOM 14456 N N . LEU A 1 22 ? -2.038 -3.403 11.504 1.00 0.00 22 LEU A N 11
ATOM 14457 C CA . LEU A 1 22 ? -2.215 -2.509 10.364 1.00 0.00 22 LEU A CA 11
ATOM 14458 C C . LEU A 1 22 ? -3.635 -2.604 9.815 1.00 0.00 22 LEU A C 11
ATOM 14459 O O . LEU A 1 22 ? -4.225 -1.601 9.416 1.00 0.00 22 LEU A O 11
ATOM 14475 N N . GLY A 1 23 ? -4.179 -3.817 9.799 1.00 0.00 23 GLY A N 11
ATOM 14476 C CA . GLY A 1 23 ? -5.526 -4.020 9.298 1.00 0.00 23 GLY A CA 11
ATOM 14477 C C . GLY A 1 23 ? -5.543 -4.643 7.917 1.00 0.00 23 GLY A C 11
ATOM 14478 O O . GLY A 1 23 ? -6.224 -5.643 7.687 1.00 0.00 23 GLY A O 11
ATOM 14482 N N . PHE A 1 24 ? -4.794 -4.051 6.993 1.00 0.00 24 PHE A N 11
ATOM 14483 C CA . PHE A 1 24 ? -4.728 -4.552 5.625 1.00 0.00 24 PHE A CA 11
ATOM 14484 C C . PHE A 1 24 ? -3.672 -5.647 5.497 1.00 0.00 24 PHE A C 11
ATOM 14485 O O . PHE A 1 24 ? -2.553 -5.504 5.990 1.00 0.00 24 PHE A O 11
ATOM 14502 N N . CYS A 1 25 ? -4.038 -6.738 4.834 1.00 0.00 25 CYS A N 11
ATOM 14503 C CA . CYS A 1 25 ? -3.123 -7.858 4.642 1.00 0.00 25 CYS A CA 11
ATOM 14504 C C . CYS A 1 25 ? -2.472 -7.799 3.264 1.00 0.00 25 CYS A C 11
ATOM 14505 O O . CYS A 1 25 ? -3.155 -7.843 2.241 1.00 0.00 25 CYS A O 11
ATOM 14513 N N . VAL A 1 26 ? -1.147 -7.696 3.245 1.00 0.00 26 VAL A N 11
ATOM 14514 C CA . VAL A 1 26 ? -0.403 -7.630 1.993 1.00 0.00 26 VAL A CA 11
ATOM 14515 C C . VAL A 1 26 ? 0.338 -8.935 1.724 1.00 0.00 26 VAL A C 11
ATOM 14516 O O . VAL A 1 26 ? 0.969 -9.497 2.619 1.00 0.00 26 VAL A O 11
ATOM 14529 N N . GLU A 1 27 ? 0.257 -9.411 0.486 1.00 0.00 27 GLU A N 11
ATOM 14530 C CA . GLU A 1 27 ? 0.920 -10.651 0.100 1.00 0.00 27 GLU A CA 11
ATOM 14531 C C . GLU A 1 27 ? 1.731 -10.459 -1.178 1.00 0.00 27 GLU A C 11
ATOM 14532 O O . GLU A 1 27 ? 1.198 -10.044 -2.207 1.00 0.00 27 GLU A O 11
ATOM 14544 N N . ASP A 1 28 ? 3.022 -10.764 -1.104 1.00 0.00 28 ASP A N 11
ATOM 14545 C CA . ASP A 1 28 ? 3.907 -10.626 -2.255 1.00 0.00 28 ASP A CA 11
ATOM 14546 C C . ASP A 1 28 ? 3.797 -9.231 -2.861 1.00 0.00 28 ASP A C 11
ATOM 14547 O O . ASP A 1 28 ? 4.065 -9.035 -4.046 1.00 0.00 28 ASP A O 11
ATOM 14556 N N . GLY A 1 29 ? 3.400 -8.264 -2.039 1.00 0.00 29 GLY A N 11
ATOM 14557 C CA . GLY A 1 29 ? 3.260 -6.899 -2.513 1.00 0.00 29 GLY A CA 11
ATOM 14558 C C . GLY A 1 29 ? 1.880 -6.619 -3.074 1.00 0.00 29 GLY A C 11
ATOM 14559 O O . GLY A 1 29 ? 1.690 -5.659 -3.821 1.00 0.00 29 GLY A O 11
ATOM 14563 N N . ILE A 1 30 ? 0.915 -7.458 -2.714 1.00 0.00 30 ILE A N 11
ATOM 14564 C CA . ILE A 1 30 ? -0.454 -7.296 -3.187 1.00 0.00 30 ILE A CA 11
ATOM 14565 C C . ILE A 1 30 ? -1.457 -7.559 -2.069 1.00 0.00 30 ILE A C 11
ATOM 14566 O O . ILE A 1 30 ? -1.495 -8.649 -1.499 1.00 0.00 30 ILE A O 11
ATOM 14582 N N . ILE A 1 31 ? -2.268 -6.552 -1.762 1.00 0.00 31 ILE A N 11
ATOM 14583 C CA . ILE A 1 31 ? -3.274 -6.676 -0.714 1.00 0.00 31 ILE A CA 11
ATOM 14584 C C . ILE A 1 31 ? -4.349 -7.686 -1.099 1.00 0.00 31 ILE A C 11
ATOM 14585 O O . ILE A 1 31 ? -4.788 -7.732 -2.249 1.00 0.00 31 ILE A O 11
ATOM 14601 N N . CYS A 1 32 ? -4.770 -8.493 -0.131 1.00 0.00 32 CYS A N 11
ATOM 14602 C CA . CYS A 1 32 ? -5.795 -9.502 -0.369 1.00 0.00 32 CYS A CA 11
ATOM 14603 C C . CYS A 1 32 ? -7.008 -9.267 0.526 1.00 0.00 32 CYS A C 11
ATOM 14604 O O . CYS A 1 32 ? -8.148 -9.295 0.063 1.00 0.00 32 CYS A O 11
ATOM 14612 N N . SER A 1 33 ? -6.753 -9.037 1.810 1.00 0.00 33 SER A N 11
ATOM 14613 C CA . SER A 1 33 ? -7.824 -8.802 2.771 1.00 0.00 33 SER A CA 11
ATOM 14614 C C . SER A 1 33 ? -7.628 -7.470 3.489 1.00 0.00 33 SER A C 11
ATOM 14615 O O . SER A 1 33 ? -6.524 -6.925 3.519 1.00 0.00 33 SER A O 11
ATOM 14623 N N . LEU A 1 34 ? -8.706 -6.952 4.066 1.00 0.00 34 LEU A N 11
ATOM 14624 C CA . LEU A 1 34 ? -8.654 -5.684 4.785 1.00 0.00 34 LEU A CA 11
ATOM 14625 C C . LEU A 1 34 ? -9.471 -5.753 6.072 1.00 0.00 34 LEU A C 11
ATOM 14626 O O . LEU A 1 34 ? -10.615 -6.209 6.070 1.00 0.00 34 LEU A O 11
ATOM 14642 N N . LEU A 1 35 ? -8.877 -5.296 7.168 1.00 0.00 35 LEU A N 11
ATOM 14643 C CA . LEU A 1 35 ? -9.550 -5.303 8.463 1.00 0.00 35 LEU A CA 11
ATOM 14644 C C . LEU A 1 35 ? -10.733 -4.341 8.467 1.00 0.00 35 LEU A C 11
ATOM 14645 O O . LEU A 1 35 ? -10.589 -3.163 8.139 1.00 0.00 35 LEU A O 11
ATOM 14661 N N . ARG A 1 36 ? -11.902 -4.850 8.843 1.00 0.00 36 ARG A N 11
ATOM 14662 C CA . ARG A 1 36 ? -13.110 -4.036 8.891 1.00 0.00 36 ARG A CA 11
ATOM 14663 C C . ARG A 1 36 ? -13.155 -3.205 10.170 1.00 0.00 36 ARG A C 11
ATOM 14664 O O . ARG A 1 36 ? -13.208 -3.748 11.273 1.00 0.00 36 ARG A O 11
ATOM 14685 N N . GLY A 1 37 ? -13.133 -1.885 10.015 1.00 0.00 37 GLY A N 11
ATOM 14686 C CA . GLY A 1 37 ? -13.171 -1.002 11.165 1.00 0.00 37 GLY A CA 11
ATOM 14687 C C . GLY A 1 37 ? -11.790 -0.704 11.714 1.00 0.00 37 GLY A C 11
ATOM 14688 O O . GLY A 1 37 ? -11.573 -0.745 12.924 1.00 0.00 37 GLY A O 11
ATOM 14692 N N . GLY A 1 38 ? -10.852 -0.404 10.821 1.00 0.00 38 GLY A N 11
ATOM 14693 C CA . GLY A 1 38 ? -9.496 -0.105 11.241 1.00 0.00 38 GLY A CA 11
ATOM 14694 C C . GLY A 1 38 ? -9.009 1.233 10.720 1.00 0.00 38 GLY A C 11
ATOM 14695 O O . GLY A 1 38 ? -9.767 2.203 10.677 1.00 0.00 38 GLY A O 11
ATOM 14699 N N . ILE A 1 39 ? -7.741 1.287 10.326 1.00 0.00 39 ILE A N 11
ATOM 14700 C CA . ILE A 1 39 ? -7.155 2.516 9.806 1.00 0.00 39 ILE A CA 11
ATOM 14701 C C . ILE A 1 39 ? -7.081 2.489 8.284 1.00 0.00 39 ILE A C 11
ATOM 14702 O O . ILE A 1 39 ? -7.448 3.457 7.617 1.00 0.00 39 ILE A O 11
ATOM 14718 N N . ALA A 1 40 ? -6.607 1.373 7.739 1.00 0.00 40 ALA A N 11
ATOM 14719 C CA . ALA A 1 40 ? -6.489 1.218 6.295 1.00 0.00 40 ALA A CA 11
ATOM 14720 C C . ALA A 1 40 ? -7.764 1.667 5.589 1.00 0.00 40 ALA A C 11
ATOM 14721 O O . ALA A 1 40 ? -7.755 2.636 4.831 1.00 0.00 40 ALA A O 11
ATOM 14728 N N . GLU A 1 41 ? -8.857 0.954 5.841 1.00 0.00 41 GLU A N 11
ATOM 14729 C CA . GLU A 1 41 ? -10.139 1.279 5.227 1.00 0.00 41 GLU A CA 11
ATOM 14730 C C . GLU A 1 41 ? -10.364 2.788 5.205 1.00 0.00 41 GLU A C 11
ATOM 14731 O O . GLU A 1 41 ? -10.724 3.358 4.175 1.00 0.00 41 GLU A O 11
ATOM 14743 N N . ARG A 1 42 ? -10.151 3.429 6.350 1.00 0.00 42 ARG A N 11
ATOM 14744 C CA . ARG A 1 42 ? -10.332 4.871 6.463 1.00 0.00 42 ARG A CA 11
ATOM 14745 C C . ARG A 1 42 ? -9.320 5.616 5.597 1.00 0.00 42 ARG A C 11
ATOM 14746 O O . ARG A 1 42 ? -9.644 6.628 4.977 1.00 0.00 42 ARG A O 11
ATOM 14767 N N . GLY A 1 43 ? -8.092 5.108 5.561 1.00 0.00 43 GLY A N 11
ATOM 14768 C CA . GLY A 1 43 ? -7.051 5.738 4.770 1.00 0.00 43 GLY A CA 11
ATOM 14769 C C . GLY A 1 43 ? -7.371 5.739 3.288 1.00 0.00 43 GLY A C 11
ATOM 14770 O O . GLY A 1 43 ? -7.193 6.749 2.608 1.00 0.00 43 GLY A O 11
ATOM 14774 N N . GLY A 1 44 ? -7.842 4.602 2.785 1.00 0.00 44 GLY A N 11
ATOM 14775 C CA . GLY A 1 44 ? -8.178 4.497 1.377 1.00 0.00 44 GLY A CA 11
ATOM 14776 C C . GLY A 1 44 ? -7.594 3.254 0.733 1.00 0.00 44 GLY A C 11
ATOM 14777 O O . GLY A 1 44 ? -7.327 3.237 -0.469 1.00 0.00 44 GLY A O 11
ATOM 14781 N N . ILE A 1 45 ? -7.394 2.213 1.534 1.00 0.00 45 ILE A N 11
ATOM 14782 C CA . ILE A 1 45 ? -6.838 0.962 1.035 1.00 0.00 45 ILE A CA 11
ATOM 14783 C C . ILE A 1 45 ? -7.921 0.091 0.407 1.00 0.00 45 ILE A C 11
ATOM 14784 O O . ILE A 1 45 ? -9.016 -0.045 0.952 1.00 0.00 45 ILE A O 11
ATOM 14800 N N . ARG A 1 46 ? -7.606 -0.498 -0.742 1.00 0.00 46 ARG A N 11
ATOM 14801 C CA . ARG A 1 46 ? -8.551 -1.357 -1.445 1.00 0.00 46 ARG A CA 11
ATOM 14802 C C . ARG A 1 46 ? -7.882 -2.654 -1.888 1.00 0.00 46 ARG A C 11
ATOM 14803 O O . ARG A 1 46 ? -6.992 -2.647 -2.739 1.00 0.00 46 ARG A O 11
ATOM 14824 N N . VAL A 1 47 ? -8.315 -3.767 -1.305 1.00 0.00 47 VAL A N 11
ATOM 14825 C CA . VAL A 1 47 ? -7.759 -5.073 -1.639 1.00 0.00 47 VAL A CA 11
ATOM 14826 C C . VAL A 1 47 ? -7.873 -5.352 -3.134 1.00 0.00 47 VAL A C 11
ATOM 14827 O O . VAL A 1 47 ? -8.799 -4.883 -3.794 1.00 0.00 47 VAL A O 11
ATOM 14840 N N . GLY A 1 48 ? -6.926 -6.122 -3.661 1.00 0.00 48 GLY A N 11
ATOM 14841 C CA . GLY A 1 48 ? -6.939 -6.451 -5.074 1.00 0.00 48 GLY A CA 11
ATOM 14842 C C . GLY A 1 48 ? -5.966 -5.608 -5.875 1.00 0.00 48 GLY A C 11
ATOM 14843 O O . GLY A 1 48 ? -5.585 -5.975 -6.987 1.00 0.00 48 GLY A O 11
ATOM 14847 N N . HIS A 1 49 ? -5.564 -4.474 -5.310 1.00 0.00 49 HIS A N 11
ATOM 14848 C CA . HIS A 1 49 ? -4.630 -3.576 -5.980 1.00 0.00 49 HIS A CA 11
ATOM 14849 C C . HIS A 1 49 ? -3.197 -3.849 -5.532 1.00 0.00 49 HIS A C 11
ATOM 14850 O O . HIS A 1 49 ? -2.935 -4.046 -4.346 1.00 0.00 49 HIS A O 11
ATOM 14864 N N . ARG A 1 50 ? -2.276 -3.860 -6.489 1.00 0.00 50 ARG A N 11
ATOM 14865 C CA . ARG A 1 50 ? -0.870 -4.111 -6.194 1.00 0.00 50 ARG A CA 11
ATOM 14866 C C . ARG A 1 50 ? -0.140 -2.810 -5.876 1.00 0.00 50 ARG A C 11
ATOM 14867 O O . ARG A 1 50 ? -0.435 -1.764 -6.457 1.00 0.00 50 ARG A O 11
ATOM 14888 N N . ILE A 1 51 ? 0.812 -2.881 -4.953 1.00 0.00 51 ILE A N 11
ATOM 14889 C CA . ILE A 1 51 ? 1.584 -1.709 -4.559 1.00 0.00 51 ILE A CA 11
ATOM 14890 C C . ILE A 1 51 ? 2.728 -1.452 -5.534 1.00 0.00 51 ILE A C 11
ATOM 14891 O O . ILE A 1 51 ? 3.456 -2.372 -5.909 1.00 0.00 51 ILE A O 11
ATOM 14907 N N . ILE A 1 52 ? 2.883 -0.196 -5.938 1.00 0.00 52 ILE A N 11
ATOM 14908 C CA . ILE A 1 52 ? 3.941 0.182 -6.866 1.00 0.00 52 ILE A CA 11
ATOM 14909 C C . ILE A 1 52 ? 4.893 1.192 -6.233 1.00 0.00 52 ILE A C 11
ATOM 14910 O O . ILE A 1 52 ? 5.984 1.438 -6.747 1.00 0.00 52 ILE A O 11
ATOM 14926 N N . GLU A 1 53 ? 4.473 1.771 -5.113 1.00 0.00 53 GLU A N 11
ATOM 14927 C CA . GLU A 1 53 ? 5.289 2.753 -4.409 1.00 0.00 53 GLU A CA 11
ATOM 14928 C C . GLU A 1 53 ? 4.824 2.913 -2.964 1.00 0.00 53 GLU A C 11
ATOM 14929 O O . GLU A 1 53 ? 3.654 2.691 -2.650 1.00 0.00 53 GLU A O 11
ATOM 14941 N N . ILE A 1 54 ? 5.748 3.297 -2.091 1.00 0.00 54 ILE A N 11
ATOM 14942 C CA . ILE A 1 54 ? 5.433 3.486 -0.680 1.00 0.00 54 ILE A CA 11
ATOM 14943 C C . ILE A 1 54 ? 6.265 4.613 -0.077 1.00 0.00 54 ILE A C 11
ATOM 14944 O O . ILE A 1 54 ? 7.447 4.759 -0.387 1.00 0.00 54 ILE A O 11
ATOM 14960 N N . ASN A 1 55 ? 5.640 5.406 0.787 1.00 0.00 55 ASN A N 11
ATOM 14961 C CA . ASN A 1 55 ? 6.323 6.520 1.435 1.00 0.00 55 ASN A CA 11
ATOM 14962 C C . ASN A 1 55 ? 7.325 7.169 0.486 1.00 0.00 55 ASN A C 11
ATOM 14963 O O . ASN A 1 55 ? 8.356 7.687 0.914 1.00 0.00 55 ASN A O 11
ATOM 14974 N N . GLY A 1 56 ? 7.015 7.138 -0.807 1.00 0.00 56 GLY A N 11
ATOM 14975 C CA . GLY A 1 56 ? 7.898 7.727 -1.796 1.00 0.00 56 GLY A CA 11
ATOM 14976 C C . GLY A 1 56 ? 9.081 6.836 -2.122 1.00 0.00 56 GLY A C 11
ATOM 14977 O O . GLY A 1 56 ? 10.208 7.312 -2.248 1.00 0.00 56 GLY A O 11
ATOM 14981 N N . GLN A 1 57 ? 8.823 5.539 -2.256 1.00 0.00 57 GLN A N 11
ATOM 14982 C CA . GLN A 1 57 ? 9.876 4.579 -2.566 1.00 0.00 57 GLN A CA 11
ATOM 14983 C C . GLN A 1 57 ? 9.366 3.498 -3.514 1.00 0.00 57 GLN A C 11
ATOM 14984 O O . GLN A 1 57 ? 8.369 2.833 -3.234 1.00 0.00 57 GLN A O 11
ATOM 14998 N N . SER A 1 58 ? 10.057 3.329 -4.637 1.00 0.00 58 SER A N 11
ATOM 14999 C CA . SER A 1 58 ? 9.672 2.332 -5.628 1.00 0.00 58 SER A CA 11
ATOM 15000 C C . SER A 1 58 ? 9.723 0.927 -5.035 1.00 0.00 58 SER A C 11
ATOM 15001 O O . SER A 1 58 ? 10.761 0.489 -4.537 1.00 0.00 58 SER A O 11
ATOM 15009 N N . VAL A 1 59 ? 8.596 0.226 -5.092 1.00 0.00 59 VAL A N 11
ATOM 15010 C CA . VAL A 1 59 ? 8.511 -1.130 -4.561 1.00 0.00 59 VAL A CA 11
ATOM 15011 C C . VAL A 1 59 ? 8.171 -2.130 -5.660 1.00 0.00 59 VAL A C 11
ATOM 15012 O O . VAL A 1 59 ? 8.180 -3.340 -5.438 1.00 0.00 59 VAL A O 11
ATOM 15025 N N . VAL A 1 60 ? 7.871 -1.615 -6.849 1.00 0.00 60 VAL A N 11
ATOM 15026 C CA . VAL A 1 60 ? 7.528 -2.463 -7.985 1.00 0.00 60 VAL A CA 11
ATOM 15027 C C . VAL A 1 60 ? 8.598 -3.523 -8.221 1.00 0.00 60 VAL A C 11
ATOM 15028 O O . VAL A 1 60 ? 8.301 -4.628 -8.674 1.00 0.00 60 VAL A O 11
ATOM 15041 N N . ALA A 1 61 ? 9.843 -3.179 -7.910 1.00 0.00 61 ALA A N 11
ATOM 15042 C CA . ALA A 1 61 ? 10.957 -4.103 -8.086 1.00 0.00 61 ALA A CA 11
ATOM 15043 C C . ALA A 1 61 ? 11.610 -4.436 -6.749 1.00 0.00 61 ALA A C 11
ATOM 15044 O O . ALA A 1 61 ? 12.790 -4.785 -6.691 1.00 0.00 61 ALA A O 11
ATOM 15051 N N . THR A 1 62 ? 10.836 -4.326 -5.673 1.00 0.00 62 THR A N 11
ATOM 15052 C CA . THR A 1 62 ? 11.340 -4.614 -4.336 1.00 0.00 62 THR A CA 11
ATOM 15053 C C . THR A 1 62 ? 10.710 -5.882 -3.773 1.00 0.00 62 THR A C 11
ATOM 15054 O O . THR A 1 62 ? 9.515 -6.133 -3.931 1.00 0.00 62 THR A O 11
ATOM 15065 N N . PRO A 1 63 ? 11.530 -6.701 -3.098 1.00 0.00 63 PRO A N 11
ATOM 15066 C CA . PRO A 1 63 ? 11.073 -7.958 -2.496 1.00 0.00 63 PRO A CA 11
ATOM 15067 C C . PRO A 1 63 ? 10.158 -7.727 -1.298 1.00 0.00 63 PRO A C 11
ATOM 15068 O O . PRO A 1 63 ? 10.355 -6.789 -0.525 1.00 0.00 63 PRO A O 11
ATOM 15079 N N . HIS A 1 64 ? 9.157 -8.589 -1.149 1.00 0.00 64 HIS A N 11
ATOM 15080 C CA . HIS A 1 64 ? 8.211 -8.479 -0.044 1.00 0.00 64 HIS A CA 11
ATOM 15081 C C . HIS A 1 64 ? 8.936 -8.163 1.261 1.00 0.00 64 HIS A C 11
ATOM 15082 O O . HIS A 1 64 ? 8.587 -7.213 1.961 1.00 0.00 64 HIS A O 11
ATOM 15096 N N . ALA A 1 65 ? 9.944 -8.967 1.582 1.00 0.00 65 ALA A N 11
ATOM 15097 C CA . ALA A 1 65 ? 10.718 -8.772 2.802 1.00 0.00 65 ALA A CA 11
ATOM 15098 C C . ALA A 1 65 ? 10.987 -7.292 3.051 1.00 0.00 65 ALA A C 11
ATOM 15099 O O . ALA A 1 65 ? 10.593 -6.744 4.080 1.00 0.00 65 ALA A O 11
ATOM 15106 N N . ARG A 1 66 ? 11.661 -6.650 2.101 1.00 0.00 66 ARG A N 11
ATOM 15107 C CA . ARG A 1 66 ? 11.984 -5.233 2.219 1.00 0.00 66 ARG A CA 11
ATOM 15108 C C . ARG A 1 66 ? 10.718 -4.399 2.396 1.00 0.00 66 ARG A C 11
ATOM 15109 O O . ARG A 1 66 ? 10.629 -3.573 3.304 1.00 0.00 66 ARG A O 11
ATOM 15130 N N . ILE A 1 67 ? 9.742 -4.622 1.522 1.00 0.00 67 ILE A N 11
ATOM 15131 C CA . ILE A 1 67 ? 8.482 -3.892 1.583 1.00 0.00 67 ILE A CA 11
ATOM 15132 C C . ILE A 1 67 ? 7.907 -3.904 2.995 1.00 0.00 67 ILE A C 11
ATOM 15133 O O . ILE A 1 67 ? 7.553 -2.858 3.540 1.00 0.00 67 ILE A O 11
ATOM 15149 N N . ILE A 1 68 ? 7.820 -5.092 3.583 1.00 0.00 68 ILE A N 11
ATOM 15150 C CA . ILE A 1 68 ? 7.291 -5.239 4.933 1.00 0.00 68 ILE A CA 11
ATOM 15151 C C . ILE A 1 68 ? 8.081 -4.394 5.927 1.00 0.00 68 ILE A C 11
ATOM 15152 O O . ILE A 1 68 ? 7.503 -3.725 6.784 1.00 0.00 68 ILE A O 11
ATOM 15168 N N . GLU A 1 69 ? 9.404 -4.429 5.806 1.00 0.00 69 GLU A N 11
ATOM 15169 C CA . GLU A 1 69 ? 10.273 -3.665 6.694 1.00 0.00 69 GLU A CA 11
ATOM 15170 C C . GLU A 1 69 ? 10.012 -2.168 6.554 1.00 0.00 69 GLU A C 11
ATOM 15171 O O . GLU A 1 69 ? 9.892 -1.452 7.549 1.00 0.00 69 GLU A O 11
ATOM 15183 N N . LEU A 1 70 ? 9.927 -1.702 5.313 1.00 0.00 70 LEU A N 11
ATOM 15184 C CA . LEU A 1 70 ? 9.681 -0.290 5.042 1.00 0.00 70 LEU A CA 11
ATOM 15185 C C . LEU A 1 70 ? 8.362 0.163 5.661 1.00 0.00 70 LEU A C 11
ATOM 15186 O O . LEU A 1 70 ? 8.347 0.949 6.609 1.00 0.00 70 LEU A O 11
ATOM 15202 N N . LEU A 1 71 ? 7.258 -0.341 5.121 1.00 0.00 71 LEU A N 11
ATOM 15203 C CA . LEU A 1 71 ? 5.933 0.009 5.622 1.00 0.00 71 LEU A CA 11
ATOM 15204 C C . LEU A 1 71 ? 5.918 0.039 7.147 1.00 0.00 71 LEU A C 11
ATOM 15205 O O . LEU A 1 71 ? 5.619 1.066 7.756 1.00 0.00 71 LEU A O 11
ATOM 15221 N N . THR A 1 72 ? 6.244 -1.096 7.759 1.00 0.00 72 THR A N 11
ATOM 15222 C CA . THR A 1 72 ? 6.269 -1.200 9.212 1.00 0.00 72 THR A CA 11
ATOM 15223 C C . THR A 1 72 ? 7.198 -0.157 9.823 1.00 0.00 72 THR A C 11
ATOM 15224 O O . THR A 1 72 ? 6.911 0.398 10.882 1.00 0.00 72 THR A O 11
ATOM 15235 N N . GLU A 1 73 ? 8.313 0.104 9.146 1.00 0.00 73 GLU A N 11
ATOM 15236 C CA . GLU A 1 73 ? 9.284 1.081 9.624 1.00 0.00 73 GLU A CA 11
ATOM 15237 C C . GLU A 1 73 ? 8.737 2.500 9.495 1.00 0.00 73 GLU A C 11
ATOM 15238 O O . GLU A 1 73 ? 9.265 3.436 10.094 1.00 0.00 73 GLU A O 11
ATOM 15250 N N . ALA A 1 74 ? 7.677 2.649 8.708 1.00 0.00 74 ALA A N 11
ATOM 15251 C CA . ALA A 1 74 ? 7.057 3.952 8.501 1.00 0.00 74 ALA A CA 11
ATOM 15252 C C . ALA A 1 74 ? 5.955 4.205 9.523 1.00 0.00 74 ALA A C 11
ATOM 15253 O O . ALA A 1 74 ? 4.952 3.491 9.559 1.00 0.00 74 ALA A O 11
ATOM 15260 N N . TYR A 1 75 ? 6.147 5.224 10.353 1.00 0.00 75 TYR A N 11
ATOM 15261 C CA . TYR A 1 75 ? 5.170 5.569 11.379 1.00 0.00 75 TYR A CA 11
ATOM 15262 C C . TYR A 1 75 ? 4.421 6.846 11.011 1.00 0.00 75 TYR A C 11
ATOM 15263 O O . TYR A 1 75 ? 4.850 7.602 10.140 1.00 0.00 75 TYR A O 11
ATOM 15281 N N . GLY A 1 76 ? 3.297 7.080 11.683 1.00 0.00 76 GLY A N 11
ATOM 15282 C CA . GLY A 1 76 ? 2.506 8.266 11.414 1.00 0.00 76 GLY A CA 11
ATOM 15283 C C . GLY A 1 76 ? 1.913 8.263 10.018 1.00 0.00 76 GLY A C 11
ATOM 15284 O O . GLY A 1 76 ? 1.190 7.340 9.647 1.00 0.00 76 GLY A O 11
ATOM 15288 N N . GLU A 1 77 ? 2.219 9.301 9.245 1.00 0.00 77 GLU A N 11
ATOM 15289 C CA . GLU A 1 77 ? 1.708 9.415 7.884 1.00 0.00 77 GLU A CA 11
ATOM 15290 C C . GLU A 1 77 ? 2.414 8.432 6.954 1.00 0.00 77 GLU A C 11
ATOM 15291 O O . GLU A 1 77 ? 3.640 8.441 6.838 1.00 0.00 77 GLU A O 11
ATOM 15303 N N . VAL A 1 78 ? 1.631 7.584 6.294 1.00 0.00 78 VAL A N 11
ATOM 15304 C CA . VAL A 1 78 ? 2.180 6.595 5.374 1.00 0.00 78 VAL A CA 11
ATOM 15305 C C . VAL A 1 78 ? 1.449 6.624 4.036 1.00 0.00 78 VAL A C 11
ATOM 15306 O O . VAL A 1 78 ? 0.292 6.213 3.940 1.00 0.00 78 VAL A O 11
ATOM 15319 N N . HIS A 1 79 ? 2.132 7.111 3.005 1.00 0.00 79 HIS A N 11
ATOM 15320 C CA . HIS A 1 79 ? 1.548 7.192 1.671 1.00 0.00 79 HIS A CA 11
ATOM 15321 C C . HIS A 1 79 ? 1.735 5.880 0.916 1.00 0.00 79 HIS A C 11
ATOM 15322 O O . HIS A 1 79 ? 2.862 5.453 0.664 1.00 0.00 79 HIS A O 11
ATOM 15336 N N . ILE A 1 80 ? 0.624 5.246 0.557 1.00 0.00 80 ILE A N 11
ATOM 15337 C CA . ILE A 1 80 ? 0.666 3.983 -0.170 1.00 0.00 80 ILE A CA 11
ATOM 15338 C C . ILE A 1 80 ? -0.001 4.112 -1.535 1.00 0.00 80 ILE A C 11
ATOM 15339 O O . ILE A 1 80 ? -1.216 4.289 -1.631 1.00 0.00 80 ILE A O 11
ATOM 15355 N N . LYS A 1 81 ? 0.801 4.021 -2.590 1.00 0.00 81 LYS A N 11
ATOM 15356 C CA . LYS A 1 81 ? 0.290 4.124 -3.952 1.00 0.00 81 LYS A CA 11
ATOM 15357 C C . LYS A 1 81 ? -0.133 2.757 -4.479 1.00 0.00 81 LYS A C 11
ATOM 15358 O O . LYS A 1 81 ? 0.707 1.915 -4.799 1.00 0.00 81 LYS A O 11
ATOM 15377 N N . THR A 1 82 ? -1.442 2.541 -4.569 1.00 0.00 82 THR A N 11
ATOM 15378 C CA . THR A 1 82 ? -1.976 1.276 -5.058 1.00 0.00 82 THR A CA 11
ATOM 15379 C C . THR A 1 82 ? -2.294 1.353 -6.547 1.00 0.00 82 THR A C 11
ATOM 15380 O O . THR A 1 82 ? -2.576 2.427 -7.076 1.00 0.00 82 THR A O 11
ATOM 15391 N N . MET A 1 83 ? -2.248 0.206 -7.217 1.00 0.00 83 MET A N 11
ATOM 15392 C CA . MET A 1 83 ? -2.534 0.144 -8.645 1.00 0.00 83 MET A CA 11
ATOM 15393 C C . MET A 1 83 ? -3.103 -1.219 -9.027 1.00 0.00 83 MET A C 11
ATOM 15394 O O . MET A 1 83 ? -2.631 -2.264 -8.577 1.00 0.00 83 MET A O 11
ATOM 15408 N N . PRO A 1 84 ? -4.141 -1.211 -9.876 1.00 0.00 84 PRO A N 11
ATOM 15409 C CA . PRO A 1 84 ? -4.796 -2.439 -10.337 1.00 0.00 84 PRO A CA 11
ATOM 15410 C C . PRO A 1 84 ? -3.910 -3.252 -11.274 1.00 0.00 84 PRO A C 11
ATOM 15411 O O . PRO A 1 84 ? -3.620 -2.829 -12.393 1.00 0.00 84 PRO A O 11
ATOM 15422 N N . ALA A 1 85 ? -3.482 -4.422 -10.810 1.00 0.00 85 ALA A N 11
ATOM 15423 C CA . ALA A 1 85 ? -2.631 -5.295 -11.609 1.00 0.00 85 ALA A CA 11
ATOM 15424 C C . ALA A 1 85 ? -3.017 -5.241 -13.083 1.00 0.00 85 ALA A C 11
ATOM 15425 O O . ALA A 1 85 ? -2.161 -5.327 -13.962 1.00 0.00 85 ALA A O 11
ATOM 15432 N N . ALA A 1 86 ? -4.312 -5.098 -13.345 1.00 0.00 86 ALA A N 11
ATOM 15433 C CA . ALA A 1 86 ? -4.811 -5.031 -14.713 1.00 0.00 86 ALA A CA 11
ATOM 15434 C C . ALA A 1 86 ? -4.131 -3.910 -15.491 1.00 0.00 86 ALA A C 11
ATOM 15435 O O . ALA A 1 86 ? -3.348 -4.162 -16.408 1.00 0.00 86 ALA A O 11
ATOM 15442 N N . THR A 1 87 ? -4.435 -2.669 -15.121 1.00 0.00 87 THR A N 11
ATOM 15443 C CA . THR A 1 87 ? -3.854 -1.510 -15.786 1.00 0.00 87 THR A CA 11
ATOM 15444 C C . THR A 1 87 ? -2.339 -1.639 -15.893 1.00 0.00 87 THR A C 11
ATOM 15445 O O . THR A 1 87 ? -1.790 -1.735 -16.991 1.00 0.00 87 THR A O 11
ATOM 15456 N N . TYR A 1 88 ? -1.668 -1.640 -14.746 1.00 0.00 88 TYR A N 11
ATOM 15457 C CA . TYR A 1 88 ? -0.215 -1.756 -14.712 1.00 0.00 88 TYR A CA 11
ATOM 15458 C C . TYR A 1 88 ? 0.277 -2.758 -15.752 1.00 0.00 88 TYR A C 11
ATOM 15459 O O . TYR A 1 88 ? 1.100 -2.429 -16.607 1.00 0.00 88 TYR A O 11
ATOM 15477 N N . ARG A 1 89 ? -0.233 -3.982 -15.671 1.00 0.00 89 ARG A N 11
ATOM 15478 C CA . ARG A 1 89 ? 0.153 -5.034 -16.604 1.00 0.00 89 ARG A CA 11
ATOM 15479 C C . ARG A 1 89 ? -0.062 -4.586 -18.047 1.00 0.00 89 ARG A C 11
ATOM 15480 O O . ARG A 1 89 ? 0.816 -4.748 -18.896 1.00 0.00 89 ARG A O 11
ATOM 15501 N N . LEU A 1 90 ? -1.235 -4.024 -18.318 1.00 0.00 90 LEU A N 11
ATOM 15502 C CA . LEU A 1 90 ? -1.566 -3.554 -19.659 1.00 0.00 90 LEU A CA 11
ATOM 15503 C C . LEU A 1 90 ? -0.623 -2.436 -20.092 1.00 0.00 90 LEU A C 11
ATOM 15504 O O . LEU A 1 90 ? -0.352 -2.265 -21.281 1.00 0.00 90 LEU A O 11
ATOM 15520 N N . LEU A 1 91 ? -0.125 -1.680 -19.120 1.00 0.00 91 LEU A N 11
ATOM 15521 C CA . LEU A 1 91 ? 0.791 -0.579 -19.401 1.00 0.00 91 LEU A CA 11
ATOM 15522 C C . LEU A 1 91 ? 2.158 -1.103 -19.829 1.00 0.00 91 LEU A C 11
ATOM 15523 O O . LEU A 1 91 ? 2.657 -0.764 -20.903 1.00 0.00 91 LEU A O 11
ATOM 15539 N N . THR A 1 92 ? 2.758 -1.934 -18.983 1.00 0.00 92 THR A N 11
ATOM 15540 C CA . THR A 1 92 ? 4.067 -2.507 -19.274 1.00 0.00 92 THR A CA 11
ATOM 15541 C C . THR A 1 92 ? 3.982 -3.527 -20.403 1.00 0.00 92 THR A C 11
ATOM 15542 O O . THR A 1 92 ? 4.995 -4.078 -20.832 1.00 0.00 92 THR A O 11
ATOM 15553 N N . GLY A 1 93 ? 2.766 -3.773 -20.882 1.00 0.00 93 GLY A N 11
ATOM 15554 C CA . GLY A 1 93 ? 2.572 -4.727 -21.959 1.00 0.00 93 GLY A CA 11
ATOM 15555 C C . GLY A 1 93 ? 2.701 -4.090 -23.328 1.00 0.00 93 GLY A C 11
ATOM 15556 O O . GLY A 1 93 ? 2.751 -2.866 -23.447 1.00 0.00 93 GLY A O 11
ATOM 15560 N N . GLN A 1 94 ? 2.757 -4.921 -24.363 1.00 0.00 94 GLN A N 11
ATOM 15561 C CA . GLN A 1 94 ? 2.884 -4.431 -25.731 1.00 0.00 94 GLN A CA 11
ATOM 15562 C C . GLN A 1 94 ? 1.853 -3.344 -26.017 1.00 0.00 94 GLN A C 11
ATOM 15563 O O . GLN A 1 94 ? 0.984 -3.065 -25.190 1.00 0.00 94 GLN A O 11
ATOM 15577 N N . GLY A 1 1 ? -11.486 13.032 -1.639 1.00 0.00 1 GLY A N 12
ATOM 15578 C CA . GLY A 1 1 ? -11.608 14.352 -2.230 1.00 0.00 1 GLY A CA 12
ATOM 15579 C C . GLY A 1 1 ? -10.743 14.518 -3.463 1.00 0.00 1 GLY A C 12
ATOM 15580 O O . GLY A 1 1 ? -10.239 13.539 -4.012 1.00 0.00 1 GLY A O 12
ATOM 15584 N N . SER A 1 2 ? -10.571 15.761 -3.901 1.00 0.00 2 SER A N 12
ATOM 15585 C CA . SER A 1 2 ? -9.765 16.052 -5.081 1.00 0.00 2 SER A CA 12
ATOM 15586 C C . SER A 1 2 ? -8.347 15.514 -4.916 1.00 0.00 2 SER A C 12
ATOM 15587 O O . SER A 1 2 ? -7.500 16.148 -4.287 1.00 0.00 2 SER A O 12
ATOM 15595 N N . SER A 1 3 ? -8.097 14.340 -5.486 1.00 0.00 3 SER A N 12
ATOM 15596 C CA . SER A 1 3 ? -6.783 13.713 -5.400 1.00 0.00 3 SER A CA 12
ATOM 15597 C C . SER A 1 3 ? -5.732 14.553 -6.119 1.00 0.00 3 SER A C 12
ATOM 15598 O O . SER A 1 3 ? -4.718 14.931 -5.535 1.00 0.00 3 SER A O 12
ATOM 15606 N N . GLY A 1 4 ? -5.984 14.841 -7.393 1.00 0.00 4 GLY A N 12
ATOM 15607 C CA . GLY A 1 4 ? -5.051 15.634 -8.172 1.00 0.00 4 GLY A CA 12
ATOM 15608 C C . GLY A 1 4 ? -4.865 15.095 -9.577 1.00 0.00 4 GLY A C 12
ATOM 15609 O O . GLY A 1 4 ? -5.719 15.290 -10.442 1.00 0.00 4 GLY A O 12
ATOM 15613 N N . SER A 1 5 ? -3.745 14.417 -9.806 1.00 0.00 5 SER A N 12
ATOM 15614 C CA . SER A 1 5 ? -3.447 13.854 -11.117 1.00 0.00 5 SER A CA 12
ATOM 15615 C C . SER A 1 5 ? -4.054 12.461 -11.261 1.00 0.00 5 SER A C 12
ATOM 15616 O O . SER A 1 5 ? -3.714 11.544 -10.514 1.00 0.00 5 SER A O 12
ATOM 15624 N N . SER A 1 6 ? -4.955 12.312 -12.227 1.00 0.00 6 SER A N 12
ATOM 15625 C CA . SER A 1 6 ? -5.613 11.033 -12.467 1.00 0.00 6 SER A CA 12
ATOM 15626 C C . SER A 1 6 ? -4.610 9.987 -12.945 1.00 0.00 6 SER A C 12
ATOM 15627 O O . SER A 1 6 ? -3.535 10.323 -13.439 1.00 0.00 6 SER A O 12
ATOM 15635 N N . GLY A 1 7 ? -4.971 8.717 -12.792 1.00 0.00 7 GLY A N 12
ATOM 15636 C CA . GLY A 1 7 ? -4.093 7.640 -13.212 1.00 0.00 7 GLY A CA 12
ATOM 15637 C C . GLY A 1 7 ? -3.890 6.601 -12.128 1.00 0.00 7 GLY A C 12
ATOM 15638 O O . GLY A 1 7 ? -4.487 5.525 -12.169 1.00 0.00 7 GLY A O 12
ATOM 15642 N N . VAL A 1 8 ? -3.044 6.921 -11.154 1.00 0.00 8 VAL A N 12
ATOM 15643 C CA . VAL A 1 8 ? -2.763 6.007 -10.054 1.00 0.00 8 VAL A CA 12
ATOM 15644 C C . VAL A 1 8 ? -3.431 6.475 -8.766 1.00 0.00 8 VAL A C 12
ATOM 15645 O O . VAL A 1 8 ? -3.427 7.665 -8.448 1.00 0.00 8 VAL A O 12
ATOM 15658 N N . THR A 1 9 ? -4.004 5.531 -8.025 1.00 0.00 9 THR A N 12
ATOM 15659 C CA . THR A 1 9 ? -4.677 5.847 -6.772 1.00 0.00 9 THR A CA 12
ATOM 15660 C C . THR A 1 9 ? -3.683 5.919 -5.618 1.00 0.00 9 THR A C 12
ATOM 15661 O O . THR A 1 9 ? -2.756 5.113 -5.531 1.00 0.00 9 THR A O 12
ATOM 15672 N N . THR A 1 10 ? -3.882 6.888 -4.730 1.00 0.00 10 THR A N 12
ATOM 15673 C CA . THR A 1 10 ? -3.003 7.065 -3.581 1.00 0.00 10 THR A CA 12
ATOM 15674 C C . THR A 1 10 ? -3.796 7.072 -2.279 1.00 0.00 10 THR A C 12
ATOM 15675 O O . THR A 1 10 ? -4.769 7.811 -2.137 1.00 0.00 10 THR A O 12
ATOM 15686 N N . ALA A 1 11 ? -3.372 6.244 -1.330 1.00 0.00 11 ALA A N 12
ATOM 15687 C CA . ALA A 1 11 ? -4.041 6.157 -0.038 1.00 0.00 11 ALA A CA 12
ATOM 15688 C C . ALA A 1 11 ? -3.082 6.4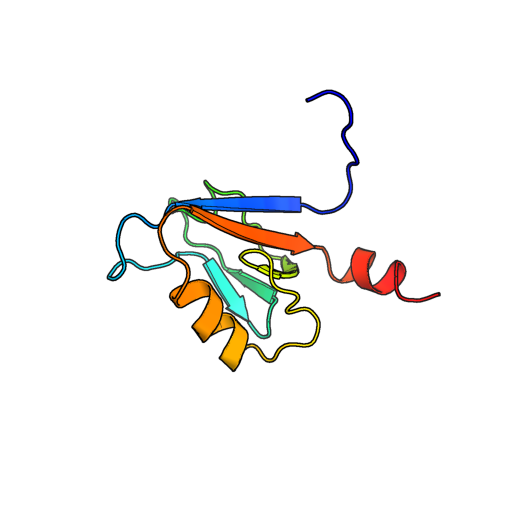90 1.100 1.00 0.00 11 ALA A C 12
ATOM 15689 O O . ALA A 1 11 ? -1.878 6.251 1.000 1.00 0.00 11 ALA A O 12
ATOM 15696 N N . ILE A 1 12 ? -3.623 7.044 2.180 1.00 0.00 12 ILE A N 12
ATOM 15697 C CA . ILE A 1 12 ? -2.815 7.409 3.337 1.00 0.00 12 ILE A CA 12
ATOM 15698 C C . ILE A 1 12 ? -3.296 6.692 4.593 1.00 0.00 12 ILE A C 12
ATOM 15699 O O . ILE A 1 12 ? -4.488 6.697 4.905 1.00 0.00 12 ILE A O 12
ATOM 15715 N N . ILE A 1 13 ? -2.363 6.076 5.311 1.00 0.00 13 ILE A N 12
ATOM 15716 C CA . ILE A 1 13 ? -2.692 5.357 6.535 1.00 0.00 13 ILE A CA 12
ATOM 15717 C C . ILE A 1 13 ? -2.171 6.095 7.764 1.00 0.00 13 ILE A C 12
ATOM 15718 O O . ILE A 1 13 ? -1.141 6.767 7.707 1.00 0.00 13 ILE A O 12
ATOM 15734 N N . HIS A 1 14 ? -2.890 5.965 8.875 1.00 0.00 14 HIS A N 12
ATOM 15735 C CA . HIS A 1 14 ? -2.499 6.618 10.119 1.00 0.00 14 HIS A CA 12
ATOM 15736 C C . HIS A 1 14 ? -1.994 5.596 11.133 1.00 0.00 14 HIS A C 12
ATOM 15737 O O . HIS A 1 14 ? -2.783 4.911 11.785 1.00 0.00 14 HIS A O 12
ATOM 15751 N N . ARG A 1 15 ? -0.675 5.499 11.261 1.00 0.00 15 ARG A N 12
ATOM 15752 C CA . ARG A 1 15 ? -0.065 4.559 12.195 1.00 0.00 15 ARG A CA 12
ATOM 15753 C C . ARG A 1 15 ? 0.679 5.299 13.302 1.00 0.00 15 ARG A C 12
ATOM 15754 O O . ARG A 1 15 ? 1.873 5.584 13.200 1.00 0.00 15 ARG A O 12
ATOM 15775 N N . PRO A 1 16 ? -0.041 5.619 14.388 1.00 0.00 16 PRO A N 12
ATOM 15776 C CA . PRO A 1 16 ? 0.530 6.330 15.535 1.00 0.00 16 PRO A CA 12
ATOM 15777 C C . PRO A 1 16 ? 1.512 5.468 16.321 1.00 0.00 16 PRO A C 12
ATOM 15778 O O . PRO A 1 16 ? 2.470 5.976 16.906 1.00 0.00 16 PRO A O 12
ATOM 15789 N N . HIS A 1 17 ? 1.270 4.161 16.330 1.00 0.00 17 HIS A N 12
ATOM 15790 C CA . HIS A 1 17 ? 2.135 3.228 17.043 1.00 0.00 17 HIS A CA 12
ATOM 15791 C C . HIS A 1 17 ? 2.726 2.197 16.088 1.00 0.00 17 HIS A C 12
ATOM 15792 O O . HIS A 1 17 ? 2.114 1.847 15.079 1.00 0.00 17 HIS A O 12
ATOM 15806 N N . ALA A 1 18 ? 3.922 1.714 16.412 1.00 0.00 18 ALA A N 12
ATOM 15807 C CA . ALA A 1 18 ? 4.595 0.722 15.583 1.00 0.00 18 ALA A CA 12
ATOM 15808 C C . ALA A 1 18 ? 4.207 -0.693 15.996 1.00 0.00 18 ALA A C 12
ATOM 15809 O O . ALA A 1 18 ? 4.127 -1.594 15.160 1.00 0.00 18 ALA A O 12
ATOM 15816 N N . ARG A 1 19 ? 3.968 -0.883 17.289 1.00 0.00 19 ARG A N 12
ATOM 15817 C CA . ARG A 1 19 ? 3.590 -2.190 17.813 1.00 0.00 19 ARG A CA 12
ATOM 15818 C C . ARG A 1 19 ? 2.090 -2.423 17.662 1.00 0.00 19 ARG A C 12
ATOM 15819 O O . ARG A 1 19 ? 1.481 -3.142 18.454 1.00 0.00 19 ARG A O 12
ATOM 15840 N N . GLU A 1 20 ? 1.500 -1.809 16.641 1.00 0.00 20 GLU A N 12
ATOM 15841 C CA . GLU A 1 20 ? 0.071 -1.949 16.388 1.00 0.00 20 GLU A CA 12
ATOM 15842 C C . GLU A 1 20 ? -0.182 -2.526 14.998 1.00 0.00 20 GLU A C 12
ATOM 15843 O O . GLU A 1 20 ? 0.402 -2.075 14.013 1.00 0.00 20 GLU A O 12
ATOM 15855 N N . GLN A 1 21 ? -1.056 -3.524 14.928 1.00 0.00 21 GLN A N 12
ATOM 15856 C CA . GLN A 1 21 ? -1.385 -4.163 13.660 1.00 0.00 21 GLN A CA 12
ATOM 15857 C C . GLN A 1 21 ? -1.599 -3.123 12.565 1.00 0.00 21 GLN A C 12
ATOM 15858 O O . GLN A 1 21 ? -1.696 -1.927 12.842 1.00 0.00 21 GLN A O 12
ATOM 15872 N N . LEU A 1 22 ? -1.669 -3.585 11.322 1.00 0.00 22 LEU A N 12
ATOM 15873 C CA . LEU A 1 22 ? -1.870 -2.694 10.185 1.00 0.00 22 LEU A CA 12
ATOM 15874 C C . LEU A 1 22 ? -3.315 -2.749 9.699 1.00 0.00 22 LEU A C 12
ATOM 15875 O O . LEU A 1 22 ? -3.933 -1.717 9.441 1.00 0.00 22 LEU A O 12
ATOM 15891 N N . GLY A 1 23 ? -3.849 -3.961 9.580 1.00 0.00 23 GLY A N 12
ATOM 15892 C CA . GLY A 1 23 ? -5.218 -4.127 9.128 1.00 0.00 23 GLY A CA 12
ATOM 15893 C C . GLY A 1 23 ? -5.301 -4.703 7.728 1.00 0.00 23 GLY A C 12
ATOM 15894 O O . GLY A 1 23 ? -6.040 -5.657 7.485 1.00 0.00 23 GLY A O 12
ATOM 15898 N N . PHE A 1 24 ? -4.542 -4.122 6.805 1.00 0.00 24 PHE A N 12
ATOM 15899 C CA . PHE A 1 24 ? -4.534 -4.582 5.421 1.00 0.00 24 PHE A CA 12
ATOM 15900 C C . PHE A 1 24 ? -3.500 -5.685 5.220 1.00 0.00 24 PHE A C 12
ATOM 15901 O O . PHE A 1 24 ? -2.306 -5.480 5.444 1.00 0.00 24 PHE A O 12
ATOM 15918 N N . CYS A 1 25 ? -3.966 -6.855 4.799 1.00 0.00 25 CYS A N 12
ATOM 15919 C CA . CYS A 1 25 ? -3.082 -7.993 4.569 1.00 0.00 25 CYS A CA 12
ATOM 15920 C C . CYS A 1 25 ? -2.443 -7.914 3.186 1.00 0.00 25 CYS A C 12
ATOM 15921 O O . CYS A 1 25 ? -3.136 -7.926 2.168 1.00 0.00 25 CYS A O 12
ATOM 15929 N N . VAL A 1 26 ? -1.117 -7.830 3.157 1.00 0.00 26 VAL A N 12
ATOM 15930 C CA . VAL A 1 26 ? -0.384 -7.748 1.899 1.00 0.00 26 VAL A CA 12
ATOM 15931 C C . VAL A 1 26 ? 0.353 -9.051 1.607 1.00 0.00 26 VAL A C 12
ATOM 15932 O O . VAL A 1 26 ? 0.829 -9.724 2.520 1.00 0.00 26 VAL A O 12
ATOM 15945 N N . GLU A 1 27 ? 0.444 -9.398 0.327 1.00 0.00 27 GLU A N 12
ATOM 15946 C CA . GLU A 1 27 ? 1.124 -10.621 -0.085 1.00 0.00 27 GLU A CA 12
ATOM 15947 C C . GLU A 1 27 ? 1.882 -10.408 -1.392 1.00 0.00 27 GLU A C 12
ATOM 15948 O O . GLU A 1 27 ? 1.287 -10.101 -2.425 1.00 0.00 27 GLU A O 12
ATOM 15960 N N . ASP A 1 28 ? 3.199 -10.572 -1.338 1.00 0.00 28 ASP A N 12
ATOM 15961 C CA . ASP A 1 28 ? 4.040 -10.399 -2.517 1.00 0.00 28 ASP A CA 12
ATOM 15962 C C . ASP A 1 28 ? 3.864 -9.004 -3.110 1.00 0.00 28 ASP A C 12
ATOM 15963 O O . ASP A 1 28 ? 4.062 -8.798 -4.306 1.00 0.00 28 ASP A O 12
ATOM 15972 N N . GLY A 1 29 ? 3.488 -8.050 -2.264 1.00 0.00 29 GLY A N 12
ATOM 15973 C CA . GLY A 1 29 ? 3.289 -6.688 -2.723 1.00 0.00 29 GLY A CA 12
ATOM 15974 C C . GLY A 1 29 ? 1.895 -6.458 -3.272 1.00 0.00 29 GLY A C 12
ATOM 15975 O O . GLY A 1 29 ? 1.672 -5.529 -4.049 1.00 0.00 29 GLY A O 12
ATOM 15979 N N . ILE A 1 30 ? 0.955 -7.307 -2.870 1.00 0.00 30 ILE A N 12
ATOM 15980 C CA . ILE A 1 30 ? -0.424 -7.192 -3.327 1.00 0.00 30 ILE A CA 12
ATOM 15981 C C . ILE A 1 30 ? -1.404 -7.496 -2.200 1.00 0.00 30 ILE A C 12
ATOM 15982 O O . ILE A 1 30 ? -1.389 -8.586 -1.627 1.00 0.00 30 ILE A O 12
ATOM 15998 N N . ILE A 1 31 ? -2.256 -6.525 -1.887 1.00 0.00 31 ILE A N 12
ATOM 15999 C CA . ILE A 1 31 ? -3.246 -6.690 -0.830 1.00 0.00 31 ILE A CA 12
ATOM 16000 C C . ILE A 1 31 ? -4.300 -7.722 -1.219 1.00 0.00 31 ILE A C 12
ATOM 16001 O O . ILE A 1 31 ? -4.736 -7.774 -2.369 1.00 0.00 31 ILE A O 12
ATOM 16017 N N . CYS A 1 32 ? -4.704 -8.538 -0.253 1.00 0.00 32 CYS A N 12
ATOM 16018 C CA . CYS A 1 32 ? -5.708 -9.569 -0.494 1.00 0.00 32 CYS A CA 12
ATOM 16019 C C . CYS A 1 32 ? -6.930 -9.356 0.394 1.00 0.00 32 CYS A C 12
ATOM 16020 O O . CYS A 1 32 ? -8.068 -9.486 -0.057 1.00 0.00 32 CYS A O 12
ATOM 16028 N N . SER A 1 33 ? -6.686 -9.029 1.659 1.00 0.00 33 SER A N 12
ATOM 16029 C CA . SER A 1 33 ? -7.766 -8.804 2.612 1.00 0.00 33 SER A CA 12
ATOM 16030 C C . SER A 1 33 ? -7.544 -7.510 3.389 1.00 0.00 33 SER A C 12
ATOM 16031 O O . SER A 1 33 ? -6.415 -7.031 3.512 1.00 0.00 33 SER A O 12
ATOM 16039 N N . LEU A 1 34 ? -8.628 -6.947 3.913 1.00 0.00 34 LEU A N 12
ATOM 16040 C CA . LEU A 1 34 ? -8.553 -5.708 4.678 1.00 0.00 34 LEU A CA 12
ATOM 16041 C C . LEU A 1 34 ? -9.303 -5.839 6.000 1.00 0.00 34 LEU A C 12
ATOM 16042 O O . LEU A 1 34 ? -10.414 -6.368 6.046 1.00 0.00 34 LEU A O 12
ATOM 16058 N N . LEU A 1 35 ? -8.690 -5.351 7.073 1.00 0.00 35 LEU A N 12
ATOM 16059 C CA . LEU A 1 35 ? -9.301 -5.411 8.396 1.00 0.00 35 LEU A CA 12
ATOM 16060 C C . LEU A 1 35 ? -10.531 -4.512 8.470 1.00 0.00 35 LEU A C 12
ATOM 16061 O O . LEU A 1 35 ? -10.419 -3.286 8.446 1.00 0.00 35 LEU A O 12
ATOM 16077 N N . ARG A 1 36 ? -11.704 -5.130 8.560 1.00 0.00 36 ARG A N 12
ATOM 16078 C CA . ARG A 1 36 ? -12.955 -4.386 8.638 1.00 0.00 36 ARG A CA 12
ATOM 16079 C C . ARG A 1 36 ? -13.043 -3.605 9.947 1.00 0.00 36 ARG A C 12
ATOM 16080 O O . ARG A 1 36 ? -13.129 -4.190 11.026 1.00 0.00 36 ARG A O 12
ATOM 16101 N N . GLY A 1 37 ? -13.021 -2.280 9.842 1.00 0.00 37 GLY A N 12
ATOM 16102 C CA . GLY A 1 37 ? -13.098 -1.441 11.024 1.00 0.00 37 GLY A CA 12
ATOM 16103 C C . GLY A 1 37 ? -11.732 -1.103 11.585 1.00 0.00 37 GLY A C 12
ATOM 16104 O O . GLY A 1 37 ? -11.526 -1.131 12.797 1.00 0.00 37 GLY A O 12
ATOM 16108 N N . GLY A 1 38 ? -10.793 -0.782 10.699 1.00 0.00 38 GLY A N 12
ATOM 16109 C CA . GLY A 1 38 ? -9.450 -0.443 11.132 1.00 0.00 38 GLY A CA 12
ATOM 16110 C C . GLY A 1 38 ? -9.019 0.932 10.662 1.00 0.00 38 GLY A C 12
ATOM 16111 O O . GLY A 1 38 ? -9.824 1.862 10.622 1.00 0.00 38 GLY A O 12
ATOM 16115 N N . ILE A 1 39 ? -7.745 1.061 10.307 1.00 0.00 39 ILE A N 12
ATOM 16116 C CA . ILE A 1 39 ? -7.209 2.333 9.838 1.00 0.00 39 ILE A CA 12
ATOM 16117 C C . ILE A 1 39 ? -7.148 2.376 8.314 1.00 0.00 39 ILE A C 12
ATOM 16118 O O . ILE A 1 39 ? -7.486 3.386 7.698 1.00 0.00 39 ILE A O 12
ATOM 16134 N N . ALA A 1 40 ? -6.716 1.272 7.714 1.00 0.00 40 ALA A N 12
ATOM 16135 C CA . ALA A 1 40 ? -6.615 1.182 6.262 1.00 0.00 40 ALA A CA 12
ATOM 16136 C C . ALA A 1 40 ? -7.915 1.615 5.593 1.00 0.00 40 ALA A C 12
ATOM 16137 O O . ALA A 1 40 ? -7.930 2.551 4.795 1.00 0.00 40 ALA A O 12
ATOM 16144 N N . GLU A 1 41 ? -9.003 0.927 5.924 1.00 0.00 41 GLU A N 12
ATOM 16145 C CA . GLU A 1 41 ? -10.307 1.241 5.353 1.00 0.00 41 GLU A CA 12
ATOM 16146 C C . GLU A 1 41 ? -10.538 2.749 5.319 1.00 0.00 41 GLU A C 12
ATOM 16147 O O . GLU A 1 41 ? -11.090 3.282 4.357 1.00 0.00 41 GLU A O 12
ATOM 16159 N N . ARG A 1 42 ? -10.111 3.430 6.377 1.00 0.00 42 ARG A N 12
ATOM 16160 C CA . ARG A 1 42 ? -10.272 4.876 6.471 1.00 0.00 42 ARG A CA 12
ATOM 16161 C C . ARG A 1 42 ? -9.230 5.595 5.619 1.00 0.00 42 ARG A C 12
ATOM 16162 O O . ARG A 1 42 ? -9.462 6.706 5.143 1.00 0.00 42 ARG A O 12
ATOM 16183 N N . GLY A 1 43 ? -8.081 4.954 5.432 1.00 0.00 43 GLY A N 12
ATOM 16184 C CA . GLY A 1 43 ? -7.020 5.547 4.639 1.00 0.00 43 GLY A CA 12
ATOM 16185 C C . GLY A 1 43 ? -7.309 5.493 3.152 1.00 0.00 43 GLY A C 12
ATOM 16186 O O . GLY A 1 43 ? -7.002 6.431 2.418 1.00 0.00 43 GLY A O 12
ATOM 16190 N N . GLY A 1 44 ? -7.899 4.388 2.705 1.00 0.00 44 GLY A N 12
ATOM 16191 C CA . GLY A 1 44 ? -8.218 4.235 1.297 1.00 0.00 44 GLY A CA 12
ATOM 16192 C C . GLY A 1 44 ? -7.658 2.953 0.713 1.00 0.00 44 GLY A C 12
ATOM 16193 O O . GLY A 1 44 ? -7.446 2.855 -0.496 1.00 0.00 44 GLY A O 12
ATOM 16197 N N . ILE A 1 45 ? -7.417 1.969 1.572 1.00 0.00 45 ILE A N 12
ATOM 16198 C CA . ILE A 1 45 ? -6.878 0.688 1.134 1.00 0.00 45 ILE A CA 12
ATOM 16199 C C . ILE A 1 45 ? -7.972 -0.197 0.546 1.00 0.00 45 ILE A C 12
ATOM 16200 O O . ILE A 1 45 ? -9.070 -0.290 1.094 1.00 0.00 45 ILE A O 12
ATOM 16216 N N . ARG A 1 46 ? -7.664 -0.846 -0.572 1.00 0.00 46 ARG A N 12
ATOM 16217 C CA . ARG A 1 46 ? -8.620 -1.725 -1.234 1.00 0.00 46 ARG A CA 12
ATOM 16218 C C . ARG A 1 46 ? -7.957 -3.034 -1.653 1.00 0.00 46 ARG A C 12
ATOM 16219 O O . ARG A 1 46 ? -6.946 -3.032 -2.356 1.00 0.00 46 ARG A O 12
ATOM 16240 N N . VAL A 1 47 ? -8.534 -4.149 -1.217 1.00 0.00 47 VAL A N 12
ATOM 16241 C CA . VAL A 1 47 ? -7.999 -5.465 -1.547 1.00 0.00 47 VAL A CA 12
ATOM 16242 C C . VAL A 1 47 ? -7.992 -5.693 -3.055 1.00 0.00 47 VAL A C 12
ATOM 16243 O O . VAL A 1 47 ? -8.816 -5.138 -3.781 1.00 0.00 47 VAL A O 12
ATOM 16256 N N . GLY A 1 48 ? -7.056 -6.514 -3.519 1.00 0.00 48 GLY A N 12
ATOM 16257 C CA . GLY A 1 48 ? -6.959 -6.802 -4.938 1.00 0.00 48 GLY A CA 12
ATOM 16258 C C . GLY A 1 48 ? -5.982 -5.887 -5.650 1.00 0.00 48 GLY A C 12
ATOM 16259 O O . GLY A 1 48 ? -5.427 -6.247 -6.688 1.00 0.00 48 GLY A O 12
ATOM 16263 N N . HIS A 1 49 ? -5.773 -4.699 -5.092 1.00 0.00 49 HIS A N 12
ATOM 16264 C CA . HIS A 1 49 ? -4.857 -3.728 -5.681 1.00 0.00 49 HIS A CA 12
ATOM 16265 C C . HIS A 1 49 ? -3.407 -4.104 -5.391 1.00 0.00 49 HIS A C 12
ATOM 16266 O O . HIS A 1 49 ? -3.109 -4.721 -4.369 1.00 0.00 49 HIS A O 12
ATOM 16280 N N . ARG A 1 50 ? -2.511 -3.728 -6.297 1.00 0.00 50 ARG A N 12
ATOM 16281 C CA . ARG A 1 50 ? -1.093 -4.027 -6.139 1.00 0.00 50 ARG A CA 12
ATOM 16282 C C . ARG A 1 50 ? -0.319 -2.783 -5.714 1.00 0.00 50 ARG A C 12
ATOM 16283 O O . ARG A 1 50 ? -0.523 -1.697 -6.257 1.00 0.00 50 ARG A O 12
ATOM 16304 N N . ILE A 1 51 ? 0.569 -2.949 -4.740 1.00 0.00 51 ILE A N 12
ATOM 16305 C CA . ILE A 1 51 ? 1.374 -1.840 -4.243 1.00 0.00 51 ILE A CA 12
ATOM 16306 C C . ILE A 1 51 ? 2.618 -1.635 -5.100 1.00 0.00 51 ILE A C 12
ATOM 16307 O O . ILE A 1 51 ? 3.458 -2.528 -5.215 1.00 0.00 51 ILE A O 12
ATOM 16323 N N . ILE A 1 52 ? 2.729 -0.454 -5.699 1.00 0.00 52 ILE A N 12
ATOM 16324 C CA . ILE A 1 52 ? 3.872 -0.131 -6.544 1.00 0.00 52 ILE A CA 12
ATOM 16325 C C . ILE A 1 52 ? 4.822 0.831 -5.839 1.00 0.00 52 ILE A C 12
ATOM 16326 O O . ILE A 1 52 ? 6.014 0.874 -6.142 1.00 0.00 52 ILE A O 12
ATOM 16342 N N . GLU A 1 53 ? 4.285 1.601 -4.897 1.00 0.00 53 GLU A N 12
ATOM 16343 C CA . GLU A 1 53 ? 5.086 2.562 -4.149 1.00 0.00 53 GLU A CA 12
ATOM 16344 C C . GLU A 1 53 ? 4.577 2.697 -2.717 1.00 0.00 53 GLU A C 12
ATOM 16345 O O . GLU A 1 53 ? 3.384 2.542 -2.454 1.00 0.00 53 GLU A O 12
ATOM 16357 N N . ILE A 1 54 ? 5.489 2.986 -1.795 1.00 0.00 54 ILE A N 12
ATOM 16358 C CA . ILE A 1 54 ? 5.133 3.142 -0.391 1.00 0.00 54 ILE A CA 12
ATOM 16359 C C . ILE A 1 54 ? 6.016 4.183 0.288 1.00 0.00 54 ILE A C 12
ATOM 16360 O O . ILE A 1 54 ? 7.190 4.332 -0.050 1.00 0.00 54 ILE A O 12
ATOM 16376 N N . ASN A 1 55 ? 5.444 4.900 1.250 1.00 0.00 55 ASN A N 12
ATOM 16377 C CA . ASN A 1 55 ? 6.180 5.927 1.979 1.00 0.00 55 ASN A CA 12
ATOM 16378 C C . ASN A 1 55 ? 7.185 6.626 1.067 1.00 0.00 55 ASN A C 12
ATOM 16379 O O . ASN A 1 55 ? 8.327 6.867 1.455 1.00 0.00 55 ASN A O 12
ATOM 16390 N N . GLY A 1 56 ? 6.750 6.949 -0.147 1.00 0.00 56 GLY A N 12
ATOM 16391 C CA . GLY A 1 56 ? 7.623 7.617 -1.094 1.00 0.00 56 GLY A CA 12
ATOM 16392 C C . GLY A 1 56 ? 8.816 6.766 -1.483 1.00 0.00 56 GLY A C 12
ATOM 16393 O O . GLY A 1 56 ? 9.953 7.236 -1.462 1.00 0.00 56 GLY A O 12
ATOM 16397 N N . GLN A 1 57 ? 8.556 5.512 -1.836 1.00 0.00 57 GLN A N 12
ATOM 16398 C CA . GLN A 1 57 ? 9.619 4.593 -2.228 1.00 0.00 57 GLN A CA 12
ATOM 16399 C C . GLN A 1 57 ? 9.106 3.561 -3.226 1.00 0.00 57 GLN A C 12
ATOM 16400 O O . GLN A 1 57 ? 8.194 2.791 -2.925 1.00 0.00 57 GLN A O 12
ATOM 16414 N N . SER A 1 58 ? 9.697 3.551 -4.417 1.00 0.00 58 SER A N 12
ATOM 16415 C CA . SER A 1 58 ? 9.297 2.616 -5.461 1.00 0.00 58 SER A CA 12
ATOM 16416 C C . SER A 1 58 ? 9.602 1.179 -5.050 1.00 0.00 58 SER A C 12
ATOM 16417 O O . SER A 1 58 ? 10.748 0.833 -4.763 1.00 0.00 58 SER A O 12
ATOM 16425 N N . VAL A 1 59 ? 8.567 0.345 -5.024 1.00 0.00 59 VAL A N 12
ATOM 16426 C CA . VAL A 1 59 ? 8.722 -1.056 -4.649 1.00 0.00 59 VAL A CA 12
ATOM 16427 C C . VAL A 1 59 ? 8.109 -1.977 -5.698 1.00 0.00 59 VAL A C 12
ATOM 16428 O O . VAL A 1 59 ? 7.967 -3.179 -5.477 1.00 0.00 59 VAL A O 12
ATOM 16441 N N . VAL A 1 60 ? 7.746 -1.404 -6.841 1.00 0.00 60 VAL A N 12
ATOM 16442 C CA . VAL A 1 60 ? 7.149 -2.173 -7.926 1.00 0.00 60 VAL A CA 12
ATOM 16443 C C . VAL A 1 60 ? 7.956 -3.434 -8.215 1.00 0.00 60 VAL A C 12
ATOM 16444 O O . VAL A 1 60 ? 7.444 -4.393 -8.792 1.00 0.00 60 VAL A O 12
ATOM 16457 N N . ALA A 1 61 ? 9.222 -3.424 -7.811 1.00 0.00 61 ALA A N 12
ATOM 16458 C CA . ALA A 1 61 ? 10.101 -4.568 -8.025 1.00 0.00 61 ALA A CA 12
ATOM 16459 C C . ALA A 1 61 ? 10.605 -5.128 -6.699 1.00 0.00 61 ALA A C 12
ATOM 16460 O O . ALA A 1 61 ? 10.883 -6.322 -6.583 1.00 0.00 61 ALA A O 12
ATOM 16467 N N . THR A 1 62 ? 10.721 -4.259 -5.700 1.00 0.00 62 THR A N 12
ATOM 16468 C CA . THR A 1 62 ? 11.193 -4.666 -4.383 1.00 0.00 62 THR A CA 12
ATOM 16469 C C . THR A 1 62 ? 10.376 -5.836 -3.844 1.00 0.00 62 THR A C 12
ATOM 16470 O O . THR A 1 62 ? 9.152 -5.877 -3.966 1.00 0.00 62 THR A O 12
ATOM 16481 N N . PRO A 1 63 ? 11.068 -6.809 -3.233 1.00 0.00 63 PRO A N 12
ATOM 16482 C CA . PRO A 1 63 ? 10.426 -7.997 -2.661 1.00 0.00 63 PRO A CA 12
ATOM 16483 C C . PRO A 1 63 ? 9.600 -7.670 -1.421 1.00 0.00 63 PRO A C 12
ATOM 16484 O O . PRO A 1 63 ? 9.883 -6.703 -0.713 1.00 0.00 63 PRO A O 12
ATOM 16495 N N . HIS A 1 64 ? 8.580 -8.481 -1.165 1.00 0.00 64 HIS A N 12
ATOM 16496 C CA . HIS A 1 64 ? 7.713 -8.279 -0.009 1.00 0.00 64 HIS A CA 12
ATOM 16497 C C . HIS A 1 64 ? 8.533 -8.186 1.274 1.00 0.00 64 HIS A C 12
ATOM 16498 O O . HIS A 1 64 ? 8.406 -7.228 2.036 1.00 0.00 64 HIS A O 12
ATOM 16512 N N . ALA A 1 65 ? 9.372 -9.190 1.508 1.00 0.00 65 ALA A N 12
ATOM 16513 C CA . ALA A 1 65 ? 10.213 -9.221 2.698 1.00 0.00 65 ALA A CA 12
ATOM 16514 C C . ALA A 1 65 ? 10.771 -7.837 3.013 1.00 0.00 65 ALA A C 12
ATOM 16515 O O . ALA A 1 65 ? 10.809 -7.421 4.171 1.00 0.00 65 ALA A O 12
ATOM 16522 N N . ARG A 1 66 ? 11.204 -7.129 1.975 1.00 0.00 66 ARG A N 12
ATOM 16523 C CA . ARG A 1 66 ? 11.762 -5.792 2.141 1.00 0.00 66 ARG A CA 12
ATOM 16524 C C . ARG A 1 66 ? 10.653 -4.757 2.307 1.00 0.00 66 ARG A C 12
ATOM 16525 O O . ARG A 1 66 ? 10.763 -3.840 3.122 1.00 0.00 66 ARG A O 12
ATOM 16546 N N . ILE A 1 67 ? 9.587 -4.910 1.530 1.00 0.00 67 ILE A N 12
ATOM 16547 C CA . ILE A 1 67 ? 8.458 -3.989 1.591 1.00 0.00 67 ILE A CA 12
ATOM 16548 C C . ILE A 1 67 ? 7.902 -3.896 3.008 1.00 0.00 67 ILE A C 12
ATOM 16549 O O . ILE A 1 67 ? 7.414 -2.845 3.426 1.00 0.00 67 ILE A O 12
ATOM 16565 N N . ILE A 1 68 ? 7.980 -5.000 3.743 1.00 0.00 68 ILE A N 12
ATOM 16566 C CA . ILE A 1 68 ? 7.487 -5.042 5.114 1.00 0.00 68 ILE A CA 12
ATOM 16567 C C . ILE A 1 68 ? 8.349 -4.184 6.034 1.00 0.00 68 ILE A C 12
ATOM 16568 O O . ILE A 1 68 ? 7.847 -3.568 6.973 1.00 0.00 68 ILE A O 12
ATOM 16584 N N . GLU A 1 69 ? 9.648 -4.149 5.756 1.00 0.00 69 GLU A N 12
ATOM 16585 C CA . GLU A 1 69 ? 10.580 -3.366 6.559 1.00 0.00 69 GLU A CA 12
ATOM 16586 C C . GLU A 1 69 ? 10.404 -1.873 6.295 1.00 0.00 69 GLU A C 12
ATOM 16587 O O . GLU A 1 69 ? 10.622 -1.044 7.180 1.00 0.00 69 GLU A O 12
ATOM 16599 N N . LEU A 1 70 ? 10.008 -1.537 5.072 1.00 0.00 70 LEU A N 12
ATOM 16600 C CA . LEU A 1 70 ? 9.802 -0.144 4.690 1.00 0.00 70 LEU A CA 12
ATOM 16601 C C . LEU A 1 70 ? 8.509 0.400 5.289 1.00 0.00 70 LEU A C 12
ATOM 16602 O O . LEU A 1 70 ? 8.527 1.348 6.075 1.00 0.00 70 LEU A O 12
ATOM 16618 N N . LEU A 1 71 ? 7.389 -0.208 4.915 1.00 0.00 71 LEU A N 12
ATOM 16619 C CA . LEU A 1 71 ? 6.086 0.214 5.417 1.00 0.00 71 LEU A CA 12
ATOM 16620 C C . LEU A 1 71 ? 6.105 0.351 6.936 1.00 0.00 71 LEU A C 12
ATOM 16621 O O . LEU A 1 71 ? 5.737 1.392 7.481 1.00 0.00 71 LEU A O 12
ATOM 16637 N N . THR A 1 72 ? 6.541 -0.706 7.615 1.00 0.00 72 THR A N 12
ATOM 16638 C CA . THR A 1 72 ? 6.610 -0.703 9.071 1.00 0.00 72 THR A CA 12
ATOM 16639 C C . THR A 1 72 ? 7.515 0.415 9.576 1.00 0.00 72 THR A C 12
ATOM 16640 O O . THR A 1 72 ? 7.235 1.038 10.599 1.00 0.00 72 THR A O 12
ATOM 16651 N N . GLU A 1 73 ? 8.601 0.664 8.851 1.00 0.00 73 GLU A N 12
ATOM 16652 C CA . GLU A 1 73 ? 9.547 1.708 9.228 1.00 0.00 73 GLU A CA 12
ATOM 16653 C C . GLU A 1 73 ? 8.890 3.084 9.170 1.00 0.00 73 GLU A C 12
ATOM 16654 O O . GLU A 1 73 ? 9.348 4.029 9.811 1.00 0.00 73 GLU A O 12
ATOM 16666 N N . ALA A 1 74 ? 7.814 3.188 8.397 1.00 0.00 74 ALA A N 12
ATOM 16667 C CA . ALA A 1 74 ? 7.093 4.447 8.257 1.00 0.00 74 ALA A CA 12
ATOM 16668 C C . ALA A 1 74 ? 6.025 4.591 9.336 1.00 0.00 74 ALA A C 12
ATOM 16669 O O . ALA A 1 74 ? 5.091 3.791 9.409 1.00 0.00 74 ALA A O 12
ATOM 16676 N N . TYR A 1 75 ? 6.169 5.613 10.171 1.00 0.00 75 TYR A N 12
ATOM 16677 C CA . TYR A 1 75 ? 5.218 5.860 11.249 1.00 0.00 75 TYR A CA 12
ATOM 16678 C C . TYR A 1 75 ? 4.298 7.028 10.907 1.00 0.00 75 TYR A C 12
ATOM 16679 O O . TYR A 1 75 ? 4.510 7.731 9.920 1.00 0.00 75 TYR A O 12
ATOM 16697 N N . GLY A 1 76 ? 3.275 7.228 11.732 1.00 0.00 76 GLY A N 12
ATOM 16698 C CA . GLY A 1 76 ? 2.338 8.312 11.501 1.00 0.00 76 GLY A CA 12
ATOM 16699 C C . GLY A 1 76 ? 1.712 8.254 10.122 1.00 0.00 76 GLY A C 12
ATOM 16700 O O . GLY A 1 76 ? 0.884 7.386 9.846 1.00 0.00 76 GLY A O 12
ATOM 16704 N N . GLU A 1 77 ? 2.106 9.181 9.255 1.00 0.00 77 GLU A N 12
ATOM 16705 C CA . GLU A 1 77 ? 1.576 9.232 7.898 1.00 0.00 77 GLU A CA 12
ATOM 16706 C C . GLU A 1 77 ? 2.263 8.203 7.006 1.00 0.00 77 GLU A C 12
ATOM 16707 O O . GLU A 1 77 ? 3.488 8.081 7.009 1.00 0.00 77 GLU A O 12
ATOM 16719 N N . VAL A 1 78 ? 1.465 7.462 6.243 1.00 0.00 78 VAL A N 12
ATOM 16720 C CA . VAL A 1 78 ? 1.995 6.443 5.345 1.00 0.00 78 VAL A CA 12
ATOM 16721 C C . VAL A 1 78 ? 1.393 6.572 3.951 1.00 0.00 78 VAL A C 12
ATOM 16722 O O . VAL A 1 78 ? 0.232 6.226 3.730 1.00 0.00 78 VAL A O 12
ATOM 16735 N N . HIS A 1 79 ? 2.189 7.072 3.011 1.00 0.00 79 HIS A N 12
ATOM 16736 C CA . HIS A 1 79 ? 1.735 7.246 1.636 1.00 0.00 79 HIS A CA 12
ATOM 16737 C C . HIS A 1 79 ? 1.874 5.946 0.850 1.00 0.00 79 HIS A C 12
ATOM 16738 O O . HIS A 1 79 ? 2.980 5.544 0.488 1.00 0.00 79 HIS A O 12
ATOM 16752 N N . ILE A 1 80 ? 0.746 5.294 0.590 1.00 0.00 80 ILE A N 12
ATOM 16753 C CA . ILE A 1 80 ? 0.743 4.040 -0.154 1.00 0.00 80 ILE A CA 12
ATOM 16754 C C . ILE A 1 80 ? 0.100 4.216 -1.526 1.00 0.00 80 ILE A C 12
ATOM 16755 O O . ILE A 1 80 ? -1.044 4.655 -1.635 1.00 0.00 80 ILE A O 12
ATOM 16771 N N . LYS A 1 81 ? 0.844 3.868 -2.570 1.00 0.00 81 LYS A N 12
ATOM 16772 C CA . LYS A 1 81 ? 0.347 3.983 -3.936 1.00 0.00 81 LYS A CA 12
ATOM 16773 C C . LYS A 1 81 ? -0.214 2.652 -4.426 1.00 0.00 81 LYS A C 12
ATOM 16774 O O . LYS A 1 81 ? 0.534 1.709 -4.687 1.00 0.00 81 LYS A O 12
ATOM 16793 N N . THR A 1 82 ? -1.536 2.581 -4.550 1.00 0.00 82 THR A N 12
ATOM 16794 C CA . THR A 1 82 ? -2.197 1.366 -5.008 1.00 0.00 82 THR A CA 12
ATOM 16795 C C . THR A 1 82 ? -2.487 1.428 -6.503 1.00 0.00 82 THR A C 12
ATOM 16796 O O . THR A 1 82 ? -2.845 2.480 -7.032 1.00 0.00 82 THR A O 12
ATOM 16807 N N . MET A 1 83 ? -2.332 0.295 -7.179 1.00 0.00 83 MET A N 12
ATOM 16808 C CA . MET A 1 83 ? -2.580 0.222 -8.615 1.00 0.00 83 MET A CA 12
ATOM 16809 C C . MET A 1 83 ? -3.113 -1.153 -9.004 1.00 0.00 83 MET A C 12
ATOM 16810 O O . MET A 1 83 ? -2.623 -2.187 -8.552 1.00 0.00 83 MET A O 12
ATOM 16824 N N . PRO A 1 84 ? -4.143 -1.167 -9.864 1.00 0.00 84 PRO A N 12
ATOM 16825 C CA . PRO A 1 84 ? -4.765 -2.409 -10.333 1.00 0.00 84 PRO A CA 12
ATOM 16826 C C . PRO A 1 84 ? -3.852 -3.200 -11.263 1.00 0.00 84 PRO A C 12
ATOM 16827 O O . PRO A 1 84 ? -3.499 -2.734 -12.346 1.00 0.00 84 PRO A O 12
ATOM 16838 N N . ALA A 1 85 ? -3.472 -4.399 -10.833 1.00 0.00 85 ALA A N 12
ATOM 16839 C CA . ALA A 1 85 ? -2.601 -5.255 -11.628 1.00 0.00 85 ALA A CA 12
ATOM 16840 C C . ALA A 1 85 ? -3.011 -5.242 -13.097 1.00 0.00 85 ALA A C 12
ATOM 16841 O O . ALA A 1 85 ? -2.162 -5.200 -13.987 1.00 0.00 85 ALA A O 12
ATOM 16848 N N . ALA A 1 86 ? -4.316 -5.279 -13.343 1.00 0.00 86 ALA A N 12
ATOM 16849 C CA . ALA A 1 86 ? -4.838 -5.270 -14.704 1.00 0.00 86 ALA A CA 12
ATOM 16850 C C . ALA A 1 86 ? -4.198 -4.158 -15.529 1.00 0.00 86 ALA A C 12
ATOM 16851 O O . ALA A 1 86 ? -3.435 -4.422 -16.460 1.00 0.00 86 ALA A O 12
ATOM 16858 N N . THR A 1 87 ? -4.514 -2.914 -15.184 1.00 0.00 87 THR A N 12
ATOM 16859 C CA . THR A 1 87 ? -3.972 -1.763 -15.894 1.00 0.00 87 THR A CA 12
ATOM 16860 C C . THR A 1 87 ? -2.449 -1.808 -15.934 1.00 0.00 87 THR A C 12
ATOM 16861 O O . THR A 1 87 ? -1.851 -1.982 -16.996 1.00 0.00 87 THR A O 12
ATOM 16872 N N . TYR A 1 88 ? -1.827 -1.652 -14.771 1.00 0.00 88 TYR A N 12
ATOM 16873 C CA . TYR A 1 88 ? -0.372 -1.673 -14.673 1.00 0.00 88 TYR A CA 12
ATOM 16874 C C . TYR A 1 88 ? 0.224 -2.692 -15.640 1.00 0.00 88 TYR A C 12
ATOM 16875 O O . TYR A 1 88 ? 1.004 -2.341 -16.526 1.00 0.00 88 TYR A O 12
ATOM 16893 N N . ARG A 1 89 ? -0.151 -3.955 -15.464 1.00 0.00 89 ARG A N 12
ATOM 16894 C CA . ARG A 1 89 ? 0.346 -5.025 -16.320 1.00 0.00 89 ARG A CA 12
ATOM 16895 C C . ARG A 1 89 ? 0.138 -4.685 -17.793 1.00 0.00 89 ARG A C 12
ATOM 16896 O O . ARG A 1 89 ? 1.045 -4.841 -18.612 1.00 0.00 89 ARG A O 12
ATOM 16917 N N . LEU A 1 90 ? -1.061 -4.219 -18.123 1.00 0.00 90 LEU A N 12
ATOM 16918 C CA . LEU A 1 90 ? -1.390 -3.857 -19.498 1.00 0.00 90 LEU A CA 12
ATOM 16919 C C . LEU A 1 90 ? -0.547 -2.675 -19.965 1.00 0.00 90 LEU A C 12
ATOM 16920 O O . LEU A 1 90 ? -0.347 -2.476 -21.164 1.00 0.00 90 LEU A O 12
ATOM 16936 N N . LEU A 1 91 ? -0.052 -1.894 -19.011 1.00 0.00 91 LEU A N 12
ATOM 16937 C CA . LEU A 1 91 ? 0.772 -0.732 -19.325 1.00 0.00 91 LEU A CA 12
ATOM 16938 C C . LEU A 1 91 ? 2.214 -1.145 -19.601 1.00 0.00 91 LEU A C 12
ATOM 16939 O O . LEU A 1 91 ? 2.870 -0.599 -20.489 1.00 0.00 91 LEU A O 12
ATOM 16955 N N . THR A 1 92 ? 2.703 -2.116 -18.836 1.00 0.00 92 THR A N 12
ATOM 16956 C CA . THR A 1 92 ? 4.066 -2.605 -18.998 1.00 0.00 92 THR A CA 12
ATOM 16957 C C . THR A 1 92 ? 4.110 -3.818 -19.920 1.00 0.00 92 THR A C 12
ATOM 16958 O O . THR A 1 92 ? 5.051 -4.609 -19.878 1.00 0.00 92 THR A O 12
ATOM 16969 N N . GLY A 1 93 ? 3.083 -3.959 -20.754 1.00 0.00 93 GLY A N 12
ATOM 16970 C CA . GLY A 1 93 ? 3.025 -5.079 -21.675 1.00 0.00 93 GLY A CA 12
ATOM 16971 C C . GLY A 1 93 ? 3.964 -4.911 -22.852 1.00 0.00 93 GLY A C 12
ATOM 16972 O O . GLY A 1 93 ? 4.732 -3.951 -22.909 1.00 0.00 93 GLY A O 12
ATOM 16976 N N . GLN A 1 94 ? 3.906 -5.849 -23.792 1.00 0.00 94 GLN A N 12
ATOM 16977 C CA . GLN A 1 94 ? 4.761 -5.801 -24.973 1.00 0.00 94 GLN A CA 12
ATOM 16978 C C . GLN A 1 94 ? 4.114 -4.974 -26.080 1.00 0.00 94 GLN A C 12
ATOM 16979 O O . GLN A 1 94 ? 2.894 -4.985 -26.245 1.00 0.00 94 GLN A O 12
ATOM 16993 N N . GLY A 1 1 ? 0.642 22.462 -12.849 1.00 0.00 1 GLY A N 13
ATOM 16994 C CA . GLY A 1 1 ? -0.474 23.327 -12.514 1.00 0.00 1 GLY A CA 13
ATOM 16995 C C . GLY A 1 1 ? -1.454 22.669 -11.563 1.00 0.00 1 GLY A C 13
ATOM 16996 O O . GLY A 1 1 ? -1.918 23.292 -10.609 1.00 0.00 1 GLY A O 13
ATOM 17000 N N . SER A 1 2 ? -1.770 21.404 -11.825 1.00 0.00 2 SER A N 13
ATOM 17001 C CA . SER A 1 2 ? -2.706 20.662 -10.988 1.00 0.00 2 SER A CA 13
ATOM 17002 C C . SER A 1 2 ? -2.062 19.386 -10.454 1.00 0.00 2 SER A C 13
ATOM 17003 O O . SER A 1 2 ? -1.124 18.855 -11.049 1.00 0.00 2 SER A O 13
ATOM 17011 N N . SER A 1 3 ? -2.573 18.900 -9.327 1.00 0.00 3 SER A N 13
ATOM 17012 C CA . SER A 1 3 ? -2.046 17.688 -8.709 1.00 0.00 3 SER A CA 13
ATOM 17013 C C . SER A 1 3 ? -3.167 16.695 -8.420 1.00 0.00 3 SER A C 13
ATOM 17014 O O . SER A 1 3 ? -3.670 16.619 -7.300 1.00 0.00 3 SER A O 13
ATOM 17022 N N . GLY A 1 4 ? -3.554 15.934 -9.440 1.00 0.00 4 GLY A N 13
ATOM 17023 C CA . GLY A 1 4 ? -4.613 14.956 -9.275 1.00 0.00 4 GLY A CA 13
ATOM 17024 C C . GLY A 1 4 ? -5.122 14.425 -10.601 1.00 0.00 4 GLY A C 13
ATOM 17025 O O . GLY A 1 4 ? -6.124 14.908 -11.127 1.00 0.00 4 GLY A O 13
ATOM 17029 N N . SER A 1 5 ? -4.430 13.428 -11.143 1.00 0.00 5 SER A N 13
ATOM 17030 C CA . SER A 1 5 ? -4.815 12.835 -12.418 1.00 0.00 5 SER A CA 13
ATOM 17031 C C . SER A 1 5 ? -5.581 11.533 -12.202 1.00 0.00 5 SER A C 13
ATOM 17032 O O . SER A 1 5 ? -5.348 10.817 -11.228 1.00 0.00 5 SER A O 13
ATOM 17040 N N . SER A 1 6 ? -6.496 11.234 -13.118 1.00 0.00 6 SER A N 13
ATOM 17041 C CA . SER A 1 6 ? -7.301 10.021 -13.027 1.00 0.00 6 SER A CA 13
ATOM 17042 C C . SER A 1 6 ? -6.465 8.789 -13.360 1.00 0.00 6 SER A C 13
ATOM 17043 O O . SER A 1 6 ? -5.637 8.813 -14.270 1.00 0.00 6 SER A O 13
ATOM 17051 N N . GLY A 1 7 ? -6.689 7.711 -12.615 1.00 0.00 7 GLY A N 13
ATOM 17052 C CA . GLY A 1 7 ? -5.949 6.483 -12.845 1.00 0.00 7 GLY A CA 13
ATOM 17053 C C . GLY A 1 7 ? -5.522 5.813 -11.554 1.00 0.00 7 GLY A C 13
ATOM 17054 O O . GLY A 1 7 ? -6.268 5.018 -10.982 1.00 0.00 7 GLY A O 13
ATOM 17058 N N . VAL A 1 8 ? -4.317 6.133 -11.093 1.00 0.00 8 VAL A N 13
ATOM 17059 C CA . VAL A 1 8 ? -3.791 5.556 -9.862 1.00 0.00 8 VAL A CA 13
ATOM 17060 C C . VAL A 1 8 ? -4.526 6.102 -8.642 1.00 0.00 8 VAL A C 13
ATOM 17061 O O . VAL A 1 8 ? -4.906 7.272 -8.604 1.00 0.00 8 VAL A O 13
ATOM 17074 N N . THR A 1 9 ? -4.722 5.245 -7.644 1.00 0.00 9 THR A N 13
ATOM 17075 C CA . THR A 1 9 ? -5.411 5.640 -6.422 1.00 0.00 9 THR A CA 13
ATOM 17076 C C . THR A 1 9 ? -4.454 5.669 -5.236 1.00 0.00 9 THR A C 13
ATOM 17077 O O . THR A 1 9 ? -3.927 4.635 -4.825 1.00 0.00 9 THR A O 13
ATOM 17088 N N . THR A 1 10 ? -4.234 6.860 -4.689 1.00 0.00 10 THR A N 13
ATOM 17089 C CA . THR A 1 10 ? -3.340 7.024 -3.549 1.00 0.00 10 THR A CA 13
ATOM 17090 C C . THR A 1 10 ? -4.116 7.034 -2.238 1.00 0.00 10 THR A C 13
ATOM 17091 O O . THR A 1 10 ? -5.188 7.632 -2.145 1.00 0.00 10 THR A O 13
ATOM 17102 N N . ALA A 1 11 ? -3.569 6.370 -1.226 1.00 0.00 11 ALA A N 13
ATOM 17103 C CA . ALA A 1 11 ? -4.209 6.305 0.082 1.00 0.00 11 ALA A CA 13
ATOM 17104 C C . ALA A 1 11 ? -3.213 6.603 1.197 1.00 0.00 11 ALA A C 13
ATOM 17105 O O . ALA A 1 11 ? -2.022 6.317 1.070 1.00 0.00 11 ALA A O 13
ATOM 17112 N N . ILE A 1 12 ? -3.707 7.178 2.288 1.00 0.00 12 ILE A N 13
ATOM 17113 C CA . ILE A 1 12 ? -2.859 7.514 3.425 1.00 0.00 12 ILE A CA 13
ATOM 17114 C C . ILE A 1 12 ? -3.287 6.751 4.674 1.00 0.00 12 ILE A C 13
ATOM 17115 O O . ILE A 1 12 ? -4.467 6.725 5.023 1.00 0.00 12 ILE A O 13
ATOM 17131 N N . ILE A 1 13 ? -2.320 6.133 5.343 1.00 0.00 13 ILE A N 13
ATOM 17132 C CA . ILE A 1 13 ? -2.596 5.372 6.556 1.00 0.00 13 ILE A CA 13
ATOM 17133 C C . ILE A 1 13 ? -2.094 6.108 7.793 1.00 0.00 13 ILE A C 13
ATOM 17134 O O . ILE A 1 13 ? -0.922 6.477 7.876 1.00 0.00 13 ILE A O 13
ATOM 17150 N N . HIS A 1 14 ? -2.988 6.317 8.754 1.00 0.00 14 HIS A N 13
ATOM 17151 C CA . HIS A 1 14 ? -2.635 7.007 9.990 1.00 0.00 14 HIS A CA 13
ATOM 17152 C C . HIS A 1 14 ? -2.001 6.043 10.989 1.00 0.00 14 HIS A C 13
ATOM 17153 O O . HIS A 1 14 ? -2.698 5.267 11.644 1.00 0.00 14 HIS A O 13
ATOM 17167 N N . ARG A 1 15 ? -0.678 6.096 11.099 1.00 0.00 15 ARG A N 13
ATOM 17168 C CA . ARG A 1 15 ? 0.048 5.227 12.016 1.00 0.00 15 ARG A CA 13
ATOM 17169 C C . ARG A 1 15 ? 0.617 6.024 13.186 1.00 0.00 15 ARG A C 13
ATOM 17170 O O . ARG A 1 15 ? 1.798 6.370 13.218 1.00 0.00 15 ARG A O 13
ATOM 17191 N N . PRO A 1 16 ? -0.243 6.324 14.171 1.00 0.00 16 PRO A N 13
ATOM 17192 C CA . PRO A 1 16 ? 0.151 7.083 15.361 1.00 0.00 16 PRO A CA 13
ATOM 17193 C C . PRO A 1 16 ? 1.076 6.288 16.277 1.00 0.00 16 PRO A C 13
ATOM 17194 O O . PRO A 1 16 ? 1.615 6.822 17.247 1.00 0.00 16 PRO A O 13
ATOM 17205 N N . HIS A 1 17 ? 1.256 5.009 15.963 1.00 0.00 17 HIS A N 13
ATOM 17206 C CA . HIS A 1 17 ? 2.117 4.140 16.757 1.00 0.00 17 HIS A CA 13
ATOM 17207 C C . HIS A 1 17 ? 2.570 2.933 15.943 1.00 0.00 17 HIS A C 13
ATOM 17208 O O . HIS A 1 17 ? 1.890 2.512 15.007 1.00 0.00 17 HIS A O 13
ATOM 17222 N N . ALA A 1 18 ? 3.724 2.380 16.305 1.00 0.00 18 ALA A N 13
ATOM 17223 C CA . ALA A 1 18 ? 4.267 1.221 15.608 1.00 0.00 18 ALA A CA 13
ATOM 17224 C C . ALA A 1 18 ? 3.710 -0.077 16.185 1.00 0.00 18 ALA A C 13
ATOM 17225 O O . ALA A 1 18 ? 3.084 -0.864 15.475 1.00 0.00 18 ALA A O 13
ATOM 17232 N N . ARG A 1 19 ? 3.943 -0.293 17.475 1.00 0.00 19 ARG A N 13
ATOM 17233 C CA . ARG A 1 19 ? 3.466 -1.496 18.147 1.00 0.00 19 ARG A CA 13
ATOM 17234 C C . ARG A 1 19 ? 2.118 -1.935 17.583 1.00 0.00 19 ARG A C 13
ATOM 17235 O O . ARG A 1 19 ? 1.814 -3.126 17.533 1.00 0.00 19 ARG A O 13
ATOM 17256 N N . GLU A 1 20 ? 1.314 -0.964 17.161 1.00 0.00 20 GLU A N 13
ATOM 17257 C CA . GLU A 1 20 ? -0.002 -1.250 16.603 1.00 0.00 20 GLU A CA 13
ATOM 17258 C C . GLU A 1 20 ? 0.110 -1.704 15.150 1.00 0.00 20 GLU A C 13
ATOM 17259 O O . GLU A 1 20 ? 0.938 -1.197 14.393 1.00 0.00 20 GLU A O 13
ATOM 17271 N N . GLN A 1 21 ? -0.727 -2.664 14.770 1.00 0.00 21 GLN A N 13
ATOM 17272 C CA . GLN A 1 21 ? -0.721 -3.187 13.409 1.00 0.00 21 GLN A CA 13
ATOM 17273 C C . GLN A 1 21 ? -1.330 -2.182 12.436 1.00 0.00 21 GLN A C 13
ATOM 17274 O O . GLN A 1 21 ? -1.662 -1.058 12.815 1.00 0.00 21 GLN A O 13
ATOM 17288 N N . LEU A 1 22 ? -1.473 -2.593 11.181 1.00 0.00 22 LEU A N 13
ATOM 17289 C CA . LEU A 1 22 ? -2.042 -1.729 10.153 1.00 0.00 22 LEU A CA 13
ATOM 17290 C C . LEU A 1 22 ? -3.479 -2.130 9.838 1.00 0.00 22 LEU A C 13
ATOM 17291 O O . LEU A 1 22 ? -4.351 -1.277 9.674 1.00 0.00 22 LEU A O 13
ATOM 17307 N N . GLY A 1 23 ? -3.720 -3.435 9.757 1.00 0.00 23 GLY A N 13
ATOM 17308 C CA . GLY A 1 23 ? -5.054 -3.927 9.465 1.00 0.00 23 GLY A CA 13
ATOM 17309 C C . GLY A 1 23 ? -5.134 -4.620 8.119 1.00 0.00 23 GLY A C 13
ATOM 17310 O O . GLY A 1 23 ? -5.772 -5.664 7.987 1.00 0.00 23 GLY A O 13
ATOM 17314 N N . PHE A 1 24 ? -4.487 -4.036 7.115 1.00 0.00 24 PHE A N 13
ATOM 17315 C CA . PHE A 1 24 ? -4.490 -4.602 5.771 1.00 0.00 24 PHE A CA 13
ATOM 17316 C C . PHE A 1 24 ? -3.363 -5.619 5.607 1.00 0.00 24 PHE A C 13
ATOM 17317 O O . PHE A 1 24 ? -2.257 -5.421 6.110 1.00 0.00 24 PHE A O 13
ATOM 17334 N N . CYS A 1 25 ? -3.654 -6.705 4.901 1.00 0.00 25 CYS A N 13
ATOM 17335 C CA . CYS A 1 25 ? -2.667 -7.754 4.671 1.00 0.00 25 CYS A CA 13
ATOM 17336 C C . CYS A 1 25 ? -2.181 -7.736 3.225 1.00 0.00 25 CYS A C 13
ATOM 17337 O O . CYS A 1 25 ? -2.981 -7.768 2.290 1.00 0.00 25 CYS A O 13
ATOM 17345 N N . VAL A 1 26 ? -0.865 -7.683 3.049 1.00 0.00 26 VAL A N 13
ATOM 17346 C CA . VAL A 1 26 ? -0.272 -7.659 1.717 1.00 0.00 26 VAL A CA 13
ATOM 17347 C C . VAL A 1 26 ? 0.372 -8.999 1.379 1.00 0.00 26 VAL A C 13
ATOM 17348 O O . VAL A 1 26 ? 1.050 -9.601 2.211 1.00 0.00 26 VAL A O 13
ATOM 17361 N N . GLU A 1 27 ? 0.154 -9.461 0.151 1.00 0.00 27 GLU A N 13
ATOM 17362 C CA . GLU A 1 27 ? 0.713 -10.731 -0.297 1.00 0.00 27 GLU A CA 13
ATOM 17363 C C . GLU A 1 27 ? 1.502 -10.551 -1.591 1.00 0.00 27 GLU A C 13
ATOM 17364 O O . GLU A 1 27 ? 0.937 -10.223 -2.635 1.00 0.00 27 GLU A O 13
ATOM 17376 N N . ASP A 1 28 ? 2.810 -10.768 -1.514 1.00 0.00 28 ASP A N 13
ATOM 17377 C CA . ASP A 1 28 ? 3.678 -10.631 -2.678 1.00 0.00 28 ASP A CA 13
ATOM 17378 C C . ASP A 1 28 ? 3.522 -9.253 -3.313 1.00 0.00 28 ASP A C 13
ATOM 17379 O O . ASP A 1 28 ? 3.728 -9.085 -4.514 1.00 0.00 28 ASP A O 13
ATOM 17388 N N . GLY A 1 29 ? 3.155 -8.269 -2.498 1.00 0.00 29 GLY A N 13
ATOM 17389 C CA . GLY A 1 29 ? 2.976 -6.919 -2.998 1.00 0.00 29 GLY A CA 13
ATOM 17390 C C . GLY A 1 29 ? 1.563 -6.664 -3.486 1.00 0.00 29 GLY A C 13
ATOM 17391 O O . GLY A 1 29 ? 1.329 -5.752 -4.279 1.00 0.00 29 GLY A O 13
ATOM 17395 N N . ILE A 1 30 ? 0.621 -7.471 -3.012 1.00 0.00 30 ILE A N 13
ATOM 17396 C CA . ILE A 1 30 ? -0.776 -7.328 -3.405 1.00 0.00 30 ILE A CA 13
ATOM 17397 C C . ILE A 1 30 ? -1.707 -7.572 -2.223 1.00 0.00 30 ILE A C 13
ATOM 17398 O O . ILE A 1 30 ? -1.770 -8.679 -1.688 1.00 0.00 30 ILE A O 13
ATOM 17414 N N . ILE A 1 31 ? -2.431 -6.532 -1.822 1.00 0.00 31 ILE A N 13
ATOM 17415 C CA . ILE A 1 31 ? -3.362 -6.634 -0.706 1.00 0.00 31 ILE A CA 13
ATOM 17416 C C . ILE A 1 31 ? -4.430 -7.689 -0.975 1.00 0.00 31 ILE A C 13
ATOM 17417 O O . ILE A 1 31 ? -4.931 -7.808 -2.094 1.00 0.00 31 ILE A O 13
ATOM 17433 N N . CYS A 1 32 ? -4.775 -8.450 0.057 1.00 0.00 32 CYS A N 13
ATOM 17434 C CA . CYS A 1 32 ? -5.785 -9.495 -0.068 1.00 0.00 32 CYS A CA 13
ATOM 17435 C C . CYS A 1 32 ? -6.941 -9.252 0.897 1.00 0.00 32 CYS A C 13
ATOM 17436 O O . CYS A 1 32 ? -8.083 -9.059 0.478 1.00 0.00 32 CYS A O 13
ATOM 17444 N N . SER A 1 33 ? -6.638 -9.263 2.191 1.00 0.00 33 SER A N 13
ATOM 17445 C CA . SER A 1 33 ? -7.652 -9.049 3.216 1.00 0.00 33 SER A CA 13
ATOM 17446 C C . SER A 1 33 ? -7.430 -7.719 3.931 1.00 0.00 33 SER A C 13
ATOM 17447 O O . SER A 1 33 ? -6.316 -7.194 3.957 1.00 0.00 33 SER A O 13
ATOM 17455 N N . LEU A 1 34 ? -8.498 -7.181 4.510 1.00 0.00 34 LEU A N 13
ATOM 17456 C CA . LEU A 1 34 ? -8.421 -5.912 5.226 1.00 0.00 34 LEU A CA 13
ATOM 17457 C C . LEU A 1 34 ? -9.116 -6.009 6.581 1.00 0.00 34 LEU A C 13
ATOM 17458 O O . LEU A 1 34 ? -10.234 -6.515 6.682 1.00 0.00 34 LEU A O 13
ATOM 17474 N N . LEU A 1 35 ? -8.447 -5.519 7.619 1.00 0.00 35 LEU A N 13
ATOM 17475 C CA . LEU A 1 35 ? -9.001 -5.548 8.968 1.00 0.00 35 LEU A CA 13
ATOM 17476 C C . LEU A 1 35 ? -10.197 -4.608 9.086 1.00 0.00 35 LEU A C 13
ATOM 17477 O O . LEU A 1 35 ? -10.071 -3.399 8.891 1.00 0.00 35 LEU A O 13
ATOM 17493 N N . ARG A 1 36 ? -11.357 -5.173 9.407 1.00 0.00 36 ARG A N 13
ATOM 17494 C CA . ARG A 1 36 ? -12.575 -4.386 9.552 1.00 0.00 36 ARG A CA 13
ATOM 17495 C C . ARG A 1 36 ? -12.555 -3.587 10.852 1.00 0.00 36 ARG A C 13
ATOM 17496 O O . ARG A 1 36 ? -12.470 -4.154 11.940 1.00 0.00 36 ARG A O 13
ATOM 17517 N N . GLY A 1 37 ? -12.633 -2.265 10.730 1.00 0.00 37 GLY A N 13
ATOM 17518 C CA . GLY A 1 37 ? -12.621 -1.410 11.902 1.00 0.00 37 GLY A CA 13
ATOM 17519 C C . GLY A 1 37 ? -11.217 -1.033 12.331 1.00 0.00 37 GLY A C 13
ATOM 17520 O O . GLY A 1 37 ? -10.932 -0.929 13.523 1.00 0.00 37 GLY A O 13
ATOM 17524 N N . GLY A 1 38 ? -10.337 -0.829 11.356 1.00 0.00 38 GLY A N 13
ATOM 17525 C CA . GLY A 1 38 ? -8.965 -0.466 11.659 1.00 0.00 38 GLY A CA 13
ATOM 17526 C C . GLY A 1 38 ? -8.586 0.890 11.098 1.00 0.00 38 GLY A C 13
ATOM 17527 O O . GLY A 1 38 ? -9.382 1.829 11.136 1.00 0.00 38 GLY A O 13
ATOM 17531 N N . ILE A 1 39 ? -7.368 0.994 10.577 1.00 0.00 39 ILE A N 13
ATOM 17532 C CA . ILE A 1 39 ? -6.886 2.246 10.006 1.00 0.00 39 ILE A CA 13
ATOM 17533 C C . ILE A 1 39 ? -7.011 2.241 8.487 1.00 0.00 39 ILE A C 13
ATOM 17534 O O . ILE A 1 39 ? -7.571 3.164 7.897 1.00 0.00 39 ILE A O 13
ATOM 17550 N N . ALA A 1 40 ? -6.486 1.194 7.859 1.00 0.00 40 ALA A N 13
ATOM 17551 C CA . ALA A 1 40 ? -6.541 1.067 6.408 1.00 0.00 40 ALA A CA 13
ATOM 17552 C C . ALA A 1 40 ? -7.892 1.523 5.868 1.00 0.00 40 ALA A C 13
ATOM 17553 O O . ALA A 1 40 ? -7.978 2.513 5.142 1.00 0.00 40 ALA A O 13
ATOM 17560 N N . GLU A 1 41 ? -8.945 0.794 6.226 1.00 0.00 41 GLU A N 13
ATOM 17561 C CA . GLU A 1 41 ? -10.291 1.125 5.776 1.00 0.00 41 GLU A CA 13
ATOM 17562 C C . GLU A 1 41 ? -10.529 2.631 5.830 1.00 0.00 41 GLU A C 13
ATOM 17563 O O . GLU A 1 41 ? -11.232 3.190 4.987 1.00 0.00 41 GLU A O 13
ATOM 17575 N N . ARG A 1 42 ? -9.938 3.282 6.826 1.00 0.00 42 ARG A N 13
ATOM 17576 C CA . ARG A 1 42 ? -10.086 4.723 6.992 1.00 0.00 42 ARG A CA 13
ATOM 17577 C C . ARG A 1 42 ? -9.119 5.477 6.084 1.00 0.00 42 ARG A C 13
ATOM 17578 O O . ARG A 1 42 ? -9.425 6.567 5.603 1.00 0.00 42 ARG A O 13
ATOM 17599 N N . GLY A 1 43 ? -7.950 4.887 5.854 1.00 0.00 43 GLY A N 13
ATOM 17600 C CA . GLY A 1 43 ? -6.955 5.518 5.005 1.00 0.00 43 GLY A CA 13
ATOM 17601 C C . GLY A 1 43 ? -7.348 5.499 3.541 1.00 0.00 43 GLY A C 13
ATOM 17602 O O . GLY A 1 43 ? -7.205 6.500 2.840 1.00 0.00 43 GLY A O 13
ATOM 17606 N N . GLY A 1 44 ? -7.842 4.355 3.076 1.00 0.00 44 GLY A N 13
ATOM 17607 C CA . GLY A 1 44 ? -8.246 4.231 1.688 1.00 0.00 44 GLY A CA 13
ATOM 17608 C C . GLY A 1 44 ? -7.676 2.992 1.027 1.00 0.00 44 GLY A C 13
ATOM 17609 O O . GLY A 1 44 ? -7.489 2.961 -0.190 1.00 0.00 44 GLY A O 13
ATOM 17613 N N . ILE A 1 45 ? -7.396 1.971 1.829 1.00 0.00 45 ILE A N 13
ATOM 17614 C CA . ILE A 1 45 ? -6.842 0.725 1.314 1.00 0.00 45 ILE A CA 13
ATOM 17615 C C . ILE A 1 45 ? -7.947 -0.211 0.835 1.00 0.00 45 ILE A C 13
ATOM 17616 O O . ILE A 1 45 ? -8.934 -0.433 1.536 1.00 0.00 45 ILE A O 13
ATOM 17632 N N . ARG A 1 46 ? -7.773 -0.759 -0.363 1.00 0.00 46 ARG A N 13
ATOM 17633 C CA . ARG A 1 46 ? -8.755 -1.672 -0.936 1.00 0.00 46 ARG A CA 13
ATOM 17634 C C . ARG A 1 46 ? -8.075 -2.915 -1.504 1.00 0.00 46 ARG A C 13
ATOM 17635 O O . ARG A 1 46 ? -7.275 -2.827 -2.436 1.00 0.00 46 ARG A O 13
ATOM 17656 N N . VAL A 1 47 ? -8.399 -4.072 -0.935 1.00 0.00 47 VAL A N 13
ATOM 17657 C CA . VAL A 1 47 ? -7.821 -5.333 -1.385 1.00 0.00 47 VAL A CA 13
ATOM 17658 C C . VAL A 1 47 ? -7.886 -5.457 -2.903 1.00 0.00 47 VAL A C 13
ATOM 17659 O O . VAL A 1 47 ? -8.526 -4.650 -3.575 1.00 0.00 47 VAL A O 13
ATOM 17672 N N . GLY A 1 48 ? -7.218 -6.475 -3.437 1.00 0.00 48 GLY A N 13
ATOM 17673 C CA . GLY A 1 48 ? -7.213 -6.687 -4.873 1.00 0.00 48 GLY A CA 13
ATOM 17674 C C . GLY A 1 48 ? -6.189 -5.823 -5.583 1.00 0.00 48 GLY A C 13
ATOM 17675 O O . GLY A 1 48 ? -5.555 -6.261 -6.543 1.00 0.00 48 GLY A O 13
ATOM 17679 N N . HIS A 1 49 ? -6.028 -4.591 -5.111 1.00 0.00 49 HIS A N 13
ATOM 17680 C CA . HIS A 1 49 ? -5.075 -3.662 -5.708 1.00 0.00 49 HIS A CA 13
ATOM 17681 C C . HIS A 1 49 ? -3.642 -4.060 -5.367 1.00 0.00 49 HIS A C 13
ATOM 17682 O O . HIS A 1 49 ? -3.389 -4.679 -4.333 1.00 0.00 49 HIS A O 13
ATOM 17696 N N . ARG A 1 50 ? -2.709 -3.701 -6.243 1.00 0.00 50 ARG A N 13
ATOM 17697 C CA . ARG A 1 50 ? -1.302 -4.023 -6.035 1.00 0.00 50 ARG A CA 13
ATOM 17698 C C . ARG A 1 50 ? -0.502 -2.768 -5.697 1.00 0.00 50 ARG A C 13
ATOM 17699 O O . ARG A 1 50 ? -0.824 -1.672 -6.157 1.00 0.00 50 ARG A O 13
ATOM 17720 N N . ILE A 1 51 ? 0.540 -2.937 -4.891 1.00 0.00 51 ILE A N 13
ATOM 17721 C CA . ILE A 1 51 ? 1.386 -1.819 -4.492 1.00 0.00 51 ILE A CA 13
ATOM 17722 C C . ILE A 1 51 ? 2.514 -1.598 -5.495 1.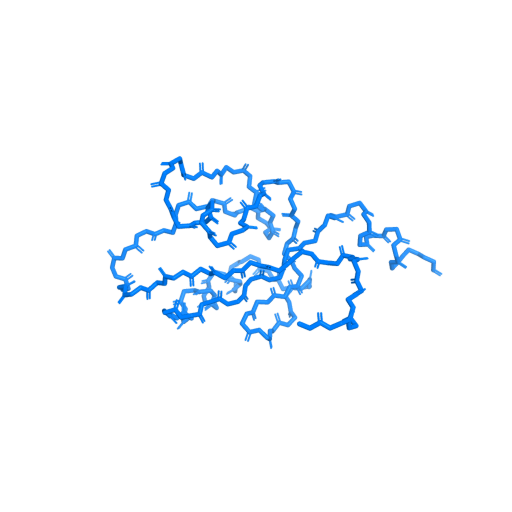00 0.00 51 ILE A C 13
ATOM 17723 O O . ILE A 1 51 ? 3.211 -2.538 -5.877 1.00 0.00 51 ILE A O 13
ATOM 17739 N N . ILE A 1 52 ? 2.688 -0.349 -5.915 1.00 0.00 52 ILE A N 13
ATOM 17740 C CA . ILE A 1 52 ? 3.733 -0.004 -6.870 1.00 0.00 52 ILE A CA 13
ATOM 17741 C C . ILE A 1 52 ? 4.691 1.030 -6.288 1.00 0.00 52 ILE A C 13
ATOM 17742 O O . ILE A 1 52 ? 5.798 1.216 -6.791 1.00 0.00 52 ILE A O 13
ATOM 17758 N N . GLU A 1 53 ? 4.256 1.698 -5.224 1.00 0.00 53 GLU A N 13
ATOM 17759 C CA . GLU A 1 53 ? 5.076 2.713 -4.573 1.00 0.00 53 GLU A CA 13
ATOM 17760 C C . GLU A 1 53 ? 4.687 2.867 -3.106 1.00 0.00 53 GLU A C 13
ATOM 17761 O O . GLU A 1 53 ? 3.555 2.578 -2.719 1.00 0.00 53 GLU A O 13
ATOM 17773 N N . ILE A 1 54 ? 5.634 3.324 -2.294 1.00 0.00 54 ILE A N 13
ATOM 17774 C CA . ILE A 1 54 ? 5.391 3.517 -0.870 1.00 0.00 54 ILE A CA 13
ATOM 17775 C C . ILE A 1 54 ? 6.291 4.610 -0.302 1.00 0.00 54 ILE A C 13
ATOM 17776 O O . ILE A 1 54 ? 7.514 4.543 -0.415 1.00 0.00 54 ILE A O 13
ATOM 17792 N N . ASN A 1 55 ? 5.675 5.616 0.312 1.00 0.00 55 ASN A N 13
ATOM 17793 C CA . ASN A 1 55 ? 6.420 6.724 0.899 1.00 0.00 55 ASN A CA 13
ATOM 17794 C C . ASN A 1 55 ? 7.390 7.324 -0.113 1.00 0.00 55 ASN A C 13
ATOM 17795 O O . ASN A 1 55 ? 8.417 7.893 0.257 1.00 0.00 55 ASN A O 13
ATOM 17806 N N . GLY A 1 56 ? 7.057 7.194 -1.394 1.00 0.00 56 GLY A N 13
ATOM 17807 C CA . GLY A 1 56 ? 7.908 7.729 -2.440 1.00 0.00 56 GLY A CA 13
ATOM 17808 C C . GLY A 1 56 ? 9.000 6.761 -2.851 1.00 0.00 56 GLY A C 13
ATOM 17809 O O . GLY A 1 56 ? 9.995 7.159 -3.455 1.00 0.00 56 GLY A O 13
ATOM 17813 N N . GLN A 1 57 ? 8.814 5.487 -2.521 1.00 0.00 57 GLN A N 13
ATOM 17814 C CA . GLN A 1 57 ? 9.793 4.461 -2.858 1.00 0.00 57 GLN A CA 13
ATOM 17815 C C . GLN A 1 57 ? 9.180 3.402 -3.770 1.00 0.00 57 GLN A C 13
ATOM 17816 O O . GLN A 1 57 ? 8.192 2.760 -3.414 1.00 0.00 57 GLN A O 13
ATOM 17830 N N . SER A 1 58 ? 9.773 3.227 -4.946 1.00 0.00 58 SER A N 13
ATOM 17831 C CA . SER A 1 58 ? 9.283 2.249 -5.911 1.00 0.00 58 SER A CA 13
ATOM 17832 C C . SER A 1 58 ? 9.403 0.833 -5.358 1.00 0.00 58 SER A C 13
ATOM 17833 O O . SER A 1 58 ? 10.506 0.331 -5.138 1.00 0.00 58 SER A O 13
ATOM 17841 N N . VAL A 1 59 ? 8.260 0.192 -5.135 1.00 0.00 59 VAL A N 13
ATOM 17842 C CA . VAL A 1 59 ? 8.235 -1.167 -4.608 1.00 0.00 59 VAL A CA 13
ATOM 17843 C C . VAL A 1 59 ? 7.899 -2.174 -5.702 1.00 0.00 59 VAL A C 13
ATOM 17844 O O . VAL A 1 59 ? 8.108 -3.377 -5.540 1.00 0.00 59 VAL A O 13
ATOM 17857 N N . VAL A 1 60 ? 7.377 -1.675 -6.818 1.00 0.00 60 VAL A N 13
ATOM 17858 C CA . VAL A 1 60 ? 7.012 -2.531 -7.941 1.00 0.00 60 VAL A CA 13
ATOM 17859 C C . VAL A 1 60 ? 8.052 -3.624 -8.159 1.00 0.00 60 VAL A C 13
ATOM 17860 O O . VAL A 1 60 ? 7.722 -4.736 -8.570 1.00 0.00 60 VAL A O 13
ATOM 17873 N N . ALA A 1 61 ? 9.311 -3.300 -7.881 1.00 0.00 61 ALA A N 13
ATOM 17874 C CA . ALA A 1 61 ? 10.400 -4.255 -8.044 1.00 0.00 61 ALA A CA 13
ATOM 17875 C C . ALA A 1 61 ? 10.885 -4.770 -6.694 1.00 0.00 61 ALA A C 13
ATOM 17876 O O . ALA A 1 61 ? 11.318 -5.917 -6.574 1.00 0.00 61 ALA A O 13
ATOM 17883 N N . THR A 1 62 ? 10.810 -3.916 -5.678 1.00 0.00 62 THR A N 13
ATOM 17884 C CA . THR A 1 62 ? 11.243 -4.285 -4.336 1.00 0.00 62 THR A CA 13
ATOM 17885 C C . THR A 1 62 ? 10.658 -5.629 -3.919 1.00 0.00 62 THR A C 13
ATOM 17886 O O . THR A 1 62 ? 9.491 -5.930 -4.172 1.00 0.00 62 THR A O 13
ATOM 17897 N N . PRO A 1 63 ? 11.484 -6.457 -3.263 1.00 0.00 63 PRO A N 13
ATOM 17898 C CA . PRO A 1 63 ? 11.069 -7.783 -2.796 1.00 0.00 63 PRO A CA 13
ATOM 17899 C C . PRO A 1 63 ? 10.073 -7.706 -1.643 1.00 0.00 63 PRO A C 13
ATOM 17900 O O . PRO A 1 63 ? 10.181 -6.840 -0.774 1.00 0.00 63 PRO A O 13
ATOM 17911 N N . HIS A 1 64 ? 9.105 -8.616 -1.642 1.00 0.00 64 HIS A N 13
ATOM 17912 C CA . HIS A 1 64 ? 8.090 -8.652 -0.594 1.00 0.00 64 HIS A CA 13
ATOM 17913 C C . HIS A 1 64 ? 8.701 -8.327 0.765 1.00 0.00 64 HIS A C 13
ATOM 17914 O O . HIS A 1 64 ? 8.279 -7.387 1.438 1.00 0.00 64 HIS A O 13
ATOM 17928 N N . ALA A 1 65 ? 9.697 -9.112 1.164 1.00 0.00 65 ALA A N 13
ATOM 17929 C CA . ALA A 1 65 ? 10.367 -8.908 2.442 1.00 0.00 65 ALA A CA 13
ATOM 17930 C C . ALA A 1 65 ? 10.460 -7.424 2.781 1.00 0.00 65 ALA A C 13
ATOM 17931 O O . ALA A 1 65 ? 9.927 -6.974 3.795 1.00 0.00 65 ALA A O 13
ATOM 17938 N N . ARG A 1 66 ? 11.143 -6.668 1.927 1.00 0.00 66 ARG A N 13
ATOM 17939 C CA . ARG A 1 66 ? 11.308 -5.235 2.138 1.00 0.00 66 ARG A CA 13
ATOM 17940 C C . ARG A 1 66 ? 9.954 -4.549 2.292 1.00 0.00 66 ARG A C 13
ATOM 17941 O O . ARG A 1 66 ? 9.701 -3.870 3.288 1.00 0.00 66 ARG A O 13
ATOM 17962 N N . ILE A 1 67 ? 9.088 -4.731 1.301 1.00 0.00 67 ILE A N 13
ATOM 17963 C CA . ILE A 1 67 ? 7.760 -4.130 1.328 1.00 0.00 67 ILE A CA 13
ATOM 17964 C C . ILE A 1 67 ? 7.179 -4.141 2.738 1.00 0.00 67 ILE A C 13
ATOM 17965 O O . ILE A 1 67 ? 6.443 -3.233 3.124 1.00 0.00 67 ILE A O 13
ATOM 17981 N N . ILE A 1 68 ? 7.517 -5.174 3.502 1.00 0.00 68 ILE A N 13
ATOM 17982 C CA . ILE A 1 68 ? 7.032 -5.302 4.871 1.00 0.00 68 ILE A CA 13
ATOM 17983 C C . ILE A 1 68 ? 7.829 -4.416 5.822 1.00 0.00 68 ILE A C 13
ATOM 17984 O O . ILE A 1 68 ? 7.260 -3.619 6.566 1.00 0.00 68 ILE A O 13
ATOM 18000 N N . GLU A 1 69 ? 9.150 -4.561 5.790 1.00 0.00 69 GLU A N 13
ATOM 18001 C CA . GLU A 1 69 ? 10.026 -3.773 6.649 1.00 0.00 69 GLU A CA 13
ATOM 18002 C C . GLU A 1 69 ? 9.809 -2.280 6.423 1.00 0.00 69 GLU A C 13
ATOM 18003 O O . GLU A 1 69 ? 9.620 -1.518 7.372 1.00 0.00 69 GLU A O 13
ATOM 18015 N N . LEU A 1 70 ? 9.839 -1.868 5.161 1.00 0.00 70 LEU A N 13
ATOM 18016 C CA . LEU A 1 70 ? 9.646 -0.466 4.808 1.00 0.00 70 LEU A CA 13
ATOM 18017 C C . LEU A 1 70 ? 8.331 0.062 5.373 1.00 0.00 70 LEU A C 13
ATOM 18018 O O . LEU A 1 70 ? 8.322 0.928 6.249 1.00 0.00 70 LEU A O 13
ATOM 18034 N N . LEU A 1 71 ? 7.222 -0.466 4.868 1.00 0.00 71 LEU A N 13
ATOM 18035 C CA . LEU A 1 71 ? 5.900 -0.050 5.323 1.00 0.00 71 LEU A CA 13
ATOM 18036 C C . LEU A 1 71 ? 5.849 0.029 6.846 1.00 0.00 71 LEU A C 13
ATOM 18037 O O . LEU A 1 71 ? 5.468 1.054 7.413 1.00 0.00 71 LEU A O 13
ATOM 18053 N N . THR A 1 72 ? 6.237 -1.059 7.503 1.00 0.00 72 THR A N 13
ATOM 18054 C CA . THR A 1 72 ? 6.237 -1.113 8.960 1.00 0.00 72 THR A CA 13
ATOM 18055 C C . THR A 1 72 ? 7.083 0.008 9.552 1.00 0.00 72 THR A C 13
ATOM 18056 O O . THR A 1 72 ? 6.668 0.679 10.496 1.00 0.00 72 THR A O 13
ATOM 18067 N N . GLU A 1 73 ? 8.272 0.206 8.990 1.00 0.00 73 GLU A N 13
ATOM 18068 C CA . GLU A 1 73 ? 9.176 1.247 9.464 1.00 0.00 73 GLU A CA 13
ATOM 18069 C C . GLU A 1 73 ? 8.537 2.626 9.327 1.00 0.00 73 GLU A C 13
ATOM 18070 O O . GLU A 1 73 ? 8.829 3.536 10.102 1.00 0.00 73 GLU A O 13
ATOM 18082 N N . ALA A 1 74 ? 7.665 2.772 8.335 1.00 0.00 74 ALA A N 13
ATOM 18083 C CA . ALA A 1 74 ? 6.984 4.038 8.097 1.00 0.00 74 ALA A CA 13
ATOM 18084 C C . ALA A 1 74 ? 5.937 4.310 9.173 1.00 0.00 74 ALA A C 13
ATOM 18085 O O . ALA A 1 74 ? 4.996 3.536 9.346 1.00 0.00 74 ALA A O 13
ATOM 18092 N N . TYR A 1 75 ? 6.109 5.413 9.894 1.00 0.00 75 TYR A N 13
ATOM 18093 C CA . TYR A 1 75 ? 5.181 5.784 10.955 1.00 0.00 75 TYR A CA 13
ATOM 18094 C C . TYR A 1 75 ? 4.400 7.040 10.581 1.00 0.00 75 TYR A C 13
ATOM 18095 O O . TYR A 1 75 ? 4.695 7.694 9.582 1.00 0.00 75 TYR A O 13
ATOM 18113 N N . GLY A 1 76 ? 3.400 7.372 11.393 1.00 0.00 76 GLY A N 13
ATOM 18114 C CA . GLY A 1 76 ? 2.592 8.548 11.132 1.00 0.00 76 GLY A CA 13
ATOM 18115 C C . GLY A 1 76 ? 1.937 8.510 9.766 1.00 0.00 76 GLY A C 13
ATOM 18116 O O . GLY A 1 76 ? 1.201 7.576 9.450 1.00 0.00 76 GLY A O 13
ATOM 18120 N N . GLU A 1 77 ? 2.203 9.530 8.955 1.00 0.00 77 GLU A N 13
ATOM 18121 C CA . GLU A 1 77 ? 1.631 9.609 7.616 1.00 0.00 77 GLU A CA 13
ATOM 18122 C C . GLU A 1 77 ? 2.334 8.644 6.666 1.00 0.00 77 GLU A C 13
ATOM 18123 O O . GLU A 1 77 ? 3.495 8.843 6.308 1.00 0.00 77 GLU A O 13
ATOM 18135 N N . VAL A 1 78 ? 1.622 7.597 6.262 1.00 0.00 78 VAL A N 13
ATOM 18136 C CA . VAL A 1 78 ? 2.176 6.601 5.353 1.00 0.00 78 VAL A CA 13
ATOM 18137 C C . VAL A 1 78 ? 1.477 6.643 3.999 1.00 0.00 78 VAL A C 13
ATOM 18138 O O . VAL A 1 78 ? 0.295 6.315 3.888 1.00 0.00 78 VAL A O 13
ATOM 18151 N N . HIS A 1 79 ? 2.215 7.048 2.970 1.00 0.00 79 HIS A N 13
ATOM 18152 C CA . HIS A 1 79 ? 1.666 7.132 1.621 1.00 0.00 79 HIS A CA 13
ATOM 18153 C C . HIS A 1 79 ? 1.814 5.800 0.891 1.00 0.00 79 HIS A C 13
ATOM 18154 O O . HIS A 1 79 ? 2.928 5.337 0.646 1.00 0.00 79 HIS A O 13
ATOM 18168 N N . ILE A 1 80 ? 0.685 5.191 0.547 1.00 0.00 80 ILE A N 13
ATOM 18169 C CA . ILE A 1 80 ? 0.690 3.914 -0.156 1.00 0.00 80 ILE A CA 13
ATOM 18170 C C . ILE A 1 80 ? 0.030 4.037 -1.525 1.00 0.00 80 ILE A C 13
ATOM 18171 O O . ILE A 1 80 ? -1.181 4.237 -1.627 1.00 0.00 80 ILE A O 13
ATOM 18187 N N . LYS A 1 81 ? 0.833 3.914 -2.576 1.00 0.00 81 LYS A N 13
ATOM 18188 C CA . LYS A 1 81 ? 0.328 4.008 -3.941 1.00 0.00 81 LYS A CA 13
ATOM 18189 C C . LYS A 1 81 ? -0.207 2.661 -4.417 1.00 0.00 81 LYS A C 13
ATOM 18190 O O . LYS A 1 81 ? 0.557 1.719 -4.634 1.00 0.00 81 LYS A O 13
ATOM 18209 N N . THR A 1 82 ? -1.523 2.576 -4.580 1.00 0.00 82 THR A N 13
ATOM 18210 C CA . THR A 1 82 ? -2.160 1.344 -5.031 1.00 0.00 82 THR A CA 13
ATOM 18211 C C . THR A 1 82 ? -2.478 1.404 -6.520 1.00 0.00 82 THR A C 13
ATOM 18212 O O . THR A 1 82 ? -2.749 2.474 -7.065 1.00 0.00 82 THR A O 13
ATOM 18223 N N . MET A 1 83 ? -2.445 0.248 -7.175 1.00 0.00 83 MET A N 13
ATOM 18224 C CA . MET A 1 83 ? -2.732 0.169 -8.602 1.00 0.00 83 MET A CA 13
ATOM 18225 C C . MET A 1 83 ? -3.131 -1.249 -8.999 1.00 0.00 83 MET A C 13
ATOM 18226 O O . MET A 1 83 ? -2.571 -2.235 -8.519 1.00 0.00 83 MET A O 13
ATOM 18240 N N . PRO A 1 84 ? -4.122 -1.357 -9.896 1.00 0.00 84 PRO A N 13
ATOM 18241 C CA . PRO A 1 84 ? -4.617 -2.650 -10.377 1.00 0.00 84 PRO A CA 13
ATOM 18242 C C . PRO A 1 84 ? -3.604 -3.365 -11.265 1.00 0.00 84 PRO A C 13
ATOM 18243 O O . PRO A 1 84 ? -3.168 -2.827 -12.282 1.00 0.00 84 PRO A O 13
ATOM 18254 N N . ALA A 1 85 ? -3.235 -4.580 -10.873 1.00 0.00 85 ALA A N 13
ATOM 18255 C CA . ALA A 1 85 ? -2.275 -5.369 -11.635 1.00 0.00 85 ALA A CA 13
ATOM 18256 C C . ALA A 1 85 ? -2.572 -5.302 -13.129 1.00 0.00 85 ALA A C 13
ATOM 18257 O O . ALA A 1 85 ? -1.671 -5.101 -13.942 1.00 0.00 85 ALA A O 13
ATOM 18264 N N . ALA A 1 86 ? -3.842 -5.472 -13.484 1.00 0.00 86 ALA A N 13
ATOM 18265 C CA . ALA A 1 86 ? -4.257 -5.429 -14.880 1.00 0.00 86 ALA A CA 13
ATOM 18266 C C . ALA A 1 86 ? -3.670 -4.214 -15.590 1.00 0.00 86 ALA A C 13
ATOM 18267 O O . ALA A 1 86 ? -2.831 -4.347 -16.482 1.00 0.00 86 ALA A O 13
ATOM 18274 N N . THR A 1 87 ? -4.118 -3.028 -15.191 1.00 0.00 87 THR A N 13
ATOM 18275 C CA . THR A 1 87 ? -3.639 -1.789 -15.790 1.00 0.00 87 THR A CA 13
ATOM 18276 C C . THR A 1 87 ? -2.115 -1.741 -15.812 1.00 0.00 87 THR A C 13
ATOM 18277 O O . THR A 1 87 ? -1.495 -1.862 -16.869 1.00 0.00 87 THR A O 13
ATOM 18288 N N . TYR A 1 88 ? -1.517 -1.566 -14.639 1.00 0.00 88 TYR A N 13
ATOM 18289 C CA . TYR A 1 88 ? -0.065 -1.501 -14.523 1.00 0.00 88 TYR A CA 13
ATOM 18290 C C . TYR A 1 88 ? 0.602 -2.483 -15.481 1.00 0.00 88 TYR A C 13
ATOM 18291 O O . TYR A 1 88 ? 1.314 -2.083 -16.402 1.00 0.00 88 TYR A O 13
ATOM 18309 N N . ARG A 1 89 ? 0.366 -3.772 -15.255 1.00 0.00 89 ARG A N 13
ATOM 18310 C CA . ARG A 1 89 ? 0.944 -4.813 -16.097 1.00 0.00 89 ARG A CA 13
ATOM 18311 C C . ARG A 1 89 ? 0.810 -4.455 -17.574 1.00 0.00 89 ARG A C 13
ATOM 18312 O O . ARG A 1 89 ? 1.756 -4.605 -18.349 1.00 0.00 89 ARG A O 13
ATOM 18333 N N . LEU A 1 90 ? -0.370 -3.980 -17.958 1.00 0.00 90 LEU A N 13
ATOM 18334 C CA . LEU A 1 90 ? -0.629 -3.601 -19.342 1.00 0.00 90 LEU A CA 13
ATOM 18335 C C . LEU A 1 90 ? 0.200 -2.383 -19.737 1.00 0.00 90 LEU A C 13
ATOM 18336 O O . LEU A 1 90 ? 0.595 -2.235 -20.894 1.00 0.00 90 LEU A O 13
ATOM 18352 N N . LEU A 1 91 ? 0.463 -1.513 -18.768 1.00 0.00 91 LEU A N 13
ATOM 18353 C CA . LEU A 1 91 ? 1.248 -0.308 -19.013 1.00 0.00 91 LEU A CA 13
ATOM 18354 C C . LEU A 1 91 ? 2.729 -0.642 -19.151 1.00 0.00 91 LEU A C 13
ATOM 18355 O O . LEU A 1 91 ? 3.455 0.003 -19.909 1.00 0.00 91 LEU A O 13
ATOM 18371 N N . THR A 1 92 ? 3.174 -1.655 -18.414 1.00 0.00 92 THR A N 13
ATOM 18372 C CA . THR A 1 92 ? 4.568 -2.076 -18.454 1.00 0.00 92 THR A CA 13
ATOM 18373 C C . THR A 1 92 ? 4.772 -3.210 -19.453 1.00 0.00 92 THR A C 13
ATOM 18374 O O . THR A 1 92 ? 5.829 -3.838 -19.487 1.00 0.00 92 THR A O 13
ATOM 18385 N N . GLY A 1 93 ? 3.751 -3.467 -20.265 1.00 0.00 93 GLY A N 13
ATOM 18386 C CA . GLY A 1 93 ? 3.839 -4.526 -21.254 1.00 0.00 93 GLY A CA 13
ATOM 18387 C C . GLY A 1 93 ? 5.180 -4.549 -21.961 1.00 0.00 93 GLY A C 13
ATOM 18388 O O . GLY A 1 93 ? 5.649 -3.521 -22.448 1.00 0.00 93 GLY A O 13
ATOM 18392 N N . GLN A 1 94 ? 5.797 -5.725 -22.017 1.00 0.00 94 GLN A N 13
ATOM 18393 C CA . GLN A 1 94 ? 7.093 -5.876 -22.667 1.00 0.00 94 GLN A CA 13
ATOM 18394 C C . GLN A 1 94 ? 6.961 -5.744 -24.181 1.00 0.00 94 GLN A C 13
ATOM 18395 O O . GLN A 1 94 ? 5.863 -5.550 -24.704 1.00 0.00 94 GLN A O 13
ATOM 18409 N N . GLY A 1 1 ? -4.664 25.239 -15.468 1.00 0.00 1 GLY A N 14
ATOM 18410 C CA . GLY A 1 1 ? -4.505 24.051 -14.649 1.00 0.00 1 GLY A CA 14
ATOM 18411 C C . GLY A 1 1 ? -5.200 22.841 -15.242 1.00 0.00 1 GLY A C 14
ATOM 18412 O O . GLY A 1 1 ? -5.752 22.910 -16.339 1.00 0.00 1 GLY A O 14
ATOM 18416 N N . SER A 1 2 ? -5.172 21.729 -14.514 1.00 0.00 2 SER A N 14
ATOM 18417 C CA . SER A 1 2 ? -5.800 20.497 -14.976 1.00 0.00 2 SER A CA 14
ATOM 18418 C C . SER A 1 2 ? -6.922 20.072 -14.033 1.00 0.00 2 SER A C 14
ATOM 18419 O O . SER A 1 2 ? -6.679 19.431 -13.011 1.00 0.00 2 SER A O 14
ATOM 18427 N N . SER A 1 3 ? -8.152 20.434 -14.385 1.00 0.00 3 SER A N 14
ATOM 18428 C CA . SER A 1 3 ? -9.311 20.094 -13.569 1.00 0.00 3 SER A CA 14
ATOM 18429 C C . SER A 1 3 ? -9.668 18.618 -13.720 1.00 0.00 3 SER A C 14
ATOM 18430 O O . SER A 1 3 ? -9.984 18.154 -14.815 1.00 0.00 3 SER A O 14
ATOM 18438 N N . GLY A 1 4 ? -9.615 17.886 -12.612 1.00 0.00 4 GLY A N 14
ATOM 18439 C CA . GLY A 1 4 ? -9.935 16.471 -12.641 1.00 0.00 4 GLY A CA 14
ATOM 18440 C C . GLY A 1 4 ? -8.754 15.619 -13.062 1.00 0.00 4 GLY A C 14
ATOM 18441 O O . GLY A 1 4 ? -8.376 15.605 -14.233 1.00 0.00 4 GLY A O 14
ATOM 18445 N N . SER A 1 5 ? -8.169 14.907 -12.104 1.00 0.00 5 SER A N 14
ATOM 18446 C CA . SER A 1 5 ? -7.021 14.052 -12.381 1.00 0.00 5 SER A CA 14
ATOM 18447 C C . SER A 1 5 ? -7.335 12.596 -12.049 1.00 0.00 5 SER A C 14
ATOM 18448 O O . SER A 1 5 ? -7.737 12.275 -10.931 1.00 0.00 5 SER A O 14
ATOM 18456 N N . SER A 1 6 ? -7.148 11.719 -13.030 1.00 0.00 6 SER A N 14
ATOM 18457 C CA . SER A 1 6 ? -7.414 10.297 -12.845 1.00 0.00 6 SER A CA 14
ATOM 18458 C C . SER A 1 6 ? -6.171 9.467 -13.148 1.00 0.00 6 SER A C 14
ATOM 18459 O O . SER A 1 6 ? -5.300 9.887 -13.909 1.00 0.00 6 SER A O 14
ATOM 18467 N N . GLY A 1 7 ? -6.094 8.284 -12.545 1.00 0.00 7 GLY A N 14
ATOM 18468 C CA . GLY A 1 7 ? -4.954 7.413 -12.762 1.00 0.00 7 GLY A CA 14
ATOM 18469 C C . GLY A 1 7 ? -4.662 6.531 -11.564 1.00 0.00 7 GLY A C 14
ATOM 18470 O O . GLY A 1 7 ? -5.458 5.659 -11.217 1.00 0.00 7 GLY A O 14
ATOM 18474 N N . VAL A 1 8 ? -3.516 6.758 -10.930 1.00 0.00 8 VAL A N 14
ATOM 18475 C CA . VAL A 1 8 ? -3.120 5.977 -9.764 1.00 0.00 8 VAL A CA 14
ATOM 18476 C C . VAL A 1 8 ? -3.834 6.464 -8.508 1.00 0.00 8 VAL A C 14
ATOM 18477 O O . VAL A 1 8 ? -3.758 7.640 -8.153 1.00 0.00 8 VAL A O 14
ATOM 18490 N N . THR A 1 9 ? -4.529 5.550 -7.837 1.00 0.00 9 THR A N 14
ATOM 18491 C CA . THR A 1 9 ? -5.258 5.886 -6.621 1.00 0.00 9 THR A CA 14
ATOM 18492 C C . THR A 1 9 ? -4.321 5.952 -5.419 1.00 0.00 9 THR A C 14
ATOM 18493 O O . THR A 1 9 ? -3.703 4.956 -5.044 1.00 0.00 9 THR A O 14
ATOM 18504 N N . THR A 1 10 ? -4.221 7.134 -4.818 1.00 0.00 10 THR A N 14
ATOM 18505 C CA . THR A 1 10 ? -3.359 7.331 -3.659 1.00 0.00 10 THR A CA 14
ATOM 18506 C C . THR A 1 10 ? -4.151 7.226 -2.361 1.00 0.00 10 THR A C 14
ATOM 18507 O O . THR A 1 10 ? -5.305 7.647 -2.292 1.00 0.00 10 THR A O 14
ATOM 18518 N N . ALA A 1 11 ? -3.523 6.662 -1.334 1.00 0.00 11 ALA A N 14
ATOM 18519 C CA . ALA A 1 11 ? -4.169 6.505 -0.037 1.00 0.00 11 ALA A CA 14
ATOM 18520 C C . ALA A 1 11 ? -3.160 6.637 1.098 1.00 0.00 11 ALA A C 14
ATOM 18521 O O . ALA A 1 11 ? -2.119 5.979 1.095 1.00 0.00 11 ALA A O 14
ATOM 18528 N N . ILE A 1 12 ? -3.474 7.491 2.067 1.00 0.00 12 ILE A N 14
ATOM 18529 C CA . ILE A 1 12 ? -2.594 7.708 3.208 1.00 0.00 12 ILE A CA 14
ATOM 18530 C C . ILE A 1 12 ? -3.043 6.887 4.412 1.00 0.00 12 ILE A C 14
ATOM 18531 O O . ILE A 1 12 ? -4.239 6.750 4.671 1.00 0.00 12 ILE A O 14
ATOM 18547 N N . ILE A 1 13 ? -2.077 6.345 5.145 1.00 0.00 13 ILE A N 14
ATOM 18548 C CA . ILE A 1 13 ? -2.373 5.540 6.324 1.00 0.00 13 ILE A CA 14
ATOM 18549 C C . ILE A 1 13 ? -1.822 6.192 7.588 1.00 0.00 13 ILE A C 14
ATOM 18550 O O . ILE A 1 13 ? -0.687 6.669 7.608 1.00 0.00 13 ILE A O 14
ATOM 18566 N N . HIS A 1 14 ? -2.633 6.208 8.641 1.00 0.00 14 HIS A N 14
ATOM 18567 C CA . HIS A 1 14 ? -2.225 6.800 9.910 1.00 0.00 14 HIS A CA 14
ATOM 18568 C C . HIS A 1 14 ? -1.798 5.720 10.900 1.00 0.00 14 HIS A C 14
ATOM 18569 O O . HIS A 1 14 ? -2.635 5.021 11.470 1.00 0.00 14 HIS A O 14
ATOM 18583 N N . ARG A 1 15 ? -0.490 5.591 11.099 1.00 0.00 15 ARG A N 14
ATOM 18584 C CA . ARG A 1 15 ? 0.048 4.595 12.018 1.00 0.00 15 ARG A CA 14
ATOM 18585 C C . ARG A 1 15 ? 0.586 5.258 13.283 1.00 0.00 15 ARG A C 14
ATOM 18586 O O . ARG A 1 15 ? 1.789 5.468 13.439 1.00 0.00 15 ARG A O 14
ATOM 18607 N N . PRO A 1 16 ? -0.324 5.596 14.208 1.00 0.00 16 PRO A N 14
ATOM 18608 C CA . PRO A 1 16 ? 0.035 6.239 15.475 1.00 0.00 16 PRO A CA 14
ATOM 18609 C C . PRO A 1 16 ? 0.781 5.297 16.413 1.00 0.00 16 PRO A C 14
ATOM 18610 O O . PRO A 1 16 ? 1.194 5.689 17.504 1.00 0.00 16 PRO A O 14
ATOM 18621 N N . HIS A 1 17 ? 0.952 4.051 15.980 1.00 0.00 17 HIS A N 14
ATOM 18622 C CA . HIS A 1 17 ? 1.650 3.052 16.781 1.00 0.00 17 HIS A CA 14
ATOM 18623 C C . HIS A 1 17 ? 2.108 1.883 15.914 1.00 0.00 17 HIS A C 14
ATOM 18624 O O . HIS A 1 17 ? 1.406 1.471 14.991 1.00 0.00 17 HIS A O 14
ATOM 18638 N N . ALA A 1 18 ? 3.288 1.354 16.218 1.00 0.00 18 ALA A N 14
ATOM 18639 C CA . ALA A 1 18 ? 3.838 0.232 15.468 1.00 0.00 18 ALA A CA 14
ATOM 18640 C C . ALA A 1 18 ? 3.476 -1.097 16.122 1.00 0.00 18 ALA A C 14
ATOM 18641 O O . ALA A 1 18 ? 2.946 -1.997 15.471 1.00 0.00 18 ALA A O 14
ATOM 18648 N N . ARG A 1 19 ? 3.766 -1.213 17.414 1.00 0.00 19 ARG A N 14
ATOM 18649 C CA . ARG A 1 19 ? 3.472 -2.433 18.156 1.00 0.00 19 ARG A CA 14
ATOM 18650 C C . ARG A 1 19 ? 2.189 -3.083 17.647 1.00 0.00 19 ARG A C 14
ATOM 18651 O O . ARG A 1 19 ? 2.094 -4.307 17.562 1.00 0.00 19 ARG A O 14
ATOM 18672 N N . GLU A 1 20 ? 1.205 -2.255 17.312 1.00 0.00 20 GLU A N 14
ATOM 18673 C CA . GLU A 1 20 ? -0.073 -2.750 16.813 1.00 0.00 20 GLU A CA 14
ATOM 18674 C C . GLU A 1 20 ? -0.060 -2.854 15.291 1.00 0.00 20 GLU A C 14
ATOM 18675 O O . GLU A 1 20 ? 0.477 -1.984 14.604 1.00 0.00 20 GLU A O 14
ATOM 18687 N N . GLN A 1 21 ? -0.653 -3.924 14.771 1.00 0.00 21 GLN A N 14
ATOM 18688 C CA . GLN A 1 21 ? -0.708 -4.142 13.330 1.00 0.00 21 GLN A CA 14
ATOM 18689 C C . GLN A 1 21 ? -1.488 -3.028 12.640 1.00 0.00 21 GLN A C 14
ATOM 18690 O O . GLN A 1 21 ? -1.895 -2.055 13.277 1.00 0.00 21 GLN A O 14
ATOM 18704 N N . LEU A 1 22 ? -1.693 -3.175 11.336 1.00 0.00 22 LEU A N 14
ATOM 18705 C CA . LEU A 1 22 ? -2.424 -2.181 10.559 1.00 0.00 22 LEU A CA 14
ATOM 18706 C C . LEU A 1 22 ? -3.842 -2.658 10.261 1.00 0.00 22 LEU A C 14
ATOM 18707 O O . LEU A 1 22 ? -4.801 -1.896 10.376 1.00 0.00 22 LEU A O 14
ATOM 18723 N N . GLY A 1 23 ? -3.967 -3.925 9.879 1.00 0.00 23 GLY A N 14
ATOM 18724 C CA . GLY A 1 23 ? -5.271 -4.483 9.572 1.00 0.00 23 GLY A CA 14
ATOM 18725 C C . GLY A 1 23 ? -5.352 -5.025 8.159 1.00 0.00 23 GLY A C 14
ATOM 18726 O O . GLY A 1 23 ? -6.102 -5.963 7.889 1.00 0.00 23 GLY A O 14
ATOM 18730 N N . PHE A 1 24 ? -4.579 -4.434 7.255 1.00 0.00 24 PHE A N 14
ATOM 18731 C CA . PHE A 1 24 ? -4.569 -4.862 5.861 1.00 0.00 24 PHE A CA 14
ATOM 18732 C C . PHE A 1 24 ? -3.473 -5.895 5.617 1.00 0.00 24 PHE A C 14
ATOM 18733 O O . PHE A 1 24 ? -2.298 -5.645 5.888 1.00 0.00 24 PHE A O 14
ATOM 18750 N N . CYS A 1 25 ? -3.866 -7.056 5.105 1.00 0.00 25 CYS A N 14
ATOM 18751 C CA . CYS A 1 25 ? -2.918 -8.129 4.826 1.00 0.00 25 CYS A CA 14
ATOM 18752 C C . CYS A 1 25 ? -2.373 -8.017 3.406 1.00 0.00 25 CYS A C 14
ATOM 18753 O O . CYS A 1 25 ? -3.133 -7.993 2.438 1.00 0.00 25 CYS A O 14
ATOM 18761 N N . VAL A 1 26 ? -1.051 -7.947 3.289 1.00 0.00 26 VAL A N 14
ATOM 18762 C CA . VAL A 1 26 ? -0.403 -7.837 1.987 1.00 0.00 26 VAL A CA 14
ATOM 18763 C C . VAL A 1 26 ? 0.343 -9.119 1.635 1.00 0.00 26 VAL A C 14
ATOM 18764 O O . VAL A 1 26 ? 0.996 -9.722 2.486 1.00 0.00 26 VAL A O 14
ATOM 18777 N N . GLU A 1 27 ? 0.243 -9.528 0.374 1.00 0.00 27 GLU A N 14
ATOM 18778 C CA . GLU A 1 27 ? 0.909 -10.739 -0.091 1.00 0.00 27 GLU A CA 14
ATOM 18779 C C . GLU A 1 27 ? 1.680 -10.475 -1.380 1.00 0.00 27 GLU A C 14
ATOM 18780 O O . GLU A 1 27 ? 1.100 -10.089 -2.395 1.00 0.00 27 GLU A O 14
ATOM 18792 N N . ASP A 1 28 ? 2.991 -10.684 -1.332 1.00 0.00 28 ASP A N 14
ATOM 18793 C CA . ASP A 1 28 ? 3.843 -10.469 -2.496 1.00 0.00 28 ASP A CA 14
ATOM 18794 C C . ASP A 1 28 ? 3.629 -9.075 -3.076 1.00 0.00 28 ASP A C 14
ATOM 18795 O O . ASP A 1 28 ? 3.838 -8.848 -4.267 1.00 0.00 28 ASP A O 14
ATOM 18804 N N . GLY A 1 29 ? 3.211 -8.143 -2.225 1.00 0.00 29 GLY A N 14
ATOM 18805 C CA . GLY A 1 29 ? 2.975 -6.783 -2.672 1.00 0.00 29 GLY A CA 14
ATOM 18806 C C . GLY A 1 29 ? 1.560 -6.575 -3.174 1.00 0.00 29 GLY A C 14
ATOM 18807 O O . GLY A 1 29 ? 1.284 -5.612 -3.891 1.00 0.00 29 GLY A O 14
ATOM 18811 N N . ILE A 1 30 ? 0.662 -7.480 -2.800 1.00 0.00 30 ILE A N 14
ATOM 18812 C CA . ILE A 1 30 ? -0.731 -7.391 -3.218 1.00 0.00 30 ILE A CA 14
ATOM 18813 C C . ILE A 1 30 ? -1.674 -7.677 -2.054 1.00 0.00 30 ILE A C 14
ATOM 18814 O O . ILE A 1 30 ? -1.690 -8.783 -1.513 1.00 0.00 30 ILE A O 14
ATOM 18830 N N . ILE A 1 31 ? -2.459 -6.674 -1.675 1.00 0.00 31 ILE A N 14
ATOM 18831 C CA . ILE A 1 31 ? -3.406 -6.819 -0.577 1.00 0.00 31 ILE A CA 14
ATOM 18832 C C . ILE A 1 31 ? -4.461 -7.874 -0.897 1.00 0.00 31 ILE A C 14
ATOM 18833 O O . ILE A 1 31 ? -4.974 -7.934 -2.014 1.00 0.00 31 ILE A O 14
ATOM 18849 N N . CYS A 1 32 ? -4.779 -8.702 0.092 1.00 0.00 32 CYS A N 14
ATOM 18850 C CA . CYS A 1 32 ? -5.774 -9.754 -0.083 1.00 0.00 32 CYS A CA 14
ATOM 18851 C C . CYS A 1 32 ? -6.987 -9.509 0.807 1.00 0.00 32 CYS A C 14
ATOM 18852 O O . CYS A 1 32 ? -8.122 -9.471 0.331 1.00 0.00 32 CYS A O 14
ATOM 18860 N N . SER A 1 33 ? -6.741 -9.344 2.103 1.00 0.00 33 SER A N 14
ATOM 18861 C CA . SER A 1 33 ? -7.814 -9.107 3.062 1.00 0.00 33 SER A CA 14
ATOM 18862 C C . SER A 1 33 ? -7.590 -7.801 3.817 1.00 0.00 33 SER A C 14
ATOM 18863 O O . SER A 1 33 ? -6.466 -7.305 3.903 1.00 0.00 33 SER A O 14
ATOM 18871 N N . LEU A 1 34 ? -8.668 -7.249 4.363 1.00 0.00 34 LEU A N 14
ATOM 18872 C CA . LEU A 1 34 ? -8.591 -5.999 5.112 1.00 0.00 34 LEU A CA 14
ATOM 18873 C C . LEU A 1 34 ? -9.349 -6.107 6.431 1.00 0.00 34 LEU A C 14
ATOM 18874 O O . LEU A 1 34 ? -10.455 -6.647 6.481 1.00 0.00 34 LEU A O 14
ATOM 18890 N N . LEU A 1 35 ? -8.748 -5.589 7.497 1.00 0.00 35 LEU A N 14
ATOM 18891 C CA . LEU A 1 35 ? -9.367 -5.625 8.817 1.00 0.00 35 LEU A CA 14
ATOM 18892 C C . LEU A 1 35 ? -10.621 -4.757 8.854 1.00 0.00 35 LEU A C 14
ATOM 18893 O O . LEU A 1 35 ? -10.666 -3.688 8.245 1.00 0.00 35 LEU A O 14
ATOM 18909 N N . ARG A 1 36 ? -11.636 -5.224 9.575 1.00 0.00 36 ARG A N 14
ATOM 18910 C CA . ARG A 1 36 ? -12.890 -4.489 9.693 1.00 0.00 36 ARG A CA 14
ATOM 18911 C C . ARG A 1 36 ? -12.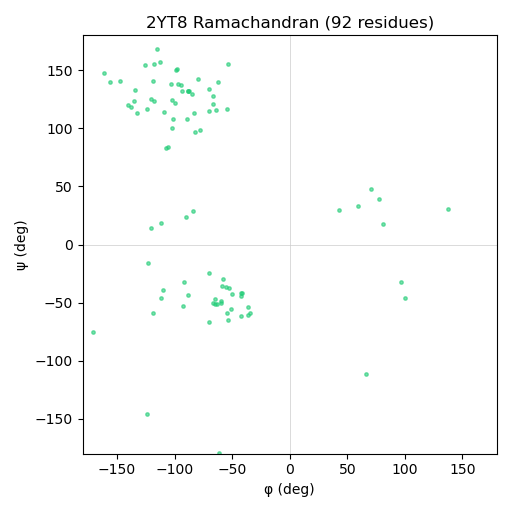793 -3.418 10.775 1.00 0.00 36 ARG A C 14
ATOM 18912 O O . ARG A 1 36 ? -12.416 -3.702 11.911 1.00 0.00 36 ARG A O 14
ATOM 18933 N N . GLY A 1 37 ? -13.136 -2.186 10.413 1.00 0.00 37 GLY A N 14
ATOM 18934 C CA . GLY A 1 37 ? -13.081 -1.091 11.364 1.00 0.00 37 GLY A CA 14
ATOM 18935 C C . GLY A 1 37 ? -11.665 -0.780 11.808 1.00 0.00 37 GLY A C 14
ATOM 18936 O O . GLY A 1 37 ? -11.398 -0.640 13.001 1.00 0.00 37 GLY A O 14
ATOM 18940 N N . GLY A 1 38 ? -10.754 -0.673 10.846 1.00 0.00 38 GLY A N 14
ATOM 18941 C CA . GLY A 1 38 ? -9.369 -0.380 11.164 1.00 0.00 38 GLY A CA 14
ATOM 18942 C C . GLY A 1 38 ? -8.888 0.908 10.525 1.00 0.00 38 GLY A C 14
ATOM 18943 O O . GLY A 1 38 ? -9.657 1.857 10.371 1.00 0.00 38 GLY A O 14
ATOM 18947 N N . ILE A 1 39 ? -7.612 0.942 10.155 1.00 0.00 39 ILE A N 14
ATOM 18948 C CA . ILE A 1 39 ? -7.029 2.123 9.531 1.00 0.00 39 ILE A CA 14
ATOM 18949 C C . ILE A 1 39 ? -7.055 2.010 8.010 1.00 0.00 39 ILE A C 14
ATOM 18950 O O . ILE A 1 39 ? -7.577 2.886 7.321 1.00 0.00 39 ILE A O 14
ATOM 18966 N N . ALA A 1 40 ? -6.488 0.925 7.494 1.00 0.00 40 ALA A N 14
ATOM 18967 C CA . ALA A 1 40 ? -6.449 0.695 6.055 1.00 0.00 40 ALA A CA 14
ATOM 18968 C C . ALA A 1 40 ? -7.710 1.224 5.380 1.00 0.00 40 ALA A C 14
ATOM 18969 O O . ALA A 1 40 ? -7.638 2.057 4.478 1.00 0.00 40 ALA A O 14
ATOM 18976 N N . GLU A 1 41 ? -8.863 0.734 5.823 1.00 0.00 41 GLU A N 14
ATOM 18977 C CA . GLU A 1 41 ? -10.140 1.157 5.259 1.00 0.00 41 GLU A CA 14
ATOM 18978 C C . GLU A 1 41 ? -10.299 2.672 5.352 1.00 0.00 41 GLU A C 14
ATOM 18979 O O . GLU A 1 41 ? -10.730 3.321 4.398 1.00 0.00 41 GLU A O 14
ATOM 18991 N N . ARG A 1 42 ? -9.950 3.229 6.507 1.00 0.00 42 ARG A N 14
ATOM 18992 C CA . ARG A 1 42 ? -10.055 4.666 6.725 1.00 0.00 42 ARG A CA 14
ATOM 18993 C C . ARG A 1 42 ? -9.222 5.434 5.704 1.00 0.00 42 ARG A C 14
ATOM 18994 O O . ARG A 1 42 ? -9.717 6.346 5.043 1.00 0.00 42 ARG A O 14
ATOM 19015 N N . GLY A 1 43 ? -7.952 5.058 5.581 1.00 0.00 43 GLY A N 14
ATOM 19016 C CA . GLY A 1 43 ? -7.070 5.722 4.639 1.00 0.00 43 GLY A CA 14
ATOM 19017 C C . GLY A 1 43 ? -7.558 5.608 3.209 1.00 0.00 43 GLY A C 14
ATOM 19018 O O . GLY A 1 43 ? -7.542 6.585 2.460 1.00 0.00 43 GLY A O 14
ATOM 19022 N N . GLY A 1 44 ? -7.991 4.411 2.826 1.00 0.00 44 GLY A N 14
ATOM 19023 C CA . GLY A 1 44 ? -8.478 4.194 1.476 1.00 0.00 44 GLY A CA 14
ATOM 19024 C C . GLY A 1 44 ? -7.901 2.942 0.846 1.00 0.00 44 GLY A C 14
ATOM 19025 O O . GLY A 1 44 ? -7.713 2.882 -0.370 1.00 0.00 44 GLY A O 14
ATOM 19029 N N . ILE A 1 45 ? -7.617 1.942 1.673 1.00 0.00 45 ILE A N 14
ATOM 19030 C CA . ILE A 1 45 ? -7.057 0.686 1.188 1.00 0.00 45 ILE A CA 14
ATOM 19031 C C . ILE A 1 45 ? -8.148 -0.225 0.636 1.00 0.00 45 ILE A C 14
ATOM 19032 O O . ILE A 1 45 ? -9.228 -0.340 1.216 1.00 0.00 45 ILE A O 14
ATOM 19048 N N . ARG A 1 46 ? -7.858 -0.872 -0.488 1.00 0.00 46 ARG A N 14
ATOM 19049 C CA . ARG A 1 46 ? -8.814 -1.774 -1.119 1.00 0.00 46 ARG A CA 14
ATOM 19050 C C . ARG A 1 46 ? -8.130 -3.063 -1.568 1.00 0.00 46 ARG A C 14
ATOM 19051 O O . ARG A 1 46 ? -7.289 -3.051 -2.466 1.00 0.00 46 ARG A O 14
ATOM 19072 N N . VAL A 1 47 ? -8.498 -4.173 -0.935 1.00 0.00 47 VAL A N 14
ATOM 19073 C CA . VAL A 1 47 ? -7.921 -5.470 -1.269 1.00 0.00 47 VAL A CA 14
ATOM 19074 C C . VAL A 1 47 ? -7.990 -5.731 -2.770 1.00 0.00 47 VAL A C 14
ATOM 19075 O O . VAL A 1 47 ? -8.854 -5.199 -3.465 1.00 0.00 47 VAL A O 14
ATOM 19088 N N . GLY A 1 48 ? -7.071 -6.556 -3.264 1.00 0.00 48 GLY A N 14
ATOM 19089 C CA . GLY A 1 48 ? -7.045 -6.875 -4.679 1.00 0.00 48 GLY A CA 14
ATOM 19090 C C . GLY A 1 48 ? -6.042 -6.034 -5.444 1.00 0.00 48 GLY A C 14
ATOM 19091 O O . GLY A 1 48 ? -5.416 -6.510 -6.392 1.00 0.00 48 GLY A O 14
ATOM 19095 N N . HIS A 1 49 ? -5.889 -4.779 -5.034 1.00 0.00 49 HIS A N 14
ATOM 19096 C CA . HIS A 1 49 ? -4.955 -3.869 -5.688 1.00 0.00 49 HIS A CA 14
ATOM 19097 C C . HIS A 1 49 ? -3.514 -4.226 -5.338 1.00 0.00 49 HIS A C 14
ATOM 19098 O O . HIS A 1 49 ? -3.244 -4.791 -4.278 1.00 0.00 49 HIS A O 14
ATOM 19112 N N . ARG A 1 50 ? -2.592 -3.893 -6.236 1.00 0.00 50 ARG A N 14
ATOM 19113 C CA . ARG A 1 50 ? -1.179 -4.180 -6.023 1.00 0.00 50 ARG A CA 14
ATOM 19114 C C . ARG A 1 50 ? -0.406 -2.902 -5.710 1.00 0.00 50 ARG A C 14
ATOM 19115 O O . ARG A 1 50 ? -0.610 -1.869 -6.348 1.00 0.00 50 ARG A O 14
ATOM 19136 N N . ILE A 1 51 ? 0.482 -2.981 -4.724 1.00 0.00 51 ILE A N 14
ATOM 19137 C CA . ILE A 1 51 ? 1.285 -1.831 -4.327 1.00 0.00 51 ILE A CA 14
ATOM 19138 C C . ILE A 1 51 ? 2.454 -1.621 -5.284 1.00 0.00 51 ILE A C 14
ATOM 19139 O O . ILE A 1 51 ? 3.118 -2.576 -5.688 1.00 0.00 51 ILE A O 14
ATOM 19155 N N . ILE A 1 52 ? 2.700 -0.365 -5.641 1.00 0.00 52 ILE A N 14
ATOM 19156 C CA . ILE A 1 52 ? 3.791 -0.029 -6.548 1.00 0.00 52 ILE A CA 14
ATOM 19157 C C . ILE A 1 52 ? 4.744 0.978 -5.912 1.00 0.00 52 ILE A C 14
ATOM 19158 O O . ILE A 1 52 ? 5.893 1.109 -6.331 1.00 0.00 52 ILE A O 14
ATOM 19174 N N . GLU A 1 53 ? 4.258 1.685 -4.897 1.00 0.00 53 GLU A N 14
ATOM 19175 C CA . GLU A 1 53 ? 5.067 2.680 -4.203 1.00 0.00 53 GLU A CA 14
ATOM 19176 C C . GLU A 1 53 ? 4.614 2.835 -2.754 1.00 0.00 53 GLU A C 14
ATOM 19177 O O . GLU A 1 53 ? 3.453 2.591 -2.427 1.00 0.00 53 GLU A O 14
ATOM 19189 N N . ILE A 1 54 ? 5.540 3.243 -1.892 1.00 0.00 54 ILE A N 14
ATOM 19190 C CA . ILE A 1 54 ? 5.236 3.431 -0.479 1.00 0.00 54 ILE A CA 14
ATOM 19191 C C . ILE A 1 54 ? 6.159 4.470 0.148 1.00 0.00 54 ILE A C 14
ATOM 19192 O O . ILE A 1 54 ? 7.361 4.485 -0.114 1.00 0.00 54 ILE A O 14
ATOM 19208 N N . ASN A 1 55 ? 5.589 5.336 0.979 1.00 0.00 55 ASN A N 14
ATOM 19209 C CA . ASN A 1 55 ? 6.361 6.379 1.645 1.00 0.00 55 ASN A CA 14
ATOM 19210 C C . ASN A 1 55 ? 7.281 7.090 0.658 1.00 0.00 55 ASN A C 14
ATOM 19211 O O . ASN A 1 55 ? 8.350 7.574 1.026 1.00 0.00 55 ASN A O 14
ATOM 19222 N N . GLY A 1 56 ? 6.856 7.149 -0.601 1.00 0.00 56 GLY A N 14
ATOM 19223 C CA . GLY A 1 56 ? 7.652 7.803 -1.623 1.00 0.00 56 GLY A CA 14
ATOM 19224 C C . GLY A 1 56 ? 8.806 6.943 -2.097 1.00 0.00 56 GLY A C 14
ATOM 19225 O O . GLY A 1 56 ? 9.905 7.444 -2.333 1.00 0.00 56 GLY A O 14
ATOM 19229 N N . GLN A 1 57 ? 8.557 5.644 -2.235 1.00 0.00 57 GLN A N 14
ATOM 19230 C CA . GLN A 1 57 ? 9.586 4.713 -2.682 1.00 0.00 57 GLN A CA 14
ATOM 19231 C C . GLN A 1 57 ? 8.999 3.661 -3.618 1.00 0.00 57 GLN A C 14
ATOM 19232 O O . GLN A 1 57 ? 7.997 3.021 -3.297 1.00 0.00 57 GLN A O 14
ATOM 19246 N N . SER A 1 58 ? 9.628 3.487 -4.775 1.00 0.00 58 SER A N 14
ATOM 19247 C CA . SER A 1 58 ? 9.165 2.516 -5.759 1.00 0.00 58 SER A CA 14
ATOM 19248 C C . SER A 1 58 ? 9.382 1.091 -5.259 1.00 0.00 58 SER A C 14
ATOM 19249 O O . SER A 1 58 ? 10.510 0.680 -4.990 1.00 0.00 58 SER A O 14
ATOM 19257 N N . VAL A 1 59 ? 8.291 0.341 -5.136 1.00 0.00 59 VAL A N 14
ATOM 19258 C CA . VAL A 1 59 ? 8.359 -1.038 -4.669 1.00 0.00 59 VAL A CA 14
ATOM 19259 C C . VAL A 1 59 ? 7.587 -1.971 -5.595 1.00 0.00 59 VAL A C 14
ATOM 19260 O O . VAL A 1 59 ? 7.133 -3.038 -5.182 1.00 0.00 59 VAL A O 14
ATOM 19273 N N . VAL A 1 60 ? 7.442 -1.562 -6.851 1.00 0.00 60 VAL A N 14
ATOM 19274 C CA . VAL A 1 60 ? 6.726 -2.361 -7.838 1.00 0.00 60 VAL A CA 14
ATOM 19275 C C . VAL A 1 60 ? 7.406 -3.709 -8.052 1.00 0.00 60 VAL A C 14
ATOM 19276 O O . VAL A 1 60 ? 6.747 -4.714 -8.316 1.00 0.00 60 VAL A O 14
ATOM 19289 N N . ALA A 1 61 ? 8.730 -3.722 -7.935 1.00 0.00 61 ALA A N 14
ATOM 19290 C CA . ALA A 1 61 ? 9.500 -4.947 -8.113 1.00 0.00 61 ALA A CA 14
ATOM 19291 C C . ALA A 1 61 ? 10.006 -5.477 -6.775 1.00 0.00 61 ALA A C 14
ATOM 19292 O O . ALA A 1 61 ? 10.053 -6.687 -6.551 1.00 0.00 61 ALA A O 14
ATOM 19299 N N . THR A 1 62 ? 10.385 -4.563 -5.887 1.00 0.00 62 THR A N 14
ATOM 19300 C CA . THR A 1 62 ? 10.890 -4.938 -4.572 1.00 0.00 62 THR A CA 14
ATOM 19301 C C . THR A 1 62 ? 10.084 -6.090 -3.982 1.00 0.00 62 THR A C 14
ATOM 19302 O O . THR A 1 62 ? 8.857 -6.132 -4.075 1.00 0.00 62 THR A O 14
ATOM 19313 N N . PRO A 1 63 ? 10.787 -7.047 -3.359 1.00 0.00 63 PRO A N 14
ATOM 19314 C CA . PRO A 1 63 ? 10.157 -8.217 -2.741 1.00 0.00 63 PRO A CA 14
ATOM 19315 C C . PRO A 1 63 ? 9.360 -7.853 -1.492 1.00 0.00 63 PRO A C 14
ATOM 19316 O O . PRO A 1 63 ? 9.738 -6.952 -0.743 1.00 0.00 63 PRO A O 14
ATOM 19327 N N . HIS A 1 64 ? 8.255 -8.560 -1.274 1.00 0.00 64 HIS A N 14
ATOM 19328 C CA . HIS A 1 64 ? 7.405 -8.312 -0.115 1.00 0.00 64 HIS A CA 14
ATOM 19329 C C . HIS A 1 64 ? 8.244 -8.145 1.148 1.00 0.00 64 HIS A C 14
ATOM 19330 O O . HIS A 1 64 ? 8.118 -7.150 1.862 1.00 0.00 64 HIS A O 14
ATOM 19344 N N . ALA A 1 65 ? 9.101 -9.125 1.418 1.00 0.00 65 ALA A N 14
ATOM 19345 C CA . ALA A 1 65 ? 9.961 -9.085 2.594 1.00 0.00 65 ALA A CA 14
ATOM 19346 C C . ALA A 1 65 ? 10.433 -7.664 2.881 1.00 0.00 65 ALA A C 14
ATOM 19347 O O . ALA A 1 65 ? 10.252 -7.150 3.985 1.00 0.00 65 ALA A O 14
ATOM 19354 N N . ARG A 1 66 ? 11.041 -7.034 1.881 1.00 0.00 66 ARG A N 14
ATOM 19355 C CA . ARG A 1 66 ? 11.541 -5.673 2.027 1.00 0.00 66 ARG A CA 14
ATOM 19356 C C . ARG A 1 66 ? 10.391 -4.688 2.212 1.00 0.00 66 ARG A C 14
ATOM 19357 O O . ARG A 1 66 ? 10.450 -3.803 3.067 1.00 0.00 66 ARG A O 14
ATOM 19378 N N . ILE A 1 67 ? 9.347 -4.847 1.406 1.00 0.00 67 ILE A N 14
ATOM 19379 C CA . ILE A 1 67 ? 8.183 -3.972 1.482 1.00 0.00 67 ILE A CA 14
ATOM 19380 C C . ILE A 1 67 ? 7.672 -3.860 2.914 1.00 0.00 67 ILE A C 14
ATOM 19381 O O . ILE A 1 67 ? 7.340 -2.770 3.382 1.00 0.00 67 ILE A O 14
ATOM 19397 N N . ILE A 1 68 ? 7.614 -4.993 3.606 1.00 0.00 68 ILE A N 14
ATOM 19398 C CA . ILE A 1 68 ? 7.147 -5.021 4.987 1.00 0.00 68 ILE A CA 14
ATOM 19399 C C . ILE A 1 68 ? 8.060 -4.201 5.893 1.00 0.00 68 ILE A C 14
ATOM 19400 O O . ILE A 1 68 ? 7.593 -3.366 6.667 1.00 0.00 68 ILE A O 14
ATOM 19416 N N . GLU A 1 69 ? 9.362 -4.446 5.789 1.00 0.00 69 GLU A N 14
ATOM 19417 C CA . GLU A 1 69 ? 10.340 -3.729 6.599 1.00 0.00 69 GLU A CA 14
ATOM 19418 C C . GLU A 1 69 ? 10.188 -2.220 6.427 1.00 0.00 69 GLU A C 14
ATOM 19419 O O . GLU A 1 69 ? 10.393 -1.453 7.368 1.00 0.00 69 GLU A O 14
ATOM 19431 N N . LEU A 1 70 ? 9.828 -1.802 5.219 1.00 0.00 70 LEU A N 14
ATOM 19432 C CA . LEU A 1 70 ? 9.649 -0.385 4.922 1.00 0.00 70 LEU A CA 14
ATOM 19433 C C . LEU A 1 70 ? 8.384 0.154 5.582 1.00 0.00 70 LEU A C 14
ATOM 19434 O O . LEU A 1 70 ? 8.450 0.977 6.496 1.00 0.00 70 LEU A O 14
ATOM 19450 N N . LEU A 1 71 ? 7.233 -0.317 5.115 1.00 0.00 71 LEU A N 14
ATOM 19451 C CA . LEU A 1 71 ? 5.951 0.116 5.662 1.00 0.00 71 LEU A CA 14
ATOM 19452 C C . LEU A 1 71 ? 6.014 0.215 7.182 1.00 0.00 71 LEU A C 14
ATOM 19453 O O . LEU A 1 71 ? 5.517 1.175 7.774 1.00 0.00 71 LEU A O 14
ATOM 19469 N N . THR A 1 72 ? 6.629 -0.781 7.811 1.00 0.00 72 THR A N 14
ATOM 19470 C CA . THR A 1 72 ? 6.758 -0.806 9.262 1.00 0.00 72 THR A CA 14
ATOM 19471 C C . THR A 1 72 ? 7.661 0.319 9.753 1.00 0.00 72 THR A C 14
ATOM 19472 O O . THR A 1 72 ? 7.325 1.026 10.703 1.00 0.00 72 THR A O 14
ATOM 19483 N N . GLU A 1 73 ? 8.808 0.480 9.100 1.00 0.00 73 GLU A N 14
ATOM 19484 C CA . GLU A 1 73 ? 9.759 1.520 9.472 1.00 0.00 73 GLU A CA 14
ATOM 19485 C C . GLU A 1 73 ? 9.123 2.903 9.361 1.00 0.00 73 GLU A C 14
ATOM 19486 O O . GLU A 1 73 ? 9.655 3.886 9.877 1.00 0.00 73 GLU A O 14
ATOM 19498 N N . ALA A 1 74 ? 7.982 2.971 8.683 1.00 0.00 74 ALA A N 14
ATOM 19499 C CA . ALA A 1 74 ? 7.273 4.232 8.504 1.00 0.00 74 ALA A CA 14
ATOM 19500 C C . ALA A 1 74 ? 6.057 4.312 9.421 1.00 0.00 74 ALA A C 14
ATOM 19501 O O . ALA A 1 74 ? 5.156 3.476 9.348 1.00 0.00 74 ALA A O 14
ATOM 19508 N N . TYR A 1 75 ? 6.039 5.322 10.284 1.00 0.00 75 TYR A N 14
ATOM 19509 C CA . TYR A 1 75 ? 4.935 5.509 11.218 1.00 0.00 75 TYR A CA 14
ATOM 19510 C C . TYR A 1 75 ? 4.178 6.799 10.915 1.00 0.00 75 TYR A C 14
ATOM 19511 O O . TYR A 1 75 ? 4.679 7.676 10.212 1.00 0.00 75 TYR A O 14
ATOM 19529 N N . GLY A 1 76 ? 2.966 6.907 11.452 1.00 0.00 76 GLY A N 14
ATOM 19530 C CA . GLY A 1 76 ? 2.159 8.092 11.229 1.00 0.00 76 GLY A CA 14
ATOM 19531 C C . GLY A 1 76 ? 1.652 8.189 9.803 1.00 0.00 76 GLY A C 14
ATOM 19532 O O . GLY A 1 76 ? 0.952 7.297 9.326 1.00 0.00 76 GLY A O 14
ATOM 19536 N N . GLU A 1 77 ? 2.006 9.275 9.124 1.00 0.00 77 GLU A N 14
ATOM 19537 C CA . GLU A 1 77 ? 1.580 9.485 7.745 1.00 0.00 77 GLU A CA 14
ATOM 19538 C C . GLU A 1 77 ? 2.343 8.567 6.794 1.00 0.00 77 GLU A C 14
ATOM 19539 O O . GLU A 1 77 ? 3.557 8.689 6.636 1.00 0.00 77 GLU A O 14
ATOM 19551 N N . VAL A 1 78 ? 1.620 7.647 6.163 1.00 0.00 78 VAL A N 14
ATOM 19552 C CA . VAL A 1 78 ? 2.227 6.709 5.226 1.00 0.00 78 VAL A CA 14
ATOM 19553 C C . VAL A 1 78 ? 1.557 6.786 3.859 1.00 0.00 78 VAL A C 14
ATOM 19554 O O . VAL A 1 78 ? 0.446 6.290 3.671 1.00 0.00 78 VAL A O 14
ATOM 19567 N N . HIS A 1 79 ? 2.241 7.411 2.906 1.00 0.00 79 HIS A N 14
ATOM 19568 C CA . HIS A 1 79 ? 1.713 7.553 1.554 1.00 0.00 79 HIS A CA 14
ATOM 19569 C C . HIS A 1 79 ? 1.831 6.240 0.784 1.00 0.00 79 HIS A C 14
ATOM 19570 O O . HIS A 1 79 ? 2.907 5.889 0.299 1.00 0.00 79 HIS A O 14
ATOM 19584 N N . ILE A 1 80 ? 0.719 5.521 0.677 1.00 0.00 80 ILE A N 14
ATOM 19585 C CA . ILE A 1 80 ? 0.699 4.248 -0.033 1.00 0.00 80 ILE A CA 14
ATOM 19586 C C . ILE A 1 80 ? 0.045 4.394 -1.403 1.00 0.00 80 ILE A C 14
ATOM 19587 O O . ILE A 1 80 ? -1.116 4.788 -1.511 1.00 0.00 80 ILE A O 14
ATOM 19603 N N . LYS A 1 81 ? 0.798 4.072 -2.449 1.00 0.00 81 LYS A N 14
ATOM 19604 C CA . LYS A 1 81 ? 0.293 4.163 -3.814 1.00 0.00 81 LYS A CA 14
ATOM 19605 C C . LYS A 1 81 ? -0.215 2.809 -4.298 1.00 0.00 81 LYS A C 14
ATOM 19606 O O . LYS A 1 81 ? 0.569 1.892 -4.545 1.00 0.00 81 LYS A O 14
ATOM 19625 N N . THR A 1 82 ? -1.532 2.689 -4.433 1.00 0.00 82 THR A N 14
ATOM 19626 C CA . THR A 1 82 ? -2.144 1.447 -4.888 1.00 0.00 82 THR A CA 14
ATOM 19627 C C . THR A 1 82 ? -2.419 1.486 -6.386 1.00 0.00 82 THR A C 14
ATOM 19628 O O . THR A 1 82 ? -2.747 2.536 -6.939 1.00 0.00 82 THR A O 14
ATOM 19639 N N . MET A 1 83 ? -2.284 0.336 -7.038 1.00 0.00 83 MET A N 14
ATOM 19640 C CA . MET A 1 83 ? -2.520 0.240 -8.474 1.00 0.00 83 MET A CA 14
ATOM 19641 C C . MET A 1 83 ? -2.899 -1.184 -8.869 1.00 0.00 83 MET A C 14
ATOM 19642 O O . MET A 1 83 ? -2.298 -2.159 -8.418 1.00 0.00 83 MET A O 14
ATOM 19656 N N . PRO A 1 84 ? -3.921 -1.309 -9.729 1.00 0.00 84 PRO A N 14
ATOM 19657 C CA . PRO A 1 84 ? -4.403 -2.610 -10.202 1.00 0.00 84 PRO A CA 14
ATOM 19658 C C . PRO A 1 84 ? -3.407 -3.293 -11.133 1.00 0.00 84 PRO A C 14
ATOM 19659 O O . PRO A 1 84 ? -2.966 -2.708 -12.122 1.00 0.00 84 PRO A O 14
ATOM 19670 N N . ALA A 1 85 ? -3.059 -4.534 -10.811 1.00 0.00 85 ALA A N 14
ATOM 19671 C CA . ALA A 1 85 ? -2.117 -5.298 -11.621 1.00 0.00 85 ALA A CA 14
ATOM 19672 C C . ALA A 1 85 ? -2.485 -5.231 -13.099 1.00 0.00 85 ALA A C 14
ATOM 19673 O O . ALA A 1 85 ? -1.627 -5.006 -13.952 1.00 0.00 85 ALA A O 14
ATOM 19680 N N . ALA A 1 86 ? -3.765 -5.429 -13.396 1.00 0.00 86 ALA A N 14
ATOM 19681 C CA . ALA A 1 86 ? -4.246 -5.390 -14.771 1.00 0.00 86 ALA A CA 14
ATOM 19682 C C . ALA A 1 86 ? -3.703 -4.170 -15.508 1.00 0.00 86 ALA A C 14
ATOM 19683 O O . ALA A 1 86 ? -2.910 -4.298 -16.442 1.00 0.00 86 ALA A O 14
ATOM 19690 N N . THR A 1 87 ? -4.136 -2.987 -15.084 1.00 0.00 87 THR A N 14
ATOM 19691 C CA . THR A 1 87 ? -3.695 -1.745 -15.704 1.00 0.00 87 THR A CA 14
ATOM 19692 C C . THR A 1 87 ? -2.189 -1.753 -15.943 1.00 0.00 87 THR A C 14
ATOM 19693 O O . THR A 1 87 ? -1.730 -1.610 -17.077 1.00 0.00 87 THR A O 14
ATOM 19704 N N . TYR A 1 88 ? -1.426 -1.923 -14.870 1.00 0.00 88 TYR A N 14
ATOM 19705 C CA . TYR A 1 88 ? 0.029 -1.949 -14.963 1.00 0.00 88 TYR A CA 14
ATOM 19706 C C . TYR A 1 88 ? 0.486 -2.852 -16.105 1.00 0.00 88 TYR A C 14
ATOM 19707 O O . TYR A 1 88 ? 1.070 -2.388 -17.083 1.00 0.00 88 TYR A O 14
ATOM 19725 N N . ARG A 1 89 ? 0.214 -4.146 -15.971 1.00 0.00 89 ARG A N 14
ATOM 19726 C CA . ARG A 1 89 ? 0.597 -5.117 -16.989 1.00 0.00 89 ARG A CA 14
ATOM 19727 C C . ARG A 1 89 ? 0.251 -4.606 -18.385 1.00 0.00 89 ARG A C 14
ATOM 19728 O O . ARG A 1 89 ? 0.999 -4.820 -19.340 1.00 0.00 89 ARG A O 14
ATOM 19749 N N . LEU A 1 90 ? -0.887 -3.929 -18.496 1.00 0.00 90 LEU A N 14
ATOM 19750 C CA . LEU A 1 90 ? -1.334 -3.387 -19.774 1.00 0.00 90 LEU A CA 14
ATOM 19751 C C . LEU A 1 90 ? -0.501 -2.173 -20.171 1.00 0.00 90 LEU A C 14
ATOM 19752 O O . LEU A 1 90 ? -0.280 -1.918 -21.356 1.00 0.00 90 LEU A O 14
ATOM 19768 N N . LEU A 1 91 ? -0.040 -1.427 -19.174 1.00 0.00 91 LEU A N 14
ATOM 19769 C CA . LEU A 1 91 ? 0.771 -0.239 -19.418 1.00 0.00 91 LEU A CA 14
ATOM 19770 C C . LEU A 1 91 ? 2.143 -0.619 -19.966 1.00 0.00 91 LEU A C 14
ATOM 19771 O O . LEU A 1 91 ? 2.644 0.002 -20.904 1.00 0.00 91 LEU A O 14
ATOM 19787 N N . THR A 1 92 ? 2.746 -1.647 -19.376 1.00 0.00 92 THR A N 14
ATOM 19788 C CA . THR A 1 92 ? 4.059 -2.112 -19.805 1.00 0.00 92 THR A CA 14
ATOM 19789 C C . THR A 1 92 ? 3.939 -3.161 -20.905 1.00 0.00 92 THR A C 14
ATOM 19790 O O . THR A 1 92 ? 4.843 -3.971 -21.105 1.00 0.00 92 THR A O 14
ATOM 19801 N N . GLY A 1 93 ? 2.816 -3.139 -21.617 1.00 0.00 93 GLY A N 14
ATOM 19802 C CA . GLY A 1 93 ? 2.599 -4.094 -22.688 1.00 0.00 93 GLY A CA 14
ATOM 19803 C C . GLY A 1 93 ? 3.564 -3.901 -23.841 1.00 0.00 93 GLY A C 14
ATOM 19804 O O . GLY A 1 93 ? 3.548 -2.865 -24.505 1.00 0.00 93 GLY A O 14
ATOM 19808 N N . GLN A 1 94 ? 4.407 -4.900 -24.078 1.00 0.00 94 GLN A N 14
ATOM 19809 C CA . GLN A 1 94 ? 5.386 -4.834 -25.157 1.00 0.00 94 GLN A CA 14
ATOM 19810 C C . GLN A 1 94 ? 4.696 -4.672 -26.508 1.00 0.00 94 GLN A C 14
ATOM 19811 O O . GLN A 1 94 ? 3.499 -4.931 -26.641 1.00 0.00 94 GLN A O 14
ATOM 19825 N N . GLY A 1 1 ? -12.148 14.992 -23.735 1.00 0.00 1 GLY A N 15
ATOM 19826 C CA . GLY A 1 1 ? -11.580 14.931 -22.401 1.00 0.00 1 GLY A CA 15
ATOM 19827 C C . GLY A 1 1 ? -12.622 14.640 -21.340 1.00 0.00 1 GLY A C 15
ATOM 19828 O O . GLY A 1 1 ? -13.566 15.409 -21.159 1.00 0.00 1 GLY A O 15
ATOM 19832 N N . SER A 1 2 ? -12.452 13.524 -20.637 1.00 0.00 2 SER A N 15
ATOM 19833 C CA . SER A 1 2 ? -13.389 13.130 -19.591 1.00 0.00 2 SER A CA 15
ATOM 19834 C C . SER A 1 2 ? -12.711 13.133 -18.225 1.00 0.00 2 SER A C 15
ATOM 19835 O O . SER A 1 2 ? -11.854 12.295 -17.943 1.00 0.00 2 SER A O 15
ATOM 19843 N N . SER A 1 3 ? -13.102 14.081 -17.379 1.00 0.00 3 SER A N 15
ATOM 19844 C CA . SER A 1 3 ? -12.530 14.197 -16.043 1.00 0.00 3 SER A CA 15
ATOM 19845 C C . SER A 1 3 ? -13.352 13.406 -15.030 1.00 0.00 3 SER A C 15
ATOM 19846 O O . SER A 1 3 ? -14.556 13.614 -14.893 1.00 0.00 3 SER A O 15
ATOM 19854 N N . GLY A 1 4 ? -12.690 12.496 -14.321 1.00 0.00 4 GLY A N 15
ATOM 19855 C CA . GLY A 1 4 ? -13.374 11.686 -13.330 1.00 0.00 4 GLY A CA 15
ATOM 19856 C C . GLY A 1 4 ? -12.564 11.518 -12.060 1.00 0.00 4 GLY A C 15
ATOM 19857 O O . GLY A 1 4 ? -13.052 11.793 -10.963 1.00 0.00 4 GLY A O 15
ATOM 19861 N N . SER A 1 5 ? -11.323 11.064 -12.206 1.00 0.00 5 SER A N 15
ATOM 19862 C CA . SER A 1 5 ? -10.446 10.854 -11.061 1.00 0.00 5 SER A CA 15
ATOM 19863 C C . SER A 1 5 ? -8.997 10.687 -11.510 1.00 0.00 5 SER A C 15
ATOM 19864 O O . SER A 1 5 ? -8.709 10.629 -12.705 1.00 0.00 5 SER A O 15
ATOM 19872 N N . SER A 1 6 ? -8.089 10.610 -10.542 1.00 0.00 6 SER A N 15
ATOM 19873 C CA . SER A 1 6 ? -6.670 10.453 -10.836 1.00 0.00 6 SER A CA 15
ATOM 19874 C C . SER A 1 6 ? -6.408 9.138 -11.563 1.00 0.00 6 SER A C 15
ATOM 19875 O O . SER A 1 6 ? -7.313 8.326 -11.746 1.00 0.00 6 SER A O 15
ATOM 19883 N N . GLY A 1 7 ? -5.160 8.936 -11.977 1.00 0.00 7 GLY A N 15
ATOM 19884 C CA . GLY A 1 7 ? -4.800 7.719 -12.680 1.00 0.00 7 GLY A CA 15
ATOM 19885 C C . GLY A 1 7 ? -4.466 6.581 -11.735 1.00 0.00 7 GLY A C 15
ATOM 19886 O O . GLY A 1 7 ? -4.923 5.453 -11.924 1.00 0.00 7 GLY A O 15
ATOM 19890 N N . VAL A 1 8 ? -3.665 6.875 -10.716 1.00 0.00 8 VAL A N 15
ATOM 19891 C CA . VAL A 1 8 ? -3.270 5.868 -9.739 1.00 0.00 8 VAL A CA 15
ATOM 19892 C C . VAL A 1 8 ? -4.008 6.064 -8.419 1.00 0.00 8 VAL A C 15
ATOM 19893 O O . VAL A 1 8 ? -4.231 7.193 -7.981 1.00 0.00 8 VAL A O 15
ATOM 19906 N N . THR A 1 9 ? -4.384 4.956 -7.788 1.00 0.00 9 THR A N 15
ATOM 19907 C CA . THR A 1 9 ? -5.097 5.005 -6.518 1.00 0.00 9 THR A CA 15
ATOM 19908 C C . THR A 1 9 ? -4.148 5.311 -5.365 1.00 0.00 9 THR A C 15
ATOM 19909 O O . THR A 1 9 ? -3.362 4.457 -4.950 1.00 0.00 9 THR A O 15
ATOM 19920 N N . THR A 1 10 ? -4.225 6.534 -4.850 1.00 0.00 10 THR A N 15
ATOM 19921 C CA . THR A 1 10 ? -3.372 6.952 -3.745 1.00 0.00 10 THR A CA 15
ATOM 19922 C C . THR A 1 10 ? -4.105 6.845 -2.413 1.00 0.00 10 THR A C 15
ATOM 19923 O O . THR A 1 10 ? -5.156 7.457 -2.221 1.00 0.00 10 THR A O 15
ATOM 19934 N N . ALA A 1 11 ? -3.544 6.065 -1.495 1.00 0.00 11 ALA A N 15
ATOM 19935 C CA . ALA A 1 11 ? -4.144 5.881 -0.179 1.00 0.00 11 ALA A CA 15
ATOM 19936 C C . ALA A 1 11 ? -3.156 6.229 0.929 1.00 0.00 11 ALA A C 15
ATOM 19937 O O . ALA A 1 11 ? -1.982 5.865 0.863 1.00 0.00 11 ALA A O 15
ATOM 19944 N N . ILE A 1 12 ? -3.639 6.936 1.945 1.00 0.00 12 ILE A N 15
ATOM 19945 C CA . ILE A 1 12 ? -2.797 7.333 3.067 1.00 0.00 12 ILE A CA 15
ATOM 19946 C C . ILE A 1 12 ? -3.262 6.677 4.362 1.00 0.00 12 ILE A C 15
ATOM 19947 O O . ILE A 1 12 ? -4.459 6.618 4.645 1.00 0.00 12 ILE A O 15
ATOM 19963 N N . ILE A 1 13 ? -2.308 6.185 5.146 1.00 0.00 13 ILE A N 15
ATOM 19964 C CA . ILE A 1 13 ? -2.620 5.536 6.413 1.00 0.00 13 ILE A CA 15
ATOM 19965 C C . ILE A 1 13 ? -2.060 6.328 7.589 1.00 0.00 13 ILE A C 15
ATOM 19966 O O . ILE A 1 13 ? -1.005 6.955 7.483 1.00 0.00 13 ILE A O 15
ATOM 19982 N N . HIS A 1 14 ? -2.771 6.293 8.712 1.00 0.00 14 HIS A N 15
ATOM 19983 C CA . HIS A 1 14 ? -2.343 7.006 9.910 1.00 0.00 14 HIS A CA 15
ATOM 19984 C C . HIS A 1 14 ? -1.874 6.029 10.984 1.00 0.00 14 HIS A C 15
ATOM 19985 O O . HIS A 1 14 ? -2.685 5.430 11.690 1.00 0.00 14 HIS A O 15
ATOM 19999 N N . ARG A 1 15 ? -0.559 5.874 11.101 1.00 0.00 15 ARG A N 15
ATOM 20000 C CA . ARG A 1 15 ? 0.018 4.969 12.088 1.00 0.00 15 ARG A CA 15
ATOM 20001 C C . ARG A 1 15 ? 0.801 5.743 13.144 1.00 0.00 15 ARG A C 15
ATOM 20002 O O . ARG A 1 15 ? 1.994 6.007 12.999 1.00 0.00 15 ARG A O 15
ATOM 20023 N N . PRO A 1 16 ? 0.113 6.118 14.233 1.00 0.00 16 PRO A N 15
ATOM 20024 C CA . PRO A 1 16 ? 0.723 6.868 15.336 1.00 0.00 16 PRO A CA 15
ATOM 20025 C C . PRO A 1 16 ? 1.714 6.025 16.131 1.00 0.00 16 PRO A C 15
ATOM 20026 O O . PRO A 1 16 ? 2.731 6.530 16.609 1.00 0.00 16 PRO A O 15
ATOM 20037 N N . HIS A 1 17 ? 1.412 4.738 16.270 1.00 0.00 17 HIS A N 15
ATOM 20038 C CA . HIS A 1 17 ? 2.278 3.825 17.007 1.00 0.00 17 HIS A CA 15
ATOM 20039 C C . HIS A 1 17 ? 2.798 2.716 16.097 1.00 0.00 17 HIS A C 15
ATOM 20040 O O . HIS A 1 17 ? 2.131 2.319 15.142 1.00 0.00 17 HIS A O 15
ATOM 20054 N N . ALA A 1 18 ? 3.993 2.220 16.401 1.00 0.00 18 ALA A N 15
ATOM 20055 C CA . ALA A 1 18 ? 4.602 1.156 15.612 1.00 0.00 18 ALA A CA 15
ATOM 20056 C C . ALA A 1 18 ? 4.192 -0.217 16.133 1.00 0.00 18 ALA A C 15
ATOM 20057 O O . ALA A 1 18 ? 4.086 -1.176 15.368 1.00 0.00 18 ALA A O 15
ATOM 20064 N N . ARG A 1 19 ? 3.964 -0.305 17.439 1.00 0.00 19 ARG A N 15
ATOM 20065 C CA . ARG A 1 19 ? 3.568 -1.562 18.063 1.00 0.00 19 ARG A CA 15
ATOM 20066 C C . ARG A 1 19 ? 2.062 -1.777 17.945 1.00 0.00 19 ARG A C 15
ATOM 20067 O O . ARG A 1 19 ? 1.449 -2.421 18.795 1.00 0.00 19 ARG A O 15
ATOM 20088 N N . GLU A 1 20 ? 1.473 -1.231 16.885 1.00 0.00 20 GLU A N 15
ATOM 20089 C CA . GLU A 1 20 ? 0.038 -1.362 16.658 1.00 0.00 20 GLU A CA 15
ATOM 20090 C C . GLU A 1 20 ? -0.240 -2.063 15.331 1.00 0.00 20 GLU A C 15
ATOM 20091 O O . GLU A 1 20 ? 0.386 -1.761 14.315 1.00 0.00 20 GLU A O 15
ATOM 20103 N N . GLN A 1 21 ? -1.184 -2.999 15.349 1.00 0.00 21 GLN A N 15
ATOM 20104 C CA . GLN A 1 21 ? -1.545 -3.743 14.148 1.00 0.00 21 GLN A CA 15
ATOM 20105 C C . GLN A 1 21 ? -1.827 -2.797 12.986 1.00 0.00 21 GLN A C 15
ATOM 20106 O O . GLN A 1 21 ? -1.908 -1.581 13.167 1.00 0.00 21 GLN A O 15
ATOM 20120 N N . LEU A 1 22 ? -1.976 -3.361 11.793 1.00 0.00 22 LEU A N 15
ATOM 20121 C CA . LEU A 1 22 ? -2.249 -2.568 10.599 1.00 0.00 22 LEU A CA 15
ATOM 20122 C C . LEU A 1 22 ? -3.700 -2.732 10.157 1.00 0.00 22 LEU A C 15
ATOM 20123 O O . LEU A 1 22 ? -4.442 -1.756 10.055 1.00 0.00 22 LEU A O 15
ATOM 20139 N N . GLY A 1 23 ? -4.097 -3.974 9.897 1.00 0.00 23 GLY A N 15
ATOM 20140 C CA . GLY A 1 23 ? -5.458 -4.243 9.471 1.00 0.00 23 GLY A CA 15
ATOM 20141 C C . GLY A 1 23 ? -5.519 -4.896 8.104 1.00 0.00 23 GLY A C 15
ATOM 20142 O O . GLY A 1 23 ? -6.322 -5.801 7.876 1.00 0.00 23 GLY A O 15
ATOM 20146 N N . PHE A 1 24 ? -4.670 -4.435 7.192 1.00 0.00 24 PHE A N 15
ATOM 20147 C CA . PHE A 1 24 ? -4.632 -4.978 5.839 1.00 0.00 24 PHE A CA 15
ATOM 20148 C C . PHE A 1 24 ? -3.510 -6.002 5.695 1.00 0.00 24 PHE A C 15
ATOM 20149 O O . PHE A 1 24 ? -2.420 -5.825 6.240 1.00 0.00 24 PHE A O 15
ATOM 20166 N N . CYS A 1 25 ? -3.786 -7.073 4.959 1.00 0.00 25 CYS A N 15
ATOM 20167 C CA . CYS A 1 25 ? -2.801 -8.127 4.744 1.00 0.00 25 CYS A CA 15
ATOM 20168 C C . CYS A 1 25 ? -2.248 -8.073 3.324 1.00 0.00 25 CYS A C 15
ATOM 20169 O O . CYS A 1 25 ? -3.001 -8.108 2.351 1.00 0.00 25 CYS A O 15
ATOM 20177 N N . VAL A 1 26 ? -0.926 -7.985 3.212 1.00 0.00 26 VAL A N 15
ATOM 20178 C CA . VAL A 1 26 ? -0.271 -7.925 1.911 1.00 0.00 26 VAL A CA 15
ATOM 20179 C C . VAL A 1 26 ? 0.426 -9.241 1.585 1.00 0.00 26 VAL A C 15
ATOM 20180 O O . VAL A 1 26 ? 1.194 -9.764 2.392 1.00 0.00 26 VAL A O 15
ATOM 20193 N N . GLU A 1 27 ? 0.154 -9.771 0.397 1.00 0.00 27 GLU A N 15
ATOM 20194 C CA . GLU A 1 27 ? 0.755 -11.027 -0.035 1.00 0.00 27 GLU A CA 15
ATOM 20195 C C . GLU A 1 27 ? 1.422 -10.871 -1.399 1.00 0.00 27 GLU A C 15
ATOM 20196 O O . GLU A 1 27 ? 0.748 -10.708 -2.416 1.00 0.00 27 GLU A O 15
ATOM 20208 N N . ASP A 1 28 ? 2.749 -10.920 -1.411 1.00 0.00 28 ASP A N 15
ATOM 20209 C CA . ASP A 1 28 ? 3.508 -10.784 -2.649 1.00 0.00 28 ASP A CA 15
ATOM 20210 C C . ASP A 1 28 ? 3.306 -9.402 -3.261 1.00 0.00 28 ASP A C 15
ATOM 20211 O O . ASP A 1 28 ? 3.313 -9.245 -4.481 1.00 0.00 28 ASP A O 15
ATOM 20220 N N . GLY A 1 29 ? 3.125 -8.401 -2.404 1.00 0.00 29 GLY A N 15
ATOM 20221 C CA . GLY A 1 29 ? 2.923 -7.045 -2.880 1.00 0.00 29 GLY A CA 15
ATOM 20222 C C . GLY A 1 29 ? 1.499 -6.798 -3.339 1.00 0.00 29 GLY A C 15
ATOM 20223 O O . GLY A 1 29 ? 1.230 -5.835 -4.058 1.00 0.00 29 GLY A O 15
ATOM 20227 N N . ILE A 1 30 ? 0.586 -7.670 -2.925 1.00 0.00 30 ILE A N 15
ATOM 20228 C CA . ILE A 1 30 ? -0.817 -7.543 -3.299 1.00 0.00 30 ILE A CA 15
ATOM 20229 C C . ILE A 1 30 ? -1.730 -7.827 -2.112 1.00 0.00 30 ILE A C 15
ATOM 20230 O O . ILE A 1 30 ? -1.794 -8.955 -1.621 1.00 0.00 30 ILE A O 15
ATOM 20246 N N . ILE A 1 31 ? -2.438 -6.798 -1.657 1.00 0.00 31 ILE A N 15
ATOM 20247 C CA . ILE A 1 31 ? -3.350 -6.939 -0.529 1.00 0.00 31 ILE A CA 15
ATOM 20248 C C . ILE A 1 31 ? -4.460 -7.937 -0.841 1.00 0.00 31 ILE A C 15
ATOM 20249 O O . ILE A 1 31 ? -4.941 -8.013 -1.972 1.00 0.00 31 ILE A O 15
ATOM 20265 N N . CYS A 1 32 ? -4.864 -8.699 0.169 1.00 0.00 32 CYS A N 15
ATOM 20266 C CA . CYS A 1 32 ? -5.919 -9.693 0.003 1.00 0.00 32 CYS A CA 15
ATOM 20267 C C . CYS A 1 32 ? -7.074 -9.425 0.963 1.00 0.00 32 CYS A C 15
ATOM 20268 O O . CYS A 1 32 ? -8.240 -9.450 0.569 1.00 0.00 32 CYS A O 15
ATOM 20276 N N . SER A 1 33 ? -6.741 -9.170 2.224 1.00 0.00 33 SER A N 15
ATOM 20277 C CA . SER A 1 33 ? -7.751 -8.903 3.242 1.00 0.00 33 SER A CA 15
ATOM 20278 C C . SER A 1 33 ? -7.564 -7.512 3.841 1.00 0.00 33 SER A C 15
ATOM 20279 O O . SER A 1 33 ? -6.469 -6.948 3.801 1.00 0.00 33 SER A O 15
ATOM 20287 N N . LEU A 1 34 ? -8.640 -6.965 4.395 1.00 0.00 34 LEU A N 15
ATOM 20288 C CA . LEU A 1 34 ? -8.596 -5.639 5.003 1.00 0.00 34 LEU A CA 15
ATOM 20289 C C . LEU A 1 34 ? -9.452 -5.591 6.265 1.00 0.00 34 LEU A C 15
ATOM 20290 O O . LEU A 1 34 ? -10.616 -5.994 6.255 1.00 0.00 34 LEU A O 15
ATOM 20306 N N . LEU A 1 35 ? -8.869 -5.093 7.350 1.00 0.00 35 LEU A N 15
ATOM 20307 C CA . LEU A 1 35 ? -9.578 -4.989 8.620 1.00 0.00 35 LEU A CA 15
ATOM 20308 C C . LEU A 1 35 ? -10.713 -3.973 8.529 1.00 0.00 35 LEU A C 15
ATOM 20309 O O . LEU A 1 35 ? -10.483 -2.765 8.577 1.00 0.00 35 LEU A O 15
ATOM 20325 N N . ARG A 1 36 ? -11.938 -4.472 8.399 1.00 0.00 36 ARG A N 15
ATOM 20326 C CA . ARG A 1 36 ? -13.108 -3.609 8.302 1.00 0.00 36 ARG A CA 15
ATOM 20327 C C . ARG A 1 36 ? -13.294 -2.799 9.581 1.00 0.00 36 ARG A C 15
ATOM 20328 O O . ARG A 1 36 ? -13.464 -3.359 10.663 1.00 0.00 36 ARG A O 15
ATOM 20349 N N . GLY A 1 37 ? -13.259 -1.476 9.449 1.00 0.00 37 GLY A N 15
ATOM 20350 C CA . GLY A 1 37 ? -13.424 -0.611 10.603 1.00 0.00 37 GLY A CA 15
ATOM 20351 C C . GLY A 1 37 ? -12.114 -0.337 11.314 1.00 0.00 37 GLY A C 15
ATOM 20352 O O . GLY A 1 37 ? -12.046 -0.375 12.541 1.00 0.00 37 GLY A O 15
ATOM 20356 N N . GLY A 1 38 ? -11.069 -0.060 10.540 1.00 0.00 38 GLY A N 15
ATOM 20357 C CA . GLY A 1 38 ? -9.768 0.216 11.121 1.00 0.00 38 GLY A CA 15
ATOM 20358 C C . GLY A 1 38 ? -9.126 1.460 10.541 1.00 0.00 38 GLY A C 15
ATOM 20359 O O . GLY A 1 38 ? -9.809 2.446 10.262 1.00 0.00 38 GLY A O 15
ATOM 20363 N N . ILE A 1 39 ? -7.810 1.416 10.360 1.00 0.00 39 ILE A N 15
ATOM 20364 C CA . ILE A 1 39 ? -7.077 2.549 9.811 1.00 0.00 39 ILE A CA 15
ATOM 20365 C C . ILE A 1 39 ? -7.027 2.485 8.288 1.00 0.00 39 ILE A C 15
ATOM 20366 O O . ILE A 1 39 ? -7.366 3.451 7.604 1.00 0.00 39 ILE A O 15
ATOM 20382 N N . ALA A 1 40 ? -6.603 1.340 7.763 1.00 0.00 40 ALA A N 15
ATOM 20383 C CA . ALA A 1 40 ? -6.512 1.148 6.321 1.00 0.00 40 ALA A CA 15
ATOM 20384 C C . ALA A 1 40 ? -7.789 1.608 5.625 1.00 0.00 40 ALA A C 15
ATOM 20385 O O . ALA A 1 40 ? -7.783 2.593 4.887 1.00 0.00 40 ALA A O 15
ATOM 20392 N N . GLU A 1 41 ? -8.880 0.888 5.864 1.00 0.00 41 GLU A N 15
ATOM 20393 C CA . GLU A 1 41 ? -10.163 1.222 5.257 1.00 0.00 41 GLU A CA 15
ATOM 20394 C C . GLU A 1 41 ? -10.400 2.730 5.281 1.00 0.00 41 GLU A C 15
ATOM 20395 O O . GLU A 1 41 ? -10.891 3.307 4.311 1.00 0.00 41 GLU A O 15
ATOM 20407 N N . ARG A 1 42 ? -10.047 3.361 6.396 1.00 0.00 42 ARG A N 15
ATOM 20408 C CA . ARG A 1 42 ? -10.222 4.800 6.548 1.00 0.00 42 ARG A CA 15
ATOM 20409 C C . ARG A 1 42 ? -9.266 5.563 5.635 1.00 0.00 42 ARG A C 15
ATOM 20410 O O . ARG A 1 42 ? -9.613 6.612 5.094 1.00 0.00 42 ARG A O 15
ATOM 20431 N N . GLY A 1 43 ? -8.060 5.028 5.469 1.00 0.00 43 GLY A N 15
ATOM 20432 C CA . GLY A 1 43 ? -7.073 5.672 4.622 1.00 0.00 43 GLY A CA 15
ATOM 20433 C C . GLY A 1 43 ? -7.450 5.625 3.154 1.00 0.00 43 GLY A C 15
ATOM 20434 O O . GLY A 1 43 ? -7.396 6.639 2.460 1.00 0.00 43 GLY A O 15
ATOM 20438 N N . GLY A 1 44 ? -7.831 4.443 2.680 1.00 0.00 44 GLY A N 15
ATOM 20439 C CA . GLY A 1 44 ? -8.211 4.290 1.288 1.00 0.00 44 GLY A CA 15
ATOM 20440 C C . GLY A 1 44 ? -7.564 3.081 0.640 1.00 0.00 44 GLY A C 15
ATOM 20441 O O . GLY A 1 44 ? -7.259 3.097 -0.553 1.00 0.00 44 GLY A O 15
ATOM 20445 N N . ILE A 1 45 ? -7.355 2.032 1.428 1.00 0.00 45 ILE A N 15
ATOM 20446 C CA . ILE A 1 45 ? -6.740 0.810 0.923 1.00 0.00 45 ILE A CA 15
ATOM 20447 C C . ILE A 1 45 ? -7.790 -0.143 0.363 1.00 0.00 45 ILE A C 15
ATOM 20448 O O . ILE A 1 45 ? -8.837 -0.358 0.974 1.00 0.00 45 ILE A O 15
ATOM 20464 N N . ARG A 1 46 ? -7.502 -0.714 -0.802 1.00 0.00 46 ARG A N 15
ATOM 20465 C CA . ARG A 1 46 ? -8.421 -1.645 -1.445 1.00 0.00 46 ARG A CA 15
ATOM 20466 C C . ARG A 1 46 ? -7.721 -2.960 -1.775 1.00 0.00 46 ARG A C 15
ATOM 20467 O O . ARG A 1 46 ? -6.747 -2.985 -2.528 1.00 0.00 46 ARG A O 15
ATOM 20488 N N . VAL A 1 47 ? -8.223 -4.051 -1.205 1.00 0.00 47 VAL A N 15
ATOM 20489 C CA . VAL A 1 47 ? -7.647 -5.369 -1.438 1.00 0.00 47 VAL A CA 15
ATOM 20490 C C . VAL A 1 47 ? -7.651 -5.717 -2.922 1.00 0.00 47 VAL A C 15
ATOM 20491 O O . VAL A 1 47 ? -8.565 -5.341 -3.655 1.00 0.00 47 VAL A O 15
ATOM 20504 N N . GLY A 1 48 ? -6.623 -6.438 -3.359 1.00 0.00 48 GLY A N 15
ATOM 20505 C CA . GLY A 1 48 ? -6.528 -6.824 -4.754 1.00 0.00 48 GLY A CA 15
ATOM 20506 C C . GLY A 1 48 ? -5.613 -5.912 -5.548 1.00 0.00 48 GLY A C 15
ATOM 20507 O O . GLY A 1 48 ? -5.007 -6.334 -6.534 1.00 0.00 48 GLY A O 15
ATOM 20511 N N . HIS A 1 49 ? -5.513 -4.658 -5.118 1.00 0.00 49 HIS A N 15
ATOM 20512 C CA . HIS A 1 49 ? -4.666 -3.684 -5.796 1.00 0.00 49 HIS A CA 15
ATOM 20513 C C . HIS A 1 49 ? -3.191 -3.962 -5.522 1.00 0.00 49 HIS A C 15
ATOM 20514 O O . HIS A 1 49 ? -2.800 -4.224 -4.385 1.00 0.00 49 HIS A O 15
ATOM 20528 N N . ARG A 1 50 ? -2.378 -3.903 -6.572 1.00 0.00 50 ARG A N 15
ATOM 20529 C CA . ARG A 1 50 ? -0.947 -4.151 -6.445 1.00 0.00 50 ARG A CA 15
ATOM 20530 C C . ARG A 1 50 ? -0.197 -2.860 -6.130 1.00 0.00 50 ARG A C 15
ATOM 20531 O O . ARG A 1 50 ? -0.442 -1.823 -6.747 1.00 0.00 50 ARG A O 15
ATOM 20552 N N . ILE A 1 51 ? 0.715 -2.931 -5.167 1.00 0.00 51 ILE A N 15
ATOM 20553 C CA . ILE A 1 51 ? 1.500 -1.768 -4.772 1.00 0.00 51 ILE A CA 15
ATOM 20554 C C . ILE A 1 51 ? 2.632 -1.507 -5.760 1.00 0.00 51 ILE A C 15
ATOM 20555 O O . ILE A 1 51 ? 3.254 -2.441 -6.268 1.00 0.00 51 ILE A O 15
ATOM 20571 N N . ILE A 1 52 ? 2.896 -0.232 -6.026 1.00 0.00 52 ILE A N 15
ATOM 20572 C CA . ILE A 1 52 ? 3.955 0.151 -6.951 1.00 0.00 52 ILE A CA 15
ATOM 20573 C C . ILE A 1 52 ? 4.956 1.088 -6.282 1.00 0.00 52 ILE A C 15
ATOM 20574 O O . ILE A 1 52 ? 6.110 1.178 -6.699 1.00 0.00 52 ILE A O 15
ATOM 20590 N N . GLU A 1 53 ? 4.505 1.782 -5.242 1.00 0.00 53 GLU A N 15
ATOM 20591 C CA . GLU A 1 53 ? 5.362 2.712 -4.515 1.00 0.00 53 GLU A CA 15
ATOM 20592 C C . GLU A 1 53 ? 4.871 2.897 -3.082 1.00 0.00 53 GLU A C 15
ATOM 20593 O O . GLU A 1 53 ? 3.669 2.994 -2.834 1.00 0.00 53 GLU A O 15
ATOM 20605 N N . ILE A 1 54 ? 5.810 2.945 -2.143 1.00 0.00 54 ILE A N 15
ATOM 20606 C CA . ILE A 1 54 ? 5.474 3.119 -0.736 1.00 0.00 54 ILE A CA 15
ATOM 20607 C C . ILE A 1 54 ? 6.355 4.181 -0.087 1.00 0.00 54 ILE A C 15
ATOM 20608 O O . ILE A 1 54 ? 7.574 4.178 -0.256 1.00 0.00 54 ILE A O 15
ATOM 20624 N N . ASN A 1 55 ? 5.730 5.088 0.657 1.00 0.00 55 ASN A N 15
ATOM 20625 C CA . ASN A 1 55 ? 6.458 6.156 1.333 1.00 0.00 55 ASN A CA 15
ATOM 20626 C C . ASN A 1 55 ? 7.474 6.799 0.395 1.00 0.00 55 ASN A C 15
ATOM 20627 O O . ASN A 1 55 ? 8.547 7.225 0.822 1.00 0.00 55 ASN A O 15
ATOM 20638 N N . GLY A 1 56 ? 7.128 6.868 -0.888 1.00 0.00 56 GLY A N 15
ATOM 20639 C CA . GLY A 1 56 ? 8.020 7.461 -1.866 1.00 0.00 56 GLY A CA 15
ATOM 20640 C C . GLY A 1 56 ? 9.194 6.562 -2.202 1.00 0.00 56 GLY A C 15
ATOM 20641 O O . GLY A 1 56 ? 10.329 7.026 -2.302 1.00 0.00 56 GLY A O 15
ATOM 20645 N N . GLN A 1 57 ? 8.919 5.273 -2.374 1.00 0.00 57 GLN A N 15
ATOM 20646 C CA . GLN A 1 57 ? 9.963 4.307 -2.697 1.00 0.00 57 GLN A CA 15
ATOM 20647 C C . GLN A 1 57 ? 9.430 3.221 -3.625 1.00 0.00 57 GLN A C 15
ATOM 20648 O O . GLN A 1 57 ? 8.511 2.482 -3.270 1.00 0.00 57 GLN A O 15
ATOM 20662 N N . SER A 1 58 ? 10.012 3.130 -4.817 1.00 0.00 58 SER A N 15
ATOM 20663 C CA . SER A 1 58 ? 9.592 2.136 -5.798 1.00 0.00 58 SER A CA 15
ATOM 20664 C C . SER A 1 58 ? 9.665 0.729 -5.213 1.00 0.00 58 SER A C 15
ATOM 20665 O O . SER A 1 58 ? 10.713 0.299 -4.729 1.00 0.00 58 SER A O 15
ATOM 20673 N N . VAL A 1 59 ? 8.544 0.017 -5.260 1.00 0.00 59 VAL A N 15
ATOM 20674 C CA . VAL A 1 59 ? 8.480 -1.342 -4.735 1.00 0.00 59 VAL A CA 15
ATOM 20675 C C . VAL A 1 59 ? 8.127 -2.339 -5.834 1.00 0.00 59 VAL A C 15
ATOM 20676 O O . VAL A 1 59 ? 8.240 -3.551 -5.647 1.00 0.00 59 VAL A O 15
ATOM 20689 N N . VAL A 1 60 ? 7.698 -1.821 -6.980 1.00 0.00 60 VAL A N 15
ATOM 20690 C CA . VAL A 1 60 ? 7.330 -2.665 -8.110 1.00 0.00 60 VAL A CA 15
ATOM 20691 C C . VAL A 1 60 ? 8.332 -3.797 -8.300 1.00 0.00 60 VAL A C 15
ATOM 20692 O O . VAL A 1 60 ? 8.007 -4.839 -8.870 1.00 0.00 60 VAL A O 15
ATOM 20705 N N . ALA A 1 61 ? 9.553 -3.586 -7.819 1.00 0.00 61 ALA A N 15
ATOM 20706 C CA . ALA A 1 61 ? 10.603 -4.591 -7.933 1.00 0.00 61 ALA A CA 15
ATOM 20707 C C . ALA A 1 61 ? 11.052 -5.074 -6.559 1.00 0.00 61 ALA A C 15
ATOM 20708 O O . ALA A 1 61 ? 11.272 -6.268 -6.349 1.00 0.00 61 ALA A O 15
ATOM 20715 N N . THR A 1 62 ? 11.189 -4.140 -5.623 1.00 0.00 62 THR A N 15
ATOM 20716 C CA . THR A 1 62 ? 11.614 -4.471 -4.269 1.00 0.00 62 THR A CA 15
ATOM 20717 C C . THR A 1 62 ? 10.963 -5.763 -3.788 1.00 0.00 62 THR A C 15
ATOM 20718 O O . THR A 1 62 ? 9.783 -6.018 -4.027 1.00 0.00 62 THR A O 15
ATOM 20729 N N . PRO A 1 63 ? 11.749 -6.600 -3.095 1.00 0.00 63 PRO A N 15
ATOM 20730 C CA . PRO A 1 63 ? 11.270 -7.880 -2.565 1.00 0.00 63 PRO A CA 15
ATOM 20731 C C . PRO A 1 63 ? 10.283 -7.699 -1.417 1.00 0.00 63 PRO A C 15
ATOM 20732 O O . PRO A 1 63 ? 10.461 -6.831 -0.562 1.00 0.00 63 PRO A O 15
ATOM 20743 N N . HIS A 1 64 ? 9.241 -8.525 -1.404 1.00 0.00 64 HIS A N 15
ATOM 20744 C CA . HIS A 1 64 ? 8.225 -8.456 -0.359 1.00 0.00 64 HIS A CA 15
ATOM 20745 C C . HIS A 1 64 ? 8.860 -8.167 0.998 1.00 0.00 64 HIS A C 15
ATOM 20746 O O . HIS A 1 64 ? 8.443 -7.250 1.706 1.00 0.00 64 HIS A O 15
ATOM 20760 N N . ALA A 1 65 ? 9.869 -8.954 1.353 1.00 0.00 65 ALA A N 15
ATOM 20761 C CA . ALA A 1 65 ? 10.562 -8.781 2.624 1.00 0.00 65 ALA A CA 15
ATOM 20762 C C . ALA A 1 65 ? 10.739 -7.304 2.957 1.00 0.00 65 ALA A C 15
ATOM 20763 O O . ALA A 1 65 ? 10.145 -6.796 3.908 1.00 0.00 65 ALA A O 15
ATOM 20770 N N . ARG A 1 66 ? 11.559 -6.618 2.167 1.00 0.00 66 ARG A N 15
ATOM 20771 C CA . ARG A 1 66 ? 11.815 -5.199 2.379 1.00 0.00 66 ARG A CA 15
ATOM 20772 C C . ARG A 1 66 ? 10.508 -4.425 2.519 1.00 0.00 66 ARG A C 15
ATOM 20773 O O . ARG A 1 66 ? 10.302 -3.707 3.498 1.00 0.00 66 ARG A O 15
ATOM 20794 N N . ILE A 1 67 ? 9.628 -4.577 1.534 1.00 0.00 67 ILE A N 15
ATOM 20795 C CA . ILE A 1 67 ? 8.341 -3.894 1.548 1.00 0.00 67 ILE A CA 15
ATOM 20796 C C . ILE A 1 67 ? 7.705 -3.948 2.933 1.00 0.00 67 ILE A C 15
ATOM 20797 O O . ILE A 1 67 ? 7.149 -2.958 3.411 1.00 0.00 67 ILE A O 15
ATOM 20813 N N . ILE A 1 68 ? 7.792 -5.109 3.573 1.00 0.00 68 ILE A N 15
ATOM 20814 C CA . ILE A 1 68 ? 7.227 -5.291 4.905 1.00 0.00 68 ILE A CA 15
ATOM 20815 C C . ILE A 1 68 ? 7.966 -4.444 5.936 1.00 0.00 68 ILE A C 15
ATOM 20816 O O . ILE A 1 68 ? 7.358 -3.895 6.853 1.00 0.00 68 ILE A O 15
ATOM 20832 N N . GLU A 1 69 ? 9.282 -4.343 5.776 1.00 0.00 69 GLU A N 15
ATOM 20833 C CA . GLU A 1 69 ? 10.104 -3.562 6.693 1.00 0.00 69 GLU A CA 15
ATOM 20834 C C . GLU A 1 69 ? 9.850 -2.068 6.514 1.00 0.00 69 GLU A C 15
ATOM 20835 O O . GLU A 1 69 ? 9.758 -1.320 7.489 1.00 0.00 69 GLU A O 15
ATOM 20847 N N . LEU A 1 70 ? 9.738 -1.639 5.261 1.00 0.00 70 LEU A N 15
ATOM 20848 C CA . LEU A 1 70 ? 9.495 -0.234 4.952 1.00 0.00 70 LEU A CA 15
ATOM 20849 C C . LEU A 1 70 ? 8.128 0.208 5.466 1.00 0.00 70 LEU A C 15
ATOM 20850 O O . LEU A 1 70 ? 8.029 1.095 6.314 1.00 0.00 70 LEU A O 15
ATOM 20866 N N . LEU A 1 71 ? 7.077 -0.418 4.948 1.00 0.00 71 LEU A N 15
ATOM 20867 C CA . LEU A 1 71 ? 5.715 -0.091 5.355 1.00 0.00 71 LEU A CA 15
ATOM 20868 C C . LEU A 1 71 ? 5.608 0.000 6.874 1.00 0.00 71 LEU A C 15
ATOM 20869 O O . LEU A 1 71 ? 5.109 0.988 7.415 1.00 0.00 71 LEU A O 15
ATOM 20885 N N . THR A 1 72 ? 6.082 -1.036 7.559 1.00 0.00 72 THR A N 15
ATOM 20886 C CA . THR A 1 72 ? 6.041 -1.072 9.016 1.00 0.00 72 THR A CA 15
ATOM 20887 C C . THR A 1 72 ? 6.854 0.068 9.617 1.00 0.00 72 THR A C 15
ATOM 20888 O O . THR A 1 72 ? 6.382 0.778 10.505 1.00 0.00 72 THR A O 15
ATOM 20899 N N . GLU A 1 73 ? 8.079 0.237 9.128 1.00 0.00 73 GLU A N 15
ATOM 20900 C CA . GLU A 1 73 ? 8.958 1.292 9.619 1.00 0.00 73 GLU A CA 15
ATOM 20901 C C . GLU A 1 73 ? 8.301 2.661 9.469 1.00 0.00 73 GLU A C 15
ATOM 20902 O O . GLU A 1 73 ? 8.526 3.561 10.277 1.00 0.00 73 GLU A O 15
ATOM 20914 N N . ALA A 1 74 ? 7.488 2.810 8.428 1.00 0.00 74 ALA A N 15
ATOM 20915 C CA . ALA A 1 74 ? 6.797 4.068 8.172 1.00 0.00 74 ALA A CA 15
ATOM 20916 C C . ALA A 1 74 ? 5.822 4.398 9.297 1.00 0.00 74 ALA A C 15
ATOM 20917 O O . ALA A 1 74 ? 4.874 3.654 9.548 1.00 0.00 74 ALA A O 15
ATOM 20924 N N . TYR A 1 75 ? 6.063 5.516 9.973 1.00 0.00 75 TYR A N 15
ATOM 20925 C CA . TYR A 1 75 ? 5.207 5.943 11.074 1.00 0.00 75 TYR A CA 15
ATOM 20926 C C . TYR A 1 75 ? 4.357 7.143 10.670 1.00 0.00 75 TYR A C 15
ATOM 20927 O O . TYR A 1 75 ? 4.533 7.709 9.592 1.00 0.00 75 TYR A O 15
ATOM 20945 N N . GLY A 1 76 ? 3.432 7.526 11.545 1.00 0.00 76 GLY A N 15
ATOM 20946 C CA . GLY A 1 76 ? 2.567 8.657 11.263 1.00 0.00 76 GLY A CA 15
ATOM 20947 C C . GLY A 1 76 ? 1.956 8.588 9.877 1.00 0.00 76 GLY A C 15
ATOM 20948 O O . GLY A 1 76 ? 1.201 7.666 9.571 1.00 0.00 76 GLY A O 15
ATOM 20952 N N . GLU A 1 77 ? 2.282 9.566 9.039 1.00 0.00 77 GLU A N 15
ATOM 20953 C CA . GLU A 1 77 ? 1.757 9.613 7.679 1.00 0.00 77 GLU A CA 15
ATOM 20954 C C . GLU A 1 77 ? 2.406 8.542 6.808 1.00 0.00 77 GLU A C 15
ATOM 20955 O O . GLU A 1 77 ? 3.622 8.538 6.612 1.00 0.00 77 GLU A O 15
ATOM 20967 N N . VAL A 1 78 ? 1.587 7.633 6.288 1.00 0.00 78 VAL A N 15
ATOM 20968 C CA . VAL A 1 78 ? 2.080 6.556 5.438 1.00 0.00 78 VAL A CA 15
ATOM 20969 C C . VAL A 1 78 ? 1.410 6.587 4.069 1.00 0.00 78 VAL A C 15
ATOM 20970 O O . VAL A 1 78 ? 0.298 6.087 3.898 1.00 0.00 78 VAL A O 15
ATOM 20983 N N . HIS A 1 79 ? 2.095 7.177 3.094 1.00 0.00 79 HIS A N 15
ATOM 20984 C CA . HIS A 1 79 ? 1.566 7.272 1.738 1.00 0.00 79 HIS A CA 15
ATOM 20985 C C . HIS A 1 79 ? 1.783 5.967 0.977 1.00 0.00 79 HIS A C 15
ATOM 20986 O O . HIS A 1 79 ? 2.920 5.568 0.723 1.00 0.00 79 HIS A O 15
ATOM 21000 N N . ILE A 1 80 ? 0.687 5.307 0.619 1.00 0.00 80 ILE A N 15
ATOM 21001 C CA . ILE A 1 80 ? 0.758 4.048 -0.112 1.00 0.00 80 ILE A CA 15
ATOM 21002 C C . ILE A 1 80 ? 0.071 4.160 -1.468 1.00 0.00 80 ILE A C 15
ATOM 21003 O O . ILE A 1 80 ? -1.145 4.336 -1.548 1.00 0.00 80 ILE A O 15
ATOM 21019 N N . LYS A 1 81 ? 0.857 4.056 -2.535 1.00 0.00 81 LYS A N 15
ATOM 21020 C CA . LYS A 1 81 ? 0.325 4.142 -3.890 1.00 0.00 81 LYS A CA 15
ATOM 21021 C C . LYS A 1 81 ? -0.143 2.775 -4.378 1.00 0.00 81 LYS A C 15
ATOM 21022 O O . LYS A 1 81 ? 0.669 1.909 -4.705 1.00 0.00 81 LYS A O 15
ATOM 21041 N N . THR A 1 82 ? -1.458 2.588 -4.428 1.00 0.00 82 THR A N 15
ATOM 21042 C CA . THR A 1 82 ? -2.034 1.326 -4.877 1.00 0.00 82 THR A CA 15
ATOM 21043 C C . THR A 1 82 ? -2.433 1.397 -6.347 1.00 0.00 82 THR A C 15
ATOM 21044 O O . THR A 1 82 ? -2.851 2.445 -6.836 1.00 0.00 82 THR A O 15
ATOM 21055 N N . MET A 1 83 ? -2.301 0.274 -7.045 1.00 0.00 83 MET A N 15
ATOM 21056 C CA . MET A 1 83 ? -2.649 0.208 -8.459 1.00 0.00 83 MET A CA 15
ATOM 21057 C C . MET A 1 83 ? -3.075 -1.203 -8.850 1.00 0.00 83 MET A C 15
ATOM 21058 O O . MET A 1 83 ? -2.488 -2.196 -8.419 1.00 0.00 83 MET A O 15
ATOM 21072 N N . PRO A 1 84 ? -4.121 -1.298 -9.684 1.00 0.00 84 PRO A N 15
ATOM 21073 C CA . PRO A 1 84 ? -4.648 -2.584 -10.151 1.00 0.00 84 PRO A CA 15
ATOM 21074 C C . PRO A 1 84 ? -3.695 -3.288 -11.110 1.00 0.00 84 PRO A C 15
ATOM 21075 O O . PRO A 1 84 ? -3.433 -2.800 -12.209 1.00 0.00 84 PRO A O 15
ATOM 21086 N N . ALA A 1 85 ? -3.178 -4.437 -10.686 1.00 0.00 85 ALA A N 15
ATOM 21087 C CA . ALA A 1 85 ? -2.256 -5.209 -11.509 1.00 0.00 85 ALA A CA 15
ATOM 21088 C C . ALA A 1 85 ? -2.662 -5.165 -12.978 1.00 0.00 85 ALA A C 15
ATOM 21089 O O . ALA A 1 85 ? -1.813 -5.072 -13.864 1.00 0.00 85 ALA A O 15
ATOM 21096 N N . ALA A 1 86 ? -3.965 -5.235 -13.229 1.00 0.00 86 ALA A N 15
ATOM 21097 C CA . ALA A 1 86 ? -4.484 -5.202 -14.591 1.00 0.00 86 ALA A CA 15
ATOM 21098 C C . ALA A 1 86 ? -3.949 -3.995 -15.354 1.00 0.00 86 ALA A C 15
ATOM 21099 O O . ALA A 1 86 ? -3.156 -4.137 -16.286 1.00 0.00 86 ALA A O 15
ATOM 21106 N N . THR A 1 87 ? -4.387 -2.805 -14.952 1.00 0.00 87 THR A N 15
ATOM 21107 C CA . THR A 1 87 ? -3.953 -1.573 -15.599 1.00 0.00 87 THR A CA 15
ATOM 21108 C C . THR A 1 87 ? -2.433 -1.511 -15.701 1.00 0.00 87 THR A C 15
ATOM 21109 O O . THR A 1 87 ? -1.878 -1.421 -16.796 1.00 0.00 87 THR A O 15
ATOM 21120 N N . TYR A 1 88 ? -1.766 -1.561 -14.553 1.00 0.00 88 TYR A N 15
ATOM 21121 C CA . TYR A 1 88 ? -0.309 -1.508 -14.514 1.00 0.00 88 TYR A CA 15
ATOM 21122 C C . TYR A 1 88 ? 0.298 -2.396 -15.596 1.00 0.00 88 TYR A C 15
ATOM 21123 O O . TYR A 1 88 ? 1.030 -1.923 -16.465 1.00 0.00 88 TYR A O 15
ATOM 21141 N N . ARG A 1 89 ? -0.013 -3.687 -15.536 1.00 0.00 89 ARG A N 15
ATOM 21142 C CA . ARG A 1 89 ? 0.501 -4.643 -16.509 1.00 0.00 89 ARG A CA 15
ATOM 21143 C C . ARG A 1 89 ? 0.281 -4.140 -17.933 1.00 0.00 89 ARG A C 15
ATOM 21144 O O . ARG A 1 89 ? 1.202 -4.136 -18.751 1.00 0.00 89 ARG A O 15
ATOM 21165 N N . LEU A 1 90 ? -0.944 -3.717 -18.223 1.00 0.00 90 LEU A N 15
ATOM 21166 C CA . LEU A 1 90 ? -1.286 -3.212 -19.548 1.00 0.00 90 LEU A CA 15
ATOM 21167 C C . LEU A 1 90 ? -0.394 -2.035 -19.929 1.00 0.00 90 LEU A C 15
ATOM 21168 O O . LEU A 1 90 ? 0.039 -1.915 -21.076 1.00 0.00 90 LEU A O 15
ATOM 21184 N N . LEU A 1 91 ? -0.122 -1.168 -18.960 1.00 0.00 91 LEU A N 15
ATOM 21185 C CA . LEU A 1 91 ? 0.721 0.000 -19.192 1.00 0.00 91 LEU A CA 15
ATOM 21186 C C . LEU A 1 91 ? 2.162 -0.416 -19.473 1.00 0.00 91 LEU A C 15
ATOM 21187 O O . LEU A 1 91 ? 2.817 0.135 -20.359 1.00 0.00 91 LEU A O 15
ATOM 21203 N N . THR A 1 92 ? 2.649 -1.393 -18.715 1.00 0.00 92 THR A N 15
ATOM 21204 C CA . THR A 1 92 ? 4.012 -1.883 -18.883 1.00 0.00 92 THR A CA 15
ATOM 21205 C C . THR A 1 92 ? 4.157 -2.669 -20.181 1.00 0.00 92 THR A C 15
ATOM 21206 O O . THR A 1 92 ? 5.221 -2.676 -20.798 1.00 0.00 92 THR A O 15
ATOM 21217 N N . GLY A 1 93 ? 3.079 -3.332 -20.590 1.00 0.00 93 GLY A N 15
ATOM 21218 C CA . GLY A 1 93 ? 3.108 -4.112 -21.813 1.00 0.00 93 GLY A CA 15
ATOM 21219 C C . GLY A 1 93 ? 2.579 -3.340 -23.006 1.00 0.00 93 GLY A C 15
ATOM 21220 O O . GLY A 1 93 ? 2.861 -2.152 -23.158 1.00 0.00 93 GLY A O 15
ATOM 21224 N N . GLN A 1 94 ? 1.811 -4.017 -23.854 1.00 0.00 94 GLN A N 15
ATOM 21225 C CA . GLN A 1 94 ? 1.245 -3.387 -25.040 1.00 0.00 94 GLN A CA 15
ATOM 21226 C C . GLN A 1 94 ? 2.273 -2.495 -25.727 1.00 0.00 94 GLN A C 15
ATOM 21227 O O . GLN A 1 94 ? 1.935 -1.441 -26.266 1.00 0.00 94 GLN A O 15
ATOM 21241 N N . GLY A 1 1 ? -1.729 10.870 -12.555 1.00 0.00 1 GLY A N 16
ATOM 21242 C CA . GLY A 1 1 ? -2.531 10.916 -13.764 1.00 0.00 1 GLY A CA 16
ATOM 21243 C C . GLY A 1 1 ? -1.704 11.224 -14.997 1.00 0.00 1 GLY A C 16
ATOM 21244 O O . GLY A 1 1 ? -1.139 12.311 -15.118 1.00 0.00 1 GLY A O 16
ATOM 21248 N N . SER A 1 2 ? -1.630 10.264 -15.913 1.00 0.00 2 SER A N 16
ATOM 21249 C CA . SER A 1 2 ? -0.861 10.436 -17.141 1.00 0.00 2 SER A CA 16
ATOM 21250 C C . SER A 1 2 ? -1.768 10.361 -18.365 1.00 0.00 2 SER A C 16
ATOM 21251 O O . SER A 1 2 ? -2.521 9.402 -18.535 1.00 0.00 2 SER A O 16
ATOM 21259 N N . SER A 1 3 ? -1.690 11.379 -19.215 1.00 0.00 3 SER A N 16
ATOM 21260 C CA . SER A 1 3 ? -2.506 11.432 -20.423 1.00 0.00 3 SER A CA 16
ATOM 21261 C C . SER A 1 3 ? -3.916 10.918 -20.148 1.00 0.00 3 SER A C 16
ATOM 21262 O O . SER A 1 3 ? -4.476 10.157 -20.936 1.00 0.00 3 SER A O 16
ATOM 21270 N N . GLY A 1 4 ? -4.485 11.341 -19.023 1.00 0.00 4 GLY A N 16
ATOM 21271 C CA . GLY A 1 4 ? -5.824 10.914 -18.663 1.00 0.00 4 GLY A CA 16
ATOM 21272 C C . GLY A 1 4 ? -6.340 11.610 -17.419 1.00 0.00 4 GLY A C 16
ATOM 21273 O O . GLY A 1 4 ? -6.479 12.833 -17.397 1.00 0.00 4 GLY A O 16
ATOM 21277 N N . SER A 1 5 ? -6.626 10.830 -16.381 1.00 0.00 5 SER A N 16
ATOM 21278 C CA . SER A 1 5 ? -7.135 11.379 -15.130 1.00 0.00 5 SER A CA 16
ATOM 21279 C C . SER A 1 5 ? -7.212 10.300 -14.055 1.00 0.00 5 SER A C 16
ATOM 21280 O O . SER A 1 5 ? -7.446 9.128 -14.351 1.00 0.00 5 SER A O 16
ATOM 21288 N N . SER A 1 6 ? -7.011 10.704 -12.804 1.00 0.00 6 SER A N 16
ATOM 21289 C CA . SER A 1 6 ? -7.054 9.771 -11.684 1.00 0.00 6 SER A CA 16
ATOM 21290 C C . SER A 1 6 ? -6.474 8.417 -12.082 1.00 0.00 6 SER A C 16
ATOM 21291 O O . SER A 1 6 ? -6.966 7.371 -11.661 1.00 0.00 6 SER A O 16
ATOM 21299 N N . GLY A 1 7 ? -5.424 8.446 -12.896 1.00 0.00 7 GLY A N 16
ATOM 21300 C CA . GLY A 1 7 ? -4.793 7.216 -13.339 1.00 0.00 7 GLY A CA 16
ATOM 21301 C C . GLY A 1 7 ? -4.342 6.347 -12.181 1.00 0.00 7 GLY A C 16
ATOM 21302 O O . GLY A 1 7 ? -4.782 5.206 -12.044 1.00 0.00 7 GLY A O 16
ATOM 21306 N N . VAL A 1 8 ? -3.461 6.888 -11.346 1.00 0.00 8 VAL A N 16
ATOM 21307 C CA . VAL A 1 8 ? -2.949 6.154 -10.195 1.00 0.00 8 VAL A CA 16
ATOM 21308 C C . VAL A 1 8 ? -3.705 6.528 -8.925 1.00 0.00 8 VAL A C 16
ATOM 21309 O O . VAL A 1 8 ? -4.039 7.693 -8.707 1.00 0.00 8 VAL A O 16
ATOM 21322 N N . THR A 1 9 ? -3.971 5.531 -8.086 1.00 0.00 9 THR A N 16
ATOM 21323 C CA . THR A 1 9 ? -4.689 5.755 -6.837 1.00 0.00 9 THR A CA 16
ATOM 21324 C C . THR A 1 9 ? -3.726 5.836 -5.657 1.00 0.00 9 THR A C 16
ATOM 21325 O O . THR A 1 9 ? -2.840 4.994 -5.506 1.00 0.00 9 THR A O 16
ATOM 21336 N N . THR A 1 10 ? -3.906 6.854 -4.822 1.00 0.00 10 THR A N 16
ATOM 21337 C CA . THR A 1 10 ? -3.053 7.045 -3.655 1.00 0.00 10 THR A CA 16
ATOM 21338 C C . THR A 1 10 ? -3.853 6.922 -2.363 1.00 0.00 10 THR A C 16
ATOM 21339 O O . THR A 1 10 ? -4.977 7.414 -2.269 1.00 0.00 10 THR A O 16
ATOM 21350 N N . ALA A 1 11 ? -3.266 6.263 -1.370 1.00 0.00 11 ALA A N 16
ATOM 21351 C CA . ALA A 1 11 ? -3.924 6.078 -0.082 1.00 0.00 11 ALA A CA 16
ATOM 21352 C C . ALA A 1 11 ? -3.027 6.536 1.063 1.00 0.00 11 ALA A C 16
ATOM 21353 O O . ALA A 1 11 ? -1.804 6.402 0.997 1.00 0.00 11 ALA A O 16
ATOM 21360 N N . ILE A 1 12 ? -3.641 7.075 2.111 1.00 0.00 12 ILE A N 16
ATOM 21361 C CA . ILE A 1 12 ? -2.897 7.551 3.270 1.00 0.00 12 ILE A CA 16
ATOM 21362 C C . ILE A 1 12 ? -3.367 6.862 4.546 1.00 0.00 12 ILE A C 16
ATOM 21363 O O . ILE A 1 12 ? -4.562 6.830 4.842 1.00 0.00 12 ILE A O 16
ATOM 21379 N N . ILE A 1 13 ? -2.420 6.312 5.299 1.00 0.00 13 ILE A N 16
ATOM 21380 C CA . ILE A 1 13 ? -2.737 5.626 6.545 1.00 0.00 13 ILE A CA 16
ATOM 21381 C C . ILE A 1 13 ? -2.202 6.396 7.748 1.00 0.00 13 ILE A C 16
ATOM 21382 O O . ILE A 1 13 ? -1.298 7.221 7.618 1.00 0.00 13 ILE A O 16
ATOM 21398 N N . HIS A 1 14 ? -2.766 6.118 8.919 1.00 0.00 14 HIS A N 16
ATOM 21399 C CA . HIS A 1 14 ? -2.344 6.783 10.147 1.00 0.00 14 HIS A CA 16
ATOM 21400 C C . HIS A 1 14 ? -1.749 5.780 11.131 1.00 0.00 14 HIS A C 16
ATOM 21401 O O . HIS A 1 14 ? -2.476 5.039 11.792 1.00 0.00 14 HIS A O 16
ATOM 21415 N N . ARG A 1 15 ? -0.423 5.763 11.221 1.00 0.00 15 ARG A N 16
ATOM 21416 C CA . ARG A 1 15 ? 0.269 4.849 12.123 1.00 0.00 15 ARG A CA 16
ATOM 21417 C C . ARG A 1 15 ? 0.960 5.615 13.247 1.00 0.00 15 ARG A C 16
ATOM 21418 O O . ARG A 1 15 ? 2.139 5.962 13.162 1.00 0.00 15 ARG A O 16
ATOM 21439 N N . PRO A 1 16 ? 0.212 5.887 14.326 1.00 0.00 16 PRO A N 16
ATOM 21440 C CA . PRO A 1 16 ? 0.732 6.614 15.488 1.00 0.00 16 PRO A CA 16
ATOM 21441 C C . PRO A 1 16 ? 1.748 5.796 16.277 1.00 0.00 16 PRO A C 16
ATOM 21442 O O . PRO A 1 16 ? 2.661 6.347 16.892 1.00 0.00 16 PRO A O 16
ATOM 21453 N N . HIS A 1 17 ? 1.583 4.477 16.256 1.00 0.00 17 HIS A N 16
ATOM 21454 C CA . HIS A 1 17 ? 2.487 3.582 16.970 1.00 0.00 17 HIS A CA 16
ATOM 21455 C C . HIS A 1 17 ? 3.136 2.588 16.011 1.00 0.00 17 HIS A C 16
ATOM 21456 O O . HIS A 1 17 ? 2.530 2.178 15.022 1.00 0.00 17 HIS A O 16
ATOM 21470 N N . ALA A 1 18 ? 4.373 2.206 16.311 1.00 0.00 18 ALA A N 16
ATOM 21471 C CA . ALA A 1 18 ? 5.104 1.259 15.477 1.00 0.00 18 ALA A CA 16
ATOM 21472 C C . ALA A 1 18 ? 4.794 -0.179 15.878 1.00 0.00 18 ALA A C 16
ATOM 21473 O O . ALA A 1 18 ? 4.742 -1.072 15.033 1.00 0.00 18 ALA A O 16
ATOM 21480 N N . ARG A 1 19 ? 4.591 -0.396 17.174 1.00 0.00 19 ARG A N 16
ATOM 21481 C CA . ARG A 1 19 ? 4.289 -1.727 17.687 1.00 0.00 19 ARG A CA 16
ATOM 21482 C C . ARG A 1 19 ? 2.802 -2.038 17.549 1.00 0.00 19 ARG A C 16
ATOM 21483 O O . ARG A 1 19 ? 2.251 -2.832 18.311 1.00 0.00 19 ARG A O 16
ATOM 21504 N N . GLU A 1 20 ? 2.159 -1.407 16.572 1.00 0.00 20 GLU A N 16
ATOM 21505 C CA . GLU A 1 20 ? 0.735 -1.616 16.336 1.00 0.00 20 GLU A CA 16
ATOM 21506 C C . GLU A 1 20 ? 0.487 -2.119 14.917 1.00 0.00 20 GLU A C 16
ATOM 21507 O O . GLU A 1 20 ? 1.037 -1.586 13.954 1.00 0.00 20 GLU A O 16
ATOM 21519 N N . GLN A 1 21 ? -0.344 -3.149 14.797 1.00 0.00 21 GLN A N 16
ATOM 21520 C CA . GLN A 1 21 ? -0.664 -3.725 13.496 1.00 0.00 21 GLN A CA 16
ATOM 21521 C C . GLN A 1 21 ? -1.320 -2.690 12.589 1.00 0.00 21 GLN A C 16
ATOM 21522 O O . GLN A 1 21 ? -1.626 -1.577 13.019 1.00 0.00 21 GLN A O 16
ATOM 21536 N N . LEU A 1 22 ? -1.534 -3.062 11.332 1.00 0.00 22 LEU A N 16
ATOM 21537 C CA . LEU A 1 22 ? -2.154 -2.166 10.363 1.00 0.00 22 LEU A CA 16
ATOM 21538 C C . LEU A 1 22 ? -3.593 -2.582 10.079 1.00 0.00 22 LEU A C 16
ATOM 21539 O O . LEU A 1 22 ? -4.520 -1.785 10.219 1.00 0.00 22 LEU A O 16
ATOM 21555 N N . GLY A 1 23 ? -3.773 -3.838 9.680 1.00 0.00 23 GLY A N 16
ATOM 21556 C CA . GLY A 1 23 ? -5.103 -4.339 9.385 1.00 0.00 23 GLY A CA 16
ATOM 21557 C C . GLY A 1 23 ? -5.183 -5.005 8.026 1.00 0.00 23 GLY A C 16
ATOM 21558 O O . GLY A 1 23 ? -5.875 -6.009 7.859 1.00 0.00 23 GLY A O 16
ATOM 21562 N N . PHE A 1 24 ? -4.474 -4.445 7.052 1.00 0.00 24 PHE A N 16
ATOM 21563 C CA . PHE A 1 24 ? -4.470 -4.990 5.699 1.00 0.00 24 PHE A CA 16
ATOM 21564 C C . PHE A 1 24 ? -3.322 -5.978 5.514 1.00 0.00 24 PHE A C 16
ATOM 21565 O O . PHE A 1 24 ? -2.182 -5.698 5.886 1.00 0.00 24 PHE A O 16
ATOM 21582 N N . CYS A 1 25 ? -3.632 -7.135 4.939 1.00 0.00 25 CYS A N 16
ATOM 21583 C CA . CYS A 1 25 ? -2.628 -8.166 4.706 1.00 0.00 25 CYS A CA 16
ATOM 21584 C C . CYS A 1 25 ? -2.114 -8.111 3.271 1.00 0.00 25 CYS A C 16
ATOM 21585 O O . CYS A 1 25 ? -2.897 -8.063 2.321 1.00 0.00 25 CYS A O 16
ATOM 21593 N N . VAL A 1 26 ? -0.794 -8.115 3.120 1.00 0.00 26 VAL A N 16
ATOM 21594 C CA . VAL A 1 26 ? -0.175 -8.064 1.801 1.00 0.00 26 VAL A CA 16
ATOM 21595 C C . VAL A 1 26 ? 0.435 -9.411 1.428 1.00 0.00 26 VAL A C 16
ATOM 21596 O O . VAL A 1 26 ? 1.053 -10.075 2.259 1.00 0.00 26 VAL A O 16
ATOM 21609 N N . GLU A 1 27 ? 0.256 -9.808 0.171 1.00 0.00 27 GLU A N 16
ATOM 21610 C CA . GLU A 1 27 ? 0.788 -11.076 -0.312 1.00 0.00 27 GLU A CA 16
ATOM 21611 C C . GLU A 1 27 ? 1.421 -10.911 -1.690 1.00 0.00 27 GLU A C 16
ATOM 21612 O O . GLU A 1 27 ? 0.722 -10.781 -2.695 1.00 0.00 27 GLU A O 16
ATOM 21624 N N . ASP A 1 28 ? 2.749 -10.916 -1.729 1.00 0.00 28 ASP A N 16
ATOM 21625 C CA . ASP A 1 28 ? 3.478 -10.767 -2.983 1.00 0.00 28 ASP A CA 16
ATOM 21626 C C . ASP A 1 28 ? 3.375 -9.337 -3.505 1.00 0.00 28 ASP A C 16
ATOM 21627 O O . ASP A 1 28 ? 3.459 -9.097 -4.709 1.00 0.00 28 ASP A O 16
ATOM 21636 N N . GLY A 1 29 ? 3.193 -8.390 -2.590 1.00 0.00 29 GLY A N 16
ATOM 21637 C CA . GLY A 1 29 ? 3.080 -6.996 -2.977 1.00 0.00 29 GLY A CA 16
ATOM 21638 C C . GLY A 1 29 ? 1.663 -6.611 -3.353 1.00 0.00 29 GLY A C 16
ATOM 21639 O O . GLY A 1 29 ? 1.435 -5.553 -3.939 1.00 0.00 29 GLY A O 16
ATOM 21643 N N . ILE A 1 30 ? 0.709 -7.472 -3.016 1.00 0.00 30 ILE A N 16
ATOM 21644 C CA . ILE A 1 30 ? -0.693 -7.217 -3.323 1.00 0.00 30 ILE A CA 16
ATOM 21645 C C . ILE A 1 30 ? -1.585 -7.545 -2.131 1.00 0.00 30 ILE A C 16
ATOM 21646 O O . ILE A 1 30 ? -1.570 -8.666 -1.622 1.00 0.00 30 ILE A O 16
ATOM 21662 N N . ILE A 1 31 ? -2.362 -6.561 -1.691 1.00 0.00 31 ILE A N 16
ATOM 21663 C CA . ILE A 1 31 ? -3.263 -6.746 -0.561 1.00 0.00 31 ILE A CA 16
ATOM 21664 C C . ILE A 1 31 ? -4.367 -7.744 -0.896 1.00 0.00 31 ILE A C 16
ATOM 21665 O O . ILE A 1 31 ? -4.889 -7.756 -2.011 1.00 0.00 31 ILE A O 16
ATOM 21681 N N . CYS A 1 32 ? -4.718 -8.577 0.078 1.00 0.00 32 CYS A N 16
ATOM 21682 C CA . CYS A 1 32 ? -5.761 -9.579 -0.113 1.00 0.00 32 CYS A CA 16
ATOM 21683 C C . CYS A 1 32 ? -6.930 -9.333 0.836 1.00 0.00 32 CYS A C 16
ATOM 21684 O O . CYS A 1 32 ? -8.066 -9.145 0.401 1.00 0.00 32 CYS A O 16
ATOM 21692 N N . SER A 1 33 ? -6.643 -9.338 2.133 1.00 0.00 33 SER A N 16
ATOM 21693 C CA . SER A 1 33 ? -7.672 -9.122 3.144 1.00 0.00 33 SER A CA 16
ATOM 21694 C C . SER A 1 33 ? -7.463 -7.788 3.855 1.00 0.00 33 SER A C 16
ATOM 21695 O O . SER A 1 33 ? -6.356 -7.247 3.872 1.00 0.00 33 SER A O 16
ATOM 21703 N N . LEU A 1 34 ? -8.533 -7.263 4.441 1.00 0.00 34 LEU A N 16
ATOM 21704 C CA . LEU A 1 34 ? -8.469 -5.992 5.154 1.00 0.00 34 LEU A CA 16
ATOM 21705 C C . LEU A 1 34 ? -9.186 -6.084 6.497 1.00 0.00 34 LEU A C 16
ATOM 21706 O O . LEU A 1 34 ? -10.308 -6.586 6.581 1.00 0.00 34 LEU A O 16
ATOM 21722 N N . LEU A 1 35 ? -8.533 -5.595 7.545 1.00 0.00 35 LEU A N 16
ATOM 21723 C CA . LEU A 1 35 ? -9.109 -5.620 8.885 1.00 0.00 35 LEU A CA 16
ATOM 21724 C C . LEU A 1 35 ? -10.316 -4.693 8.977 1.00 0.00 35 LEU A C 16
ATOM 21725 O O . LEU A 1 35 ? -10.358 -3.647 8.329 1.00 0.00 35 LEU A O 16
ATOM 21741 N N . ARG A 1 36 ? -11.295 -5.082 9.786 1.00 0.00 36 ARG A N 16
ATOM 21742 C CA . ARG A 1 36 ? -12.503 -4.285 9.963 1.00 0.00 36 ARG A CA 16
ATOM 21743 C C . ARG A 1 36 ? -12.281 -3.184 10.995 1.00 0.00 36 ARG A C 16
ATOM 21744 O O . ARG A 1 36 ? -11.546 -3.366 11.965 1.00 0.00 36 ARG A O 16
ATOM 21765 N N . GLY A 1 37 ? -12.922 -2.039 10.779 1.00 0.00 37 GLY A N 16
ATOM 21766 C CA . GLY A 1 37 ? -12.781 -0.924 11.698 1.00 0.00 37 GLY A CA 16
ATOM 21767 C C . GLY A 1 37 ? -11.335 -0.655 12.065 1.00 0.00 37 GLY A C 16
ATOM 21768 O O . GLY A 1 37 ? -11.013 -0.448 13.234 1.00 0.00 37 GLY A O 16
ATOM 21772 N N . GLY A 1 38 ? -10.461 -0.660 11.063 1.00 0.00 38 GLY A N 16
ATOM 21773 C CA . GLY A 1 38 ? -9.051 -0.415 11.308 1.00 0.00 38 GLY A CA 16
ATOM 21774 C C . GLY A 1 38 ? -8.583 0.904 10.727 1.00 0.00 38 GLY A C 16
ATOM 21775 O O . GLY A 1 38 ? -9.396 1.732 10.316 1.00 0.00 38 GLY A O 16
ATOM 21779 N N . ILE A 1 39 ? -7.269 1.102 10.695 1.00 0.00 39 ILE A N 16
ATOM 21780 C CA . ILE A 1 39 ? -6.695 2.330 10.162 1.00 0.00 39 ILE A CA 16
ATOM 21781 C C . ILE A 1 39 ? -6.703 2.324 8.637 1.00 0.00 39 ILE A C 16
ATOM 21782 O O . ILE A 1 39 ? -6.990 3.339 8.003 1.00 0.00 39 ILE A O 16
ATOM 21798 N N . ALA A 1 40 ? -6.389 1.172 8.053 1.00 0.00 40 ALA A N 16
ATOM 21799 C CA . ALA A 1 40 ? -6.364 1.032 6.603 1.00 0.00 40 ALA A CA 16
ATOM 21800 C C . ALA A 1 40 ? -7.696 1.449 5.988 1.00 0.00 40 ALA A C 16
ATOM 21801 O O . ALA A 1 40 ? -7.785 2.474 5.314 1.00 0.00 40 ALA A O 16
ATOM 21808 N N . GLU A 1 41 ? -8.729 0.646 6.226 1.00 0.00 41 GLU A N 16
ATOM 21809 C CA . GLU A 1 41 ? -10.056 0.933 5.693 1.00 0.00 41 GLU A CA 16
ATOM 21810 C C . GLU A 1 41 ? -10.333 2.433 5.702 1.00 0.00 41 GLU A C 16
ATOM 21811 O O . GLU A 1 41 ? -10.928 2.971 4.767 1.00 0.00 41 GLU A O 16
ATOM 21823 N N . ARG A 1 42 ? -9.899 3.104 6.764 1.00 0.00 42 ARG A N 16
ATOM 21824 C CA . ARG A 1 42 ? -10.101 4.541 6.895 1.00 0.00 42 ARG A CA 16
ATOM 21825 C C . ARG A 1 42 ? -9.244 5.305 5.891 1.00 0.00 42 ARG A C 16
ATOM 21826 O O . ARG A 1 42 ? -9.730 6.195 5.194 1.00 0.00 42 ARG A O 16
ATOM 21847 N N . GLY A 1 43 ? -7.964 4.951 5.822 1.00 0.00 43 GLY A N 16
ATOM 21848 C CA . GLY A 1 43 ? -7.059 5.614 4.901 1.00 0.00 43 GLY A CA 16
ATOM 21849 C C . GLY A 1 43 ? -7.542 5.546 3.466 1.00 0.00 43 GLY A C 16
ATOM 21850 O O . GLY A 1 43 ? -7.505 6.542 2.744 1.00 0.00 43 GLY A O 16
ATOM 21854 N N . GLY A 1 44 ? -7.994 4.367 3.050 1.00 0.00 44 GLY A N 16
ATOM 21855 C CA . GLY A 1 44 ? -8.478 4.195 1.692 1.00 0.00 44 GLY A CA 16
ATOM 21856 C C . GLY A 1 44 ? -7.859 2.995 1.004 1.00 0.00 44 GLY A C 16
ATOM 21857 O O . GLY A 1 44 ? -7.756 2.959 -0.222 1.00 0.00 44 GLY A O 16
ATOM 21861 N N . ILE A 1 45 ? -7.445 2.010 1.795 1.00 0.00 45 ILE A N 16
ATOM 21862 C CA . ILE A 1 45 ? -6.833 0.803 1.254 1.00 0.00 45 ILE A CA 16
ATOM 21863 C C . ILE A 1 45 ? -7.887 -0.145 0.694 1.00 0.00 45 ILE A C 16
ATOM 21864 O O . ILE A 1 45 ? -8.903 -0.410 1.338 1.00 0.00 45 ILE A O 16
ATOM 21880 N N . ARG A 1 46 ? -7.639 -0.654 -0.508 1.00 0.00 46 ARG A N 16
ATOM 21881 C CA . ARG A 1 46 ? -8.567 -1.574 -1.155 1.00 0.00 46 ARG A CA 16
ATOM 21882 C C . ARG A 1 46 ? -7.847 -2.838 -1.617 1.00 0.00 46 ARG A C 16
ATOM 21883 O O . ARG A 1 46 ? -6.943 -2.780 -2.450 1.00 0.00 46 ARG A O 16
ATOM 21904 N N . VAL A 1 47 ? -8.255 -3.979 -1.069 1.00 0.00 47 VAL A N 16
ATOM 21905 C CA . VAL A 1 47 ? -7.650 -5.256 -1.425 1.00 0.00 47 VAL A CA 16
ATOM 21906 C C . VAL A 1 47 ? -7.656 -5.466 -2.935 1.00 0.00 47 VAL A C 16
ATOM 21907 O O . VAL A 1 47 ? -8.342 -4.755 -3.668 1.00 0.00 47 VAL A O 16
ATOM 21920 N N . GLY A 1 48 ? -6.886 -6.448 -3.394 1.00 0.00 48 GLY A N 16
ATOM 21921 C CA . GLY A 1 48 ? -6.818 -6.735 -4.815 1.00 0.00 48 GLY A CA 16
ATOM 21922 C C . GLY A 1 48 ? -5.837 -5.835 -5.541 1.00 0.00 48 GLY A C 16
ATOM 21923 O O . GLY A 1 48 ? -5.181 -6.260 -6.493 1.00 0.00 48 GLY A O 16
ATOM 21927 N N . HIS A 1 49 ? -5.737 -4.588 -5.094 1.00 0.00 49 HIS A N 16
ATOM 21928 C CA . HIS A 1 49 ? -4.830 -3.625 -5.708 1.00 0.00 49 HIS A CA 16
ATOM 21929 C C . HIS A 1 49 ? -3.379 -3.951 -5.366 1.00 0.00 49 HIS A C 16
ATOM 21930 O O . HIS A 1 49 ? -3.078 -4.399 -4.260 1.00 0.00 49 HIS A O 16
ATOM 21944 N N . ARG A 1 50 ? -2.485 -3.724 -6.323 1.00 0.00 50 ARG A N 16
ATOM 21945 C CA . ARG A 1 50 ? -1.067 -3.996 -6.124 1.00 0.00 50 ARG A CA 16
ATOM 21946 C C . ARG A 1 50 ? -0.310 -2.714 -5.785 1.00 0.00 50 ARG A C 16
ATOM 21947 O O . ARG A 1 50 ? -0.656 -1.633 -6.262 1.00 0.00 50 ARG A O 16
ATOM 21968 N N . ILE A 1 51 ? 0.722 -2.844 -4.959 1.00 0.00 51 ILE A N 16
ATOM 21969 C CA . ILE A 1 51 ? 1.527 -1.697 -4.557 1.00 0.00 51 ILE A CA 16
ATOM 21970 C C . ILE A 1 51 ? 2.704 -1.492 -5.505 1.00 0.00 51 ILE A C 16
ATOM 21971 O O . ILE A 1 51 ? 3.446 -2.430 -5.801 1.00 0.00 51 ILE A O 16
ATOM 21987 N N . ILE A 1 52 ? 2.870 -0.261 -5.976 1.00 0.00 52 ILE A N 16
ATOM 21988 C CA . ILE A 1 52 ? 3.958 0.067 -6.889 1.00 0.00 52 ILE A CA 16
ATOM 21989 C C . ILE A 1 52 ? 4.952 1.023 -6.237 1.00 0.00 52 ILE A C 16
ATOM 21990 O O . ILE A 1 52 ? 6.105 1.115 -6.657 1.00 0.00 52 ILE A O 16
ATOM 22006 N N . GLU A 1 53 ? 4.496 1.731 -5.209 1.00 0.00 53 GLU A N 16
ATOM 22007 C CA . GLU A 1 53 ? 5.346 2.680 -4.499 1.00 0.00 53 GLU A CA 16
ATOM 22008 C C . GLU A 1 53 ? 4.793 2.969 -3.106 1.00 0.00 53 GLU A C 16
ATOM 22009 O O . GLU A 1 53 ? 3.579 2.995 -2.901 1.00 0.00 53 GLU A O 16
ATOM 22021 N N . ILE A 1 54 ? 5.693 3.184 -2.152 1.00 0.00 54 ILE A N 16
ATOM 22022 C CA . ILE A 1 54 ? 5.296 3.471 -0.779 1.00 0.00 54 ILE A CA 16
ATOM 22023 C C . ILE A 1 54 ? 6.205 4.523 -0.153 1.00 0.00 54 ILE A C 16
ATOM 22024 O O . ILE A 1 54 ? 7.429 4.397 -0.181 1.00 0.00 54 ILE A O 16
ATOM 22040 N N . ASN A 1 55 ? 5.598 5.561 0.413 1.00 0.00 55 ASN A N 16
ATOM 22041 C CA . ASN A 1 55 ? 6.352 6.635 1.048 1.00 0.00 55 ASN A CA 16
ATOM 22042 C C . ASN A 1 55 ? 7.373 7.228 0.082 1.00 0.00 55 ASN A C 16
ATOM 22043 O O . ASN A 1 55 ? 8.422 7.719 0.495 1.00 0.00 55 ASN A O 16
ATOM 22054 N N . GLY A 1 56 ? 7.057 7.178 -1.209 1.00 0.00 56 GLY A N 16
ATOM 22055 C CA . GLY A 1 56 ? 7.956 7.713 -2.214 1.00 0.00 56 GLY A CA 16
ATOM 22056 C C . GLY A 1 56 ? 9.081 6.756 -2.554 1.00 0.00 56 GLY A C 16
ATOM 22057 O O . GLY A 1 56 ? 10.126 7.170 -3.056 1.00 0.00 56 GLY A O 16
ATOM 22061 N N . GLN A 1 57 ? 8.868 5.473 -2.279 1.00 0.00 57 GLN A N 16
ATOM 22062 C CA . GLN A 1 57 ? 9.875 4.455 -2.558 1.00 0.00 57 GLN A CA 16
ATOM 22063 C C . GLN A 1 57 ? 9.333 3.403 -3.520 1.00 0.00 57 GLN A C 16
ATOM 22064 O O . GLN A 1 57 ? 8.334 2.743 -3.235 1.00 0.00 57 GLN A O 16
ATOM 22078 N N . SER A 1 58 ? 9.999 3.252 -4.660 1.00 0.00 58 SER A N 16
ATOM 22079 C CA . SER A 1 58 ? 9.582 2.283 -5.667 1.00 0.00 58 SER A CA 16
ATOM 22080 C C . SER A 1 58 ? 9.653 0.863 -5.115 1.00 0.00 58 SER A C 16
ATOM 22081 O O . SER A 1 58 ? 10.730 0.362 -4.794 1.00 0.00 58 SER A O 16
ATOM 22089 N N . VAL A 1 59 ? 8.495 0.218 -5.008 1.00 0.00 59 VAL A N 16
ATOM 22090 C CA . VAL A 1 59 ? 8.424 -1.146 -4.496 1.00 0.00 59 VAL A CA 16
ATOM 22091 C C . VAL A 1 59 ? 8.134 -2.139 -5.616 1.00 0.00 59 VAL A C 16
ATOM 22092 O O . VAL A 1 59 ? 8.276 -3.349 -5.440 1.00 0.00 59 VAL A O 16
ATOM 22105 N N . VAL A 1 60 ? 7.726 -1.619 -6.770 1.00 0.00 60 VAL A N 16
ATOM 22106 C CA . VAL A 1 60 ? 7.417 -2.459 -7.921 1.00 0.00 60 VAL A CA 16
ATOM 22107 C C . VAL A 1 60 ? 8.492 -3.520 -8.130 1.00 0.00 60 VAL A C 16
ATOM 22108 O O . VAL A 1 60 ? 8.236 -4.568 -8.723 1.00 0.00 60 VAL A O 16
ATOM 22121 N N . ALA A 1 61 ? 9.695 -3.241 -7.639 1.00 0.00 61 ALA A N 16
ATOM 22122 C CA . ALA A 1 61 ? 10.808 -4.173 -7.771 1.00 0.00 61 ALA A CA 16
ATOM 22123 C C . ALA A 1 61 ? 11.231 -4.718 -6.411 1.00 0.00 61 ALA A C 16
ATOM 22124 O O . ALA A 1 61 ? 11.656 -5.868 -6.296 1.00 0.00 61 ALA A O 16
ATOM 22131 N N . THR A 1 62 ? 11.112 -3.885 -5.381 1.00 0.00 62 THR A N 16
ATOM 22132 C CA . THR A 1 62 ? 11.484 -4.283 -4.030 1.00 0.00 62 THR A CA 16
ATOM 22133 C C . THR A 1 62 ? 10.859 -5.623 -3.659 1.00 0.00 62 THR A C 16
ATOM 22134 O O . THR A 1 62 ? 9.700 -5.902 -3.970 1.00 0.00 62 THR A O 16
ATOM 22145 N N . PRO A 1 63 ? 11.641 -6.474 -2.978 1.00 0.00 63 PRO A N 16
ATOM 22146 C CA . PRO A 1 63 ? 11.183 -7.799 -2.550 1.00 0.00 63 PRO A CA 16
ATOM 22147 C C . PRO A 1 63 ? 10.137 -7.722 -1.443 1.00 0.00 63 PRO A C 16
ATOM 22148 O O . PRO A 1 63 ? 10.229 -6.883 -0.546 1.00 0.00 63 PRO A O 16
ATOM 22159 N N . HIS A 1 64 ? 9.143 -8.601 -1.512 1.00 0.00 64 HIS A N 16
ATOM 22160 C CA . HIS A 1 64 ? 8.079 -8.632 -0.515 1.00 0.00 64 HIS A CA 16
ATOM 22161 C C . HIS A 1 64 ? 8.628 -8.327 0.875 1.00 0.00 64 HIS A C 16
ATOM 22162 O O . HIS A 1 64 ? 8.115 -7.458 1.579 1.00 0.00 64 HIS A O 16
ATOM 22176 N N . ALA A 1 65 ? 9.675 -9.048 1.264 1.00 0.00 65 ALA A N 16
ATOM 22177 C CA . ALA A 1 65 ? 10.295 -8.853 2.569 1.00 0.00 65 ALA A CA 16
ATOM 22178 C C . ALA A 1 65 ? 10.389 -7.371 2.916 1.00 0.00 65 ALA A C 16
ATOM 22179 O O . ALA A 1 65 ? 9.744 -6.901 3.853 1.00 0.00 65 ALA A O 16
ATOM 22186 N N . ARG A 1 66 ? 11.197 -6.640 2.155 1.00 0.00 66 ARG A N 16
ATOM 22187 C CA . ARG A 1 66 ? 11.377 -5.211 2.384 1.00 0.00 66 ARG A CA 16
ATOM 22188 C C . ARG A 1 66 ? 10.031 -4.496 2.438 1.00 0.00 66 ARG A C 16
ATOM 22189 O O . ARG A 1 66 ? 9.728 -3.794 3.404 1.00 0.00 66 ARG A O 16
ATOM 22210 N N . ILE A 1 67 ? 9.228 -4.677 1.395 1.00 0.00 67 ILE A N 16
ATOM 22211 C CA . ILE A 1 67 ? 7.914 -4.049 1.324 1.00 0.00 67 ILE A CA 16
ATOM 22212 C C . ILE A 1 67 ? 7.238 -4.035 2.691 1.00 0.00 67 ILE A C 16
ATOM 22213 O O . ILE A 1 67 ? 6.513 -3.098 3.026 1.00 0.00 67 ILE A O 16
ATOM 22229 N N . ILE A 1 68 ? 7.481 -5.078 3.476 1.00 0.00 68 ILE A N 16
ATOM 22230 C CA . ILE A 1 68 ? 6.898 -5.184 4.808 1.00 0.00 68 ILE A CA 16
ATOM 22231 C C . ILE A 1 68 ? 7.627 -4.286 5.801 1.00 0.00 68 ILE A C 16
ATOM 22232 O O . ILE A 1 68 ? 7.007 -3.488 6.502 1.00 0.00 68 ILE A O 16
ATOM 22248 N N . GLU A 1 69 ? 8.949 -4.421 5.852 1.00 0.00 69 GLU A N 16
ATOM 22249 C CA . GLU A 1 69 ? 9.763 -3.620 6.759 1.00 0.00 69 GLU A CA 16
ATOM 22250 C C . GLU A 1 69 ? 9.555 -2.129 6.504 1.00 0.00 69 GLU A C 16
ATOM 22251 O O . GLU A 1 69 ? 9.332 -1.354 7.434 1.00 0.00 69 GLU A O 16
ATOM 22263 N N . LEU A 1 70 ? 9.631 -1.736 5.237 1.00 0.00 70 LEU A N 16
ATOM 22264 C CA . LEU A 1 70 ? 9.452 -0.339 4.858 1.00 0.00 70 LEU A CA 16
ATOM 22265 C C . LEU A 1 70 ? 8.118 0.197 5.369 1.00 0.00 70 LEU A C 16
ATOM 22266 O O . LEU A 1 70 ? 8.079 1.112 6.193 1.00 0.00 70 LEU A O 16
ATOM 22282 N N . LEU A 1 71 ? 7.027 -0.378 4.875 1.00 0.00 71 LEU A N 16
ATOM 22283 C CA . LEU A 1 71 ? 5.691 0.040 5.283 1.00 0.00 71 LEU A CA 16
ATOM 22284 C C . LEU A 1 71 ? 5.590 0.135 6.802 1.00 0.00 71 LEU A C 16
ATOM 22285 O O . LEU A 1 71 ? 5.158 1.153 7.344 1.00 0.00 71 LEU A O 16
ATOM 22301 N N . THR A 1 72 ? 5.993 -0.932 7.485 1.00 0.00 72 THR A N 16
ATOM 22302 C CA . THR A 1 72 ? 5.949 -0.969 8.941 1.00 0.00 72 THR A CA 16
ATOM 22303 C C . THR A 1 72 ? 6.740 0.186 9.545 1.00 0.00 72 THR A C 16
ATOM 22304 O O . THR A 1 72 ? 6.258 0.880 10.439 1.00 0.00 72 THR A O 16
ATOM 22315 N N . GLU A 1 73 ? 7.957 0.387 9.048 1.00 0.00 73 GLU A N 16
ATOM 22316 C CA . GLU A 1 73 ? 8.814 1.459 9.540 1.00 0.00 73 GLU A CA 16
ATOM 22317 C C . GLU A 1 73 ? 8.111 2.810 9.434 1.00 0.00 73 GLU A C 16
ATOM 22318 O O . GLU A 1 73 ? 8.284 3.680 10.287 1.00 0.00 73 GLU A O 16
ATOM 22330 N N . ALA A 1 74 ? 7.320 2.977 8.380 1.00 0.00 74 ALA A N 16
ATOM 22331 C CA . ALA A 1 74 ? 6.590 4.220 8.162 1.00 0.00 74 ALA A CA 16
ATOM 22332 C C . ALA A 1 74 ? 5.701 4.551 9.356 1.00 0.00 74 ALA A C 16
ATOM 22333 O O . ALA A 1 74 ? 4.822 3.771 9.723 1.00 0.00 74 ALA A O 16
ATOM 22340 N N . TYR A 1 75 ? 5.935 5.711 9.959 1.00 0.00 75 TYR A N 16
ATOM 22341 C CA . TYR A 1 75 ? 5.158 6.143 11.113 1.00 0.00 75 TYR A CA 16
ATOM 22342 C C . TYR A 1 75 ? 4.255 7.320 10.753 1.00 0.00 75 TYR A C 16
ATOM 22343 O O . TYR A 1 75 ? 4.371 7.898 9.673 1.00 0.00 75 TYR A O 16
ATOM 22361 N N . GLY A 1 76 ? 3.355 7.669 11.668 1.00 0.00 76 GLY A N 16
ATOM 22362 C CA . GLY A 1 76 ? 2.446 8.775 11.429 1.00 0.00 76 GLY A CA 16
ATOM 22363 C C . GLY A 1 76 ? 1.833 8.732 10.044 1.00 0.00 76 GLY A C 16
ATOM 22364 O O . GLY A 1 76 ? 1.142 7.777 9.694 1.00 0.00 76 GLY A O 16
ATOM 22368 N N . GLU A 1 77 ? 2.085 9.772 9.255 1.00 0.00 77 GLU A N 16
ATOM 22369 C CA . GLU A 1 77 ? 1.550 9.850 7.901 1.00 0.00 77 GLU A CA 16
ATOM 22370 C C . GLU A 1 77 ? 2.270 8.875 6.974 1.00 0.00 77 GLU A C 16
ATOM 22371 O O . GLU A 1 77 ? 3.473 8.996 6.741 1.00 0.00 77 GLU A O 16
ATOM 22383 N N . VAL A 1 78 ? 1.525 7.907 6.448 1.00 0.00 78 VAL A N 16
ATOM 22384 C CA . VAL A 1 78 ? 2.091 6.911 5.547 1.00 0.00 78 VAL A CA 16
ATOM 22385 C C . VAL A 1 78 ? 1.470 7.011 4.158 1.00 0.00 78 VAL A C 16
ATOM 22386 O O . VAL A 1 78 ? 0.248 7.006 4.010 1.00 0.00 78 VAL A O 16
ATOM 22399 N N . HIS A 1 79 ? 2.321 7.102 3.140 1.00 0.00 79 HIS A N 16
ATOM 22400 C CA . HIS A 1 79 ? 1.856 7.202 1.762 1.00 0.00 79 HIS A CA 16
ATOM 22401 C C . HIS A 1 79 ? 1.940 5.850 1.060 1.00 0.00 79 HIS A C 16
ATOM 22402 O O . HIS A 1 79 ? 2.978 5.187 1.091 1.00 0.00 79 HIS A O 16
ATOM 22416 N N . ILE A 1 80 ? 0.842 5.446 0.431 1.00 0.00 80 ILE A N 16
ATOM 22417 C CA . ILE A 1 80 ? 0.792 4.173 -0.278 1.00 0.00 80 ILE A CA 16
ATOM 22418 C C . ILE A 1 80 ? 0.148 4.333 -1.651 1.00 0.00 80 ILE A C 16
ATOM 22419 O O . ILE A 1 80 ? -1.018 4.710 -1.762 1.00 0.00 80 ILE A O 16
ATOM 22435 N N . LYS A 1 81 ? 0.916 4.042 -2.696 1.00 0.00 81 LYS A N 16
ATOM 22436 C CA . LYS A 1 81 ? 0.421 4.149 -4.063 1.00 0.00 81 LYS A CA 16
ATOM 22437 C C . LYS A 1 81 ? -0.097 2.804 -4.561 1.00 0.00 81 LYS A C 16
ATOM 22438 O O . LYS A 1 81 ? 0.682 1.900 -4.863 1.00 0.00 81 LYS A O 16
ATOM 22457 N N . THR A 1 82 ? -1.418 2.679 -4.648 1.00 0.00 82 THR A N 16
ATOM 22458 C CA . THR A 1 82 ? -2.040 1.445 -5.110 1.00 0.00 82 THR A CA 16
ATOM 22459 C C . THR A 1 82 ? -2.338 1.506 -6.604 1.00 0.00 82 THR A C 16
ATOM 22460 O O . THR A 1 82 ? -2.604 2.576 -7.150 1.00 0.00 82 THR A O 16
ATOM 22471 N N . MET A 1 83 ? -2.292 0.350 -7.259 1.00 0.00 83 MET A N 16
ATOM 22472 C CA . MET A 1 83 ? -2.559 0.273 -8.691 1.00 0.00 83 MET A CA 16
ATOM 22473 C C . MET A 1 83 ? -3.086 -1.107 -9.071 1.00 0.00 83 MET A C 16
ATOM 22474 O O . MET A 1 83 ? -2.590 -2.136 -8.611 1.00 0.00 83 MET A O 16
ATOM 22488 N N . PRO A 1 84 ? -4.115 -1.132 -9.932 1.00 0.00 84 PRO A N 16
ATOM 22489 C CA . PRO A 1 84 ? -4.730 -2.380 -10.393 1.00 0.00 84 PRO A CA 16
ATOM 22490 C C . PRO A 1 84 ? -3.812 -3.173 -11.316 1.00 0.00 84 PRO A C 16
ATOM 22491 O O . PRO A 1 84 ? -3.453 -2.709 -12.398 1.00 0.00 84 PRO A O 16
ATOM 22502 N N . ALA A 1 85 ? -3.435 -4.371 -10.882 1.00 0.00 85 ALA A N 16
ATOM 22503 C CA . ALA A 1 85 ? -2.560 -5.229 -11.671 1.00 0.00 85 ALA A CA 16
ATOM 22504 C C . ALA A 1 85 ? -2.926 -5.175 -13.151 1.00 0.00 85 ALA A C 16
ATOM 22505 O O . ALA A 1 85 ? -2.051 -5.120 -14.014 1.00 0.00 85 ALA A O 16
ATOM 22512 N N . ALA A 1 86 ? -4.224 -5.190 -13.435 1.00 0.00 86 ALA A N 16
ATOM 22513 C CA . ALA A 1 86 ? -4.705 -5.141 -14.810 1.00 0.00 86 ALA A CA 16
ATOM 22514 C C . ALA A 1 86 ? -4.043 -4.005 -15.583 1.00 0.00 86 ALA A C 16
ATOM 22515 O O . ALA A 1 86 ? -3.273 -4.240 -16.515 1.00 0.00 86 ALA A O 16
ATOM 22522 N N . THR A 1 87 ? -4.347 -2.772 -15.191 1.00 0.00 87 THR A N 16
ATOM 22523 C CA . THR A 1 87 ? -3.784 -1.599 -15.847 1.00 0.00 87 THR A CA 16
ATOM 22524 C C . THR A 1 87 ? -2.262 -1.670 -15.887 1.00 0.00 87 THR A C 16
ATOM 22525 O O . THR A 1 87 ? -1.660 -1.698 -16.961 1.00 0.00 87 THR A O 16
ATOM 22536 N N . TYR A 1 88 ? -1.644 -1.700 -14.712 1.00 0.00 88 TYR A N 16
ATOM 22537 C CA . TYR A 1 88 ? -0.191 -1.766 -14.613 1.00 0.00 88 TYR A CA 16
ATOM 22538 C C . TYR A 1 88 ? 0.381 -2.739 -15.638 1.00 0.00 88 TYR A C 16
ATOM 22539 O O . TYR A 1 88 ? 1.061 -2.335 -16.582 1.00 0.00 88 TYR A O 16
ATOM 22557 N N . ARG A 1 89 ? 0.100 -4.024 -15.446 1.00 0.00 89 ARG A N 16
ATOM 22558 C CA . ARG A 1 89 ? 0.586 -5.056 -16.353 1.00 0.00 89 ARG A CA 16
ATOM 22559 C C . ARG A 1 89 ? 0.322 -4.672 -17.806 1.00 0.00 89 ARG A C 16
ATOM 22560 O O . ARG A 1 89 ? 1.179 -4.850 -18.673 1.00 0.00 89 ARG A O 16
ATOM 22581 N N . LEU A 1 90 ? -0.870 -4.146 -18.066 1.00 0.00 90 LEU A N 16
ATOM 22582 C CA . LEU A 1 90 ? -1.249 -3.737 -19.414 1.00 0.00 90 LEU A CA 16
ATOM 22583 C C . LEU A 1 90 ? -0.330 -2.632 -19.926 1.00 0.00 90 LEU A C 16
ATOM 22584 O O . LEU A 1 90 ? 0.000 -2.584 -21.112 1.00 0.00 90 LEU A O 16
ATOM 22600 N N . LEU A 1 91 ? 0.081 -1.747 -19.025 1.00 0.00 91 LEU A N 16
ATOM 22601 C CA . LEU A 1 91 ? 0.965 -0.643 -19.384 1.00 0.00 91 LEU A CA 16
ATOM 22602 C C . LEU A 1 91 ? 2.367 -1.150 -19.705 1.00 0.00 91 LEU A C 16
ATOM 22603 O O . LEU A 1 91 ? 2.983 -0.729 -20.685 1.00 0.00 91 LEU A O 16
ATOM 22619 N N . THR A 1 92 ? 2.867 -2.059 -18.873 1.00 0.00 92 THR A N 16
ATOM 22620 C CA . THR A 1 92 ? 4.196 -2.624 -19.068 1.00 0.00 92 THR A CA 16
ATOM 22621 C C . THR A 1 92 ? 4.233 -3.533 -20.291 1.00 0.00 92 THR A C 16
ATOM 22622 O O . THR A 1 92 ? 5.292 -3.765 -20.873 1.00 0.00 92 THR A O 16
ATOM 22633 N N . GLY A 1 93 ? 3.068 -4.045 -20.678 1.00 0.00 93 GLY A N 16
ATOM 22634 C CA . GLY A 1 93 ? 2.990 -4.922 -21.832 1.00 0.00 93 GLY A CA 16
ATOM 22635 C C . GLY A 1 93 ? 2.169 -4.326 -22.959 1.00 0.00 93 GLY A C 16
ATOM 22636 O O . GLY A 1 93 ? 2.153 -3.110 -23.146 1.00 0.00 93 GLY A O 16
ATOM 22640 N N . GLN A 1 94 ? 1.489 -5.185 -23.711 1.00 0.00 94 GLN A N 16
ATOM 22641 C CA . GLN A 1 94 ? 0.665 -4.736 -24.827 1.00 0.00 94 GLN A CA 16
ATOM 22642 C C . GLN A 1 94 ? -0.711 -4.291 -24.343 1.00 0.00 94 GLN A C 16
ATOM 22643 O O . GLN A 1 94 ? -1.119 -3.150 -24.561 1.00 0.00 94 GLN A O 16
ATOM 22657 N N . GLY A 1 1 ? -12.692 25.162 -16.341 1.00 0.00 1 GLY A N 17
ATOM 22658 C CA . GLY A 1 1 ? -11.712 24.176 -16.758 1.00 0.00 1 GLY A CA 17
ATOM 22659 C C . GLY A 1 1 ? -11.100 23.436 -15.585 1.00 0.00 1 GLY A C 17
ATOM 22660 O O . GLY A 1 1 ? -10.150 23.915 -14.967 1.00 0.00 1 GLY A O 17
ATOM 22664 N N . SER A 1 2 ? -11.647 22.264 -15.276 1.00 0.00 2 SER A N 17
ATOM 22665 C CA . SER A 1 2 ? -11.152 21.459 -14.166 1.00 0.00 2 SER A CA 17
ATOM 22666 C C . SER A 1 2 ? -9.958 20.613 -14.598 1.00 0.00 2 SER A C 17
ATOM 22667 O O . SER A 1 2 ? -10.032 19.871 -15.578 1.00 0.00 2 SER A O 17
ATOM 22675 N N . SER A 1 3 ? -8.859 20.730 -13.860 1.00 0.00 3 SER A N 17
ATOM 22676 C CA . SER A 1 3 ? -7.647 19.980 -14.168 1.00 0.00 3 SER A CA 17
ATOM 22677 C C . SER A 1 3 ? -7.941 18.485 -14.252 1.00 0.00 3 SER A C 17
ATOM 22678 O O . SER A 1 3 ? -7.715 17.853 -15.283 1.00 0.00 3 SER A O 17
ATOM 22686 N N . GLY A 1 4 ? -8.447 17.925 -13.157 1.00 0.00 4 GLY A N 17
ATOM 22687 C CA . GLY A 1 4 ? -8.763 16.509 -13.126 1.00 0.00 4 GLY A CA 17
ATOM 22688 C C . GLY A 1 4 ? -7.533 15.645 -12.930 1.00 0.00 4 GLY A C 17
ATOM 22689 O O . GLY A 1 4 ? -6.722 15.491 -13.843 1.00 0.00 4 GLY A O 17
ATOM 22693 N N . SER A 1 5 ? -7.394 15.080 -11.735 1.00 0.00 5 SER A N 17
ATOM 22694 C CA . SER A 1 5 ? -6.251 14.230 -11.420 1.00 0.00 5 SER A CA 17
ATOM 22695 C C . SER A 1 5 ? -6.690 12.784 -11.214 1.00 0.00 5 SER A C 17
ATOM 22696 O O . SER A 1 5 ? -7.128 12.405 -10.128 1.00 0.00 5 SER A O 17
ATOM 22704 N N . SER A 1 6 ? -6.568 11.979 -12.265 1.00 0.00 6 SER A N 17
ATOM 22705 C CA . SER A 1 6 ? -6.956 10.575 -12.202 1.00 0.00 6 SER A CA 17
ATOM 22706 C C . SER A 1 6 ? -5.861 9.683 -12.781 1.00 0.00 6 SER A C 17
ATOM 22707 O O . SER A 1 6 ? -5.017 10.138 -13.551 1.00 0.00 6 SER A O 17
ATOM 22715 N N . GLY A 1 7 ? -5.884 8.409 -12.403 1.00 0.00 7 GLY A N 17
ATOM 22716 C CA . GLY A 1 7 ? -4.889 7.472 -12.893 1.00 0.00 7 GLY A CA 17
ATOM 22717 C C . GLY A 1 7 ? -4.468 6.469 -11.838 1.00 0.00 7 GLY A C 17
ATOM 22718 O O . GLY A 1 7 ? -4.937 5.331 -11.830 1.00 0.00 7 GLY A O 17
ATOM 22722 N N . VAL A 1 8 ? -3.578 6.890 -10.945 1.00 0.00 8 VAL A N 17
ATOM 22723 C CA . VAL A 1 8 ? -3.092 6.021 -9.881 1.00 0.00 8 VAL A CA 17
ATOM 22724 C C . VAL A 1 8 ? -3.798 6.318 -8.563 1.00 0.00 8 VAL A C 17
ATOM 22725 O O . VAL A 1 8 ? -3.845 7.464 -8.114 1.00 0.00 8 VAL A O 17
ATOM 22738 N N . THR A 1 9 ? -4.349 5.277 -7.944 1.00 0.00 9 THR A N 17
ATOM 22739 C CA . THR A 1 9 ? -5.054 5.426 -6.678 1.00 0.00 9 THR A CA 17
ATOM 22740 C C . THR A 1 9 ? -4.076 5.507 -5.511 1.00 0.00 9 THR A C 17
ATOM 22741 O O . THR A 1 9 ? -3.353 4.552 -5.225 1.00 0.00 9 THR A O 17
ATOM 22752 N N . THR A 1 10 ? -4.059 6.653 -4.837 1.00 0.00 10 THR A N 17
ATOM 22753 C CA . THR A 1 10 ? -3.170 6.858 -3.701 1.00 0.00 10 THR A CA 17
ATOM 22754 C C . THR A 1 10 ? -3.946 6.858 -2.388 1.00 0.00 10 THR A C 17
ATOM 22755 O O . THR A 1 10 ? -4.981 7.513 -2.268 1.00 0.00 10 THR A O 17
ATOM 22766 N N . ALA A 1 11 ? -3.439 6.120 -1.407 1.00 0.00 11 ALA A N 17
ATOM 22767 C CA . ALA A 1 11 ? -4.083 6.037 -0.102 1.00 0.00 11 ALA A CA 17
ATOM 22768 C C . ALA A 1 11 ? -3.098 6.356 1.018 1.00 0.00 11 ALA A C 17
ATOM 22769 O O . ALA A 1 11 ? -1.936 5.953 0.968 1.00 0.00 11 ALA A O 17
ATOM 22776 N N . ILE A 1 12 ? -3.571 7.080 2.027 1.00 0.00 12 ILE A N 17
ATOM 22777 C CA . ILE A 1 12 ? -2.731 7.452 3.159 1.00 0.00 12 ILE A CA 17
ATOM 22778 C C . ILE A 1 12 ? -3.187 6.751 4.434 1.00 0.00 12 ILE A C 17
ATOM 22779 O O . ILE A 1 12 ? -4.382 6.677 4.721 1.00 0.00 12 ILE A O 17
ATOM 22795 N N . ILE A 1 13 ? -2.226 6.241 5.197 1.00 0.00 13 ILE A N 17
ATOM 22796 C CA . ILE A 1 13 ? -2.528 5.549 6.444 1.00 0.00 13 ILE A CA 17
ATOM 22797 C C . ILE A 1 13 ? -2.032 6.343 7.648 1.00 0.00 13 ILE A C 17
ATOM 22798 O O . ILE A 1 13 ? -0.950 6.930 7.614 1.00 0.00 13 ILE A O 17
ATOM 22814 N N . HIS A 1 14 ? -2.828 6.354 8.712 1.00 0.00 14 HIS A N 17
ATOM 22815 C CA . HIS A 1 14 ? -2.469 7.074 9.928 1.00 0.00 14 HIS A CA 17
ATOM 22816 C C . HIS A 1 14 ? -2.106 6.102 11.047 1.00 0.00 14 HIS A C 17
ATOM 22817 O O . HIS A 1 14 ? -2.983 5.519 11.684 1.00 0.00 14 HIS A O 17
ATOM 22831 N N . ARG A 1 15 ? -0.808 5.933 11.280 1.00 0.00 15 ARG A N 17
ATOM 22832 C CA . ARG A 1 15 ? -0.330 5.031 12.320 1.00 0.00 15 ARG A CA 17
ATOM 22833 C C . ARG A 1 15 ? 0.297 5.812 13.472 1.00 0.00 15 ARG A C 17
ATOM 22834 O O . ARG A 1 15 ? 1.515 5.963 13.562 1.00 0.00 15 ARG A O 17
ATOM 22855 N N . PRO A 1 16 ? -0.555 6.322 14.374 1.00 0.00 16 PRO A N 17
ATOM 22856 C CA . PRO A 1 16 ? -0.108 7.097 15.535 1.00 0.00 16 PRO A CA 17
ATOM 22857 C C . PRO A 1 16 ? 0.617 6.234 16.563 1.00 0.00 16 PRO A C 17
ATOM 22858 O O . PRO A 1 16 ? 1.222 6.748 17.504 1.00 0.00 16 PRO A O 17
ATOM 22869 N N . HIS A 1 17 ? 0.553 4.919 16.376 1.00 0.00 17 HIS A N 17
ATOM 22870 C CA . HIS A 1 17 ? 1.204 3.985 17.287 1.00 0.00 17 HIS A CA 17
ATOM 22871 C C . HIS A 1 17 ? 1.916 2.879 16.513 1.00 0.00 17 HIS A C 17
ATOM 22872 O O . HIS A 1 17 ? 1.477 2.481 15.435 1.00 0.00 17 HIS A O 17
ATOM 22886 N N . ALA A 1 18 ? 3.018 2.388 17.071 1.00 0.00 18 ALA A N 17
ATOM 22887 C CA . ALA A 1 18 ? 3.790 1.328 16.434 1.00 0.00 18 ALA A CA 17
ATOM 22888 C C . ALA A 1 18 ? 3.291 -0.047 16.864 1.00 0.00 18 ALA A C 17
ATOM 22889 O O . ALA A 1 18 ? 3.334 -1.003 16.089 1.00 0.00 18 ALA A O 17
ATOM 22896 N N . ARG A 1 19 ? 2.820 -0.141 18.103 1.00 0.00 19 ARG A N 17
ATOM 22897 C CA . ARG A 1 19 ? 2.316 -1.400 18.636 1.00 0.00 19 ARG A CA 17
ATOM 22898 C C . ARG A 1 19 ? 0.859 -1.615 18.236 1.00 0.00 19 ARG A C 17
ATOM 22899 O O . ARG A 1 19 ? 0.099 -2.266 18.952 1.00 0.00 19 ARG A O 17
ATOM 22920 N N . GLU A 1 20 ? 0.478 -1.064 17.088 1.00 0.00 20 GLU A N 17
ATOM 22921 C CA . GLU A 1 20 ? -0.888 -1.194 16.594 1.00 0.00 20 GLU A CA 17
ATOM 22922 C C . GLU A 1 20 ? -0.912 -1.898 15.240 1.00 0.00 20 GLU A C 17
ATOM 22923 O O . GLU A 1 20 ? -0.145 -1.558 14.340 1.00 0.00 20 GLU A O 17
ATOM 22935 N N . GLN A 1 21 ? -1.798 -2.879 15.105 1.00 0.00 21 GLN A N 17
ATOM 22936 C CA . GLN A 1 21 ? -1.921 -3.631 13.862 1.00 0.00 21 GLN A CA 17
ATOM 22937 C C . GLN A 1 21 ? -2.138 -2.695 12.679 1.00 0.00 21 GLN A C 17
ATOM 22938 O O . GLN A 1 21 ? -2.215 -1.476 12.843 1.00 0.00 21 GLN A O 17
ATOM 22952 N N . LEU A 1 22 ? -2.237 -3.270 11.485 1.00 0.00 22 LEU A N 17
ATOM 22953 C CA . LEU A 1 22 ? -2.445 -2.487 10.273 1.00 0.00 22 LEU A CA 17
ATOM 22954 C C . LEU A 1 22 ? -3.867 -2.661 9.749 1.00 0.00 22 LEU A C 17
ATOM 22955 O O . LEU A 1 22 ? -4.533 -1.688 9.398 1.00 0.00 22 LEU A O 17
ATOM 22971 N N . GLY A 1 23 ? -4.326 -3.908 9.702 1.00 0.00 23 GLY A N 17
ATOM 22972 C CA . GLY A 1 23 ? -5.667 -4.186 9.223 1.00 0.00 23 GLY A CA 17
ATOM 22973 C C . GLY A 1 23 ? -5.670 -4.835 7.852 1.00 0.00 23 GLY A C 17
ATOM 22974 O O . GLY A 1 23 ? -6.415 -5.784 7.608 1.00 0.00 23 GLY A O 17
ATOM 22978 N N . PHE A 1 24 ? -4.836 -4.321 6.955 1.00 0.00 24 PHE A N 17
ATOM 22979 C CA . PHE A 1 24 ? -4.746 -4.854 5.601 1.00 0.00 24 PHE A CA 17
ATOM 22980 C C . PHE A 1 24 ? -3.666 -5.928 5.509 1.00 0.00 24 PHE A C 17
ATOM 22981 O O . PHE A 1 24 ? -2.586 -5.787 6.083 1.00 0.00 24 PHE A O 17
ATOM 22998 N N . CYS A 1 25 ? -3.967 -7.000 4.785 1.00 0.00 25 CYS A N 17
ATOM 22999 C CA . CYS A 1 25 ? -3.023 -8.100 4.618 1.00 0.00 25 CYS A CA 17
ATOM 23000 C C . CYS A 1 25 ? -2.390 -8.068 3.231 1.00 0.00 25 CYS A C 17
ATOM 23001 O O . CYS A 1 25 ? -3.083 -8.165 2.218 1.00 0.00 25 CYS A O 17
ATOM 23009 N N . VAL A 1 26 ? -1.068 -7.928 3.192 1.00 0.00 26 VAL A N 17
ATOM 23010 C CA . VAL A 1 26 ? -0.341 -7.883 1.929 1.00 0.00 26 VAL A CA 17
ATOM 23011 C C . VAL A 1 26 ? 0.315 -9.225 1.624 1.00 0.00 26 VAL A C 17
ATOM 23012 O O . VAL A 1 26 ? 0.973 -9.814 2.481 1.00 0.00 26 VAL A O 17
ATOM 23025 N N . GLU A 1 27 ? 0.132 -9.702 0.397 1.00 0.00 27 GLU A N 17
ATOM 23026 C CA . GLU A 1 27 ? 0.707 -10.975 -0.021 1.00 0.00 27 GLU A CA 17
ATOM 23027 C C . GLU A 1 27 ? 1.550 -10.804 -1.281 1.00 0.00 27 GLU A C 17
ATOM 23028 O O . GLU A 1 27 ? 1.029 -10.484 -2.351 1.00 0.00 27 GLU A O 17
ATOM 23040 N N . ASP A 1 28 ? 2.854 -11.018 -1.147 1.00 0.00 28 ASP A N 17
ATOM 23041 C CA . ASP A 1 28 ? 3.770 -10.889 -2.274 1.00 0.00 28 ASP A CA 17
ATOM 23042 C C . ASP A 1 28 ? 3.682 -9.495 -2.888 1.00 0.00 28 ASP A C 17
ATOM 23043 O O . ASP A 1 28 ? 3.923 -9.315 -4.081 1.00 0.00 28 ASP A O 17
ATOM 23052 N N . GLY A 1 29 ? 3.335 -8.511 -2.064 1.00 0.00 29 GLY A N 17
ATOM 23053 C CA . GLY A 1 29 ? 3.221 -7.147 -2.544 1.00 0.00 29 GLY A CA 17
ATOM 23054 C C . GLY A 1 29 ? 1.845 -6.842 -3.104 1.00 0.00 29 GLY A C 17
ATOM 23055 O O . GLY A 1 29 ? 1.672 -5.883 -3.856 1.00 0.00 29 GLY A O 17
ATOM 23059 N N . ILE A 1 30 ? 0.865 -7.662 -2.738 1.00 0.00 30 ILE A N 17
ATOM 23060 C CA . ILE A 1 30 ? -0.502 -7.475 -3.209 1.00 0.00 30 ILE A CA 17
ATOM 23061 C C . ILE A 1 30 ? -1.507 -7.721 -2.089 1.00 0.00 30 ILE A C 17
ATOM 23062 O O . ILE A 1 30 ? -1.592 -8.824 -1.549 1.00 0.00 30 ILE A O 17
ATOM 23078 N N . ILE A 1 31 ? -2.268 -6.687 -1.747 1.00 0.00 31 ILE A N 17
ATOM 23079 C CA . ILE A 1 31 ? -3.270 -6.791 -0.694 1.00 0.00 31 ILE A CA 17
ATOM 23080 C C . ILE A 1 31 ? -4.375 -7.769 -1.081 1.00 0.00 31 ILE A C 17
ATOM 23081 O O . ILE A 1 31 ? -4.832 -7.784 -2.225 1.00 0.00 31 ILE A O 17
ATOM 23097 N N . CYS A 1 32 ? -4.800 -8.583 -0.122 1.00 0.00 32 CYS A N 17
ATOM 23098 C CA . CYS A 1 32 ? -5.852 -9.564 -0.361 1.00 0.00 32 CYS A CA 17
ATOM 23099 C C . CYS A 1 32 ? -7.058 -9.298 0.534 1.00 0.00 32 CYS A C 17
ATOM 23100 O O . CYS A 1 32 ? -8.198 -9.288 0.071 1.00 0.00 32 CYS A O 17
ATOM 23108 N N . SER A 1 33 ? -6.798 -9.085 1.820 1.00 0.00 33 SER A N 17
ATOM 23109 C CA . SER A 1 33 ? -7.862 -8.825 2.783 1.00 0.00 33 SER A CA 17
ATOM 23110 C C . SER A 1 33 ? -7.645 -7.487 3.484 1.00 0.00 33 SER A C 17
ATOM 23111 O O . SER A 1 33 ? -6.512 -7.028 3.634 1.00 0.00 33 SER A O 17
ATOM 23119 N N . LEU A 1 34 ? -8.739 -6.867 3.912 1.00 0.00 34 LEU A N 17
ATOM 23120 C CA . LEU A 1 34 ? -8.670 -5.581 4.598 1.00 0.00 34 LEU A CA 17
ATOM 23121 C C . LEU A 1 34 ? -9.535 -5.588 5.854 1.00 0.00 34 LEU A C 17
ATOM 23122 O O . LEU A 1 34 ? -10.701 -5.985 5.816 1.00 0.00 34 LEU A O 17
ATOM 23138 N N . LEU A 1 35 ? -8.959 -5.143 6.965 1.00 0.00 35 LEU A N 17
ATOM 23139 C CA . LEU A 1 35 ? -9.678 -5.095 8.234 1.00 0.00 35 LEU A CA 17
ATOM 23140 C C . LEU A 1 35 ? -10.747 -4.007 8.213 1.00 0.00 35 LEU A C 17
ATOM 23141 O O . LEU A 1 35 ? -10.434 -2.816 8.192 1.00 0.00 35 LEU A O 17
ATOM 23157 N N . ARG A 1 36 ? -12.009 -4.424 8.221 1.00 0.00 36 ARG A N 17
ATOM 23158 C CA . ARG A 1 36 ? -13.124 -3.485 8.203 1.00 0.00 36 ARG A CA 17
ATOM 23159 C C . ARG A 1 36 ? -13.249 -2.765 9.543 1.00 0.00 36 ARG A C 17
ATOM 23160 O O . ARG A 1 36 ? -13.550 -3.381 10.565 1.00 0.00 36 ARG A O 17
ATOM 23181 N N . GLY A 1 37 ? -13.015 -1.456 9.530 1.00 0.00 37 GLY A N 17
ATOM 23182 C CA . GLY A 1 37 ? -13.105 -0.674 10.749 1.00 0.00 37 GLY A CA 17
ATOM 23183 C C . GLY A 1 37 ? -11.755 -0.465 11.405 1.00 0.00 37 GLY A C 17
ATOM 23184 O O . GLY A 1 37 ? -11.644 -0.479 12.630 1.00 0.00 37 GLY A O 17
ATOM 23188 N N . GLY A 1 38 ? -10.725 -0.271 10.587 1.00 0.00 38 GLY A N 17
ATOM 23189 C CA . GLY A 1 38 ? -9.389 -0.063 11.114 1.00 0.00 38 GLY A CA 17
ATOM 23190 C C . GLY A 1 38 ? -8.741 1.195 10.572 1.00 0.00 38 GLY A C 17
ATOM 23191 O O . GLY A 1 38 ? -9.387 2.239 10.470 1.00 0.00 38 GLY A O 17
ATOM 23195 N N . ILE A 1 39 ? -7.462 1.098 10.225 1.00 0.00 39 ILE A N 17
ATOM 23196 C CA . ILE A 1 39 ? -6.727 2.238 9.691 1.00 0.00 39 ILE A CA 17
ATOM 23197 C C . ILE A 1 39 ? -6.696 2.208 8.167 1.00 0.00 39 ILE A C 17
ATOM 23198 O O . ILE A 1 39 ? -6.860 3.236 7.512 1.00 0.00 39 ILE A O 17
ATOM 23214 N N . ALA A 1 40 ? -6.486 1.020 7.609 1.00 0.00 40 ALA A N 17
ATOM 23215 C CA . ALA A 1 40 ? -6.438 0.854 6.162 1.00 0.00 40 ALA A CA 17
ATOM 23216 C C . ALA A 1 40 ? -7.714 1.371 5.507 1.00 0.00 40 ALA A C 17
ATOM 23217 O O . ALA A 1 40 ? -7.688 2.352 4.764 1.00 0.00 40 ALA A O 17
ATOM 23224 N N . GLU A 1 41 ? -8.830 0.704 5.787 1.00 0.00 41 GLU A N 17
ATOM 23225 C CA . GLU A 1 41 ? -10.116 1.097 5.223 1.00 0.00 41 GLU A CA 17
ATOM 23226 C C . GLU A 1 41 ? -10.321 2.605 5.333 1.00 0.00 41 GLU A C 17
ATOM 23227 O O . GLU A 1 41 ? -10.808 3.246 4.401 1.00 0.00 41 GLU A O 17
ATOM 23239 N N . ARG A 1 42 ? -9.945 3.165 6.478 1.00 0.00 42 ARG A N 17
ATOM 23240 C CA . ARG A 1 42 ? -10.088 4.597 6.712 1.00 0.00 42 ARG A CA 17
ATOM 23241 C C . ARG A 1 42 ? -9.144 5.392 5.814 1.00 0.00 42 ARG A C 17
ATOM 23242 O O . ARG A 1 42 ? -9.515 6.432 5.273 1.00 0.00 42 ARG A O 17
ATOM 23263 N N . GLY A 1 43 ? -7.921 4.893 5.662 1.00 0.00 43 GLY A N 17
ATOM 23264 C CA . GLY A 1 43 ? -6.943 5.569 4.830 1.00 0.00 43 GLY A CA 17
ATOM 23265 C C . GLY A 1 43 ? -7.350 5.608 3.370 1.00 0.00 43 GLY A C 17
ATOM 23266 O O . GLY A 1 43 ? -7.278 6.653 2.725 1.00 0.00 43 GLY A O 17
ATOM 23270 N N . GLY A 1 44 ? -7.779 4.463 2.847 1.00 0.00 44 GLY A N 17
ATOM 23271 C CA . GLY A 1 44 ? -8.192 4.391 1.457 1.00 0.00 44 GLY A CA 17
ATOM 23272 C C . GLY A 1 44 ? -7.606 3.191 0.740 1.00 0.00 44 GLY A C 17
ATOM 23273 O O . GLY A 1 44 ? -7.376 3.234 -0.469 1.00 0.00 44 GLY A O 17
ATOM 23277 N N . ILE A 1 45 ? -7.363 2.119 1.485 1.00 0.00 45 ILE A N 17
ATOM 23278 C CA . ILE A 1 45 ? -6.801 0.902 0.913 1.00 0.00 45 ILE A CA 17
ATOM 23279 C C . ILE A 1 45 ? -7.898 -0.013 0.379 1.00 0.00 45 ILE A C 17
ATOM 23280 O O . ILE A 1 45 ? -8.960 -0.144 0.986 1.00 0.00 45 ILE A O 17
ATOM 23296 N N . ARG A 1 46 ? -7.632 -0.644 -0.760 1.00 0.00 46 ARG A N 17
ATOM 23297 C CA . ARG A 1 46 ? -8.596 -1.548 -1.375 1.00 0.00 46 ARG A CA 17
ATOM 23298 C C . ARG A 1 46 ? -7.930 -2.859 -1.782 1.00 0.00 46 ARG A C 17
ATOM 23299 O O . ARG A 1 46 ? -6.969 -2.867 -2.551 1.00 0.00 46 ARG A O 17
ATOM 23320 N N . VAL A 1 47 ? -8.447 -3.967 -1.260 1.00 0.00 47 VAL A N 17
ATOM 23321 C CA . VAL A 1 47 ? -7.904 -5.284 -1.569 1.00 0.00 47 VAL A CA 17
ATOM 23322 C C . VAL A 1 47 ? -7.871 -5.526 -3.074 1.00 0.00 47 VAL A C 17
ATOM 23323 O O . VAL A 1 47 ? -8.605 -4.892 -3.831 1.00 0.00 47 VAL A O 17
ATOM 23336 N N . GLY A 1 48 ? -7.015 -6.449 -3.501 1.00 0.00 48 GLY A N 17
ATOM 23337 C CA . GLY A 1 48 ? -6.903 -6.760 -4.914 1.00 0.00 48 GLY A CA 17
ATOM 23338 C C . GLY A 1 48 ? -5.962 -5.820 -5.642 1.00 0.00 48 GLY A C 17
ATOM 23339 O O . GLY A 1 48 ? -5.477 -6.134 -6.729 1.00 0.00 48 GLY A O 17
ATOM 23343 N N . HIS A 1 49 ? -5.705 -4.662 -5.042 1.00 0.00 49 HIS A N 17
ATOM 23344 C CA . HIS A 1 49 ? -4.816 -3.672 -5.641 1.00 0.00 49 HIS A CA 17
ATOM 23345 C C . HIS A 1 49 ? -3.360 -3.970 -5.296 1.00 0.00 49 HIS A C 17
ATOM 23346 O O . HIS A 1 49 ? -3.040 -4.315 -4.158 1.00 0.00 49 HIS A O 17
ATOM 23360 N N . ARG A 1 50 ? -2.483 -3.836 -6.285 1.00 0.00 50 ARG A N 17
ATOM 23361 C CA . ARG A 1 50 ? -1.062 -4.093 -6.087 1.00 0.00 50 ARG A CA 17
ATOM 23362 C C . ARG A 1 50 ? -0.306 -2.794 -5.823 1.00 0.00 50 ARG A C 17
ATOM 23363 O O . ARG A 1 50 ? -0.566 -1.773 -6.461 1.00 0.00 50 ARG A O 17
ATOM 23384 N N . ILE A 1 51 ? 0.628 -2.840 -4.880 1.00 0.00 51 ILE A N 17
ATOM 23385 C CA . ILE A 1 51 ? 1.421 -1.668 -4.532 1.00 0.00 51 ILE A CA 17
ATOM 23386 C C . ILE A 1 51 ? 2.535 -1.437 -5.548 1.00 0.00 51 ILE A C 17
ATOM 23387 O O . ILE A 1 51 ? 3.174 -2.383 -6.009 1.00 0.00 51 ILE A O 17
ATOM 23403 N N . ILE A 1 52 ? 2.764 -0.174 -5.890 1.00 0.00 52 ILE A N 17
ATOM 23404 C CA . ILE A 1 52 ? 3.803 0.181 -6.849 1.00 0.00 52 ILE A CA 17
ATOM 23405 C C . ILE A 1 52 ? 4.787 1.180 -6.249 1.00 0.00 52 ILE A C 17
ATOM 23406 O O . ILE A 1 52 ? 5.880 1.382 -6.776 1.00 0.00 52 ILE A O 17
ATOM 23422 N N . GLU A 1 53 ? 4.391 1.799 -5.141 1.00 0.00 53 GLU A N 17
ATOM 23423 C CA . GLU A 1 53 ? 5.239 2.776 -4.468 1.00 0.00 53 GLU A CA 17
ATOM 23424 C C . GLU A 1 53 ? 4.767 3.013 -3.037 1.00 0.00 53 GLU A C 17
ATOM 23425 O O . GLU A 1 53 ? 3.570 2.958 -2.750 1.00 0.00 53 GLU A O 17
ATOM 23437 N N . ILE A 1 54 ? 5.714 3.276 -2.143 1.00 0.00 54 ILE A N 17
ATOM 23438 C CA . ILE A 1 54 ? 5.395 3.522 -0.742 1.00 0.00 54 ILE A CA 17
ATOM 23439 C C . ILE A 1 54 ? 6.320 4.576 -0.144 1.00 0.00 54 ILE A C 17
ATOM 23440 O O . ILE A 1 54 ? 7.542 4.443 -0.192 1.00 0.00 54 ILE A O 17
ATOM 23456 N N . ASN A 1 55 ? 5.728 5.624 0.420 1.00 0.00 55 ASN A N 17
ATOM 23457 C CA . ASN A 1 55 ? 6.499 6.701 1.029 1.00 0.00 55 ASN A CA 17
ATOM 23458 C C . ASN A 1 55 ? 7.558 7.225 0.064 1.00 0.00 55 ASN A C 17
ATOM 23459 O O . ASN A 1 55 ? 8.591 7.746 0.482 1.00 0.00 55 ASN A O 17
ATOM 23470 N N . GLY A 1 56 ? 7.293 7.083 -1.232 1.00 0.00 56 GLY A N 17
ATOM 23471 C CA . GLY A 1 56 ? 8.231 7.547 -2.236 1.00 0.00 56 GLY A CA 17
ATOM 23472 C C . GLY A 1 56 ? 9.286 6.510 -2.567 1.00 0.00 56 GLY A C 17
ATOM 23473 O O . GLY A 1 56 ? 10.353 6.844 -3.081 1.00 0.00 56 GLY A O 17
ATOM 23477 N N . GLN A 1 57 ? 8.988 5.249 -2.270 1.00 0.00 57 GLN A N 17
ATOM 23478 C CA . GLN A 1 57 ? 9.920 4.161 -2.538 1.00 0.00 57 GLN A CA 17
ATOM 23479 C C . GLN A 1 57 ? 9.330 3.172 -3.537 1.00 0.00 57 GLN A C 17
ATOM 23480 O O . GLN A 1 57 ? 8.274 2.586 -3.297 1.00 0.00 57 GLN A O 17
ATOM 23494 N N . SER A 1 58 ? 10.019 2.990 -4.660 1.00 0.00 58 SER A N 17
ATOM 23495 C CA . SER A 1 58 ? 9.560 2.075 -5.698 1.00 0.00 58 SER A CA 17
ATOM 23496 C C . SER A 1 58 ? 9.614 0.630 -5.211 1.00 0.00 58 SER A C 17
ATOM 23497 O O . SER A 1 58 ? 10.692 0.061 -5.038 1.00 0.00 58 SER A O 17
ATOM 23505 N N . VAL A 1 59 ? 8.442 0.042 -4.992 1.00 0.00 59 VAL A N 17
ATOM 23506 C CA . VAL A 1 59 ? 8.354 -1.337 -4.526 1.00 0.00 59 VAL A CA 17
ATOM 23507 C C . VAL A 1 59 ? 7.929 -2.272 -5.652 1.00 0.00 59 VAL A C 17
ATOM 23508 O O . VAL A 1 59 ? 7.825 -3.484 -5.462 1.00 0.00 59 VAL A O 17
ATOM 23521 N N . VAL A 1 60 ? 7.685 -1.701 -6.828 1.00 0.00 60 VAL A N 17
ATOM 23522 C CA . VAL A 1 60 ? 7.273 -2.483 -7.987 1.00 0.00 60 VAL A CA 17
ATOM 23523 C C . VAL A 1 60 ? 8.270 -3.598 -8.280 1.00 0.00 60 VAL A C 17
ATOM 23524 O O . VAL A 1 60 ? 7.916 -4.625 -8.859 1.00 0.00 60 VAL A O 17
ATOM 23537 N N . ALA A 1 61 ? 9.519 -3.389 -7.876 1.00 0.00 61 ALA A N 17
ATOM 23538 C CA . ALA A 1 61 ? 10.568 -4.378 -8.093 1.00 0.00 61 ALA A CA 17
ATOM 23539 C C . ALA A 1 61 ? 11.211 -4.794 -6.775 1.00 0.00 61 ALA A C 17
ATOM 23540 O O . ALA A 1 61 ? 12.292 -5.384 -6.758 1.00 0.00 61 ALA A O 17
ATOM 23547 N N . THR A 1 62 ? 10.541 -4.483 -5.670 1.00 0.00 62 THR A N 17
ATOM 23548 C CA . THR A 1 62 ? 11.048 -4.822 -4.347 1.00 0.00 62 THR A CA 17
ATOM 23549 C C . THR A 1 62 ? 10.350 -6.059 -3.791 1.00 0.00 62 THR A C 17
ATOM 23550 O O . THR A 1 62 ? 9.138 -6.227 -3.920 1.00 0.00 62 THR A O 17
ATOM 23561 N N . PRO A 1 63 ? 11.132 -6.946 -3.157 1.00 0.00 63 PRO A N 17
ATOM 23562 C CA . PRO A 1 63 ? 10.610 -8.182 -2.568 1.00 0.00 63 PRO A CA 17
ATOM 23563 C C . PRO A 1 63 ? 9.745 -7.919 -1.340 1.00 0.00 63 PRO A C 17
ATOM 23564 O O . PRO A 1 63 ? 10.047 -7.039 -0.532 1.00 0.00 63 PRO A O 17
ATOM 23575 N N . HIS A 1 64 ? 8.668 -8.686 -1.204 1.00 0.00 64 HIS A N 17
ATOM 23576 C CA . HIS A 1 64 ? 7.760 -8.536 -0.073 1.00 0.00 64 HIS A CA 17
ATOM 23577 C C . HIS A 1 64 ? 8.534 -8.262 1.213 1.00 0.00 64 HIS A C 17
ATOM 23578 O O . HIS A 1 64 ? 8.292 -7.265 1.894 1.00 0.00 64 HIS A O 17
ATOM 23592 N N . ALA A 1 65 ? 9.465 -9.152 1.539 1.00 0.00 65 ALA A N 17
ATOM 23593 C CA . ALA A 1 65 ? 10.276 -9.005 2.741 1.00 0.00 65 ALA A CA 17
ATOM 23594 C C . ALA A 1 65 ? 10.614 -7.540 2.999 1.00 0.00 65 ALA A C 17
ATOM 23595 O O . ALA A 1 65 ? 10.210 -6.969 4.012 1.00 0.00 65 ALA A O 17
ATOM 23602 N N . ARG A 1 66 ? 11.359 -6.939 2.077 1.00 0.00 66 ARG A N 17
ATOM 23603 C CA . ARG A 1 66 ? 11.753 -5.541 2.206 1.00 0.00 66 ARG A CA 17
ATOM 23604 C C . ARG A 1 66 ? 10.532 -4.647 2.395 1.00 0.00 66 ARG A C 17
ATOM 23605 O O . ARG A 1 66 ? 10.501 -3.802 3.290 1.00 0.00 66 ARG A O 17
ATOM 23626 N N . ILE A 1 67 ? 9.528 -4.838 1.545 1.00 0.00 67 ILE A N 17
ATOM 23627 C CA . ILE A 1 67 ? 8.305 -4.049 1.619 1.00 0.00 67 ILE A CA 17
ATOM 23628 C C . ILE A 1 67 ? 7.787 -3.970 3.051 1.00 0.00 67 ILE A C 17
ATOM 23629 O O . ILE A 1 67 ? 7.334 -2.916 3.500 1.00 0.00 67 ILE A O 17
ATOM 23645 N N . ILE A 1 68 ? 7.859 -5.089 3.763 1.00 0.00 68 ILE A N 17
ATOM 23646 C CA . ILE A 1 68 ? 7.401 -5.145 5.146 1.00 0.00 68 ILE A CA 17
ATOM 23647 C C . ILE A 1 68 ? 8.278 -4.287 6.051 1.00 0.00 68 ILE A C 17
ATOM 23648 O O . ILE A 1 68 ? 7.797 -3.692 7.015 1.00 0.00 68 ILE A O 17
ATOM 23664 N N . GLU A 1 69 ? 9.567 -4.227 5.732 1.00 0.00 69 GLU A N 17
ATOM 23665 C CA . GLU A 1 69 ? 10.512 -3.440 6.517 1.00 0.00 69 GLU A CA 17
ATOM 23666 C C . GLU A 1 69 ? 10.319 -1.948 6.264 1.00 0.00 69 GLU A C 17
ATOM 23667 O O . GLU A 1 69 ? 10.577 -1.119 7.138 1.00 0.00 69 GLU A O 17
ATOM 23679 N N . LEU A 1 70 ? 9.865 -1.611 5.061 1.00 0.00 70 LEU A N 17
ATOM 23680 C CA . LEU A 1 70 ? 9.638 -0.219 4.691 1.00 0.00 70 LEU A CA 17
ATOM 23681 C C . LEU A 1 70 ? 8.336 0.300 5.295 1.00 0.00 70 LEU A C 17
ATOM 23682 O O . LEU A 1 70 ? 8.344 1.206 6.129 1.00 0.00 70 LEU A O 17
ATOM 23698 N N . LEU A 1 71 ? 7.220 -0.282 4.870 1.00 0.00 71 LEU A N 17
ATOM 23699 C CA . LEU A 1 71 ? 5.910 0.119 5.371 1.00 0.00 71 LEU A CA 17
ATOM 23700 C C . LEU A 1 71 ? 5.928 0.264 6.889 1.00 0.00 71 LEU A C 17
ATOM 23701 O O . LEU A 1 71 ? 5.394 1.228 7.439 1.00 0.00 71 LEU A O 17
ATOM 23717 N N . THR A 1 72 ? 6.547 -0.700 7.563 1.00 0.00 72 THR A N 17
ATOM 23718 C CA . THR A 1 72 ? 6.636 -0.680 9.018 1.00 0.00 72 THR A CA 17
ATOM 23719 C C . THR A 1 72 ? 7.511 0.471 9.499 1.00 0.00 72 THR A C 17
ATOM 23720 O O . THR A 1 72 ? 7.188 1.139 10.481 1.00 0.00 72 THR A O 17
ATOM 23731 N N . GLU A 1 73 ? 8.620 0.697 8.802 1.00 0.00 73 GLU A N 17
ATOM 23732 C CA . GLU A 1 73 ? 9.542 1.769 9.160 1.00 0.00 73 GLU A CA 17
ATOM 23733 C C . GLU A 1 73 ? 8.865 3.132 9.038 1.00 0.00 73 GLU A C 17
ATOM 23734 O O . GLU A 1 73 ? 9.390 4.141 9.507 1.00 0.00 73 GLU A O 17
ATOM 23746 N N . ALA A 1 74 ? 7.697 3.151 8.404 1.00 0.00 74 ALA A N 17
ATOM 23747 C CA . ALA A 1 74 ? 6.948 4.388 8.221 1.00 0.00 74 ALA A CA 17
ATOM 23748 C C . ALA A 1 74 ? 5.776 4.469 9.192 1.00 0.00 74 ALA A C 17
ATOM 23749 O O . ALA A 1 74 ? 4.821 3.697 9.094 1.00 0.00 74 ALA A O 17
ATOM 23756 N N . TYR A 1 75 ? 5.854 5.406 10.130 1.00 0.00 75 TYR A N 17
ATOM 23757 C CA . TYR A 1 75 ? 4.800 5.585 11.122 1.00 0.00 75 TYR A CA 17
ATOM 23758 C C . TYR A 1 75 ? 3.980 6.837 10.826 1.00 0.00 75 TYR A C 17
ATOM 23759 O O . TYR A 1 75 ? 4.365 7.664 9.999 1.00 0.00 75 TYR A O 17
ATOM 23777 N N . GLY A 1 76 ? 2.847 6.970 11.508 1.00 0.00 76 GLY A N 17
ATOM 23778 C CA . GLY A 1 76 ? 1.990 8.124 11.306 1.00 0.00 76 GLY A CA 17
ATOM 23779 C C . GLY A 1 76 ? 1.473 8.220 9.884 1.00 0.00 76 GLY A C 17
ATOM 23780 O O . GLY A 1 76 ? 0.767 7.329 9.413 1.00 0.00 76 GLY A O 17
ATOM 23784 N N . GLU A 1 77 ? 1.824 9.304 9.200 1.00 0.00 77 GLU A N 17
ATOM 23785 C CA . GLU A 1 77 ? 1.388 9.514 7.825 1.00 0.00 77 GLU A CA 17
ATOM 23786 C C . GLU A 1 77 ? 2.164 8.616 6.865 1.00 0.00 77 GLU A C 17
ATOM 23787 O O . GLU A 1 77 ? 3.291 8.927 6.481 1.00 0.00 77 GLU A O 17
ATOM 23799 N N . VAL A 1 78 ? 1.552 7.500 6.483 1.00 0.00 78 VAL A N 17
ATOM 23800 C CA . VAL A 1 78 ? 2.184 6.556 5.568 1.00 0.00 78 VAL A CA 17
ATOM 23801 C C . VAL A 1 78 ? 1.516 6.589 4.198 1.00 0.00 78 VAL A C 17
ATOM 23802 O O . VAL A 1 78 ? 0.387 6.126 4.034 1.00 0.00 78 VAL A O 17
ATOM 23815 N N . HIS A 1 79 ? 2.222 7.138 3.215 1.00 0.00 79 HIS A N 17
ATOM 23816 C CA . HIS A 1 79 ? 1.699 7.229 1.856 1.00 0.00 79 HIS A CA 17
ATOM 23817 C C . HIS A 1 79 ? 1.886 5.911 1.112 1.00 0.00 79 HIS A C 17
ATOM 23818 O O . HIS A 1 79 ? 3.011 5.447 0.924 1.00 0.00 79 HIS A O 17
ATOM 23832 N N . ILE A 1 80 ? 0.776 5.312 0.691 1.00 0.00 80 ILE A N 17
ATOM 23833 C CA . ILE A 1 80 ? 0.819 4.048 -0.033 1.00 0.00 80 ILE A CA 17
ATOM 23834 C C . ILE A 1 80 ? 0.184 4.183 -1.413 1.00 0.00 80 ILE A C 17
ATOM 23835 O O . ILE A 1 80 ? -0.996 4.512 -1.536 1.00 0.00 80 ILE A O 17
ATOM 23851 N N . LYS A 1 81 ? 0.973 3.923 -2.449 1.00 0.00 81 LYS A N 17
ATOM 23852 C CA . LYS A 1 81 ? 0.489 4.012 -3.822 1.00 0.00 81 LYS A CA 17
ATOM 23853 C C . LYS A 1 81 ? -0.062 2.670 -4.292 1.00 0.00 81 LYS A C 17
ATOM 23854 O O . LYS A 1 81 ? 0.690 1.721 -4.516 1.00 0.00 81 LYS A O 17
ATOM 23873 N N . THR A 1 82 ? -1.381 2.596 -4.442 1.00 0.00 82 THR A N 17
ATOM 23874 C CA . THR A 1 82 ? -2.033 1.371 -4.886 1.00 0.00 82 THR A CA 17
ATOM 23875 C C . THR A 1 82 ? -2.352 1.426 -6.375 1.00 0.00 82 THR A C 17
ATOM 23876 O O . THR A 1 82 ? -2.636 2.493 -6.919 1.00 0.00 82 THR A O 17
ATOM 23887 N N . MET A 1 83 ? -2.304 0.270 -7.029 1.00 0.00 83 MET A N 17
ATOM 23888 C CA . MET A 1 83 ? -2.590 0.188 -8.457 1.00 0.00 83 MET A CA 17
ATOM 23889 C C . MET A 1 83 ? -3.046 -1.216 -8.840 1.00 0.00 83 MET A C 17
ATOM 23890 O O . MET A 1 83 ? -2.487 -2.219 -8.396 1.00 0.00 83 MET A O 17
ATOM 23904 N N . PRO A 1 84 ? -4.086 -1.292 -9.684 1.00 0.00 84 PRO A N 17
ATOM 23905 C CA . PRO A 1 84 ? -4.639 -2.569 -10.145 1.00 0.00 84 PRO A CA 17
ATOM 23906 C C . PRO A 1 84 ? -3.693 -3.304 -11.089 1.00 0.00 84 PRO A C 17
ATOM 23907 O O . PRO A 1 84 ? -3.336 -2.790 -12.149 1.00 0.00 84 PRO A O 17
ATOM 23918 N N . ALA A 1 85 ? -3.291 -4.508 -10.697 1.00 0.00 85 ALA A N 17
ATOM 23919 C CA . ALA A 1 85 ? -2.389 -5.315 -11.509 1.00 0.00 85 ALA A CA 17
ATOM 23920 C C . ALA A 1 85 ? -2.774 -5.252 -12.984 1.00 0.00 85 ALA A C 17
ATOM 23921 O O . ALA A 1 85 ? -1.913 -5.130 -13.855 1.00 0.00 85 ALA A O 17
ATOM 23928 N N . ALA A 1 86 ? -4.072 -5.338 -13.256 1.00 0.00 86 ALA A N 17
ATOM 23929 C CA . ALA A 1 86 ? -4.570 -5.290 -14.625 1.00 0.00 86 ALA A CA 17
ATOM 23930 C C . ALA A 1 86 ? -4.008 -4.086 -15.372 1.00 0.00 86 ALA A C 17
ATOM 23931 O O . ALA A 1 86 ? -3.266 -4.235 -16.343 1.00 0.00 86 ALA A O 17
ATOM 23938 N N . THR A 1 87 ? -4.367 -2.890 -14.913 1.00 0.00 87 THR A N 17
ATOM 23939 C CA . THR A 1 87 ? -3.900 -1.660 -15.539 1.00 0.00 87 THR A CA 17
ATOM 23940 C C . THR A 1 87 ? -2.385 -1.670 -15.710 1.00 0.00 87 THR A C 17
ATOM 23941 O O . THR A 1 87 ? -1.877 -1.725 -16.830 1.00 0.00 87 THR A O 17
ATOM 23952 N N . TYR A 1 88 ? -1.669 -1.619 -14.593 1.00 0.00 88 TYR A N 17
ATOM 23953 C CA . TYR A 1 88 ? -0.211 -1.621 -14.619 1.00 0.00 88 TYR A CA 17
ATOM 23954 C C . TYR A 1 88 ? 0.313 -2.552 -15.708 1.00 0.00 88 TYR A C 17
ATOM 23955 O O . TYR A 1 88 ? 0.955 -2.111 -16.661 1.00 0.00 88 TYR A O 17
ATOM 23973 N N . ARG A 1 89 ? 0.034 -3.842 -15.559 1.00 0.00 89 ARG A N 17
ATOM 23974 C CA . ARG A 1 89 ? 0.476 -4.837 -16.528 1.00 0.00 89 ARG A CA 17
ATOM 23975 C C . ARG A 1 89 ? 0.153 -4.391 -17.951 1.00 0.00 89 ARG A C 17
ATOM 23976 O O . ARG A 1 89 ? 0.973 -4.533 -18.859 1.00 0.00 89 ARG A O 17
ATOM 23997 N N . LEU A 1 90 ? -1.047 -3.852 -18.138 1.00 0.00 90 LEU A N 17
ATOM 23998 C CA . LEU A 1 90 ? -1.480 -3.386 -19.451 1.00 0.00 90 LEU A CA 17
ATOM 23999 C C . LEU A 1 90 ? -0.644 -2.194 -19.908 1.00 0.00 90 LEU A C 17
ATOM 24000 O O . LEU A 1 90 ? -0.387 -2.023 -21.100 1.00 0.00 90 LEU A O 17
ATOM 24016 N N . LEU A 1 91 ? -0.221 -1.374 -18.952 1.00 0.00 91 LEU A N 17
ATOM 24017 C CA . LEU A 1 91 ? 0.588 -0.198 -19.256 1.00 0.00 91 LEU A CA 17
ATOM 24018 C C . LEU A 1 91 ? 2.036 -0.590 -19.530 1.00 0.00 91 LEU A C 17
ATOM 24019 O O . LEU A 1 91 ? 2.734 0.069 -20.301 1.00 0.00 91 LEU A O 17
ATOM 24035 N N . THR A 1 92 ? 2.482 -1.670 -18.895 1.00 0.00 92 THR A N 17
ATOM 24036 C CA . THR A 1 92 ? 3.847 -2.150 -19.071 1.00 0.00 92 THR A CA 17
ATOM 24037 C C . THR A 1 92 ? 3.926 -3.182 -20.191 1.00 0.00 92 THR A C 17
ATOM 24038 O O . THR A 1 92 ? 4.888 -3.943 -20.280 1.00 0.00 92 THR A O 17
ATOM 24049 N N . GLY A 1 93 ? 2.907 -3.201 -21.045 1.00 0.00 93 GLY A N 17
ATOM 24050 C CA . GLY A 1 93 ? 2.882 -4.143 -22.149 1.00 0.00 93 GLY A CA 17
ATOM 24051 C C . GLY A 1 93 ? 3.097 -3.470 -23.490 1.00 0.00 93 GLY A C 17
ATOM 24052 O O . GLY A 1 93 ? 3.134 -2.243 -23.577 1.00 0.00 93 GLY A O 17
ATOM 24056 N N . GLN A 1 94 ? 3.239 -4.275 -24.538 1.00 0.00 94 GLN A N 17
ATOM 24057 C CA . GLN A 1 94 ? 3.454 -3.749 -25.881 1.00 0.00 94 GLN A CA 17
ATOM 24058 C C . GLN A 1 94 ? 2.528 -4.427 -26.886 1.00 0.00 94 GLN A C 17
ATOM 24059 O O . GLN A 1 94 ? 2.343 -5.645 -26.852 1.00 0.00 94 GLN A O 17
ATOM 24073 N N . GLY A 1 1 ? 6.010 21.812 -16.570 1.00 0.00 1 GLY A N 18
ATOM 24074 C CA . GLY A 1 1 ? 4.939 21.536 -17.509 1.00 0.00 1 GLY A CA 18
ATOM 24075 C C . GLY A 1 1 ? 4.138 20.305 -17.131 1.00 0.00 1 GLY A C 18
ATOM 24076 O O . GLY A 1 1 ? 2.909 20.313 -17.194 1.00 0.00 1 GLY A O 18
ATOM 24080 N N . SER A 1 2 ? 4.837 19.245 -16.737 1.00 0.00 2 SER A N 18
ATOM 24081 C CA . SER A 1 2 ? 4.183 17.999 -16.353 1.00 0.00 2 SER A CA 18
ATOM 24082 C C . SER A 1 2 ? 4.644 17.549 -14.970 1.00 0.00 2 SER A C 18
ATOM 24083 O O . SER A 1 2 ? 5.591 16.774 -14.841 1.00 0.00 2 SER A O 18
ATOM 24091 N N . SER A 1 3 ? 3.966 18.041 -13.938 1.00 0.00 3 SER A N 18
ATOM 24092 C CA . SER A 1 3 ? 4.306 17.693 -12.563 1.00 0.00 3 SER A CA 18
ATOM 24093 C C . SER A 1 3 ? 3.053 17.353 -11.763 1.00 0.00 3 SER A C 18
ATOM 24094 O O . SER A 1 3 ? 2.166 18.189 -11.591 1.00 0.00 3 SER A O 18
ATOM 24102 N N . GLY A 1 4 ? 2.987 16.119 -11.274 1.00 0.00 4 GLY A N 18
ATOM 24103 C CA . GLY A 1 4 ? 1.840 15.688 -10.497 1.00 0.00 4 GLY A CA 18
ATOM 24104 C C . GLY A 1 4 ? 1.416 14.270 -10.825 1.00 0.00 4 GLY A C 18
ATOM 24105 O O . GLY A 1 4 ? 1.277 13.912 -11.994 1.00 0.00 4 GLY A O 18
ATOM 24109 N N . SER A 1 5 ? 1.212 13.461 -9.791 1.00 0.00 5 SER A N 18
ATOM 24110 C CA . SER A 1 5 ? 0.807 12.072 -9.975 1.00 0.00 5 SER A CA 18
ATOM 24111 C C . SER A 1 5 ? -0.578 11.990 -10.609 1.00 0.00 5 SER A C 18
ATOM 24112 O O . SER A 1 5 ? -1.517 12.648 -10.162 1.00 0.00 5 SER A O 18
ATOM 24120 N N . SER A 1 6 ? -0.696 11.176 -11.654 1.00 0.00 6 SER A N 18
ATOM 24121 C CA . SER A 1 6 ? -1.965 11.010 -12.353 1.00 0.00 6 SER A CA 18
ATOM 24122 C C . SER A 1 6 ? -2.134 9.573 -12.837 1.00 0.00 6 SER A C 18
ATOM 24123 O O . SER A 1 6 ? -1.200 8.970 -13.364 1.00 0.00 6 SER A O 18
ATOM 24131 N N . GLY A 1 7 ? -3.334 9.030 -12.653 1.00 0.00 7 GLY A N 18
ATOM 24132 C CA . GLY A 1 7 ? -3.605 7.668 -13.075 1.00 0.00 7 GLY A CA 18
ATOM 24133 C C . GLY A 1 7 ? -3.539 6.681 -11.927 1.00 0.00 7 GLY A C 18
ATOM 24134 O O . GLY A 1 7 ? -4.484 5.930 -11.690 1.00 0.00 7 GLY A O 18
ATOM 24138 N N . VAL A 1 8 ? -2.417 6.680 -11.213 1.00 0.00 8 VAL A N 18
ATOM 24139 C CA . VAL A 1 8 ? -2.231 5.777 -10.084 1.00 0.00 8 VAL A CA 18
ATOM 24140 C C . VAL A 1 8 ? -2.954 6.291 -8.844 1.00 0.00 8 VAL A C 18
ATOM 24141 O O . VAL A 1 8 ? -2.941 7.488 -8.555 1.00 0.00 8 VAL A O 18
ATOM 24154 N N . THR A 1 9 ? -3.584 5.378 -8.112 1.00 0.00 9 THR A N 18
ATOM 24155 C CA . THR A 1 9 ? -4.314 5.738 -6.902 1.00 0.00 9 THR A CA 18
ATOM 24156 C C . THR A 1 9 ? -3.431 5.601 -5.667 1.00 0.00 9 THR A C 18
ATOM 24157 O O . THR A 1 9 ? -2.851 4.544 -5.419 1.00 0.00 9 THR A O 18
ATOM 24168 N N . THR A 1 10 ? -3.334 6.678 -4.893 1.00 0.00 10 THR A N 18
ATOM 24169 C CA . THR A 1 10 ? -2.522 6.677 -3.682 1.00 0.00 10 THR A CA 18
ATOM 24170 C C . THR A 1 10 ? -3.394 6.769 -2.435 1.00 0.00 10 THR A C 18
ATOM 24171 O O . THR A 1 10 ? -4.366 7.523 -2.400 1.00 0.00 10 THR A O 18
ATOM 24182 N N . ALA A 1 11 ? -3.039 5.998 -1.413 1.00 0.00 11 ALA A N 18
ATOM 24183 C CA . ALA A 1 11 ? -3.788 5.995 -0.162 1.00 0.00 11 ALA A CA 18
ATOM 24184 C C . ALA A 1 11 ? -2.881 6.313 1.022 1.00 0.00 11 ALA A C 18
ATOM 24185 O O . ALA A 1 11 ? -1.728 5.883 1.065 1.00 0.00 11 ALA A O 18
ATOM 24192 N N . ILE A 1 12 ? -3.409 7.068 1.979 1.00 0.00 12 ILE A N 18
ATOM 24193 C CA . ILE A 1 12 ? -2.646 7.443 3.163 1.00 0.00 12 ILE A CA 18
ATOM 24194 C C . ILE A 1 12 ? -3.242 6.821 4.421 1.00 0.00 12 ILE A C 18
ATOM 24195 O O . ILE A 1 12 ? -4.462 6.761 4.578 1.00 0.00 12 ILE A O 18
ATOM 24211 N N . ILE A 1 13 ? -2.374 6.359 5.315 1.00 0.00 13 ILE A N 18
ATOM 24212 C CA . ILE A 1 13 ? -2.815 5.744 6.560 1.00 0.00 13 ILE A CA 18
ATOM 24213 C C . ILE A 1 13 ? -2.332 6.540 7.768 1.00 0.00 13 ILE A C 18
ATOM 24214 O O . ILE A 1 13 ? -1.391 7.329 7.669 1.00 0.00 13 ILE A O 18
ATOM 24230 N N . HIS A 1 14 ? -2.980 6.326 8.909 1.00 0.00 14 HIS A N 18
ATOM 24231 C CA . HIS A 1 14 ? -2.614 7.021 10.137 1.00 0.00 14 HIS A CA 18
ATOM 24232 C C . HIS A 1 14 ? -2.167 6.032 11.210 1.00 0.00 14 HIS A C 18
ATOM 24233 O O . HIS A 1 14 ? -2.993 5.386 11.854 1.00 0.00 14 HIS A O 18
ATOM 24247 N N . ARG A 1 15 ? -0.856 5.919 11.394 1.00 0.00 15 ARG A N 18
ATOM 24248 C CA . ARG A 1 15 ? -0.300 5.007 12.386 1.00 0.00 15 ARG A CA 18
ATOM 24249 C C . ARG A 1 15 ? 0.329 5.779 13.542 1.00 0.00 15 ARG A C 18
ATOM 24250 O O . ARG A 1 15 ? 1.535 6.025 13.574 1.00 0.00 15 ARG A O 18
ATOM 24271 N N . PRO A 1 16 ? -0.506 6.172 14.515 1.00 0.00 16 PRO A N 18
ATOM 24272 C CA . PRO A 1 16 ? -0.055 6.922 15.691 1.00 0.00 16 PRO A CA 18
ATOM 24273 C C . PRO A 1 16 ? 0.796 6.072 16.629 1.00 0.00 16 PRO A C 18
ATOM 24274 O O . PRO A 1 16 ? 1.520 6.599 17.475 1.00 0.00 16 PRO A O 18
ATOM 24285 N N . HIS A 1 17 ? 0.703 4.755 16.475 1.00 0.00 17 HIS A N 18
ATOM 24286 C CA . HIS A 1 17 ? 1.466 3.832 17.308 1.00 0.00 17 HIS A CA 18
ATOM 24287 C C . HIS A 1 17 ? 2.269 2.861 16.448 1.00 0.00 17 HIS A C 18
ATOM 24288 O O . HIS A 1 17 ? 1.905 2.580 15.307 1.00 0.00 17 HIS A O 18
ATOM 24302 N N . ALA A 1 18 ? 3.363 2.352 17.005 1.00 0.00 18 ALA A N 18
ATOM 24303 C CA . ALA A 1 18 ? 4.217 1.412 16.289 1.00 0.00 18 ALA A CA 18
ATOM 24304 C C . ALA A 1 18 ? 3.809 -0.029 16.579 1.00 0.00 18 ALA A C 18
ATOM 24305 O O . ALA A 1 18 ? 3.865 -0.889 15.699 1.00 0.00 18 ALA A O 18
ATOM 24312 N N . ARG A 1 19 ? 3.400 -0.286 17.817 1.00 0.00 19 ARG A N 18
ATOM 24313 C CA . ARG A 1 19 ? 2.985 -1.624 18.222 1.00 0.00 19 ARG A CA 18
ATOM 24314 C C . ARG A 1 19 ? 1.526 -1.875 17.855 1.00 0.00 19 ARG A C 18
ATOM 24315 O O . ARG A 1 19 ? 0.833 -2.645 18.519 1.00 0.00 19 ARG A O 18
ATOM 24336 N N . GLU A 1 20 ? 1.067 -1.219 16.794 1.00 0.00 20 GLU A N 18
ATOM 24337 C CA . GLU A 1 20 ? -0.311 -1.371 16.340 1.00 0.00 20 GLU A CA 18
ATOM 24338 C C . GLU A 1 20 ? -0.357 -1.844 14.890 1.00 0.00 20 GLU A C 18
ATOM 24339 O O . GLU A 1 20 ? 0.423 -1.390 14.054 1.00 0.00 20 GLU A O 18
ATOM 24351 N N . GLN A 1 21 ? -1.277 -2.758 14.601 1.00 0.00 21 GLN A N 18
ATOM 24352 C CA . GLN A 1 21 ? -1.425 -3.294 13.253 1.00 0.00 21 GLN A CA 18
ATOM 24353 C C . GLN A 1 21 ? -1.962 -2.231 12.301 1.00 0.00 21 GLN A C 18
ATOM 24354 O O . GLN A 1 21 ? -2.171 -1.081 12.691 1.00 0.00 21 GLN A O 18
ATOM 24368 N N . LEU A 1 22 ? -2.184 -2.622 11.051 1.00 0.00 22 LEU A N 18
ATOM 24369 C CA . LEU A 1 22 ? -2.698 -1.702 10.041 1.00 0.00 22 LEU A CA 18
ATOM 24370 C C . LEU A 1 22 ? -4.127 -2.065 9.651 1.00 0.00 22 LEU A C 18
ATOM 24371 O O . LEU A 1 22 ? -4.955 -1.189 9.402 1.00 0.00 22 LEU A O 18
ATOM 24387 N N . GLY A 1 23 ? -4.410 -3.363 9.600 1.00 0.00 23 GLY A N 18
ATOM 24388 C CA . GLY A 1 23 ? -5.740 -3.819 9.242 1.00 0.00 23 GLY A CA 18
ATOM 24389 C C . GLY A 1 23 ? -5.768 -4.531 7.904 1.00 0.00 23 GLY A C 18
ATOM 24390 O O . GLY A 1 23 ? -6.517 -5.490 7.718 1.00 0.00 23 GLY A O 18
ATOM 24394 N N . PHE A 1 24 ? -4.950 -4.060 6.968 1.00 0.00 24 PHE A N 18
ATOM 24395 C CA . PHE A 1 24 ? -4.886 -4.656 5.639 1.00 0.00 24 PHE A CA 18
ATOM 24396 C C . PHE A 1 24 ? -3.717 -5.632 5.536 1.00 0.00 24 PHE A C 18
ATOM 24397 O O . PHE A 1 24 ? -2.648 -5.398 6.100 1.00 0.00 24 PHE A O 18
ATOM 24414 N N . CYS A 1 25 ? -3.930 -6.727 4.814 1.00 0.00 25 CYS A N 18
ATOM 24415 C CA . CYS A 1 25 ? -2.896 -7.740 4.639 1.00 0.00 25 CYS A CA 18
ATOM 24416 C C . CYS A 1 25 ? -2.354 -7.722 3.213 1.00 0.00 25 CYS A C 18
ATOM 24417 O O . CYS A 1 25 ? -3.117 -7.724 2.247 1.00 0.00 25 CYS A O 18
ATOM 24425 N N . VAL A 1 26 ? -1.030 -7.703 3.089 1.00 0.00 26 VAL A N 18
ATOM 24426 C CA . VAL A 1 26 ? -0.385 -7.684 1.782 1.00 0.00 26 VAL A CA 18
ATOM 24427 C C . VAL A 1 26 ? 0.345 -8.994 1.510 1.00 0.00 26 VAL A C 18
ATOM 24428 O O . VAL A 1 26 ? 1.174 -9.431 2.309 1.00 0.00 26 VAL A O 18
ATOM 24441 N N . GLU A 1 27 ? 0.032 -9.616 0.378 1.00 0.00 27 GLU A N 18
ATOM 24442 C CA . GLU A 1 27 ? 0.659 -10.878 0.002 1.00 0.00 27 GLU A CA 18
ATOM 24443 C C . GLU A 1 27 ? 1.439 -10.730 -1.301 1.00 0.00 27 GLU A C 18
ATOM 24444 O O . GLU A 1 27 ? 0.854 -10.572 -2.373 1.00 0.00 27 GLU A O 18
ATOM 24456 N N . ASP A 1 28 ? 2.763 -10.782 -1.201 1.00 0.00 28 ASP A N 18
ATOM 24457 C CA . ASP A 1 28 ? 3.624 -10.655 -2.370 1.00 0.00 28 ASP A CA 18
ATOM 24458 C C . ASP A 1 28 ? 3.450 -9.290 -3.028 1.00 0.00 28 ASP A C 18
ATOM 24459 O O . ASP A 1 28 ? 3.567 -9.156 -4.245 1.00 0.00 28 ASP A O 18
ATOM 24468 N N . GLY A 1 29 ? 3.167 -8.277 -2.213 1.00 0.00 29 GLY A N 18
ATOM 24469 C CA . GLY A 1 29 ? 2.979 -6.936 -2.734 1.00 0.00 29 GLY A CA 18
ATOM 24470 C C . GLY A 1 29 ? 1.580 -6.714 -3.272 1.00 0.00 29 GLY A C 18
ATOM 24471 O O . GLY A 1 29 ? 1.349 -5.795 -4.059 1.00 0.00 29 GLY A O 18
ATOM 24475 N N . ILE A 1 30 ? 0.644 -7.557 -2.848 1.00 0.00 30 ILE A N 18
ATOM 24476 C CA . ILE A 1 30 ? -0.740 -7.448 -3.294 1.00 0.00 30 ILE A CA 18
ATOM 24477 C C . ILE A 1 30 ? -1.708 -7.640 -2.131 1.00 0.00 30 ILE A C 18
ATOM 24478 O O . ILE A 1 30 ? -1.792 -8.724 -1.553 1.00 0.00 30 ILE A O 18
ATOM 24494 N N . ILE A 1 31 ? -2.438 -6.582 -1.796 1.00 0.00 31 ILE A N 18
ATOM 24495 C CA . ILE A 1 31 ? -3.403 -6.636 -0.704 1.00 0.00 31 ILE A CA 18
ATOM 24496 C C . ILE A 1 31 ? -4.510 -7.642 -0.999 1.00 0.00 31 ILE A C 18
ATOM 24497 O O . ILE A 1 31 ? -5.004 -7.726 -2.124 1.00 0.00 31 ILE A O 18
ATOM 24513 N N . CYS A 1 32 ? -4.897 -8.402 0.020 1.00 0.00 32 CYS A N 18
ATOM 24514 C CA . CYS A 1 32 ? -5.948 -9.403 -0.129 1.00 0.00 32 CYS A CA 18
ATOM 24515 C C . CYS A 1 32 ? -7.127 -9.094 0.788 1.00 0.00 32 CYS A C 18
ATOM 24516 O O . CYS A 1 32 ? -8.253 -8.911 0.328 1.00 0.00 32 CYS A O 18
ATOM 24524 N N . SER A 1 33 ? -6.859 -9.039 2.089 1.00 0.00 33 SER A N 18
ATOM 24525 C CA . SER A 1 33 ? -7.899 -8.758 3.072 1.00 0.00 33 SER A CA 18
ATOM 24526 C C . SER A 1 33 ? -7.730 -7.359 3.656 1.00 0.00 33 SER A C 18
ATOM 24527 O O . SER A 1 33 ? -6.635 -6.795 3.641 1.00 0.00 33 SER A O 18
ATOM 24535 N N . LEU A 1 34 ? -8.822 -6.804 4.171 1.00 0.00 34 LEU A N 18
ATOM 24536 C CA . LEU A 1 34 ? -8.797 -5.470 4.761 1.00 0.00 34 LEU A CA 18
ATOM 24537 C C . LEU A 1 34 ? -9.668 -5.411 6.011 1.00 0.00 34 LEU A C 18
ATOM 24538 O O . LEU A 1 34 ? -10.833 -5.811 5.989 1.00 0.00 34 LEU A O 18
ATOM 24554 N N . LEU A 1 35 ? -9.098 -4.908 7.100 1.00 0.00 35 LEU A N 18
ATOM 24555 C CA . LEU A 1 35 ? -9.824 -4.794 8.361 1.00 0.00 35 LEU A CA 18
ATOM 24556 C C . LEU A 1 35 ? -10.929 -3.747 8.260 1.00 0.00 35 LEU A C 18
ATOM 24557 O O . LEU A 1 35 ? -10.677 -2.549 8.390 1.00 0.00 35 LEU A O 18
ATOM 24573 N N . ARG A 1 36 ? -12.154 -4.208 8.030 1.00 0.00 36 ARG A N 18
ATOM 24574 C CA . ARG A 1 36 ? -13.298 -3.312 7.913 1.00 0.00 36 ARG A CA 18
ATOM 24575 C C . ARG A 1 36 ? -13.532 -2.556 9.217 1.00 0.00 36 ARG A C 18
ATOM 24576 O O . ARG A 1 36 ? -14.206 -3.048 10.120 1.00 0.00 36 ARG A O 18
ATOM 24597 N N . GLY A 1 37 ? -12.969 -1.354 9.307 1.00 0.00 37 GLY A N 18
ATOM 24598 C CA . GLY A 1 37 ? -13.126 -0.549 10.505 1.00 0.00 37 GLY A CA 18
ATOM 24599 C C . GLY A 1 37 ? -11.802 -0.052 11.047 1.00 0.00 37 GLY A C 18
ATOM 24600 O O . GLY A 1 37 ? -11.738 1.002 11.678 1.00 0.00 37 GLY A O 18
ATOM 24604 N N . GLY A 1 38 ? -10.740 -0.814 10.803 1.00 0.00 38 GLY A N 18
ATOM 24605 C CA . GLY A 1 38 ? -9.425 -0.429 11.281 1.00 0.00 38 GLY A CA 18
ATOM 24606 C C . GLY A 1 38 ? -8.965 0.897 10.707 1.00 0.00 38 GLY A C 18
ATOM 24607 O O . GLY A 1 38 ? -9.779 1.780 10.439 1.00 0.00 38 GLY A O 18
ATOM 24611 N N . ILE A 1 39 ? -7.657 1.037 10.520 1.00 0.00 39 ILE A N 18
ATOM 24612 C CA . ILE A 1 39 ? -7.090 2.264 9.976 1.00 0.00 39 ILE A CA 18
ATOM 24613 C C . ILE A 1 39 ? -7.065 2.229 8.451 1.00 0.00 39 ILE A C 18
ATOM 24614 O O . ILE A 1 39 ? -7.203 3.260 7.794 1.00 0.00 39 ILE A O 18
ATOM 24630 N N . ALA A 1 40 ? -6.890 1.035 7.895 1.00 0.00 40 ALA A N 18
ATOM 24631 C CA . ALA A 1 40 ? -6.851 0.864 6.448 1.00 0.00 40 ALA A CA 18
ATOM 24632 C C . ALA A 1 40 ? -8.107 1.431 5.795 1.00 0.00 40 ALA A C 18
ATOM 24633 O O . ALA A 1 40 ? -8.048 2.436 5.086 1.00 0.00 40 ALA A O 18
ATOM 24640 N N . GLU A 1 41 ? -9.240 0.781 6.037 1.00 0.00 41 GLU A N 18
ATOM 24641 C CA . GLU A 1 41 ? -10.510 1.221 5.470 1.00 0.00 41 GLU A CA 18
ATOM 24642 C C . GLU A 1 41 ? -10.682 2.729 5.626 1.00 0.00 41 GLU A C 18
ATOM 24643 O O . GLU A 1 41 ? -10.996 3.431 4.665 1.00 0.00 41 GLU A O 18
ATOM 24655 N N . ARG A 1 42 ? -10.473 3.219 6.843 1.00 0.00 42 ARG A N 18
ATOM 24656 C CA . ARG A 1 42 ? -10.607 4.643 7.127 1.00 0.00 42 ARG A CA 18
ATOM 24657 C C . ARG A 1 42 ? -9.629 5.459 6.286 1.00 0.00 42 ARG A C 18
ATOM 24658 O O . ARG A 1 42 ? -9.925 6.585 5.888 1.00 0.00 42 ARG A O 18
ATOM 24679 N N . GLY A 1 43 ? -8.461 4.882 6.019 1.00 0.00 43 GLY A N 18
ATOM 24680 C CA . GLY A 1 43 ? -7.457 5.570 5.228 1.00 0.00 43 GLY A CA 18
ATOM 24681 C C . GLY A 1 43 ? -7.799 5.593 3.751 1.00 0.00 43 GLY A C 18
ATOM 24682 O O . GLY A 1 43 ? -7.667 6.623 3.092 1.00 0.00 43 GLY A O 18
ATOM 24686 N N . GLY A 1 44 ? -8.239 4.452 3.229 1.00 0.00 44 GLY A N 18
ATOM 24687 C CA . GLY A 1 44 ? -8.592 4.366 1.824 1.00 0.00 44 GLY A CA 18
ATOM 24688 C C . GLY A 1 44 ? -7.889 3.224 1.118 1.00 0.00 44 GLY A C 18
ATOM 24689 O O . GLY A 1 44 ? -7.438 3.372 -0.019 1.00 0.00 44 GLY A O 18
ATOM 24693 N N . ILE A 1 45 ? -7.793 2.083 1.792 1.00 0.00 45 ILE A N 18
ATOM 24694 C CA . ILE A 1 45 ? -7.139 0.912 1.222 1.00 0.00 45 ILE A CA 18
ATOM 24695 C C . ILE A 1 45 ? -8.131 0.049 0.450 1.00 0.00 45 ILE A C 18
ATOM 24696 O O . ILE A 1 45 ? -9.289 -0.088 0.846 1.00 0.00 45 ILE A O 18
ATOM 24712 N N . ARG A 1 46 ? -7.670 -0.533 -0.652 1.00 0.00 46 ARG A N 18
ATOM 24713 C CA . ARG A 1 46 ? -8.517 -1.384 -1.478 1.00 0.00 46 ARG A CA 18
ATOM 24714 C C . ARG A 1 46 ? -7.821 -2.706 -1.790 1.00 0.00 46 ARG A C 18
ATOM 24715 O O . ARG A 1 46 ? -6.749 -2.728 -2.394 1.00 0.00 46 ARG A O 18
ATOM 24736 N N . VAL A 1 47 ? -8.438 -3.807 -1.372 1.00 0.00 47 VAL A N 18
ATOM 24737 C CA . VAL A 1 47 ? -7.879 -5.132 -1.606 1.00 0.00 47 VAL A CA 18
ATOM 24738 C C . VAL A 1 47 ? -7.904 -5.485 -3.089 1.00 0.00 47 VAL A C 18
ATOM 24739 O O . VAL A 1 47 ? -8.681 -4.922 -3.859 1.00 0.00 47 VAL A O 18
ATOM 24752 N N . GLY A 1 48 ? -7.048 -6.423 -3.484 1.00 0.00 48 GLY A N 18
ATOM 24753 C CA . GLY A 1 48 ? -6.989 -6.836 -4.874 1.00 0.00 48 GLY A CA 18
ATOM 24754 C C . GLY A 1 48 ? -6.072 -5.956 -5.701 1.00 0.00 48 GLY A C 18
ATOM 24755 O O . GLY A 1 48 ? -5.833 -6.230 -6.878 1.00 0.00 48 GLY A O 18
ATOM 24759 N N . HIS A 1 49 ? -5.559 -4.896 -5.086 1.00 0.00 49 HIS A N 18
ATOM 24760 C CA . HIS A 1 49 ? -4.664 -3.972 -5.774 1.00 0.00 49 HIS A CA 18
ATOM 24761 C C . HIS A 1 49 ? -3.207 -4.377 -5.576 1.00 0.00 49 HIS A C 18
ATOM 24762 O O . HIS A 1 49 ? -2.903 -5.266 -4.780 1.00 0.00 49 HIS A O 18
ATOM 24776 N N . ARG A 1 50 ? -2.310 -3.720 -6.304 1.00 0.00 50 ARG A N 18
ATOM 24777 C CA . ARG A 1 50 ? -0.886 -4.014 -6.209 1.00 0.00 50 ARG A CA 18
ATOM 24778 C C . ARG A 1 50 ? -0.107 -2.785 -5.748 1.00 0.00 50 ARG A C 18
ATOM 24779 O O . ARG A 1 50 ? -0.415 -1.660 -6.140 1.00 0.00 50 ARG A O 18
ATOM 24800 N N . ILE A 1 51 ? 0.902 -3.010 -4.913 1.00 0.00 51 ILE A N 18
ATOM 24801 C CA . ILE A 1 51 ? 1.725 -1.922 -4.399 1.00 0.00 51 ILE A CA 18
ATOM 24802 C C . ILE A 1 51 ? 2.912 -1.650 -5.317 1.00 0.00 51 ILE A C 18
ATOM 24803 O O . ILE A 1 51 ? 3.763 -2.516 -5.521 1.00 0.00 51 ILE A O 18
ATOM 24819 N N . ILE A 1 52 ? 2.963 -0.441 -5.866 1.00 0.00 52 ILE A N 18
ATOM 24820 C CA . ILE A 1 52 ? 4.048 -0.053 -6.759 1.00 0.00 52 ILE A CA 18
ATOM 24821 C C . ILE A 1 52 ? 5.011 0.908 -6.070 1.00 0.00 52 ILE A C 18
ATOM 24822 O O . ILE A 1 52 ? 6.196 0.953 -6.396 1.00 0.00 52 ILE A O 18
ATOM 24838 N N . GLU A 1 53 ? 4.492 1.673 -5.115 1.00 0.00 53 GLU A N 18
ATOM 24839 C CA . GLU A 1 53 ? 5.307 2.633 -4.379 1.00 0.00 53 GLU A CA 18
ATOM 24840 C C . GLU A 1 53 ? 4.780 2.818 -2.959 1.00 0.00 53 GLU A C 18
ATOM 24841 O O . GLU A 1 53 ? 3.588 2.651 -2.702 1.00 0.00 53 GLU A O 18
ATOM 24853 N N . ILE A 1 54 ? 5.677 3.164 -2.042 1.00 0.00 54 ILE A N 18
ATOM 24854 C CA . ILE A 1 54 ? 5.303 3.372 -0.648 1.00 0.00 54 ILE A CA 18
ATOM 24855 C C . ILE A 1 54 ? 6.179 4.437 0.002 1.00 0.00 54 ILE A C 18
ATOM 24856 O O . ILE A 1 54 ? 7.370 4.540 -0.291 1.00 0.00 54 ILE A O 18
ATOM 24872 N N . ASN A 1 55 ? 5.581 5.227 0.889 1.00 0.00 55 ASN A N 18
ATOM 24873 C CA . ASN A 1 55 ? 6.307 6.284 1.583 1.00 0.00 55 ASN A CA 18
ATOM 24874 C C . ASN A 1 55 ? 7.308 6.959 0.650 1.00 0.00 55 ASN A C 18
ATOM 24875 O O . ASN A 1 55 ? 8.404 7.334 1.065 1.00 0.00 55 ASN A O 18
ATOM 24886 N N . GLY A 1 56 ? 6.922 7.112 -0.613 1.00 0.00 56 GLY A N 18
ATOM 24887 C CA . GLY A 1 56 ? 7.797 7.742 -1.585 1.00 0.00 56 GLY A CA 18
ATOM 24888 C C . GLY A 1 56 ? 8.953 6.850 -1.989 1.00 0.00 56 GLY A C 18
ATOM 24889 O O . GLY A 1 56 ? 10.075 7.323 -2.170 1.00 0.00 56 GLY A O 18
ATOM 24893 N N . GLN A 1 57 ? 8.681 5.557 -2.128 1.00 0.00 57 GLN A N 18
ATOM 24894 C CA . GLN A 1 57 ? 9.709 4.597 -2.510 1.00 0.00 57 GLN A CA 18
ATOM 24895 C C . GLN A 1 57 ? 9.164 3.585 -3.513 1.00 0.00 57 GLN A C 18
ATOM 24896 O O . GLN A 1 57 ? 8.178 2.899 -3.243 1.00 0.00 57 GLN A O 18
ATOM 24910 N N . SER A 1 58 ? 9.811 3.497 -4.670 1.00 0.00 58 SER A N 18
ATOM 24911 C CA . SER A 1 58 ? 9.389 2.572 -5.715 1.00 0.00 58 SER A CA 18
ATOM 24912 C C . SER A 1 58 ? 9.637 1.127 -5.293 1.00 0.00 58 SER A C 18
ATOM 24913 O O . SER A 1 58 ? 10.782 0.688 -5.184 1.00 0.00 58 SER A O 18
ATOM 24921 N N . VAL A 1 59 ? 8.555 0.391 -5.058 1.00 0.00 59 VAL A N 18
ATOM 24922 C CA . VAL A 1 59 ? 8.653 -1.005 -4.650 1.00 0.00 59 VAL A CA 18
ATOM 24923 C C . VAL A 1 59 ? 8.009 -1.925 -5.680 1.00 0.00 59 VAL A C 18
ATOM 24924 O O . VAL A 1 59 ? 7.823 -3.117 -5.434 1.00 0.00 59 VAL A O 18
ATOM 24937 N N . VAL A 1 60 ? 7.670 -1.365 -6.837 1.00 0.00 60 VAL A N 18
ATOM 24938 C CA . VAL A 1 60 ? 7.048 -2.135 -7.907 1.00 0.00 60 VAL A CA 18
ATOM 24939 C C . VAL A 1 60 ? 7.751 -3.474 -8.100 1.00 0.00 60 VAL A C 18
ATOM 24940 O O . VAL A 1 60 ? 7.105 -4.507 -8.273 1.00 0.00 60 VAL A O 18
ATOM 24953 N N . ALA A 1 61 ? 9.080 -3.448 -8.070 1.00 0.00 61 ALA A N 18
ATOM 24954 C CA . ALA A 1 61 ? 9.872 -4.660 -8.240 1.00 0.00 61 ALA A CA 18
ATOM 24955 C C . ALA A 1 61 ? 10.426 -5.145 -6.904 1.00 0.00 61 ALA A C 18
ATOM 24956 O O . ALA A 1 61 ? 10.663 -6.338 -6.715 1.00 0.00 61 ALA A O 18
ATOM 24963 N N . THR A 1 62 ? 10.632 -4.212 -5.980 1.00 0.00 62 THR A N 18
ATOM 24964 C CA . THR A 1 62 ? 11.160 -4.544 -4.663 1.00 0.00 62 THR A CA 18
ATOM 24965 C C . THR A 1 62 ? 10.478 -5.782 -4.093 1.00 0.00 62 THR A C 18
ATOM 24966 O O . THR A 1 62 ? 9.265 -5.961 -4.209 1.00 0.00 62 THR A O 18
ATOM 24977 N N . PRO A 1 63 ? 11.273 -6.659 -3.462 1.00 0.00 63 PRO A N 18
ATOM 24978 C CA . PRO A 1 63 ? 10.766 -7.896 -2.860 1.00 0.00 63 PRO A CA 18
ATOM 24979 C C . PRO A 1 63 ? 9.912 -7.632 -1.625 1.00 0.00 63 PRO A C 18
ATOM 24980 O O . PRO A 1 63 ? 10.211 -6.741 -0.829 1.00 0.00 63 PRO A O 18
ATOM 24991 N N . HIS A 1 64 ? 8.847 -8.412 -1.470 1.00 0.00 64 HIS A N 18
ATOM 24992 C CA . HIS A 1 64 ? 7.949 -8.263 -0.330 1.00 0.00 64 HIS A CA 18
ATOM 24993 C C . HIS A 1 64 ? 8.737 -8.015 0.953 1.00 0.00 64 HIS A C 18
ATOM 24994 O O . HIS A 1 64 ? 8.509 -7.027 1.651 1.00 0.00 64 HIS A O 18
ATOM 25008 N N . ALA A 1 65 ? 9.662 -8.918 1.257 1.00 0.00 65 ALA A N 18
ATOM 25009 C CA . ALA A 1 65 ? 10.484 -8.796 2.455 1.00 0.00 65 ALA A CA 18
ATOM 25010 C C . ALA A 1 65 ? 10.815 -7.337 2.748 1.00 0.00 65 ALA A C 18
ATOM 25011 O O . ALA A 1 65 ? 10.498 -6.822 3.821 1.00 0.00 65 ALA A O 18
ATOM 25018 N N . ARG A 1 66 ? 11.453 -6.676 1.788 1.00 0.00 66 ARG A N 18
ATOM 25019 C CA . ARG A 1 66 ? 11.828 -5.275 1.944 1.00 0.00 66 ARG A CA 18
ATOM 25020 C C . ARG A 1 66 ? 10.596 -4.404 2.166 1.00 0.00 66 ARG A C 18
ATOM 25021 O O . ARG A 1 66 ? 10.545 -3.612 3.108 1.00 0.00 66 ARG A O 18
ATOM 25042 N N . ILE A 1 67 ? 9.606 -4.555 1.293 1.00 0.00 67 ILE A N 18
ATOM 25043 C CA . ILE A 1 67 ? 8.374 -3.783 1.395 1.00 0.00 67 ILE A CA 18
ATOM 25044 C C . ILE A 1 67 ? 7.869 -3.738 2.833 1.00 0.00 67 ILE A C 18
ATOM 25045 O O . ILE A 1 67 ? 7.453 -2.688 3.323 1.00 0.00 67 ILE A O 18
ATOM 25061 N N . ILE A 1 68 ? 7.911 -4.884 3.504 1.00 0.00 68 ILE A N 18
ATOM 25062 C CA . ILE A 1 68 ? 7.460 -4.975 4.887 1.00 0.00 68 ILE A CA 18
ATOM 25063 C C . ILE A 1 68 ? 8.281 -4.064 5.794 1.00 0.00 68 ILE A C 18
ATOM 25064 O O . ILE A 1 68 ? 7.730 -3.249 6.533 1.00 0.00 68 ILE A O 18
ATOM 25080 N N . GLU A 1 69 ? 9.601 -4.208 5.729 1.00 0.00 69 GLU A N 18
ATOM 25081 C CA . GLU A 1 69 ? 10.498 -3.396 6.544 1.00 0.00 69 GLU A CA 18
ATOM 25082 C C . GLU A 1 69 ? 10.197 -1.910 6.368 1.00 0.00 69 GLU A C 18
ATOM 25083 O O . GLU A 1 69 ? 10.249 -1.137 7.326 1.00 0.00 69 GLU A O 18
ATOM 25095 N N . LEU A 1 70 ? 9.883 -1.518 5.139 1.00 0.00 70 LEU A N 18
ATOM 25096 C CA . LEU A 1 70 ? 9.574 -0.125 4.836 1.00 0.00 70 LEU A CA 18
ATOM 25097 C C . LEU A 1 70 ? 8.266 0.299 5.495 1.00 0.00 70 LEU A C 18
ATOM 25098 O O . LEU A 1 70 ? 8.251 1.162 6.374 1.00 0.00 70 LEU A O 18
ATOM 25114 N N . LEU A 1 71 ? 7.168 -0.315 5.067 1.00 0.00 71 LEU A N 18
ATOM 25115 C CA . LEU A 1 71 ? 5.853 -0.003 5.618 1.00 0.00 71 LEU A CA 18
ATOM 25116 C C . LEU A 1 71 ? 5.919 0.144 7.134 1.00 0.00 71 LEU A C 18
ATOM 25117 O O . LEU A 1 71 ? 5.320 1.055 7.707 1.00 0.00 71 LEU A O 18
ATOM 25133 N N . THR A 1 72 ? 6.652 -0.757 7.781 1.00 0.00 72 THR A N 18
ATOM 25134 C CA . THR A 1 72 ? 6.798 -0.726 9.230 1.00 0.00 72 THR A CA 18
ATOM 25135 C C . THR A 1 72 ? 7.661 0.450 9.672 1.00 0.00 72 THR A C 18
ATOM 25136 O O . THR A 1 72 ? 7.360 1.114 10.664 1.00 0.00 72 THR A O 18
ATOM 25147 N N . GLU A 1 73 ? 8.733 0.703 8.929 1.00 0.00 73 GLU A N 18
ATOM 25148 C CA . GLU A 1 73 ? 9.639 1.801 9.246 1.00 0.00 73 GLU A CA 18
ATOM 25149 C C . GLU A 1 73 ? 8.931 3.146 9.113 1.00 0.00 73 GLU A C 18
ATOM 25150 O O . GLU A 1 73 ? 9.443 4.175 9.554 1.00 0.00 73 GLU A O 18
ATOM 25162 N N . ALA A 1 74 ? 7.751 3.130 8.503 1.00 0.00 74 ALA A N 18
ATOM 25163 C CA . ALA A 1 74 ? 6.972 4.347 8.313 1.00 0.00 74 ALA A CA 18
ATOM 25164 C C . ALA A 1 74 ? 5.868 4.460 9.359 1.00 0.00 74 ALA A C 18
ATOM 25165 O O . ALA A 1 74 ? 4.966 3.624 9.417 1.00 0.00 74 ALA A O 18
ATOM 25172 N N . TYR A 1 75 ? 5.945 5.498 10.183 1.00 0.00 75 TYR A N 18
ATOM 25173 C CA . TYR A 1 75 ? 4.953 5.719 11.230 1.00 0.00 75 TYR A CA 18
ATOM 25174 C C . TYR A 1 75 ? 4.058 6.906 10.890 1.00 0.00 75 TYR A C 18
ATOM 25175 O O . TYR A 1 75 ? 4.325 7.650 9.947 1.00 0.00 75 TYR A O 18
ATOM 25193 N N . GLY A 1 76 ? 2.992 7.077 11.667 1.00 0.00 76 GLY A N 18
ATOM 25194 C CA . GLY A 1 76 ? 2.072 8.175 11.433 1.00 0.00 76 GLY A CA 18
ATOM 25195 C C . GLY A 1 76 ? 1.541 8.195 10.014 1.00 0.00 76 GLY A C 18
ATOM 25196 O O . GLY A 1 76 ? 0.796 7.302 9.611 1.00 0.00 76 GLY A O 18
ATOM 25200 N N . GLU A 1 77 ? 1.923 9.217 9.255 1.00 0.00 77 GLU A N 18
ATOM 25201 C CA . GLU A 1 77 ? 1.478 9.350 7.873 1.00 0.00 77 GLU A CA 18
ATOM 25202 C C . GLU A 1 77 ? 2.162 8.320 6.979 1.00 0.00 77 GLU A C 18
ATOM 25203 O O . GLU A 1 77 ? 3.240 8.568 6.439 1.00 0.00 77 GLU A O 18
ATOM 25215 N N . VAL A 1 78 ? 1.528 7.161 6.828 1.00 0.00 78 VAL A N 18
ATOM 25216 C CA . VAL A 1 78 ? 2.074 6.093 6.000 1.00 0.00 78 VAL A CA 18
ATOM 25217 C C . VAL A 1 78 ? 1.440 6.093 4.614 1.00 0.00 78 VAL A C 18
ATOM 25218 O O . VAL A 1 78 ? 0.312 5.633 4.435 1.00 0.00 78 VAL A O 18
ATOM 25231 N N . HIS A 1 79 ? 2.173 6.613 3.634 1.00 0.00 79 HIS A N 18
ATOM 25232 C CA . HIS A 1 79 ? 1.682 6.673 2.261 1.00 0.00 79 HIS A CA 18
ATOM 25233 C C . HIS A 1 79 ? 1.823 5.317 1.575 1.00 0.00 79 HIS A C 18
ATOM 25234 O O . HIS A 1 79 ? 2.840 4.638 1.724 1.00 0.00 79 HIS A O 18
ATOM 25248 N N . ILE A 1 80 ? 0.797 4.930 0.825 1.00 0.00 80 ILE A N 18
ATOM 25249 C CA . ILE A 1 80 ? 0.807 3.657 0.116 1.00 0.00 80 ILE A CA 18
ATOM 25250 C C . ILE A 1 80 ? 0.268 3.812 -1.302 1.00 0.00 80 ILE A C 18
ATOM 25251 O O . ILE A 1 80 ? -0.902 4.142 -1.500 1.00 0.00 80 ILE A O 18
ATOM 25267 N N . LYS A 1 81 ? 1.127 3.570 -2.286 1.00 0.00 81 LYS A N 18
ATOM 25268 C CA . LYS A 1 81 ? 0.737 3.680 -3.687 1.00 0.00 81 LYS A CA 18
ATOM 25269 C C . LYS A 1 81 ? 0.096 2.385 -4.176 1.00 0.00 81 LYS A C 18
ATOM 25270 O O . LYS A 1 81 ? 0.758 1.352 -4.279 1.00 0.00 81 LYS A O 18
ATOM 25289 N N . THR A 1 82 ? -1.197 2.448 -4.478 1.00 0.00 82 THR A N 18
ATOM 25290 C CA . THR A 1 82 ? -1.927 1.281 -4.957 1.00 0.00 82 THR A CA 18
ATOM 25291 C C . THR A 1 82 ? -2.198 1.378 -6.454 1.00 0.00 82 THR A C 18
ATOM 25292 O O . THR A 1 82 ? -2.393 2.469 -6.989 1.00 0.00 82 THR A O 18
ATOM 25303 N N . MET A 1 83 ? -2.210 0.231 -7.124 1.00 0.00 83 MET A N 18
ATOM 25304 C CA . MET A 1 83 ? -2.459 0.187 -8.560 1.00 0.00 83 MET A CA 18
ATOM 25305 C C . MET A 1 83 ? -3.018 -1.170 -8.975 1.00 0.00 83 MET A C 18
ATOM 25306 O O . MET A 1 83 ? -2.558 -2.221 -8.526 1.00 0.00 83 MET A O 18
ATOM 25320 N N . PRO A 1 84 ? -4.033 -1.151 -9.851 1.00 0.00 84 PRO A N 18
ATOM 25321 C CA . PRO A 1 84 ? -4.676 -2.373 -10.345 1.00 0.00 84 PRO A CA 18
ATOM 25322 C C . PRO A 1 84 ? -3.765 -3.174 -11.268 1.00 0.00 84 PRO A C 18
ATOM 25323 O O . PRO A 1 84 ? -3.400 -2.713 -12.349 1.00 0.00 84 PRO A O 18
ATOM 25334 N N . ALA A 1 85 ? -3.401 -4.377 -10.835 1.00 0.00 85 ALA A N 18
ATOM 25335 C CA . ALA A 1 85 ? -2.534 -5.244 -11.625 1.00 0.00 85 ALA A CA 18
ATOM 25336 C C . ALA A 1 85 ? -2.892 -5.175 -13.106 1.00 0.00 85 ALA A C 18
ATOM 25337 O O . ALA A 1 85 ? -2.012 -5.129 -13.965 1.00 0.00 85 ALA A O 18
ATOM 25344 N N . ALA A 1 86 ? -4.189 -5.169 -13.397 1.00 0.00 86 ALA A N 18
ATOM 25345 C CA . ALA A 1 86 ? -4.662 -5.105 -14.774 1.00 0.00 86 ALA A CA 18
ATOM 25346 C C . ALA A 1 86 ? -3.992 -3.964 -15.532 1.00 0.00 86 ALA A C 18
ATOM 25347 O O . ALA A 1 86 ? -3.201 -4.193 -16.448 1.00 0.00 86 ALA A O 18
ATOM 25354 N N . THR A 1 87 ? -4.314 -2.733 -15.145 1.00 0.00 87 THR A N 18
ATOM 25355 C CA . THR A 1 87 ? -3.745 -1.556 -15.790 1.00 0.00 87 THR A CA 18
ATOM 25356 C C . THR A 1 87 ? -2.267 -1.761 -16.102 1.00 0.00 87 THR A C 18
ATOM 25357 O O . THR A 1 87 ? -1.865 -1.784 -17.265 1.00 0.00 87 THR A O 18
ATOM 25368 N N . TYR A 1 88 ? -1.461 -1.909 -15.056 1.00 0.00 88 TYR A N 18
ATOM 25369 C CA . TYR A 1 88 ? -0.026 -2.110 -15.218 1.00 0.00 88 TYR A CA 18
ATOM 25370 C C . TYR A 1 88 ? 0.261 -3.109 -16.336 1.00 0.00 88 TYR A C 18
ATOM 25371 O O . TYR A 1 88 ? 0.853 -2.761 -17.357 1.00 0.00 88 TYR A O 18
ATOM 25389 N N . ARG A 1 89 ? -0.165 -4.351 -16.133 1.00 0.00 89 ARG A N 18
ATOM 25390 C CA . ARG A 1 89 ? 0.046 -5.402 -17.122 1.00 0.00 89 ARG A CA 18
ATOM 25391 C C . ARG A 1 89 ? -0.232 -4.886 -18.531 1.00 0.00 89 ARG A C 18
ATOM 25392 O O . ARG A 1 89 ? 0.504 -5.189 -19.471 1.00 0.00 89 ARG A O 18
ATOM 25413 N N . LEU A 1 90 ? -1.298 -4.105 -18.670 1.00 0.00 90 LEU A N 18
ATOM 25414 C CA . LEU A 1 90 ? -1.674 -3.547 -19.964 1.00 0.00 90 LEU A CA 18
ATOM 25415 C C . LEU A 1 90 ? -0.709 -2.442 -20.382 1.00 0.00 90 LEU A C 18
ATOM 25416 O O . LEU A 1 90 ? -0.485 -2.216 -21.571 1.00 0.00 90 LEU A O 18
ATOM 25432 N N . LEU A 1 91 ? -0.140 -1.758 -19.396 1.00 0.00 91 LEU A N 18
ATOM 25433 C CA . LEU A 1 91 ? 0.804 -0.677 -19.660 1.00 0.00 91 LEU A CA 18
ATOM 25434 C C . LEU A 1 91 ? 2.101 -1.219 -20.253 1.00 0.00 91 LEU A C 18
ATOM 25435 O O . LEU A 1 91 ? 2.620 -0.684 -21.233 1.00 0.00 91 LEU A O 18
ATOM 25451 N N . THR A 1 92 ? 2.619 -2.286 -19.653 1.00 0.00 92 THR A N 18
ATOM 25452 C CA . THR A 1 92 ? 3.854 -2.902 -20.121 1.00 0.00 92 THR A CA 18
ATOM 25453 C C . THR A 1 92 ? 3.566 -4.131 -20.975 1.00 0.00 92 THR A C 18
ATOM 25454 O O . THR A 1 92 ? 4.407 -5.020 -21.105 1.00 0.00 92 THR A O 18
ATOM 25465 N N . GLY A 1 93 ? 2.371 -4.176 -21.558 1.00 0.00 93 GLY A N 18
ATOM 25466 C CA . GLY A 1 93 ? 1.994 -5.301 -22.393 1.00 0.00 93 GLY A CA 18
ATOM 25467 C C . GLY A 1 93 ? 2.830 -5.392 -23.654 1.00 0.00 93 GLY A C 18
ATOM 25468 O O . GLY A 1 93 ? 2.916 -4.433 -24.420 1.00 0.00 93 GLY A O 18
ATOM 25472 N N . GLN A 1 94 ? 3.449 -6.549 -23.869 1.00 0.00 94 GLN A N 18
ATOM 25473 C CA . GLN A 1 94 ? 4.285 -6.760 -25.045 1.00 0.00 94 GLN A CA 18
ATOM 25474 C C . GLN A 1 94 ? 3.805 -7.968 -25.843 1.00 0.00 94 GLN A C 18
ATOM 25475 O O . GLN A 1 94 ? 3.059 -8.805 -25.334 1.00 0.00 94 GLN A O 18
ATOM 25489 N N . GLY A 1 1 ? -16.025 12.232 -3.977 1.00 0.00 1 GLY A N 19
ATOM 25490 C CA . GLY A 1 1 ? -15.543 13.454 -4.594 1.00 0.00 1 GLY A CA 19
ATOM 25491 C C . GLY A 1 1 ? -14.391 13.207 -5.547 1.00 0.00 1 GLY A C 19
ATOM 25492 O O . GLY A 1 1 ? -14.498 12.393 -6.464 1.00 0.00 1 GLY A O 19
ATOM 25496 N N . SER A 1 2 ? -13.285 13.913 -5.331 1.00 0.00 2 SER A N 19
ATOM 25497 C CA . SER A 1 2 ? -12.109 13.770 -6.182 1.00 0.00 2 SER A CA 19
ATOM 25498 C C . SER A 1 2 ? -10.922 14.530 -5.599 1.00 0.00 2 SER A C 19
ATOM 25499 O O . SER A 1 2 ? -10.982 15.745 -5.407 1.00 0.00 2 SER A O 19
ATOM 25507 N N . SER A 1 3 ? -9.843 13.807 -5.320 1.00 0.00 3 SER A N 19
ATOM 25508 C CA . SER A 1 3 ? -8.642 14.411 -4.756 1.00 0.00 3 SER A CA 19
ATOM 25509 C C . SER A 1 3 ? -7.988 15.358 -5.757 1.00 0.00 3 SER A C 19
ATOM 25510 O O . SER A 1 3 ? -7.703 16.513 -5.442 1.00 0.00 3 SER A O 19
ATOM 25518 N N . GLY A 1 4 ? -7.754 14.860 -6.968 1.00 0.00 4 GLY A N 19
ATOM 25519 C CA . GLY A 1 4 ? -7.136 15.673 -7.998 1.00 0.00 4 GLY A CA 19
ATOM 25520 C C . GLY A 1 4 ? -6.430 14.840 -9.050 1.00 0.00 4 GLY A C 19
ATOM 25521 O O . GLY A 1 4 ? -6.910 14.713 -10.176 1.00 0.00 4 GLY A O 19
ATOM 25525 N N . SER A 1 5 ? -5.286 14.272 -8.682 1.00 0.00 5 SER A N 19
ATOM 25526 C CA . SER A 1 5 ? -4.510 13.450 -9.604 1.00 0.00 5 SER A CA 19
ATOM 25527 C C . SER A 1 5 ? -5.386 12.380 -10.247 1.00 0.00 5 SER A C 19
ATOM 25528 O O . SER A 1 5 ? -6.302 11.851 -9.618 1.00 0.00 5 SER A O 19
ATOM 25536 N N . SER A 1 6 ? -5.097 12.065 -11.506 1.00 0.00 6 SER A N 19
ATOM 25537 C CA . SER A 1 6 ? -5.860 11.061 -12.237 1.00 0.00 6 SER A CA 19
ATOM 25538 C C . SER A 1 6 ? -4.931 10.044 -12.894 1.00 0.00 6 SER A C 19
ATOM 25539 O O . SER A 1 6 ? -4.058 10.403 -13.683 1.00 0.00 6 SER A O 19
ATOM 25547 N N . GLY A 1 7 ? -5.126 8.772 -12.560 1.00 0.00 7 GLY A N 19
ATOM 25548 C CA . GLY A 1 7 ? -4.299 7.722 -13.125 1.00 0.00 7 GLY A CA 19
ATOM 25549 C C . GLY A 1 7 ? -4.029 6.602 -12.139 1.00 0.00 7 GLY A C 19
ATOM 25550 O O . GLY A 1 7 ? -4.267 5.432 -12.438 1.00 0.00 7 GLY A O 19
ATOM 25554 N N . VAL A 1 8 ? -3.530 6.961 -10.961 1.00 0.00 8 VAL A N 19
ATOM 25555 C CA . VAL A 1 8 ? -3.227 5.978 -9.928 1.00 0.00 8 VAL A CA 19
ATOM 25556 C C . VAL A 1 8 ? -3.959 6.301 -8.630 1.00 0.00 8 VAL A C 19
ATOM 25557 O O . VAL A 1 8 ? -4.120 7.467 -8.268 1.00 0.00 8 VAL A O 19
ATOM 25570 N N . THR A 1 9 ? -4.402 5.260 -7.932 1.00 0.00 9 THR A N 19
ATOM 25571 C CA . THR A 1 9 ? -5.118 5.432 -6.674 1.00 0.00 9 THR A CA 19
ATOM 25572 C C . THR A 1 9 ? -4.161 5.406 -5.488 1.00 0.00 9 THR A C 19
ATOM 25573 O O . THR A 1 9 ? -3.380 4.468 -5.327 1.00 0.00 9 THR A O 19
ATOM 25584 N N . THR A 1 10 ? -4.225 6.443 -4.659 1.00 0.00 10 THR A N 19
ATOM 25585 C CA . THR A 1 10 ? -3.364 6.540 -3.487 1.00 0.00 10 THR A CA 19
ATOM 25586 C C . THR A 1 10 ? -4.185 6.613 -2.205 1.00 0.00 10 THR A C 19
ATOM 25587 O O . THR A 1 10 ? -5.351 7.006 -2.226 1.00 0.00 10 THR A O 19
ATOM 25598 N N . ALA A 1 11 ? -3.569 6.234 -1.091 1.00 0.00 11 ALA A N 19
ATOM 25599 C CA . ALA A 1 11 ? -4.243 6.259 0.202 1.00 0.00 11 ALA A CA 19
ATOM 25600 C C . ALA A 1 11 ? -3.322 6.801 1.290 1.00 0.00 11 ALA A C 19
ATOM 25601 O O . ALA A 1 11 ? -2.104 6.852 1.117 1.00 0.00 11 ALA A O 19
ATOM 25608 N N . ILE A 1 12 ? -3.912 7.204 2.410 1.00 0.00 12 ILE A N 19
ATOM 25609 C CA . ILE A 1 12 ? -3.144 7.741 3.527 1.00 0.00 12 ILE A CA 19
ATOM 25610 C C . ILE A 1 12 ? -3.408 6.953 4.805 1.00 0.00 12 ILE A C 19
ATOM 25611 O O . ILE A 1 12 ? -4.537 6.903 5.293 1.00 0.00 12 ILE A O 19
ATOM 25627 N N . ILE A 1 13 ? -2.358 6.341 5.344 1.00 0.00 13 ILE A N 19
ATOM 25628 C CA . ILE A 1 13 ? -2.476 5.558 6.567 1.00 0.00 13 ILE A CA 19
ATOM 25629 C C . ILE A 1 13 ? -1.941 6.331 7.768 1.00 0.00 13 ILE A C 19
ATOM 25630 O O . ILE A 1 13 ? -0.973 7.084 7.655 1.00 0.00 13 ILE A O 19
ATOM 25646 N N . HIS A 1 14 ? -2.577 6.139 8.920 1.00 0.00 14 HIS A N 19
ATOM 25647 C CA . HIS A 1 14 ? -2.163 6.816 10.144 1.00 0.00 14 HIS A CA 19
ATOM 25648 C C . HIS A 1 14 ? -1.646 5.813 11.171 1.00 0.00 14 HIS A C 19
ATOM 25649 O O . HIS A 1 14 ? -2.427 5.118 11.821 1.00 0.00 14 HIS A O 19
ATOM 25663 N N . ARG A 1 15 ? -0.326 5.744 11.311 1.00 0.00 15 ARG A N 19
ATOM 25664 C CA . ARG A 1 15 ? 0.295 4.825 12.258 1.00 0.00 15 ARG A CA 19
ATOM 25665 C C . ARG A 1 15 ? 0.855 5.580 13.460 1.00 0.00 15 ARG A C 19
ATOM 25666 O O . ARG A 1 15 ? 2.036 5.923 13.514 1.00 0.00 15 ARG A O 19
ATOM 25687 N N . PRO A 1 16 ? -0.013 5.846 14.448 1.00 0.00 16 PRO A N 19
ATOM 25688 C CA . PRO A 1 16 ? 0.372 6.562 15.668 1.00 0.00 16 PRO A CA 19
ATOM 25689 C C . PRO A 1 16 ? 1.289 5.734 16.562 1.00 0.00 16 PRO A C 19
ATOM 25690 O O . PRO A 1 16 ? 2.159 6.273 17.247 1.00 0.00 16 PRO A O 19
ATOM 25701 N N . HIS A 1 17 ? 1.089 4.419 16.551 1.00 0.00 17 HIS A N 19
ATOM 25702 C CA . HIS A 1 17 ? 1.898 3.516 17.361 1.00 0.00 17 HIS A CA 19
ATOM 25703 C C . HIS A 1 17 ? 2.474 2.390 16.507 1.00 0.00 17 HIS A C 19
ATOM 25704 O O . HIS A 1 17 ? 1.876 1.985 15.511 1.00 0.00 17 HIS A O 19
ATOM 25718 N N . ALA A 1 18 ? 3.639 1.889 16.905 1.00 0.00 18 ALA A N 19
ATOM 25719 C CA . ALA A 1 18 ? 4.295 0.809 16.177 1.00 0.00 18 ALA A CA 19
ATOM 25720 C C . ALA A 1 18 ? 3.864 -0.553 16.711 1.00 0.00 18 ALA A C 19
ATOM 25721 O O . ALA A 1 18 ? 3.806 -1.531 15.967 1.00 0.00 18 ALA A O 19
ATOM 25728 N N . ARG A 1 19 ? 3.565 -0.608 18.005 1.00 0.00 19 ARG A N 19
ATOM 25729 C CA . ARG A 1 19 ? 3.142 -1.851 18.639 1.00 0.00 19 ARG A CA 19
ATOM 25730 C C . ARG A 1 19 ? 1.649 -2.087 18.430 1.00 0.00 19 ARG A C 19
ATOM 25731 O O . ARG A 1 19 ? 0.999 -2.754 19.235 1.00 0.00 19 ARG A O 19
ATOM 25752 N N . GLU A 1 20 ? 1.113 -1.535 17.346 1.00 0.00 20 GLU A N 19
ATOM 25753 C CA . GLU A 1 20 ? -0.303 -1.684 17.034 1.00 0.00 20 GLU A CA 19
ATOM 25754 C C . GLU A 1 20 ? -0.493 -2.322 15.661 1.00 0.00 20 GLU A C 19
ATOM 25755 O O . GLU A 1 20 ? 0.121 -1.903 14.681 1.00 0.00 20 GLU A O 19
ATOM 25767 N N . GLN A 1 21 ? -1.348 -3.338 15.600 1.00 0.00 21 GLN A N 19
ATOM 25768 C CA . GLN A 1 21 ? -1.618 -4.035 14.348 1.00 0.00 21 GLN A CA 19
ATOM 25769 C C . GLN A 1 21 ? -1.934 -3.045 13.232 1.00 0.00 21 GLN A C 19
ATOM 25770 O O . GLN A 1 21 ? -2.030 -1.839 13.465 1.00 0.00 21 GLN A O 19
ATOM 25784 N N . LEU A 1 22 ? -2.096 -3.561 12.018 1.00 0.00 22 LEU A N 19
ATOM 25785 C CA . LEU A 1 22 ? -2.402 -2.723 10.864 1.00 0.00 22 LEU A CA 19
ATOM 25786 C C . LEU A 1 22 ? -3.839 -2.937 10.401 1.00 0.00 22 LEU A C 19
ATOM 25787 O O . LEU A 1 22 ? -4.651 -2.013 10.415 1.00 0.00 22 LEU A O 19
ATOM 25803 N N . GLY A 1 23 ? -4.147 -4.164 9.992 1.00 0.00 23 GLY A N 19
ATOM 25804 C CA . GLY A 1 23 ? -5.486 -4.479 9.532 1.00 0.00 23 GLY A CA 19
ATOM 25805 C C . GLY A 1 23 ? -5.497 -5.066 8.134 1.00 0.00 23 GLY A C 19
ATOM 25806 O O . GLY A 1 23 ? -6.156 -6.075 7.882 1.00 0.00 23 GLY A O 19
ATOM 25810 N N . PHE A 1 24 ? -4.766 -4.432 7.223 1.00 0.00 24 PHE A N 19
ATOM 25811 C CA . PHE A 1 24 ? -4.696 -4.896 5.842 1.00 0.00 24 PHE A CA 19
ATOM 25812 C C . PHE A 1 24 ? -3.616 -5.962 5.681 1.00 0.00 24 PHE A C 19
ATOM 25813 O O . PHE A 1 24 ? -2.508 -5.822 6.200 1.00 0.00 24 PHE A O 19
ATOM 25830 N N . CYS A 1 25 ? -3.947 -7.027 4.959 1.00 0.00 25 CYS A N 19
ATOM 25831 C CA . CYS A 1 25 ? -3.007 -8.118 4.730 1.00 0.00 25 CYS A CA 19
ATOM 25832 C C . CYS A 1 25 ? -2.431 -8.052 3.319 1.00 0.00 25 CYS A C 19
ATOM 25833 O O . CYS A 1 25 ? -3.170 -8.022 2.336 1.00 0.00 25 CYS A O 19
ATOM 25841 N N . VAL A 1 26 ? -1.105 -8.028 3.228 1.00 0.00 26 VAL A N 19
ATOM 25842 C CA . VAL A 1 26 ? -0.428 -7.965 1.938 1.00 0.00 26 VAL A CA 19
ATOM 25843 C C . VAL A 1 26 ? 0.272 -9.281 1.619 1.00 0.00 26 VAL A C 19
ATOM 25844 O O . VAL A 1 26 ? 0.873 -9.903 2.494 1.00 0.00 26 VAL A O 19
ATOM 25857 N N . GLU A 1 27 ? 0.190 -9.699 0.360 1.00 0.00 27 GLU A N 19
ATOM 25858 C CA . GLU A 1 27 ? 0.816 -10.942 -0.074 1.00 0.00 27 GLU A CA 19
ATOM 25859 C C . GLU A 1 27 ? 1.565 -10.744 -1.389 1.00 0.00 27 GLU A C 19
ATOM 25860 O O . GLU A 1 27 ? 0.957 -10.501 -2.431 1.00 0.00 27 GLU A O 19
ATOM 25872 N N . ASP A 1 28 ? 2.888 -10.850 -1.331 1.00 0.00 28 ASP A N 19
ATOM 25873 C CA . ASP A 1 28 ? 3.721 -10.683 -2.516 1.00 0.00 28 ASP A CA 19
ATOM 25874 C C . ASP A 1 28 ? 3.554 -9.286 -3.105 1.00 0.00 28 ASP A C 19
ATOM 25875 O O . ASP A 1 28 ? 3.725 -9.083 -4.307 1.00 0.00 28 ASP A O 19
ATOM 25884 N N . GLY A 1 29 ? 3.218 -8.324 -2.251 1.00 0.00 29 GLY A N 19
ATOM 25885 C CA . GLY A 1 29 ? 3.032 -6.959 -2.706 1.00 0.00 29 GLY A CA 19
ATOM 25886 C C . GLY A 1 29 ? 1.626 -6.702 -3.211 1.00 0.00 29 GLY A C 19
ATOM 25887 O O . GLY A 1 29 ? 1.392 -5.751 -3.957 1.00 0.00 29 GLY A O 19
ATOM 25891 N N . ILE A 1 30 ? 0.689 -7.553 -2.807 1.00 0.00 30 ILE A N 19
ATOM 25892 C CA . ILE A 1 30 ? -0.700 -7.414 -3.224 1.00 0.00 30 ILE A CA 19
ATOM 25893 C C . ILE A 1 30 ? -1.653 -7.706 -2.070 1.00 0.00 30 ILE A C 19
ATOM 25894 O O . ILE A 1 30 ? -1.672 -8.814 -1.533 1.00 0.00 30 ILE A O 19
ATOM 25910 N N . ILE A 1 31 ? -2.443 -6.706 -1.695 1.00 0.00 31 ILE A N 19
ATOM 25911 C CA . ILE A 1 31 ? -3.401 -6.857 -0.607 1.00 0.00 31 ILE A CA 19
ATOM 25912 C C . ILE A 1 31 ? -4.475 -7.882 -0.957 1.00 0.00 31 ILE A C 19
ATOM 25913 O O . ILE A 1 31 ? -4.972 -7.914 -2.084 1.00 0.00 31 ILE A O 19
ATOM 25929 N N . CYS A 1 32 ? -4.829 -8.715 0.014 1.00 0.00 32 CYS A N 19
ATOM 25930 C CA . CYS A 1 32 ? -5.845 -9.741 -0.191 1.00 0.00 32 CYS A CA 19
ATOM 25931 C C . CYS A 1 32 ? -7.057 -9.493 0.702 1.00 0.00 32 CYS A C 19
ATOM 25932 O O . CYS A 1 32 ? -8.196 -9.509 0.237 1.00 0.00 32 CYS A O 19
ATOM 25940 N N . SER A 1 33 ? -6.802 -9.265 1.986 1.00 0.00 33 SER A N 19
ATOM 25941 C CA . SER A 1 33 ? -7.872 -9.018 2.946 1.00 0.00 33 SER A CA 19
ATOM 25942 C C . SER A 1 33 ? -7.637 -7.711 3.697 1.00 0.00 33 SER A C 19
ATOM 25943 O O . SER A 1 33 ? -6.503 -7.248 3.822 1.00 0.00 33 SER A O 19
ATOM 25951 N N . LEU A 1 34 ? -8.718 -7.121 4.195 1.00 0.00 34 LEU A N 19
ATOM 25952 C CA . LEU A 1 34 ? -8.632 -5.866 4.935 1.00 0.00 34 LEU A CA 19
ATOM 25953 C C . LEU A 1 34 ? -9.438 -5.940 6.228 1.00 0.00 34 LEU A C 19
ATOM 25954 O O . LEU A 1 34 ? -10.621 -6.283 6.216 1.00 0.00 34 LEU A O 19
ATOM 25970 N N . LEU A 1 35 ? -8.791 -5.615 7.341 1.00 0.00 35 LEU A N 19
ATOM 25971 C CA . LEU A 1 35 ? -9.448 -5.642 8.644 1.00 0.00 35 LEU A CA 19
ATOM 25972 C C . LEU A 1 35 ? -10.529 -4.570 8.730 1.00 0.00 35 LEU A C 19
ATOM 25973 O O . LEU A 1 35 ? -10.234 -3.390 8.920 1.00 0.00 35 LEU A O 19
ATOM 25989 N N . ARG A 1 36 ? -11.783 -4.988 8.592 1.00 0.00 36 ARG A N 19
ATOM 25990 C CA . ARG A 1 36 ? -12.909 -4.064 8.656 1.00 0.00 36 ARG A CA 19
ATOM 25991 C C . ARG A 1 36 ? -12.953 -3.353 10.006 1.00 0.00 36 ARG A C 19
ATOM 25992 O O . ARG A 1 36 ? -13.143 -3.984 11.045 1.00 0.00 36 ARG A O 19
ATOM 26013 N N . GLY A 1 37 ? -12.774 -2.036 9.982 1.00 0.00 37 GLY A N 19
ATOM 26014 C CA . GLY A 1 37 ? -12.797 -1.262 11.209 1.00 0.00 37 GLY A CA 19
ATOM 26015 C C . GLY A 1 37 ? -11.405 -0.927 11.708 1.00 0.00 37 GLY A C 19
ATOM 26016 O O . GLY A 1 37 ? -11.182 -0.808 12.912 1.00 0.00 37 GLY A O 19
ATOM 26020 N N . GLY A 1 38 ? -10.465 -0.776 10.780 1.00 0.00 38 GLY A N 19
ATOM 26021 C CA . GLY A 1 38 ? -9.099 -0.456 11.153 1.00 0.00 38 GLY A CA 19
ATOM 26022 C C . GLY A 1 38 ? -8.620 0.843 10.538 1.00 0.00 38 GLY A C 19
ATOM 26023 O O . GLY A 1 38 ? -9.416 1.745 10.277 1.00 0.00 38 GLY A O 19
ATOM 26027 N N . ILE A 1 39 ? -7.315 0.941 10.307 1.00 0.00 39 ILE A N 19
ATOM 26028 C CA . ILE A 1 39 ? -6.731 2.140 9.720 1.00 0.00 39 ILE A CA 19
ATOM 26029 C C . ILE A 1 39 ? -6.778 2.085 8.197 1.00 0.00 39 ILE A C 19
ATOM 26030 O O . ILE A 1 39 ? -7.352 2.962 7.552 1.00 0.00 39 ILE A O 19
ATOM 26046 N N . ALA A 1 40 ? -6.172 1.048 7.628 1.00 0.00 40 ALA A N 19
ATOM 26047 C CA . ALA A 1 40 ? -6.149 0.876 6.181 1.00 0.00 40 ALA A CA 19
ATOM 26048 C C . ALA A 1 40 ? -7.445 1.372 5.548 1.00 0.00 40 ALA A C 19
ATOM 26049 O O . ALA A 1 40 ? -7.436 2.306 4.747 1.00 0.00 40 ALA A O 19
ATOM 26056 N N . GLU A 1 41 ? -8.556 0.740 5.913 1.00 0.00 41 GLU A N 19
ATOM 26057 C CA . GLU A 1 41 ? -9.859 1.117 5.378 1.00 0.00 41 GLU A CA 19
ATOM 26058 C C . GLU A 1 41 ? -10.018 2.634 5.352 1.00 0.00 41 GLU A C 19
ATOM 26059 O O . GLU A 1 41 ? -10.233 3.228 4.295 1.00 0.00 41 GLU A O 19
ATOM 26071 N N . ARG A 1 42 ? -9.910 3.255 6.522 1.00 0.00 42 ARG A N 19
ATOM 26072 C CA . ARG A 1 42 ? -10.044 4.702 6.634 1.00 0.00 42 ARG A CA 19
ATOM 26073 C C . ARG A 1 42 ? -9.074 5.412 5.694 1.00 0.00 42 ARG A C 19
ATOM 26074 O O . ARG A 1 42 ? -9.433 6.387 5.035 1.00 0.00 42 ARG A O 19
ATOM 26095 N N . GLY A 1 43 ? -7.842 4.916 5.638 1.00 0.00 43 GLY A N 19
ATOM 26096 C CA . GLY A 1 43 ? -6.839 5.515 4.776 1.00 0.00 43 GLY A CA 19
ATOM 26097 C C . GLY A 1 43 ? -7.225 5.459 3.312 1.00 0.00 43 GLY A C 19
ATOM 26098 O O . GLY A 1 43 ? -7.063 6.435 2.582 1.00 0.00 43 GLY A O 19
ATOM 26102 N N . GLY A 1 44 ? -7.736 4.310 2.879 1.00 0.00 44 GLY A N 19
ATOM 26103 C CA . GLY A 1 44 ? -8.136 4.151 1.494 1.00 0.00 44 GLY A CA 19
ATOM 26104 C C . GLY A 1 44 ? -7.528 2.919 0.852 1.00 0.00 44 GLY A C 19
ATOM 26105 O O . GLY A 1 44 ? -7.309 2.887 -0.359 1.00 0.00 44 GLY A O 19
ATOM 26109 N N . ILE A 1 45 ? -7.252 1.906 1.665 1.00 0.00 45 ILE A N 19
ATOM 26110 C CA . ILE A 1 45 ? -6.665 0.667 1.170 1.00 0.00 45 ILE A CA 19
ATOM 26111 C C . ILE A 1 45 ? -7.732 -0.254 0.590 1.00 0.00 45 ILE A C 19
ATOM 26112 O O . ILE A 1 45 ? -8.782 -0.465 1.198 1.00 0.00 45 ILE A O 19
ATOM 26128 N N . ARG A 1 46 ? -7.456 -0.802 -0.589 1.00 0.00 46 ARG A N 19
ATOM 26129 C CA . ARG A 1 46 ? -8.393 -1.702 -1.251 1.00 0.00 46 ARG A CA 19
ATOM 26130 C C . ARG A 1 46 ? -7.716 -3.021 -1.614 1.00 0.00 46 ARG A C 19
ATOM 26131 O O . ARG A 1 46 ? -6.707 -3.039 -2.319 1.00 0.00 46 ARG A O 19
ATOM 26152 N N . VAL A 1 47 ? -8.278 -4.123 -1.127 1.00 0.00 47 VAL A N 19
ATOM 26153 C CA . VAL A 1 47 ? -7.729 -5.446 -1.400 1.00 0.00 47 VAL A CA 19
ATOM 26154 C C . VAL A 1 47 ? -7.812 -5.779 -2.885 1.00 0.00 47 VAL A C 19
ATOM 26155 O O . VAL A 1 47 ? -8.802 -5.472 -3.546 1.00 0.00 47 VAL A O 19
ATOM 26168 N N . GLY A 1 48 ? -6.763 -6.411 -3.403 1.00 0.00 48 GLY A N 19
ATOM 26169 C CA . GLY A 1 48 ? -6.737 -6.777 -4.808 1.00 0.00 48 GLY A CA 19
ATOM 26170 C C . GLY A 1 48 ? -5.958 -5.787 -5.650 1.00 0.00 48 GLY A C 19
ATOM 26171 O O . GLY A 1 48 ? -6.058 -5.791 -6.877 1.00 0.00 48 GLY A O 19
ATOM 26175 N N . HIS A 1 49 ? -5.180 -4.935 -4.991 1.00 0.00 49 HIS A N 19
ATOM 26176 C CA . HIS A 1 49 ? -4.380 -3.933 -5.687 1.00 0.00 49 HIS A CA 19
ATOM 26177 C C . HIS A 1 49 ? -2.893 -4.142 -5.419 1.00 0.00 49 HIS A C 19
ATOM 26178 O O . HIS A 1 49 ? -2.490 -4.433 -4.293 1.00 0.00 49 HIS A O 19
ATOM 26192 N N . ARG A 1 50 ? -2.082 -3.993 -6.462 1.00 0.00 50 ARG A N 19
ATOM 26193 C CA . ARG A 1 50 ? -0.640 -4.168 -6.339 1.00 0.00 50 ARG A CA 19
ATOM 26194 C C . ARG A 1 50 ? 0.038 -2.850 -5.976 1.00 0.00 50 ARG A C 19
ATOM 26195 O O . ARG A 1 50 ? -0.273 -1.804 -6.545 1.00 0.00 50 ARG A O 19
ATOM 26216 N N . ILE A 1 51 ? 0.966 -2.910 -5.026 1.00 0.00 51 ILE A N 19
ATOM 26217 C CA . ILE A 1 51 ? 1.688 -1.722 -4.588 1.00 0.00 51 ILE A CA 19
ATOM 26218 C C . ILE A 1 51 ? 2.845 -1.405 -5.528 1.00 0.00 51 ILE A C 19
ATOM 26219 O O . ILE A 1 51 ? 3.631 -2.285 -5.881 1.00 0.00 51 ILE A O 19
ATOM 26235 N N . ILE A 1 52 ? 2.945 -0.142 -5.930 1.00 0.00 52 ILE A N 19
ATOM 26236 C CA . ILE A 1 52 ? 4.009 0.292 -6.827 1.00 0.00 52 ILE A CA 19
ATOM 26237 C C . ILE A 1 52 ? 4.841 1.404 -6.196 1.00 0.00 52 ILE A C 19
ATOM 26238 O O . ILE A 1 52 ? 5.909 1.753 -6.697 1.00 0.00 52 ILE A O 19
ATOM 26254 N N . GLU A 1 53 ? 4.343 1.954 -5.093 1.00 0.00 53 GLU A N 19
ATOM 26255 C CA . GLU A 1 53 ? 5.042 3.025 -4.392 1.00 0.00 53 GLU A CA 19
ATOM 26256 C C . GLU A 1 53 ? 4.617 3.087 -2.928 1.00 0.00 53 GLU A C 19
ATOM 26257 O O . GLU A 1 53 ? 3.477 2.768 -2.589 1.00 0.00 53 GLU A O 19
ATOM 26269 N N . ILE A 1 54 ? 5.541 3.497 -2.066 1.00 0.00 54 ILE A N 19
ATOM 26270 C CA . ILE A 1 54 ? 5.261 3.601 -0.640 1.00 0.00 54 ILE A CA 19
ATOM 26271 C C . ILE A 1 54 ? 6.081 4.716 0.001 1.00 0.00 54 ILE A C 19
ATOM 26272 O O . ILE A 1 54 ? 7.275 4.851 -0.261 1.00 0.00 54 ILE A O 19
ATOM 26288 N N . ASN A 1 55 ? 5.431 5.511 0.845 1.00 0.00 55 ASN A N 19
ATOM 26289 C CA . ASN A 1 55 ? 6.100 6.614 1.525 1.00 0.00 55 ASN A CA 19
ATOM 26290 C C . ASN A 1 55 ? 7.101 7.298 0.599 1.00 0.00 55 ASN A C 19
ATOM 26291 O O . ASN A 1 55 ? 8.115 7.830 1.048 1.00 0.00 55 ASN A O 19
ATOM 26302 N N . GLY A 1 56 ? 6.808 7.279 -0.698 1.00 0.00 56 GLY A N 19
ATOM 26303 C CA . GLY A 1 56 ? 7.691 7.900 -1.668 1.00 0.00 56 GLY A CA 19
ATOM 26304 C C . GLY A 1 56 ? 8.847 7.001 -2.058 1.00 0.00 56 GLY A C 19
ATOM 26305 O O . GLY A 1 56 ? 9.969 7.470 -2.245 1.00 0.00 56 GLY A O 19
ATOM 26309 N N . GLN A 1 57 ? 8.573 5.706 -2.179 1.00 0.00 57 GLN A N 19
ATOM 26310 C CA . GLN A 1 57 ? 9.601 4.740 -2.547 1.00 0.00 57 GLN A CA 19
ATOM 26311 C C . GLN A 1 57 ? 9.043 3.687 -3.499 1.00 0.00 57 GLN A C 19
ATOM 26312 O O . GLN A 1 57 ? 8.052 3.024 -3.195 1.00 0.00 57 GLN A O 19
ATOM 26326 N N . SER A 1 58 ? 9.686 3.540 -4.653 1.00 0.00 58 SER A N 19
ATOM 26327 C CA . SER A 1 58 ? 9.251 2.570 -5.652 1.00 0.00 58 SER A CA 19
ATOM 26328 C C . SER A 1 58 ? 9.464 1.144 -5.154 1.00 0.00 58 SER A C 19
ATOM 26329 O O . SER A 1 58 ? 10.586 0.744 -4.842 1.00 0.00 58 SER A O 19
ATOM 26337 N N . VAL A 1 59 ? 8.378 0.381 -5.082 1.00 0.00 59 VAL A N 19
ATOM 26338 C CA . VAL A 1 59 ? 8.445 -1.002 -4.623 1.00 0.00 59 VAL A CA 19
ATOM 26339 C C . VAL A 1 59 ? 7.674 -1.928 -5.556 1.00 0.00 59 VAL A C 19
ATOM 26340 O O . VAL A 1 59 ? 7.292 -3.034 -5.174 1.00 0.00 59 VAL A O 19
ATOM 26353 N N . VAL A 1 60 ? 7.450 -1.470 -6.784 1.00 0.00 60 VAL A N 19
ATOM 26354 C CA . VAL A 1 60 ? 6.726 -2.258 -7.774 1.00 0.00 60 VAL A CA 19
ATOM 26355 C C . VAL A 1 60 ? 7.410 -3.599 -8.015 1.00 0.00 60 VAL A C 19
ATOM 26356 O O . VAL A 1 60 ? 6.762 -4.583 -8.369 1.00 0.00 60 VAL A O 19
ATOM 26369 N N . ALA A 1 61 ? 8.724 -3.631 -7.819 1.00 0.00 61 ALA A N 19
ATOM 26370 C CA . ALA A 1 61 ? 9.496 -4.853 -8.012 1.00 0.00 61 ALA A CA 19
ATOM 26371 C C . ALA A 1 61 ? 9.947 -5.434 -6.676 1.00 0.00 61 ALA A C 19
ATOM 26372 O O . ALA A 1 61 ? 9.982 -6.652 -6.497 1.00 0.00 61 ALA A O 19
ATOM 26379 N N . THR A 1 62 ? 10.292 -4.556 -5.740 1.00 0.00 62 THR A N 19
ATOM 26380 C CA . THR A 1 62 ? 10.743 -4.982 -4.421 1.00 0.00 62 THR A CA 19
ATOM 26381 C C . THR A 1 62 ? 9.870 -6.108 -3.880 1.00 0.00 62 THR A C 19
ATOM 26382 O O . THR A 1 62 ? 8.646 -6.099 -4.017 1.00 0.00 62 THR A O 19
ATOM 26393 N N . PRO A 1 63 ? 10.510 -7.103 -3.248 1.00 0.00 63 PRO A N 19
ATOM 26394 C CA . PRO A 1 63 ? 9.811 -8.255 -2.671 1.00 0.00 63 PRO A CA 19
ATOM 26395 C C . PRO A 1 63 ? 8.984 -7.878 -1.446 1.00 0.00 63 PRO A C 19
ATOM 26396 O O . PRO A 1 63 ? 9.240 -6.860 -0.802 1.00 0.00 63 PRO A O 19
ATOM 26407 N N . HIS A 1 64 ? 7.992 -8.704 -1.130 1.00 0.00 64 HIS A N 19
ATOM 26408 C CA . HIS A 1 64 ? 7.129 -8.457 0.019 1.00 0.00 64 HIS A CA 19
ATOM 26409 C C . HIS A 1 64 ? 7.955 -8.247 1.285 1.00 0.00 64 HIS A C 19
ATOM 26410 O O . HIS A 1 64 ? 7.817 -7.232 1.966 1.00 0.00 64 HIS A O 19
ATOM 26424 N N . ALA A 1 65 ? 8.812 -9.215 1.593 1.00 0.00 65 ALA A N 19
ATOM 26425 C CA . ALA A 1 65 ? 9.661 -9.136 2.775 1.00 0.00 65 ALA A CA 19
ATOM 26426 C C . ALA A 1 65 ? 10.167 -7.714 2.994 1.00 0.00 65 ALA A C 19
ATOM 26427 O O . ALA A 1 65 ? 9.911 -7.107 4.034 1.00 0.00 65 ALA A O 19
ATOM 26434 N N . ARG A 1 66 ? 10.885 -7.188 2.007 1.00 0.00 66 ARG A N 19
ATOM 26435 C CA . ARG A 1 66 ? 11.428 -5.837 2.093 1.00 0.00 66 ARG A CA 19
ATOM 26436 C C . ARG A 1 66 ? 10.309 -4.809 2.222 1.00 0.00 66 ARG A C 19
ATOM 26437 O O . ARG A 1 66 ? 10.446 -3.815 2.937 1.00 0.00 66 ARG A O 19
ATOM 26458 N N . ILE A 1 67 ? 9.203 -5.054 1.527 1.00 0.00 67 ILE A N 19
ATOM 26459 C CA . ILE A 1 67 ? 8.061 -4.149 1.565 1.00 0.00 67 ILE A CA 19
ATOM 26460 C C . ILE A 1 67 ? 7.501 -4.030 2.979 1.00 0.00 67 ILE A C 19
ATOM 26461 O O . ILE A 1 67 ? 6.972 -2.986 3.361 1.00 0.00 67 ILE A O 19
ATOM 26477 N N . ILE A 1 68 ? 7.623 -5.105 3.750 1.00 0.00 68 ILE A N 19
ATOM 26478 C CA . ILE A 1 68 ? 7.132 -5.119 5.123 1.00 0.00 68 ILE A CA 19
ATOM 26479 C C . ILE A 1 68 ? 8.001 -4.251 6.027 1.00 0.00 68 ILE A C 19
ATOM 26480 O O . ILE A 1 68 ? 7.492 -3.440 6.799 1.00 0.00 68 ILE A O 19
ATOM 26496 N N . GLU A 1 69 ? 9.315 -4.428 5.923 1.00 0.00 69 GLU A N 19
ATOM 26497 C CA . GLU A 1 69 ? 10.254 -3.659 6.731 1.00 0.00 69 GLU A CA 19
ATOM 26498 C C . GLU A 1 69 ? 10.096 -2.163 6.474 1.00 0.00 69 GLU A C 19
ATOM 26499 O O . GLU A 1 69 ? 10.229 -1.347 7.387 1.00 0.00 69 GLU A O 19
ATOM 26511 N N . LEU A 1 70 ? 9.812 -1.811 5.225 1.00 0.00 70 LEU A N 19
ATOM 26512 C CA . LEU A 1 70 ? 9.636 -0.413 4.846 1.00 0.00 70 LEU A CA 19
ATOM 26513 C C . LEU A 1 70 ? 8.388 0.174 5.495 1.00 0.00 70 LEU A C 19
ATOM 26514 O O . LEU A 1 70 ? 8.477 1.030 6.377 1.00 0.00 70 LEU A O 19
ATOM 26530 N N . LEU A 1 71 ? 7.224 -0.291 5.056 1.00 0.00 71 LEU A N 19
ATOM 26531 C CA . LEU A 1 71 ? 5.956 0.186 5.596 1.00 0.00 71 LEU A CA 19
ATOM 26532 C C . LEU A 1 71 ? 6.040 0.364 7.108 1.00 0.00 71 LEU A C 19
ATOM 26533 O O . LEU A 1 71 ? 5.635 1.394 7.647 1.00 0.00 71 LEU A O 19
ATOM 26549 N N . THR A 1 72 ? 6.573 -0.646 7.789 1.00 0.00 72 THR A N 19
ATOM 26550 C CA . THR A 1 72 ? 6.712 -0.601 9.239 1.00 0.00 72 THR A CA 19
ATOM 26551 C C . THR A 1 72 ? 7.693 0.486 9.664 1.00 0.00 72 THR A C 19
ATOM 26552 O O . THR A 1 72 ? 7.469 1.184 10.652 1.00 0.00 72 THR A O 19
ATOM 26563 N N . GLU A 1 73 ? 8.779 0.624 8.910 1.00 0.00 73 GLU A N 19
ATOM 26564 C CA . GLU A 1 73 ? 9.793 1.628 9.210 1.00 0.00 73 GLU A CA 19
ATOM 26565 C C . GLU A 1 73 ? 9.200 3.033 9.163 1.00 0.00 73 GLU A C 19
ATOM 26566 O O . GLU A 1 73 ? 9.728 3.962 9.773 1.00 0.00 73 GLU A O 19
ATOM 26578 N N . ALA A 1 74 ? 8.099 3.179 8.433 1.00 0.00 74 ALA A N 19
ATOM 26579 C CA . ALA A 1 74 ? 7.432 4.469 8.307 1.00 0.00 74 ALA A CA 19
ATOM 26580 C C . ALA A 1 74 ? 6.221 4.554 9.229 1.00 0.00 74 ALA A C 19
ATOM 26581 O O . ALA A 1 74 ? 5.278 3.772 9.105 1.00 0.00 74 ALA A O 19
ATOM 26588 N N . TYR A 1 75 ? 6.253 5.506 10.154 1.00 0.00 75 TYR A N 19
ATOM 26589 C CA . TYR A 1 75 ? 5.159 5.691 11.100 1.00 0.00 75 TYR A CA 19
ATOM 26590 C C . TYR A 1 75 ? 4.439 7.012 10.850 1.00 0.00 75 TYR A C 19
ATOM 26591 O O . TYR A 1 75 ? 4.926 7.867 10.111 1.00 0.00 75 TYR A O 19
ATOM 26609 N N . GLY A 1 76 ? 3.275 7.172 11.472 1.00 0.00 76 GLY A N 19
ATOM 26610 C CA . GLY A 1 76 ? 2.506 8.391 11.305 1.00 0.00 76 GLY A CA 19
ATOM 26611 C C . GLY A 1 76 ? 1.822 8.466 9.954 1.00 0.00 76 GLY A C 19
ATOM 26612 O O . GLY A 1 76 ? 1.067 7.568 9.584 1.00 0.00 76 GLY A O 19
ATOM 26616 N N . GLU A 1 77 ? 2.087 9.540 9.217 1.00 0.00 77 GLU A N 19
ATOM 26617 C CA . GLU A 1 77 ? 1.490 9.728 7.900 1.00 0.00 77 GLU A CA 19
ATOM 26618 C C . GLU A 1 77 ? 2.239 8.923 6.842 1.00 0.00 77 GLU A C 19
ATOM 26619 O O . GLU A 1 77 ? 3.380 9.235 6.502 1.00 0.00 77 GLU A O 19
ATOM 26631 N N . VAL A 1 78 ? 1.589 7.884 6.327 1.00 0.00 78 VAL A N 19
ATOM 26632 C CA . VAL A 1 78 ? 2.193 7.034 5.308 1.00 0.00 78 VAL A CA 19
ATOM 26633 C C . VAL A 1 78 ? 1.400 7.089 4.006 1.00 0.00 78 VAL A C 19
ATOM 26634 O O . VAL A 1 78 ? 0.182 6.909 4.001 1.00 0.00 78 VAL A O 19
ATOM 26647 N N . HIS A 1 79 ? 2.100 7.338 2.904 1.00 0.00 79 HIS A N 19
ATOM 26648 C CA . HIS A 1 79 ? 1.461 7.415 1.595 1.00 0.00 79 HIS A CA 19
ATOM 26649 C C . HIS A 1 79 ? 1.694 6.134 0.800 1.00 0.00 79 HIS A C 19
ATOM 26650 O O . HIS A 1 79 ? 2.823 5.828 0.414 1.00 0.00 79 HIS A O 19
ATOM 26664 N N . ILE A 1 80 ? 0.620 5.389 0.560 1.00 0.00 80 ILE A N 19
ATOM 26665 C CA . ILE A 1 80 ? 0.708 4.141 -0.189 1.00 0.00 80 ILE A CA 19
ATOM 26666 C C . ILE A 1 80 ? 0.001 4.257 -1.535 1.00 0.00 80 ILE A C 19
ATOM 26667 O O . ILE A 1 80 ? -1.195 4.544 -1.598 1.00 0.00 80 ILE A O 19
ATOM 26683 N N . LYS A 1 81 ? 0.748 4.030 -2.610 1.00 0.00 81 LYS A N 19
ATOM 26684 C CA . LYS A 1 81 ? 0.193 4.106 -3.957 1.00 0.00 81 LYS A CA 19
ATOM 26685 C C . LYS A 1 81 ? -0.233 2.726 -4.447 1.00 0.00 81 LYS A C 19
ATOM 26686 O O . LYS A 1 81 ? 0.605 1.878 -4.757 1.00 0.00 81 LYS A O 19
ATOM 26705 N N . THR A 1 82 ? -1.543 2.506 -4.518 1.00 0.00 82 THR A N 19
ATOM 26706 C CA . THR A 1 82 ? -2.080 1.230 -4.971 1.00 0.00 82 THR A CA 19
ATOM 26707 C C . THR A 1 82 ? -2.437 1.278 -6.452 1.00 0.00 82 THR A C 19
ATOM 26708 O O . THR A 1 82 ? -2.886 2.306 -6.958 1.00 0.00 82 THR A O 19
ATOM 26719 N N . MET A 1 83 ? -2.236 0.160 -7.141 1.00 0.00 83 MET A N 19
ATOM 26720 C CA . MET A 1 83 ? -2.539 0.076 -8.565 1.00 0.00 83 MET A CA 19
ATOM 26721 C C . MET A 1 83 ? -2.948 -1.342 -8.951 1.00 0.00 83 MET A C 19
ATOM 26722 O O . MET A 1 83 ? -2.347 -2.326 -8.520 1.00 0.00 83 MET A O 19
ATOM 26736 N N . PRO A 1 84 ? -3.996 -1.452 -9.781 1.00 0.00 84 PRO A N 19
ATOM 26737 C CA . PRO A 1 84 ? -4.509 -2.745 -10.243 1.00 0.00 84 PRO A CA 19
ATOM 26738 C C . PRO A 1 84 ? -3.550 -3.439 -11.204 1.00 0.00 84 PRO A C 19
ATOM 26739 O O . PRO A 1 84 ? -3.274 -2.936 -12.293 1.00 0.00 84 PRO A O 19
ATOM 26750 N N . ALA A 1 85 ? -3.044 -4.598 -10.794 1.00 0.00 85 ALA A N 19
ATOM 26751 C CA . ALA A 1 85 ? -2.118 -5.362 -11.620 1.00 0.00 85 ALA A CA 19
ATOM 26752 C C . ALA A 1 85 ? -2.504 -5.285 -13.093 1.00 0.00 85 ALA A C 19
ATOM 26753 O O . ALA A 1 85 ? -1.641 -5.204 -13.968 1.00 0.00 85 ALA A O 19
ATOM 26760 N N . ALA A 1 86 ? -3.805 -5.312 -13.361 1.00 0.00 86 ALA A N 19
ATOM 26761 C CA . ALA A 1 86 ? -4.305 -5.244 -14.729 1.00 0.00 86 ALA A CA 19
ATOM 26762 C C . ALA A 1 86 ? -3.713 -4.051 -15.471 1.00 0.00 86 ALA A C 19
ATOM 26763 O O . ALA A 1 86 ? -2.908 -4.214 -16.389 1.00 0.00 86 ALA A O 19
ATOM 26770 N N . THR A 1 87 ? -4.116 -2.849 -15.069 1.00 0.00 87 THR A N 19
ATOM 26771 C CA . THR A 1 87 ? -3.627 -1.629 -15.698 1.00 0.00 87 THR A CA 19
ATOM 26772 C C . THR A 1 87 ? -2.131 -1.716 -15.977 1.00 0.00 87 THR A C 19
ATOM 26773 O O . THR A 1 87 ? -1.706 -1.750 -17.133 1.00 0.00 87 THR A O 19
ATOM 26784 N N . TYR A 1 88 ? -1.336 -1.754 -14.914 1.00 0.00 88 TYR A N 19
ATOM 26785 C CA . TYR A 1 88 ? 0.114 -1.836 -15.045 1.00 0.00 88 TYR A CA 19
ATOM 26786 C C . TYR A 1 88 ? 0.505 -2.789 -16.170 1.00 0.00 88 TYR A C 19
ATOM 26787 O O . TYR A 1 88 ? 1.129 -2.386 -17.152 1.00 0.00 88 TYR A O 19
ATOM 26805 N N . ARG A 1 89 ? 0.134 -4.056 -16.019 1.00 0.00 89 ARG A N 19
ATOM 26806 C CA . ARG A 1 89 ? 0.447 -5.069 -17.021 1.00 0.00 89 ARG A CA 19
ATOM 26807 C C . ARG A 1 89 ? 0.106 -4.570 -18.422 1.00 0.00 89 ARG A C 19
ATOM 26808 O O . ARG A 1 89 ? 0.836 -4.829 -19.380 1.00 0.00 89 ARG A O 19
ATOM 26829 N N . LEU A 1 90 ? -1.008 -3.855 -18.535 1.00 0.00 90 LEU A N 19
ATOM 26830 C CA . LEU A 1 90 ? -1.447 -3.320 -19.819 1.00 0.00 90 LEU A CA 19
ATOM 26831 C C . LEU A 1 90 ? -0.587 -2.131 -20.237 1.00 0.00 90 LEU A C 19
ATOM 26832 O O . LEU A 1 90 ? -0.401 -1.873 -21.427 1.00 0.00 90 LEU A O 19
ATOM 26848 N N . LEU A 1 91 ? -0.064 -1.411 -19.251 1.00 0.00 91 LEU A N 19
ATOM 26849 C CA . LEU A 1 91 ? 0.779 -0.250 -19.515 1.00 0.00 91 LEU A CA 19
ATOM 26850 C C . 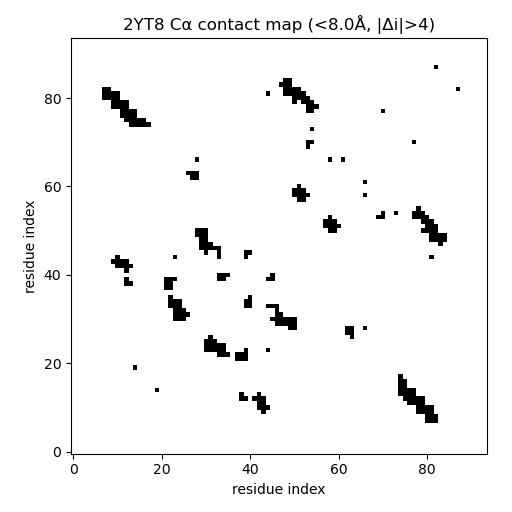LEU A 1 91 ? 2.123 -0.675 -20.099 1.00 0.00 91 LEU A C 19
ATOM 26851 O O . LEU A 1 91 ? 2.594 -0.103 -21.083 1.00 0.00 91 LEU A O 19
ATOM 26867 N N . THR A 1 92 ? 2.736 -1.684 -19.488 1.00 0.00 92 THR A N 19
ATOM 26868 C CA . THR A 1 92 ? 4.025 -2.186 -19.948 1.00 0.00 92 THR A CA 19
ATOM 26869 C C . THR A 1 92 ? 3.848 -3.231 -21.044 1.00 0.00 92 THR A C 19
ATOM 26870 O O . THR A 1 92 ? 4.736 -4.048 -21.286 1.00 0.00 92 THR A O 19
ATOM 26881 N N . GLY A 1 93 ? 2.696 -3.198 -21.707 1.00 0.00 93 GLY A N 19
ATOM 26882 C CA . GLY A 1 93 ? 2.424 -4.147 -22.771 1.00 0.00 93 GLY A CA 19
ATOM 26883 C C . GLY A 1 93 ? 3.107 -3.771 -24.071 1.00 0.00 93 GLY A C 19
ATOM 26884 O O . GLY A 1 93 ? 4.308 -3.503 -24.093 1.00 0.00 93 GLY A O 19
ATOM 26888 N N . GLN A 1 94 ? 2.341 -3.754 -25.157 1.00 0.00 94 GLN A N 19
ATOM 26889 C CA . GLN A 1 94 ? 2.881 -3.410 -26.467 1.00 0.00 94 GLN A CA 19
ATOM 26890 C C . GLN A 1 94 ? 3.331 -1.954 -26.505 1.00 0.00 94 GLN A C 19
ATOM 26891 O O . GLN A 1 94 ? 3.145 -1.210 -25.542 1.00 0.00 94 GLN A O 19
ATOM 26905 N N . GLY A 1 1 ? -13.302 15.425 -3.443 1.00 0.00 1 GLY A N 20
ATOM 26906 C CA . GLY A 1 1 ? -12.888 14.499 -4.482 1.00 0.00 1 GLY A CA 20
ATOM 26907 C C . GLY A 1 1 ? -13.476 14.845 -5.835 1.00 0.00 1 GLY A C 20
ATOM 26908 O O . GLY A 1 1 ? -14.624 14.509 -6.125 1.00 0.00 1 GLY A O 20
ATOM 26912 N N . SER A 1 2 ? -12.688 15.520 -6.666 1.00 0.00 2 SER A N 20
ATOM 26913 C CA . SER A 1 2 ? -13.140 15.916 -7.995 1.00 0.00 2 SER A CA 20
ATOM 26914 C C . SER A 1 2 ? -13.501 14.694 -8.833 1.00 0.00 2 SER A C 20
ATOM 26915 O O . SER A 1 2 ? -12.705 13.765 -8.972 1.00 0.00 2 SER A O 20
ATOM 26923 N N . SER A 1 3 ? -14.708 14.702 -9.390 1.00 0.00 3 SER A N 20
ATOM 26924 C CA . SER A 1 3 ? -15.178 13.593 -10.212 1.00 0.00 3 SER A CA 20
ATOM 26925 C C . SER A 1 3 ? -14.250 13.366 -11.401 1.00 0.00 3 SER A C 20
ATOM 26926 O O . SER A 1 3 ? -13.960 14.288 -12.161 1.00 0.00 3 SER A O 20
ATOM 26934 N N . GLY A 1 4 ? -13.785 12.129 -11.554 1.00 0.00 4 GLY A N 20
ATOM 26935 C CA . GLY A 1 4 ? -12.894 11.802 -12.651 1.00 0.00 4 GLY A CA 20
ATOM 26936 C C . GLY A 1 4 ? -11.647 11.076 -12.188 1.00 0.00 4 GLY A C 20
ATOM 26937 O O . GLY A 1 4 ? -10.849 11.621 -11.426 1.00 0.00 4 GLY A O 20
ATOM 26941 N N . SER A 1 5 ? -11.479 9.840 -12.648 1.00 0.00 5 SER A N 20
ATOM 26942 C CA . SER A 1 5 ? -10.322 9.035 -12.272 1.00 0.00 5 SER A CA 20
ATOM 26943 C C . SER A 1 5 ? -9.038 9.628 -12.845 1.00 0.00 5 SER A C 20
ATOM 26944 O O . SER A 1 5 ? -8.736 9.459 -14.027 1.00 0.00 5 SER A O 20
ATOM 26952 N N . SER A 1 6 ? -8.286 10.324 -11.998 1.00 0.00 6 SER A N 20
ATOM 26953 C CA . SER A 1 6 ? -7.036 10.946 -12.420 1.00 0.00 6 SER A CA 20
ATOM 26954 C C . SER A 1 6 ? -6.091 9.911 -13.023 1.00 0.00 6 SER A C 20
ATOM 26955 O O . SER A 1 6 ? -5.629 10.060 -14.153 1.00 0.00 6 SER A O 20
ATOM 26963 N N . GLY A 1 7 ? -5.807 8.862 -12.258 1.00 0.00 7 GLY A N 20
ATOM 26964 C CA . GLY A 1 7 ? -4.918 7.817 -12.732 1.00 0.00 7 GLY A CA 20
ATOM 26965 C C . GLY A 1 7 ? -4.568 6.817 -11.647 1.00 0.00 7 GLY A C 20
ATOM 26966 O O . GLY A 1 7 ? -5.284 5.837 -11.443 1.00 0.00 7 GLY A O 20
ATOM 26970 N N . VAL A 1 8 ? -3.463 7.063 -10.951 1.00 0.00 8 VAL A N 20
ATOM 26971 C CA . VAL A 1 8 ? -3.019 6.177 -9.882 1.00 0.00 8 VAL A CA 20
ATOM 26972 C C . VAL A 1 8 ? -3.812 6.419 -8.603 1.00 0.00 8 VAL A C 20
ATOM 26973 O O . VAL A 1 8 ? -4.103 7.561 -8.245 1.00 0.00 8 VAL A O 20
ATOM 26986 N N . THR A 1 9 ? -4.159 5.335 -7.914 1.00 0.00 9 THR A N 20
ATOM 26987 C CA . THR A 1 9 ? -4.919 5.429 -6.674 1.00 0.00 9 THR A CA 20
ATOM 26988 C C . THR A 1 9 ? -3.994 5.595 -5.474 1.00 0.00 9 THR A C 20
ATOM 26989 O O . THR A 1 9 ? -3.247 4.681 -5.121 1.00 0.00 9 THR A O 20
ATOM 27000 N N . THR A 1 10 ? -4.049 6.766 -4.848 1.00 0.00 10 THR A N 20
ATOM 27001 C CA . THR A 1 10 ? -3.215 7.052 -3.687 1.00 0.00 10 THR A CA 20
ATOM 27002 C C . THR A 1 10 ? -4.026 6.982 -2.397 1.00 0.00 10 THR A C 20
ATOM 27003 O O . THR A 1 10 ? -5.155 7.468 -2.336 1.00 0.00 10 THR A O 20
ATOM 27014 N N . ALA A 1 11 ? -3.442 6.376 -1.369 1.00 0.00 11 ALA A N 20
ATOM 27015 C CA . ALA A 1 11 ? -4.110 6.246 -0.080 1.00 0.00 11 ALA A CA 20
ATOM 27016 C C . ALA A 1 11 ? -3.129 6.448 1.070 1.00 0.00 11 ALA A C 20
ATOM 27017 O O . ALA A 1 11 ? -1.998 5.964 1.025 1.00 0.00 11 ALA A O 20
ATOM 27024 N N . ILE A 1 12 ? -3.569 7.166 2.098 1.00 0.00 12 ILE A N 20
ATOM 27025 C CA . ILE A 1 12 ? -2.728 7.431 3.259 1.00 0.00 12 ILE A CA 20
ATOM 27026 C C . ILE A 1 12 ? -3.249 6.702 4.493 1.00 0.00 12 ILE A C 20
ATOM 27027 O O . ILE A 1 12 ? -4.458 6.611 4.708 1.00 0.00 12 ILE A O 20
ATOM 27043 N N . ILE A 1 13 ? -2.329 6.186 5.301 1.00 0.00 13 ILE A N 20
ATOM 27044 C CA . ILE A 1 13 ? -2.696 5.468 6.515 1.00 0.00 13 ILE A CA 20
ATOM 27045 C C . ILE A 1 13 ? -2.190 6.193 7.757 1.00 0.00 13 ILE A C 20
ATOM 27046 O O . ILE A 1 13 ? -1.012 6.541 7.849 1.00 0.00 13 ILE A O 20
ATOM 27062 N N . HIS A 1 14 ? -3.087 6.417 8.712 1.00 0.00 14 HIS A N 20
ATOM 27063 C CA . HIS A 1 14 ? -2.731 7.099 9.951 1.00 0.00 14 HIS A CA 20
ATOM 27064 C C . HIS A 1 14 ? -2.146 6.117 10.962 1.00 0.00 14 HIS A C 20
ATOM 27065 O O . HIS A 1 14 ? -2.872 5.332 11.572 1.00 0.00 14 HIS A O 20
ATOM 27079 N N . ARG A 1 15 ? -0.829 6.168 11.135 1.00 0.00 15 ARG A N 20
ATOM 27080 C CA . ARG A 1 15 ? -0.146 5.282 12.071 1.00 0.00 15 ARG A CA 20
ATOM 27081 C C . ARG A 1 15 ? 0.515 6.080 13.191 1.00 0.00 15 ARG A C 20
ATOM 27082 O O . ARG A 1 15 ? 1.723 6.318 13.187 1.00 0.00 15 ARG A O 20
ATOM 27103 N N . PRO A 1 16 ? -0.294 6.504 14.173 1.00 0.00 16 PRO A N 20
ATOM 27104 C CA . PRO A 1 16 ? 0.190 7.282 15.317 1.00 0.00 16 PRO A CA 20
ATOM 27105 C C . PRO A 1 16 ? 1.057 6.451 16.257 1.00 0.00 16 PRO A C 20
ATOM 27106 O O . PRO A 1 16 ? 1.611 6.969 17.228 1.00 0.00 16 PRO A O 20
ATOM 27117 N N . HIS A 1 17 ? 1.172 5.160 15.962 1.00 0.00 17 HIS A N 20
ATOM 27118 C CA . HIS A 1 17 ? 1.974 4.257 16.781 1.00 0.00 17 HIS A CA 20
ATOM 27119 C C . HIS A 1 17 ? 2.401 3.031 15.980 1.00 0.00 17 HIS A C 20
ATOM 27120 O O . HIS A 1 17 ? 1.778 2.686 14.977 1.00 0.00 17 HIS A O 20
ATOM 27134 N N . ALA A 1 18 ? 3.469 2.379 16.429 1.00 0.00 18 ALA A N 20
ATOM 27135 C CA . ALA A 1 18 ? 3.978 1.192 15.754 1.00 0.00 18 ALA A CA 20
ATOM 27136 C C . ALA A 1 18 ? 3.346 -0.075 16.320 1.00 0.00 18 ALA A C 20
ATOM 27137 O O . ALA A 1 18 ? 2.675 -0.818 15.604 1.00 0.00 18 ALA A O 20
ATOM 27144 N N . ARG A 1 19 ? 3.565 -0.315 17.609 1.00 0.00 19 ARG A N 20
ATOM 27145 C CA . ARG A 1 19 ? 3.018 -1.494 18.270 1.00 0.00 19 ARG A CA 20
ATOM 27146 C C . ARG A 1 19 ? 1.647 -1.849 17.702 1.00 0.00 19 ARG A C 20
ATOM 27147 O O . ARG A 1 19 ? 1.274 -3.020 17.643 1.00 0.00 19 ARG A O 20
ATOM 27168 N N . GLU A 1 20 ? 0.903 -0.829 17.285 1.00 0.00 20 GLU A N 20
ATOM 27169 C CA . GLU A 1 20 ? -0.427 -1.035 16.722 1.00 0.00 20 GLU A CA 20
ATOM 27170 C C . GLU A 1 20 ? -0.338 -1.530 15.282 1.00 0.00 20 GLU A C 20
ATOM 27171 O O . GLU A 1 20 ? 0.460 -1.027 14.491 1.00 0.00 20 GLU A O 20
ATOM 27183 N N . GLN A 1 21 ? -1.161 -2.519 14.950 1.00 0.00 21 GLN A N 20
ATOM 27184 C CA . GLN A 1 21 ? -1.174 -3.083 13.605 1.00 0.00 21 GLN A CA 20
ATOM 27185 C C . GLN A 1 21 ? -1.819 -2.117 12.616 1.00 0.00 21 GLN A C 20
ATOM 27186 O O . GLN A 1 21 ? -2.162 -0.988 12.969 1.00 0.00 21 GLN A O 20
ATOM 27200 N N . LEU A 1 22 ? -1.981 -2.567 11.377 1.00 0.00 22 LEU A N 20
ATOM 27201 C CA . LEU A 1 22 ? -2.585 -1.743 10.336 1.00 0.00 22 LEU A CA 20
ATOM 27202 C C . LEU A 1 22 ? -4.000 -2.214 10.020 1.00 0.00 22 LEU A C 20
ATOM 27203 O O . LEU A 1 22 ? -4.955 -1.443 10.104 1.00 0.00 22 LEU A O 20
ATOM 27219 N N . GLY A 1 23 ? -4.128 -3.488 9.660 1.00 0.00 23 GLY A N 20
ATOM 27220 C CA . GLY A 1 23 ? -5.431 -4.041 9.340 1.00 0.00 23 GLY A CA 20
ATOM 27221 C C . GLY A 1 23 ? -5.453 -4.729 7.989 1.00 0.00 23 GLY A C 20
ATOM 27222 O O . GLY A 1 23 ? -6.171 -5.711 7.796 1.00 0.00 23 GLY A O 20
ATOM 27226 N N . PHE A 1 24 ? -4.665 -4.214 7.052 1.00 0.00 24 PHE A N 20
ATOM 27227 C CA . PHE A 1 24 ? -4.599 -4.784 5.711 1.00 0.00 24 PHE A CA 20
ATOM 27228 C C . PHE A 1 24 ? -3.430 -5.757 5.591 1.00 0.00 24 PHE A C 20
ATOM 27229 O O . PHE A 1 24 ? -2.349 -5.515 6.129 1.00 0.00 24 PHE A O 20
ATOM 27246 N N . CYS A 1 25 ? -3.655 -6.859 4.883 1.00 0.00 25 CYS A N 20
ATOM 27247 C CA . CYS A 1 25 ? -2.622 -7.870 4.693 1.00 0.00 25 CYS A CA 20
ATOM 27248 C C . CYS A 1 25 ? -2.097 -7.850 3.262 1.00 0.00 25 CYS A C 20
ATOM 27249 O O . CYS A 1 25 ? -2.870 -7.915 2.305 1.00 0.00 25 CYS A O 20
ATOM 27257 N N . VAL A 1 26 ? -0.779 -7.756 3.121 1.00 0.00 26 VAL A N 20
ATOM 27258 C CA . VAL A 1 26 ? -0.150 -7.726 1.806 1.00 0.00 26 VAL A CA 20
ATOM 27259 C C . VAL A 1 26 ? 0.482 -9.071 1.468 1.00 0.00 26 VAL A C 20
ATOM 27260 O O . VAL A 1 26 ? 1.238 -9.629 2.263 1.00 0.00 26 VAL A O 20
ATOM 27273 N N . GLU A 1 27 ? 0.167 -9.586 0.284 1.00 0.00 27 GLU A N 20
ATOM 27274 C CA . GLU A 1 27 ? 0.705 -10.867 -0.159 1.00 0.00 27 GLU A CA 20
ATOM 27275 C C . GLU A 1 27 ? 1.495 -10.707 -1.455 1.00 0.00 27 GLU A C 20
ATOM 27276 O O . GLU A 1 27 ? 0.925 -10.435 -2.512 1.00 0.00 27 GLU A O 20
ATOM 27288 N N . ASP A 1 28 ? 2.809 -10.876 -1.365 1.00 0.00 28 ASP A N 20
ATOM 27289 C CA . ASP A 1 28 ? 3.678 -10.751 -2.529 1.00 0.00 28 ASP A CA 20
ATOM 27290 C C . ASP A 1 28 ? 3.626 -9.336 -3.097 1.00 0.00 28 ASP A C 20
ATOM 27291 O O . ASP A 1 28 ? 3.845 -9.127 -4.289 1.00 0.00 28 ASP A O 20
ATOM 27300 N N . GLY A 1 29 ? 3.333 -8.368 -2.234 1.00 0.00 29 GLY A N 20
ATOM 27301 C CA . GLY A 1 29 ? 3.256 -6.986 -2.668 1.00 0.00 29 GLY A CA 20
ATOM 27302 C C . GLY A 1 29 ? 1.878 -6.614 -3.179 1.00 0.00 29 GLY A C 20
ATOM 27303 O O . GLY A 1 29 ? 1.723 -5.636 -3.910 1.00 0.00 29 GLY A O 20
ATOM 27307 N N . ILE A 1 30 ? 0.876 -7.397 -2.794 1.00 0.00 30 ILE A N 20
ATOM 27308 C CA . ILE A 1 30 ? -0.496 -7.145 -3.219 1.00 0.00 30 ILE A CA 20
ATOM 27309 C C . ILE A 1 30 ? -1.482 -7.439 -2.094 1.00 0.00 30 ILE A C 20
ATOM 27310 O O . ILE A 1 30 ? -1.577 -8.570 -1.617 1.00 0.00 30 ILE A O 20
ATOM 27326 N N . ILE A 1 31 ? -2.215 -6.413 -1.675 1.00 0.00 31 ILE A N 20
ATOM 27327 C CA . ILE A 1 31 ? -3.197 -6.561 -0.608 1.00 0.00 31 ILE A CA 20
ATOM 27328 C C . ILE A 1 31 ? -4.237 -7.620 -0.961 1.00 0.00 31 ILE A C 20
ATOM 27329 O O . ILE A 1 31 ? -4.652 -7.736 -2.114 1.00 0.00 31 ILE A O 20
ATOM 27345 N N . CYS A 1 32 ? -4.655 -8.387 0.040 1.00 0.00 32 CYS A N 20
ATOM 27346 C CA . CYS A 1 32 ? -5.648 -9.436 -0.165 1.00 0.00 32 CYS A CA 20
ATOM 27347 C C . CYS A 1 32 ? -6.882 -9.191 0.698 1.00 0.00 32 CYS A C 20
ATOM 27348 O O . CYS A 1 32 ? -7.998 -9.091 0.188 1.00 0.00 32 CYS A O 20
ATOM 27356 N N . SER A 1 33 ? -6.673 -9.098 2.007 1.00 0.00 33 SER A N 20
ATOM 27357 C CA . SER A 1 33 ? -7.770 -8.871 2.941 1.00 0.00 33 SER A CA 20
ATOM 27358 C C . SER A 1 33 ? -7.547 -7.589 3.739 1.00 0.00 33 SER A C 20
ATOM 27359 O O . SER A 1 33 ? -6.410 -7.193 3.996 1.00 0.00 33 SER A O 20
ATOM 27367 N N . LEU A 1 34 ? -8.642 -6.944 4.127 1.00 0.00 34 LEU A N 20
ATOM 27368 C CA . LEU A 1 34 ? -8.569 -5.706 4.895 1.00 0.00 34 LEU A CA 20
ATOM 27369 C C . LEU A 1 34 ? -9.366 -5.821 6.191 1.00 0.00 34 LEU A C 20
ATOM 27370 O O . LEU A 1 34 ? -10.478 -6.351 6.203 1.00 0.00 34 LEU A O 20
ATOM 27386 N N . LEU A 1 35 ? -8.792 -5.321 7.279 1.00 0.00 35 LEU A N 20
ATOM 27387 C CA . LEU A 1 35 ? -9.450 -5.365 8.580 1.00 0.00 35 LEU A CA 20
ATOM 27388 C C . LEU A 1 35 ? -10.628 -4.398 8.628 1.00 0.00 35 LEU A C 20
ATOM 27389 O O . LEU A 1 35 ? -10.449 -3.182 8.560 1.00 0.00 35 LEU A O 20
ATOM 27405 N N . ARG A 1 36 ? -11.833 -4.947 8.747 1.00 0.00 36 ARG A N 20
ATOM 27406 C CA . ARG A 1 36 ? -13.041 -4.133 8.805 1.00 0.00 36 ARG A CA 20
ATOM 27407 C C . ARG A 1 36 ? -13.214 -3.514 10.189 1.00 0.00 36 ARG A C 20
ATOM 27408 O O . ARG A 1 36 ? -13.675 -4.172 11.121 1.00 0.00 36 ARG A O 20
ATOM 27429 N N . GLY A 1 37 ? -12.839 -2.245 10.315 1.00 0.00 37 GLY A N 20
ATOM 27430 C CA . GLY A 1 37 ? -12.960 -1.559 11.589 1.00 0.00 37 GLY A CA 20
ATOM 27431 C C . GLY A 1 37 ? -11.614 -1.174 12.170 1.00 0.00 37 GLY A C 20
ATOM 27432 O O . GLY A 1 37 ? -11.393 -1.293 13.375 1.00 0.00 37 GLY A O 20
ATOM 27436 N N . GLY A 1 38 ? -10.710 -0.713 11.311 1.00 0.00 38 GLY A N 20
ATOM 27437 C CA . GLY A 1 38 ? -9.389 -0.319 11.765 1.00 0.00 38 GLY A CA 20
ATOM 27438 C C . GLY A 1 38 ? -8.921 0.977 11.132 1.00 0.00 38 GLY A C 20
ATOM 27439 O O . GLY A 1 38 ? -9.721 1.880 10.889 1.00 0.00 38 GLY A O 20
ATOM 27443 N N . ILE A 1 39 ? -7.623 1.069 10.867 1.00 0.00 39 ILE A N 20
ATOM 27444 C CA . ILE A 1 39 ? -7.050 2.264 10.259 1.00 0.00 39 ILE A CA 20
ATOM 27445 C C . ILE A 1 39 ? -7.112 2.190 8.738 1.00 0.00 39 ILE A C 20
ATOM 27446 O O . ILE A 1 39 ? -7.534 3.138 8.077 1.00 0.00 39 ILE A O 20
ATOM 27462 N N . ALA A 1 40 ? -6.689 1.057 8.188 1.00 0.00 40 ALA A N 20
ATOM 27463 C CA . ALA A 1 40 ? -6.700 0.857 6.744 1.00 0.00 40 ALA A CA 20
ATOM 27464 C C . ALA A 1 40 ? -7.961 1.442 6.118 1.00 0.00 40 ALA A C 20
ATOM 27465 O O . ALA A 1 40 ? -7.908 2.460 5.429 1.00 0.00 40 ALA A O 20
ATOM 27472 N N . GLU A 1 41 ? -9.094 0.791 6.363 1.00 0.00 41 GLU A N 20
ATOM 27473 C CA . GLU A 1 41 ? -10.369 1.247 5.822 1.00 0.00 41 GLU A CA 20
ATOM 27474 C C . GLU A 1 41 ? -10.497 2.763 5.935 1.00 0.00 41 GLU A C 20
ATOM 27475 O O . GLU A 1 41 ? -10.871 3.438 4.976 1.00 0.00 41 GLU A O 20
ATOM 27487 N N . ARG A 1 42 ? -10.185 3.291 7.114 1.00 0.00 42 ARG A N 20
ATOM 27488 C CA . ARG A 1 42 ? -10.267 4.726 7.355 1.00 0.00 42 ARG A CA 20
ATOM 27489 C C . ARG A 1 42 ? -9.363 5.491 6.392 1.00 0.00 42 ARG A C 20
ATOM 27490 O O . ARG A 1 42 ? -9.685 6.602 5.972 1.00 0.00 42 ARG A O 20
ATOM 27511 N N . GLY A 1 43 ? -8.229 4.888 6.047 1.00 0.00 43 GLY A N 20
ATOM 27512 C CA . GLY A 1 43 ? -7.297 5.527 5.137 1.00 0.00 43 GLY A CA 20
ATOM 27513 C C . GLY A 1 43 ? -7.761 5.469 3.695 1.00 0.00 43 GLY A C 20
ATOM 27514 O O . GLY A 1 43 ? -7.695 6.463 2.974 1.00 0.00 43 GLY A O 20
ATOM 27518 N N . GLY A 1 44 ? -8.231 4.299 3.273 1.00 0.00 44 GLY A N 20
ATOM 27519 C CA . GLY A 1 44 ? -8.699 4.136 1.909 1.00 0.00 44 GLY A CA 20
ATOM 27520 C C . GLY A 1 44 ? -8.091 2.926 1.228 1.00 0.00 44 GLY A C 20
ATOM 27521 O O . GLY A 1 44 ? -8.042 2.857 0.000 1.00 0.00 44 GLY A O 20
ATOM 27525 N N . ILE A 1 45 ? -7.625 1.971 2.026 1.00 0.00 45 ILE A N 20
ATOM 27526 C CA . ILE A 1 45 ? -7.017 0.759 1.492 1.00 0.00 45 ILE A CA 20
ATOM 27527 C C . ILE A 1 45 ? -8.061 -0.133 0.828 1.00 0.00 45 ILE A C 20
ATOM 27528 O O . ILE A 1 45 ? -9.098 -0.437 1.417 1.00 0.00 45 ILE A O 20
ATOM 27544 N N . ARG A 1 46 ? -7.778 -0.549 -0.402 1.00 0.00 46 ARG A N 20
ATOM 27545 C CA . ARG A 1 46 ? -8.691 -1.407 -1.147 1.00 0.00 46 ARG A CA 20
ATOM 27546 C C . ARG A 1 46 ? -7.982 -2.670 -1.628 1.00 0.00 46 ARG A C 20
ATOM 27547 O O . ARG A 1 46 ? -7.125 -2.615 -2.510 1.00 0.00 46 ARG A O 20
ATOM 27568 N N . VAL A 1 47 ? -8.344 -3.806 -1.041 1.00 0.00 47 VAL A N 20
ATOM 27569 C CA . VAL A 1 47 ? -7.743 -5.082 -1.409 1.00 0.00 47 VAL A CA 20
ATOM 27570 C C . VAL A 1 47 ? -7.853 -5.329 -2.909 1.00 0.00 47 VAL A C 20
ATOM 27571 O O . VAL A 1 47 ? -8.627 -4.670 -3.602 1.00 0.00 47 VAL A O 20
ATOM 27584 N N . GLY A 1 48 ? -7.072 -6.284 -3.405 1.00 0.00 48 GLY A N 20
ATOM 27585 C CA . GLY A 1 48 ? -7.097 -6.602 -4.821 1.00 0.00 48 GLY A CA 20
ATOM 27586 C C . GLY A 1 48 ? -6.083 -5.801 -5.613 1.00 0.00 48 GLY A C 20
ATOM 27587 O O . GLY A 1 48 ? -5.549 -6.278 -6.615 1.00 0.00 48 GLY A O 20
ATOM 27591 N N . HIS A 1 49 ? -5.818 -4.577 -5.165 1.00 0.00 49 HIS A N 20
ATOM 27592 C CA . HIS A 1 49 ? -4.861 -3.707 -5.840 1.00 0.00 49 HIS A CA 20
ATOM 27593 C C . HIS A 1 49 ? -3.429 -4.110 -5.504 1.00 0.00 49 HIS A C 20
ATOM 27594 O O . HIS A 1 49 ? -3.167 -4.681 -4.445 1.00 0.00 49 HIS A O 20
ATOM 27608 N N . ARG A 1 50 ? -2.506 -3.809 -6.411 1.00 0.00 50 ARG A N 20
ATOM 27609 C CA . ARG A 1 50 ? -1.101 -4.142 -6.211 1.00 0.00 50 ARG A CA 20
ATOM 27610 C C . ARG A 1 50 ? -0.279 -2.886 -5.933 1.00 0.00 50 ARG A C 20
ATOM 27611 O O . ARG A 1 50 ? -0.347 -1.910 -6.681 1.00 0.00 50 ARG A O 20
ATOM 27632 N N . ILE A 1 51 ? 0.496 -2.919 -4.855 1.00 0.00 51 ILE A N 20
ATOM 27633 C CA . ILE A 1 51 ? 1.330 -1.784 -4.479 1.00 0.00 51 ILE A CA 20
ATOM 27634 C C . ILE A 1 51 ? 2.450 -1.567 -5.491 1.00 0.00 51 ILE A C 20
ATOM 27635 O O . ILE A 1 51 ? 3.111 -2.516 -5.914 1.00 0.00 51 ILE A O 20
ATOM 27651 N N . ILE A 1 52 ? 2.659 -0.312 -5.873 1.00 0.00 52 ILE A N 20
ATOM 27652 C CA . ILE A 1 52 ? 3.701 0.030 -6.833 1.00 0.00 52 ILE A CA 20
ATOM 27653 C C . ILE A 1 52 ? 4.705 1.007 -6.230 1.00 0.00 52 ILE A C 20
ATOM 27654 O O . ILE A 1 52 ? 5.841 1.109 -6.693 1.00 0.00 52 ILE A O 20
ATOM 27670 N N . GLU A 1 53 ? 4.278 1.721 -5.193 1.00 0.00 53 GLU A N 20
ATOM 27671 C CA . GLU A 1 53 ? 5.141 2.688 -4.526 1.00 0.00 53 GLU A CA 20
ATOM 27672 C C . GLU A 1 53 ? 4.714 2.888 -3.074 1.00 0.00 53 GLU A C 20
ATOM 27673 O O . GLU A 1 53 ? 3.570 2.614 -2.710 1.00 0.00 53 GLU A O 20
ATOM 27685 N N . ILE A 1 54 ? 5.641 3.366 -2.251 1.00 0.00 54 ILE A N 20
ATOM 27686 C CA . ILE A 1 54 ? 5.361 3.603 -0.841 1.00 0.00 54 ILE A CA 20
ATOM 27687 C C . ILE A 1 54 ? 6.213 4.744 -0.295 1.00 0.00 54 ILE A C 20
ATOM 27688 O O . ILE A 1 54 ? 7.432 4.757 -0.462 1.00 0.00 54 ILE A O 20
ATOM 27704 N N . ASN A 1 55 ? 5.562 5.700 0.360 1.00 0.00 55 ASN A N 20
ATOM 27705 C CA . ASN A 1 55 ? 6.260 6.846 0.932 1.00 0.00 55 ASN A CA 20
ATOM 27706 C C . ASN A 1 55 ? 7.260 7.426 -0.064 1.00 0.00 55 ASN A C 20
ATOM 27707 O O . ASN A 1 55 ? 8.304 7.948 0.323 1.00 0.00 55 ASN A O 20
ATOM 27718 N N . GLY A 1 56 ? 6.931 7.331 -1.349 1.00 0.00 56 GLY A N 20
ATOM 27719 C CA . GLY A 1 56 ? 7.810 7.851 -2.380 1.00 0.00 56 GLY A CA 20
ATOM 27720 C C . GLY A 1 56 ? 8.929 6.889 -2.727 1.00 0.00 56 GLY A C 20
ATOM 27721 O O . GLY A 1 56 ? 10.010 7.309 -3.139 1.00 0.00 56 GLY A O 20
ATOM 27725 N N . GLN A 1 57 ? 8.669 5.597 -2.559 1.00 0.00 57 GLN A N 20
ATOM 27726 C CA . GLN A 1 57 ? 9.664 4.573 -2.856 1.00 0.00 57 GLN A CA 20
ATOM 27727 C C . GLN A 1 57 ? 9.077 3.484 -3.748 1.00 0.00 57 GLN A C 20
ATOM 27728 O O . GLN A 1 57 ? 8.043 2.897 -3.428 1.00 0.00 57 GLN A O 20
ATOM 27742 N N . SER A 1 58 ? 9.742 3.221 -4.868 1.00 0.00 58 SER A N 20
ATOM 27743 C CA . SER A 1 58 ? 9.283 2.205 -5.808 1.00 0.00 58 SER A CA 20
ATOM 27744 C C . SER A 1 58 ? 9.475 0.805 -5.233 1.00 0.00 58 SER A C 20
ATOM 27745 O O . SER A 1 58 ? 10.596 0.390 -4.941 1.00 0.00 58 SER A O 20
ATOM 27753 N N . VAL A 1 59 ? 8.371 0.082 -5.072 1.00 0.00 59 VAL A N 20
ATOM 27754 C CA . VAL A 1 59 ? 8.416 -1.272 -4.532 1.00 0.00 59 VAL A CA 20
ATOM 27755 C C . VAL A 1 59 ? 8.108 -2.304 -5.611 1.00 0.00 59 VAL A C 20
ATOM 27756 O O . VAL A 1 59 ? 8.443 -3.481 -5.474 1.00 0.00 59 VAL A O 20
ATOM 27769 N N . VAL A 1 60 ? 7.468 -1.855 -6.686 1.00 0.00 60 VAL A N 20
ATOM 27770 C CA . VAL A 1 60 ? 7.115 -2.739 -7.791 1.00 0.00 60 VAL A CA 20
ATOM 27771 C C . VAL A 1 60 ? 8.193 -3.794 -8.015 1.00 0.00 60 VAL A C 20
ATOM 27772 O O . VAL A 1 60 ? 7.902 -4.912 -8.440 1.00 0.00 60 VAL A O 20
ATOM 27785 N N . ALA A 1 61 ? 9.438 -3.431 -7.727 1.00 0.00 61 ALA A N 20
ATOM 27786 C CA . ALA A 1 61 ? 10.559 -4.347 -7.895 1.00 0.00 61 ALA A CA 20
ATOM 27787 C C . ALA A 1 61 ? 11.089 -4.820 -6.546 1.00 0.00 61 ALA A C 20
ATOM 27788 O O . ALA A 1 61 ? 11.680 -5.895 -6.441 1.00 0.00 61 ALA A O 20
ATOM 27795 N N . THR A 1 62 ? 10.875 -4.009 -5.514 1.00 0.00 62 THR A N 20
ATOM 27796 C CA . THR A 1 62 ? 11.332 -4.344 -4.171 1.00 0.00 62 THR A CA 20
ATOM 27797 C C . THR A 1 62 ? 10.767 -5.685 -3.716 1.00 0.00 62 THR A C 20
ATOM 27798 O O . THR A 1 62 ? 9.601 -6.005 -3.947 1.00 0.00 62 THR A O 20
ATOM 27809 N N . PRO A 1 63 ? 11.611 -6.489 -3.053 1.00 0.00 63 PRO A N 20
ATOM 27810 C CA . PRO A 1 63 ? 11.217 -7.808 -2.550 1.00 0.00 63 PRO A CA 20
ATOM 27811 C C . PRO A 1 63 ? 10.235 -7.716 -1.387 1.00 0.00 63 PRO A C 20
ATOM 27812 O O . PRO A 1 63 ? 10.372 -6.859 -0.513 1.00 0.00 63 PRO A O 20
ATOM 27823 N N . HIS A 1 64 ? 9.246 -8.604 -1.381 1.00 0.00 64 HIS A N 20
ATOM 27824 C CA . HIS A 1 64 ? 8.242 -8.622 -0.323 1.00 0.00 64 HIS A CA 20
ATOM 27825 C C . HIS A 1 64 ? 8.874 -8.315 1.031 1.00 0.00 64 HIS A C 20
ATOM 27826 O O . HIS A 1 64 ? 8.504 -7.346 1.694 1.00 0.00 64 HIS A O 20
ATOM 27840 N N . ALA A 1 65 ? 9.828 -9.147 1.436 1.00 0.00 65 ALA A N 20
ATOM 27841 C CA . ALA A 1 65 ? 10.512 -8.963 2.710 1.00 0.00 65 ALA A CA 20
ATOM 27842 C C . ALA A 1 65 ? 10.725 -7.483 3.010 1.00 0.00 65 ALA A C 20
ATOM 27843 O O . ALA A 1 65 ? 10.240 -6.967 4.017 1.00 0.00 65 ALA A O 20
ATOM 27850 N N . ARG A 1 66 ? 11.455 -6.805 2.130 1.00 0.00 66 ARG A N 20
ATOM 27851 C CA . ARG A 1 66 ? 11.734 -5.384 2.302 1.00 0.00 66 ARG A CA 20
ATOM 27852 C C . ARG A 1 66 ? 10.439 -4.586 2.424 1.00 0.00 66 ARG A C 20
ATOM 27853 O O . ARG A 1 66 ? 10.291 -3.757 3.323 1.00 0.00 66 ARG A O 20
ATOM 27874 N N . ILE A 1 67 ? 9.505 -4.842 1.515 1.00 0.00 67 ILE A N 20
ATOM 27875 C CA . ILE A 1 67 ? 8.223 -4.149 1.521 1.00 0.00 67 ILE A CA 20
ATOM 27876 C C . ILE A 1 67 ? 7.626 -4.109 2.923 1.00 0.00 67 ILE A C 20
ATOM 27877 O O . ILE A 1 67 ? 7.190 -3.058 3.393 1.00 0.00 67 ILE A O 20
ATOM 27893 N N . ILE A 1 68 ? 7.612 -5.260 3.587 1.00 0.00 68 ILE A N 20
ATOM 27894 C CA . ILE A 1 68 ? 7.072 -5.356 4.938 1.00 0.00 68 ILE A CA 20
ATOM 27895 C C . ILE A 1 68 ? 7.882 -4.511 5.915 1.00 0.00 68 ILE A C 20
ATOM 27896 O O . ILE A 1 68 ? 7.323 -3.839 6.781 1.00 0.00 68 ILE A O 20
ATOM 27912 N N . GLU A 1 69 ? 9.203 -4.549 5.768 1.00 0.00 69 GLU A N 20
ATOM 27913 C CA . GLU A 1 69 ? 10.090 -3.786 6.638 1.00 0.00 69 GLU A CA 20
ATOM 27914 C C . GLU A 1 69 ? 9.861 -2.287 6.468 1.00 0.00 69 GLU A C 20
ATOM 27915 O O . GLU A 1 69 ? 9.835 -1.536 7.445 1.00 0.00 69 GLU A O 20
ATOM 27927 N N . LEU A 1 70 ? 9.697 -1.857 5.222 1.00 0.00 70 LEU A N 20
ATOM 27928 C CA . LEU A 1 70 ? 9.470 -0.447 4.923 1.00 0.00 70 LEU A CA 20
ATOM 27929 C C . LEU A 1 70 ? 8.152 0.032 5.522 1.00 0.00 70 LEU A C 20
ATOM 27930 O O . LEU A 1 70 ? 8.138 0.837 6.454 1.00 0.00 70 LEU A O 20
ATOM 27946 N N . LEU A 1 71 ? 7.046 -0.469 4.983 1.00 0.00 71 LEU A N 20
ATOM 27947 C CA . LEU A 1 71 ? 5.722 -0.094 5.466 1.00 0.00 71 LEU A CA 20
ATOM 27948 C C . LEU A 1 71 ? 5.695 -0.032 6.990 1.00 0.00 71 LEU A C 20
ATOM 27949 O O . LEU A 1 71 ? 5.066 0.850 7.576 1.00 0.00 71 LEU A O 20
ATOM 27965 N N . THR A 1 72 ? 6.385 -0.972 7.628 1.00 0.00 72 THR A N 20
ATOM 27966 C CA . THR A 1 72 ? 6.442 -1.024 9.083 1.00 0.00 72 THR A CA 20
ATOM 27967 C C . THR A 1 72 ? 7.316 0.094 9.639 1.00 0.00 72 THR A C 20
ATOM 27968 O O . THR A 1 72 ? 6.930 0.786 10.581 1.00 0.00 72 THR A O 20
ATOM 27979 N N . GLU A 1 73 ? 8.495 0.266 9.050 1.00 0.00 73 GLU A N 20
ATOM 27980 C CA . GLU A 1 73 ? 9.424 1.302 9.488 1.00 0.00 73 GLU A CA 20
ATOM 27981 C C . GLU A 1 73 ? 8.809 2.689 9.322 1.00 0.00 73 GLU A C 20
ATOM 27982 O O . GLU A 1 73 ? 9.155 3.623 10.046 1.00 0.00 73 GLU A O 20
ATOM 27994 N N . ALA A 1 74 ? 7.897 2.815 8.364 1.00 0.00 74 ALA A N 20
ATOM 27995 C CA . ALA A 1 74 ? 7.233 4.086 8.104 1.00 0.00 74 ALA A CA 20
ATOM 27996 C C . ALA A 1 74 ? 6.125 4.344 9.118 1.00 0.00 74 ALA A C 20
ATOM 27997 O O . ALA A 1 74 ? 5.127 3.624 9.159 1.00 0.00 74 ALA A O 20
ATOM 28004 N N . TYR A 1 75 ? 6.305 5.376 9.935 1.00 0.00 75 TYR A N 20
ATOM 28005 C CA . TYR A 1 75 ? 5.321 5.728 10.952 1.00 0.00 75 TYR A CA 20
ATOM 28006 C C . TYR A 1 75 ? 4.571 6.999 10.567 1.00 0.00 75 TYR A C 20
ATOM 28007 O O . TYR A 1 75 ? 4.954 7.701 9.632 1.00 0.00 75 TYR A O 20
ATOM 28025 N N . GLY A 1 76 ? 3.498 7.290 11.298 1.00 0.00 76 GLY A N 20
ATOM 28026 C CA . GLY A 1 76 ? 2.710 8.476 11.019 1.00 0.00 76 GLY A CA 20
ATOM 28027 C C . GLY A 1 76 ? 1.992 8.396 9.687 1.00 0.00 76 GLY A C 20
ATOM 28028 O O . GLY A 1 76 ? 1.286 7.426 9.414 1.00 0.00 76 GLY A O 20
ATOM 28032 N N . GLU A 1 77 ? 2.171 9.418 8.857 1.00 0.00 77 GLU A N 20
ATOM 28033 C CA . GLU A 1 77 ? 1.532 9.459 7.547 1.00 0.00 77 GLU A CA 20
ATOM 28034 C C . GLU A 1 77 ? 2.219 8.504 6.576 1.00 0.00 77 GLU A C 20
ATOM 28035 O O . GLU A 1 77 ? 3.346 8.745 6.143 1.00 0.00 77 GLU A O 20
ATOM 28047 N N . VAL A 1 78 ? 1.531 7.417 6.238 1.00 0.00 78 VAL A N 20
ATOM 28048 C CA . VAL A 1 78 ? 2.074 6.425 5.318 1.00 0.00 78 VAL A CA 20
ATOM 28049 C C . VAL A 1 78 ? 1.375 6.490 3.965 1.00 0.00 78 VAL A C 20
ATOM 28050 O O . VAL A 1 78 ? 0.246 6.022 3.814 1.00 0.00 78 VAL A O 20
ATOM 28063 N N . HIS A 1 79 ? 2.054 7.073 2.982 1.00 0.00 79 HIS A N 20
ATOM 28064 C CA . HIS A 1 79 ? 1.498 7.199 1.639 1.00 0.00 79 HIS A CA 20
ATOM 28065 C C . HIS A 1 79 ? 1.659 5.897 0.861 1.00 0.00 79 HIS A C 20
ATOM 28066 O O . HIS A 1 79 ? 2.745 5.584 0.372 1.00 0.00 79 HIS A O 20
ATOM 28080 N N . ILE A 1 80 ? 0.572 5.141 0.750 1.00 0.00 80 ILE A N 20
ATOM 28081 C CA . ILE A 1 80 ? 0.593 3.874 0.031 1.00 0.00 80 ILE A CA 20
ATOM 28082 C C . ILE A 1 80 ? -0.031 4.016 -1.353 1.00 0.00 80 ILE A C 20
ATOM 28083 O O . ILE A 1 80 ? -1.229 4.266 -1.484 1.00 0.00 80 ILE A O 20
ATOM 28099 N N . LYS A 1 81 ? 0.791 3.854 -2.385 1.00 0.00 81 LYS A N 20
ATOM 28100 C CA . LYS A 1 81 ? 0.321 3.961 -3.762 1.00 0.00 81 LYS A CA 20
ATOM 28101 C C . LYS A 1 81 ? -0.209 2.621 -4.262 1.00 0.00 81 LYS A C 20
ATOM 28102 O O . LYS A 1 81 ? 0.561 1.703 -4.545 1.00 0.00 81 LYS A O 20
ATOM 28121 N N . THR A 1 82 ? -1.530 2.515 -4.369 1.00 0.00 82 THR A N 20
ATOM 28122 C CA . THR A 1 82 ? -2.163 1.288 -4.835 1.00 0.00 82 THR A CA 20
ATOM 28123 C C . THR A 1 82 ? -2.505 1.375 -6.318 1.00 0.00 82 THR A C 20
ATOM 28124 O O . THR A 1 82 ? -3.086 2.359 -6.775 1.00 0.00 82 THR A O 20
ATOM 28135 N N . MET A 1 83 ? -2.140 0.338 -7.066 1.00 0.00 83 MET A N 20
ATOM 28136 C CA . MET A 1 83 ? -2.411 0.298 -8.499 1.00 0.00 83 MET A CA 20
ATOM 28137 C C . MET A 1 83 ? -2.922 -1.078 -8.917 1.00 0.00 83 MET A C 20
ATOM 28138 O O . MET A 1 83 ? -2.412 -2.113 -8.486 1.00 0.00 83 MET A O 20
ATOM 28152 N N . PRO A 1 84 ? -3.952 -1.091 -9.775 1.00 0.00 84 PRO A N 20
ATOM 28153 C CA . PRO A 1 84 ? -4.554 -2.333 -10.269 1.00 0.00 84 PRO A CA 20
ATOM 28154 C C . PRO A 1 84 ? -3.628 -3.089 -11.217 1.00 0.00 84 PRO A C 20
ATOM 28155 O O . PRO A 1 84 ? -3.230 -2.567 -12.258 1.00 0.00 84 PRO A O 20
ATOM 28166 N N . ALA A 1 85 ? -3.290 -4.320 -10.849 1.00 0.00 85 ALA A N 20
ATOM 28167 C CA . ALA A 1 85 ? -2.413 -5.148 -11.667 1.00 0.00 85 ALA A CA 20
ATOM 28168 C C . ALA A 1 85 ? -2.785 -5.050 -13.143 1.00 0.00 85 ALA A C 20
ATOM 28169 O O . ALA A 1 85 ? -1.914 -4.957 -14.007 1.00 0.00 85 ALA A O 20
ATOM 28176 N N . ALA A 1 86 ? -4.084 -5.071 -13.424 1.00 0.00 86 ALA A N 20
ATOM 28177 C CA . ALA A 1 86 ? -4.570 -4.982 -14.795 1.00 0.00 86 ALA A CA 20
ATOM 28178 C C . ALA A 1 86 ? -3.873 -3.858 -15.554 1.00 0.00 86 ALA A C 20
ATOM 28179 O O . ALA A 1 86 ? -3.113 -4.105 -16.491 1.00 0.00 86 ALA A O 20
ATOM 28186 N N . THR A 1 87 ? -4.135 -2.621 -15.143 1.00 0.00 87 THR A N 20
ATOM 28187 C CA . THR A 1 87 ? -3.534 -1.459 -15.784 1.00 0.00 87 THR A CA 20
ATOM 28188 C C . THR A 1 87 ? -2.032 -1.645 -15.964 1.00 0.00 87 THR A C 20
ATOM 28189 O O . THR A 1 87 ? -1.532 -1.690 -17.088 1.00 0.00 87 THR A O 20
ATOM 28200 N N . TYR A 1 88 ? -1.317 -1.754 -14.850 1.00 0.00 88 TYR A N 20
ATOM 28201 C CA . TYR A 1 88 ? 0.130 -1.934 -14.885 1.00 0.00 88 TYR A CA 20
ATOM 28202 C C . TYR A 1 88 ? 0.528 -2.933 -15.967 1.00 0.00 88 TYR A C 20
ATOM 28203 O O . TYR A 1 88 ? 1.243 -2.592 -16.910 1.00 0.00 88 TYR A O 20
ATOM 28221 N N . ARG A 1 89 ? 0.061 -4.169 -15.823 1.00 0.00 89 ARG A N 20
ATOM 28222 C CA . ARG A 1 89 ? 0.368 -5.219 -16.787 1.00 0.00 89 ARG A CA 20
ATOM 28223 C C . ARG A 1 89 ? 0.138 -4.731 -18.215 1.00 0.00 89 ARG A C 20
ATOM 28224 O O . ARG A 1 89 ? 0.918 -5.033 -19.119 1.00 0.00 89 ARG A O 20
ATOM 28245 N N . LEU A 1 90 ? -0.936 -3.974 -18.410 1.00 0.00 90 LEU A N 20
ATOM 28246 C CA . LEU A 1 90 ? -1.270 -3.444 -19.727 1.00 0.00 90 LEU A CA 20
ATOM 28247 C C . LEU A 1 90 ? -0.336 -2.298 -20.105 1.00 0.00 90 LEU A C 20
ATOM 28248 O O . LEU A 1 90 ? -0.169 -1.983 -21.284 1.00 0.00 90 LEU A O 20
ATOM 28264 N N . LEU A 1 91 ? 0.271 -1.680 -19.098 1.00 0.00 91 LEU A N 20
ATOM 28265 C CA . LEU A 1 91 ? 1.190 -0.570 -19.325 1.00 0.00 91 LEU A CA 20
ATOM 28266 C C . LEU A 1 91 ? 2.549 -1.076 -19.798 1.00 0.00 91 LEU A C 20
ATOM 28267 O O . LEU A 1 91 ? 3.160 -0.498 -20.698 1.00 0.00 91 LEU A O 20
ATOM 28283 N N . THR A 1 92 ? 3.016 -2.161 -19.188 1.00 0.00 92 THR A N 20
ATOM 28284 C CA . THR A 1 92 ? 4.302 -2.746 -19.548 1.00 0.00 92 THR A CA 20
ATOM 28285 C C . THR A 1 92 ? 4.191 -3.577 -20.821 1.00 0.00 92 THR A C 20
ATOM 28286 O O . THR A 1 92 ? 5.162 -4.190 -21.260 1.00 0.00 92 THR A O 20
ATOM 28297 N N . GLY A 1 93 ? 2.999 -3.593 -21.410 1.00 0.00 93 GLY A N 20
ATOM 28298 C CA . GLY A 1 93 ? 2.783 -4.352 -22.628 1.00 0.00 93 GLY A CA 20
ATOM 28299 C C . GLY A 1 93 ? 3.188 -3.582 -23.870 1.00 0.00 93 GLY A C 20
ATOM 28300 O O . GLY A 1 93 ? 2.997 -2.369 -23.945 1.00 0.00 93 GLY A O 20
ATOM 28304 N N . GLN A 1 94 ? 3.749 -4.289 -24.845 1.00 0.00 94 GLN A N 20
ATOM 28305 C CA . GLN A 1 94 ? 4.184 -3.664 -26.089 1.00 0.00 94 GLN A CA 20
ATOM 28306 C C . GLN A 1 94 ? 3.028 -2.931 -26.762 1.00 0.00 94 GLN A C 20
ATOM 28307 O O . GLN A 1 94 ? 3.231 -2.161 -27.701 1.00 0.00 94 GLN A O 20
#

Foldseek 3Di:
DPPDDPDWDKWKFFFQDQVDDGFWDADFQFTADGHDPGGCVVGPDDGQWGWQAKPHGGCVVPGPVVVVVVQRVDGGIIITTTHHPVVVVVVPDD